Protein 1B65 (pdb70)

Solvent-accessible surface area: 66651 Å² total; per-residue (Å²): 159,59,57,0,75,98,19,15,7,60,36,39,51,43,2,0,18,60,13,0,0,5,18,0,31,16,1,0,10,2,28,30,51,14,86,57,79,124,31,84,137,81,100,164,66,1,3,0,0,0,0,1,0,0,2,10,7,13,38,22,148,53,5,19,3,1,4,1,1,4,16,59,0,0,0,8,4,4,2,2,6,9,14,14,3,52,3,1,0,15,8,35,7,0,0,0,0,0,2,2,2,6,2,0,24,0,2,7,0,0,0,87,8,0,10,75,93,6,39,76,0,10,110,59,94,69,68,25,54,6,31,0,0,0,0,5,0,32,2,1,19,0,0,10,6,36,25,34,4,7,65,32,73,19,0,70,99,0,2,97,61,26,46,14,2,104,21,110,17,0,14,0,0,0,0,0,1,0,28,0,0,7,10,0,0,0,1,0,0,0,0,7,30,19,105,4,42,31,48,8,2,15,0,0,0,1,0,1,0,23,5,28,78,11,66,30,2,32,1,26,18,0,44,0,0,108,79,2,146,67,22,12,24,154,88,73,96,15,0,0,0,0,1,1,1,16,0,3,4,0,6,14,3,0,62,0,4,0,9,0,0,0,2,0,1,8,59,2,8,3,0,0,7,2,67,10,1,1,0,0,0,0,1,1,5,10,27,80,24,63,17,26,51,108,20,60,49,35,20,127,8,44,3,1,2,4,79,53,3,34,79,0,3,54,7,0,0,15,0,0,14,0,0,0,1,1,0,1,4,6,7,98,78,14,19,50,32,130,90,28,106,5,72,0,65,21,4,69,55,113,106,0,56,38,13,0,127,134,31,50,17,38,96,158,59,58,0,83,98,18,13,7,59,40,37,52,110,35,3,125,103,14,0,0,11,22,0,95,24,0,0,11,1,28,29,52,14,83,56,80,126,30,84,134,82,99,162,65,1,2,0,0,0,0,0,0,0,3,10,9,40,126,19,150,49,6,21,2,1,3,1,1,5,17,61,0,0,0,9,4,4,2,3,6,9,14,16,3,54,3,1,0,13,7,36,6,0,0,0,0,0,2,2,2,5,1,0,25,0,2,6,0,0,0,86,8,0,10,78,88,5,40,78,0,11,110,60,92,69,72,26,53,6,32,0,0,0,0,5,0,34,2,1,18,1,0,11,6,37,26,32,4,6,64,34,72,19,0,70,100,0,1,98,66,27,52,72,11,107,21,111,16,0,15,0,0,0,0,0,1,0,26,0,0,7,10,0,0,0,1,0,0,0,0,6,52,21,132,5,41,69,99,79,13,16,0,0,0,1,0,1,0,24,6,28,74,11,68,30,2,32,2,24,19,0,45,0,0,107,81,2,146,68,24,13,25,154,86,70,100,16,0,0,0,0,2,0,0,38,0,3,4,0,5,15,4,0,61,0,4,0,9,0,1,0,2,0,1,8,58,1,7,2,0,0,6,2,65,10,1,1,0,0,0,0,0,2,8,19,29,117,23,64,15,26,50,109,19,64,46,35,20,127,9,45,2,1,3,4,80,52,4,34,82,1,2,50,8,1,0,16,0,0,14,0,0,1,1,1,0,2,4,7,7,97,86,14,19,52,32,128,86,29,101,6,73,0,66,19,4,71,56,113,104,0,55,40,14,0,129,133,30,50,16,40,99,159,59,58,0,81,99,18,13,7,61,38,37,51,109,34,4,124,103,13,0,0,12,22,0,99,23,0,0,10,2,28,30,51,14,82,55,83,123,31,82,135,82,98,170,70,1,2,0,0,0,0,1,0,0,2,10,12,44,134,21,150,50,5,18,2,0,3,1,1,5,16,63,0,0,0,8,3,5,2,2,6,9,15,15,2,52,3,1,0,14,7,38,6,0,0,0,0,0,3,2,2,6,2,0,27,0,2,8,0,0,0,85,8,0,10,77,86,6,40,78,0,10,110,58,95,69,72,26,54,7,30,0,0,0,0,5,0,33,2,1,18,1,0,10,6,37,25,33,4,6,64,34,72,20,0,69,100,0,1,100,65,28,51,70,12,108,20,107,15,0,15,0,0,0,0,0,1,0,28,0,0,6,10,0,0,0,1,0,0,0,0,7,51,20,132,6,40,68,98,80,12,16,0,0,0,1,0,1,0,24,5,27,73,10,66,31,1,31,2,24,21,0,44,0,0,107,83,2,145,68,24,12,24,150,85,68,98,15,0,0,0,0,1,0,0,39,0,3,5,0,5,13,3,0,59,0,4,0,10,0,1,0,2,0,1,9,58,1,8,3,0,0,6,1,66,10,1,1,0,0,0,0,0,1,8,20,32,116,24,61,16,26,50,110,20,60,50,35,20,126,9,45,3,1,3,4,81,52,3,34,81,1,2,55,7,0,0,15,0,0,15,0,0,1,1,1,0,1,5,5,7,97,84,13,18,51,31,129,87,29,102,5,76,1,67,20,4,69,55,114,102,0,56,38,13,0,131,133,30,52,16,37,95,158,59,58,0,82,99,18,15,8,60,39,36,49,108,35,5,103,107,15,0,0,11,16,0,96,22,0,0,10,2,28,30,52,13,82,56,80,127,30,84,138,80,98,162,64,1,3,0,0,0,0,1,0,0,2,10,11,43,132,20,154,50,5,20,2,1,4,1,0,5,18,62,0,0,0,9,4,4,1,2,6,9,14,15,3,53,3,1,0,13,7,37,6,0,0,0,0,0,4,2,2,5,1,0,26,0,2,8,0,0,0,86,8,0,11,77,92,5,39,78,0,10,111,59,95,67,73,24,56,6,32,0,0,0,0,5,0,33,2,1,20,1,0,10,6,37,27,32,5,6,64,33,70,19,0,67,101,0,2,100,62,28,51,71,10,108,20,111,16,0,13,0,0,0,0,0,1,0,28,0,0,7,11,0,0,0,1,0,0,0,0,8,51,21,125,5,45,59,107,80,13,15,0,0,0,1,0,1,0,24,4,27,74,11,68,30,1,31,2,25,20,0,49,0,0,106,83,2,144,68,23,12,23,151,86,72,96,15,0,1,0,0,1,1,0,39,0,4,3,0,5,14,3,0,63,0,4,0,10,0,0,0,3,0,0,8,59,1,8,3,0,0,7,1,63,10,0,1,0,0,0,0,0,2,9,21,32,117,22,59,17,25,51,112,18,59,49,35,19,129,9,46,3,0,3,4,80,52,3,34,81,1,2,51,7,0,0,17,0,0,15,0,0,0,1,1,0,2,4,6,6,96,85,12,19,51,32,126,85,28,106,5,75,0,66,20,4,68,55,112,107,0,55,39,14,0,130,134,30,50,17,38,97,158,59,56,0,82,98,17,14,7,59,37,39,50,109,32,4,130,102,15,0,0,11,21,0,98,25,0,0,10,2,28,29,51,15,84,55,80,125,32,83,136,80,98,164,66,1,3,0,0,0,0,1,0,0,3,8,11,41,133,21,150,51,5,19,2,1,17,1,1,8,15,135,0,5,40,81,30,77,10,30,17,27,160,98,3,88,120,18,3,22,8,37,6,0,0,0,0,0,2,37,78,6,26,46,83,0,57,83,0,0,40,121,7,0,49,75,91,5,40,77,0,27,114,57,145,69,185,50,183,29,90,0,0,0,0,7,0,116,2,7,39,0,0,10,7,94,27,127,5,8,65,33,72,20,0,68,101,0,1,100,63,26,53,71,11,107,20,109,16,0,16,0,0,0,0,0,1,0,28,0,0,6,10,0,0,0,1,0,0,0,0,7,50,19,132,25,77,68,122,80,16,16,0,0,0,1,0,1,0,24,5,28,75,10,66,33,1,31,2,26,20,0,48,0,0,108,80,2,144,69,22,13,26,148,88,71,119,15,0,0,0,0,1,0,0,38,0,6,3,29,35,107,3,0,62,39,4,0,15,0,0,0,2,0,1,8,58,2,8,3,0,0,6,15,104,10,1,1,9,0,1,0,0,1,8,21,33,115,44,62,15,133,70,108,29,64,122,179,79,150,67,84,106,13,96,44,123,63,3,34,81,1,2,55,8,0,0,13,0,0,14,0,0,1,1,1,0,1,4,6,7,96,83,14,17,51,32,128,89,28,183,7,72,1,67,21,5,70,54,110,105,0,55,40,14,0,127,137,32,50,16,39,95,163,57,57,0,78,98,18,14,6,62,38,36,51,45,3,0,22,62,14,0,0,6,17,0,33,17,1,0,10,2,28,30,52,13,83,56,83,126,32,83,137,80,98,173,67,1,3,0,0,0,0,0,0,0,2,11,7,12,43,22,149,50,5,19,3,2,18,0,0,9,17,135,0,6,41,81,30,76,10,29,19,27,160,108,3,86,123,23,4,23,8,36,6,0,0,0,0,0,2,38,79,6,28,47,83,0,59,83,0,0,41,119,6,0,50,78,93,6,38,79,0,27,112,58,142,68,186,50,183,29,91,0,0,0,0,6,0,114,2,8,40,0,0,10,8,94,27,124,4,7,62,32,70,20,0,70,100,0,2,96,63,27,49,17,3,106,20,110,16,0,16,0,0,1,0,0,1,0,29,0,0,7,10,0,0,0,1,0,0,0,0,8,28,19,102,22,75,30,69,8,6,15,1,0,0,0,0,1,0,24,5,28,72,12,67,33,1,30,0,26,20,0,46,0,0,105,80,2,144,68,25,13,22,151,86,72,119,15,0,1,0,0,1,0,1,17,1,7,3,30,33,106,4,0,61,38,3,0,17,0,0,0,3,0,1,9,59,1,8,2,0,0,7,15,104,10,1,1,10,0,0,0,0,1,6,8,27,76,42,62,16,125,69,112,27,66,123,178,75,152,65,81,102,14,103,42,125,61,4,34,78,0,2,51,7,1,0,17,0,0,15,0,0,0,1,1,0,2,5,6,7,101,85,12,18,50,29,129,89,27,186,6,74,0,69,19,5,68,54,113,102,0,57,39,14,0,132,133,33,51,16,38,98

Sequence (2178 aa):
KPRARDLGLPFTGVTGPYNAITDVDGVGVGFQTIIENEPRPGRKRPARSGVTAILPHMQSETPVPVYAGVHRFNGNGEMTGTHWIEDGGYFLGPVVITNTHGIGMAHHATVRWMVDRYASTYQTDDFLWIMPVVAETYDGALNDINGFPVTEADVRKALDNVASGPVQEGNCGGGTGMITYGFKGGTGTASRVVEFGGRSFTIGALVQANHGQRDWLTIAGVPVGQHMRDGTPQSQLSIIVVLATDLPLMPHQLKRLARRASIGIGRNGTPGGNNSGDIFIAFSTANQRPMQHRSAPFLDVEMVNDEPLDTVYLAAVDSVEEAVVNAMIAAEDMGGTPFDRLLVQAIDHERLRAVLRQYGRLAKPRARDLGLPFTGVTGPYNAITDVDGVGVGFQTIIENEPRPGRKRPARSGVTAILPHMQSETPVPVYAGVHRFNGNGEMTGTHWIEDGGYFLGPVVITNTHGIGMAHHATVRWMVDRYASTYQTDDFLWIMPVVAETYDGALNDINGFPVTEADVRKALDNVASGPVQEGNCGGGTGMITYGFKGGTGTASRVVEFGGRSFTIGALVQANHGQRDWLTIAGVPVGQHMRDGTPQSQLSIIVVLATDLPLMPHQLKRLARRASIGIGRNGTPGGNNSGDIFIAFSTANQRPMQHRSAPFLDVEMVNDEPLDTVYLAAVDSVEEAVVNAMIAAEDMGGTPFDRLLVQAIDHERLRAVLRQYGRLAKPRARDLGLPFTGVTGPYNAITDVDGVGVGFQTIIENEPRPGRKRPARSGVTAILPHMQSETPVPVYAGVHRFNGNGEMTGTHWIEDGGYFLGPVVITNTHGIGMAHHATVRWMVDRYASTYQTDDFLWIMPVVAETYDGALNDINGFPVTEADVRKALDNVASGPVQEGNCGGGTGMITYGFKGGTGTASRVVEFGGRSFTIGALVQANHGQRDWLTIAGVPVGQHMRDGTPQSQLSIIVVLATDLPLMPHQLKRLARRASIGIGRNGTPGGNNSGDIFIAFSTANQRPMQHRSAPFLDVEMVNDEPLDTVYLAAVDSVEEAVVNAMIAAEDMGGTPFDRLLVQAIDHERLRAVLRQYGRLAKPRARDLGLPFTGVTGPYNAITDVDGVGVGFQTIIENEPRPGRKRPARSGVTAILPHMQSETPVPVYAGVHRFNGNGEMTGTHWIEDGGYFLGPVVITNTHGIGMAHHATVRWMVDRYASTYQTDDFLWIMPVVAETYDGALNDINGFPVTEADVRKALDNVASGPVQEGNCGGGTGMITYGFKGGTGTASRVVEFGGRSFTIGALVQANHGQRDWLTIAGVPVGQHMRDGTPQSQLSIIVVLATDLPLMPHQLKRLARRASIGIGRNGTPGGNNSGDIFIAFSTANQRPMQHRSAPFLDVEMVNDEPLDTVYLAAVDSVEEAVVNAMIAAEDMGGTPFDRLLVQAIDHERLRAVLRQYGRLAKPRARDLGLPFTGVTGPYNAITDVDGVGVGFQTIIENEPRPGRKRPARSGVTAILPHMQSETPVPVYAGVHRFNGNGEMTGTHWIEDGGYFLGPVVITNTHGIGMAHHATVRWMVDRYASTYQTDDFLWIMPVVAETYDGALNDINGFPVTEADVRKALDNVASGPVQEGNCGGGTGMITYGFKGGTGTASRVVEFGGRSFTIGALVQANHGQRDWLTIAGVPVGQHMRDGTPQSQLSIIVVLATDLPLMPHQLKRLARRASIGIGRNGTPGGNNSGDIFIAFSTANQRPMQHRSAPFLDVEMVNDEPLDTVYLAAVDSVEEAVVNAMIAAEDMGGTPFDRLLVQAIDHERLRAVLRQYGRLAKPRARDLGLPFTGVTGPYNAITDVDGVGVGFQTIIENEPRPGRKRPARSGVTAILPHMQSETPVPVYAGVHRFNGNGEMTGTHWIEDGGYFLGPVVITNTHGIGMAHHATVRWMVDRYASTYQTDDFLWIMPVVAETYDGALNDINGFPVTEADVRKALDNVASGPVQEGNCGGGTGMITYGFKGGTGTASRVVEFGGRSFTIGALVQANHGQRDWLTIAGVPVGQHMRDGTPQSQLSIIVVLATDLPLMPHQLKRLARRASIGIGRNGTPGGNNSGDIFIAFSTANQRPMQHRSAPFLDVEMVNDEPLDTVYLAAVDSVEEAVVNAMIAAEDMGGTPFDRLLVQAIDHERLRAVLRQYGRLA

Nearest PDB structures (foldseek):
  1b65-assembly1_D  TM=1.003E+00  e=3.009E-80  Brucella anthropi
  3n5i-assembly1_B  TM=8.944E-01  e=1.158E-40  Sphingosinicella xenopeptidilytica
  3nfb-assembly1_D  TM=8.978E-01  e=1.472E-40  Sphingosinicella xenopeptidilytica
  3nfb-assembly1_C  TM=9.010E-01  e=3.612E-40  Sphingosinicella xenopeptidilytica
  3n2w-assembly1_D  TM=8.950E-01  e=3.835E-40  Sphingosinicella xenopeptidilytica

CATH classification: 3.60.70.12

Secondary structure (DSSP, 8-state):
---GGGGT----S-B-TTSSGGGSTT-EEEEEEEE-SSPPTT-SS--EEEEEEEETTTT-SS---EEEEEEEEEESS-B-SHHHHHHH-EE-S-EEEEEGGGHHHHHHHHHHHHHHHTHHHHSSSS------EEEEE--TTTS-GGG----HHHHHHHHHT-BSS----BS-GGGTT-EETTEE-EEEEEEEEEEETTEEEEEEEEEEE----GGG--BTTB-HHHH--TT-HHHH--EEEEEEE-S---HHHHHHHHHTHHHHHHTTT----TT-EEEEEEEE--S----GGGS-SEEEEEEE-SGGGHHHHHHHHHHHHHHHHHHHHH---EE-STT-S-EEPPPPHHHHHHHHHHTT---/---GGGGT----S---TTSSGGGSTT-EEEEEEEE-SSPPTT-SS--EEEEEEEETTTT-SS---EEEEEEEEEESS-BTTHHHHHHH-EE-S-EEEEEGGGHHHHHHHHHHHHHHHTHHHHSSSS------EEEEE--TTTS-GGG----HHHHHHHHHT-BSS----BS-GGGTT-EETTEE-EEEEEEEEEEETTEEEEEEEEEEE----GGG--BTTB-HHHH--TT-HHHH--EEEEEEE-S---HHHHHHHHHTHHHHHHTTT----TT-EEEEEEEE--S----GGGS-SEEEEEEE-SGGGHHHHHHHHHHHHHHHHHHHHH---EE-STT-S-EEPPPPHHHHHHHHHHTT---/---TGGGT----S---TTSSGGGSTT-EEEEEEEE-SSPPTT-SS--EEEEEEEESSTT-SS---EEEEEEEEEESS-BTTHHHHHHT-EE-S-EEEEEGGGHHHHHHHHHHHHHHHTHHHHSSSS------EEEEE--TTTS-GGG----HHHHHHHHHT-BSS----BS-GGGTT-EETTEE-EEEEEEEEEEETTEEEEEEEEEEE----GGG--BTTB-HHHH--TT-HHHH--EEEEEEE-S---HHHHHHHHHHHHHHHHTTT----TT-EEEEEEEE--S----GGGS-SEEEEEEE-SGGGHHHHHHHHHHHHHHHHHHHHH---EE-STT-S-EEPPPPHHHHHHHHHHTT---/---GGGGT----S---TTSSGGGSTT-EEEEEEEE-SSPPTT-SS--EEEEEEEESSTT-SS---EEEEEEEEEESS-B-SHHHHHHHSEE-S-EEEEEGGGHHHHHHHHHHHHHHHTHHHHSSSS------EEEEE--TTTS-GGG----HHHHHHHHHT-BSS----BS-GGGTT-EETTEE-EEEEEEEEEEETTEEEEEEEEEEE----GGG--BTTB-HHHH--TT-HHHH--EEEEEEE-S---HHHHHHHHHTHHHHHHTTT----TT-EEEEEEEE--S----GGGS-SEEEEEEE-SGGGHHHHHHHHHHHHHHHHHHHHH---EE-STT-S-EEPPPPHHHHHHHHHHTT---/---GGGGT----S---TTSSGGGSTT-EEEEEEEE-SSPPTT-SS--EEEEEEEESSTT-SS---EEEEEEEEEESS-B-SHHHHHHH-EE-S-EEEEEGGGHHHHHHHHHHHHHHHTHHHHSSSS------EEEEE--TTTS-GGG----HHHHHHHHHT-BSS----BS-GGGTT-EETTEE-EEEEEEEEEEETTEEEEEEEEEEE----GGG--BTTB-HHHH--TT-HHHH--EEEEEEE-S---HHHHHHHHHTHHHHHHTTT----TT-EEEEEEEE--S----GGGS-SS-------SGGGHHHHHHHHHHHHHHHHHHHHH---EE-STT-S-EEPPPPHHHHHHHHHHTT---/---GGGGT----S-B-TTSSGGGSTT-EEEEEEEE-SSPPTT-SS--EEEEEEEETTTT-SS---EEEEEEEEEESS-B-SHHHHHHH-EE-S-EEEEEGGGHHHHHHHHHHHHHHHTHHHHSSSS------EEEEE--TTTS-GGG----HHHHHHHHHT-BSS----BSSGGGTT-EETTEE-EEEEEEEEEEETTEEEEEEEEEEE----GGG--BTTB-HHHH--TT-HHHH--EEEEEEE-S---HHHHHHHHHTHHHHHHTTT----TT-EEEEEEEE--S----GGGS-SS-------SGGGHHHHHHHHHHHHHHHHHHHHH---EE-STT-S-EEPPPPHHHHHHHHHHTT---

Radius of gyration: 41.07 Å; Cα contacts (8 Å, |Δi|>4): 6316; chains: 6; bounding box: 104×109×111 Å

Organism: Brucella anthropi (NCBI:txid529)

B-factor: mean 21.22, std 9.49, range [2.12, 80.29]

InterPro domains:
  IPR005321 Peptidase S58, DmpA [PF03576] (27-349)
  IPR005321 Peptidase S58, DmpA [PTHR36512] (11-366)
  IPR016117 ArgJ-like domain superfamily [SSF56266] (9-374)

Structure (mmCIF, N/CA/C/O backbone):
data_1B65
#
_entry.id   1B65
#
_cell.length_a   156.970
_cell.length_b   96.220
_cell.length_c   154.410
_cell.angle_alpha   90.00
_cell.angle_beta   90.00
_cell.angle_gamma   90.00
#
_symmetry.space_group_name_H-M   'P 21 21 2'
#
loop_
_entity.id
_entity.type
_entity.pdbx_description
1 polymer 'PROTEIN (AMINOPEPTIDASE)'
2 water water
#
loop_
_atom_site.group_PDB
_atom_site.id
_atom_site.type_symbol
_atom_site.label_atom_id
_atom_site.label_alt_id
_atom_site.label_comp_id
_atom_site.label_asym_id
_atom_site.label_entity_id
_atom_site.label_seq_id
_atom_site.pdbx_PDB_ins_code
_atom_site.Cartn_x
_atom_site.Cartn_y
_atom_site.Cartn_z
_atom_site.occupancy
_atom_site.B_iso_or_equiv
_atom_site.auth_seq_id
_atom_site.auth_comp_id
_atom_site.auth_asym_id
_atom_site.auth_atom_id
_atom_site.pdbx_PDB_model_num
ATOM 1 N N . LYS A 1 9 ? 76.050 48.136 37.978 1.00 40.09 9 LYS A N 1
ATOM 2 C CA . LYS A 1 9 ? 74.979 48.103 36.949 1.00 37.97 9 LYS A CA 1
ATOM 3 C C . LYS A 1 9 ? 73.759 48.863 37.473 1.00 32.83 9 LYS A C 1
ATOM 4 O O . LYS A 1 9 ? 72.999 48.387 38.304 1.00 32.60 9 LYS A O 1
ATOM 10 N N . PRO A 1 10 ? 73.578 50.066 36.959 1.00 30.06 10 PRO A N 1
ATOM 11 C CA . PRO A 1 10 ? 72.349 50.810 37.209 1.00 26.05 10 PRO A CA 1
ATOM 12 C C . PRO A 1 10 ? 71.202 49.983 36.600 1.00 21.98 10 PRO A C 1
ATOM 13 O O . PRO A 1 10 ? 71.405 49.312 35.588 1.00 19.90 10 PRO A O 1
ATOM 17 N N . ARG A 1 11 ? 70.024 50.111 37.182 1.00 18.82 11 ARG A N 1
ATOM 18 C CA . ARG A 1 11 ? 68.814 49.509 36.582 1.00 17.56 11 ARG A CA 1
ATOM 19 C C . ARG A 1 11 ? 68.021 50.672 36.030 1.00 16.63 11 ARG A C 1
ATOM 20 O O . ARG A 1 11 ? 68.479 51.836 36.162 1.00 16.72 11 ARG A O 1
ATOM 28 N N . ALA A 1 12 ? 66.827 50.486 35.447 1.00 15.87 12 ALA A N 1
ATOM 29 C CA . ALA A 1 12 ? 66.134 51.597 34.824 1.00 17.74 12 ALA A CA 1
ATOM 30 C C . ALA A 1 12 ? 65.875 52.735 35.801 1.00 17.87 12 ALA A C 1
ATOM 31 O O . ALA A 1 12 ? 66.045 53.884 35.411 1.00 18.43 12 ALA A O 1
ATOM 33 N N . ARG A 1 13 ? 65.437 52.457 37.039 1.00 16.85 13 ARG A N 1
ATOM 34 C CA . ARG A 1 13 ? 65.152 53.550 37.965 1.00 18.60 13 ARG A CA 1
ATOM 35 C C . ARG A 1 13 ? 66.410 54.378 38.221 1.00 19.99 13 ARG A C 1
ATOM 36 O O . ARG A 1 13 ? 66.303 55.581 38.452 1.00 19.64 13 ARG A O 1
ATOM 44 N N . ASP A 1 14 ? 67.569 53.754 38.254 1.00 20.92 14 ASP A N 1
ATOM 45 C CA . ASP A 1 14 ? 68.831 54.449 38.472 1.00 22.14 14 ASP A CA 1
ATOM 46 C C . ASP A 1 14 ? 69.155 55.479 37.411 1.00 24.04 14 ASP A C 1
ATOM 47 O O . ASP A 1 14 ? 69.919 56.418 37.688 1.00 24.26 14 ASP A O 1
ATOM 52 N N . LEU A 1 15 ? 68.648 55.337 36.192 1.00 22.89 15 LEU A N 1
ATOM 53 C CA . LEU A 1 15 ? 68.897 56.263 35.098 1.00 24.49 15 LEU A CA 1
ATOM 54 C C . LEU A 1 15 ? 67.924 57.425 35.064 1.00 24.44 15 LEU A C 1
ATOM 55 O O . LEU A 1 15 ? 67.971 58.269 34.145 1.00 24.11 15 LEU A O 1
ATOM 60 N N . GLY A 1 16 ? 67.000 57.460 36.023 1.00 22.36 16 GLY A N 1
ATOM 61 C CA . GLY A 1 16 ? 66.016 58.532 36.053 1.00 24.11 16 GLY A CA 1
ATOM 62 C C . GLY A 1 16 ? 64.738 58.227 35.285 1.00 24.42 16 GLY A C 1
ATOM 63 O O . GLY A 1 16 ? 63.952 59.159 35.088 1.00 24.33 16 GLY A O 1
ATOM 64 N N . LEU A 1 17 ? 64.559 56.985 34.796 1.00 23.64 17 LEU A N 1
ATOM 65 C CA . LEU A 1 17 ? 63.290 56.719 34.081 1.00 23.86 17 LEU A CA 1
ATOM 66 C C . LEU A 1 17 ? 62.183 56.832 35.118 1.00 23.94 17 LEU A C 1
ATOM 67 O O . LEU A 1 17 ? 62.391 56.441 36.283 1.00 23.48 17 LEU A O 1
ATOM 72 N N . PRO A 1 18 ? 61.053 57.413 34.755 1.00 23.27 18 PRO A N 1
ATOM 73 C CA . PRO A 1 18 ? 59.982 57.730 35.666 1.00 24.01 18 PRO A CA 1
ATOM 74 C C . PRO A 1 18 ? 59.075 56.589 36.077 1.00 24.54 18 PRO A C 1
ATOM 75 O O . PRO A 1 18 ? 57.869 56.673 35.884 1.00 25.75 18 PRO A O 1
ATOM 79 N N . PHE A 1 19 ? 59.634 55.552 36.685 1.00 23.74 19 PHE A N 1
ATOM 80 C CA . PHE A 1 19 ? 58.797 54.473 37.142 1.00 25.19 19 PHE A CA 1
ATOM 81 C C . PHE A 1 19 ? 58.055 54.758 38.437 1.00 29.96 19 PHE A C 1
ATOM 82 O O . PHE A 1 19 ? 58.332 55.327 39.449 1.00 31.02 19 PHE A O 1
ATOM 90 N N . THR A 1 20 ? 56.874 54.258 38.474 1.00 32.62 20 THR A N 1
ATOM 91 C CA . THR A 1 20 ? 55.733 53.649 38.957 1.00 36.23 20 THR A CA 1
ATOM 92 C C . THR A 1 20 ? 55.981 53.043 40.339 1.00 34.29 20 THR A C 1
ATOM 93 O O . THR A 1 20 ? 56.842 52.193 40.532 1.00 38.35 20 THR A O 1
ATOM 97 N N . GLY A 1 21 ? 55.378 53.506 41.403 1.00 31.88 21 GLY A N 1
ATOM 98 C CA . GLY A 1 21 ? 55.280 52.970 42.706 1.00 25.33 21 GLY A CA 1
ATOM 99 C C . GLY A 1 21 ? 56.373 52.324 43.525 1.00 21.85 21 GLY A C 1
ATOM 100 O O . GLY A 1 21 ? 57.522 52.044 43.138 1.00 22.14 21 GLY A O 1
ATOM 101 N N . VAL A 1 22 ? 55.927 51.841 44.691 1.00 15.84 22 VAL A N 1
ATOM 102 C CA . VAL A 1 22 ? 56.818 51.213 45.673 1.00 15.61 22 VAL A CA 1
ATOM 103 C C . VAL A 1 22 ? 57.111 49.770 45.305 1.00 14.48 22 VAL A C 1
ATOM 104 O O . VAL A 1 22 ? 56.199 48.999 45.012 1.00 14.64 22 VAL A O 1
ATOM 108 N N . THR A 1 23 ? 58.389 49.405 45.362 1.00 13.00 23 THR A N 1
ATOM 109 C CA . THR A 1 23 ? 58.789 48.054 45.020 1.00 13.29 23 THR A CA 1
ATOM 110 C C . THR A 1 23 ? 59.075 47.230 46.285 1.00 13.56 23 THR A C 1
ATOM 111 O O . THR A 1 23 ? 59.149 47.833 47.361 1.00 14.30 23 THR A O 1
ATOM 115 N N . GLY A 1 24 ? 59.187 45.912 46.117 1.00 10.58 24 GLY A N 1
ATOM 116 C CA . GLY A 1 24 ? 59.677 45.084 47.234 1.00 11.37 24 GLY A CA 1
ATOM 117 C C . GLY A 1 24 ? 61.178 45.452 47.418 1.00 12.27 24 GLY A C 1
ATOM 118 O O . GLY A 1 24 ? 61.804 46.215 46.673 1.00 13.02 24 GLY A O 1
ATOM 119 N N . PRO A 1 25 ? 61.835 44.754 48.338 1.00 12.67 25 PRO A N 1
ATOM 120 C CA . PRO A 1 25 ? 63.209 45.051 48.703 1.00 12.75 25 PRO A CA 1
ATOM 121 C C . PRO A 1 25 ? 64.209 45.004 47.590 1.00 13.10 25 PRO A C 1
ATOM 122 O O . PRO A 1 25 ? 65.081 45.883 47.479 1.00 15.50 25 PRO A O 1
ATOM 126 N N . TYR A 1 26 ? 64.111 44.000 46.694 1.00 10.47 26 TYR A N 1
ATOM 127 C CA . TYR A 1 26 ? 65.067 43.855 45.616 1.00 12.74 26 TYR A CA 1
ATOM 128 C C . TYR A 1 26 ? 64.496 44.303 44.278 1.00 12.66 26 TYR A C 1
ATOM 129 O O . TYR A 1 26 ? 65.202 44.168 43.286 1.00 13.97 26 TYR A O 1
ATOM 138 N N . ASN A 1 27 ? 63.233 44.719 44.242 1.00 12.23 27 ASN A N 1
ATOM 139 C CA . ASN A 1 27 ? 62.575 45.111 43.000 1.00 12.17 27 ASN A CA 1
ATOM 140 C C . ASN A 1 27 ? 62.724 43.952 41.990 1.00 11.99 27 ASN A C 1
ATOM 141 O O . ASN A 1 27 ? 63.220 44.081 40.868 1.00 12.77 27 ASN A O 1
ATOM 146 N N . ALA A 1 28 ? 62.310 42.778 42.485 1.00 11.72 28 ALA A N 1
ATOM 147 C CA . ALA A 1 28 ? 62.442 41.559 41.688 1.00 12.36 28 ALA A CA 1
ATOM 148 C C . ALA A 1 28 ? 61.421 40.518 42.078 1.00 11.33 28 ALA A C 1
ATOM 149 O O . ALA A 1 28 ? 60.854 40.595 43.162 1.00 11.30 28 ALA A O 1
ATOM 151 N N . ILE A 1 29 ? 61.309 39.467 41.227 1.00 11.61 29 ILE A N 1
ATOM 152 C CA . ILE A 1 29 ? 60.316 38.428 41.549 1.00 11.96 29 ILE A CA 1
ATOM 153 C C . ILE A 1 29 ? 60.588 37.663 42.824 1.00 11.05 29 ILE A C 1
ATOM 154 O O . ILE A 1 29 ? 59.683 37.138 43.500 1.00 12.10 29 ILE A O 1
ATOM 159 N N . THR A 1 30 ? 61.833 37.652 43.322 1.00 11.24 30 THR A N 1
ATOM 160 C CA . THR A 1 30 ? 62.168 37.048 44.614 1.00 11.38 30 THR A CA 1
ATOM 161 C C . THR A 1 30 ? 61.644 37.862 45.791 1.00 9.38 30 THR A C 1
ATOM 162 O O . THR A 1 30 ? 61.712 37.361 46.912 1.00 12.50 30 THR A O 1
ATOM 166 N N . ASP A 1 31 ? 61.021 39.037 45.569 1.00 9.15 31 ASP A N 1
ATOM 167 C CA . ASP A 1 31 ? 60.367 39.754 46.651 1.00 9.57 31 ASP A CA 1
ATOM 168 C C . ASP A 1 31 ? 59.090 39.045 47.107 1.00 11.31 31 ASP A C 1
ATOM 169 O O . ASP A 1 31 ? 58.552 39.284 48.195 1.00 10.03 31 ASP A O 1
ATOM 174 N N . VAL A 1 32 ? 58.612 38.133 46.258 1.00 11.93 32 VAL A N 1
ATOM 175 C CA . VAL A 1 32 ? 57.507 37.258 46.655 1.00 12.22 32 VAL A CA 1
ATOM 176 C C . VAL A 1 32 ? 58.118 36.142 47.506 1.00 14.24 32 VAL A C 1
ATOM 177 O O . VAL A 1 32 ? 58.942 35.324 47.088 1.00 12.66 32 VAL A O 1
ATOM 181 N N . ASP A 1 33 ? 57.710 36.058 48.768 1.00 16.70 33 ASP A N 1
ATOM 182 C CA . ASP A 1 33 ? 58.290 35.122 49.727 1.00 20.74 33 ASP A CA 1
ATOM 183 C C . ASP A 1 33 ? 58.352 33.671 49.254 1.00 17.79 33 ASP A C 1
ATOM 184 O O . ASP A 1 33 ? 57.376 33.133 48.709 1.00 17.08 33 ASP A O 1
ATOM 189 N N . GLY A 1 34 ? 59.528 33.096 49.370 1.00 15.76 34 GLY A N 1
ATOM 190 C CA . GLY A 1 34 ? 59.731 31.689 49.049 1.00 14.18 34 GLY A CA 1
ATOM 191 C C . GLY A 1 34 ? 60.080 31.437 47.589 1.00 12.88 34 GLY A C 1
ATOM 192 O O . GLY A 1 34 ? 60.380 30.297 47.314 1.00 12.03 34 GLY A O 1
ATOM 193 N N . VAL A 1 35 ? 59.952 32.451 46.725 1.00 12.74 35 VAL A N 1
ATOM 194 C CA . VAL A 1 35 ? 60.224 32.203 45.304 1.00 12.43 35 VAL A CA 1
ATOM 195 C C . VAL A 1 35 ? 61.707 32.397 45.028 1.00 12.68 35 VAL A C 1
ATOM 196 O O . VAL A 1 35 ? 62.224 33.473 45.352 1.00 13.78 35 VAL A O 1
ATOM 200 N N . GLY A 1 36 ? 62.337 31.428 44.412 1.00 12.64 36 GLY A N 1
ATOM 201 C CA . GLY A 1 36 ? 63.803 31.610 44.134 1.00 12.44 36 GLY A CA 1
ATOM 202 C C . GLY A 1 36 ? 64.007 31.591 42.620 1.00 12.85 36 GLY A C 1
ATOM 203 O O . GLY A 1 36 ? 63.194 31.037 41.855 1.00 13.47 36 GLY A O 1
ATOM 204 N N . VAL A 1 37 ? 65.097 32.189 42.139 1.00 10.49 37 VAL A N 1
ATOM 205 C CA . VAL A 1 37 ? 65.406 32.210 40.708 1.00 11.92 37 VAL A CA 1
ATOM 206 C C . VAL A 1 37 ? 66.834 31.691 40.536 1.00 11.50 37 VAL A C 1
ATOM 207 O O . VAL A 1 37 ? 67.692 32.086 41.342 1.00 12.40 37 VAL A O 1
ATOM 211 N N . GLY A 1 38 ? 67.035 30.809 39.566 1.00 10.63 38 GLY A N 1
ATOM 212 C CA . GLY A 1 38 ? 68.392 30.335 39.301 1.00 13.02 38 GLY A CA 1
ATOM 213 C C . GLY A 1 38 ? 68.658 30.398 37.794 1.00 14.63 38 GLY A C 1
ATOM 214 O O . GLY A 1 38 ? 67.714 30.319 36.992 1.00 13.96 38 GLY A O 1
ATOM 215 N N . PHE A 1 39 ? 69.938 30.591 37.445 1.00 12.75 39 PHE A N 1
ATOM 216 C CA . PHE A 1 39 ? 70.270 30.704 36.032 1.00 12.88 39 PHE A CA 1
ATOM 217 C C . PHE A 1 39 ? 71.473 29.831 35.647 1.00 14.89 39 PHE A C 1
ATOM 218 O O . PHE A 1 39 ? 72.358 29.586 36.489 1.00 14.54 39 PHE A O 1
ATOM 226 N N . GLN A 1 40 ? 71.465 29.419 34.384 1.00 13.46 40 GLN A N 1
ATOM 227 C CA . GLN A 1 40 ? 72.642 28.793 33.782 1.00 14.96 40 GLN A CA 1
ATOM 228 C C . GLN A 1 40 ? 72.881 29.606 32.509 1.00 13.85 40 GLN A C 1
ATOM 229 O O . GLN A 1 40 ? 71.931 29.739 31.713 1.00 13.59 40 GLN A O 1
ATOM 235 N N . THR A 1 41 ? 74.063 30.187 32.330 1.00 12.54 41 THR A N 1
ATOM 236 C CA . THR A 1 41 ? 74.274 31.060 31.159 1.00 13.91 41 THR A CA 1
ATOM 237 C C . THR A 1 41 ? 75.406 30.531 30.306 1.00 14.73 41 THR A C 1
ATOM 238 O O . THR A 1 41 ? 76.512 30.323 30.840 1.00 14.53 41 THR A O 1
ATOM 242 N N . ILE A 1 42 ? 75.164 30.370 29.015 1.00 14.25 42 ILE A N 1
ATOM 243 C CA . ILE A 1 42 ? 76.185 29.840 28.107 1.00 16.89 42 ILE A CA 1
ATOM 244 C C . ILE A 1 42 ? 76.565 30.921 27.123 1.00 15.62 42 ILE A C 1
ATOM 245 O O . ILE A 1 42 ? 75.700 31.355 26.346 1.00 15.41 42 ILE A O 1
ATOM 250 N N . ILE A 1 43 ? 77.773 31.507 27.225 1.00 14.78 43 ILE A N 1
ATOM 251 C CA . ILE A 1 43 ? 78.136 32.542 26.262 1.00 15.63 43 ILE A CA 1
ATOM 252 C C . ILE A 1 43 ? 79.448 32.103 25.604 1.00 18.89 43 ILE A C 1
ATOM 253 O O . ILE A 1 43 ? 80.468 32.142 26.306 1.00 17.70 43 ILE A O 1
ATOM 258 N N . GLU A 1 44 ? 79.418 31.659 24.362 1.00 17.62 44 GLU A N 1
ATOM 259 C CA . GLU A 1 44 ? 80.615 31.219 23.659 1.00 20.14 44 GLU A CA 1
ATOM 260 C C . GLU A 1 44 ? 80.728 32.087 22.421 1.00 19.93 44 GLU A C 1
ATOM 261 O O . GLU A 1 44 ? 79.711 32.648 22.001 1.00 18.18 44 GLU A O 1
ATOM 267 N N . ASN A 1 45 ? 81.945 32.321 21.915 1.00 19.75 45 ASN A N 1
ATOM 268 C CA . ASN A 1 45 ? 82.058 33.225 20.782 1.00 21.09 45 ASN A CA 1
ATOM 269 C C . ASN A 1 45 ? 82.823 32.550 19.633 1.00 22.13 45 ASN A C 1
ATOM 270 O O . ASN A 1 45 ? 83.212 33.238 18.708 1.00 23.10 45 ASN A O 1
ATOM 275 N N . GLU A 1 46 ? 82.987 31.256 19.712 1.00 23.11 46 GLU A N 1
ATOM 276 C CA . GLU A 1 46 ? 83.529 30.433 18.637 1.00 26.89 46 GLU A CA 1
ATOM 277 C C . GLU A 1 46 ? 82.659 29.178 18.598 1.00 25.60 46 GLU A C 1
ATOM 278 O O . GLU A 1 46 ? 82.119 28.742 19.609 1.00 25.04 46 GLU A O 1
ATOM 284 N N . PRO A 1 47 ? 82.506 28.611 17.406 1.00 25.23 47 PRO A N 1
ATOM 285 C CA . PRO A 1 47 ? 81.645 27.457 17.246 1.00 25.35 47 PRO A CA 1
ATOM 286 C C . PRO A 1 47 ? 82.181 26.216 17.920 1.00 26.68 47 PRO A C 1
ATOM 287 O O . PRO A 1 47 ? 83.401 26.053 18.040 1.00 27.90 47 PRO A O 1
ATOM 291 N N . ARG A 1 48 ? 81.296 25.353 18.382 1.00 25.97 48 ARG A N 1
ATOM 292 C CA . ARG A 1 48 ? 81.715 24.059 18.908 1.00 28.49 48 ARG A CA 1
ATOM 293 C C . ARG A 1 48 ? 82.073 23.202 17.683 1.00 29.74 48 ARG A C 1
ATOM 294 O O . ARG A 1 48 ? 81.750 23.535 16.547 1.00 29.19 48 ARG A O 1
ATOM 302 N N . PRO A 1 49 ? 82.864 22.162 17.897 1.00 32.53 49 PRO A N 1
ATOM 303 C CA . PRO A 1 49 ? 83.330 21.318 16.797 1.00 34.03 49 PRO A CA 1
ATOM 304 C C . PRO A 1 49 ? 82.173 20.780 15.968 1.00 34.68 49 PRO A C 1
ATOM 305 O O . PRO A 1 49 ? 81.212 20.228 16.511 1.00 35.36 49 PRO A O 1
ATOM 309 N N . GLY A 1 50 ? 82.213 21.022 14.660 1.00 34.57 50 GLY A N 1
ATOM 310 C CA . GLY A 1 50 ? 81.163 20.529 13.773 1.00 34.33 50 GLY A CA 1
ATOM 311 C C . GLY A 1 50 ? 80.032 21.522 13.565 1.00 33.41 50 GLY A C 1
ATOM 312 O O . GLY A 1 50 ? 79.129 21.236 12.784 1.00 34.26 50 GLY A O 1
ATOM 313 N N . ARG A 1 51 ? 80.053 22.647 14.272 1.00 30.97 51 ARG A N 1
ATOM 314 C CA . ARG A 1 51 ? 79.049 23.686 14.128 1.00 29.82 51 ARG A CA 1
ATOM 315 C C . ARG A 1 51 ? 79.697 24.871 13.434 1.00 30.09 51 ARG A C 1
ATOM 316 O O . ARG A 1 51 ? 80.931 24.954 13.420 1.00 30.94 51 ARG A O 1
ATOM 324 N N . LYS A 1 52 ? 78.896 25.742 12.853 1.00 28.99 52 LYS A N 1
ATOM 325 C CA . LYS A 1 52 ? 79.378 26.932 12.196 1.00 30.26 52 LYS A CA 1
ATOM 326 C C . LYS A 1 52 ? 79.064 28.207 12.975 1.00 29.61 52 LYS A C 1
ATOM 327 O O . LYS A 1 52 ? 79.443 29.289 12.529 1.00 30.19 52 LYS A O 1
ATOM 333 N N . ARG A 1 53 ? 78.240 28.122 14.011 1.00 27.25 53 ARG A N 1
ATOM 334 C CA . ARG A 1 53 ? 77.778 29.312 14.739 1.00 26.97 53 ARG A CA 1
ATOM 335 C C . ARG A 1 53 ? 77.965 29.074 16.225 1.00 23.21 53 ARG A C 1
ATOM 336 O O . ARG A 1 53 ? 77.862 27.954 16.704 1.00 22.08 53 ARG A O 1
ATOM 344 N N . PRO A 1 54 ? 78.240 30.117 16.993 1.00 21.66 54 PRO A N 1
ATOM 345 C CA . PRO A 1 54 ? 78.471 29.988 18.409 1.00 20.69 54 PRO A CA 1
ATOM 346 C C . PRO A 1 54 ? 77.156 29.800 19.187 1.00 18.31 54 PRO A C 1
ATOM 347 O O . PRO A 1 54 ? 76.097 30.205 18.725 1.00 18.41 54 PRO A O 1
ATOM 351 N N . ALA A 1 55 ? 77.321 29.280 20.372 1.00 17.16 55 ALA A N 1
ATOM 352 C CA . ALA A 1 55 ? 76.199 29.037 21.276 1.00 17.79 55 ALA A CA 1
ATOM 353 C C . ALA A 1 55 ? 76.159 30.169 22.299 1.00 15.40 55 ALA A C 1
ATOM 354 O O . ALA A 1 55 ? 77.123 30.460 22.989 1.00 15.27 55 ALA A O 1
ATOM 356 N N . ARG A 1 56 ? 75.021 30.876 22.322 1.00 15.85 56 ARG A N 1
ATOM 357 C CA . ARG A 1 56 ? 74.734 31.882 23.315 1.00 14.05 56 ARG A CA 1
ATOM 358 C C . ARG A 1 56 ? 73.284 31.567 23.794 1.00 13.90 56 ARG A C 1
ATOM 359 O O . ARG A 1 56 ? 72.410 31.915 23.025 1.00 16.56 56 ARG A O 1
ATOM 367 N N . SER A 1 57 ? 73.145 30.877 24.906 1.00 13.68 57 SER A N 1
ATOM 368 C CA . SER A 1 57 ? 71.795 30.513 25.366 1.00 12.84 57 SER A CA 1
ATOM 369 C C . SER A 1 57 ? 71.854 30.205 26.847 1.00 14.46 57 SER A C 1
ATOM 370 O O . SER A 1 57 ? 72.811 30.529 27.560 1.00 13.69 57 SER A O 1
ATOM 373 N N . GLY A 1 58 ? 70.798 29.560 27.371 1.00 13.73 58 GLY A N 1
ATOM 374 C CA . GLY A 1 58 ? 70.872 29.270 28.810 1.00 13.23 58 GLY A CA 1
ATOM 375 C C . GLY A 1 58 ? 69.463 28.836 29.219 1.00 13.18 58 GLY A C 1
ATOM 376 O O . GLY A 1 58 ? 68.585 28.644 28.402 1.00 13.09 58 GLY A O 1
ATOM 377 N N . VAL A 1 59 ? 69.369 28.821 30.538 1.00 12.29 59 VAL A N 1
ATOM 378 C CA . VAL A 1 59 ? 68.149 28.362 31.203 1.00 13.96 59 VAL A CA 1
ATOM 379 C C . VAL A 1 59 ? 67.868 29.231 32.431 1.00 12.59 59 VAL A C 1
ATOM 380 O O . VAL A 1 59 ? 68.778 29.609 33.168 1.00 11.27 59 VAL A O 1
ATOM 384 N N . THR A 1 60 ? 66.580 29.525 32.595 1.00 12.46 60 THR A N 1
ATOM 385 C CA . THR A 1 60 ? 66.135 30.282 33.768 1.00 13.03 60 THR A CA 1
ATOM 386 C C . THR A 1 60 ? 65.232 29.363 34.578 1.00 12.80 60 THR A C 1
ATOM 387 O O . THR A 1 60 ? 64.410 28.670 33.957 1.00 13.03 60 THR A O 1
ATOM 391 N N . ALA A 1 61 ? 65.354 29.292 35.891 1.00 11.41 61 ALA A N 1
ATOM 392 C CA . ALA A 1 61 ? 64.428 28.456 36.672 1.00 12.77 61 ALA A CA 1
ATOM 393 C C . ALA A 1 61 ? 63.826 29.296 37.789 1.00 13.51 61 ALA A C 1
ATOM 394 O O . ALA A 1 61 ? 64.521 30.079 38.423 1.00 13.14 61 ALA A O 1
ATOM 396 N N . ILE A 1 62 ? 62.514 29.263 37.933 1.00 11.34 62 ILE A N 1
ATOM 397 C CA . ILE A 1 62 ? 61.850 30.010 39.012 1.00 12.00 62 ILE A CA 1
ATOM 398 C C . ILE A 1 62 ? 61.168 28.954 39.883 1.00 13.28 62 ILE A C 1
ATOM 399 O O . ILE A 1 62 ? 60.262 28.259 39.397 1.00 14.37 62 ILE A O 1
ATOM 404 N N . LEU A 1 63 ? 61.489 28.860 41.152 1.00 12.61 63 LEU A N 1
ATOM 405 C CA . LEU A 1 63 ? 60.869 27.813 41.984 1.00 12.91 63 LEU A CA 1
ATOM 406 C C . LEU A 1 63 ? 60.126 28.410 43.160 1.00 14.13 63 LEU A C 1
ATOM 407 O O . LEU A 1 63 ? 60.749 29.041 44.015 1.00 13.63 63 LEU A O 1
ATOM 412 N N . PRO A 1 64 ? 58.827 28.224 43.216 1.00 15.25 64 PRO A N 1
ATOM 413 C CA . PRO A 1 64 ? 58.014 28.699 44.344 1.00 15.27 64 PRO A CA 1
ATOM 414 C C . PRO A 1 64 ? 58.225 27.802 45.560 1.00 13.63 64 PRO A C 1
ATOM 415 O O . PRO A 1 64 ? 58.595 26.633 45.398 1.00 13.58 64 PRO A O 1
ATOM 419 N N . HIS A 1 65 ? 58.053 28.287 46.783 1.00 13.19 65 HIS A N 1
ATOM 420 C CA . HIS A 1 65 ? 58.193 27.521 48.015 1.00 13.48 65 HIS A CA 1
ATOM 421 C C . HIS A 1 65 ? 59.476 26.716 48.002 1.00 12.80 65 HIS A C 1
ATOM 422 O O . HIS A 1 65 ? 59.514 25.515 48.279 1.00 11.60 65 HIS A O 1
ATOM 429 N N . MET A 1 66 ? 60.612 27.391 47.741 1.00 13.38 66 MET A N 1
ATOM 430 C CA . MET A 1 66 ? 61.849 26.643 47.527 1.00 16.44 66 MET A CA 1
ATOM 431 C C . MET A 1 66 ? 62.353 25.912 48.749 1.00 20.01 66 MET A C 1
ATOM 432 O O . MET A 1 66 ? 63.105 24.940 48.626 1.00 23.11 66 MET A O 1
ATOM 437 N N . GLN A 1 67 ? 61.881 26.275 49.924 1.00 21.22 67 GLN A N 1
ATOM 438 C CA . GLN A 1 67 ? 62.268 25.603 51.150 1.00 27.01 67 GLN A CA 1
ATOM 439 C C . GLN A 1 67 ? 61.541 24.287 51.421 1.00 26.21 67 GLN A C 1
ATOM 440 O O . GLN A 1 67 ? 62.064 23.511 52.245 1.00 27.19 67 GLN A O 1
ATOM 446 N N . SER A 1 68 ? 60.367 24.079 50.844 1.00 21.63 68 SER A N 1
ATOM 447 C CA . SER A 1 68 ? 59.582 22.894 51.169 1.00 19.10 68 SER A CA 1
ATOM 448 C C . SER A 1 68 ? 60.270 21.602 50.762 1.00 18.74 68 SER A C 1
ATOM 449 O O . SER A 1 68 ? 60.836 21.493 49.676 1.00 18.14 68 SER A O 1
ATOM 452 N N . GLU A 1 69 ? 60.186 20.556 51.582 1.00 18.05 69 GLU A N 1
ATOM 453 C CA . GLU A 1 69 ? 60.720 19.244 51.289 1.00 21.79 69 GLU A CA 1
ATOM 454 C C . GLU A 1 69 ? 59.807 18.492 50.308 1.00 19.78 69 GLU A C 1
ATOM 455 O O . GLU A 1 69 ? 60.256 17.511 49.727 1.00 19.38 69 GLU A O 1
ATOM 461 N N . THR A 1 70 ? 58.563 18.928 50.138 1.00 18.99 70 THR A N 1
ATOM 462 C CA . THR A 1 70 ? 57.601 18.293 49.215 1.00 19.49 70 THR A CA 1
ATOM 463 C C . THR A 1 70 ? 57.105 19.341 48.223 1.00 18.20 70 THR A C 1
ATOM 464 O O . THR A 1 70 ? 57.057 20.510 48.590 1.00 17.30 70 THR A O 1
ATOM 468 N N . PRO A 1 71 ? 56.786 18.991 47.000 1.00 16.76 71 PRO A N 1
ATOM 469 C CA . PRO A 1 71 ? 56.237 19.967 46.034 1.00 18.14 71 PRO A CA 1
ATOM 470 C C . PRO A 1 71 ? 54.964 20.573 46.587 1.00 17.32 71 PRO A C 1
ATOM 471 O O . PRO A 1 71 ? 54.161 19.857 47.198 1.00 19.57 71 PRO A O 1
ATOM 475 N N . VAL A 1 72 ? 54.764 21.881 46.467 1.00 17.11 72 VAL A N 1
ATOM 476 C CA . VAL A 1 72 ? 53.562 22.524 46.985 1.00 16.40 72 VAL A CA 1
ATOM 477 C C . VAL A 1 72 ? 52.786 23.100 45.801 1.00 17.13 72 VAL A C 1
ATOM 478 O O . VAL A 1 72 ? 53.333 23.907 45.046 1.00 16.42 72 VAL A O 1
ATOM 482 N N . PRO A 1 73 ? 51.559 22.662 45.604 1.00 17.14 73 PRO A N 1
ATOM 483 C CA . PRO A 1 73 ? 50.735 23.196 44.533 1.00 17.04 73 PRO A CA 1
ATOM 484 C C . PRO A 1 73 ? 50.606 24.705 44.685 1.00 17.02 73 PRO A C 1
ATOM 485 O O . PRO A 1 73 ? 50.384 25.189 45.792 1.00 15.83 73 PRO A O 1
ATOM 489 N N . VAL A 1 74 ? 50.698 25.410 43.567 1.00 13.69 74 VAL A N 1
ATOM 490 C CA . VAL A 1 74 ? 50.500 26.875 43.556 1.00 13.26 74 VAL A CA 1
ATOM 491 C C . VAL A 1 74 ? 49.371 27.064 42.557 1.00 13.01 74 VAL A C 1
ATOM 492 O O . VAL A 1 74 ? 49.508 26.600 41.427 1.00 11.56 74 VAL A O 1
ATOM 496 N N . TYR A 1 75 ? 48.283 27.726 42.951 1.00 12.06 75 TYR A N 1
ATOM 497 C CA . TYR A 1 75 ? 47.175 28.008 42.035 1.00 10.65 75 TYR A CA 1
ATOM 498 C C . TYR A 1 75 ? 47.749 28.930 40.950 1.00 11.68 75 TYR A C 1
ATOM 499 O O . TYR A 1 75 ? 48.596 29.781 41.243 1.00 12.21 75 TYR A O 1
ATOM 508 N N . ALA A 1 76 ? 47.229 28.814 39.733 1.00 10.80 76 ALA A N 1
ATOM 509 C CA . ALA A 1 76 ? 47.852 29.553 38.614 1.00 9.63 76 ALA A CA 1
ATOM 510 C C . ALA A 1 76 ? 46.860 29.757 37.480 1.00 10.75 76 ALA A C 1
ATOM 511 O O . ALA A 1 76 ? 45.776 29.167 37.493 1.00 10.47 76 ALA A O 1
ATOM 513 N N . GLY A 1 77 ? 47.196 30.684 36.593 1.00 10.98 77 GLY A N 1
ATOM 514 C CA . GLY A 1 77 ? 46.288 30.992 35.455 1.00 11.18 77 GLY A CA 1
ATOM 515 C C . GLY A 1 77 ? 47.194 31.338 34.276 1.00 13.18 77 GLY A C 1
ATOM 516 O O . GLY A 1 77 ? 48.294 31.893 34.462 1.00 11.83 77 GLY A O 1
ATOM 517 N N . VAL A 1 78 ? 46.811 30.937 33.038 1.00 9.66 78 VAL A N 1
ATOM 518 C CA . VAL A 1 78 ? 47.655 31.288 31.903 1.00 11.91 78 VAL A CA 1
ATOM 519 C C . VAL A 1 78 ? 46.834 32.146 30.920 1.00 12.28 78 VAL A C 1
ATOM 520 O O . VAL A 1 78 ? 45.611 32.040 30.851 1.00 13.15 78 VAL A O 1
ATOM 524 N N . HIS A 1 79 ? 47.534 32.986 30.177 1.00 9.44 79 HIS A N 1
ATOM 525 C CA . HIS A 1 79 ? 46.922 33.713 29.079 1.00 10.11 79 HIS A CA 1
ATOM 526 C C . HIS A 1 79 ? 47.835 33.551 27.861 1.00 9.79 79 HIS A C 1
ATOM 527 O O . HIS A 1 79 ? 49.003 33.929 27.862 1.00 10.63 79 HIS A O 1
ATOM 534 N N . ARG A 1 80 ? 47.285 32.968 26.809 1.00 10.68 80 ARG A N 1
ATOM 535 C CA . ARG A 1 80 ? 47.956 32.804 25.526 1.00 9.91 80 ARG A CA 1
ATOM 536 C C . ARG A 1 80 ? 47.560 34.016 24.686 1.00 12.17 80 ARG A C 1
ATOM 537 O O . ARG A 1 80 ? 46.504 33.998 24.049 1.00 11.21 80 ARG A O 1
ATOM 545 N N . PHE A 1 81 ? 48.374 35.074 24.696 1.00 11.02 81 PHE A N 1
ATOM 546 C CA . PHE A 1 81 ? 48.016 36.233 23.872 1.00 10.50 81 PHE A CA 1
ATOM 547 C C . PHE A 1 81 ? 48.220 35.903 22.393 1.00 11.60 81 PHE A C 1
ATOM 548 O O . PHE A 1 81 ? 47.362 36.258 21.584 1.00 12.47 81 PHE A O 1
ATOM 556 N N . ASN A 1 82 ? 49.354 35.337 22.042 1.00 9.40 82 ASN A N 1
ATOM 557 C CA . ASN A 1 82 ? 49.617 34.932 20.640 1.00 10.03 82 ASN A CA 1
ATOM 558 C C . ASN A 1 82 ? 50.448 33.665 20.752 1.00 10.80 82 ASN A C 1
ATOM 559 O O . ASN A 1 82 ? 51.595 33.665 21.223 1.00 11.42 82 ASN A O 1
ATOM 564 N N . GLY A 1 83 ? 49.873 32.521 20.397 1.00 10.53 83 GLY A N 1
ATOM 565 C CA . GLY A 1 83 ? 50.470 31.242 20.684 1.00 10.96 83 GLY A CA 1
ATOM 566 C C . GLY A 1 83 ? 51.591 30.767 19.812 1.00 10.48 83 GLY A C 1
ATOM 567 O O . GLY A 1 83 ? 51.759 29.540 19.676 1.00 12.67 83 GLY A O 1
ATOM 568 N N . ASN A 1 84 ? 52.417 31.642 19.210 1.00 10.21 84 ASN A N 1
ATOM 569 C CA . ASN A 1 84 ? 53.481 31.151 18.344 1.00 9.67 84 ASN A CA 1
ATOM 570 C C . ASN A 1 84 ? 54.705 30.828 19.178 1.00 12.70 84 ASN A C 1
ATOM 571 O O . ASN A 1 84 ? 55.772 31.385 19.002 1.00 11.22 84 ASN A O 1
ATOM 576 N N . GLY A 1 85 ? 54.567 29.906 20.130 1.00 11.98 85 GLY A N 1
ATOM 577 C CA . GLY A 1 85 ? 55.651 29.543 21.030 1.00 11.54 85 GLY A CA 1
ATOM 578 C C . GLY A 1 85 ? 55.128 28.406 21.924 1.00 9.57 85 GLY A C 1
ATOM 579 O O . GLY A 1 85 ? 53.949 28.032 21.853 1.00 12.39 85 GLY A O 1
ATOM 580 N N . GLU A 1 86 ? 56.021 27.939 22.776 1.00 10.60 86 GLU A N 1
ATOM 581 C CA . GLU A 1 86 ? 55.660 26.814 23.634 1.00 11.58 86 GLU A CA 1
ATOM 582 C C . GLU A 1 86 ? 55.736 27.162 25.108 1.00 10.95 86 GLU A C 1
ATOM 583 O O . GLU A 1 86 ? 56.637 27.881 25.549 1.00 11.15 86 GLU A O 1
ATOM 589 N N . MET A 1 87 ? 54.780 26.615 25.845 1.00 11.00 87 MET A N 1
ATOM 590 C CA . MET A 1 87 ? 54.785 26.649 27.303 1.00 10.81 87 MET A CA 1
ATOM 591 C C . MET A 1 87 ? 54.091 25.333 27.694 1.00 11.53 87 MET A C 1
ATOM 592 O O . MET A 1 87 ? 52.867 25.262 27.519 1.00 10.70 87 MET A O 1
ATOM 597 N N . THR A 1 88 ? 54.853 24.370 28.181 1.00 11.08 88 THR A N 1
ATOM 598 C CA . THR A 1 88 ? 54.228 23.113 28.607 1.00 11.64 88 THR A CA 1
ATOM 599 C C . THR A 1 88 ? 53.572 23.201 29.968 1.00 13.64 88 THR A C 1
ATOM 600 O O . THR A 1 88 ? 53.674 24.196 30.694 1.00 12.68 88 THR A O 1
ATOM 604 N N . GLY A 1 89 ? 52.831 22.136 30.328 1.00 10.20 89 GLY A N 1
ATOM 605 C CA . GLY A 1 89 ? 52.167 22.004 31.602 1.00 12.45 89 GLY A CA 1
ATOM 606 C C . GLY A 1 89 ? 50.878 22.800 31.776 1.00 10.64 89 GLY A C 1
ATOM 607 O O . GLY A 1 89 ? 50.310 22.824 32.876 1.00 13.27 89 GLY A O 1
ATOM 608 N N . THR A 1 90 ? 50.332 23.374 30.694 1.00 9.90 90 THR A N 1
ATOM 609 C CA . THR A 1 90 ? 49.180 24.247 30.931 1.00 11.25 90 THR A CA 1
ATOM 610 C C . THR A 1 90 ? 47.839 23.555 30.920 1.00 11.61 90 THR A C 1
ATOM 611 O O . THR A 1 90 ? 46.899 24.185 31.437 1.00 10.72 90 THR A O 1
ATOM 615 N N . HIS A 1 91 ? 47.740 22.311 30.416 1.00 12.18 91 HIS A N 1
ATOM 616 C CA . HIS A 1 91 ? 46.439 21.649 30.409 1.00 12.59 91 HIS A CA 1
ATOM 617 C C . HIS A 1 91 ? 45.917 21.451 31.836 1.00 11.55 91 HIS A C 1
ATOM 618 O O . HIS A 1 91 ? 44.746 21.691 32.053 1.00 11.68 91 HIS A O 1
ATOM 625 N N . TRP A 1 92 ? 46.786 21.025 32.767 1.00 10.30 92 TRP A N 1
ATOM 626 C CA . TRP A 1 92 ? 46.248 20.839 34.130 1.00 10.61 92 TRP A CA 1
ATOM 627 C C . TRP A 1 92 ? 46.203 22.165 34.896 1.00 10.64 92 TRP A C 1
ATOM 628 O O . TRP A 1 92 ? 45.421 22.287 35.857 1.00 11.79 92 TRP A O 1
ATOM 639 N N . ILE A 1 93 ? 46.990 23.140 34.450 1.00 9.62 93 ILE A N 1
ATOM 640 C CA . ILE A 1 93 ? 46.786 24.486 35.047 1.00 10.78 93 ILE A CA 1
ATOM 641 C C . ILE A 1 93 ? 45.360 24.925 34.724 1.00 11.65 93 ILE A C 1
ATOM 642 O O . ILE A 1 93 ? 44.651 25.449 35.544 1.00 10.29 93 ILE A O 1
ATOM 647 N N . GLU A 1 94 ? 44.936 24.749 33.469 1.00 13.21 94 GLU A N 1
ATOM 648 C CA . GLU A 1 94 ? 43.593 25.156 33.065 1.00 15.72 94 GLU A CA 1
ATOM 649 C C . GLU A 1 94 ? 42.493 24.371 33.785 1.00 13.57 94 GLU A C 1
ATOM 650 O O . GLU A 1 94 ? 41.545 25.000 34.264 1.00 14.27 94 GLU A O 1
ATOM 656 N N . ASP A 1 95 ? 42.611 23.054 33.891 1.00 13.62 95 ASP A N 1
ATOM 657 C CA . ASP A 1 95 ? 41.538 22.252 34.482 1.00 12.90 95 ASP A CA 1
ATOM 658 C C . ASP A 1 95 ? 41.696 22.004 35.966 1.00 13.32 95 ASP A C 1
ATOM 659 O O . ASP A 1 95 ? 40.714 22.071 36.710 1.00 16.47 95 ASP A O 1
ATOM 664 N N . GLY A 1 96 ? 42.919 21.725 36.407 1.00 11.38 96 GLY A N 1
ATOM 665 C CA . GLY A 1 96 ? 43.116 21.462 37.842 1.00 11.27 96 GLY A CA 1
ATOM 666 C C . GLY A 1 96 ? 43.374 22.753 38.606 1.00 11.77 96 GLY A C 1
ATOM 667 O O . GLY A 1 96 ? 43.129 22.787 39.822 1.00 11.84 96 GLY A O 1
ATOM 668 N N . GLY A 1 97 ? 43.895 23.773 37.926 1.00 12.34 97 GLY A N 1
ATOM 669 C CA . GLY A 1 97 ? 44.069 25.071 38.563 1.00 10.03 97 GLY A CA 1
ATOM 670 C C . GLY A 1 97 ? 45.440 25.327 39.151 1.00 12.17 97 GLY A C 1
ATOM 671 O O . GLY A 1 97 ? 45.572 26.432 39.685 1.00 13.03 97 GLY A O 1
ATOM 672 N N . TYR A 1 98 ? 46.385 24.402 39.079 1.00 10.07 98 TYR A N 1
ATOM 673 C CA . TYR A 1 98 ? 47.663 24.695 39.753 1.00 11.41 98 TYR A CA 1
ATOM 674 C C . TYR A 1 98 ? 48.776 23.991 39.008 1.00 11.54 98 TYR A C 1
ATOM 675 O O . TYR A 1 98 ? 48.432 23.159 38.164 1.00 13.11 98 TYR A O 1
ATOM 684 N N . PHE A 1 99 ? 50.040 24.208 39.382 1.00 10.45 99 PHE A N 1
ATOM 685 C CA . PHE A 1 99 ? 51.130 23.418 38.887 1.00 11.01 99 PHE A CA 1
ATOM 686 C C . PHE A 1 99 ? 52.074 23.157 40.088 1.00 11.85 99 PHE A C 1
ATOM 687 O O . PHE A 1 99 ? 51.858 23.791 41.106 1.00 12.97 99 PHE A O 1
ATOM 695 N N . LEU A 1 100 ? 53.013 22.256 39.903 1.00 12.88 100 LEU A N 1
ATOM 696 C CA . LEU A 1 100 ? 53.958 21.930 40.957 1.00 14.43 100 LEU A CA 1
ATOM 697 C C . LEU A 1 100 ? 55.357 22.119 40.387 1.00 12.86 100 LEU A C 1
ATOM 698 O O . LEU A 1 100 ? 55.513 21.932 39.192 1.00 12.11 100 LEU A O 1
ATOM 703 N N . GLY A 1 101 ? 56.361 22.429 41.220 1.00 13.35 101 GLY A N 1
ATOM 704 C CA . GLY A 1 101 ? 57.700 22.484 40.607 1.00 12.32 101 GLY A CA 1
ATOM 705 C C . GLY A 1 101 ? 57.969 23.846 40.008 1.00 11.71 101 GLY A C 1
ATOM 706 O O . GLY A 1 101 ? 57.224 24.797 40.200 1.00 14.22 101 GLY A O 1
ATOM 707 N N . PRO A 1 102 ? 59.095 23.957 39.300 1.00 12.37 102 PRO A N 1
ATOM 708 C CA . PRO A 1 102 ? 59.537 25.238 38.816 1.00 12.82 102 PRO A CA 1
ATOM 709 C C . PRO A 1 102 ? 58.962 25.646 37.465 1.00 14.21 102 PRO A C 1
ATOM 710 O O . PRO A 1 102 ? 58.490 24.792 36.689 1.00 15.16 102 PRO A O 1
ATOM 714 N N . VAL A 1 103 ? 59.061 26.928 37.173 1.00 11.56 103 VAL A N 1
ATOM 715 C CA . VAL A 1 103 ? 58.836 27.397 35.814 1.00 12.27 103 VAL A CA 1
ATOM 716 C C . VAL A 1 103 ? 60.241 27.459 35.202 1.00 13.08 103 VAL A C 1
ATOM 717 O O . VAL A 1 103 ? 61.162 28.004 35.856 1.00 13.69 103 VAL A O 1
ATOM 721 N N . VAL A 1 104 ? 60.427 26.837 34.052 1.00 11.07 104 VAL A N 1
ATOM 722 C CA . VAL A 1 104 ? 61.765 26.782 33.426 1.00 12.28 104 VAL A CA 1
ATOM 723 C C . VAL A 1 104 ? 61.676 27.436 32.073 1.00 13.81 104 VAL A C 1
ATOM 724 O O . VAL A 1 104 ? 60.710 27.202 31.330 1.00 14.47 104 VAL A O 1
ATOM 728 N N . ILE A 1 105 ? 62.586 28.380 31.766 1.00 10.85 105 ILE A N 1
ATOM 729 C CA . ILE A 1 105 ? 62.496 29.083 30.497 1.00 11.00 105 ILE A CA 1
ATOM 730 C C . ILE A 1 105 ? 63.816 28.864 29.739 1.00 11.87 105 ILE A C 1
ATOM 731 O O . ILE A 1 105 ? 64.872 29.070 30.362 1.00 12.95 105 ILE A O 1
ATOM 736 N N . THR A 1 106 ? 63.727 28.586 28.452 1.00 11.51 106 THR A N 1
ATOM 737 C CA . THR A 1 106 ? 64.994 28.364 27.710 1.00 11.93 106 THR A CA 1
ATOM 738 C C . THR A 1 106 ? 64.775 28.805 26.276 1.00 13.19 106 THR A C 1
ATOM 739 O O . THR A 1 106 ? 63.909 29.663 26.077 1.00 10.57 106 THR A O 1
ATOM 743 N N . ASN A 1 107 ? 65.490 28.226 25.309 1.00 10.64 107 ASN A N 1
ATOM 744 C CA . ASN A 1 107 ? 65.289 28.564 23.916 1.00 11.42 107 ASN A CA 1
ATOM 745 C C . ASN A 1 107 ? 64.309 27.550 23.311 1.00 11.21 107 ASN A C 1
ATOM 746 O O . ASN A 1 107 ? 64.099 26.463 23.854 1.00 11.17 107 ASN A O 1
ATOM 751 N N . THR A 1 108 ? 63.788 27.873 22.132 1.00 10.22 108 THR A N 1
ATOM 752 C CA . THR A 1 108 ? 62.728 27.055 21.541 1.00 10.63 108 THR A CA 1
ATOM 753 C C . THR A 1 108 ? 63.067 25.584 21.357 1.00 12.24 108 THR A C 1
ATOM 754 O O . THR A 1 108 ? 62.219 24.743 21.661 1.00 12.30 108 THR A O 1
ATOM 758 N N . HIS A 1 109 ? 64.265 25.280 20.869 1.00 11.65 109 HIS A N 1
ATOM 759 C CA . HIS A 1 109 ? 64.607 23.866 20.655 1.00 13.43 109 HIS A CA 1
ATOM 760 C C . HIS A 1 109 ? 65.248 23.203 21.862 1.00 13.75 109 HIS A C 1
ATOM 761 O O . HIS A 1 109 ? 65.472 21.981 21.788 1.00 15.38 109 HIS A O 1
ATOM 768 N N . GLY A 1 110 ? 65.280 23.855 23.029 1.00 11.92 110 GLY A N 1
ATOM 769 C CA . GLY A 1 110 ? 65.746 23.265 24.258 1.00 11.74 110 GLY A CA 1
ATOM 770 C C . GLY A 1 110 ? 64.615 22.851 25.184 1.00 12.06 110 GLY A C 1
ATOM 771 O O . GLY A 1 110 ? 64.836 22.325 26.266 1.00 14.07 110 GLY A O 1
ATOM 772 N N . ILE A 1 111 ? 63.367 23.050 24.707 1.00 11.67 111 ILE A N 1
ATOM 773 C CA . ILE A 1 111 ? 62.204 22.606 25.510 1.00 12.28 111 ILE A CA 1
ATOM 774 C C . ILE A 1 111 ? 62.315 21.157 25.930 1.00 11.28 111 ILE A C 1
ATOM 775 O O . ILE A 1 111 ? 62.020 20.837 27.069 1.00 12.18 111 ILE A O 1
ATOM 780 N N . GLY A 1 112 ? 62.612 20.276 24.962 1.00 12.21 112 GLY A N 1
ATOM 781 C CA . GLY A 1 112 ? 62.643 18.855 25.248 1.00 12.42 112 GLY A CA 1
ATOM 782 C C . GLY A 1 112 ? 63.636 18.494 26.351 1.00 13.35 112 GLY A C 1
ATOM 783 O O . GLY A 1 112 ? 63.336 17.719 27.256 1.00 12.26 112 GLY A O 1
ATOM 784 N N . MET A 1 113 ? 64.885 18.909 26.175 1.00 13.15 113 MET A N 1
ATOM 785 C CA . MET A 1 113 ? 65.935 18.553 27.141 1.00 15.05 113 MET A CA 1
ATOM 786 C C . MET A 1 113 ? 65.622 19.218 28.478 1.00 13.31 113 MET A C 1
ATOM 787 O O . MET A 1 113 ? 65.823 18.609 29.551 1.00 14.92 113 MET A O 1
ATOM 792 N N . ALA A 1 114 ? 65.092 20.429 28.471 1.00 12.14 114 ALA A N 1
ATOM 793 C CA . ALA A 1 114 ? 64.694 21.095 29.714 1.00 12.43 114 ALA A CA 1
ATOM 794 C C . ALA A 1 114 ? 63.552 20.374 30.417 1.00 12.29 114 ALA A C 1
ATOM 795 O O . ALA A 1 114 ? 63.547 20.206 31.652 1.00 11.61 114 ALA A O 1
ATOM 797 N N . HIS A 1 115 ? 62.575 19.869 29.663 1.00 11.17 115 HIS A N 1
ATOM 798 C CA . HIS A 1 115 ? 61.463 19.098 30.256 1.00 12.07 115 HIS A CA 1
ATOM 799 C C . HIS A 1 115 ? 61.985 17.788 30.837 1.00 12.09 115 HIS A C 1
ATOM 800 O O . HIS A 1 115 ? 61.691 17.442 31.985 1.00 12.59 115 HIS A O 1
ATOM 807 N N . HIS A 1 116 ? 62.787 17.070 30.038 1.00 11.52 116 HIS A N 1
ATOM 808 C CA . HIS A 1 116 ? 63.374 15.815 30.535 1.00 13.86 116 HIS A CA 1
ATOM 809 C C . HIS A 1 116 ? 64.188 16.046 31.815 1.00 12.99 116 HIS A C 1
ATOM 810 O O . HIS A 1 116 ? 64.090 15.326 32.816 1.00 13.05 116 HIS A O 1
ATOM 817 N N . ALA A 1 117 ? 65.051 17.044 31.769 1.00 13.02 117 ALA A N 1
ATOM 818 C CA . ALA A 1 117 ? 65.936 17.326 32.915 1.00 15.09 117 ALA A CA 1
ATOM 819 C C . ALA A 1 117 ? 65.127 17.741 34.134 1.00 13.49 117 ALA A C 1
ATOM 820 O O . ALA A 1 117 ? 65.500 17.424 35.265 1.00 14.05 117 ALA A O 1
ATOM 822 N N . THR A 1 118 ? 64.059 18.515 33.940 1.00 12.34 118 THR A N 1
ATOM 823 C CA . THR A 1 118 ? 63.260 18.950 35.092 1.00 12.15 118 THR A CA 1
ATOM 824 C C . THR A 1 118 ? 62.535 17.786 35.742 1.00 13.13 118 THR A C 1
ATOM 825 O O . THR A 1 118 ? 62.426 17.750 36.965 1.00 13.18 118 THR A O 1
ATOM 829 N N . VAL A 1 119 ? 61.982 16.840 34.958 1.00 12.06 119 VAL A N 1
ATOM 830 C CA . VAL A 1 119 ? 61.312 15.696 35.566 1.00 13.65 119 VAL A CA 1
ATOM 831 C C . VAL A 1 119 ? 62.321 14.891 36.393 1.00 15.18 119 VAL A C 1
ATOM 832 O O . VAL A 1 119 ? 62.053 14.446 37.523 1.00 13.37 119 VAL A O 1
ATOM 836 N N . ARG A 1 120 ? 63.483 14.657 35.788 1.00 16.48 120 ARG A N 1
ATOM 837 C CA . ARG A 1 120 ? 64.534 13.880 36.449 1.00 19.24 120 ARG A CA 1
ATOM 838 C C . ARG A 1 120 ? 64.948 14.590 37.737 1.00 18.74 120 ARG A C 1
ATOM 839 O O . ARG A 1 120 ? 65.056 13.940 38.780 1.00 18.38 120 ARG A O 1
ATOM 847 N N . TRP A 1 121 ? 65.073 15.920 37.688 1.00 16.90 121 TRP A N 1
ATOM 848 C CA . TRP A 1 121 ? 65.494 16.654 38.888 1.00 17.27 121 TRP A CA 1
ATOM 849 C C . TRP A 1 121 ? 64.450 16.588 39.974 1.00 16.99 121 TRP A C 1
ATOM 850 O O . TRP A 1 121 ? 64.762 16.481 41.183 1.00 17.50 121 TRP A O 1
ATOM 861 N N . MET A 1 122 ? 63.167 16.642 39.577 1.00 14.77 122 MET A N 1
ATOM 862 C CA . MET A 1 122 ? 62.109 16.590 40.601 1.00 15.17 122 MET A CA 1
ATOM 863 C C . MET A 1 122 ? 62.102 15.227 41.253 1.00 15.13 122 MET A C 1
ATOM 864 O O . MET A 1 122 ? 61.831 15.097 42.446 1.00 17.73 122 MET A O 1
ATOM 869 N N . VAL A 1 123 ? 62.307 14.150 40.468 1.00 16.61 123 VAL A N 1
ATOM 870 C CA . VAL A 1 123 ? 62.299 12.795 41.046 1.00 18.00 123 VAL A CA 1
ATOM 871 C C . VAL A 1 123 ? 63.418 12.633 42.077 1.00 20.45 123 VAL A C 1
ATOM 872 O O . VAL A 1 123 ? 63.212 12.035 43.151 1.00 20.40 123 VAL A O 1
ATOM 876 N N . ASP A 1 124 ? 64.577 13.217 41.797 1.00 20.22 124 ASP A N 1
ATOM 877 C CA . ASP A 1 124 ? 65.694 13.199 42.754 1.00 21.86 124 ASP A CA 1
ATOM 878 C C . ASP A 1 124 ? 65.481 14.105 43.946 1.00 22.52 124 ASP A C 1
ATOM 879 O O . ASP A 1 124 ? 65.655 13.691 45.105 1.00 23.28 124 ASP A O 1
ATOM 884 N N . ARG A 1 125 ? 65.143 15.378 43.732 1.00 20.12 125 ARG A N 1
ATOM 885 C CA . ARG A 1 125 ? 64.981 16.364 44.792 1.00 22.47 125 ARG A CA 1
ATOM 886 C C . ARG A 1 125 ? 63.842 16.046 45.760 1.00 21.35 125 ARG A C 1
ATOM 887 O O . ARG A 1 125 ? 63.964 16.297 46.953 1.00 19.45 125 ARG A O 1
ATOM 895 N N . TYR A 1 126 ? 62.708 15.588 45.237 1.00 18.35 126 TYR A N 1
ATOM 896 C CA . TYR A 1 126 ? 61.552 15.241 46.064 1.00 18.41 126 TYR A CA 1
ATOM 897 C C . TYR A 1 126 ? 61.420 13.717 46.090 1.00 18.90 126 TYR A C 1
ATOM 898 O O . TYR A 1 126 ? 60.365 13.116 45.889 1.00 18.05 126 TYR A O 1
ATOM 907 N N . ALA A 1 127 ? 62.513 13.010 46.371 1.00 19.00 127 ALA A N 1
ATOM 908 C CA . ALA A 1 127 ? 62.524 11.549 46.426 1.00 19.32 127 ALA A CA 1
ATOM 909 C C . ALA A 1 127 ? 61.498 10.966 47.368 1.00 19.83 127 ALA A C 1
ATOM 910 O O . ALA A 1 127 ? 60.889 9.917 47.070 1.00 19.84 127 ALA A O 1
ATOM 912 N N . SER A 1 128 ? 61.228 11.563 48.524 1.00 19.81 128 SER A N 1
ATOM 913 C CA . SER A 1 128 ? 60.238 11.092 49.467 1.00 21.31 128 SER A CA 1
ATOM 914 C C . SER A 1 128 ? 58.804 11.228 48.937 1.00 22.57 128 SER A C 1
ATOM 915 O O . SER A 1 128 ? 57.890 10.691 49.556 1.00 21.70 128 SER A O 1
ATOM 918 N N . THR A 1 129 ? 58.613 11.972 47.856 1.00 18.24 129 THR A N 1
ATOM 919 C CA . THR A 1 129 ? 57.296 12.048 47.219 1.00 19.09 129 THR A CA 1
ATOM 920 C C . THR A 1 129 ? 57.245 11.045 46.071 1.00 17.54 129 THR A C 1
ATOM 921 O O . THR A 1 129 ? 56.306 10.265 45.932 1.00 19.33 129 THR A O 1
ATOM 925 N N . TYR A 1 130 ? 58.192 11.135 45.140 1.00 16.42 130 TYR A N 1
ATOM 926 C CA . TYR A 1 130 ? 58.152 10.375 43.895 1.00 18.40 130 TYR A CA 1
ATOM 927 C C . TYR A 1 130 ? 58.819 9.015 43.868 1.00 21.42 130 TYR A C 1
ATOM 928 O O . TYR A 1 130 ? 58.428 8.209 43.017 1.00 21.59 130 TYR A O 1
ATOM 937 N N . GLN A 1 131 ? 59.753 8.714 44.761 1.00 23.56 131 GLN A N 1
ATOM 938 C CA . GLN A 1 131 ? 60.398 7.387 44.727 1.00 27.42 131 GLN A CA 1
ATOM 939 C C . GLN A 1 131 ? 59.727 6.505 45.769 1.00 28.72 131 GLN A C 1
ATOM 940 O O . GLN A 1 131 ? 60.246 6.103 46.807 1.00 29.08 131 GLN A O 1
ATOM 946 N N . THR A 1 132 ? 58.445 6.267 45.536 1.00 30.19 132 THR A N 1
ATOM 947 C CA . THR A 1 132 ? 57.536 5.562 46.405 1.00 31.03 132 THR A CA 1
ATOM 948 C C . THR A 1 132 ? 56.621 4.663 45.579 1.00 31.82 132 THR A C 1
ATOM 949 O O . THR A 1 132 ? 56.715 4.653 44.355 1.00 30.91 132 THR A O 1
ATOM 953 N N . ASP A 1 133 ? 55.676 4.029 46.266 1.00 32.54 133 ASP A N 1
ATOM 954 C CA . ASP A 1 133 ? 54.732 3.156 45.574 1.00 35.36 133 ASP A CA 1
ATOM 955 C C . ASP A 1 133 ? 53.502 3.868 45.045 1.00 33.67 133 ASP A C 1
ATOM 956 O O . ASP A 1 133 ? 52.679 3.281 44.338 1.00 34.74 133 ASP A O 1
ATOM 961 N N . ASP A 1 134 ? 53.406 5.165 45.325 1.00 31.31 134 ASP A N 1
ATOM 962 C CA . ASP A 1 134 ? 52.300 5.971 44.828 1.00 28.98 134 ASP A CA 1
ATOM 963 C C . ASP A 1 134 ? 52.411 6.137 43.314 1.00 26.68 134 ASP A C 1
ATOM 964 O O . ASP A 1 134 ? 53.504 6.217 42.776 1.00 27.58 134 ASP A O 1
ATOM 969 N N . PHE A 1 135 ? 51.269 6.172 42.650 1.00 25.12 135 PHE A N 1
ATOM 970 C CA . PHE A 1 135 ? 51.257 6.386 41.199 1.00 24.56 135 PHE A CA 1
ATOM 971 C C . PHE A 1 135 ? 51.144 7.885 40.968 1.00 20.92 135 PHE A C 1
ATOM 972 O O . PHE A 1 135 ? 50.071 8.444 41.103 1.00 22.78 135 PHE A O 1
ATOM 980 N N . LEU A 1 136 ? 52.254 8.545 40.724 1.00 19.75 136 LEU A N 1
ATOM 981 C CA . LEU A 1 136 ? 52.285 9.997 40.530 1.00 18.38 136 LEU A CA 1
ATOM 982 C C . LEU A 1 136 ? 52.943 10.323 39.196 1.00 19.25 136 LEU A C 1
ATOM 983 O O . LEU A 1 136 ? 53.813 9.585 38.729 1.00 18.48 136 LEU A O 1
ATOM 988 N N . TRP A 1 137 ? 52.519 11.414 38.571 1.00 17.93 137 TRP A N 1
ATOM 989 C CA . TRP A 1 137 ? 53.179 11.824 37.331 1.00 17.23 137 TRP A CA 1
ATOM 990 C C . TRP A 1 137 ? 53.465 13.316 37.465 1.00 15.49 137 TRP A C 1
ATOM 991 O O . TRP A 1 137 ? 52.834 14.012 38.261 1.00 15.07 137 TRP A O 1
ATOM 1002 N N . ILE A 1 138 ? 54.480 13.748 36.741 1.00 13.89 138 ILE A N 1
ATOM 1003 C CA . ILE A 1 138 ? 54.964 15.125 36.817 1.00 13.78 138 ILE A CA 1
ATOM 1004 C C . ILE A 1 138 ? 54.796 15.789 35.455 1.00 14.66 138 ILE A C 1
ATOM 1005 O O . ILE A 1 138 ? 55.206 15.211 34.450 1.00 13.24 138 ILE A O 1
ATOM 1010 N N . MET A 1 139 ? 54.210 16.985 35.466 1.00 13.66 139 MET A N 1
ATOM 1011 C CA . MET A 1 139 ? 54.006 17.709 34.188 1.00 11.89 139 MET A CA 1
ATOM 1012 C C . MET A 1 139 ? 54.531 19.138 34.371 1.00 10.64 139 MET A C 1
ATOM 1013 O O . MET A 1 139 ? 53.784 20.049 34.744 1.00 12.22 139 MET A O 1
ATOM 1018 N N . PRO A 1 140 ? 55.821 19.323 34.169 1.00 11.45 140 PRO A N 1
ATOM 1019 C CA . PRO A 1 140 ? 56.448 20.618 34.401 1.00 11.68 140 PRO A CA 1
ATOM 1020 C C . PRO A 1 140 ? 56.062 21.702 33.419 1.00 10.86 140 PRO A C 1
ATOM 1021 O O . PRO A 1 140 ? 55.624 21.440 32.310 1.00 10.46 140 PRO A O 1
ATOM 1025 N N . VAL A 1 141 ? 56.283 22.929 33.860 1.00 10.56 141 VAL A N 1
ATOM 1026 C CA . VAL A 1 141 ? 55.983 24.115 33.046 1.00 9.63 141 VAL A CA 1
ATOM 1027 C C . VAL A 1 141 ? 57.326 24.592 32.477 1.00 11.02 141 VAL A C 1
ATOM 1028 O O . VAL A 1 141 ? 58.167 25.097 33.225 1.00 12.79 141 VAL A O 1
ATOM 1032 N N . VAL A 1 142 ? 57.505 24.358 31.185 1.00 9.96 142 VAL A N 1
ATOM 1033 C CA . VAL A 1 142 ? 58.737 24.715 30.471 1.00 10.70 142 VAL A CA 1
ATOM 1034 C C . VAL A 1 142 ? 58.347 25.595 29.286 1.00 10.57 142 VAL A C 1
ATOM 1035 O O . VAL A 1 142 ? 57.484 25.196 28.492 1.00 11.31 142 VAL A O 1
ATOM 1039 N N . ALA A 1 143 ? 59.002 26.739 29.162 1.00 9.61 143 ALA A N 1
ATOM 1040 C CA . ALA A 1 143 ? 58.620 27.698 28.125 1.00 9.75 143 ALA A CA 1
ATOM 1041 C C . ALA A 1 143 ? 59.853 28.229 27.398 1.00 9.22 143 ALA A C 1
ATOM 1042 O O . ALA A 1 143 ? 60.967 27.873 27.794 1.00 11.17 143 ALA A O 1
ATOM 1044 N N . GLU A 1 144 ? 59.633 29.010 26.349 1.00 9.70 144 GLU A N 1
ATOM 1045 C CA . GLU A 1 144 ? 60.809 29.384 25.541 1.00 9.99 144 GLU A CA 1
ATOM 1046 C C . GLU A 1 144 ? 60.542 30.674 24.793 1.00 11.20 144 GLU A C 1
ATOM 1047 O O . GLU A 1 144 ? 59.405 31.124 24.622 1.00 11.75 144 GLU A O 1
ATOM 1053 N N . THR A 1 145 ? 61.642 31.237 24.306 1.00 11.48 145 THR A N 1
ATOM 1054 C CA . THR A 1 145 ? 61.640 32.272 23.292 1.00 10.60 145 THR A CA 1
ATOM 1055 C C . THR A 1 145 ? 62.772 31.879 22.317 1.00 11.25 145 THR A C 1
ATOM 1056 O O . THR A 1 145 ? 63.577 30.992 22.628 1.00 10.71 145 THR A O 1
ATOM 1060 N N . TYR A 1 146 ? 62.779 32.422 21.106 1.00 11.74 146 TYR A N 1
ATOM 1061 C CA . TYR A 1 146 ? 63.693 31.963 20.054 1.00 11.60 146 TYR A CA 1
ATOM 1062 C C . TYR A 1 146 ? 64.948 32.832 19.898 1.00 11.59 146 TYR A C 1
ATOM 1063 O O . TYR A 1 146 ? 64.823 33.980 19.511 1.00 13.38 146 TYR A O 1
ATOM 1072 N N . ASP A 1 147 ? 66.096 32.217 20.175 1.00 12.16 147 ASP A N 1
ATOM 1073 C CA . ASP A 1 147 ? 67.342 32.996 20.045 1.00 12.77 147 ASP A CA 1
ATOM 1074 C C . ASP A 1 147 ? 68.124 32.573 18.817 1.00 13.15 147 ASP A C 1
ATOM 1075 O O . ASP A 1 147 ? 69.357 32.723 18.823 1.00 14.77 147 ASP A O 1
ATOM 1080 N N . GLY A 1 148 ? 67.493 32.146 17.730 1.00 12.96 148 GLY A N 1
ATOM 1081 C CA . GLY A 1 148 ? 68.291 31.700 16.568 1.00 14.24 148 GLY A CA 1
ATOM 1082 C C . GLY A 1 148 ? 69.094 32.754 15.840 1.00 14.62 148 GLY A C 1
ATOM 1083 O O . GLY A 1 148 ? 70.015 32.350 15.099 1.00 14.74 148 GLY A O 1
ATOM 1084 N N . ALA A 1 149 ? 68.860 34.038 16.013 1.00 15.89 149 ALA A N 1
ATOM 1085 C CA . ALA A 1 149 ? 69.670 35.057 15.331 1.00 19.02 149 ALA A CA 1
ATOM 1086 C C . ALA A 1 149 ? 71.051 35.114 15.949 1.00 20.19 149 ALA A C 1
ATOM 1087 O O . ALA A 1 149 ? 72.066 35.256 15.244 1.00 21.10 149 ALA A O 1
ATOM 1089 N N . LEU A 1 150 ? 71.150 34.942 17.281 1.00 18.85 150 LEU A N 1
ATOM 1090 C CA . LEU A 1 150 ? 72.457 35.006 17.934 1.00 16.88 150 LEU A CA 1
ATOM 1091 C C . LEU A 1 150 ? 72.975 33.669 18.434 1.00 18.20 150 LEU A C 1
ATOM 1092 O O . LEU A 1 150 ? 74.148 33.544 18.798 1.00 18.54 150 LEU A O 1
ATOM 1097 N N . ASN A 1 151 ? 72.146 32.613 18.454 1.00 15.86 151 ASN A N 1
ATOM 1098 C CA . ASN A 1 151 ? 72.557 31.331 18.997 1.00 14.50 151 ASN A CA 1
ATOM 1099 C C . ASN A 1 151 ? 72.485 30.232 17.948 1.00 14.93 151 ASN A C 1
ATOM 1100 O O . ASN A 1 151 ? 71.568 30.246 17.121 1.00 16.08 151 ASN A O 1
ATOM 1105 N N . ASP A 1 152 ? 73.344 29.220 18.064 1.00 15.42 152 ASP A N 1
ATOM 1106 C CA . ASP A 1 152 ? 73.293 28.034 17.182 1.00 15.02 152 ASP A CA 1
ATOM 1107 C C . ASP A 1 152 ? 72.173 27.124 17.693 1.00 14.58 152 ASP A C 1
ATOM 1108 O O . ASP A 1 152 ? 72.382 26.056 18.286 1.00 14.53 152 ASP A O 1
ATOM 1113 N N . ILE A 1 153 ? 70.924 27.553 17.489 1.00 14.21 153 ILE A N 1
ATOM 1114 C CA . ILE A 1 153 ? 69.760 26.868 18.068 1.00 13.18 153 ILE A CA 1
ATOM 1115 C C . ILE A 1 153 ? 69.556 25.446 17.564 1.00 15.04 153 ILE A C 1
ATOM 1116 O O . ILE A 1 153 ? 69.131 24.569 18.338 1.00 15.74 153 ILE A O 1
ATOM 1121 N N . ASN A 1 154 ? 69.925 25.167 16.314 1.00 15.13 154 ASN A N 1
ATOM 1122 C CA . ASN A 1 154 ? 69.872 23.798 15.802 1.00 17.59 154 ASN A CA 1
ATOM 1123 C C . ASN A 1 154 ? 71.093 22.982 16.185 1.00 18.83 154 ASN A C 1
ATOM 1124 O O . ASN A 1 154 ? 71.182 21.795 15.792 1.00 19.47 154 ASN A O 1
ATOM 1129 N N . GLY A 1 155 ? 72.021 23.529 16.988 1.00 18.71 155 GLY A N 1
ATOM 1130 C CA . GLY A 1 155 ? 73.100 22.752 17.559 1.00 18.39 155 GLY A CA 1
ATOM 1131 C C . GLY A 1 155 ? 72.710 22.174 18.914 1.00 20.44 155 GLY A C 1
ATOM 1132 O O . GLY A 1 155 ? 73.510 21.491 19.562 1.00 20.27 155 GLY A O 1
ATOM 1133 N N . PHE A 1 156 ? 71.511 22.469 19.453 1.00 17.49 156 PHE A N 1
ATOM 1134 C CA . PHE A 1 156 ? 71.081 21.996 20.745 1.00 17.05 156 PHE A CA 1
ATOM 1135 C C . PHE A 1 156 ? 72.130 22.126 21.844 1.00 17.79 156 PHE A C 1
ATOM 1136 O O . PHE A 1 156 ? 72.507 21.149 22.485 1.00 15.39 156 PHE A O 1
ATOM 1144 N N . PRO A 1 157 ? 72.619 23.341 22.124 1.00 16.92 157 PRO A N 1
ATOM 1145 C CA . PRO A 1 157 ? 73.674 23.555 23.104 1.00 16.99 157 PRO A CA 1
ATOM 1146 C C . PRO A 1 157 ? 73.298 23.301 24.552 1.00 18.00 157 PRO A C 1
ATOM 1147 O O . PRO A 1 157 ? 74.176 22.945 25.358 1.00 19.18 157 PRO A O 1
ATOM 1151 N N . VAL A 1 158 ? 72.028 23.423 24.919 1.00 16.43 158 VAL A N 1
ATOM 1152 C CA . VAL A 1 158 ? 71.631 23.240 26.312 1.00 17.54 158 VAL A CA 1
ATOM 1153 C C . VAL A 1 158 ? 71.516 21.751 26.657 1.00 17.64 158 VAL A C 1
ATOM 1154 O O . VAL A 1 158 ? 70.771 21.020 26.006 1.00 18.32 158 VAL A O 1
ATOM 1158 N N . THR A 1 159 ? 72.286 21.305 27.649 1.00 17.15 159 THR A N 1
ATOM 1159 C CA . THR A 1 159 ? 72.277 19.890 27.993 1.00 17.48 159 THR A CA 1
ATOM 1160 C C . THR A 1 159 ? 71.485 19.654 29.271 1.00 18.41 159 THR A C 1
ATOM 1161 O O . THR A 1 159 ? 71.126 20.580 29.977 1.00 17.63 159 THR A O 1
ATOM 1165 N N . GLU A 1 160 ? 71.335 18.364 29.645 1.00 17.61 160 GLU A N 1
ATOM 1166 C CA . GLU A 1 160 ? 70.687 18.083 30.928 1.00 18.41 160 GLU A CA 1
ATOM 1167 C C . GLU A 1 160 ? 71.409 18.744 32.095 1.00 19.21 160 GLU A C 1
ATOM 1168 O O . GLU A 1 160 ? 70.800 19.271 33.030 1.00 17.89 160 GLU A O 1
ATOM 1174 N N . ALA A 1 161 ? 72.750 18.691 32.066 1.00 18.47 161 ALA A N 1
ATOM 1175 C CA . ALA A 1 161 ? 73.541 19.275 33.129 1.00 18.69 161 ALA A CA 1
ATOM 1176 C C . ALA A 1 161 ? 73.323 20.786 33.185 1.00 17.54 161 ALA A C 1
ATOM 1177 O O . ALA A 1 161 ? 73.274 21.297 34.300 1.00 19.19 161 ALA A O 1
ATOM 1179 N N . ASP A 1 162 ? 73.152 21.449 32.051 1.00 14.76 162 ASP A N 1
ATOM 1180 C CA . ASP A 1 162 ? 72.917 22.912 32.089 1.00 16.10 162 ASP A CA 1
ATOM 1181 C C . ASP A 1 162 ? 71.589 23.209 32.789 1.00 16.62 162 ASP A C 1
ATOM 1182 O O . ASP A 1 162 ? 71.462 24.195 33.538 1.00 14.58 162 ASP A O 1
ATOM 1187 N N . VAL A 1 163 ? 70.559 22.384 32.484 1.00 15.28 163 VAL A N 1
ATOM 1188 C CA . VAL A 1 163 ? 69.306 22.696 33.180 1.00 16.45 163 VAL A CA 1
ATOM 1189 C C . VAL A 1 163 ? 69.344 22.356 34.648 1.00 16.64 163 VAL A C 1
ATOM 1190 O O . VAL A 1 163 ? 68.864 23.177 35.452 1.00 15.98 163 VAL A O 1
ATOM 1194 N N . ARG A 1 164 ? 70.008 21.274 35.075 1.00 15.54 164 ARG A N 1
ATOM 1195 C CA . ARG A 1 164 ? 70.124 20.943 36.468 1.00 19.90 164 ARG A CA 1
ATOM 1196 C C . ARG A 1 164 ? 70.901 22.034 37.224 1.00 18.01 164 ARG A C 1
ATOM 1197 O O . ARG A 1 164 ? 70.590 22.297 38.374 1.00 18.48 164 ARG A O 1
ATOM 1205 N N . LYS A 1 165 ? 71.922 22.592 36.596 1.00 18.16 165 LYS A N 1
ATOM 1206 C CA . LYS A 1 165 ? 72.668 23.683 37.203 1.00 20.39 165 LYS A CA 1
ATOM 1207 C C . LYS A 1 165 ? 71.773 24.883 37.502 1.00 18.67 165 LYS A C 1
ATOM 1208 O O . LYS A 1 165 ? 71.852 25.449 38.601 1.00 20.23 165 LYS A O 1
ATOM 1214 N N . ALA A 1 166 ? 70.880 25.242 36.577 1.00 15.90 166 ALA A N 1
ATOM 1215 C CA . ALA A 1 166 ? 69.958 26.356 36.835 1.00 15.57 166 ALA A CA 1
ATOM 1216 C C . ALA A 1 166 ? 69.055 26.036 38.018 1.00 16.43 166 ALA A C 1
ATOM 1217 O O . ALA A 1 166 ? 68.845 26.887 38.887 1.00 14.60 166 ALA A O 1
ATOM 1219 N N . LEU A 1 167 ? 68.480 24.828 38.053 1.00 15.54 167 LEU A N 1
ATOM 1220 C CA . LEU A 1 167 ? 67.605 24.411 39.131 1.00 15.70 167 LEU A CA 1
ATOM 1221 C C . LEU A 1 167 ? 68.322 24.376 40.474 1.00 17.66 167 LEU A C 1
ATOM 1222 O O . LEU A 1 167 ? 67.793 24.792 41.518 1.00 17.56 167 LEU A O 1
ATOM 1227 N N . ASP A 1 168 ? 69.542 23.848 40.487 1.00 17.26 168 ASP A N 1
ATOM 1228 C CA . ASP A 1 168 ? 70.351 23.780 41.713 1.00 20.93 168 ASP A CA 1
ATOM 1229 C C . ASP A 1 168 ? 70.825 25.154 42.165 1.00 20.62 168 ASP A C 1
ATOM 1230 O O . ASP A 1 168 ? 71.174 25.368 43.341 1.00 22.06 168 ASP A O 1
ATOM 1235 N N . ASN A 1 169 ? 70.864 26.161 41.309 1.00 19.55 169 ASN A N 1
ATOM 1236 C CA . ASN A 1 169 ? 71.296 27.500 41.654 1.00 21.92 169 ASN A CA 1
ATOM 1237 C C . ASN A 1 169 ? 70.160 28.392 42.148 1.00 19.71 169 ASN A C 1
ATOM 1238 O O . ASN A 1 169 ? 70.419 29.581 42.365 1.00 19.43 169 ASN A O 1
ATOM 1243 N N . VAL A 1 170 ? 68.919 27.916 42.206 1.00 18.58 170 VAL A N 1
ATOM 1244 C CA . VAL A 1 170 ? 67.840 28.817 42.612 1.00 15.93 170 VAL A CA 1
ATOM 1245 C C . VAL A 1 170 ? 68.124 29.444 43.972 1.00 17.43 170 VAL A C 1
ATOM 1246 O O . VAL A 1 170 ? 68.603 28.727 44.851 1.00 16.46 170 VAL A O 1
ATOM 1250 N N . ALA A 1 171 ? 67.819 30.731 44.135 1.00 15.75 171 ALA A N 1
ATOM 1251 C CA . ALA A 1 171 ? 68.115 31.404 45.384 1.00 15.98 171 ALA A CA 1
ATOM 1252 C C . ALA A 1 171 ? 67.227 32.643 45.564 1.00 15.08 171 ALA A C 1
ATOM 1253 O O . ALA A 1 171 ? 66.592 33.109 44.612 1.00 14.93 171 ALA A O 1
ATOM 1255 N N . SER A 1 172 ? 67.173 33.117 46.796 1.00 14.78 172 SER A N 1
ATOM 1256 C CA . SER A 1 172 ? 66.410 34.338 47.087 1.00 14.56 172 SER A CA 1
ATOM 1257 C C . SER A 1 172 ? 67.317 35.549 46.825 1.00 15.66 172 SER A C 1
ATOM 1258 O O . SER A 1 172 ? 68.431 35.390 46.298 1.00 18.11 172 SER A O 1
ATOM 1261 N N . GLY A 1 173 ? 66.902 36.761 47.180 1.00 17.03 173 GLY A N 1
ATOM 1262 C CA . GLY A 1 173 ? 67.791 37.907 46.985 1.00 18.15 173 GLY A CA 1
ATOM 1263 C C . GLY A 1 173 ? 67.758 38.481 45.564 1.00 18.45 173 GLY A C 1
ATOM 1264 O O . GLY A 1 173 ? 66.874 38.271 44.740 1.00 15.58 173 GLY A O 1
ATOM 1265 N N . PRO A 1 174 ? 68.756 39.317 45.269 1.00 18.18 174 PRO A N 1
ATOM 1266 C CA . PRO A 1 174 ? 68.829 40.049 44.031 1.00 17.65 174 PRO A CA 1
ATOM 1267 C C . PRO A 1 174 ? 68.907 39.100 42.840 1.00 17.25 174 PRO A C 1
ATOM 1268 O O . PRO A 1 174 ? 69.518 38.038 42.929 1.00 14.50 174 PRO A O 1
ATOM 1272 N N . VAL A 1 175 ? 68.272 39.552 41.763 1.00 15.98 175 VAL A N 1
ATOM 1273 C CA . VAL A 1 175 ? 68.245 38.705 40.556 1.00 14.74 175 VAL A CA 1
ATOM 1274 C C . VAL A 1 175 ? 69.046 39.373 39.454 1.00 15.07 175 VAL A C 1
ATOM 1275 O O . VAL A 1 175 ? 68.803 40.538 39.145 1.00 15.27 175 VAL A O 1
ATOM 1279 N N . GLN A 1 176 ? 69.906 38.599 38.829 1.00 15.59 176 GLN A N 1
ATOM 1280 C CA . GLN A 1 176 ? 70.681 39.051 37.682 1.00 17.05 176 GLN A CA 1
ATOM 1281 C C . GLN A 1 176 ? 69.772 39.343 36.506 1.00 15.48 176 GLN A C 1
ATOM 1282 O O . GLN A 1 176 ? 68.757 38.677 36.349 1.00 13.61 176 GLN A O 1
ATOM 1288 N N . GLU A 1 177 ? 70.088 40.368 35.706 1.00 14.23 177 GLU A N 1
ATOM 1289 C CA . GLU A 1 177 ? 69.273 40.713 34.552 1.00 13.89 177 GLU A CA 1
ATOM 1290 C C . GLU A 1 177 ? 70.116 40.843 33.288 1.00 14.11 177 GLU A C 1
ATOM 1291 O O . GLU A 1 177 ? 71.362 40.940 33.320 1.00 13.53 177 GLU A O 1
ATOM 1297 N N . GLY A 1 178 ? 69.424 40.860 32.151 1.00 12.20 178 GLY A N 1
ATOM 1298 C CA . GLY A 1 178 ? 70.177 41.142 30.901 1.00 12.61 178 GLY A CA 1
ATOM 1299 C C . GLY A 1 178 ? 70.495 39.840 30.174 1.00 14.05 178 GLY A C 1
ATOM 1300 O O . GLY A 1 178 ? 69.633 38.972 29.991 1.00 12.44 178 GLY A O 1
ATOM 1301 N N . ASN A 1 179 ? 71.798 39.682 29.848 1.00 12.18 179 ASN A N 1
ATOM 1302 C CA . ASN A 1 179 ? 72.214 38.499 29.107 1.00 13.16 179 ASN A CA 1
ATOM 1303 C C . ASN A 1 179 ? 72.440 37.333 30.042 1.00 14.12 179 ASN A C 1
ATOM 1304 O O . ASN A 1 179 ? 73.605 36.952 30.259 1.00 14.49 179 ASN A O 1
ATOM 1309 N N . CYS A 1 180 ? 71.364 36.740 30.588 1.00 13.25 180 CYS A N 1
ATOM 1310 C CA . CYS A 1 180 ? 71.571 35.629 31.503 1.00 13.67 180 CYS A CA 1
ATOM 1311 C C . CYS A 1 180 ? 70.419 34.630 31.418 1.00 13.71 180 CYS A C 1
ATOM 1312 O O . CYS A 1 180 ? 69.307 35.032 31.077 1.00 13.99 180 CYS A O 1
ATOM 1315 N N . GLY A 1 181 ? 70.760 33.388 31.705 1.00 13.54 181 GLY A N 1
ATOM 1316 C CA . GLY A 1 181 ? 69.714 32.345 31.706 1.00 13.02 181 GLY A CA 1
ATOM 1317 C C . GLY A 1 181 ? 69.145 32.221 30.308 1.00 14.19 181 GLY A C 1
ATOM 1318 O O . GLY A 1 181 ? 69.827 32.282 29.270 1.00 14.04 181 GLY A O 1
ATOM 1319 N N . GLY A 1 182 ? 67.825 31.908 30.270 1.00 13.29 182 GLY A N 1
ATOM 1320 C CA . GLY A 1 182 ? 67.126 31.792 28.989 1.00 13.43 182 GLY A CA 1
ATOM 1321 C C . GLY A 1 182 ? 67.220 33.058 28.157 1.00 11.75 182 GLY A C 1
ATOM 1322 O O . GLY A 1 182 ? 67.015 33.065 26.944 1.00 11.62 182 GLY A O 1
ATOM 1323 N N . GLY A 1 183 ? 67.412 34.237 28.741 1.00 12.89 183 GLY A N 1
ATOM 1324 C CA . GLY A 1 183 ? 67.467 35.518 28.098 1.00 12.58 183 GLY A CA 1
ATOM 1325 C C . GLY A 1 183 ? 68.773 35.834 27.370 1.00 12.18 183 GLY A C 1
ATOM 1326 O O . GLY A 1 183 ? 68.873 36.820 26.661 1.00 12.51 183 GLY A O 1
ATOM 1327 N N . THR A 1 184 ? 69.781 35.005 27.574 1.00 12.93 184 THR A N 1
ATOM 1328 C CA . THR A 1 184 ? 71.145 35.277 27.087 1.00 12.11 184 THR A CA 1
ATOM 1329 C C . THR A 1 184 ? 71.226 35.775 25.660 1.00 12.68 184 THR A C 1
ATOM 1330 O O . THR A 1 184 ? 71.861 36.822 25.389 1.00 13.43 184 THR A O 1
ATOM 1334 N N . GLY A 1 185 ? 70.685 35.003 24.717 1.00 11.07 185 GLY A N 1
ATOM 1335 C CA . GLY A 1 185 ? 70.730 35.388 23.314 1.00 11.04 185 GLY A CA 1
ATOM 1336 C C . GLY A 1 185 ? 69.545 36.154 22.776 1.00 11.83 185 GLY A C 1
ATOM 1337 O O . GLY A 1 185 ? 69.383 36.254 21.540 1.00 12.76 185 GLY A O 1
ATOM 1338 N N . MET A 1 186 ? 68.727 36.797 23.610 1.00 11.64 186 MET A N 1
ATOM 1339 C CA . MET A 1 186 ? 67.504 37.429 23.091 1.00 11.78 186 MET A CA 1
ATOM 1340 C C . MET A 1 186 ? 67.684 38.886 22.685 1.00 13.70 186 MET A C 1
ATOM 1341 O O . MET A 1 186 ? 68.613 39.614 23.050 1.00 15.09 186 MET A O 1
ATOM 1346 N N . ILE A 1 187 ? 66.750 39.312 21.823 1.00 11.68 187 ILE A N 1
ATOM 1347 C CA . ILE A 1 187 ? 66.690 40.593 21.161 1.00 11.52 187 ILE A CA 1
ATOM 1348 C C . ILE A 1 187 ? 65.317 41.230 21.329 1.00 13.42 187 ILE A C 1
ATOM 1349 O O . ILE A 1 187 ? 64.350 40.550 20.971 1.00 12.95 187 ILE A O 1
ATOM 1354 N N . THR A 1 188 ? 65.244 42.487 21.805 1.00 13.41 188 THR A N 1
ATOM 1355 C CA . THR A 1 188 ? 63.899 43.068 21.960 1.00 12.79 188 THR A CA 1
ATOM 1356 C C . THR A 1 188 ? 63.909 44.452 21.357 1.00 13.86 188 THR A C 1
ATOM 1357 O O . THR A 1 188 ? 64.860 45.242 21.519 1.00 13.47 188 THR A O 1
ATOM 1361 N N . TYR A 1 189 ? 62.902 44.802 20.575 1.00 13.47 189 TYR A N 1
ATOM 1362 C CA . TYR A 1 189 ? 62.773 46.039 19.852 1.00 14.02 189 TYR A CA 1
ATOM 1363 C C . TYR A 1 189 ? 64.048 46.397 19.083 1.00 15.35 189 TYR A C 1
ATOM 1364 O O . TYR A 1 189 ? 64.443 47.573 19.012 1.00 15.10 189 TYR A O 1
ATOM 1373 N N . GLY A 1 190 ? 64.703 45.417 18.468 1.00 13.60 190 GLY A N 1
ATOM 1374 C CA . GLY A 1 190 ? 65.882 45.734 17.644 1.00 14.24 190 GLY A CA 1
ATOM 1375 C C . GLY A 1 190 ? 67.118 45.982 18.479 1.00 14.60 190 GLY A C 1
ATOM 1376 O O . GLY A 1 190 ? 68.202 46.214 17.908 1.00 15.17 190 GLY A O 1
ATOM 1377 N N . PHE A 1 191 ? 67.034 46.002 19.799 1.00 13.07 191 PHE A N 1
ATOM 1378 C CA . PHE A 1 191 ? 68.178 46.145 20.697 1.00 13.96 191 PHE A CA 1
ATOM 1379 C C . PHE A 1 191 ? 68.416 44.822 21.417 1.00 14.81 191 PHE A C 1
ATOM 1380 O O . PHE A 1 191 ? 67.579 43.920 21.345 1.00 14.59 191 PHE A O 1
ATOM 1388 N N . LYS A 1 192 ? 69.520 44.689 22.154 1.00 13.42 192 LYS A N 1
ATOM 1389 C CA . LYS A 1 192 ? 69.768 43.474 22.891 1.00 13.34 192 LYS A CA 1
ATOM 1390 C C . LYS A 1 192 ? 68.670 43.377 23.969 1.00 14.28 192 LYS A C 1
ATOM 1391 O O . LYS A 1 192 ? 68.398 44.344 24.695 1.00 14.56 192 LYS A O 1
ATOM 1397 N N . GLY A 1 193 ? 68.118 42.162 24.071 1.00 13.99 193 GLY A N 1
ATOM 1398 C CA . GLY A 1 193 ? 67.106 41.931 25.109 1.00 12.73 193 GLY A CA 1
ATOM 1399 C C . GLY A 1 193 ? 67.597 40.896 26.109 1.00 14.28 193 GLY A C 1
ATOM 1400 O O . GLY A 1 193 ? 68.815 40.732 26.325 1.00 14.53 193 GLY A O 1
ATOM 1401 N N . GLY A 1 194 ? 66.644 40.213 26.778 1.00 12.57 194 GLY A N 1
ATOM 1402 C CA . GLY A 1 194 ? 67.057 39.218 27.763 1.00 13.28 194 GLY A CA 1
ATOM 1403 C C . GLY A 1 194 ? 66.122 39.156 28.969 1.00 12.78 194 GLY A C 1
ATOM 1404 O O . GLY A 1 194 ? 64.914 39.395 28.863 1.00 13.64 194 GLY A O 1
ATOM 1405 N N . THR A 1 195 ? 66.725 38.926 30.107 1.00 10.90 195 THR A N 1
ATOM 1406 C CA . THR A 1 195 ? 65.955 38.720 31.359 1.00 11.54 195 THR A CA 1
ATOM 1407 C C . THR A 1 195 ? 65.708 40.017 32.095 1.00 12.10 195 THR A C 1
ATOM 1408 O O . THR A 1 195 ? 66.668 40.778 32.309 1.00 12.68 195 THR A O 1
ATOM 1412 N N . GLY A 1 196 ? 64.470 40.222 32.561 1.00 12.46 196 GLY A N 1
ATOM 1413 C CA . GLY A 1 196 ? 64.201 41.435 33.350 1.00 12.11 196 GLY A CA 1
ATOM 1414 C C . GLY A 1 196 ? 63.233 41.097 34.493 1.00 10.11 196 GLY A C 1
ATOM 1415 O O . GLY A 1 196 ? 62.436 40.169 34.363 1.00 9.88 196 GLY A O 1
ATOM 1416 N N . THR A 1 197 ? 63.319 41.905 35.567 1.00 9.21 197 THR A N 1
ATOM 1417 C CA . THR A 1 197 ? 62.398 41.586 36.685 1.00 9.65 197 THR A CA 1
ATOM 1418 C C . THR A 1 197 ? 62.032 42.862 37.419 1.00 9.84 197 THR A C 1
ATOM 1419 O O . THR A 1 197 ? 62.742 43.880 37.303 1.00 10.77 197 THR A O 1
ATOM 1423 N N . ALA A 1 198 ? 60.933 42.860 38.149 1.00 10.61 198 ALA A N 1
ATOM 1424 C CA . ALA A 1 198 ? 60.497 44.031 38.929 1.00 11.28 198 ALA A CA 1
ATOM 1425 C C . ALA A 1 198 ? 59.441 43.537 39.913 1.00 10.01 198 ALA A C 1
ATOM 1426 O O . ALA A 1 198 ? 58.883 42.432 39.705 1.00 11.64 198 ALA A O 1
ATOM 1428 N N . SER A 1 199 ? 59.128 44.381 40.888 1.00 9.41 199 SER A N 1
ATOM 1429 C CA . SER A 1 199 ? 58.051 44.039 41.819 1.00 11.02 199 SER A CA 1
ATOM 1430 C C . SER A 1 199 ? 57.322 45.302 42.279 1.00 12.43 199 SER A C 1
ATOM 1431 O O . SER A 1 199 ? 57.784 46.442 42.147 1.00 11.96 199 SER A O 1
ATOM 1434 N N . ARG A 1 200 ? 56.140 45.056 42.868 1.00 11.62 200 ARG A N 1
ATOM 1435 C CA . ARG A 1 200 ? 55.345 46.145 43.405 1.00 11.66 200 ARG A CA 1
ATOM 1436 C C . ARG A 1 200 ? 54.717 45.645 44.705 1.00 13.52 200 ARG A C 1
ATOM 1437 O O . ARG A 1 200 ? 54.356 44.464 44.779 1.00 13.45 200 ARG A O 1
ATOM 1445 N N . VAL A 1 201 ? 54.505 46.550 45.662 1.00 12.46 201 VAL A N 1
ATOM 1446 C CA . VAL A 1 201 ? 53.801 46.100 46.882 1.00 12.76 201 VAL A CA 1
ATOM 1447 C C . VAL A 1 201 ? 52.496 46.866 46.922 1.00 14.91 201 VAL A C 1
ATOM 1448 O O . VAL A 1 201 ? 52.483 48.089 46.602 1.00 16.99 201 VAL A O 1
ATOM 1452 N N . VAL A 1 202 ? 51.393 46.186 47.242 1.00 13.33 202 VAL A N 1
ATOM 1453 C CA . VAL A 1 202 ? 50.110 46.896 47.304 1.00 16.03 202 VAL A CA 1
ATOM 1454 C C . VAL A 1 202 ? 49.457 46.565 48.663 1.00 17.10 202 VAL A C 1
ATOM 1455 O O . VAL A 1 202 ? 49.652 45.466 49.152 1.00 16.81 202 VAL A O 1
ATOM 1459 N N . GLU A 1 203 ? 48.616 47.457 49.135 1.00 16.87 203 GLU A N 1
ATOM 1460 C CA . GLU A 1 203 ? 47.865 47.204 50.366 1.00 18.67 203 GLU A CA 1
ATOM 1461 C C . GLU A 1 203 ? 46.477 46.695 49.943 1.00 18.96 203 GLU A C 1
ATOM 1462 O O . GLU A 1 203 ? 45.867 47.210 49.005 1.00 18.52 203 GLU A O 1
ATOM 1468 N N . PHE A 1 204 ? 45.999 45.670 50.619 1.00 16.26 204 PHE A N 1
ATOM 1469 C CA . PHE A 1 204 ? 44.711 45.086 50.257 1.00 18.62 204 PHE A CA 1
ATOM 1470 C C . PHE A 1 204 ? 44.071 44.637 51.578 1.00 16.93 204 PHE A C 1
ATOM 1471 O O . PHE A 1 204 ? 44.611 43.781 52.254 1.00 17.00 204 PHE A O 1
ATOM 1479 N N . GLY A 1 205 ? 42.984 45.292 51.955 1.00 16.83 205 GLY A N 1
ATOM 1480 C CA . GLY A 1 205 ? 42.285 44.883 53.173 1.00 17.95 205 GLY A CA 1
ATOM 1481 C C . GLY A 1 205 ? 43.122 44.937 54.425 1.00 18.12 205 GLY A C 1
ATOM 1482 O O . GLY A 1 205 ? 42.881 44.154 55.344 1.00 20.38 205 GLY A O 1
ATOM 1483 N N . GLY A 1 206 ? 44.033 45.881 54.591 1.00 18.40 206 GLY A N 1
ATOM 1484 C CA . GLY A 1 206 ? 44.809 46.022 55.806 1.00 16.84 206 GLY A CA 1
ATOM 1485 C C . GLY A 1 206 ? 46.069 45.174 55.856 1.00 16.26 206 GLY A C 1
ATOM 1486 O O . GLY A 1 206 ? 46.817 45.193 56.836 1.00 15.59 206 GLY A O 1
ATOM 1487 N N . ARG A 1 207 ? 46.371 44.473 54.757 1.00 14.80 207 ARG A N 1
ATOM 1488 C CA . ARG A 1 207 ? 47.563 43.635 54.688 1.00 15.34 207 ARG A CA 1
ATOM 1489 C C . ARG A 1 207 ? 48.366 44.020 53.459 1.00 16.00 207 ARG A C 1
ATOM 1490 O O . ARG A 1 207 ? 47.753 44.553 52.527 1.00 16.99 207 ARG A O 1
ATOM 1498 N N . SER A 1 208 ? 49.646 43.685 53.434 1.00 13.21 208 SER A N 1
ATOM 1499 C CA . SER A 1 208 ? 50.487 44.115 52.320 1.00 12.99 208 SER A CA 1
ATOM 1500 C C . SER A 1 208 ? 50.940 42.923 51.480 1.00 13.65 208 SER A C 1
ATOM 1501 O O . SER A 1 208 ? 51.332 41.931 52.104 1.00 14.37 208 SER A O 1
ATOM 1504 N N . PHE A 1 209 ? 50.718 42.996 50.167 1.00 11.38 209 PHE A N 1
ATOM 1505 C CA . PHE A 1 209 ? 51.064 41.835 49.337 1.00 11.09 209 PHE A CA 1
ATOM 1506 C C . PHE A 1 209 ? 52.035 42.280 48.237 1.00 10.33 209 PHE A C 1
ATOM 1507 O O . PHE A 1 209 ? 52.120 43.475 47.946 1.00 12.08 209 PHE A O 1
ATOM 1515 N N . THR A 1 210 ? 52.734 41.322 47.646 1.00 11.29 210 THR A N 1
ATOM 1516 C CA . THR A 1 210 ? 53.707 41.674 46.587 1.00 10.66 210 THR A CA 1
ATOM 1517 C C . THR A 1 210 ? 53.285 41.031 45.270 1.00 11.92 210 THR A C 1
ATOM 1518 O O . THR A 1 210 ? 52.720 39.937 45.288 1.00 11.58 210 THR A O 1
ATOM 1522 N N . ILE A 1 211 ? 53.576 41.753 44.212 1.00 10.22 211 ILE A N 1
ATOM 1523 C CA . ILE A 1 211 ? 53.371 41.265 42.860 1.00 13.22 211 ILE A CA 1
ATOM 1524 C C . ILE A 1 211 ? 54.760 41.339 42.219 1.00 13.22 211 ILE A C 1
ATOM 1525 O O . ILE A 1 211 ? 55.326 42.433 42.235 1.00 14.10 211 ILE A O 1
ATOM 1530 N N . GLY A 1 212 ? 55.297 40.203 41.796 1.00 10.55 212 GLY A N 1
ATOM 1531 C CA . GLY A 1 212 ? 56.633 40.244 41.163 1.00 12.22 212 GLY A CA 1
ATOM 1532 C C . GLY A 1 212 ? 56.546 39.756 39.716 1.00 13.14 212 GLY A C 1
ATOM 1533 O O . GLY A 1 212 ? 55.661 38.925 39.421 1.00 13.75 212 GLY A O 1
ATOM 1534 N N . ALA A 1 213 ? 57.322 40.336 38.823 1.00 11.13 213 ALA A N 1
ATOM 1535 C CA . ALA A 1 213 ? 57.319 39.900 37.429 1.00 12.10 213 ALA A CA 1
ATOM 1536 C C . ALA A 1 213 ? 58.721 39.522 36.975 1.00 11.70 213 ALA A C 1
ATOM 1537 O O . ALA A 1 213 ? 59.721 40.164 37.353 1.00 12.15 213 ALA A O 1
ATOM 1539 N N . LEU A 1 214 ? 58.790 38.484 36.135 1.00 11.00 214 LEU A N 1
ATOM 1540 C CA . LEU A 1 214 ? 60.058 38.125 35.497 1.00 10.33 214 LEU A CA 1
ATOM 1541 C C . LEU A 1 214 ? 59.663 37.915 34.014 1.00 11.29 214 LEU A C 1
ATOM 1542 O O . LEU A 1 214 ? 58.691 37.192 33.776 1.00 12.32 214 LEU A O 1
ATOM 1547 N N . VAL A 1 215 ? 60.411 38.497 33.104 1.00 8.28 215 VAL A N 1
ATOM 1548 C CA . VAL A 1 215 ? 60.148 38.418 31.666 1.00 10.81 215 VAL A CA 1
ATOM 1549 C C . VAL A 1 215 ? 61.370 37.910 30.952 1.00 12.99 215 VAL A C 1
ATOM 1550 O O . VAL A 1 215 ? 62.502 38.201 31.368 1.00 12.04 215 VAL A O 1
ATOM 1554 N N . GLN A 1 216 ? 61.178 37.240 29.839 1.00 10.64 216 GLN A N 1
ATOM 1555 C CA . GLN A 1 216 ? 62.282 36.858 28.936 1.00 11.36 216 GLN A CA 1
ATOM 1556 C C . GLN A 1 216 ? 61.872 37.642 27.683 1.00 12.11 216 GLN A C 1
ATOM 1557 O O . GLN A 1 216 ? 60.924 37.186 27.015 1.00 13.02 216 GLN A O 1
ATOM 1563 N N . ALA A 1 217 ? 62.503 38.773 27.441 1.00 11.66 217 ALA A N 1
ATOM 1564 C CA . ALA A 1 217 ? 62.038 39.694 26.396 1.00 12.70 217 ALA A CA 1
ATOM 1565 C C . ALA A 1 217 ? 62.771 39.494 25.087 1.00 11.12 217 ALA A C 1
ATOM 1566 O O . ALA A 1 217 ? 63.990 39.647 25.043 1.00 12.49 217 ALA A O 1
ATOM 1568 N N . ASN A 1 218 ? 62.021 39.073 24.063 1.00 10.01 218 ASN A N 1
ATOM 1569 C CA . ASN A 1 218 ? 62.597 38.771 22.759 1.00 12.00 218 ASN A CA 1
ATOM 1570 C C . ASN A 1 218 ? 61.649 39.235 21.642 1.00 11.46 218 ASN A C 1
ATOM 1571 O O . ASN A 1 218 ? 61.670 38.716 20.523 1.00 13.22 218 ASN A O 1
ATOM 1576 N N . HIS A 1 219 ? 60.873 40.267 21.942 1.00 12.21 219 HIS A N 1
ATOM 1577 C CA . HIS A 1 219 ? 59.840 40.754 21.045 1.00 11.98 219 HIS A CA 1
ATOM 1578 C C . HIS A 1 219 ? 59.995 42.177 20.572 1.00 13.94 219 HIS A C 1
ATOM 1579 O O . HIS A 1 219 ? 60.808 42.976 21.073 1.00 14.36 219 HIS A O 1
ATOM 1586 N N . GLY A 1 220 ? 59.117 42.510 19.614 1.00 13.76 220 GLY A N 1
ATOM 1587 C CA . GLY A 1 220 ? 59.016 43.871 19.118 1.00 15.29 220 GLY A CA 1
ATOM 1588 C C . GLY A 1 220 ? 60.024 44.199 18.022 1.00 16.36 220 GLY A C 1
ATOM 1589 O O . GLY A 1 220 ? 60.989 43.500 17.765 1.00 18.08 220 GLY A O 1
ATOM 1590 N N . GLN A 1 221 ? 59.740 45.307 17.365 1.00 18.24 221 GLN A N 1
ATOM 1591 C CA . GLN A 1 221 ? 60.574 45.876 16.317 1.00 18.94 221 GLN A CA 1
ATOM 1592 C C . GLN A 1 221 ? 60.959 47.298 16.745 1.00 16.56 221 GLN A C 1
ATOM 1593 O O . GLN A 1 221 ? 60.171 48.015 17.348 1.00 14.58 221 GLN A O 1
ATOM 1599 N N . ARG A 1 222 ? 62.114 47.748 16.246 1.00 16.55 222 ARG A N 1
ATOM 1600 C CA . ARG A 1 222 ? 62.593 49.060 16.657 1.00 16.25 222 ARG A CA 1
ATOM 1601 C C . ARG A 1 222 ? 61.596 50.178 16.511 1.00 16.00 222 ARG A C 1
ATOM 1602 O O . ARG A 1 222 ? 61.521 51.019 17.412 1.00 15.35 222 ARG A O 1
ATOM 1610 N N . ASP A 1 223 ? 60.895 50.272 15.373 1.00 15.93 223 ASP A N 1
ATOM 1611 C CA . ASP A 1 223 ? 60.025 51.405 15.107 1.00 20.04 223 ASP A CA 1
ATOM 1612 C C . ASP A 1 223 ? 58.935 51.563 16.164 1.00 18.68 223 ASP A C 1
ATOM 1613 O O . ASP A 1 223 ? 58.463 52.683 16.373 1.00 19.96 223 ASP A O 1
ATOM 1618 N N . TRP A 1 224 ? 58.540 50.458 16.804 1.00 16.38 224 TRP A N 1
ATOM 1619 C CA . TRP A 1 224 ? 57.442 50.513 17.749 1.00 16.40 224 TRP A CA 1
ATOM 1620 C C . TRP A 1 224 ? 57.835 51.015 19.131 1.00 15.90 224 TRP A C 1
ATOM 1621 O O . TRP A 1 224 ? 56.970 51.331 19.920 1.00 15.22 224 TRP A O 1
ATOM 1632 N N . LEU A 1 225 ? 59.126 50.954 19.446 1.00 14.77 225 LEU A N 1
ATOM 1633 C CA . LEU A 1 225 ? 59.549 51.188 20.823 1.00 14.98 225 LEU A CA 1
ATOM 1634 C C . LEU A 1 225 ? 59.133 52.500 21.449 1.00 16.04 225 LEU A C 1
ATOM 1635 O O . LEU A 1 225 ? 59.387 53.577 20.910 1.00 15.50 225 LEU A O 1
ATOM 1640 N N . THR A 1 226 ? 58.472 52.374 22.594 1.00 14.31 226 THR A N 1
ATOM 1641 C CA . THR A 1 226 ? 57.962 53.518 23.358 1.00 14.71 226 THR A CA 1
ATOM 1642 C C . THR A 1 226 ? 58.469 53.344 24.777 1.00 16.50 226 THR A C 1
ATOM 1643 O O . THR A 1 226 ? 58.338 52.218 25.294 1.00 16.09 226 THR A O 1
ATOM 1647 N N . ILE A 1 227 ? 59.149 54.340 25.331 1.00 15.48 227 ILE A N 1
ATOM 1648 C CA . ILE A 1 227 ? 59.638 54.213 26.712 1.00 14.97 227 ILE A CA 1
ATOM 1649 C C . ILE A 1 227 ? 59.083 55.426 27.447 1.00 16.55 227 ILE A C 1
ATOM 1650 O O . ILE A 1 227 ? 59.163 56.552 26.941 1.00 16.03 227 ILE A O 1
ATOM 1655 N N . ALA A 1 228 ? 58.369 55.243 28.543 1.00 18.15 228 ALA A N 1
ATOM 1656 C CA . ALA A 1 228 ? 57.745 56.290 29.317 1.00 20.69 228 ALA A CA 1
ATOM 1657 C C . ALA A 1 228 ? 56.793 57.137 28.483 1.00 21.88 228 ALA A C 1
ATOM 1658 O O . ALA A 1 228 ? 56.692 58.355 28.644 1.00 21.05 228 ALA A O 1
ATOM 1660 N N . GLY A 1 229 ? 56.166 56.491 27.478 1.00 20.38 229 GLY A N 1
ATOM 1661 C CA . GLY A 1 229 ? 55.218 57.163 26.619 1.00 19.53 229 GLY A CA 1
ATOM 1662 C C . GLY A 1 229 ? 55.883 57.900 25.479 1.00 18.45 229 GLY A C 1
ATOM 1663 O O . GLY A 1 229 ? 55.163 58.483 24.681 1.00 19.03 229 GLY A O 1
ATOM 1664 N N . VAL A 1 230 ? 57.195 57.908 25.385 1.00 18.40 230 VAL A N 1
ATOM 1665 C CA . VAL A 1 230 ? 57.924 58.621 24.346 1.00 18.60 230 VAL A CA 1
ATOM 1666 C C . VAL A 1 230 ? 58.306 57.655 23.248 1.00 18.64 230 VAL A C 1
ATOM 1667 O O . VAL A 1 230 ? 58.761 56.533 23.532 1.00 18.57 230 VAL A O 1
ATOM 1671 N N . PRO A 1 231 ? 58.116 58.035 21.996 1.00 20.70 231 PRO A N 1
ATOM 1672 C CA . PRO A 1 231 ? 58.393 57.159 20.867 1.00 19.94 231 PRO A CA 1
ATOM 1673 C C . PRO A 1 231 ? 59.883 57.129 20.592 1.00 20.32 231 PRO A C 1
ATOM 1674 O O . PRO A 1 231 ? 60.340 57.579 19.540 1.00 20.22 231 PRO A O 1
ATOM 1678 N N . VAL A 1 232 ? 60.627 56.514 21.492 1.00 17.77 232 VAL A N 1
ATOM 1679 C CA . VAL A 1 232 ? 62.073 56.393 21.386 1.00 19.65 232 VAL A CA 1
ATOM 1680 C C . VAL A 1 232 ? 62.494 55.734 20.094 1.00 20.32 232 VAL A C 1
ATOM 1681 O O . VAL A 1 232 ? 63.508 56.100 19.501 1.00 21.10 232 VAL A O 1
ATOM 1685 N N . GLY A 1 233 ? 61.739 54.727 19.631 1.00 20.17 233 GLY A N 1
ATOM 1686 C CA . GLY A 1 233 ? 62.073 53.982 18.443 1.00 22.86 233 GLY A CA 1
ATOM 1687 C C . GLY A 1 233 ? 62.095 54.866 17.193 1.00 25.52 233 GLY A C 1
ATOM 1688 O O . GLY A 1 233 ? 62.856 54.553 16.274 1.00 26.67 233 GLY A O 1
ATOM 1689 N N . GLN A 1 234 ? 61.339 55.946 17.141 1.00 26.46 234 GLN A N 1
ATOM 1690 C CA . GLN A 1 234 ? 61.393 56.887 16.040 1.00 31.54 234 GLN A CA 1
ATOM 1691 C C . GLN A 1 234 ? 62.667 57.735 16.068 1.00 31.63 234 GLN A C 1
ATOM 1692 O O . GLN A 1 234 ? 63.041 58.263 15.003 1.00 31.83 234 GLN A O 1
ATOM 1698 N N . HIS A 1 235 ? 63.336 57.886 17.195 1.00 30.21 235 HIS A N 1
ATOM 1699 C CA . HIS A 1 235 ? 64.554 58.652 17.314 1.00 31.28 235 HIS A CA 1
ATOM 1700 C C . HIS A 1 235 ? 65.852 57.853 17.323 1.00 31.34 235 HIS A C 1
ATOM 1701 O O . HIS A 1 235 ? 66.924 58.473 17.269 1.00 31.00 235 HIS A O 1
ATOM 1708 N N . MET A 1 236 ? 65.815 56.570 17.626 1.00 29.31 236 MET A N 1
ATOM 1709 C CA . MET A 1 236 ? 67.015 55.744 17.719 1.00 30.73 236 MET A CA 1
ATOM 1710 C C . MET A 1 236 ? 66.833 54.614 16.700 1.00 32.45 236 MET A C 1
ATOM 1711 O O . MET A 1 236 ? 66.291 53.547 16.976 1.00 30.94 236 MET A O 1
ATOM 1716 N N . ARG A 1 237 ? 67.155 54.946 15.449 1.00 33.28 237 ARG A N 1
ATOM 1717 C CA . ARG A 1 237 ? 66.923 54.048 14.341 1.00 36.66 237 ARG A CA 1
ATOM 1718 C C . ARG A 1 237 ? 68.104 53.232 13.861 1.00 36.15 237 ARG A C 1
ATOM 1719 O O . ARG A 1 237 ? 67.889 52.455 12.933 1.00 36.62 237 ARG A O 1
ATOM 1727 N N . ASP A 1 238 ? 69.304 53.412 14.367 1.00 35.93 238 ASP A N 1
ATOM 1728 C CA . ASP A 1 238 ? 70.468 52.718 13.849 1.00 35.39 238 ASP A CA 1
ATOM 1729 C C . ASP A 1 238 ? 70.683 51.336 14.440 1.00 33.29 238 ASP A C 1
ATOM 1730 O O . ASP A 1 238 ? 70.197 50.991 15.515 1.00 32.27 238 ASP A O 1
ATOM 1735 N N . GLY A 1 239 ? 71.454 50.516 13.731 1.00 29.80 239 GLY A N 1
ATOM 1736 C CA . GLY A 1 239 ? 71.878 49.221 14.179 1.00 28.59 239 GLY A CA 1
ATOM 1737 C C . GLY A 1 239 ? 70.793 48.160 14.272 1.00 27.47 239 GLY A C 1
ATOM 1738 O O . GLY A 1 239 ? 71.079 47.113 14.854 1.00 26.07 239 GLY A O 1
ATOM 1739 N N . THR A 1 240 ? 69.643 48.329 13.631 1.00 27.79 240 THR A N 1
ATOM 1740 C CA . THR A 1 240 ? 68.619 47.291 13.710 1.00 28.65 240 THR A CA 1
ATOM 1741 C C . THR A 1 240 ? 69.063 46.022 13.004 1.00 29.89 240 THR A C 1
ATOM 1742 O O . THR A 1 240 ? 69.737 46.036 11.970 1.00 29.48 240 THR A O 1
ATOM 1746 N N . PRO A 1 241 ? 68.614 44.885 13.514 1.00 30.50 241 PRO A N 1
ATOM 1747 C CA . PRO A 1 241 ? 68.929 43.586 12.934 1.00 32.52 241 PRO A CA 1
ATOM 1748 C C . PRO A 1 241 ? 68.554 43.532 11.454 1.00 34.87 241 PRO A C 1
ATOM 1749 O O . PRO A 1 241 ? 69.336 43.037 10.631 1.00 33.31 241 PRO A O 1
ATOM 1753 N N . GLN A 1 242 ? 67.398 44.075 11.111 1.00 38.03 242 GLN A N 1
ATOM 1754 C CA . GLN A 1 242 ? 66.895 44.126 9.746 1.00 42.79 242 GLN A CA 1
ATOM 1755 C C . GLN A 1 242 ? 67.868 44.794 8.788 1.00 43.40 242 GLN A C 1
ATOM 1756 O O . GLN A 1 242 ? 68.174 44.250 7.721 1.00 43.59 242 GLN A O 1
ATOM 1762 N N . SER A 1 243 ? 68.384 45.967 9.156 1.00 43.08 243 SER A N 1
ATOM 1763 C CA . SER A 1 243 ? 69.326 46.686 8.309 1.00 43.48 243 SER A CA 1
ATOM 1764 C C . SER A 1 243 ? 70.613 45.912 8.058 1.00 43.73 243 SER A C 1
ATOM 1765 O O . SER A 1 243 ? 71.263 46.127 7.024 1.00 44.14 243 SER A O 1
ATOM 1768 N N . GLN A 1 244 ? 71.024 45.014 8.945 1.00 42.91 244 GLN A N 1
ATOM 1769 C CA . GLN A 1 244 ? 72.221 44.211 8.740 1.00 43.52 244 GLN A CA 1
ATOM 1770 C C . GLN A 1 244 ? 71.945 42.988 7.870 1.00 46.02 244 GLN A C 1
ATOM 1771 O O . GLN A 1 244 ? 72.860 42.518 7.180 1.00 47.03 244 GLN A O 1
ATOM 1777 N N . LEU A 1 245 ? 70.726 42.468 7.855 1.00 48.49 245 LEU A N 1
ATOM 1778 C CA . LEU A 1 245 ? 70.442 41.274 7.035 1.00 50.86 245 LEU A CA 1
ATOM 1779 C C . LEU A 1 245 ? 69.801 41.628 5.694 1.00 51.89 245 LEU A C 1
ATOM 1780 O O . LEU A 1 245 ? 69.599 42.795 5.330 1.00 53.51 245 LEU A O 1
ATOM 1785 N N . SER A 1 250 ? 58.996 37.175 20.563 1.00 12.17 250 SER A N 1
ATOM 1786 C CA . SER A 1 250 ? 58.317 36.442 21.650 1.00 11.77 250 SER A CA 1
ATOM 1787 C C . SER A 1 250 ? 58.586 36.991 23.027 1.00 10.60 250 SER A C 1
ATOM 1788 O O . SER A 1 250 ? 59.695 37.504 23.250 1.00 12.53 250 SER A O 1
ATOM 1791 N N . ILE A 1 251 ? 57.647 36.881 23.962 1.00 10.95 251 ILE A N 1
ATOM 1792 C CA . ILE A 1 251 ? 57.936 37.277 25.339 1.00 10.71 251 ILE A CA 1
ATOM 1793 C C . ILE A 1 251 ? 57.208 36.302 26.271 1.00 11.22 251 ILE A C 1
ATOM 1794 O O . ILE A 1 251 ? 56.027 36.090 26.081 1.00 12.33 251 ILE A O 1
ATOM 1799 N N . ILE A 1 252 ? 57.948 35.729 27.195 1.00 9.81 252 ILE A N 1
ATOM 1800 C CA . ILE A 1 252 ? 57.341 34.948 28.282 1.00 9.66 252 ILE A CA 1
ATOM 1801 C C . ILE A 1 252 ? 57.272 35.889 29.495 1.00 10.67 252 ILE A C 1
ATOM 1802 O O . ILE A 1 252 ? 58.282 36.492 29.832 1.00 11.14 252 ILE A O 1
ATOM 1807 N N . VAL A 1 253 ? 56.095 35.956 30.113 1.00 9.25 253 VAL A N 1
ATOM 1808 C CA . VAL A 1 253 ? 55.941 36.830 31.286 1.00 10.80 253 VAL A CA 1
ATOM 1809 C C . VAL A 1 253 ? 55.492 35.919 32.430 1.00 12.26 253 VAL A C 1
ATOM 1810 O O . VAL A 1 253 ? 54.549 35.145 32.239 1.00 10.92 253 VAL A O 1
ATOM 1814 N N . VAL A 1 254 ? 56.170 35.953 33.564 1.00 10.90 254 VAL A N 1
ATOM 1815 C CA . VAL A 1 254 ? 55.802 35.173 34.711 1.00 10.15 254 VAL A CA 1
ATOM 1816 C C . VAL A 1 254 ? 55.465 36.185 35.826 1.00 12.01 254 VAL A C 1
ATOM 1817 O O . VAL A 1 254 ? 56.283 37.052 36.122 1.00 11.34 254 VAL A O 1
ATOM 1821 N N . LEU A 1 255 ? 54.227 36.131 36.301 1.00 11.38 255 LEU A N 1
ATOM 1822 C CA . LEU A 1 255 ? 53.803 36.992 37.403 1.00 11.73 255 LEU A CA 1
ATOM 1823 C C . LEU A 1 255 ? 53.639 36.143 38.642 1.00 12.99 255 LEU A C 1
ATOM 1824 O O . LEU A 1 255 ? 52.997 35.068 38.583 1.00 14.47 255 LEU A O 1
ATOM 1829 N N . ALA A 1 256 ? 54.200 36.517 39.780 1.00 10.52 256 ALA A N 1
ATOM 1830 C CA . ALA A 1 256 ? 54.028 35.774 41.011 1.00 10.13 256 ALA A CA 1
ATOM 1831 C C . ALA A 1 256 ? 53.418 36.726 42.061 1.00 10.47 256 ALA A C 1
ATOM 1832 O O . ALA A 1 256 ? 53.752 37.922 42.077 1.00 11.29 256 ALA A O 1
ATOM 1834 N N . THR A 1 257 ? 52.572 36.208 42.926 1.00 9.34 257 THR A N 1
ATOM 1835 C CA . THR A 1 257 ? 52.050 37.058 44.014 1.00 11.14 257 THR A CA 1
ATOM 1836 C C . THR A 1 257 ? 51.748 36.222 45.252 1.00 13.95 257 THR A C 1
ATOM 1837 O O . THR A 1 257 ? 51.534 35.023 45.095 1.00 13.59 257 THR A O 1
ATOM 1841 N N . ASP A 1 258 ? 51.668 36.870 46.419 1.00 10.53 258 ASP A N 1
ATOM 1842 C CA . ASP A 1 258 ? 51.246 36.126 47.610 1.00 10.49 258 ASP A CA 1
ATOM 1843 C C . ASP A 1 258 ? 49.790 36.479 47.920 1.00 11.42 258 ASP A C 1
ATOM 1844 O O . ASP A 1 258 ? 49.252 36.082 48.966 1.00 11.68 258 ASP A O 1
ATOM 1849 N N . LEU A 1 259 ? 49.119 37.274 47.079 1.00 10.69 259 LEU A N 1
ATOM 1850 C CA . LEU A 1 259 ? 47.698 37.547 47.282 1.00 12.51 259 LEU A CA 1
ATOM 1851 C C . LEU A 1 259 ? 46.888 36.273 47.091 1.00 13.58 259 LEU A C 1
ATOM 1852 O O . LEU A 1 259 ? 47.122 35.467 46.174 1.00 12.74 259 LEU A O 1
ATOM 1857 N N . PRO A 1 260 ? 45.929 36.005 47.985 1.00 14.05 260 PRO A N 1
ATOM 1858 C CA . PRO A 1 260 ? 45.161 34.771 47.908 1.00 14.11 260 PRO A CA 1
ATOM 1859 C C . PRO A 1 260 ? 44.159 34.853 46.765 1.00 13.20 260 PRO A C 1
ATOM 1860 O O . PRO A 1 260 ? 43.079 35.407 46.893 1.00 12.92 260 PRO A O 1
ATOM 1864 N N . LEU A 1 261 ? 44.495 34.251 45.642 1.00 14.29 261 LEU A N 1
ATOM 1865 C CA . LEU A 1 261 ? 43.654 34.235 44.448 1.00 12.97 261 LEU A CA 1
ATOM 1866 C C . LEU A 1 261 ? 43.333 32.808 44.035 1.00 13.10 261 LEU A C 1
ATOM 1867 O O . LEU A 1 261 ? 44.165 31.913 44.177 1.00 13.22 261 LEU A O 1
ATOM 1872 N N . MET A 1 262 ? 42.160 32.617 43.434 1.00 12.86 262 MET A N 1
ATOM 1873 C CA . MET A 1 262 ? 41.808 31.312 42.871 1.00 13.75 262 MET A CA 1
ATOM 1874 C C . MET A 1 262 ? 42.101 31.329 41.374 1.00 12.02 262 MET A C 1
ATOM 1875 O O . MET A 1 262 ? 42.324 32.356 40.750 1.00 13.18 262 MET A O 1
ATOM 1880 N N . PRO A 1 263 ? 42.091 30.146 40.734 1.00 12.42 263 PRO A N 1
ATOM 1881 C CA . PRO A 1 263 ? 42.475 30.018 39.340 1.00 12.63 263 PRO A CA 1
ATOM 1882 C C . PRO A 1 263 ? 41.766 30.985 38.433 1.00 12.98 263 PRO A C 1
ATOM 1883 O O . PRO A 1 263 ? 42.381 31.601 37.547 1.00 12.48 263 PRO A O 1
ATOM 1887 N N . HIS A 1 264 ? 40.424 31.106 38.575 1.00 13.04 264 HIS A N 1
ATOM 1888 C CA . HIS A 1 264 ? 39.679 31.994 37.688 1.00 12.00 264 HIS A CA 1
ATOM 1889 C C . HIS A 1 264 ? 40.091 33.450 37.836 1.00 13.69 264 HIS A C 1
ATOM 1890 O O . HIS A 1 264 ? 40.088 34.196 36.854 1.00 13.80 264 HIS A O 1
ATOM 1897 N N . GLN A 1 265 ? 40.542 33.878 39.026 1.00 9.31 265 GLN A N 1
ATOM 1898 C CA . GLN A 1 265 ? 41.063 35.202 39.230 1.00 10.09 265 GLN A CA 1
ATOM 1899 C C . GLN A 1 265 ? 42.477 35.309 38.665 1.00 11.28 265 GLN A C 1
ATOM 1900 O O . GLN A 1 265 ? 42.857 36.352 38.118 1.00 11.66 265 GLN A O 1
ATOM 1906 N N . LEU A 1 266 ? 43.261 34.221 38.764 1.00 9.84 266 LEU A N 1
ATOM 1907 C CA . LEU A 1 266 ? 44.631 34.301 38.241 1.00 9.89 266 LEU A CA 1
ATOM 1908 C C . LEU A 1 266 ? 44.672 34.317 36.728 1.00 11.26 266 LEU A C 1
ATOM 1909 O O . LEU A 1 266 ? 45.574 34.932 36.142 1.00 11.84 266 LEU A O 1
ATOM 1914 N N . LYS A 1 267 ? 43.700 33.697 36.036 1.00 9.62 267 LYS A N 1
ATOM 1915 C CA . LYS A 1 267 ? 43.672 33.819 34.582 1.00 11.30 267 LYS A CA 1
ATOM 1916 C C . LYS A 1 267 ? 43.439 35.281 34.186 1.00 11.61 267 LYS A C 1
ATOM 1917 O O . LYS A 1 267 ? 44.010 35.762 33.215 1.00 13.18 267 LYS A O 1
ATOM 1923 N N . ARG A 1 268 ? 42.644 36.012 34.960 1.00 10.42 268 ARG A N 1
ATOM 1924 C CA . ARG A 1 268 ? 42.408 37.425 34.697 1.00 10.16 268 ARG A CA 1
ATOM 1925 C C . ARG A 1 268 ? 43.690 38.233 34.938 1.00 10.37 268 ARG A C 1
ATOM 1926 O O . ARG A 1 268 ? 43.986 39.134 34.149 1.00 11.67 268 ARG A O 1
ATOM 1934 N N . LEU A 1 269 ? 44.373 37.909 36.045 1.00 9.17 269 LEU A N 1
ATOM 1935 C CA . LEU A 1 269 ? 45.646 38.615 36.310 1.00 9.73 269 LEU A CA 1
ATOM 1936 C C . LEU A 1 269 ? 46.669 38.384 35.221 1.00 11.33 269 LEU A C 1
ATOM 1937 O O . LEU A 1 269 ? 47.330 39.331 34.735 1.00 11.52 269 LEU A O 1
ATOM 1942 N N . ALA A 1 270 ? 46.800 37.143 34.736 1.00 11.56 270 ALA A N 1
ATOM 1943 C CA . ALA A 1 270 ? 47.710 36.877 33.623 1.00 10.01 270 ALA A CA 1
ATOM 1944 C C . ALA A 1 270 ? 47.316 37.640 32.359 1.00 9.97 270 ALA A C 1
ATOM 1945 O O . ALA A 1 270 ? 48.215 38.111 31.666 1.00 10.86 270 ALA A O 1
ATOM 1947 N N . ARG A 1 271 ? 46.054 37.838 32.089 1.00 9.45 271 ARG A N 1
ATOM 1948 C CA . ARG A 1 271 ? 45.591 38.575 30.911 1.00 10.66 271 ARG A CA 1
ATOM 1949 C C . ARG A 1 271 ? 46.008 40.020 30.957 1.00 12.50 271 ARG A C 1
ATOM 1950 O O . ARG A 1 271 ? 46.208 40.630 29.914 1.00 12.36 271 ARG A O 1
ATOM 1958 N N . ARG A 1 272 ? 46.227 40.576 32.160 1.00 11.89 272 ARG A N 1
ATOM 1959 C CA . ARG A 1 272 ? 46.684 41.953 32.272 1.00 12.12 272 ARG A CA 1
ATOM 1960 C C . ARG A 1 272 ? 48.080 42.111 31.697 1.00 11.12 272 ARG A C 1
ATOM 1961 O O . ARG A 1 272 ? 48.436 43.234 31.352 1.00 12.20 272 ARG A O 1
ATOM 1969 N N . ALA A 1 273 ? 48.897 41.044 31.566 1.00 10.32 273 ALA A N 1
ATOM 1970 C CA . ALA A 1 273 ? 50.212 41.258 30.957 1.00 9.45 273 ALA A CA 1
ATOM 1971 C C . ALA A 1 273 ? 50.072 41.641 29.483 1.00 10.57 273 ALA A C 1
ATOM 1972 O O . ALA A 1 273 ? 51.086 42.155 28.974 1.00 12.68 273 ALA A O 1
ATOM 1974 N N . SER A 1 274 ? 48.943 41.471 28.836 1.00 10.86 274 SER A N 1
ATOM 1975 C CA . SER A 1 274 ? 48.747 41.965 27.456 1.00 11.70 274 SER A CA 1
ATOM 1976 C C . SER A 1 274 ? 48.931 43.487 27.450 1.00 12.32 274 SER A C 1
ATOM 1977 O O . SER A 1 274 ? 49.642 44.047 26.620 1.00 12.30 274 SER A O 1
ATOM 1980 N N . ILE A 1 275 ? 48.302 44.156 28.419 1.00 10.67 275 ILE A N 1
ATOM 1981 C CA . ILE A 1 275 ? 48.484 45.618 28.486 1.00 12.18 275 ILE A CA 1
ATOM 1982 C C . ILE A 1 275 ? 49.915 45.951 28.871 1.00 13.82 275 ILE A C 1
ATOM 1983 O O . ILE A 1 275 ? 50.528 46.910 28.377 1.00 13.61 275 ILE A O 1
ATOM 1988 N N . GLY A 1 276 ? 50.446 45.157 29.771 1.00 10.18 276 GLY A N 1
ATOM 1989 C CA . GLY A 1 276 ? 51.830 45.302 30.233 1.00 10.94 276 GLY A CA 1
ATOM 1990 C C . GLY A 1 276 ? 52.807 45.288 29.061 1.00 11.59 276 GLY A C 1
ATOM 1991 O O . GLY A 1 276 ? 53.730 46.126 29.005 1.00 12.67 276 GLY A O 1
ATOM 1992 N N . ILE A 1 277 ? 52.688 44.336 28.139 1.00 10.57 277 ILE A N 1
ATOM 1993 C CA . ILE A 1 277 ? 53.655 44.374 27.013 1.00 10.99 277 ILE A CA 1
ATOM 1994 C C . ILE A 1 277 ? 53.331 45.488 26.033 1.00 10.47 277 ILE A C 1
ATOM 1995 O O . ILE A 1 277 ? 54.190 45.988 25.289 1.00 12.80 277 ILE A O 1
ATOM 2000 N N . GLY A 1 278 ? 52.077 45.881 25.970 1.00 10.77 278 GLY A N 1
ATOM 2001 C CA . GLY A 1 278 ? 51.630 46.944 25.065 1.00 11.19 278 GLY A CA 1
ATOM 2002 C C . GLY A 1 278 ? 52.287 48.270 25.451 1.00 12.94 278 GLY A C 1
ATOM 2003 O O . GLY A 1 278 ? 52.432 49.187 24.624 1.00 12.80 278 GLY A O 1
ATOM 2004 N N . ARG A 1 279 ? 52.605 48.471 26.740 1.00 12.11 279 ARG A N 1
ATOM 2005 C CA . ARG A 1 279 ? 53.177 49.698 27.254 1.00 12.08 279 ARG A CA 1
ATOM 2006 C C . ARG A 1 279 ? 54.447 50.120 26.508 1.00 13.92 279 ARG A C 1
ATOM 2007 O O . ARG A 1 279 ? 54.653 51.353 26.377 1.00 13.76 279 ARG A O 1
ATOM 2015 N N . ASN A 1 280 ? 55.263 49.160 26.054 1.00 11.33 280 ASN A N 1
ATOM 2016 C CA . ASN A 1 280 ? 56.483 49.593 25.361 1.00 13.58 280 ASN A CA 1
ATOM 2017 C C . ASN A 1 280 ? 56.335 49.597 23.850 1.00 14.30 280 ASN A C 1
ATOM 2018 O O . ASN A 1 280 ? 57.331 49.759 23.145 1.00 13.67 280 ASN A O 1
ATOM 2023 N N . GLY A 1 281 ? 55.112 49.462 23.335 1.00 13.10 281 GLY A N 1
ATOM 2024 C CA . GLY A 1 281 ? 54.848 49.734 21.941 1.00 13.96 281 GLY A CA 1
ATOM 2025 C C . GLY A 1 281 ? 54.370 48.658 21.004 1.00 14.28 281 GLY A C 1
ATOM 2026 O O . GLY A 1 281 ? 53.816 48.941 19.937 1.00 14.22 281 GLY A O 1
ATOM 2027 N N . THR A 1 282 ? 54.641 47.400 21.324 1.00 14.50 282 THR A N 1
ATOM 2028 C CA . THR A 1 282 ? 54.254 46.348 20.383 1.00 13.92 282 THR A CA 1
ATOM 2029 C C . THR A 1 282 ? 52.749 46.286 20.240 1.00 13.75 282 THR A C 1
ATOM 2030 O O . THR A 1 282 ? 52.017 46.440 21.214 1.00 14.44 282 THR A O 1
ATOM 2034 N N . PRO A 1 283 ? 52.263 45.988 19.033 1.00 12.50 283 PRO A N 1
ATOM 2035 C CA . PRO A 1 283 ? 50.869 45.699 18.812 1.00 13.17 283 PRO A CA 1
ATOM 2036 C C . PRO A 1 283 ? 50.629 44.185 18.912 1.00 13.45 283 PRO A C 1
ATOM 2037 O O . PRO A 1 283 ? 49.506 43.706 18.661 1.00 15.63 283 PRO A O 1
ATOM 2041 N N . GLY A 1 284 ? 51.666 43.405 19.189 1.00 11.95 284 GLY A N 1
ATOM 2042 C CA . GLY A 1 284 ? 51.609 41.941 19.305 1.00 11.23 284 GLY A CA 1
ATOM 2043 C C . GLY A 1 284 ? 51.902 41.326 17.916 1.00 12.82 284 GLY A C 1
ATOM 2044 O O . GLY A 1 284 ? 50.974 41.055 17.145 1.00 14.28 284 GLY A O 1
ATOM 2045 N N . GLY A 1 285 ? 53.174 41.095 17.646 1.00 12.38 285 GLY A N 1
ATOM 2046 C CA . GLY A 1 285 ? 53.521 40.614 16.296 1.00 11.60 285 GLY A CA 1
ATOM 2047 C C . GLY A 1 285 ? 53.040 39.184 16.051 1.00 12.97 285 GLY A C 1
ATOM 2048 O O . GLY A 1 285 ? 52.971 38.358 16.957 1.00 13.16 285 GLY A O 1
ATOM 2049 N N . ASN A 1 286 ? 52.770 38.841 14.774 1.00 12.45 286 ASN A N 1
ATOM 2050 C CA . ASN A 1 286 ? 52.312 37.482 14.479 1.00 13.63 286 ASN A CA 1
ATOM 2051 C C . ASN A 1 286 ? 53.329 36.422 14.869 1.00 12.19 286 ASN A C 1
ATOM 2052 O O . ASN A 1 286 ? 52.976 35.318 15.306 1.00 12.85 286 ASN A O 1
ATOM 2057 N N . ASN A 1 287 ? 54.624 36.695 14.652 1.00 11.62 287 ASN A N 1
ATOM 2058 C CA . ASN A 1 287 ? 55.646 35.684 14.935 1.00 13.18 287 ASN A CA 1
ATOM 2059 C C . ASN A 1 287 ? 56.054 35.658 16.399 1.00 15.08 287 ASN A C 1
ATOM 2060 O O . ASN A 1 287 ? 56.901 34.834 16.800 1.00 17.28 287 ASN A O 1
ATOM 2065 N N . SER A 1 288 ? 55.438 36.487 17.240 1.00 14.49 288 SER A N 1
ATOM 2066 C CA . SER A 1 288 ? 55.823 36.582 18.649 1.00 14.41 288 SER A CA 1
ATOM 2067 C C . SER A 1 288 ? 55.022 35.606 19.520 1.00 14.70 288 SER A C 1
ATOM 2068 O O . SER A 1 288 ? 53.802 35.766 19.606 1.00 15.34 288 SER A O 1
ATOM 2071 N N . GLY A 1 289 ? 55.676 34.676 20.178 1.00 13.04 289 GLY A N 1
ATOM 2072 C CA . GLY A 1 289 ? 55.008 33.737 21.097 1.00 12.81 289 GLY A CA 1
ATOM 2073 C C . GLY A 1 289 ? 54.877 34.484 22.430 1.00 13.40 289 GLY A C 1
ATOM 2074 O O . GLY A 1 289 ? 55.843 34.597 23.185 1.00 13.33 289 GLY A O 1
ATOM 2075 N N . ASP A 1 290 ? 53.701 35.013 22.677 1.00 11.45 290 ASP A N 1
ATOM 2076 C CA . ASP A 1 290 ? 53.486 35.887 23.849 1.00 12.23 290 ASP A CA 1
ATOM 2077 C C . ASP A 1 290 ? 52.539 35.147 24.782 1.00 11.62 290 ASP A C 1
ATOM 2078 O O . ASP A 1 290 ? 51.355 35.019 24.472 1.00 10.90 290 ASP A O 1
ATOM 2083 N N . ILE A 1 291 ? 53.109 34.486 25.768 1.00 9.81 291 ILE A N 1
ATOM 2084 C CA . ILE A 1 291 ? 52.371 33.590 26.681 1.00 10.29 291 ILE A CA 1
ATOM 2085 C C . ILE A 1 291 ? 52.728 33.922 28.126 1.00 11.31 291 ILE A C 1
ATOM 2086 O O . ILE A 1 291 ? 53.900 34.192 28.432 1.00 10.50 291 ILE A O 1
ATOM 2091 N N . PHE A 1 292 ? 51.701 34.179 28.942 1.00 10.34 292 PHE A N 1
ATOM 2092 C CA . PHE A 1 292 ? 51.877 34.738 30.284 1.00 10.17 292 PHE A CA 1
ATOM 2093 C C . PHE A 1 292 ? 51.319 33.784 31.332 1.00 11.34 292 PHE A C 1
ATOM 2094 O O . PHE A 1 292 ? 50.289 33.156 31.091 1.00 11.45 292 PHE A O 1
ATOM 2102 N N . ILE A 1 293 ? 52.030 33.661 32.455 1.00 10.73 293 ILE A N 1
ATOM 2103 C CA . ILE A 1 293 ? 51.530 32.742 33.488 1.00 11.10 293 ILE A CA 1
ATOM 2104 C C . ILE A 1 293 ? 51.550 33.517 34.797 1.00 11.86 293 ILE A C 1
ATOM 2105 O O . ILE A 1 293 ? 52.501 34.277 34.995 1.00 11.69 293 ILE A O 1
ATOM 2110 N N . ALA A 1 294 ? 50.527 33.367 35.605 1.00 10.45 294 ALA A N 1
ATOM 2111 C CA . ALA A 1 294 ? 50.512 34.091 36.897 1.00 10.74 294 ALA A CA 1
ATOM 2112 C C . ALA A 1 294 ? 50.258 33.031 37.980 1.00 11.48 294 ALA A C 1
ATOM 2113 O O . ALA A 1 294 ? 49.443 32.146 37.730 1.00 12.04 294 ALA A O 1
ATOM 2115 N N . PHE A 1 295 ? 50.930 33.052 39.116 1.00 9.68 295 PHE A N 1
ATOM 2116 C CA . PHE A 1 295 ? 50.651 32.074 40.173 1.00 9.60 295 PHE A CA 1
ATOM 2117 C C . PHE A 1 295 ? 50.656 32.782 41.526 1.00 10.45 295 PHE A C 1
ATOM 2118 O O . PHE A 1 295 ? 51.218 33.884 41.679 1.00 10.49 295 PHE A O 1
ATOM 2126 N N . SER A 1 296 ? 49.989 32.160 42.488 1.00 11.07 296 SER A N 1
ATOM 2127 C CA . SER A 1 296 ? 49.980 32.720 43.848 1.00 12.33 296 SER A CA 1
ATOM 2128 C C . SER A 1 296 ? 50.663 31.712 44.776 1.00 12.85 296 SER A C 1
ATOM 2129 O O . SER A 1 296 ? 50.566 30.497 44.593 1.00 11.60 296 SER A O 1
ATOM 2132 N N . THR A 1 297 ? 51.339 32.231 45.785 1.00 10.08 297 THR A N 1
ATOM 2133 C CA . THR A 1 297 ? 52.064 31.382 46.761 1.00 12.55 297 THR A CA 1
ATOM 2134 C C . THR A 1 297 ? 51.205 31.303 48.013 1.00 12.52 297 THR A C 1
ATOM 2135 O O . THR A 1 297 ? 51.645 30.699 48.981 1.00 12.74 297 THR A O 1
ATOM 2139 N N . ALA A 1 298 ? 50.001 31.894 48.010 1.00 11.23 298 ALA A N 1
ATOM 2140 C CA . ALA A 1 298 ? 49.082 31.747 49.152 1.00 11.57 298 ALA A CA 1
ATOM 2141 C C . ALA A 1 298 ? 48.459 30.359 49.197 1.00 13.57 298 ALA A C 1
ATOM 2142 O O . ALA A 1 298 ? 48.628 29.542 48.282 1.00 12.61 298 ALA A O 1
ATOM 2144 N N . ASN A 1 299 ? 47.662 30.101 50.248 1.00 12.13 299 ASN A N 1
ATOM 2145 C CA . ASN A 1 299 ? 46.878 28.877 50.323 1.00 14.42 299 ASN A CA 1
ATOM 2146 C C . ASN A 1 299 ? 47.697 27.614 50.186 1.00 13.86 299 ASN A C 1
ATOM 2147 O O . ASN A 1 299 ? 47.388 26.717 49.389 1.00 13.20 299 ASN A O 1
ATOM 2152 N N . GLN A 1 300 ? 48.773 27.489 50.981 1.00 14.12 300 GLN A N 1
ATOM 2153 C CA . GLN A 1 300 ? 49.591 26.280 50.884 1.00 14.34 300 GLN A CA 1
ATOM 2154 C C . GLN A 1 300 ? 48.736 25.054 51.229 1.00 17.08 300 GLN A C 1
ATOM 2155 O O . GLN A 1 300 ? 47.893 25.177 52.123 1.00 17.34 300 GLN A O 1
ATOM 2161 N N . ARG A 1 301 ? 48.969 23.956 50.542 1.00 15.70 301 ARG A N 1
ATOM 2162 C CA . ARG A 1 301 ? 48.180 22.730 50.740 1.00 17.76 301 ARG A CA 1
ATOM 2163 C C . ARG A 1 301 ? 49.022 21.533 50.337 1.00 17.81 301 ARG A C 1
ATOM 2164 O O . ARG A 1 301 ? 50.016 21.703 49.631 1.00 17.06 301 ARG A O 1
ATOM 2172 N N . PRO A 1 302 ? 48.644 20.315 50.707 1.00 18.47 302 PRO A N 1
ATOM 2173 C CA . PRO A 1 302 ? 49.360 19.136 50.269 1.00 17.62 302 PRO A CA 1
ATOM 2174 C C . PRO A 1 302 ? 49.041 18.852 48.812 1.00 17.73 302 PRO A C 1
ATOM 2175 O O . PRO A 1 302 ? 48.051 19.369 48.296 1.00 15.63 302 PRO A O 1
ATOM 2179 N N . MET A 1 303 ? 49.750 17.944 48.175 1.00 16.54 303 MET A N 1
ATOM 2180 C CA . MET A 1 303 ? 49.411 17.452 46.857 1.00 14.80 303 MET A CA 1
ATOM 2181 C C . MET A 1 303 ? 48.085 16.668 46.977 1.00 16.25 303 MET A C 1
ATOM 2182 O O . MET A 1 303 ? 47.653 16.310 48.078 1.00 17.21 303 MET A O 1
ATOM 2187 N N . GLN A 1 304 ? 47.446 16.456 45.837 1.00 15.60 304 GLN A N 1
ATOM 2188 C CA . GLN A 1 304 ? 46.137 15.821 45.750 1.00 17.89 304 GLN A CA 1
ATOM 2189 C C . GLN A 1 304 ? 46.073 14.502 46.506 1.00 17.61 304 GLN A C 1
ATOM 2190 O O . GLN A 1 304 ? 45.104 14.224 47.226 1.00 17.78 304 GLN A O 1
ATOM 2196 N N . HIS A 1 305 ? 47.077 13.649 46.349 1.00 16.48 305 HIS A N 1
ATOM 2197 C CA . HIS A 1 305 ? 47.054 12.328 46.947 1.00 17.27 305 HIS A CA 1
ATOM 2198 C C . HIS A 1 305 ? 47.248 12.362 48.454 1.00 20.10 305 HIS A C 1
ATOM 2199 O O . HIS A 1 305 ? 47.021 11.318 49.102 1.00 20.25 305 HIS A O 1
ATOM 2206 N N . ARG A 1 306 ? 47.617 13.484 49.068 1.00 17.34 306 ARG A N 1
ATOM 2207 C CA . ARG A 1 306 ? 47.792 13.546 50.499 1.00 18.98 306 ARG A CA 1
ATOM 2208 C C . ARG A 1 306 ? 46.841 14.560 51.115 1.00 20.16 306 ARG A C 1
ATOM 2209 O O . ARG A 1 306 ? 46.995 14.919 52.274 1.00 20.18 306 ARG A O 1
ATOM 2217 N N . SER A 1 307 ? 45.889 15.087 50.363 1.00 18.93 307 SER A N 1
ATOM 2218 C CA . SER A 1 307 ? 45.026 16.119 50.899 1.00 19.20 307 SER A CA 1
ATOM 2219 C C . SER A 1 307 ? 43.794 15.494 51.550 1.00 18.77 307 SER A C 1
ATOM 2220 O O . SER A 1 307 ? 43.363 14.452 51.085 1.00 17.60 307 SER A O 1
ATOM 2223 N N . ALA A 1 308 ? 43.204 16.217 52.476 1.00 18.09 308 ALA A N 1
ATOM 2224 C CA . ALA A 1 308 ? 41.908 15.829 53.035 1.00 17.73 308 ALA A CA 1
ATOM 2225 C C . ALA A 1 308 ? 40.881 16.096 51.933 1.00 17.41 308 ALA A C 1
ATOM 2226 O O . ALA A 1 308 ? 41.106 16.886 51.012 1.00 17.08 308 ALA A O 1
ATOM 2228 N N . PRO A 1 309 ? 39.669 15.535 52.067 1.00 16.23 309 PRO A N 1
ATOM 2229 C CA . PRO A 1 309 ? 38.638 15.698 51.062 1.00 16.09 309 PRO A CA 1
ATOM 2230 C C . PRO A 1 309 ? 38.119 17.127 50.912 1.00 14.61 309 PRO A C 1
ATOM 2231 O O . PRO A 1 309 ? 37.610 17.501 49.844 1.00 16.47 309 PRO A O 1
ATOM 2235 N N . PHE A 1 310 ? 38.151 17.912 51.982 1.00 14.65 310 PHE A N 1
ATOM 2236 C CA . PHE A 1 310 ? 37.725 19.297 51.943 1.00 16.16 310 PHE A CA 1
ATOM 2237 C C . PHE A 1 310 ? 38.902 20.204 52.320 1.00 18.06 310 PHE A C 1
ATOM 2238 O O . PHE A 1 310 ? 39.575 19.924 53.328 1.00 19.45 310 PHE A O 1
ATOM 2246 N N . LEU A 1 311 ? 39.065 21.313 51.612 1.00 17.35 311 LEU A N 1
ATOM 2247 C CA . LEU A 1 311 ? 40.162 22.241 51.946 1.00 18.81 311 LEU A CA 1
ATOM 2248 C C . LEU A 1 311 ? 39.590 23.615 52.276 1.00 18.64 311 LEU A C 1
ATOM 2249 O O . LEU A 1 311 ? 38.630 23.958 51.589 1.00 17.04 311 LEU A O 1
ATOM 2254 N N . ASP A 1 312 ? 40.169 24.359 53.215 1.00 16.44 312 ASP A N 1
ATOM 2255 C CA . ASP A 1 312 ? 39.669 25.694 53.503 1.00 17.71 312 ASP A CA 1
ATOM 2256 C C . ASP A 1 312 ? 40.636 26.667 52.820 1.00 16.82 312 ASP A C 1
ATOM 2257 O O . ASP A 1 312 ? 41.844 26.518 53.006 1.00 18.91 312 ASP A O 1
ATOM 2262 N N . VAL A 1 313 ? 40.113 27.550 52.011 1.00 15.51 313 VAL A N 1
ATOM 2263 C CA . VAL A 1 313 ? 40.949 28.467 51.226 1.00 17.55 313 VAL A CA 1
ATOM 2264 C C . VAL A 1 313 ? 40.546 29.899 51.462 1.00 16.61 313 VAL A C 1
ATOM 2265 O O . VAL A 1 313 ? 39.389 30.202 51.793 1.00 17.32 313 VAL A O 1
ATOM 2269 N N . GLU A 1 314 ? 41.522 30.807 51.393 1.00 14.39 314 GLU A N 1
ATOM 2270 C CA . GLU A 1 314 ? 41.188 32.235 51.505 1.00 15.62 314 GLU A CA 1
ATOM 2271 C C . GLU A 1 314 ? 41.130 32.775 50.073 1.00 15.02 314 GLU A C 1
ATOM 2272 O O . GLU A 1 314 ? 41.978 32.389 49.250 1.00 13.99 314 GLU A O 1
ATOM 2278 N N . MET A 1 315 ? 40.205 33.678 49.785 1.00 13.34 315 MET A N 1
ATOM 2279 C CA . MET A 1 315 ? 40.143 34.227 48.422 1.00 15.12 315 MET A CA 1
ATOM 2280 C C . MET A 1 315 ? 39.795 35.707 48.556 1.00 16.17 315 MET A C 1
ATOM 2281 O O . MET A 1 315 ? 38.990 36.087 49.404 1.00 16.20 315 MET A O 1
ATOM 2286 N N . VAL A 1 316 ? 40.339 36.516 47.660 1.00 14.78 316 VAL A N 1
ATOM 2287 C CA . VAL A 1 316 ? 40.068 37.965 47.729 1.00 15.33 316 VAL A CA 1
ATOM 2288 C C . VAL A 1 316 ? 38.723 38.253 47.122 1.00 15.18 316 VAL A C 1
ATOM 2289 O O . VAL A 1 316 ? 38.277 37.588 46.177 1.00 13.68 316 VAL A O 1
ATOM 2293 N N . ASN A 1 317 ? 38.047 39.297 47.616 1.00 12.46 317 ASN A N 1
ATOM 2294 C CA . ASN A 1 317 ? 36.877 39.852 46.926 1.00 13.02 317 ASN A CA 1
ATOM 2295 C C . ASN A 1 317 ? 37.383 40.559 45.664 1.00 13.10 317 ASN A C 1
ATOM 2296 O O . ASN A 1 317 ? 38.495 41.092 45.640 1.00 14.44 317 ASN A O 1
ATOM 2301 N N . ASP A 1 318 ? 36.608 40.690 44.610 1.00 12.35 318 ASP A N 1
ATOM 2302 C CA . ASP A 1 318 ? 37.131 41.290 43.367 1.00 14.34 318 ASP A CA 1
ATOM 2303 C C . ASP A 1 318 ? 37.114 42.798 43.300 1.00 15.37 318 ASP A C 1
ATOM 2304 O O . ASP A 1 318 ? 37.892 43.360 42.520 1.00 15.30 318 ASP A O 1
ATOM 2309 N N . GLU A 1 319 ? 36.286 43.431 44.119 1.00 16.52 319 GLU A N 1
ATOM 2310 C CA . GLU A 1 319 ? 36.089 44.873 44.054 1.00 20.11 319 GLU A CA 1
ATOM 2311 C C . GLU A 1 319 ? 37.345 45.708 44.098 1.00 19.26 319 GLU A C 1
ATOM 2312 O O . GLU A 1 319 ? 37.531 46.609 43.274 1.00 20.99 319 GLU A O 1
ATOM 2318 N N . PRO A 1 320 ? 38.248 45.452 45.030 1.00 18.67 320 PRO A N 1
ATOM 2319 C CA . PRO A 1 320 ? 39.463 46.225 45.191 1.00 18.82 320 PRO A CA 1
ATOM 2320 C C . PRO A 1 320 ? 40.602 45.858 44.254 1.00 17.93 320 PRO A C 1
ATOM 2321 O O . PRO A 1 320 ? 41.714 46.367 44.468 1.00 17.61 320 PRO A O 1
ATOM 2325 N N . LEU A 1 321 ? 40.392 44.982 43.254 1.00 15.92 321 LEU A N 1
ATOM 2326 C CA . LEU A 1 321 ? 41.518 44.509 42.466 1.00 15.43 321 LEU A CA 1
ATOM 2327 C C . LEU A 1 321 ? 42.115 45.500 41.488 1.00 15.28 321 LEU A C 1
ATOM 2328 O O . LEU A 1 321 ? 43.223 45.187 40.999 1.00 14.44 321 LEU A O 1
ATOM 2333 N N . ASP A 1 322 ? 41.535 46.653 41.226 1.00 14.30 322 ASP A N 1
ATOM 2334 C CA . ASP A 1 322 ? 42.124 47.543 40.223 1.00 16.05 322 ASP A CA 1
ATOM 2335 C C . ASP A 1 322 ? 43.566 47.916 40.562 1.00 16.74 322 ASP A C 1
ATOM 2336 O O . ASP A 1 322 ? 44.373 48.036 39.649 1.00 14.91 322 ASP A O 1
ATOM 2341 N N . THR A 1 323 ? 43.864 48.101 41.853 1.00 17.11 323 THR A N 1
ATOM 2342 C CA . THR A 1 323 ? 45.249 48.468 42.190 1.00 19.11 323 THR A CA 1
ATOM 2343 C C . THR A 1 323 ? 46.246 47.339 41.965 1.00 17.48 323 THR A C 1
ATOM 2344 O O . THR A 1 323 ? 47.424 47.598 41.688 1.00 15.15 323 THR A O 1
ATOM 2348 N N . VAL A 1 324 ? 45.838 46.096 42.146 1.00 13.04 324 VAL A N 1
ATOM 2349 C CA . VAL A 1 324 ? 46.609 44.910 41.871 1.00 14.38 324 VAL A CA 1
ATOM 2350 C C . VAL A 1 324 ? 46.849 44.786 40.365 1.00 13.14 324 VAL A C 1
ATOM 2351 O O . VAL A 1 324 ? 47.960 44.507 39.883 1.00 12.87 324 VAL A O 1
ATOM 2355 N N . TYR A 1 325 ? 45.771 45.023 39.589 1.00 11.59 325 TYR A N 1
ATOM 2356 C CA . TYR A 1 325 ? 45.936 44.989 38.117 1.00 11.18 325 TYR A CA 1
ATOM 2357 C C . TYR A 1 325 ? 46.896 46.068 37.652 1.00 13.53 325 TYR A C 1
ATOM 2358 O O . TYR A 1 325 ? 47.743 45.828 36.779 1.00 12.97 325 TYR A O 1
ATOM 2367 N N . LEU A 1 326 ? 46.770 47.276 38.205 1.00 13.98 326 LEU A N 1
ATOM 2368 C CA . LEU A 1 326 ? 47.701 48.346 37.831 1.00 15.60 326 LEU A CA 1
ATOM 2369 C C . LEU A 1 326 ? 49.126 47.925 38.195 1.00 15.08 326 LEU A C 1
ATOM 2370 O O . LEU A 1 326 ? 50.070 48.106 37.403 1.00 14.46 326 LEU A O 1
ATOM 2375 N N . ALA A 1 327 ? 49.304 47.358 39.401 1.00 12.46 327 ALA A N 1
ATOM 2376 C CA . ALA A 1 327 ? 50.650 46.953 39.794 1.00 12.93 327 ALA A CA 1
ATOM 2377 C C . ALA A 1 327 ? 51.255 45.916 38.850 1.00 13.04 327 ALA A C 1
ATOM 2378 O O . ALA A 1 327 ? 52.449 45.930 38.540 1.00 12.78 327 ALA A O 1
ATOM 2380 N N . ALA A 1 328 ? 50.473 44.938 38.416 1.00 12.59 328 ALA A N 1
ATOM 2381 C CA . ALA A 1 328 ? 50.900 43.893 37.500 1.00 13.09 328 ALA A CA 1
ATOM 2382 C C . ALA A 1 328 ? 51.317 44.499 36.174 1.00 12.53 328 ALA A C 1
ATOM 2383 O O . ALA A 1 328 ? 52.371 44.112 35.668 1.00 12.63 328 ALA A O 1
ATOM 2385 N N . VAL A 1 329 ? 50.495 45.396 35.622 1.00 10.73 329 VAL A N 1
ATOM 2386 C CA . VAL A 1 329 ? 50.868 46.026 34.345 1.00 11.63 329 VAL A CA 1
ATOM 2387 C C . VAL A 1 329 ? 52.171 46.797 34.502 1.00 11.72 329 VAL A C 1
ATOM 2388 O O . VAL A 1 329 ? 53.062 46.655 33.654 1.00 10.24 329 VAL A O 1
ATOM 2392 N N . ASP A 1 330 ? 52.270 47.554 35.599 1.00 10.64 330 ASP A N 1
ATOM 2393 C CA . ASP A 1 330 ? 53.474 48.376 35.794 1.00 11.70 330 ASP A CA 1
ATOM 2394 C C . ASP A 1 330 ? 54.726 47.542 36.020 1.00 12.16 330 ASP A C 1
ATOM 2395 O O . ASP A 1 330 ? 55.797 47.919 35.522 1.00 13.26 330 ASP A O 1
ATOM 2400 N N . SER A 1 331 ? 54.587 46.427 36.708 1.00 12.40 331 SER A N 1
ATOM 2401 C CA . SER A 1 331 ? 55.747 45.558 36.932 1.00 12.96 331 SER A CA 1
ATOM 2402 C C . SER A 1 331 ? 56.192 44.916 35.638 1.00 12.60 331 SER A C 1
ATOM 2403 O O . SER A 1 331 ? 57.384 44.722 35.459 1.00 11.31 331 SER A O 1
ATOM 2406 N N . VAL A 1 332 ? 55.254 44.566 34.738 1.00 10.36 332 VAL A N 1
ATOM 2407 C CA . VAL A 1 332 ? 55.688 43.980 33.464 1.00 10.27 332 VAL A CA 1
ATOM 2408 C C . VAL A 1 332 ? 56.429 45.027 32.641 1.00 10.61 332 VAL A C 1
ATOM 2409 O O . VAL A 1 332 ? 57.476 44.700 32.098 1.00 12.71 332 VAL A O 1
ATOM 2413 N N . GLU A 1 333 ? 55.908 46.255 32.552 1.00 10.21 333 GLU A N 1
ATOM 2414 C CA . GLU A 1 333 ? 56.598 47.286 31.804 1.00 11.57 333 GLU A CA 1
ATOM 2415 C C . GLU A 1 333 ? 57.997 47.550 32.374 1.00 12.84 333 GLU A C 1
ATOM 2416 O O . GLU A 1 333 ? 58.953 47.604 31.592 1.00 12.95 333 GLU A O 1
ATOM 2422 N N . GLU A 1 334 ? 58.112 47.670 33.715 1.00 10.84 334 GLU A N 1
ATOM 2423 C CA . GLU A 1 334 ? 59.465 47.878 34.247 1.00 10.93 334 GLU A CA 1
ATOM 2424 C C . GLU A 1 334 ? 60.388 46.691 34.064 1.00 12.29 334 GLU A C 1
ATOM 2425 O O . GLU A 1 334 ? 61.601 46.870 33.781 1.00 12.23 334 GLU A O 1
ATOM 2431 N N . ALA A 1 335 ? 59.949 45.448 34.095 1.00 11.08 335 ALA A N 1
ATOM 2432 C CA . ALA A 1 335 ? 60.752 44.262 33.878 1.00 10.46 335 ALA A CA 1
ATOM 2433 C C . ALA A 1 335 ? 61.294 44.256 32.442 1.00 12.34 335 ALA A C 1
ATOM 2434 O O . ALA A 1 335 ? 62.474 43.990 32.236 1.00 11.55 335 ALA A O 1
ATOM 2436 N N . VAL A 1 336 ? 60.455 44.629 31.459 1.00 10.22 336 VAL A N 1
ATOM 2437 C CA . VAL A 1 336 ? 60.930 44.722 30.082 1.00 11.25 336 VAL A CA 1
ATOM 2438 C C . VAL A 1 336 ? 62.021 45.798 29.936 1.00 10.84 336 VAL A C 1
ATOM 2439 O O . VAL A 1 336 ? 63.084 45.542 29.344 1.00 10.79 336 VAL A O 1
ATOM 2443 N N . VAL A 1 337 ? 61.775 46.986 30.488 1.00 10.98 337 VAL A N 1
ATOM 2444 C CA . VAL A 1 337 ? 62.773 48.058 30.378 1.00 11.18 337 VAL A CA 1
ATOM 2445 C C . VAL A 1 337 ? 64.045 47.677 31.124 1.00 11.92 337 VAL A C 1
ATOM 2446 O O . VAL A 1 337 ? 65.175 47.820 30.625 1.00 11.70 337 VAL A O 1
ATOM 2450 N N . ASN A 1 338 ? 63.924 47.054 32.314 1.00 10.53 338 ASN A N 1
ATOM 2451 C CA . ASN A 1 338 ? 65.105 46.605 33.041 1.00 11.56 338 ASN A CA 1
ATOM 2452 C C . ASN A 1 338 ? 65.927 45.650 32.201 1.00 12.86 338 ASN A C 1
ATOM 2453 O O . ASN A 1 338 ? 67.183 45.721 32.244 1.00 13.12 338 ASN A O 1
ATOM 2458 N N . ALA A 1 339 ? 65.289 44.772 31.427 1.00 11.41 339 ALA A N 1
ATOM 2459 C CA . ALA A 1 339 ? 66.054 43.829 30.596 1.00 11.50 339 ALA A CA 1
ATOM 2460 C C . ALA A 1 339 ? 66.897 44.574 29.556 1.00 11.75 339 ALA A C 1
ATOM 2461 O O . ALA A 1 339 ? 68.050 44.160 29.291 1.00 14.29 339 ALA A O 1
ATOM 2463 N N . MET A 1 340 ? 66.327 45.602 28.941 1.00 12.84 340 MET A N 1
ATOM 2464 C CA . MET A 1 340 ? 67.056 46.361 27.927 1.00 13.80 340 MET A CA 1
ATOM 2465 C C . MET A 1 340 ? 68.209 47.143 28.560 1.00 14.08 340 MET A C 1
ATOM 2466 O O . MET A 1 340 ? 69.273 47.234 27.935 1.00 14.67 340 MET A O 1
ATOM 2471 N N . ILE A 1 341 ? 67.959 47.678 29.750 1.00 13.69 341 ILE A N 1
ATOM 2472 C CA . ILE A 1 341 ? 69.038 48.451 30.427 1.00 12.88 341 ILE A CA 1
ATOM 2473 C C . ILE A 1 341 ? 70.176 47.551 30.872 1.00 14.93 341 ILE A C 1
ATOM 2474 O O . ILE A 1 341 ? 71.343 48.005 30.871 1.00 15.14 341 ILE A O 1
ATOM 2479 N N . ALA A 1 342 ? 69.856 46.341 31.359 1.00 12.08 342 ALA A N 1
ATOM 2480 C CA . ALA A 1 342 ? 70.838 45.421 31.865 1.00 12.95 342 ALA A CA 1
ATOM 2481 C C . ALA A 1 342 ? 71.608 44.714 30.747 1.00 14.59 342 ALA A C 1
ATOM 2482 O O . ALA A 1 342 ? 72.686 44.170 31.055 1.00 14.73 342 ALA A O 1
ATOM 2484 N N . ALA A 1 343 ? 71.043 44.619 29.548 1.00 14.20 343 ALA A N 1
ATOM 2485 C CA . ALA A 1 343 ? 71.680 43.885 28.454 1.00 15.09 343 ALA A CA 1
ATOM 2486 C C . ALA A 1 343 ? 72.978 44.531 27.968 1.00 16.78 343 ALA A C 1
ATOM 2487 O O . ALA A 1 343 ? 73.212 45.725 28.138 1.00 17.14 343 ALA A O 1
ATOM 2489 N N . GLU A 1 344 ? 73.845 43.713 27.386 1.00 17.38 344 GLU A N 1
ATOM 2490 C CA . GLU A 1 344 ? 75.095 44.155 26.779 1.00 19.05 344 GLU A CA 1
ATOM 2491 C C . GLU A 1 344 ? 75.159 43.717 25.317 1.00 19.06 344 GLU A C 1
ATOM 2492 O O . GLU A 1 344 ? 74.604 42.669 24.951 1.00 16.16 344 GLU A O 1
ATOM 2498 N N . ASP A 1 345 ? 75.956 44.449 24.521 1.00 17.70 345 ASP A N 1
ATOM 2499 C CA . ASP A 1 345 ? 76.106 44.096 23.115 1.00 18.12 345 ASP A CA 1
ATOM 2500 C C . ASP A 1 345 ? 76.497 42.645 22.969 1.00 16.99 345 ASP A C 1
ATOM 2501 O O . ASP A 1 345 ? 77.267 42.125 23.784 1.00 17.75 345 ASP A O 1
ATOM 2506 N N . MET A 1 346 ? 76.090 42.048 21.846 1.00 17.27 346 MET A N 1
ATOM 2507 C CA . MET A 1 346 ? 76.438 40.640 21.633 1.00 17.85 346 MET A CA 1
ATOM 2508 C C . MET A 1 346 ? 76.541 40.389 20.141 1.00 17.11 346 MET A C 1
ATOM 2509 O O . MET A 1 346 ? 75.787 40.997 19.386 1.00 16.84 346 MET A O 1
ATOM 2514 N N . GLY A 1 347 ? 77.489 39.577 19.707 1.00 17.98 347 GLY A N 1
ATOM 2515 C CA . GLY A 1 347 ? 77.578 39.313 18.265 1.00 17.84 347 GLY A CA 1
ATOM 2516 C C . GLY A 1 347 ? 78.730 40.109 17.648 1.00 20.73 347 GLY A C 1
ATOM 2517 O O . GLY A 1 347 ? 79.669 40.535 18.354 1.00 19.56 347 GLY A O 1
ATOM 2518 N N . GLY A 1 348 ? 78.682 40.230 16.321 1.00 20.29 348 GLY A N 1
ATOM 2519 C CA . GLY A 1 348 ? 79.739 40.980 15.631 1.00 23.84 348 GLY A CA 1
ATOM 2520 C C . GLY A 1 348 ? 81.010 40.209 15.404 1.00 24.81 348 GLY A C 1
ATOM 2521 O O . GLY A 1 348 ? 82.005 40.843 14.986 1.00 28.00 348 GLY A O 1
ATOM 2522 N N . THR A 1 349 ? 81.055 38.909 15.647 1.00 23.84 349 THR A N 1
ATOM 2523 C CA . THR A 1 349 ? 82.282 38.154 15.424 1.00 23.51 349 THR A CA 1
ATOM 2524 C C . THR A 1 349 ? 82.265 37.689 13.965 1.00 25.56 349 THR A C 1
ATOM 2525 O O . THR A 1 349 ? 81.257 37.768 13.281 1.00 23.02 349 THR A O 1
ATOM 2529 N N . PRO A 1 350 ? 83.338 37.046 13.511 1.00 27.99 350 PRO A N 1
ATOM 2530 C CA . PRO A 1 350 ? 83.396 36.505 12.166 1.00 28.92 350 PRO A CA 1
ATOM 2531 C C . PRO A 1 350 ? 82.374 35.403 11.911 1.00 28.81 350 PRO A C 1
ATOM 2532 O O . PRO A 1 350 ? 82.040 35.115 10.760 1.00 28.67 350 PRO A O 1
ATOM 2536 N N . PHE A 1 351 ? 81.828 34.769 12.955 1.00 26.37 351 PHE A N 1
ATOM 2537 C CA . PHE A 1 351 ? 80.801 33.755 12.830 1.00 26.16 351 PHE A CA 1
ATOM 2538 C C . PHE A 1 351 ? 79.384 34.290 12.950 1.00 25.37 351 PHE A C 1
ATOM 2539 O O . PHE A 1 351 ? 78.442 33.502 12.885 1.00 25.23 351 PHE A O 1
ATOM 2547 N N . ASP A 1 352 ? 79.171 35.580 13.126 1.00 22.50 352 ASP A N 1
ATOM 2548 C CA . ASP A 1 352 ? 77.840 36.143 13.276 1.00 24.55 352 ASP A CA 1
ATOM 2549 C C . ASP A 1 352 ? 77.325 36.752 11.986 1.00 24.95 352 ASP A C 1
ATOM 2550 O O . ASP A 1 352 ? 78.089 37.282 11.181 1.00 27.11 352 ASP A O 1
ATOM 2555 N N . ARG A 1 353 ? 76.022 36.879 11.845 1.00 25.54 353 ARG A N 1
ATOM 2556 C CA . ARG A 1 353 ? 75.388 37.622 10.769 1.00 28.33 353 ARG A CA 1
ATOM 2557 C C . ARG A 1 353 ? 75.055 39.035 11.249 1.00 28.56 353 ARG A C 1
ATOM 2558 O O . ARG A 1 353 ? 74.787 39.925 10.449 1.00 29.84 353 ARG A O 1
ATOM 2566 N N . LEU A 1 354 ? 75.042 39.227 12.577 1.00 26.50 354 LEU A N 1
ATOM 2567 C CA . LEU A 1 354 ? 74.655 40.506 13.129 1.00 25.76 354 LEU A CA 1
ATOM 2568 C C . LEU A 1 354 ? 75.521 40.885 14.345 1.00 22.61 354 LEU A C 1
ATOM 2569 O O . LEU A 1 354 ? 76.047 40.004 15.001 1.00 19.75 354 LEU A O 1
ATOM 2574 N N . LEU A 1 355 ? 75.389 42.155 14.687 1.00 20.96 355 LEU A N 1
ATOM 2575 C CA . LEU A 1 355 ? 75.900 42.706 15.922 1.00 21.27 355 LEU A CA 1
ATOM 2576 C C . LEU A 1 355 ? 74.634 43.317 16.566 1.00 19.12 355 LEU A C 1
ATOM 2577 O O . LEU A 1 355 ? 74.029 44.224 15.988 1.00 18.20 355 LEU A O 1
ATOM 2582 N N . VAL A 1 356 ? 74.300 42.790 17.741 1.00 18.60 356 VAL A N 1
ATOM 2583 C CA . VAL A 1 356 ? 73.112 43.382 18.385 1.00 17.18 356 VAL A CA 1
ATOM 2584 C C . VAL A 1 356 ? 73.602 44.300 19.508 1.00 18.00 356 VAL A C 1
ATOM 2585 O O . VAL A 1 356 ? 74.265 43.785 20.406 1.00 17.48 356 VAL A O 1
ATOM 2589 N N . GLN A 1 357 ? 73.237 45.573 19.393 1.00 18.60 357 GLN A N 1
ATOM 2590 C CA . GLN A 1 357 ? 73.652 46.513 20.429 1.00 18.95 357 GLN A CA 1
ATOM 2591 C C . GLN A 1 357 ? 72.619 46.656 21.552 1.00 17.52 357 GLN A C 1
ATOM 2592 O O . GLN A 1 357 ? 71.417 46.698 21.301 1.00 16.42 357 GLN A O 1
ATOM 2598 N N . ALA A 1 358 ? 73.102 46.884 22.769 1.00 15.97 358 ALA A N 1
ATOM 2599 C CA . ALA A 1 358 ? 72.254 47.251 23.896 1.00 16.09 358 ALA A CA 1
ATOM 2600 C C . ALA A 1 358 ? 71.903 48.724 23.764 1.00 17.29 358 ALA A C 1
ATOM 2601 O O . ALA A 1 358 ? 72.678 49.516 23.166 1.00 17.61 358 ALA A O 1
ATOM 2603 N N . ILE A 1 359 ? 70.717 49.163 24.161 1.00 12.66 359 ILE A N 1
ATOM 2604 C CA . ILE A 1 359 ? 70.318 50.550 24.050 1.00 13.15 359 ILE A CA 1
ATOM 2605 C C . ILE A 1 359 ? 71.306 51.402 24.869 1.00 16.20 359 ILE A C 1
ATOM 2606 O O . ILE A 1 359 ? 71.747 51.033 25.967 1.00 15.72 359 ILE A O 1
ATOM 2611 N N . ASP A 1 360 ? 71.711 52.499 24.217 1.00 15.72 360 ASP A N 1
ATOM 2612 C CA . ASP A 1 360 ? 72.686 53.395 24.835 1.00 17.03 360 ASP A CA 1
ATOM 2613 C C . ASP A 1 360 ? 72.042 54.250 25.912 1.00 17.30 360 ASP A C 1
ATOM 2614 O O . ASP A 1 360 ? 71.051 54.925 25.620 1.00 17.14 360 ASP A O 1
ATOM 2619 N N . HIS A 1 361 ? 72.562 54.219 27.135 1.00 18.36 361 HIS A N 1
ATOM 2620 C CA . HIS A 1 361 ? 71.909 54.932 28.226 1.00 18.38 361 HIS A CA 1
ATOM 2621 C C . HIS A 1 361 ? 71.872 56.443 28.058 1.00 19.66 361 HIS A C 1
ATOM 2622 O O . HIS A 1 361 ? 70.875 57.076 28.408 1.00 17.61 361 HIS A O 1
ATOM 2629 N N . GLU A 1 362 ? 72.987 57.023 27.581 1.00 20.20 362 GLU A N 1
ATOM 2630 C CA . GLU A 1 362 ? 72.995 58.492 27.466 1.00 22.60 362 GLU A CA 1
ATOM 2631 C C . GLU A 1 362 ? 72.092 58.971 26.352 1.00 20.48 362 GLU A C 1
ATOM 2632 O O . GLU A 1 362 ? 71.369 59.946 26.535 1.00 20.83 362 GLU A O 1
ATOM 2638 N N . ARG A 1 363 ? 72.052 58.248 25.225 1.00 19.76 363 ARG A N 1
ATOM 2639 C CA . ARG A 1 363 ? 71.146 58.663 24.154 1.00 20.79 363 ARG A CA 1
ATOM 2640 C C . ARG A 1 363 ? 69.699 58.493 24.633 1.00 20.75 363 ARG A C 1
ATOM 2641 O O . ARG A 1 363 ? 68.888 59.350 24.316 1.00 19.11 363 ARG A O 1
ATOM 2649 N N . LEU A 1 364 ? 69.426 57.398 25.365 1.00 20.49 364 LEU A N 1
ATOM 2650 C CA . LEU A 1 364 ? 68.042 57.240 25.888 1.00 20.92 364 LEU A CA 1
ATOM 2651 C C . LEU A 1 364 ? 67.631 58.395 26.780 1.00 19.79 364 LEU A C 1
ATOM 2652 O O . LEU A 1 364 ? 66.545 58.985 26.667 1.00 18.64 364 LEU A O 1
ATOM 2657 N N . ARG A 1 365 ? 68.467 58.703 27.774 1.00 19.63 365 ARG A N 1
ATOM 2658 C CA . ARG A 1 365 ? 68.222 59.803 28.697 1.00 20.41 365 ARG A CA 1
ATOM 2659 C C . ARG A 1 365 ? 67.973 61.117 27.951 1.00 20.28 365 ARG A C 1
ATOM 2660 O O . ARG A 1 365 ? 67.062 61.879 28.311 1.00 17.81 365 ARG A O 1
ATOM 2668 N N . ALA A 1 366 ? 68.770 61.413 26.928 1.00 19.96 366 ALA A N 1
ATOM 2669 C CA . ALA A 1 366 ? 68.597 62.622 26.146 1.00 21.82 366 ALA A CA 1
ATOM 2670 C C . ALA A 1 366 ? 67.235 62.692 25.458 1.00 22.70 366 ALA A C 1
ATOM 2671 O O . ALA A 1 366 ? 66.608 63.766 25.438 1.00 22.93 366 ALA A O 1
ATOM 2673 N N . VAL A 1 367 ? 66.775 61.595 24.858 1.00 21.20 367 VAL A N 1
ATOM 2674 C CA . VAL A 1 367 ? 65.476 61.632 24.168 1.00 20.35 367 VAL A CA 1
ATOM 2675 C C . VAL A 1 367 ? 64.371 61.838 25.188 1.00 20.65 367 VAL A C 1
ATOM 2676 O O . VAL A 1 367 ? 63.488 62.698 25.069 1.00 21.73 367 VAL A O 1
ATOM 2680 N N . LEU A 1 368 ? 64.443 61.128 26.330 1.00 20.08 368 LEU A N 1
ATOM 2681 C CA . LEU A 1 368 ? 63.430 61.353 27.360 1.00 20.34 368 LEU A CA 1
ATOM 2682 C C . LEU A 1 368 ? 63.428 62.780 27.915 1.00 23.45 368 LEU A C 1
ATOM 2683 O O . LEU A 1 368 ? 62.367 63.345 28.207 1.00 21.08 368 LEU A O 1
ATOM 2688 N N . ARG A 1 369 ? 64.617 63.366 28.012 1.00 25.32 369 ARG A N 1
ATOM 2689 C CA . ARG A 1 369 ? 64.728 64.755 28.477 1.00 28.16 369 ARG A CA 1
ATOM 2690 C C . ARG A 1 369 ? 64.012 65.718 27.550 1.00 26.73 369 ARG A C 1
ATOM 2691 O O . ARG A 1 369 ? 63.229 66.559 27.998 1.00 28.13 369 ARG A O 1
ATOM 2699 N N . GLN A 1 370 ? 64.139 65.580 26.244 1.00 27.61 370 GLN A N 1
ATOM 2700 C CA . GLN A 1 370 ? 63.495 66.427 25.268 1.00 29.50 370 GLN A CA 1
ATOM 2701 C C . GLN A 1 370 ? 61.977 66.407 25.346 1.00 29.22 370 GLN A C 1
ATOM 2702 O O . GLN A 1 370 ? 61.319 67.353 24.887 1.00 29.05 370 GLN A O 1
ATOM 2708 N N . TYR A 1 371 ? 61.402 65.330 25.862 1.00 27.33 371 TYR A N 1
ATOM 2709 C CA . TYR A 1 371 ? 59.958 65.201 25.969 1.00 27.06 371 TYR A CA 1
ATOM 2710 C C . TYR A 1 371 ? 59.471 65.344 27.400 1.00 27.90 371 TYR A C 1
ATOM 2711 O O . TYR A 1 371 ? 58.330 64.971 27.703 1.00 28.43 371 TYR A O 1
ATOM 2720 N N . GLY A 1 372 ? 60.338 65.846 28.262 1.00 27.95 372 GLY A N 1
ATOM 2721 C CA . GLY A 1 372 ? 60.019 66.132 29.648 1.00 29.15 372 GLY A CA 1
ATOM 2722 C C . GLY A 1 372 ? 59.684 64.923 30.490 1.00 30.45 372 GLY A C 1
ATOM 2723 O O . GLY A 1 372 ? 58.788 65.030 31.339 1.00 30.65 372 GLY A O 1
ATOM 2724 N N . ARG A 1 373 ? 60.370 63.807 30.284 1.00 29.48 373 ARG A N 1
ATOM 2725 C CA . ARG A 1 373 ? 60.062 62.592 31.013 1.00 33.48 373 ARG A CA 1
ATOM 2726 C C . ARG A 1 373 ? 61.294 61.995 31.678 1.00 35.58 373 ARG A C 1
ATOM 2727 O O . ARG A 1 373 ? 61.329 60.798 31.948 1.00 36.51 373 ARG A O 1
ATOM 2735 N N . LEU A 1 374 ? 62.309 62.842 31.785 1.00 37.24 374 LEU A N 1
ATOM 2736 C CA . LEU A 1 374 ? 63.546 62.382 32.414 1.00 40.63 374 LEU A CA 1
ATOM 2737 C C . LEU A 1 374 ? 63.444 62.891 33.848 1.00 43.19 374 LEU A C 1
ATOM 2738 O O . LEU A 1 374 ? 63.357 64.101 34.100 1.00 44.30 374 LEU A O 1
ATOM 2743 N N . ALA A 1 375 ? 63.300 61.946 34.770 1.00 45.15 375 ALA A N 1
ATOM 2744 C CA . ALA A 1 375 ? 63.127 62.340 36.171 1.00 47.61 375 ALA A CA 1
ATOM 2745 C C . ALA A 1 375 ? 64.468 62.693 36.804 1.00 48.72 375 ALA A C 1
ATOM 2746 O O . ALA A 1 375 ? 65.477 61.978 36.645 1.00 49.20 375 ALA A O 1
ATOM 2748 N N . LYS B 1 9 ? 1.262 9.753 36.827 1.00 41.65 9 LYS B N 1
ATOM 2749 C CA . LYS B 1 9 ? 2.236 9.652 35.703 1.00 39.99 9 LYS B CA 1
ATOM 2750 C C . LYS B 1 9 ? 3.469 8.885 36.187 1.00 35.74 9 LYS B C 1
ATOM 2751 O O . LYS B 1 9 ? 4.187 9.355 37.070 1.00 35.07 9 LYS B O 1
ATOM 2757 N N . PRO B 1 10 ? 3.677 7.691 35.662 1.00 31.92 10 PRO B N 1
ATOM 2758 C CA . PRO B 1 10 ? 4.872 6.931 35.939 1.00 29.20 10 PRO B CA 1
ATOM 2759 C C . PRO B 1 10 ? 6.050 7.714 35.307 1.00 25.53 10 PRO B C 1
ATOM 2760 O O . PRO B 1 10 ? 5.867 8.341 34.264 1.00 23.68 10 PRO B O 1
ATOM 2764 N N . ARG B 1 11 ? 7.187 7.644 35.946 1.00 23.17 11 ARG B N 1
ATOM 2765 C CA . ARG B 1 11 ? 8.409 8.252 35.391 1.00 19.06 11 ARG B CA 1
ATOM 2766 C C . ARG B 1 11 ? 9.217 7.094 34.840 1.00 20.06 11 ARG B C 1
ATOM 2767 O O . ARG B 1 11 ? 8.746 5.927 34.905 1.00 18.87 11 ARG B O 1
ATOM 2775 N N . ALA B 1 12 ? 10.438 7.288 34.326 1.00 17.74 12 ALA B N 1
ATOM 2776 C CA . ALA B 1 12 ? 11.161 6.169 33.734 1.00 18.73 12 ALA B CA 1
ATOM 2777 C C . ALA B 1 12 ? 11.392 4.999 34.680 1.00 18.46 12 ALA B C 1
ATOM 2778 O O . ALA B 1 12 ? 11.266 3.851 34.237 1.00 20.62 12 ALA B O 1
ATOM 2780 N N . ARG B 1 13 ? 11.760 5.228 35.937 1.00 18.98 13 ARG B N 1
ATOM 2781 C CA . ARG B 1 13 ? 12.003 4.139 36.867 1.00 20.83 13 ARG B CA 1
ATOM 2782 C C . ARG B 1 13 ? 10.734 3.311 37.082 1.00 23.59 13 ARG B C 1
ATOM 2783 O O . ARG B 1 13 ? 10.827 2.097 37.258 1.00 26.92 13 ARG B O 1
ATOM 2791 N N . ASP B 1 14 ? 9.586 3.967 37.060 1.00 25.27 14 ASP B N 1
ATOM 2792 C CA . ASP B 1 14 ? 8.323 3.268 37.275 1.00 26.80 14 ASP B CA 1
ATOM 2793 C C . ASP B 1 14 ? 8.005 2.260 36.187 1.00 26.81 14 ASP B C 1
ATOM 2794 O O . ASP B 1 14 ? 7.190 1.355 36.435 1.00 26.97 14 ASP B O 1
ATOM 2799 N N . LEU B 1 15 ? 8.558 2.387 34.985 1.00 25.38 15 LEU B N 1
ATOM 2800 C CA . LEU B 1 15 ? 8.336 1.488 33.886 1.00 25.38 15 LEU B CA 1
ATOM 2801 C C . LEU B 1 15 ? 9.335 0.341 33.858 1.00 26.23 15 LEU B C 1
ATOM 2802 O O . LEU B 1 15 ? 9.231 -0.433 32.904 1.00 26.78 15 LEU B O 1
ATOM 2807 N N . GLY B 1 16 ? 10.255 0.272 34.823 1.00 24.48 16 GLY B N 1
ATOM 2808 C CA . GLY B 1 16 ? 11.209 -0.804 34.846 1.00 25.74 16 GLY B CA 1
ATOM 2809 C C . GLY B 1 16 ? 12.509 -0.490 34.124 1.00 25.60 16 GLY B C 1
ATOM 2810 O O . GLY B 1 16 ? 13.325 -1.410 34.007 1.00 26.66 16 GLY B O 1
ATOM 2811 N N . LEU B 1 17 ? 12.701 0.765 33.704 1.00 23.86 17 LEU B N 1
ATOM 2812 C CA . LEU B 1 17 ? 13.999 1.038 33.040 1.00 24.94 17 LEU B CA 1
ATOM 2813 C C . LEU B 1 17 ? 15.074 0.913 34.108 1.00 24.35 17 LEU B C 1
ATOM 2814 O O . LEU B 1 17 ? 14.861 1.355 35.239 1.00 24.32 17 LEU B O 1
ATOM 2819 N N . PRO B 1 18 ? 16.186 0.294 33.775 1.00 24.81 18 PRO B N 1
ATOM 2820 C CA . PRO B 1 18 ? 17.251 -0.002 34.708 1.00 25.88 18 PRO B CA 1
ATOM 2821 C C . PRO B 1 18 ? 18.169 1.157 35.075 1.00 26.84 18 PRO B C 1
ATOM 2822 O O . PRO B 1 18 ? 19.374 1.097 34.830 1.00 28.73 18 PRO B O 1
ATOM 2826 N N . PHE B 1 19 ? 17.585 2.135 35.766 1.00 26.52 19 PHE B N 1
ATOM 2827 C CA . PHE B 1 19 ? 18.403 3.222 36.254 1.00 27.81 19 PHE B CA 1
ATOM 2828 C C . PHE B 1 19 ? 19.149 2.899 37.538 1.00 32.38 19 PHE B C 1
ATOM 2829 O O . PHE B 1 19 ? 18.955 2.251 38.540 1.00 34.08 19 PHE B O 1
ATOM 2837 N N . THR B 1 20 ? 20.300 3.485 37.538 1.00 34.55 20 THR B N 1
ATOM 2838 C CA . THR B 1 20 ? 21.439 3.996 38.165 1.00 36.69 20 THR B CA 1
ATOM 2839 C C . THR B 1 20 ? 21.194 4.593 39.541 1.00 34.27 20 THR B C 1
ATOM 2840 O O . THR B 1 20 ? 20.396 5.512 39.671 1.00 37.34 20 THR B O 1
ATOM 2844 N N . GLY B 1 21 ? 21.860 4.186 40.595 1.00 32.61 21 GLY B N 1
ATOM 2845 C CA . GLY B 1 21 ? 21.934 4.771 41.887 1.00 28.30 21 GLY B CA 1
ATOM 2846 C C . GLY B 1 21 ? 20.781 5.425 42.620 1.00 25.90 21 GLY B C 1
ATOM 2847 O O . GLY B 1 21 ? 19.638 5.595 42.175 1.00 26.85 21 GLY B O 1
ATOM 2848 N N . VAL B 1 22 ? 21.141 5.884 43.818 1.00 20.81 22 VAL B N 1
ATOM 2849 C CA . VAL B 1 22 ? 20.185 6.434 44.772 1.00 18.45 22 VAL B CA 1
ATOM 2850 C C . VAL B 1 22 ? 19.807 7.878 44.473 1.00 17.42 22 VAL B C 1
ATOM 2851 O O . VAL B 1 22 ? 20.718 8.662 44.243 1.00 16.41 22 VAL B O 1
ATOM 2855 N N . THR B 1 23 ? 18.516 8.190 44.340 1.00 15.41 23 THR B N 1
ATOM 2856 C CA . THR B 1 23 ? 18.078 9.533 44.033 1.00 16.09 23 THR B CA 1
ATOM 2857 C C . THR B 1 23 ? 17.734 10.305 45.304 1.00 14.97 23 THR B C 1
ATOM 2858 O O . THR B 1 23 ? 17.679 9.652 46.351 1.00 17.32 23 THR B O 1
ATOM 2862 N N . GLY B 1 24 ? 17.555 11.611 45.148 1.00 14.76 24 GLY B N 1
ATOM 2863 C CA . GLY B 1 24 ? 17.123 12.374 46.331 1.00 15.20 24 GLY B CA 1
ATOM 2864 C C . GLY B 1 24 ? 15.615 12.042 46.443 1.00 15.94 24 GLY B C 1
ATOM 2865 O O . GLY B 1 24 ? 15.034 11.368 45.569 1.00 15.43 24 GLY B O 1
ATOM 2866 N N . PRO B 1 25 ? 14.967 12.613 47.441 1.00 19.16 25 PRO B N 1
ATOM 2867 C CA . PRO B 1 25 ? 13.556 12.343 47.692 1.00 18.46 25 PRO B CA 1
ATOM 2868 C C . PRO B 1 25 ? 12.631 12.538 46.520 1.00 19.77 25 PRO B C 1
ATOM 2869 O O . PRO B 1 25 ? 11.748 11.709 46.203 1.00 17.99 25 PRO B O 1
ATOM 2873 N N . TYR B 1 26 ? 12.728 13.620 45.729 1.00 16.27 26 TYR B N 1
ATOM 2874 C CA . TYR B 1 26 ? 11.864 13.846 44.595 1.00 18.18 26 TYR B CA 1
ATOM 2875 C C . TYR B 1 26 ? 12.438 13.370 43.266 1.00 16.46 26 TYR B C 1
ATOM 2876 O O . TYR B 1 26 ? 11.723 13.469 42.263 1.00 17.91 26 TYR B O 1
ATOM 2885 N N . ASN B 1 27 ? 13.662 12.895 43.238 1.00 15.26 27 ASN B N 1
ATOM 2886 C CA . ASN B 1 27 ? 14.363 12.552 42.008 1.00 14.42 27 ASN B CA 1
ATOM 2887 C C . ASN B 1 27 ? 14.240 13.753 41.063 1.00 14.10 27 ASN B C 1
ATOM 2888 O O . ASN B 1 27 ? 13.822 13.638 39.903 1.00 14.82 27 ASN B O 1
ATOM 2893 N N . ALA B 1 28 ? 14.718 14.904 41.526 1.00 13.75 28 ALA B N 1
ATOM 2894 C CA . ALA B 1 28 ? 14.576 16.151 40.760 1.00 14.34 28 ALA B CA 1
ATOM 2895 C C . ALA B 1 28 ? 15.623 17.162 41.201 1.00 14.06 28 ALA B C 1
ATOM 2896 O O . ALA B 1 28 ? 16.211 17.008 42.263 1.00 13.83 28 ALA B O 1
ATOM 2898 N N . ILE B 1 29 ? 15.777 18.245 40.409 1.00 13.12 29 ILE B N 1
ATOM 2899 C CA . ILE B 1 29 ? 16.752 19.278 40.773 1.00 11.73 29 ILE B CA 1
ATOM 2900 C C . ILE B 1 29 ? 16.412 20.011 42.065 1.00 13.97 29 ILE B C 1
ATOM 2901 O O . ILE B 1 29 ? 17.277 20.469 42.820 1.00 13.36 29 ILE B O 1
ATOM 2906 N N . THR B 1 30 ? 15.116 19.969 42.450 1.00 13.64 30 THR B N 1
ATOM 2907 C CA . THR B 1 30 ? 14.728 20.554 43.752 1.00 14.72 30 THR B CA 1
ATOM 2908 C C . THR B 1 30 ? 15.170 19.705 44.923 1.00 13.12 30 THR B C 1
ATOM 2909 O O . THR B 1 30 ? 14.992 20.149 46.071 1.00 12.93 30 THR B O 1
ATOM 2913 N N . ASP B 1 31 ? 15.819 18.553 44.754 1.00 12.97 31 ASP B N 1
ATOM 2914 C CA . ASP B 1 31 ? 16.418 17.825 45.843 1.00 12.44 31 ASP B CA 1
ATOM 2915 C C . ASP B 1 31 ? 17.641 18.608 46.377 1.00 14.49 31 ASP B C 1
ATOM 2916 O O . ASP B 1 31 ? 18.146 18.300 47.481 1.00 14.05 31 ASP B O 1
ATOM 2921 N N . VAL B 1 32 ? 18.165 19.532 45.562 1.00 13.63 32 VAL B N 1
ATOM 2922 C CA . VAL B 1 32 ? 19.279 20.369 46.074 1.00 11.93 32 VAL B CA 1
ATOM 2923 C C . VAL B 1 32 ? 18.598 21.486 46.863 1.00 14.19 32 VAL B C 1
ATOM 2924 O O . VAL B 1 32 ? 17.863 22.313 46.299 1.00 13.87 32 VAL B O 1
ATOM 2928 N N . ASP B 1 33 ? 18.763 21.497 48.194 1.00 15.05 33 ASP B N 1
ATOM 2929 C CA . ASP B 1 33 ? 18.125 22.459 49.067 1.00 20.12 33 ASP B CA 1
ATOM 2930 C C . ASP B 1 33 ? 18.204 23.909 48.569 1.00 18.40 33 ASP B C 1
ATOM 2931 O O . ASP B 1 33 ? 19.166 24.511 48.148 1.00 18.26 33 ASP B O 1
ATOM 2936 N N . GLY B 1 34 ? 16.996 24.485 48.669 1.00 16.22 34 GLY B N 1
ATOM 2937 C CA . GLY B 1 34 ? 16.748 25.896 48.356 1.00 16.41 34 GLY B CA 1
ATOM 2938 C C . GLY B 1 34 ? 16.590 26.195 46.870 1.00 15.21 34 GLY B C 1
ATOM 2939 O O . GLY B 1 34 ? 16.361 27.328 46.485 1.00 15.65 34 GLY B O 1
ATOM 2940 N N . VAL B 1 35 ? 16.733 25.202 46.000 1.00 14.13 35 VAL B N 1
ATOM 2941 C CA . VAL B 1 35 ? 16.574 25.438 44.574 1.00 16.44 35 VAL B CA 1
ATOM 2942 C C . VAL B 1 35 ? 15.087 25.272 44.230 1.00 16.77 35 VAL B C 1
ATOM 2943 O O . VAL B 1 35 ? 14.500 24.220 44.448 1.00 15.60 35 VAL B O 1
ATOM 2947 N N . GLY B 1 36 ? 14.503 26.300 43.648 1.00 17.55 36 GLY B N 1
ATOM 2948 C CA . GLY B 1 36 ? 13.085 26.215 43.265 1.00 17.90 36 GLY B CA 1
ATOM 2949 C C . GLY B 1 36 ? 12.912 26.229 41.765 1.00 17.28 36 GLY B C 1
ATOM 2950 O O . GLY B 1 36 ? 13.728 26.740 41.006 1.00 16.42 36 GLY B O 1
ATOM 2951 N N . VAL B 1 37 ? 11.857 25.562 41.276 1.00 15.16 37 VAL B N 1
ATOM 2952 C CA . VAL B 1 37 ? 11.581 25.524 39.828 1.00 13.79 37 VAL B CA 1
ATOM 2953 C C . VAL B 1 37 ? 10.182 26.039 39.537 1.00 14.75 37 VAL B C 1
ATOM 2954 O O . VAL B 1 37 ? 9.219 25.671 40.244 1.00 13.10 37 VAL B O 1
ATOM 2958 N N . GLY B 1 38 ? 10.037 26.943 38.578 1.00 12.57 38 GLY B N 1
ATOM 2959 C CA . GLY B 1 38 ? 8.694 27.468 38.256 1.00 16.38 38 GLY B CA 1
ATOM 2960 C C . GLY B 1 38 ? 8.462 27.403 36.755 1.00 17.09 38 GLY B C 1
ATOM 2961 O O . GLY B 1 38 ? 9.379 27.496 35.927 1.00 16.89 38 GLY B O 1
ATOM 2962 N N . PHE B 1 39 ? 7.193 27.186 36.360 1.00 17.34 39 PHE B N 1
ATOM 2963 C CA . PHE B 1 39 ? 6.897 27.070 34.941 1.00 15.90 39 PHE B CA 1
ATOM 2964 C C . PHE B 1 39 ? 5.732 27.951 34.509 1.00 17.85 39 PHE B C 1
ATOM 2965 O O . PHE B 1 39 ? 4.767 28.185 35.241 1.00 17.06 39 PHE B O 1
ATOM 2973 N N . GLN B 1 40 ? 5.755 28.347 33.236 1.00 16.41 40 GLN B N 1
ATOM 2974 C CA . GLN B 1 40 ? 4.585 28.984 32.608 1.00 18.43 40 GLN B CA 1
ATOM 2975 C C . GLN B 1 40 ? 4.436 28.196 31.293 1.00 20.06 40 GLN B C 1
ATOM 2976 O O . GLN B 1 40 ? 5.394 28.061 30.525 1.00 18.74 40 GLN B O 1
ATOM 2982 N N . THR B 1 41 ? 3.279 27.573 31.107 1.00 19.14 41 THR B N 1
ATOM 2983 C CA . THR B 1 41 ? 3.069 26.703 29.950 1.00 20.32 41 THR B CA 1
ATOM 2984 C C . THR B 1 41 ? 1.914 27.229 29.106 1.00 22.31 41 THR B C 1
ATOM 2985 O O . THR B 1 41 ? 0.838 27.506 29.662 1.00 20.40 41 THR B O 1
ATOM 2989 N N . ILE B 1 42 ? 2.177 27.485 27.835 1.00 21.02 42 ILE B N 1
ATOM 2990 C CA . ILE B 1 42 ? 1.205 28.006 26.894 1.00 22.03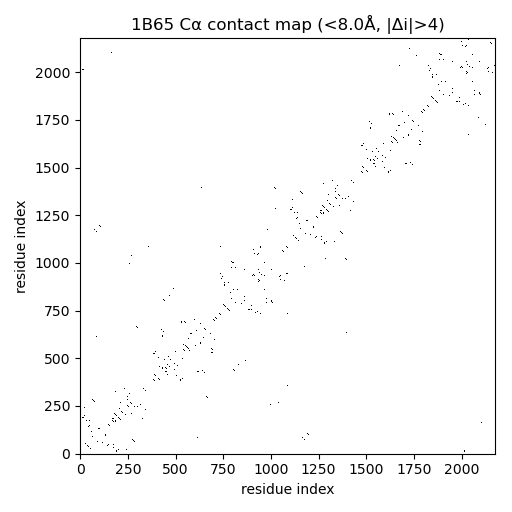 42 ILE B CA 1
ATOM 2991 C C . ILE B 1 42 ? 0.926 26.956 25.822 1.00 20.58 42 ILE B C 1
ATOM 2992 O O . ILE B 1 42 ? 1.805 26.656 25.008 1.00 19.96 42 ILE B O 1
ATOM 2997 N N . ILE B 1 43 ? -0.287 26.373 25.860 1.00 21.86 43 ILE B N 1
ATOM 2998 C CA . ILE B 1 43 ? -0.607 25.323 24.899 1.00 21.33 43 ILE B CA 1
ATOM 2999 C C . ILE B 1 43 ? -1.945 25.737 24.270 1.00 24.22 43 ILE B C 1
ATOM 3000 O O . ILE B 1 43 ? -2.988 25.727 24.928 1.00 22.79 43 ILE B O 1
ATOM 3005 N N . GLU B 1 44 ? -1.876 26.209 23.049 1.00 23.90 44 GLU B N 1
ATOM 3006 C CA . GLU B 1 44 ? -3.056 26.618 22.287 1.00 26.56 44 GLU B CA 1
ATOM 3007 C C . GLU B 1 44 ? -3.131 25.753 21.043 1.00 27.44 44 GLU B C 1
ATOM 3008 O O . GLU B 1 44 ? -2.098 25.301 20.545 1.00 27.18 44 GLU B O 1
ATOM 3014 N N . ASN B 1 45 ? -4.360 25.512 20.549 1.00 28.96 45 ASN B N 1
ATOM 3015 C CA . ASN B 1 45 ? -4.470 24.645 19.377 1.00 29.64 45 ASN B CA 1
ATOM 3016 C C . ASN B 1 45 ? -5.140 25.304 18.184 1.00 31.05 45 ASN B C 1
ATOM 3017 O O . ASN B 1 45 ? -5.380 24.663 17.160 1.00 31.69 45 ASN B O 1
ATOM 3022 N N . GLU B 1 46 ? -5.348 26.601 18.270 1.00 31.41 46 GLU B N 1
ATOM 3023 C CA . GLU B 1 46 ? -5.801 27.432 17.171 1.00 34.46 46 GLU B CA 1
ATOM 3024 C C . GLU B 1 46 ? -4.952 28.709 17.170 1.00 33.27 46 GLU B C 1
ATOM 3025 O O . GLU B 1 46 ? -4.501 29.180 18.210 1.00 33.49 46 GLU B O 1
ATOM 3031 N N . PRO B 1 47 ? -4.728 29.268 15.997 1.00 32.35 47 PRO B N 1
ATOM 3032 C CA . PRO B 1 47 ? -3.892 30.443 15.847 1.00 32.92 47 PRO B CA 1
ATOM 3033 C C . PRO B 1 47 ? -4.448 31.705 16.470 1.00 34.22 47 PRO B C 1
ATOM 3034 O O . PRO B 1 47 ? -5.664 31.941 16.537 1.00 33.80 47 PRO B O 1
ATOM 3038 N N . ARG B 1 48 ? -3.560 32.546 16.998 1.00 34.55 48 ARG B N 1
ATOM 3039 C CA . ARG B 1 48 ? -3.950 33.834 17.555 1.00 33.81 48 ARG B CA 1
ATOM 3040 C C . ARG B 1 48 ? -4.257 34.691 16.327 1.00 35.71 48 ARG B C 1
ATOM 3041 O O . ARG B 1 48 ? -3.905 34.411 15.188 1.00 34.05 48 ARG B O 1
ATOM 3049 N N . PRO B 1 49 ? -5.042 35.741 16.536 1.00 38.31 49 PRO B N 1
ATOM 3050 C CA . PRO B 1 49 ? -5.440 36.626 15.449 1.00 38.71 49 PRO B CA 1
ATOM 3051 C C . PRO B 1 49 ? -4.255 37.113 14.637 1.00 38.12 49 PRO B C 1
ATOM 3052 O O . PRO B 1 49 ? -3.275 37.611 15.210 1.00 38.45 49 PRO B O 1
ATOM 3056 N N . GLY B 1 50 ? -4.284 36.970 13.313 1.00 37.76 50 GLY B N 1
ATOM 3057 C CA . GLY B 1 50 ? -3.209 37.418 12.453 1.00 36.88 50 GLY B CA 1
ATOM 3058 C C . GLY B 1 50 ? -2.081 36.414 12.262 1.00 37.00 50 GLY B C 1
ATOM 3059 O O . GLY B 1 50 ? -1.181 36.673 11.460 1.00 36.79 50 GLY B O 1
ATOM 3060 N N . ARG B 1 51 ? -2.156 35.284 12.951 1.00 35.49 51 ARG B N 1
ATOM 3061 C CA . ARG B 1 51 ? -1.134 34.253 12.854 1.00 35.00 51 ARG B CA 1
ATOM 3062 C C . ARG B 1 51 ? -1.727 33.099 12.060 1.00 35.43 51 ARG B C 1
ATOM 3063 O O . ARG B 1 51 ? -2.954 33.086 11.886 1.00 34.95 51 ARG B O 1
ATOM 3071 N N . LYS B 1 52 ? -0.905 32.172 11.607 1.00 35.52 52 LYS B N 1
ATOM 3072 C CA . LYS B 1 52 ? -1.403 31.017 10.890 1.00 36.13 52 LYS B CA 1
ATOM 3073 C C . LYS B 1 52 ? -1.179 29.724 11.673 1.00 34.69 52 LYS B C 1
ATOM 3074 O O . LYS B 1 52 ? -1.763 28.716 11.301 1.00 34.13 52 LYS B O 1
ATOM 3080 N N . ARG B 1 53 ? -0.314 29.762 12.670 1.00 32.09 53 ARG B N 1
ATOM 3081 C CA . ARG B 1 53 ? 0.077 28.584 13.436 1.00 30.54 53 ARG B CA 1
ATOM 3082 C C . ARG B 1 53 ? -0.195 28.830 14.911 1.00 27.07 53 ARG B C 1
ATOM 3083 O O . ARG B 1 53 ? -0.092 29.983 15.339 1.00 26.10 53 ARG B O 1
ATOM 3091 N N . PRO B 1 54 ? -0.525 27.803 15.676 1.00 24.83 54 PRO B N 1
ATOM 3092 C CA . PRO B 1 54 ? -0.769 27.950 17.096 1.00 23.90 54 PRO B CA 1
ATOM 3093 C C . PRO B 1 54 ? 0.535 28.150 17.884 1.00 21.98 54 PRO B C 1
ATOM 3094 O O . PRO B 1 54 ? 1.636 27.826 17.444 1.00 20.69 54 PRO B O 1
ATOM 3098 N N . ALA B 1 55 ? 0.331 28.662 19.078 1.00 21.37 55 ALA B N 1
ATOM 3099 C CA . ALA B 1 55 ? 1.436 28.868 20.033 1.00 21.06 55 ALA B CA 1
ATOM 3100 C C . ALA B 1 55 ? 1.487 27.731 21.040 1.00 20.21 55 ALA B C 1
ATOM 3101 O O . ALA B 1 55 ? 0.459 27.512 21.713 1.00 19.84 55 ALA B O 1
ATOM 3103 N N . ARG B 1 56 ? 2.611 27.018 21.149 1.00 17.86 56 ARG B N 1
ATOM 3104 C CA . ARG B 1 56 ? 2.834 25.970 22.109 1.00 17.23 56 ARG B CA 1
ATOM 3105 C C . ARG B 1 56 ? 4.279 26.298 22.635 1.00 16.82 56 ARG B C 1
ATOM 3106 O O . ARG B 1 56 ? 5.219 25.999 21.913 1.00 17.77 56 ARG B O 1
ATOM 3114 N N . SER B 1 57 ? 4.351 26.963 23.771 1.00 16.48 57 SER B N 1
ATOM 3115 C CA . SER B 1 57 ? 5.711 27.338 24.245 1.00 15.88 57 SER B CA 1
ATOM 3116 C C . SER B 1 57 ? 5.607 27.661 25.711 1.00 16.61 57 SER B C 1
ATOM 3117 O O . SER B 1 57 ? 4.572 27.332 26.312 1.00 16.93 57 SER B O 1
ATOM 3120 N N . GLY B 1 58 ? 6.661 28.297 26.276 1.00 17.04 58 GLY B N 1
ATOM 3121 C CA . GLY B 1 58 ? 6.525 28.559 27.718 1.00 15.35 58 GLY B CA 1
ATOM 3122 C C . GLY B 1 58 ? 7.892 29.039 28.232 1.00 15.49 58 GLY B C 1
ATOM 3123 O O . GLY B 1 58 ? 8.813 29.258 27.465 1.00 15.45 58 GLY B O 1
ATOM 3124 N N . VAL B 1 59 ? 7.934 29.048 29.554 1.00 14.23 59 VAL B N 1
ATOM 3125 C CA . VAL B 1 59 ? 9.163 29.474 30.243 1.00 14.83 59 VAL B CA 1
ATOM 3126 C C . VAL B 1 59 ? 9.438 28.587 31.439 1.00 15.68 59 VAL B C 1
ATOM 3127 O O . VAL B 1 59 ? 8.469 28.232 32.127 1.00 13.54 59 VAL B O 1
ATOM 3131 N N . THR B 1 60 ? 10.713 28.258 31.660 1.00 13.47 60 THR B N 1
ATOM 3132 C CA . THR B 1 60 ? 11.099 27.488 32.853 1.00 14.99 60 THR B CA 1
ATOM 3133 C C . THR B 1 60 ? 12.012 28.386 33.669 1.00 14.62 60 THR B C 1
ATOM 3134 O O . THR B 1 60 ? 12.855 29.062 33.062 1.00 13.41 60 THR B O 1
ATOM 3138 N N . ALA B 1 61 ? 11.829 28.496 34.979 1.00 14.30 61 ALA B N 1
ATOM 3139 C CA . ALA B 1 61 ? 12.716 29.319 35.798 1.00 14.63 61 ALA B CA 1
ATOM 3140 C C . ALA B 1 61 ? 13.259 28.495 36.948 1.00 14.79 61 ALA B C 1
ATOM 3141 O O . ALA B 1 61 ? 12.522 27.735 37.556 1.00 15.17 61 ALA B O 1
ATOM 3143 N N . ILE B 1 62 ? 14.581 28.524 37.147 1.00 13.33 62 ILE B N 1
ATOM 3144 C CA . ILE B 1 62 ? 15.259 27.768 38.191 1.00 14.31 62 ILE B CA 1
ATOM 3145 C C . ILE B 1 62 ? 15.920 28.807 39.098 1.00 14.79 62 ILE B C 1
ATOM 3146 O O . ILE B 1 62 ? 16.771 29.539 38.592 1.00 15.50 62 ILE B O 1
ATOM 3151 N N . LEU B 1 63 ? 15.495 28.910 40.345 1.00 13.98 63 LEU B N 1
ATOM 3152 C CA . LEU B 1 63 ? 16.057 29.908 41.229 1.00 14.77 63 LEU B CA 1
ATOM 3153 C C . LEU B 1 63 ? 16.790 29.307 42.406 1.00 15.19 63 LEU B C 1
ATOM 3154 O O . LEU B 1 63 ? 16.106 28.733 43.270 1.00 15.05 63 LEU B O 1
ATOM 3159 N N . PRO B 1 64 ? 18.103 29.451 42.503 1.00 15.36 64 PRO B N 1
ATOM 3160 C CA . PRO B 1 64 ? 18.832 28.963 43.660 1.00 15.43 64 PRO B CA 1
ATOM 3161 C C . PRO B 1 64 ? 18.529 29.849 44.865 1.00 14.64 64 PRO B C 1
ATOM 3162 O O . PRO B 1 64 ? 18.193 31.030 44.651 1.00 15.92 64 PRO B O 1
ATOM 3166 N N . HIS B 1 65 ? 18.666 29.402 46.107 1.00 14.68 65 HIS B N 1
ATOM 3167 C CA . HIS B 1 65 ? 18.547 30.227 47.306 1.00 15.63 65 HIS B CA 1
ATOM 3168 C C . HIS B 1 65 ? 17.254 31.045 47.223 1.00 17.34 65 HIS B C 1
ATOM 3169 O O . HIS B 1 65 ? 17.167 32.242 47.493 1.00 15.68 65 HIS B O 1
ATOM 3176 N N . MET B 1 66 ? 16.153 30.321 46.950 1.00 16.43 66 MET B N 1
ATOM 3177 C CA . MET B 1 66 ? 14.899 30.977 46.658 1.00 20.18 66 MET B CA 1
ATOM 3178 C C . MET B 1 66 ? 14.288 31.670 47.878 1.00 23.73 66 MET B C 1
ATOM 3179 O O . MET B 1 66 ? 13.465 32.556 47.581 1.00 26.02 66 MET B O 1
ATOM 3184 N N . GLN B 1 67 ? 14.718 31.397 49.077 1.00 25.25 67 GLN B N 1
ATOM 3185 C CA . GLN B 1 67 ? 14.295 32.044 50.306 1.00 28.60 67 GLN B CA 1
ATOM 3186 C C . GLN B 1 67 ? 14.977 33.397 50.531 1.00 27.20 67 GLN B C 1
ATOM 3187 O O . GLN B 1 67 ? 14.424 34.194 51.294 1.00 25.27 67 GLN B O 1
ATOM 3193 N N . SER B 1 68 ? 16.162 33.612 49.968 1.00 24.25 68 SER B N 1
ATOM 3194 C CA . SER B 1 68 ? 16.972 34.744 50.336 1.00 22.41 68 SER B CA 1
ATOM 3195 C C . SER B 1 68 ? 16.333 36.067 50.006 1.00 21.95 68 SER B C 1
ATOM 3196 O O . SER B 1 68 ? 15.739 36.280 48.942 1.00 21.34 68 SER B O 1
ATOM 3199 N N . GLU B 1 69 ? 16.470 37.041 50.904 1.00 22.75 69 GLU B N 1
ATOM 3200 C CA . GLU B 1 69 ? 15.960 38.373 50.622 1.00 24.81 69 GLU B CA 1
ATOM 3201 C C . GLU B 1 69 ? 16.876 39.136 49.671 1.00 22.26 69 GLU B C 1
ATOM 3202 O O . GLU B 1 69 ? 16.405 40.144 49.122 1.00 20.18 69 GLU B O 1
ATOM 3208 N N . THR B 1 70 ? 18.134 38.737 49.526 1.00 21.36 70 THR B N 1
ATOM 3209 C CA . THR B 1 70 ? 19.089 39.375 48.614 1.00 21.40 70 THR B CA 1
ATOM 3210 C C . THR B 1 70 ? 19.612 38.315 47.653 1.00 19.72 70 THR B C 1
ATOM 3211 O O . THR B 1 70 ? 19.602 37.129 47.991 1.00 17.36 70 THR B O 1
ATOM 3215 N N . PRO B 1 71 ? 20.028 38.697 46.458 1.00 19.88 71 PRO B N 1
ATOM 3216 C CA . PRO B 1 71 ? 20.548 37.733 45.495 1.00 19.36 71 PRO B CA 1
ATOM 3217 C C . PRO B 1 71 ? 21.828 37.154 46.084 1.00 19.29 71 PRO B C 1
ATOM 3218 O O . PRO B 1 71 ? 22.529 37.948 46.700 1.00 19.86 71 PRO B O 1
ATOM 3222 N N . VAL B 1 72 ? 22.052 35.866 45.953 1.00 18.91 72 VAL B N 1
ATOM 3223 C CA . VAL B 1 72 ? 23.266 35.245 46.497 1.00 19.28 72 VAL B CA 1
ATOM 3224 C C . VAL B 1 72 ? 24.063 34.676 45.315 1.00 18.71 72 VAL B C 1
ATOM 3225 O O . VAL B 1 72 ? 23.463 33.908 44.570 1.00 19.36 72 VAL B O 1
ATOM 3229 N N . PRO B 1 73 ? 25.303 35.079 45.170 1.00 18.06 73 PRO B N 1
ATOM 3230 C CA . PRO B 1 73 ? 26.147 34.532 44.113 1.00 17.49 73 PRO B CA 1
ATOM 3231 C C . PRO B 1 73 ? 26.226 33.025 44.265 1.00 16.78 73 PRO B C 1
ATOM 3232 O O . PRO B 1 73 ? 26.364 32.490 45.384 1.00 17.31 73 PRO B O 1
ATOM 3236 N N . VAL B 1 74 ? 26.143 32.337 43.118 1.00 12.64 74 VAL B N 1
ATOM 3237 C CA . VAL B 1 74 ? 26.392 30.884 43.123 1.00 13.34 74 VAL B CA 1
ATOM 3238 C C . VAL B 1 74 ? 27.543 30.649 42.153 1.00 11.89 74 VAL B C 1
ATOM 3239 O O . VAL B 1 74 ? 27.437 31.158 41.013 1.00 11.21 74 VAL B O 1
ATOM 3243 N N . TYR B 1 75 ? 28.629 30.037 42.557 1.00 12.73 75 TYR B N 1
ATOM 3244 C CA . TYR B 1 75 ? 29.764 29.763 41.662 1.00 11.84 75 TYR B CA 1
ATOM 3245 C C . TYR B 1 75 ? 29.232 28.850 40.589 1.00 12.08 75 TYR B C 1
ATOM 3246 O O . TYR B 1 75 ? 28.386 27.992 40.886 1.00 11.09 75 TYR B O 1
ATOM 3255 N N . ALA B 1 76 ? 29.767 28.965 39.365 1.00 9.37 76 ALA B N 1
ATOM 3256 C CA . ALA B 1 76 ? 29.172 28.167 38.279 1.00 10.41 76 ALA B CA 1
ATOM 3257 C C . ALA B 1 76 ? 30.220 27.981 37.186 1.00 11.29 76 ALA B C 1
ATOM 3258 O O . ALA B 1 76 ? 31.242 28.664 37.247 1.00 11.66 76 ALA B O 1
ATOM 3260 N N . GLY B 1 77 ? 29.886 27.072 36.268 1.00 12.73 77 GLY B N 1
ATOM 3261 C CA . GLY B 1 77 ? 30.828 26.844 35.152 1.00 12.21 77 GLY B CA 1
ATOM 3262 C C . GLY B 1 77 ? 29.960 26.488 33.954 1.00 12.05 77 GLY B C 1
ATOM 3263 O O . GLY B 1 77 ? 28.877 25.861 34.090 1.00 11.38 77 GLY B O 1
ATOM 3264 N N . VAL B 1 78 ? 30.412 26.840 32.748 1.00 10.36 78 VAL B N 1
ATOM 3265 C CA . VAL B 1 78 ? 29.618 26.472 31.564 1.00 9.95 78 VAL B CA 1
ATOM 3266 C C . VAL B 1 78 ? 30.491 25.660 30.612 1.00 10.49 78 VAL B C 1
ATOM 3267 O O . VAL B 1 78 ? 31.701 25.801 30.589 1.00 11.46 78 VAL B O 1
ATOM 3271 N N . HIS B 1 79 ? 29.820 24.814 29.854 1.00 10.05 79 HIS B N 1
ATOM 3272 C CA . HIS B 1 79 ? 30.482 24.111 28.750 1.00 10.15 79 HIS B CA 1
ATOM 3273 C C . HIS B 1 79 ? 29.632 24.297 27.494 1.00 11.58 79 HIS B C 1
ATOM 3274 O O . HIS B 1 79 ? 28.478 23.856 27.455 1.00 11.00 79 HIS B O 1
ATOM 3281 N N . ARG B 1 80 ? 30.237 24.870 26.453 1.00 10.07 80 ARG B N 1
ATOM 3282 C CA . ARG B 1 80 ? 29.537 25.073 25.166 1.00 10.52 80 ARG B CA 1
ATOM 3283 C C . ARG B 1 80 ? 29.908 23.878 24.303 1.00 12.72 80 ARG B C 1
ATOM 3284 O O . ARG B 1 80 ? 31.032 23.863 23.801 1.00 12.90 80 ARG B O 1
ATOM 3292 N N . PHE B 1 81 ? 29.070 22.839 24.296 1.00 12.29 81 PHE B N 1
ATOM 3293 C CA . PHE B 1 81 ? 29.486 21.648 23.527 1.00 12.14 81 PHE B CA 1
ATOM 3294 C C . PHE B 1 81 ? 29.348 21.946 22.048 1.00 12.41 81 PHE B C 1
ATOM 3295 O O . PHE B 1 81 ? 30.224 21.711 21.237 1.00 12.49 81 PHE B O 1
ATOM 3303 N N . ASN B 1 82 ? 28.193 22.509 21.675 1.00 10.96 82 ASN B N 1
ATOM 3304 C CA . ASN B 1 82 ? 28.036 22.950 20.270 1.00 12.30 82 ASN B CA 1
ATOM 3305 C C . ASN B 1 82 ? 27.224 24.227 20.375 1.00 12.76 82 ASN B C 1
ATOM 3306 O O . ASN B 1 82 ? 26.056 24.178 20.769 1.00 13.18 82 ASN B O 1
ATOM 3311 N N . GLY B 1 83 ? 27.809 25.370 20.009 1.00 11.58 83 GLY B N 1
ATOM 3312 C CA . GLY B 1 83 ? 27.163 26.638 20.310 1.00 11.13 83 GLY B CA 1
ATOM 3313 C C . GLY B 1 83 ? 26.134 27.119 19.336 1.00 12.37 83 GLY B C 1
ATOM 3314 O O . GLY B 1 83 ? 25.956 28.351 19.225 1.00 12.85 83 GLY B O 1
ATOM 3315 N N . ASN B 1 84 ? 25.297 26.267 18.768 1.00 12.81 84 ASN B N 1
ATOM 3316 C CA . ASN B 1 84 ? 24.250 26.715 17.830 1.00 12.77 84 ASN B CA 1
ATOM 3317 C C . ASN B 1 84 ? 22.999 27.041 18.632 1.00 13.82 84 ASN B C 1
ATOM 3318 O O . ASN B 1 84 ? 21.924 26.499 18.433 1.00 13.42 84 ASN B O 1
ATOM 3323 N N . GLY B 1 85 ? 23.133 27.930 19.615 1.00 13.28 85 GLY B N 1
ATOM 3324 C CA . GLY B 1 85 ? 22.073 28.313 20.506 1.00 13.16 85 GLY B CA 1
ATOM 3325 C C . GLY B 1 85 ? 22.541 29.480 21.376 1.00 13.41 85 GLY B C 1
ATOM 3326 O O . GLY B 1 85 ? 23.661 29.977 21.288 1.00 13.89 85 GLY B O 1
ATOM 3327 N N . GLU B 1 86 ? 21.616 29.966 22.183 1.00 11.88 86 GLU B N 1
ATOM 3328 C CA . GLU B 1 86 ? 21.898 31.083 23.068 1.00 13.09 86 GLU B CA 1
ATOM 3329 C C . GLU B 1 86 ? 21.745 30.746 24.549 1.00 14.84 86 GLU B C 1
ATOM 3330 O O . GLU B 1 86 ? 20.859 30.000 24.957 1.00 12.90 86 GLU B O 1
ATOM 3336 N N . MET B 1 87 ? 22.699 31.238 25.326 1.00 12.77 87 MET B N 1
ATOM 3337 C CA . MET B 1 87 ? 22.683 31.187 26.788 1.00 11.51 87 MET B CA 1
ATOM 3338 C C . MET B 1 87 ? 23.335 32.498 27.221 1.00 12.89 87 MET B C 1
ATOM 3339 O O . MET B 1 87 ? 24.541 32.675 27.067 1.00 12.55 87 MET B O 1
ATOM 3344 N N . THR B 1 88 ? 22.512 33.437 27.723 1.00 11.83 88 THR B N 1
ATOM 3345 C CA . THR B 1 88 ? 23.133 34.709 28.110 1.00 12.84 88 THR B CA 1
ATOM 3346 C C . THR B 1 88 ? 23.794 34.639 29.491 1.00 13.71 88 THR B C 1
ATOM 3347 O O . THR B 1 88 ? 23.635 33.656 30.202 1.00 14.46 88 THR B O 1
ATOM 3351 N N . GLY B 1 89 ? 24.503 35.710 29.866 1.00 12.44 89 GLY B N 1
ATOM 3352 C CA . GLY B 1 89 ? 25.128 35.825 31.169 1.00 12.15 89 GLY B CA 1
ATOM 3353 C C . GLY B 1 89 ? 26.411 35.036 31.381 1.00 13.77 89 GLY B C 1
ATOM 3354 O O . GLY B 1 89 ? 26.879 35.029 32.528 1.00 13.36 89 GLY B O 1
ATOM 3355 N N . THR B 1 90 ? 26.971 34.413 30.348 1.00 10.95 90 THR B N 1
ATOM 3356 C CA . THR B 1 90 ? 28.132 33.557 30.566 1.00 11.99 90 THR B CA 1
ATOM 3357 C C . THR B 1 90 ? 29.457 34.306 30.637 1.00 10.25 90 THR B C 1
ATOM 3358 O O . THR B 1 90 ? 30.402 33.680 31.174 1.00 10.59 90 THR B O 1
ATOM 3362 N N . HIS B 1 91 ? 29.566 35.553 30.151 1.00 11.57 91 HIS B N 1
ATOM 3363 C CA . HIS B 1 91 ? 30.872 36.215 30.206 1.00 12.40 91 HIS B CA 1
ATOM 3364 C C . HIS B 1 91 ? 31.364 36.374 31.648 1.00 11.71 91 HIS B C 1
ATOM 3365 O O . HIS B 1 91 ? 32.524 36.173 31.932 1.00 9.84 91 HIS B O 1
ATOM 3372 N N . TRP B 1 92 ? 30.464 36.831 32.550 1.00 8.72 92 TRP B N 1
ATOM 3373 C CA . TRP B 1 92 ? 30.940 36.959 33.948 1.00 10.60 92 TRP B CA 1
ATOM 3374 C C . TRP B 1 92 ? 30.957 35.640 34.698 1.00 11.48 92 TRP B C 1
ATOM 3375 O O . TRP B 1 92 ? 31.669 35.510 35.702 1.00 12.51 92 TRP B O 1
ATOM 3386 N N . ILE B 1 93 ? 30.197 34.635 34.208 1.00 11.60 93 ILE B N 1
ATOM 3387 C CA . ILE B 1 93 ? 30.388 33.297 34.790 1.00 11.23 93 ILE B CA 1
ATOM 3388 C C . ILE B 1 93 ? 31.832 32.852 34.473 1.00 13.24 93 ILE B C 1
ATOM 3389 O O . ILE B 1 93 ? 32.476 32.334 35.371 1.00 11.90 93 ILE B O 1
ATOM 3394 N N . GLU B 1 94 ? 32.278 33.031 33.226 1.00 13.55 94 GLU B N 1
ATOM 3395 C CA . GLU B 1 94 ? 33.670 32.617 32.942 1.00 14.81 94 GLU B CA 1
ATOM 3396 C C . GLU B 1 94 ? 34.701 33.413 33.727 1.00 14.26 94 GLU B C 1
ATOM 3397 O O . GLU B 1 94 ? 35.641 32.781 34.247 1.00 13.34 94 GLU B O 1
ATOM 3403 N N . ASP B 1 95 ? 34.626 34.745 33.760 1.00 12.28 95 ASP B N 1
ATOM 3404 C CA . ASP B 1 95 ? 35.676 35.511 34.438 1.00 14.46 95 ASP B CA 1
ATOM 3405 C C . ASP B 1 95 ? 35.473 35.718 35.931 1.00 14.24 95 ASP B C 1
ATOM 3406 O O . ASP B 1 95 ? 36.426 35.705 36.727 1.00 15.06 95 ASP B O 1
ATOM 3411 N N . GLY B 1 96 ? 34.223 36.019 36.293 1.00 13.37 96 GLY B N 1
ATOM 3412 C CA . GLY B 1 96 ? 33.879 36.299 37.687 1.00 13.76 96 GLY B CA 1
ATOM 3413 C C . GLY B 1 96 ? 33.664 35.008 38.482 1.00 13.70 96 GLY B C 1
ATOM 3414 O O . GLY B 1 96 ? 33.921 35.024 39.681 1.00 13.08 96 GLY B O 1
ATOM 3415 N N . GLY B 1 97 ? 33.188 33.947 37.815 1.00 12.36 97 GLY B N 1
ATOM 3416 C CA . GLY B 1 97 ? 33.045 32.675 38.506 1.00 11.62 97 GLY B CA 1
ATOM 3417 C C . GLY B 1 97 ? 31.620 32.376 38.958 1.00 12.26 97 GLY B C 1
ATOM 3418 O O . GLY B 1 97 ? 31.376 31.252 39.428 1.00 12.50 97 GLY B O 1
ATOM 3419 N N . TYR B 1 98 ? 30.694 33.336 38.829 1.00 11.11 98 TYR B N 1
ATOM 3420 C CA . TYR B 1 98 ? 29.368 33.039 39.428 1.00 11.46 98 TYR B CA 1
ATOM 3421 C C . TYR B 1 98 ? 28.292 33.773 38.665 1.00 11.87 98 TYR B C 1
ATOM 3422 O O . TYR B 1 98 ? 28.570 34.627 37.841 1.00 11.84 98 TYR B O 1
ATOM 3431 N N . PHE B 1 99 ? 27.036 33.553 39.032 1.00 11.54 99 PHE B N 1
ATOM 3432 C CA . PHE B 1 99 ? 25.917 34.326 38.512 1.00 13.19 99 PHE B CA 1
ATOM 3433 C C . PHE B 1 99 ? 24.942 34.575 39.684 1.00 12.63 99 PHE B C 1
ATOM 3434 O O . PHE B 1 99 ? 25.073 33.948 40.717 1.00 15.19 99 PHE B O 1
ATOM 3442 N N . LEU B 1 100 ? 24.026 35.502 39.485 1.00 14.17 100 LEU B N 1
ATOM 3443 C CA . LEU B 1 100 ? 23.025 35.850 40.469 1.00 16.03 100 LEU B CA 1
ATOM 3444 C C . LEU B 1 100 ? 21.633 35.703 39.804 1.00 14.91 100 LEU B C 1
ATOM 3445 O O . LEU B 1 100 ? 21.489 35.912 38.602 1.00 15.56 100 LEU B O 1
ATOM 3450 N N . GLY B 1 101 ? 20.648 35.373 40.601 1.00 14.29 101 GLY B N 1
ATOM 3451 C CA . GLY B 1 101 ? 19.289 35.242 40.056 1.00 13.39 101 GLY B CA 1
ATOM 3452 C C . GLY B 1 101 ? 19.055 33.873 39.449 1.00 13.24 101 GLY B C 1
ATOM 3453 O O . GLY B 1 101 ? 19.763 32.886 39.616 1.00 14.46 101 GLY B O 1
ATOM 3454 N N . PRO B 1 102 ? 17.984 33.766 38.658 1.00 13.31 102 PRO B N 1
ATOM 3455 C CA . PRO B 1 102 ? 17.558 32.497 38.135 1.00 14.20 102 PRO B CA 1
ATOM 3456 C C . PRO B 1 102 ? 18.119 32.101 36.774 1.00 16.46 102 PRO B C 1
ATOM 3457 O O . PRO B 1 102 ? 18.605 32.975 36.056 1.00 18.58 102 PRO B O 1
ATOM 3461 N N . VAL B 1 103 ? 18.064 30.816 36.488 1.00 13.26 103 VAL B N 1
ATOM 3462 C CA . VAL B 1 103 ? 18.369 30.351 35.138 1.00 14.04 103 VAL B CA 1
ATOM 3463 C C . VAL B 1 103 ? 16.982 30.319 34.473 1.00 14.72 103 VAL B C 1
ATOM 3464 O O . VAL B 1 103 ? 16.081 29.715 35.065 1.00 15.96 103 VAL B O 1
ATOM 3468 N N . VAL B 1 104 ? 16.824 31.003 33.354 1.00 13.24 104 VAL B N 1
ATOM 3469 C CA . VAL B 1 104 ? 15.498 31.028 32.682 1.00 12.99 104 VAL B CA 1
ATOM 3470 C C . VAL B 1 104 ? 15.636 30.368 31.315 1.00 14.62 104 VAL B C 1
ATOM 3471 O O . VAL B 1 104 ? 16.572 30.672 30.580 1.00 14.61 104 VAL B O 1
ATOM 3475 N N . ILE B 1 105 ? 14.752 29.424 30.974 1.00 13.25 105 ILE B N 1
ATOM 3476 C CA . ILE B 1 105 ? 14.886 28.706 29.716 1.00 13.80 105 ILE B CA 1
ATOM 3477 C C . ILE B 1 105 ? 13.581 28.906 28.929 1.00 14.26 105 ILE B C 1
ATOM 3478 O O . ILE B 1 105 ? 12.499 28.771 29.508 1.00 13.39 105 ILE B O 1
ATOM 3483 N N . THR B 1 106 ? 13.708 29.269 27.655 1.00 14.53 106 THR B N 1
ATOM 3484 C CA . THR B 1 106 ? 12.481 29.460 26.864 1.00 14.46 106 THR B CA 1
ATOM 3485 C C . THR B 1 106 ? 12.741 29.049 25.423 1.00 13.68 106 THR B C 1
ATOM 3486 O O . THR B 1 106 ? 13.597 28.189 25.217 1.00 12.83 106 THR B O 1
ATOM 3490 N N . ASN B 1 107 ? 11.973 29.608 24.467 1.00 12.91 107 ASN B N 1
ATOM 3491 C CA . ASN B 1 107 ? 12.263 29.300 23.054 1.00 12.04 107 ASN B CA 1
ATOM 3492 C C . ASN B 1 107 ? 13.257 30.291 22.461 1.00 13.13 107 ASN B C 1
ATOM 3493 O O . ASN B 1 107 ? 13.472 31.389 23.017 1.00 12.39 107 ASN B O 1
ATOM 3498 N N . THR B 1 108 ? 13.845 29.987 21.291 1.00 10.46 108 THR B N 1
ATOM 3499 C CA . THR B 1 108 ? 14.913 30.829 20.742 1.00 12.39 108 THR B CA 1
ATOM 3500 C C . THR B 1 108 ? 14.622 32.290 20.575 1.00 13.78 108 THR B C 1
ATOM 3501 O O . THR B 1 108 ? 15.455 33.151 20.873 1.00 13.63 108 THR B O 1
ATOM 3505 N N . HIS B 1 109 ? 13.418 32.612 20.066 1.00 13.90 109 HIS B N 1
ATOM 3506 C CA . HIS B 1 109 ? 13.112 34.034 19.837 1.00 15.14 109 HIS B CA 1
ATOM 3507 C C . HIS B 1 109 ? 12.471 34.686 21.030 1.00 15.65 109 HIS B C 1
ATOM 3508 O O . HIS B 1 109 ? 12.211 35.891 20.983 1.00 17.94 109 HIS B O 1
ATOM 3515 N N . GLY B 1 110 ? 12.307 33.976 22.151 1.00 14.92 110 GLY B N 1
ATOM 3516 C CA . GLY B 1 110 ? 11.820 34.581 23.367 1.00 15.62 110 GLY B CA 1
ATOM 3517 C C . GLY B 1 110 ? 12.938 35.012 24.302 1.00 15.02 110 GLY B C 1
ATOM 3518 O O . GLY B 1 110 ? 12.623 35.565 25.338 1.00 17.08 110 GLY B O 1
ATOM 3519 N N . ILE B 1 111 ? 14.197 34.789 23.875 1.00 12.89 111 ILE B N 1
ATOM 3520 C CA . ILE B 1 111 ? 15.300 35.228 24.751 1.00 14.81 111 ILE B CA 1
ATOM 3521 C C . ILE B 1 111 ? 15.142 36.664 25.218 1.00 13.64 111 ILE B C 1
ATOM 3522 O O . ILE B 1 111 ? 15.403 37.001 26.356 1.00 13.12 111 ILE B O 1
ATOM 3527 N N . GLY B 1 112 ? 14.956 37.590 24.268 1.00 13.64 112 GLY B N 1
ATOM 3528 C CA . GLY B 1 112 ? 14.896 39.014 24.554 1.00 12.98 112 GLY B CA 1
ATOM 3529 C C . GLY B 1 112 ? 13.837 39.385 25.575 1.00 14.04 112 GLY B C 1
ATOM 3530 O O . GLY B 1 112 ? 14.076 40.136 26.524 1.00 14.16 112 GLY B O 1
ATOM 3531 N N . MET B 1 113 ? 12.576 38.937 25.340 1.00 13.74 113 MET B N 1
ATOM 3532 C CA . MET B 1 113 ? 11.537 39.281 26.325 1.00 15.83 113 MET B CA 1
ATOM 3533 C C . MET B 1 113 ? 11.822 38.589 27.642 1.00 15.90 113 MET B C 1
ATOM 3534 O O . MET B 1 113 ? 11.616 39.224 28.700 1.00 15.59 113 MET B O 1
ATOM 3539 N N . ALA B 1 114 ? 12.346 37.366 27.654 1.00 14.65 114 ALA B N 1
ATOM 3540 C CA . ALA B 1 114 ? 12.650 36.730 28.936 1.00 14.39 114 ALA B CA 1
ATOM 3541 C C . ALA B 1 114 ? 13.758 37.488 29.659 1.00 15.26 114 ALA B C 1
ATOM 3542 O O . ALA B 1 114 ? 13.725 37.589 30.903 1.00 14.07 114 ALA B O 1
ATOM 3544 N N . HIS B 1 115 ? 14.748 37.981 28.931 1.00 14.45 115 HIS B N 1
ATOM 3545 C CA . HIS B 1 115 ? 15.840 38.721 29.552 1.00 14.84 115 HIS B CA 1
ATOM 3546 C C . HIS B 1 115 ? 15.346 40.021 30.174 1.00 15.21 115 HIS B C 1
ATOM 3547 O O . HIS B 1 115 ? 15.539 40.371 31.332 1.00 12.84 115 HIS B O 1
ATOM 3554 N N . HIS B 1 116 ? 14.550 40.742 29.390 1.00 14.85 116 HIS B N 1
ATOM 3555 C CA . HIS B 1 116 ? 13.976 42.004 29.812 1.00 17.06 116 HIS B CA 1
ATOM 3556 C C . HIS B 1 116 ? 13.083 41.774 31.043 1.00 15.77 116 HIS B C 1
ATOM 3557 O O . HIS B 1 116 ? 13.226 42.482 32.015 1.00 16.36 116 HIS B O 1
ATOM 3564 N N . ALA B 1 117 ? 12.219 40.764 30.957 1.00 14.28 117 ALA B N 1
ATOM 3565 C CA . ALA B 1 117 ? 11.340 40.464 32.069 1.00 15.48 117 ALA B CA 1
ATOM 3566 C C . ALA B 1 117 ? 12.098 40.058 33.325 1.00 16.02 117 ALA B C 1
ATOM 3567 O O . ALA B 1 117 ? 11.628 40.411 34.400 1.00 16.51 117 ALA B O 1
ATOM 3569 N N . THR B 1 118 ? 13.185 39.302 33.211 1.00 14.73 118 THR B N 1
ATOM 3570 C CA . THR B 1 118 ? 13.966 38.842 34.345 1.00 15.58 118 THR B CA 1
ATOM 3571 C C . THR B 1 118 ? 14.659 39.992 35.023 1.00 15.40 118 THR B C 1
ATOM 3572 O O . THR B 1 118 ? 14.639 40.000 36.258 1.00 14.58 118 THR B O 1
ATOM 3576 N N . VAL B 1 119 ? 15.252 40.921 34.268 1.00 14.87 119 VAL B N 1
ATOM 3577 C CA . VAL B 1 119 ? 15.876 42.087 34.893 1.00 14.20 119 VAL B CA 1
ATOM 3578 C C . VAL B 1 119 ? 14.833 42.868 35.697 1.00 16.14 119 VAL B C 1
ATOM 3579 O O . VAL B 1 119 ? 14.988 43.189 36.869 1.00 16.10 119 VAL B O 1
ATOM 3583 N N . ARG B 1 120 ? 13.701 43.146 35.052 1.00 17.05 120 ARG B N 1
ATOM 3584 C CA . ARG B 1 120 ? 12.630 43.896 35.701 1.00 19.16 120 ARG B CA 1
ATOM 3585 C C . ARG B 1 120 ? 12.147 43.172 36.951 1.00 17.43 120 ARG B C 1
ATOM 3586 O O . ARG B 1 120 ? 11.943 43.807 37.979 1.00 18.16 120 ARG B O 1
ATOM 3594 N N . TRP B 1 121 ? 11.986 41.858 36.916 1.00 17.17 121 TRP B N 1
ATOM 3595 C CA . TRP B 1 121 ? 11.562 41.065 38.061 1.00 18.54 121 TRP B CA 1
ATOM 3596 C C . TRP B 1 121 ? 12.590 41.132 39.182 1.00 19.77 121 TRP B C 1
ATOM 3597 O O . TRP B 1 121 ? 12.193 41.325 40.363 1.00 20.16 121 TRP B O 1
ATOM 3608 N N . MET B 1 122 ? 13.875 41.086 38.853 1.00 17.30 122 MET B N 1
ATOM 3609 C CA . MET B 1 122 ? 14.898 41.177 39.893 1.00 18.96 122 MET B CA 1
ATOM 3610 C C . MET B 1 122 ? 14.893 42.544 40.558 1.00 18.95 122 MET B C 1
ATOM 3611 O O . MET B 1 122 ? 15.076 42.632 41.777 1.00 19.13 122 MET B O 1
ATOM 3616 N N . VAL B 1 123 ? 14.686 43.601 39.785 1.00 17.80 123 VAL B N 1
ATOM 3617 C CA . VAL B 1 123 ? 14.692 44.950 40.358 1.00 20.79 123 VAL B CA 1
ATOM 3618 C C . VAL B 1 123 ? 13.546 45.088 41.363 1.00 23.50 123 VAL B C 1
ATOM 3619 O O . VAL B 1 123 ? 13.650 45.736 42.406 1.00 23.17 123 VAL B O 1
ATOM 3623 N N . ASP B 1 124 ? 12.423 44.442 41.081 1.00 23.55 124 ASP B N 1
ATOM 3624 C CA . ASP B 1 124 ? 11.260 44.482 41.967 1.00 25.40 124 ASP B CA 1
ATOM 3625 C C . ASP B 1 124 ? 11.366 43.521 43.131 1.00 25.33 124 ASP B C 1
ATOM 3626 O O . ASP B 1 124 ? 11.096 43.915 44.273 1.00 28.87 124 ASP B O 1
ATOM 3631 N N . ARG B 1 125 ? 11.772 42.292 42.906 1.00 24.74 125 ARG B N 1
ATOM 3632 C CA . ARG B 1 125 ? 11.925 41.306 43.972 1.00 25.48 125 ARG B CA 1
ATOM 3633 C C . ARG B 1 125 ? 13.046 41.665 44.937 1.00 24.32 125 ARG B C 1
ATOM 3634 O O . ARG B 1 125 ? 12.892 41.397 46.126 1.00 23.57 125 ARG B O 1
ATOM 3642 N N . TYR B 1 126 ? 14.161 42.214 44.458 1.00 22.35 126 TYR B N 1
ATOM 3643 C CA . TYR B 1 126 ? 15.295 42.482 45.355 1.00 22.02 126 TYR B CA 1
ATOM 3644 C C . TYR B 1 126 ? 15.448 43.986 45.449 1.00 21.86 126 TYR B C 1
ATOM 3645 O O . TYR B 1 126 ? 16.508 44.578 45.266 1.00 19.62 126 TYR B O 1
ATOM 3654 N N . ALA B 1 127 ? 14.316 44.651 45.765 1.00 22.27 127 ALA B N 1
ATOM 3655 C CA . ALA B 1 127 ? 14.296 46.108 45.821 1.00 24.32 127 ALA B CA 1
ATOM 3656 C C . ALA B 1 127 ? 15.268 46.722 46.808 1.00 23.25 127 ALA B C 1
ATOM 3657 O O . ALA B 1 127 ? 15.901 47.735 46.511 1.00 23.46 127 ALA B O 1
ATOM 3659 N N . SER B 1 128 ? 15.501 46.061 47.940 1.00 23.63 128 SER B N 1
ATOM 3660 C CA . SER B 1 128 ? 16.467 46.526 48.918 1.00 23.75 128 SER B CA 1
ATOM 3661 C C . SER B 1 128 ? 17.907 46.429 48.406 1.00 24.42 128 SER B C 1
ATOM 3662 O O . SER B 1 128 ? 18.774 47.027 49.047 1.00 23.31 128 SER B O 1
ATOM 3665 N N . THR B 1 129 ? 18.128 45.730 47.298 1.00 21.62 129 THR B N 1
ATOM 3666 C CA . THR B 1 129 ? 19.463 45.633 46.738 1.00 20.61 129 THR B CA 1
ATOM 3667 C C . THR B 1 129 ? 19.557 46.636 45.583 1.00 19.40 129 THR B C 1
ATOM 3668 O O . THR B 1 129 ? 20.472 47.408 45.532 1.00 20.42 129 THR B O 1
ATOM 3672 N N . TYR B 1 130 ? 18.605 46.575 44.650 1.00 21.27 130 TYR B N 1
ATOM 3673 C CA . TYR B 1 130 ? 18.712 47.323 43.398 1.00 22.20 130 TYR B CA 1
ATOM 3674 C C . TYR B 1 130 ? 18.086 48.693 43.310 1.00 24.25 130 TYR B C 1
ATOM 3675 O O . TYR B 1 130 ? 18.436 49.527 42.462 1.00 24.10 130 TYR B O 1
ATOM 3684 N N . GLN B 1 131 ? 17.098 48.966 44.157 1.00 26.56 131 GLN B N 1
ATOM 3685 C CA . GLN B 1 131 ? 16.498 50.318 44.123 1.00 29.46 131 GLN B CA 1
ATOM 3686 C C . GLN B 1 131 ? 17.154 51.177 45.194 1.00 30.92 131 GLN B C 1
ATOM 3687 O O . GLN B 1 131 ? 16.544 51.549 46.196 1.00 30.91 131 GLN B O 1
ATOM 3693 N N . THR B 1 132 ? 18.452 51.405 45.073 1.00 30.73 132 THR B N 1
ATOM 3694 C CA . THR B 1 132 ? 19.294 52.132 45.997 1.00 32.22 132 THR B CA 1
ATOM 3695 C C . THR B 1 132 ? 20.194 53.071 45.195 1.00 33.21 132 THR B C 1
ATOM 3696 O O . THR B 1 132 ? 20.088 53.079 43.965 1.00 35.48 132 THR B O 1
ATOM 3700 N N . ASP B 1 133 ? 21.176 53.674 45.830 1.00 35.37 133 ASP B N 1
ATOM 3701 C CA . ASP B 1 133 ? 22.136 54.532 45.160 1.00 37.29 133 ASP B CA 1
ATOM 3702 C C . ASP B 1 133 ? 23.382 53.802 44.667 1.00 35.93 133 ASP B C 1
ATOM 3703 O O . ASP B 1 133 ? 24.201 54.431 44.004 1.00 34.72 133 ASP B O 1
ATOM 3708 N N . ASP B 1 134 ? 23.475 52.513 44.975 1.00 34.08 134 ASP B N 1
ATOM 3709 C CA . ASP B 1 134 ? 24.619 51.731 44.521 1.00 31.67 134 ASP B CA 1
ATOM 3710 C C . ASP B 1 134 ? 24.530 51.589 42.999 1.00 29.24 134 ASP B C 1
ATOM 3711 O O . ASP B 1 134 ? 23.456 51.448 42.421 1.00 28.37 134 ASP B O 1
ATOM 3716 N N . PHE B 1 135 ? 25.669 51.603 42.340 1.00 27.77 135 PHE B N 1
ATOM 3717 C CA . PHE B 1 135 ? 25.745 51.371 40.902 1.00 27.41 135 PHE B CA 1
ATOM 3718 C C . PHE B 1 135 ? 25.871 49.866 40.700 1.00 23.86 135 PHE B C 1
ATOM 3719 O O . PHE B 1 135 ? 26.931 49.312 40.964 1.00 23.14 135 PHE B O 1
ATOM 3727 N N . LEU B 1 136 ? 24.761 49.226 40.348 1.00 21.03 136 LEU B N 1
ATOM 3728 C CA . LEU B 1 136 ? 24.759 47.768 40.195 1.00 21.13 136 LEU B CA 1
ATOM 3729 C C . LEU B 1 136 ? 24.106 47.401 38.857 1.00 20.37 136 LEU B C 1
ATOM 3730 O O . LEU B 1 136 ? 23.169 48.103 38.472 1.00 20.45 136 LEU B O 1
ATOM 3735 N N . TRP B 1 137 ? 24.573 46.349 38.216 1.00 18.34 137 TRP B N 1
ATOM 3736 C CA . TRP B 1 137 ? 23.917 45.962 36.945 1.00 19.00 137 TRP B CA 1
ATOM 3737 C C . TRP B 1 137 ? 23.591 44.477 37.057 1.00 17.81 137 TRP B C 1
ATOM 3738 O O . TRP B 1 137 ? 24.185 43.740 37.846 1.00 17.82 137 TRP B O 1
ATOM 3749 N N . ILE B 1 138 ? 22.605 44.041 36.282 1.00 15.86 138 ILE B N 1
ATOM 3750 C CA . ILE B 1 138 ? 22.121 42.667 36.334 1.00 14.92 138 ILE B CA 1
ATOM 3751 C C . ILE B 1 138 ? 22.319 41.982 34.992 1.00 14.07 138 ILE B C 1
ATOM 3752 O O . ILE B 1 138 ? 21.980 42.588 33.966 1.00 15.37 138 ILE B O 1
ATOM 3757 N N . MET B 1 139 ? 22.913 40.808 34.982 1.00 12.92 139 MET B N 1
ATOM 3758 C CA . MET B 1 139 ? 23.174 40.087 33.713 1.00 12.39 139 MET B CA 1
ATOM 3759 C C . MET B 1 139 ? 22.685 38.650 33.935 1.00 13.46 139 MET B C 1
ATOM 3760 O O . MET B 1 139 ? 23.393 37.742 34.347 1.00 13.27 139 MET B O 1
ATOM 3765 N N . PRO B 1 140 ? 21.402 38.449 33.693 1.00 13.87 140 PRO B N 1
ATOM 3766 C CA . PRO B 1 140 ? 20.757 37.157 33.894 1.00 13.30 140 PRO B CA 1
ATOM 3767 C C . PRO B 1 140 ? 21.163 36.105 32.882 1.00 12.49 140 PRO B C 1
ATOM 3768 O O . PRO B 1 140 ? 21.621 36.408 31.756 1.00 12.40 140 PRO B O 1
ATOM 3772 N N . VAL B 1 141 ? 20.955 34.888 33.319 1.00 11.32 141 VAL B N 1
ATOM 3773 C CA . VAL B 1 141 ? 21.254 33.703 32.495 1.00 10.40 141 VAL B CA 1
ATOM 3774 C C . VAL B 1 141 ? 19.936 33.262 31.866 1.00 12.54 141 VAL B C 1
ATOM 3775 O O . VAL B 1 141 ? 19.078 32.711 32.543 1.00 13.27 141 VAL B O 1
ATOM 3779 N N . VAL B 1 142 ? 19.823 33.459 30.552 1.00 11.64 142 VAL B N 1
ATOM 3780 C CA . VAL B 1 142 ? 18.589 33.094 29.842 1.00 11.80 142 VAL B CA 1
ATOM 3781 C C . VAL B 1 142 ? 18.981 32.222 28.653 1.00 11.85 142 VAL B C 1
ATOM 3782 O O . VAL B 1 142 ? 19.880 32.641 27.920 1.00 12.33 142 VAL B O 1
ATOM 3786 N N . ALA B 1 143 ? 18.375 31.067 28.515 1.00 10.68 143 ALA B N 1
ATOM 3787 C CA . ALA B 1 143 ? 18.788 30.115 27.474 1.00 10.51 143 ALA B CA 1
ATOM 3788 C C . ALA B 1 143 ? 17.564 29.643 26.691 1.00 12.03 143 ALA B C 1
ATOM 3789 O O . ALA B 1 143 ? 16.431 29.962 27.092 1.00 12.43 143 ALA B O 1
ATOM 3791 N N . GLU B 1 144 ? 17.805 28.881 25.628 1.00 12.48 144 GLU B N 1
ATOM 3792 C CA . GLU B 1 144 ? 16.694 28.464 24.778 1.00 14.75 144 GLU B CA 1
ATOM 3793 C C . GLU B 1 144 ? 16.962 27.174 24.019 1.00 14.29 144 GLU B C 1
ATOM 3794 O O . GLU B 1 144 ? 18.088 26.740 23.832 1.00 13.19 144 GLU B O 1
ATOM 3800 N N . THR B 1 145 ? 15.880 26.585 23.514 1.00 12.64 145 THR B N 1
ATOM 3801 C CA . THR B 1 145 ? 15.928 25.550 22.483 1.00 12.31 145 THR B CA 1
ATOM 3802 C C . THR B 1 145 ? 14.848 26.014 21.463 1.00 13.71 145 THR B C 1
ATOM 3803 O O . THR B 1 145 ? 14.045 26.888 21.808 1.00 13.83 145 THR B O 1
ATOM 3807 N N . TYR B 1 146 ? 14.849 25.483 20.261 1.00 13.16 146 TYR B N 1
ATOM 3808 C CA . TYR B 1 146 ? 14.007 25.933 19.160 1.00 13.91 146 TYR B CA 1
ATOM 3809 C C . TYR B 1 146 ? 12.762 25.089 18.920 1.00 13.68 146 TYR B C 1
ATOM 3810 O O . TYR B 1 146 ? 12.829 23.930 18.552 1.00 12.56 146 TYR B O 1
ATOM 3819 N N . ASP B 1 147 ? 11.616 25.729 19.178 1.00 15.49 147 ASP B N 1
ATOM 3820 C CA . ASP B 1 147 ? 10.335 25.009 19.056 1.00 15.95 147 ASP B CA 1
ATOM 3821 C C . ASP B 1 147 ? 9.568 25.431 17.814 1.00 16.46 147 ASP B C 1
ATOM 3822 O O . ASP B 1 147 ? 8.331 25.324 17.724 1.00 18.15 147 ASP B O 1
ATOM 3827 N N . GLY B 1 148 ? 10.283 25.757 16.742 1.00 16.93 148 GLY B N 1
ATOM 3828 C CA . GLY B 1 148 ? 9.624 26.198 15.509 1.00 18.59 148 GLY B CA 1
ATOM 3829 C C . GLY B 1 148 ? 8.771 25.159 14.798 1.00 18.95 148 GLY B C 1
ATOM 3830 O O . GLY B 1 148 ? 7.907 25.593 14.035 1.00 20.29 148 GLY B O 1
ATOM 3831 N N . ALA B 1 149 ? 8.994 23.865 14.969 1.00 20.42 149 ALA B N 1
ATOM 3832 C CA . ALA B 1 149 ? 8.195 22.864 14.269 1.00 21.92 149 ALA B CA 1
ATOM 3833 C C . ALA B 1 149 ? 6.774 22.856 14.835 1.00 23.27 149 ALA B C 1
ATOM 3834 O O . ALA B 1 149 ? 5.813 22.717 14.063 1.00 23.15 149 ALA B O 1
ATOM 3836 N N . LEU B 1 150 ? 6.622 22.998 16.149 1.00 20.40 150 LEU B N 1
ATOM 3837 C CA . LEU B 1 150 ? 5.295 22.904 16.778 1.00 20.16 150 LEU B CA 1
ATOM 3838 C C . LEU B 1 150 ? 4.756 24.240 17.264 1.00 21.30 150 LEU B C 1
ATOM 3839 O O . LEU B 1 150 ? 3.573 24.396 17.604 1.00 21.00 150 LEU B O 1
ATOM 3844 N N . ASN B 1 151 ? 5.593 25.288 17.323 1.00 17.41 151 ASN B N 1
ATOM 3845 C CA . ASN B 1 151 ? 5.198 26.580 17.853 1.00 17.04 151 ASN B CA 1
ATOM 3846 C C . ASN B 1 151 ? 5.317 27.698 16.822 1.00 16.76 151 ASN B C 1
ATOM 3847 O O . ASN B 1 151 ? 6.181 27.701 15.936 1.00 17.68 151 ASN B O 1
ATOM 3852 N N . ASP B 1 152 ? 4.463 28.700 16.944 1.00 18.28 152 ASP B N 1
ATOM 3853 C CA . ASP B 1 152 ? 4.541 29.886 16.085 1.00 19.82 152 ASP B CA 1
ATOM 3854 C C . ASP B 1 152 ? 5.607 30.807 16.653 1.00 19.48 152 ASP B C 1
ATOM 3855 O O . ASP B 1 152 ? 5.373 31.950 17.089 1.00 20.07 152 ASP B O 1
ATOM 3860 N N . ILE B 1 153 ? 6.874 30.401 16.520 1.00 19.15 153 ILE B N 1
ATOM 3861 C CA . ILE B 1 153 ? 8.014 31.081 17.124 1.00 18.12 153 ILE B CA 1
ATOM 3862 C C . ILE B 1 153 ? 8.195 32.479 16.578 1.00 20.05 153 ILE B C 1
ATOM 3863 O O . ILE B 1 153 ? 8.520 33.375 17.375 1.00 19.57 153 ILE B O 1
ATOM 3868 N N . ASN B 1 154 ? 7.851 32.747 15.301 1.00 19.26 154 ASN B N 1
ATOM 3869 C CA . ASN B 1 154 ? 7.945 34.122 14.812 1.00 21.01 154 ASN B CA 1
ATOM 3870 C C . ASN B 1 154 ? 6.733 34.972 15.145 1.00 22.62 154 ASN B C 1
ATOM 3871 O O . ASN B 1 154 ? 6.635 36.146 14.726 1.00 22.05 154 ASN B O 1
ATOM 3876 N N . GLY B 1 155 ? 5.821 34.453 15.952 1.00 22.27 155 GLY B N 1
ATOM 3877 C CA . GLY B 1 155 ? 4.684 35.191 16.481 1.00 22.02 155 GLY B CA 1
ATOM 3878 C C . GLY B 1 155 ? 5.022 35.753 17.848 1.00 22.14 155 GLY B C 1
ATOM 3879 O O . GLY B 1 155 ? 4.207 36.459 18.467 1.00 21.59 155 GLY B O 1
ATOM 3880 N N . PHE B 1 156 ? 6.191 35.434 18.414 1.00 19.79 156 PHE B N 1
ATOM 3881 C CA . PHE B 1 156 ? 6.615 35.890 19.735 1.00 19.05 156 PHE B CA 1
ATOM 3882 C C . PHE B 1 156 ? 5.514 35.749 20.783 1.00 18.72 156 PHE B C 1
ATOM 3883 O O . PHE B 1 156 ? 5.102 36.736 21.415 1.00 18.38 156 PHE B O 1
ATOM 3891 N N . PRO B 1 157 ? 5.065 34.535 21.038 1.00 19.10 157 PRO B N 1
ATOM 3892 C CA . PRO B 1 157 ? 3.951 34.312 21.941 1.00 20.06 157 PRO B CA 1
ATOM 3893 C C . PRO B 1 157 ? 4.274 34.598 23.403 1.00 21.68 157 PRO B C 1
ATOM 3894 O O . PRO B 1 157 ? 3.328 34.951 24.120 1.00 21.19 157 PRO B O 1
ATOM 3898 N N . VAL B 1 158 ? 5.525 34.447 23.824 1.00 19.91 158 VAL B N 1
ATOM 3899 C CA . VAL B 1 158 ? 5.856 34.626 25.241 1.00 20.62 158 VAL B CA 1
ATOM 3900 C C . VAL B 1 158 ? 5.972 36.100 25.566 1.00 20.28 158 VAL B C 1
ATOM 3901 O O . VAL B 1 158 ? 6.736 36.868 24.968 1.00 19.53 158 VAL B O 1
ATOM 3905 N N . THR B 1 159 ? 5.193 36.544 26.554 1.00 20.30 159 THR B N 1
ATOM 3906 C CA . THR B 1 159 ? 5.185 37.953 26.935 1.00 20.09 159 THR B CA 1
ATOM 3907 C C . THR B 1 159 ? 5.911 38.142 28.255 1.00 20.71 159 THR B C 1
ATOM 3908 O O . THR B 1 159 ? 6.219 37.164 28.924 1.00 20.62 159 THR B O 1
ATOM 3912 N N . GLU B 1 160 ? 6.091 39.386 28.685 1.00 21.16 160 GLU B N 1
ATOM 3913 C CA . GLU B 1 160 ? 6.719 39.682 29.967 1.00 21.85 160 GLU B CA 1
ATOM 3914 C C . GLU B 1 160 ? 5.943 39.061 31.124 1.00 21.23 160 GLU B C 1
ATOM 3915 O O . GLU B 1 160 ? 6.455 38.492 32.094 1.00 20.68 160 GLU B O 1
ATOM 3921 N N . ALA B 1 161 ? 4.592 39.082 30.992 1.00 20.58 161 ALA B N 1
ATOM 3922 C CA . ALA B 1 161 ? 3.745 38.504 32.030 1.00 19.67 161 ALA B CA 1
ATOM 3923 C C . ALA B 1 161 ? 3.934 36.994 32.136 1.00 19.64 161 ALA B C 1
ATOM 3924 O O . ALA B 1 161 ? 3.813 36.454 33.238 1.00 20.49 161 ALA B O 1
ATOM 3926 N N . ASP B 1 162 ? 4.211 36.341 31.016 1.00 17.91 162 ASP B N 1
ATOM 3927 C CA . ASP B 1 162 ? 4.427 34.906 31.029 1.00 18.90 162 ASP B CA 1
ATOM 3928 C C . ASP B 1 162 ? 5.729 34.616 31.812 1.00 19.25 162 ASP B C 1
ATOM 3929 O O . ASP B 1 162 ? 5.746 33.670 32.604 1.00 17.74 162 ASP B O 1
ATOM 3934 N N . VAL B 1 163 ? 6.762 35.420 31.491 1.00 18.32 163 VAL B N 1
ATOM 3935 C CA . VAL B 1 163 ? 8.015 35.096 32.230 1.00 19.96 163 VAL B CA 1
ATOM 3936 C C . VAL B 1 163 ? 7.888 35.449 33.689 1.00 19.19 163 VAL B C 1
ATOM 3937 O O . VAL B 1 163 ? 8.330 34.668 34.524 1.00 18.14 163 VAL B O 1
ATOM 3941 N N . ARG B 1 164 ? 7.185 36.545 34.041 1.00 18.49 164 ARG B N 1
ATOM 3942 C CA . ARG B 1 164 ? 7.027 36.826 35.476 1.00 20.86 164 ARG B CA 1
ATOM 3943 C C . ARG B 1 164 ? 6.272 35.746 36.222 1.00 21.50 164 ARG B C 1
ATOM 3944 O O . ARG B 1 164 ? 6.450 35.440 37.411 1.00 20.46 164 ARG B O 1
ATOM 3952 N N . LYS B 1 165 ? 5.255 35.187 35.562 1.00 22.29 165 LYS B N 1
ATOM 3953 C CA . LYS B 1 165 ? 4.492 34.078 36.138 1.00 22.65 165 LYS B CA 1
ATOM 3954 C C . LYS B 1 165 ? 5.399 32.886 36.428 1.00 20.93 165 LYS B C 1
ATOM 3955 O O . LYS B 1 165 ? 5.240 32.309 37.503 1.00 19.57 165 LYS B O 1
ATOM 3961 N N . ALA B 1 166 ? 6.291 32.511 35.491 1.00 17.30 166 ALA B N 1
ATOM 3962 C CA . ALA B 1 166 ? 7.197 31.389 35.814 1.00 17.78 166 ALA B CA 1
ATOM 3963 C C . ALA B 1 166 ? 8.036 31.723 37.053 1.00 18.08 166 ALA B C 1
ATOM 3964 O O . ALA B 1 166 ? 8.181 30.856 37.915 1.00 17.80 166 ALA B O 1
ATOM 3966 N N . LEU B 1 167 ? 8.598 32.933 37.083 1.00 18.02 167 LEU B N 1
ATOM 3967 C CA . LEU B 1 167 ? 9.458 33.336 38.190 1.00 19.45 167 LEU B CA 1
ATOM 3968 C C . LEU B 1 167 ? 8.715 33.368 39.524 1.00 20.46 167 LEU B C 1
ATOM 3969 O O . LEU B 1 167 ? 9.203 32.977 40.571 1.00 20.46 167 LEU B O 1
ATOM 3974 N N . ASP B 1 168 ? 7.470 33.860 39.459 1.00 20.39 168 ASP B N 1
ATOM 3975 C CA . ASP B 1 168 ? 6.684 33.937 40.692 1.00 23.42 168 ASP B CA 1
ATOM 3976 C C . ASP B 1 168 ? 6.189 32.572 41.141 1.00 23.02 168 ASP B C 1
ATOM 3977 O O . ASP B 1 168 ? 5.827 32.440 42.316 1.00 25.40 168 ASP B O 1
ATOM 3982 N N . ASN B 1 169 ? 6.166 31.584 40.274 1.00 23.05 169 ASN B N 1
ATOM 3983 C CA . ASN B 1 169 ? 5.726 30.245 40.594 1.00 24.75 169 ASN B CA 1
ATOM 3984 C C . ASN B 1 169 ? 6.823 29.318 41.107 1.00 23.24 169 ASN B C 1
ATOM 3985 O O . ASN B 1 169 ? 6.474 28.144 41.297 1.00 22.54 169 ASN B O 1
ATOM 3990 N N . VAL B 1 170 ? 8.070 29.771 41.230 1.00 22.05 170 VAL B N 1
ATOM 3991 C CA . VAL B 1 170 ? 9.096 28.829 41.650 1.00 21.19 170 VAL B CA 1
ATOM 3992 C C . VAL B 1 170 ? 8.718 28.186 42.973 1.00 20.68 170 VAL B C 1
ATOM 3993 O O . VAL B 1 170 ? 8.240 28.856 43.903 1.00 19.73 170 VAL B O 1
ATOM 3997 N N . ALA B 1 171 ? 8.989 26.892 43.110 1.00 20.99 171 ALA B N 1
ATOM 3998 C CA . ALA B 1 171 ? 8.703 26.183 44.348 1.00 21.09 171 ALA B CA 1
ATOM 3999 C C . ALA B 1 171 ? 9.619 24.971 44.492 1.00 21.05 171 ALA B C 1
ATOM 4000 O O . ALA B 1 171 ? 10.188 24.557 43.474 1.00 19.50 171 ALA B O 1
ATOM 4002 N N . SER B 1 172 ? 9.744 24.464 45.710 1.00 21.03 172 SER B N 1
ATOM 4003 C CA . SER B 1 172 ? 10.508 23.255 45.975 1.00 23.94 172 SER B CA 1
ATOM 4004 C C . SER B 1 172 ? 9.579 22.080 45.669 1.00 23.11 172 SER B C 1
ATOM 4005 O O . SER B 1 172 ? 8.505 22.228 45.047 1.00 23.21 172 SER B O 1
ATOM 4008 N N . GLY B 1 173 ? 9.928 20.876 46.065 1.00 22.06 173 GLY B N 1
ATOM 4009 C CA . GLY B 1 173 ? 9.061 19.731 45.867 1.00 22.93 173 GLY B CA 1
ATOM 4010 C C . GLY B 1 173 ? 9.146 19.147 44.470 1.00 22.25 173 GLY B C 1
ATOM 4011 O O . GLY B 1 173 ? 10.041 19.376 43.648 1.00 20.59 173 GLY B O 1
ATOM 4012 N N . PRO B 1 174 ? 8.192 18.281 44.171 1.00 21.29 174 PRO B N 1
ATOM 4013 C CA . PRO B 1 174 ? 8.129 17.569 42.915 1.00 20.96 174 PRO B CA 1
ATOM 4014 C C . PRO B 1 174 ? 7.999 18.516 41.738 1.00 19.69 174 PRO B C 1
ATOM 4015 O O . PRO B 1 174 ? 7.440 19.599 41.809 1.00 19.40 174 PRO B O 1
ATOM 4019 N N . VAL B 1 175 ? 8.680 18.120 40.658 1.00 18.05 175 VAL B N 1
ATOM 4020 C CA . VAL B 1 175 ? 8.779 18.981 39.484 1.00 16.79 175 VAL B CA 1
ATOM 4021 C C . VAL B 1 175 ? 8.018 18.363 38.322 1.00 17.03 175 VAL B C 1
ATOM 4022 O O . VAL B 1 175 ? 8.190 17.201 37.999 1.00 18.27 175 VAL B O 1
ATOM 4026 N N . GLN B 1 176 ? 7.195 19.177 37.687 1.00 18.18 176 GLN B N 1
ATOM 4027 C CA . GLN B 1 176 ? 6.439 18.694 36.524 1.00 18.97 176 GLN B CA 1
ATOM 4028 C C . GLN B 1 176 ? 7.375 18.404 35.349 1.00 18.56 176 GLN B C 1
ATOM 4029 O O . GLN B 1 176 ? 8.363 19.129 35.218 1.00 17.57 176 GLN B O 1
ATOM 4035 N N . GLU B 1 177 ? 7.109 17.387 34.541 1.00 16.29 177 GLU B N 1
ATOM 4036 C CA . GLU B 1 177 ? 7.977 17.065 33.411 1.00 14.89 177 GLU B CA 1
ATOM 4037 C C . GLU B 1 177 ? 7.159 16.987 32.131 1.00 17.54 177 GLU B C 1
ATOM 4038 O O . GLU B 1 177 ? 5.898 16.970 32.147 1.00 16.40 177 GLU B O 1
ATOM 4044 N N . GLY B 1 178 ? 7.846 16.895 31.006 1.00 15.99 178 GLY B N 1
ATOM 4045 C CA . GLY B 1 178 ? 7.178 16.687 29.717 1.00 16.02 178 GLY B CA 1
ATOM 4046 C C . GLY B 1 178 ? 6.864 18.002 29.049 1.00 16.75 178 GLY B C 1
ATOM 4047 O O . GLY B 1 178 ? 7.665 18.932 28.898 1.00 15.15 178 GLY B O 1
ATOM 4048 N N . ASN B 1 179 ? 5.581 18.158 28.660 1.00 15.33 179 ASN B N 1
ATOM 4049 C CA . ASN B 1 179 ? 5.187 19.342 27.906 1.00 17.87 179 ASN B CA 1
ATOM 4050 C C . ASN B 1 179 ? 4.909 20.521 28.809 1.00 18.85 179 ASN B C 1
ATOM 4051 O O . ASN B 1 179 ? 3.749 20.922 28.940 1.00 18.29 179 ASN B O 1
ATOM 4056 N N . CYS B 1 180 ? 5.940 21.116 29.417 1.00 17.18 180 CYS B N 1
ATOM 4057 C CA . CYS B 1 180 ? 5.719 22.202 30.346 1.00 16.87 180 CYS B CA 1
ATOM 4058 C C . CYS B 1 180 ? 6.885 23.183 30.297 1.00 17.07 180 CYS B C 1
ATOM 4059 O O . CYS B 1 180 ? 7.998 22.798 29.957 1.00 15.11 180 CYS B O 1
ATOM 4062 N N . GLY B 1 181 ? 6.599 24.417 30.620 1.00 15.10 181 GLY B N 1
ATOM 4063 C CA . GLY B 1 181 ? 7.610 25.476 30.642 1.00 16.48 181 GLY B CA 1
ATOM 4064 C C . GLY B 1 181 ? 8.239 25.660 29.276 1.00 16.62 181 GLY B C 1
ATOM 4065 O O . GLY B 1 181 ? 7.624 25.637 28.197 1.00 15.00 181 GLY B O 1
ATOM 4066 N N . GLY B 1 182 ? 9.559 25.899 29.282 1.00 16.01 182 GLY B N 1
ATOM 4067 C CA . GLY B 1 182 ? 10.257 26.034 27.995 1.00 15.08 182 GLY B CA 1
ATOM 4068 C C . GLY B 1 182 ? 10.217 24.766 27.171 1.00 14.53 182 GLY B C 1
ATOM 4069 O O . GLY B 1 182 ? 10.484 24.835 25.954 1.00 14.89 182 GLY B O 1
ATOM 4070 N N . GLY B 1 183 ? 9.979 23.587 27.730 1.00 13.00 183 GLY B N 1
ATOM 4071 C CA . GLY B 1 183 ? 9.988 22.325 27.021 1.00 15.41 183 GLY B CA 1
ATOM 4072 C C . GLY B 1 183 ? 8.693 21.999 26.263 1.00 15.60 183 GLY B C 1
ATOM 4073 O O . GLY B 1 183 ? 8.597 21.004 25.555 1.00 14.63 183 GLY B O 1
ATOM 4074 N N . THR B 1 184 ? 7.692 22.855 26.433 1.00 15.33 184 THR B N 1
ATOM 4075 C CA . THR B 1 184 ? 6.328 22.620 25.960 1.00 15.37 184 THR B CA 1
ATOM 4076 C C . THR B 1 184 ? 6.243 22.126 24.514 1.00 15.15 184 THR B C 1
ATOM 4077 O O . THR B 1 184 ? 5.673 21.070 24.279 1.00 17.39 184 THR B O 1
ATOM 4081 N N . GLY B 1 185 ? 6.827 22.881 23.586 1.00 15.11 185 GLY B N 1
ATOM 4082 C CA . GLY B 1 185 ? 6.827 22.414 22.196 1.00 14.98 185 GLY B CA 1
ATOM 4083 C C . GLY B 1 185 ? 8.038 21.694 21.681 1.00 15.64 185 GLY B C 1
ATOM 4084 O O . GLY B 1 185 ? 8.203 21.680 20.437 1.00 15.55 185 GLY B O 1
ATOM 4085 N N . MET B 1 186 ? 8.881 21.084 22.508 1.00 15.75 186 MET B N 1
ATOM 4086 C CA . MET B 1 186 ? 10.101 20.447 22.027 1.00 15.61 186 MET B CA 1
ATOM 4087 C C . MET B 1 186 ? 9.965 18.993 21.616 1.00 15.96 186 MET B C 1
ATOM 4088 O O . MET B 1 186 ? 9.023 18.273 21.956 1.00 16.32 186 MET B O 1
ATOM 4093 N N . ILE B 1 187 ? 10.876 18.551 20.764 1.00 14.64 187 ILE B N 1
ATOM 4094 C CA . ILE B 1 187 ? 10.960 17.264 20.135 1.00 15.62 187 ILE B CA 1
ATOM 4095 C C . ILE B 1 187 ? 12.315 16.627 20.366 1.00 16.72 187 ILE B C 1
ATOM 4096 O O . ILE B 1 187 ? 13.288 17.371 20.103 1.00 16.53 187 ILE B O 1
ATOM 4101 N N . THR B 1 188 ? 12.400 15.377 20.794 1.00 16.09 188 THR B N 1
ATOM 4102 C CA . THR B 1 188 ? 13.736 14.775 20.982 1.00 15.37 188 THR B CA 1
ATOM 4103 C C . THR B 1 188 ? 13.796 13.406 20.375 1.00 15.98 188 THR B C 1
ATOM 4104 O O . THR B 1 188 ? 12.875 12.598 20.555 1.00 15.92 188 THR B O 1
ATOM 4108 N N . TYR B 1 189 ? 14.786 13.103 19.528 1.00 14.72 189 TYR B N 1
ATOM 4109 C CA . TYR B 1 189 ? 14.952 11.820 18.872 1.00 14.69 189 TYR B CA 1
ATOM 4110 C C . TYR B 1 189 ? 13.696 11.458 18.065 1.00 17.34 189 TYR B C 1
ATOM 4111 O O . TYR B 1 189 ? 13.278 10.301 18.008 1.00 16.24 189 TYR B O 1
ATOM 4120 N N . GLY B 1 190 ? 13.099 12.478 17.458 1.00 17.65 190 GLY B N 1
ATOM 4121 C CA . GLY B 1 190 ? 11.903 12.286 16.641 1.00 18.79 190 GLY B CA 1
ATOM 4122 C C . GLY B 1 190 ? 10.656 11.959 17.441 1.00 19.35 190 GLY B C 1
ATOM 4123 O O . GLY B 1 190 ? 9.613 11.689 16.816 1.00 19.69 190 GLY B O 1
ATOM 4124 N N . PHE B 1 191 ? 10.666 11.986 18.762 1.00 18.82 191 PHE B N 1
ATOM 4125 C CA . PHE B 1 191 ? 9.493 11.744 19.598 1.00 17.37 191 PHE B CA 1
ATOM 4126 C C . PHE B 1 191 ? 9.207 13.052 20.308 1.00 18.78 191 PHE B C 1
ATOM 4127 O O . PHE B 1 191 ? 9.992 14.009 20.205 1.00 17.80 191 PHE B O 1
ATOM 4135 N N . LYS B 1 192 ? 8.080 13.143 21.030 1.00 17.43 192 LYS B N 1
ATOM 4136 C CA . LYS B 1 192 ? 7.826 14.372 21.787 1.00 16.10 192 LYS B CA 1
ATOM 4137 C C . LYS B 1 192 ? 8.880 14.484 22.912 1.00 16.32 192 LYS B C 1
ATOM 4138 O O . LYS B 1 192 ? 9.184 13.541 23.625 1.00 18.00 192 LYS B O 1
ATOM 4144 N N . GLY B 1 193 ? 9.428 15.707 22.998 1.00 17.86 193 GLY B N 1
ATOM 4145 C CA . GLY B 1 193 ? 10.437 15.939 24.060 1.00 15.71 193 GLY B CA 1
ATOM 4146 C C . GLY B 1 193 ? 9.912 16.963 25.050 1.00 16.18 193 GLY B C 1
ATOM 4147 O O . GLY B 1 193 ? 8.696 17.123 25.269 1.00 15.87 193 GLY B O 1
ATOM 4148 N N . GLY B 1 194 ? 10.829 17.683 25.739 1.00 13.73 194 GLY B N 1
ATOM 4149 C CA . GLY B 1 194 ? 10.393 18.655 26.722 1.00 14.26 194 GLY B CA 1
ATOM 4150 C C . GLY B 1 194 ? 11.316 18.681 27.948 1.00 13.39 194 GLY B C 1
ATOM 4151 O O . GLY B 1 194 ? 12.485 18.382 27.823 1.00 13.35 194 GLY B O 1
ATOM 4152 N N . THR B 1 195 ? 10.701 18.932 29.092 1.00 12.51 195 THR B N 1
ATOM 4153 C CA . THR B 1 195 ? 11.412 19.091 30.363 1.00 11.30 195 THR B CA 1
ATOM 4154 C C . THR B 1 195 ? 11.613 17.780 31.100 1.00 13.16 195 THR B C 1
ATOM 4155 O O . THR B 1 195 ? 10.630 17.019 31.248 1.00 13.81 195 THR B O 1
ATOM 4159 N N . GLY B 1 196 ? 12.813 17.551 31.654 1.00 11.63 196 GLY B N 1
ATOM 4160 C CA . GLY B 1 196 ? 13.018 16.341 32.442 1.00 12.00 196 GLY B CA 1
ATOM 4161 C C . GLY B 1 196 ? 13.976 16.670 33.595 1.00 13.46 196 GLY B C 1
ATOM 4162 O O . GLY B 1 196 ? 14.800 17.572 33.439 1.00 13.28 196 GLY B O 1
ATOM 4163 N N . THR B 1 197 ? 13.890 15.867 34.654 1.00 11.76 197 THR B N 1
ATOM 4164 C CA . THR B 1 197 ? 14.804 16.141 35.788 1.00 12.48 197 THR B CA 1
ATOM 4165 C C . THR B 1 197 ? 15.148 14.859 36.512 1.00 14.32 197 THR B C 1
ATOM 4166 O O . THR B 1 197 ? 14.417 13.878 36.334 1.00 13.01 197 THR B O 1
ATOM 4170 N N . ALA B 1 198 ? 16.208 14.848 37.310 1.00 13.78 198 ALA B N 1
ATOM 4171 C CA . ALA B 1 198 ? 16.577 13.634 38.049 1.00 11.96 198 ALA B CA 1
ATOM 4172 C C . ALA B 1 198 ? 17.613 14.090 39.085 1.00 13.88 198 ALA B C 1
ATOM 4173 O O . ALA B 1 198 ? 18.151 15.192 38.918 1.00 14.46 198 ALA B O 1
ATOM 4175 N N . SER B 1 199 ? 17.912 13.249 40.068 1.00 12.70 199 SER B N 1
ATOM 4176 C CA . SER B 1 199 ? 18.948 13.646 41.023 1.00 11.50 199 SER B CA 1
ATOM 4177 C C . SER B 1 199 ? 19.644 12.404 41.538 1.00 12.18 199 SER B C 1
ATOM 4178 O O . SER B 1 199 ? 19.150 11.291 41.299 1.00 11.63 199 SER B O 1
ATOM 4181 N N . ARG B 1 200 ? 20.812 12.594 42.188 1.00 12.51 200 ARG B N 1
ATOM 4182 C CA . ARG B 1 200 ? 21.571 11.494 42.772 1.00 13.83 200 ARG B CA 1
ATOM 4183 C C . ARG B 1 200 ? 22.127 12.015 44.107 1.00 15.71 200 ARG B C 1
ATOM 4184 O O . ARG B 1 200 ? 22.522 13.200 44.203 1.00 15.61 200 ARG B O 1
ATOM 4192 N N . VAL B 1 201 ? 22.112 11.171 45.127 1.00 14.24 201 VAL B N 1
ATOM 4193 C CA . VAL B 1 201 ? 22.796 11.477 46.394 1.00 15.21 201 VAL B CA 1
ATOM 4194 C C . VAL B 1 201 ? 24.134 10.772 46.430 1.00 17.09 201 VAL B C 1
ATOM 4195 O O . VAL B 1 201 ? 24.092 9.562 46.091 1.00 17.15 201 VAL B O 1
ATOM 4199 N N . VAL B 1 202 ? 25.250 11.377 46.850 1.00 17.34 202 VAL B N 1
ATOM 4200 C CA . VAL B 1 202 ? 26.538 10.685 46.872 1.00 19.25 202 VAL B CA 1
ATOM 4201 C C . VAL B 1 202 ? 27.164 10.990 48.247 1.00 20.67 202 VAL B C 1
ATOM 4202 O O . VAL B 1 202 ? 26.815 12.052 48.769 1.00 19.07 202 VAL B O 1
ATOM 4206 N N . GLU B 1 203 ? 28.039 10.173 48.738 1.00 20.67 203 GLU B N 1
ATOM 4207 C CA . GLU B 1 203 ? 28.761 10.461 49.980 1.00 24.53 203 GLU B CA 1
ATOM 4208 C C . GLU B 1 203 ? 30.149 10.953 49.533 1.00 23.64 203 GLU B C 1
ATOM 4209 O O . GLU B 1 203 ? 30.624 10.358 48.578 1.00 23.29 203 GLU B O 1
ATOM 4215 N N . PHE B 1 204 ? 30.644 12.012 50.115 1.00 22.64 204 PHE B N 1
ATOM 4216 C CA . PHE B 1 204 ? 31.972 12.534 49.779 1.00 23.61 204 PHE B CA 1
ATOM 4217 C C . PHE B 1 204 ? 32.640 12.961 51.078 1.00 21.62 204 PHE B C 1
ATOM 4218 O O . PHE B 1 204 ? 32.026 13.824 51.680 1.00 21.83 204 PHE B O 1
ATOM 4226 N N . GLY B 1 205 ? 33.760 12.368 51.481 1.00 24.88 205 GLY B N 1
ATOM 4227 C CA . GLY B 1 205 ? 34.408 12.741 52.739 1.00 25.14 205 GLY B CA 1
ATOM 4228 C C . GLY B 1 205 ? 33.590 12.707 54.007 1.00 25.62 205 GLY B C 1
ATOM 4229 O O . GLY B 1 205 ? 33.777 13.617 54.826 1.00 25.17 205 GLY B O 1
ATOM 4230 N N . GLY B 1 206 ? 32.717 11.713 54.200 1.00 25.52 206 GLY B N 1
ATOM 4231 C CA . GLY B 1 206 ? 31.928 11.625 55.426 1.00 25.26 206 GLY B CA 1
ATOM 4232 C C . GLY B 1 206 ? 30.731 12.549 55.410 1.00 23.17 206 GLY B C 1
ATOM 4233 O O . GLY B 1 206 ? 30.058 12.740 56.435 1.00 23.30 206 GLY B O 1
ATOM 4234 N N . ARG B 1 207 ? 30.443 13.146 54.235 1.00 20.79 207 ARG B N 1
ATOM 4235 C CA . ARG B 1 207 ? 29.289 14.030 54.137 1.00 20.39 207 ARG B CA 1
ATOM 4236 C C . ARG B 1 207 ? 28.390 13.659 52.944 1.00 19.05 207 ARG B C 1
ATOM 4237 O O . ARG B 1 207 ? 28.904 12.992 52.051 1.00 19.11 207 ARG B O 1
ATOM 4245 N N . SER B 1 208 ? 27.137 14.013 52.983 1.00 19.47 208 SER B N 1
ATOM 4246 C CA . SER B 1 208 ? 26.181 13.649 51.948 1.00 18.51 208 SER B CA 1
ATOM 4247 C C . SER B 1 208 ? 25.884 14.871 51.083 1.00 16.76 208 SER B C 1
ATOM 4248 O O . SER B 1 208 ? 25.657 15.959 51.622 1.00 15.40 208 SER B O 1
ATOM 4251 N N . PHE B 1 209 ? 25.833 14.662 49.766 1.00 13.54 209 PHE B N 1
ATOM 4252 C CA . PHE B 1 209 ? 25.581 15.786 48.851 1.00 13.24 209 PHE B CA 1
ATOM 4253 C C . PHE B 1 209 ? 24.553 15.332 47.831 1.00 13.00 209 PHE B C 1
ATOM 4254 O O . PHE B 1 209 ? 24.382 14.117 47.625 1.00 13.60 209 PHE B O 1
ATOM 4262 N N . THR B 1 210 ? 23.993 16.293 47.085 1.00 12.73 210 THR B N 1
ATOM 4263 C CA . THR B 1 210 ? 23.076 15.911 46.023 1.00 12.19 210 THR B CA 1
ATOM 4264 C C . THR B 1 210 ? 23.514 16.585 44.720 1.00 14.07 210 THR B C 1
ATOM 4265 O O . THR B 1 210 ? 24.028 17.693 44.794 1.00 13.33 210 THR B O 1
ATOM 4269 N N . ILE B 1 211 ? 23.379 15.820 43.655 1.00 12.55 211 ILE B N 1
ATOM 4270 C CA . ILE B 1 211 ? 23.603 16.388 42.319 1.00 14.85 211 ILE B CA 1
ATOM 4271 C C . ILE B 1 211 ? 22.235 16.319 41.635 1.00 15.33 211 ILE B C 1
ATOM 4272 O O . ILE B 1 211 ? 21.657 15.223 41.610 1.00 16.37 211 ILE B O 1
ATOM 4277 N N . GLY B 1 212 ? 21.736 17.445 41.159 1.00 13.23 212 GLY B N 1
ATOM 4278 C CA . GLY B 1 212 ? 20.421 17.450 40.487 1.00 13.68 212 GLY B CA 1
ATOM 4279 C C . GLY B 1 212 ? 20.566 17.974 39.059 1.00 15.97 212 GLY B C 1
ATOM 4280 O O . GLY B 1 212 ? 21.406 18.840 38.815 1.00 14.59 212 GLY B O 1
ATOM 4281 N N . ALA B 1 213 ? 19.769 17.413 38.114 1.00 14.43 213 ALA B N 1
ATOM 4282 C CA . ALA B 1 213 ? 19.830 17.879 36.742 1.00 15.77 213 ALA B CA 1
ATOM 4283 C C . ALA B 1 213 ? 18.430 18.267 36.265 1.00 16.53 213 ALA B C 1
ATOM 4284 O O . ALA B 1 213 ? 17.468 17.575 36.594 1.00 14.84 213 ALA B O 1
ATOM 4286 N N . LEU B 1 214 ? 18.347 19.294 35.427 1.00 14.77 214 LEU B N 1
ATOM 4287 C CA . LEU B 1 214 ? 17.110 19.637 34.744 1.00 14.23 214 LEU B CA 1
ATOM 4288 C C . LEU B 1 214 ? 17.517 19.841 33.270 1.00 16.07 214 LEU B C 1
ATOM 4289 O O . LEU B 1 214 ? 18.562 20.452 33.039 1.00 14.38 214 LEU B O 1
ATOM 4294 N N . VAL B 1 215 ? 16.772 19.277 32.345 1.00 12.55 215 VAL B N 1
ATOM 4295 C CA . VAL B 1 215 ? 17.141 19.358 30.915 1.00 13.21 215 VAL B CA 1
ATOM 4296 C C . VAL B 1 215 ? 15.971 19.883 30.134 1.00 15.44 215 VAL B C 1
ATOM 4297 O O . VAL B 1 215 ? 14.810 19.609 30.465 1.00 13.45 215 VAL B O 1
ATOM 4301 N N . GLN B 1 216 ? 16.235 20.650 29.081 1.00 12.29 216 GLN B N 1
ATOM 4302 C CA . GLN B 1 216 ? 15.159 21.002 28.133 1.00 13.30 216 GLN B CA 1
ATOM 4303 C C . GLN B 1 216 ? 15.559 20.252 26.869 1.00 13.87 216 GLN B C 1
ATOM 4304 O O . GLN B 1 216 ? 16.527 20.663 26.211 1.00 13.11 216 GLN B O 1
ATOM 4310 N N . ALA B 1 217 ? 14.977 19.080 26.618 1.00 14.54 217 ALA B N 1
ATOM 4311 C CA . ALA B 1 217 ? 15.445 18.205 25.550 1.00 13.56 217 ALA B CA 1
ATOM 4312 C C . ALA B 1 217 ? 14.761 18.410 24.206 1.00 13.88 217 ALA B C 1
ATOM 4313 O O . ALA B 1 217 ? 13.553 18.197 24.055 1.00 16.33 217 ALA B O 1
ATOM 4315 N N . ASN B 1 218 ? 15.532 18.862 23.221 1.00 13.51 218 ASN B N 1
ATOM 4316 C CA . ASN B 1 218 ? 15.027 19.120 21.883 1.00 13.08 218 ASN B CA 1
ATOM 4317 C C . ASN B 1 218 ? 16.005 18.647 20.817 1.00 13.76 218 ASN B C 1
ATOM 4318 O O . ASN B 1 218 ? 16.021 19.187 19.712 1.00 13.51 218 ASN B O 1
ATOM 4323 N N . HIS B 1 219 ? 16.740 17.589 21.096 1.00 12.41 219 HIS B N 1
ATOM 4324 C CA . HIS B 1 219 ? 17.816 17.153 20.228 1.00 13.74 219 HIS B CA 1
ATOM 4325 C C . HIS B 1 219 ? 17.676 15.722 19.727 1.00 15.46 219 HIS B C 1
ATOM 4326 O O . HIS B 1 219 ? 16.848 14.993 20.274 1.00 15.19 219 HIS B O 1
ATOM 4333 N N . GLY B 1 220 ? 18.552 15.363 18.789 1.00 15.32 220 GLY B N 1
ATOM 4334 C CA . GLY B 1 220 ? 18.651 13.970 18.400 1.00 16.55 220 GLY B CA 1
ATOM 4335 C C . GLY B 1 220 ? 17.751 13.641 17.225 1.00 18.73 220 GLY B C 1
ATOM 4336 O O . GLY B 1 220 ? 16.835 14.411 16.956 1.00 20.21 220 GLY B O 1
ATOM 4337 N N . GLN B 1 221 ? 18.041 12.536 16.569 1.00 18.87 221 GLN B N 1
ATOM 4338 C CA . GLN B 1 221 ? 17.248 12.027 15.465 1.00 22.27 221 GLN B CA 1
ATOM 4339 C C . GLN B 1 221 ? 16.828 10.603 15.861 1.00 20.49 221 GLN B C 1
ATOM 4340 O O . GLN B 1 221 ? 17.632 9.914 16.487 1.00 17.49 221 GLN B O 1
ATOM 4346 N N . ARG B 1 222 ? 15.655 10.167 15.397 1.00 19.53 222 ARG B N 1
ATOM 4347 C CA . ARG B 1 222 ? 15.193 8.825 15.728 1.00 17.85 222 ARG B CA 1
ATOM 4348 C C . ARG B 1 222 ? 16.197 7.711 15.529 1.00 16.86 222 ARG B C 1
ATOM 4349 O O . ARG B 1 222 ? 16.330 6.846 16.416 1.00 16.86 222 ARG B O 1
ATOM 4357 N N . ASP B 1 223 ? 16.904 7.631 14.395 1.00 18.57 223 ASP B N 1
ATOM 4358 C CA . ASP B 1 223 ? 17.858 6.547 14.179 1.00 21.76 223 ASP B CA 1
ATOM 4359 C C . ASP B 1 223 ? 18.899 6.390 15.282 1.00 20.99 223 ASP B C 1
ATOM 4360 O O . ASP B 1 223 ? 19.411 5.284 15.456 1.00 22.19 223 ASP B O 1
ATOM 4365 N N . TRP B 1 224 ? 19.283 7.477 15.963 1.00 19.53 224 TRP B N 1
ATOM 4366 C CA . TRP B 1 224 ? 20.354 7.368 16.956 1.00 18.78 224 TRP B CA 1
ATOM 4367 C C . TRP B 1 224 ? 19.897 6.913 18.335 1.00 17.86 224 TRP B C 1
ATOM 4368 O O . TRP B 1 224 ? 20.746 6.667 19.192 1.00 17.37 224 TRP B O 1
ATOM 4379 N N . LEU B 1 225 ? 18.588 6.939 18.569 1.00 17.04 225 LEU B N 1
ATOM 4380 C CA . LEU B 1 225 ? 18.089 6.709 19.929 1.00 16.53 225 LEU B CA 1
ATOM 4381 C C . LEU B 1 225 ? 18.510 5.392 20.554 1.00 17.53 225 LEU B C 1
ATOM 4382 O O . LEU B 1 225 ? 18.265 4.314 19.994 1.00 16.16 225 LEU B O 1
ATOM 4387 N N . THR B 1 226 ? 19.107 5.480 21.733 1.00 16.63 226 THR B N 1
ATOM 4388 C CA . THR B 1 226 ? 19.607 4.359 22.522 1.00 17.40 226 THR B CA 1
ATOM 4389 C C . THR B 1 226 ? 19.061 4.552 23.934 1.00 18.02 226 THR B C 1
ATOM 4390 O O . THR B 1 226 ? 19.153 5.657 24.467 1.00 17.40 226 THR B O 1
ATOM 4394 N N . ILE B 1 227 ? 18.408 3.541 24.508 1.00 16.05 227 ILE B N 1
ATOM 4395 C CA . ILE B 1 227 ? 17.887 3.647 25.870 1.00 17.86 227 ILE B CA 1
ATOM 4396 C C . ILE B 1 227 ? 18.350 2.396 26.597 1.00 18.40 227 ILE B C 1
ATOM 4397 O O . ILE B 1 227 ? 18.289 1.320 25.992 1.00 17.06 227 ILE B O 1
ATOM 4402 N N . ALA B 1 228 ? 18.996 2.585 27.730 1.00 18.04 228 ALA B N 1
ATOM 4403 C CA . ALA B 1 228 ? 19.622 1.521 28.492 1.00 20.41 228 ALA B CA 1
ATOM 4404 C C . ALA B 1 228 ? 20.584 0.732 27.615 1.00 20.37 228 ALA B C 1
ATOM 4405 O O . ALA B 1 228 ? 20.655 -0.499 27.744 1.00 20.57 228 ALA B O 1
ATOM 4407 N N . GLY B 1 229 ? 21.321 1.384 26.706 1.00 17.53 229 GLY B N 1
ATOM 4408 C CA . GLY B 1 229 ? 22.257 0.680 25.846 1.00 17.61 229 GLY B CA 1
ATOM 4409 C C . GLY B 1 229 ? 21.629 -0.082 24.697 1.00 19.75 229 GLY B C 1
ATOM 4410 O O . GLY B 1 229 ? 22.326 -0.655 23.847 1.00 21.61 229 GLY B O 1
ATOM 4411 N N . VAL B 1 230 ? 20.306 -0.041 24.554 1.00 18.88 230 VAL B N 1
ATOM 4412 C CA . VAL B 1 230 ? 19.618 -0.755 23.480 1.00 20.34 230 VAL B CA 1
ATOM 4413 C C . VAL B 1 230 ? 19.342 0.223 22.353 1.00 20.64 230 VAL B C 1
ATOM 4414 O O . VAL B 1 230 ? 18.792 1.301 22.573 1.00 18.78 230 VAL B O 1
ATOM 4418 N N . PRO B 1 231 ? 19.585 -0.162 21.106 1.00 22.48 231 PRO B N 1
ATOM 4419 C CA . PRO B 1 231 ? 19.309 0.683 19.954 1.00 22.31 231 PRO B CA 1
ATOM 4420 C C . PRO B 1 231 ? 17.835 0.731 19.621 1.00 22.07 231 PRO B C 1
ATOM 4421 O O . PRO B 1 231 ? 17.348 0.241 18.591 1.00 21.69 231 PRO B O 1
ATOM 4425 N N . VAL B 1 232 ? 17.038 1.354 20.476 1.00 21.83 232 VAL B N 1
ATOM 4426 C CA . VAL B 1 232 ? 15.605 1.446 20.355 1.00 24.12 232 VAL B CA 1
ATOM 4427 C C . VAL B 1 232 ? 15.157 2.100 19.071 1.00 24.62 232 VAL B C 1
ATOM 4428 O O . VAL B 1 232 ? 14.147 1.737 18.428 1.00 24.10 232 VAL B O 1
ATOM 4432 N N . GLY B 1 233 ? 15.852 3.139 18.657 1.00 22.08 233 GLY B N 1
ATOM 4433 C CA . GLY B 1 233 ? 15.568 3.871 17.440 1.00 25.22 233 GLY B CA 1
ATOM 4434 C C . GLY B 1 233 ? 15.627 2.966 16.220 1.00 27.03 233 GLY B C 1
ATOM 4435 O O . GLY B 1 233 ? 14.853 3.261 15.299 1.00 28.89 233 GLY B O 1
ATOM 4436 N N . GLN B 1 234 ? 16.410 1.904 16.160 1.00 30.02 234 GLN B N 1
ATOM 4437 C CA . GLN B 1 234 ? 16.391 0.992 15.019 1.00 32.74 234 GLN B CA 1
ATOM 4438 C C . GLN B 1 234 ? 15.109 0.166 15.030 1.00 34.97 234 GLN B C 1
ATOM 4439 O O . GLN B 1 234 ? 14.645 -0.346 13.989 1.00 34.56 234 GLN B O 1
ATOM 4445 N N . HIS B 1 235 ? 14.434 0.013 16.168 1.00 34.65 235 HIS B N 1
ATOM 4446 C CA . HIS B 1 235 ? 13.216 -0.778 16.245 1.00 36.38 235 HIS B CA 1
ATOM 4447 C C . HIS B 1 235 ? 11.942 0.044 16.194 1.00 37.03 235 HIS B C 1
ATOM 4448 O O . HIS B 1 235 ? 10.852 -0.467 15.891 1.00 36.86 235 HIS B O 1
ATOM 4455 N N . MET B 1 236 ? 11.973 1.310 16.593 1.00 36.64 236 MET B N 1
ATOM 4456 C CA . MET B 1 236 ? 10.783 2.167 16.620 1.00 37.11 236 MET B CA 1
ATOM 4457 C C . MET B 1 236 ? 10.977 3.294 15.613 1.00 38.32 236 MET B C 1
ATOM 4458 O O . MET B 1 236 ? 11.422 4.408 15.883 1.00 36.90 236 MET B O 1
ATOM 4463 N N . ARG B 1 237 ? 10.663 2.974 14.363 1.00 39.76 237 ARG B N 1
ATOM 4464 C CA . ARG B 1 237 ? 10.940 3.816 13.213 1.00 42.36 237 ARG B CA 1
ATOM 4465 C C . ARG B 1 237 ? 9.809 4.670 12.676 1.00 41.98 237 ARG B C 1
ATOM 4466 O O . ARG B 1 237 ? 10.029 5.484 11.768 1.00 41.84 237 ARG B O 1
ATOM 4474 N N . ASP B 1 238 ? 8.609 4.524 13.211 1.00 41.18 238 ASP B N 1
ATOM 4475 C CA . ASP B 1 238 ? 7.451 5.210 12.682 1.00 41.36 238 ASP B CA 1
ATOM 4476 C C . ASP B 1 238 ? 7.145 6.570 13.279 1.00 38.74 238 ASP B C 1
ATOM 4477 O O . ASP B 1 238 ? 7.439 6.915 14.410 1.00 37.11 238 ASP B O 1
ATOM 4482 N N . GLY B 1 239 ? 6.488 7.391 12.461 1.00 37.02 239 GLY B N 1
ATOM 4483 C CA . GLY B 1 239 ? 6.001 8.712 12.763 1.00 34.34 239 GLY B CA 1
ATOM 4484 C C . GLY B 1 239 ? 7.067 9.781 12.969 1.00 34.03 239 GLY B C 1
ATOM 4485 O O . GLY B 1 239 ? 6.818 10.770 13.661 1.00 32.86 239 GLY B O 1
ATOM 4486 N N . THR B 1 240 ? 8.251 9.608 12.386 1.00 33.39 240 THR B N 1
ATOM 4487 C CA . THR B 1 240 ? 9.280 10.626 12.590 1.00 33.34 240 THR B CA 1
ATOM 4488 C C . THR B 1 240 ? 8.836 11.908 11.907 1.00 34.32 240 THR B C 1
ATOM 4489 O O . THR B 1 240 ? 8.176 11.931 10.851 1.00 33.18 240 THR B O 1
ATOM 4493 N N . PRO B 1 241 ? 9.280 13.033 12.453 1.00 35.84 241 PRO B N 1
ATOM 4494 C CA . PRO B 1 241 ? 9.054 14.342 11.862 1.00 37.73 241 PRO B CA 1
ATOM 4495 C C . PRO B 1 241 ? 9.496 14.404 10.406 1.00 39.50 241 PRO B C 1
ATOM 4496 O O . PRO B 1 241 ? 8.790 14.948 9.546 1.00 39.71 241 PRO B O 1
ATOM 4500 N N . GLN B 1 242 ? 10.647 13.834 10.087 1.00 41.88 242 GLN B N 1
ATOM 4501 C CA . GLN B 1 242 ? 11.184 13.795 8.741 1.00 44.92 242 GLN B CA 1
ATOM 4502 C C . GLN B 1 242 ? 10.204 13.161 7.757 1.00 45.17 242 GLN B C 1
ATOM 4503 O O . GLN B 1 242 ? 9.884 13.748 6.721 1.00 44.40 242 GLN B O 1
ATOM 4509 N N . SER B 1 243 ? 9.677 11.982 8.080 1.00 45.46 243 SER B N 1
ATOM 4510 C CA . SER B 1 243 ? 8.764 11.263 7.201 1.00 45.88 243 SER B CA 1
ATOM 4511 C C . SER B 1 243 ? 7.481 12.025 6.919 1.00 46.34 243 SER B C 1
ATOM 4512 O O . SER B 1 243 ? 6.825 11.798 5.885 1.00 46.48 243 SER B O 1
ATOM 4515 N N . GLN B 1 244 ? 7.060 12.927 7.798 1.00 45.51 244 GLN B N 1
ATOM 4516 C CA . GLN B 1 244 ? 5.869 13.723 7.569 1.00 45.92 244 GLN B CA 1
ATOM 4517 C C . GLN B 1 244 ? 6.150 14.980 6.753 1.00 48.51 244 GLN B C 1
ATOM 4518 O O . GLN B 1 244 ? 5.198 15.508 6.144 1.00 49.09 244 GLN B O 1
ATOM 4524 N N . LEU B 1 245 ? 7.381 15.470 6.709 1.00 50.24 245 LEU B N 1
ATOM 4525 C CA . LEU B 1 245 ? 7.656 16.690 5.929 1.00 51.90 245 LEU B CA 1
ATOM 4526 C C . LEU B 1 245 ? 8.205 16.338 4.546 1.00 52.35 245 LEU B C 1
ATOM 4527 O O . LEU B 1 245 ? 7.964 15.224 4.046 1.00 52.93 245 LEU B O 1
ATOM 4532 N N . SER B 1 250 ? 18.692 20.753 19.812 1.00 14.06 250 SER B N 1
ATOM 4533 C CA . SER B 1 250 ? 19.352 21.435 20.942 1.00 14.49 250 SER B CA 1
ATOM 4534 C C . SER B 1 250 ? 18.995 20.874 22.305 1.00 15.01 250 SER B C 1
ATOM 4535 O O . SER B 1 250 ? 17.879 20.414 22.497 1.00 14.60 250 SER B O 1
ATOM 4538 N N . ILE B 1 251 ? 19.884 21.009 23.286 1.00 13.77 251 ILE B N 1
ATOM 4539 C CA . ILE B 1 251 ? 19.526 20.561 24.638 1.00 13.17 251 ILE B CA 1
ATOM 4540 C C . ILE B 1 251 ? 20.251 21.541 25.571 1.00 14.01 251 ILE B C 1
ATOM 4541 O O . ILE B 1 251 ? 21.467 21.685 25.481 1.00 13.04 251 ILE B O 1
ATOM 4546 N N . ILE B 1 252 ? 19.483 22.087 26.501 1.00 14.06 252 ILE B N 1
ATOM 4547 C CA . ILE B 1 252 ? 20.087 22.843 27.604 1.00 12.55 252 ILE B CA 1
ATOM 4548 C C . ILE B 1 252 ? 20.132 21.908 28.808 1.00 10.83 252 ILE B C 1
ATOM 4549 O O . ILE B 1 252 ? 19.105 21.291 29.140 1.00 10.95 252 ILE B O 1
ATOM 4554 N N . VAL B 1 253 ? 21.266 21.811 29.494 1.00 10.73 253 VAL B N 1
ATOM 4555 C CA . VAL B 1 253 ? 21.403 20.964 30.678 1.00 11.73 253 VAL B CA 1
ATOM 4556 C C . VAL B 1 253 ? 21.805 21.873 31.839 1.00 14.32 253 VAL B C 1
ATOM 4557 O O . VAL B 1 253 ? 22.723 22.671 31.660 1.00 11.33 253 VAL B O 1
ATOM 4561 N N . VAL B 1 254 ? 21.023 21.814 32.943 1.00 11.01 254 VAL B N 1
ATOM 4562 C CA . VAL B 1 254 ? 21.378 22.580 34.112 1.00 11.66 254 VAL B CA 1
ATOM 4563 C C . VAL B 1 254 ? 21.738 21.576 35.225 1.00 13.20 254 VAL B C 1
ATOM 4564 O O . VAL B 1 254 ? 20.915 20.705 35.485 1.00 13.25 254 VAL B O 1
ATOM 4568 N N . LEU B 1 255 ? 22.942 21.614 35.772 1.00 13.36 255 LEU B N 1
ATOM 4569 C CA . LEU B 1 255 ? 23.314 20.745 36.893 1.00 12.61 255 LEU B CA 1
ATOM 4570 C C . LEU B 1 255 ? 23.441 21.647 38.126 1.00 13.19 255 LEU B C 1
ATOM 4571 O O . LEU B 1 255 ? 24.052 22.723 38.079 1.00 12.86 255 LEU B O 1
ATOM 4576 N N . ALA B 1 256 ? 22.881 21.254 39.276 1.00 12.45 256 ALA B N 1
ATOM 4577 C CA . ALA B 1 256 ? 22.997 21.959 40.529 1.00 12.24 256 ALA B CA 1
ATOM 4578 C C . ALA B 1 256 ? 23.503 20.975 41.597 1.00 12.73 256 ALA B C 1
ATOM 4579 O O . ALA B 1 256 ? 23.221 19.791 41.559 1.00 12.05 256 ALA B O 1
ATOM 4581 N N . THR B 1 257 ? 24.354 21.482 42.503 1.00 11.70 257 THR B N 1
ATOM 4582 C CA . THR B 1 257 ? 24.848 20.599 43.546 1.00 11.58 257 THR B CA 1
ATOM 4583 C C . THR B 1 257 ? 25.112 21.471 44.769 1.00 13.74 257 THR B C 1
ATOM 4584 O O . THR B 1 257 ? 25.351 22.665 44.674 1.00 12.70 257 THR B O 1
ATOM 4588 N N . ASP B 1 258 ? 25.086 20.827 45.928 1.00 11.72 258 ASP B N 1
ATOM 4589 C CA . ASP B 1 258 ? 25.507 21.492 47.153 1.00 13.37 258 ASP B CA 1
ATOM 4590 C C . ASP B 1 258 ? 26.969 21.125 47.472 1.00 13.63 258 ASP B C 1
ATOM 4591 O O . ASP B 1 258 ? 27.429 21.613 48.510 1.00 11.82 258 ASP B O 1
ATOM 4596 N N . LEU B 1 259 ? 27.676 20.396 46.637 1.00 13.77 259 LEU B N 1
ATOM 4597 C CA . LEU B 1 259 ? 29.108 20.125 46.908 1.00 13.93 259 LEU B CA 1
ATOM 4598 C C . LEU B 1 259 ? 29.880 21.418 46.774 1.00 14.35 259 LEU B C 1
ATOM 4599 O O . LEU B 1 259 ? 29.579 22.165 45.827 1.00 14.73 259 LEU B O 1
ATOM 4604 N N . PRO B 1 260 ? 30.802 21.728 47.665 1.00 15.00 260 PRO B N 1
ATOM 4605 C CA . PRO B 1 260 ? 31.595 22.955 47.591 1.00 13.78 260 PRO B CA 1
ATOM 4606 C C . PRO B 1 260 ? 32.644 22.876 46.498 1.00 14.16 260 PRO B C 1
ATOM 4607 O O . PRO B 1 260 ? 33.740 22.310 46.645 1.00 14.93 260 PRO B O 1
ATOM 4611 N N . LEU B 1 261 ? 32.300 23.481 45.375 1.00 13.23 261 LEU B N 1
ATOM 4612 C CA . LEU B 1 261 ? 33.180 23.490 44.189 1.00 14.39 261 LEU B CA 1
ATOM 4613 C C . LEU B 1 261 ? 33.532 24.904 43.779 1.00 15.79 261 LEU B C 1
ATOM 4614 O O . LEU B 1 261 ? 32.680 25.807 43.895 1.00 15.34 261 LEU B O 1
ATOM 4619 N N . MET B 1 262 ? 34.728 25.130 43.228 1.00 14.42 262 MET B N 1
ATOM 4620 C CA . MET B 1 262 ? 35.090 26.457 42.736 1.00 15.49 262 MET B CA 1
ATOM 4621 C C . MET B 1 262 ? 34.859 26.423 41.217 1.00 13.47 262 MET B C 1
ATOM 4622 O O . MET B 1 262 ? 34.675 25.371 40.588 1.00 14.29 262 MET B O 1
ATOM 4627 N N . PRO B 1 263 ? 34.842 27.595 40.596 1.00 12.92 263 PRO B N 1
ATOM 4628 C CA . PRO B 1 263 ? 34.560 27.719 39.168 1.00 12.57 263 PRO B CA 1
ATOM 4629 C C . PRO B 1 263 ? 35.339 26.795 38.265 1.00 12.44 263 PRO B C 1
ATOM 4630 O O . PRO B 1 263 ? 34.734 26.244 37.332 1.00 12.10 263 PRO B O 1
ATOM 4634 N N . HIS B 1 264 ? 36.651 26.636 38.415 1.00 12.33 264 HIS B N 1
ATOM 4635 C CA . HIS B 1 264 ? 37.434 25.756 37.563 1.00 13.66 264 HIS B CA 1
ATOM 4636 C C . HIS B 1 264 ? 36.969 24.310 37.670 1.00 13.78 264 HIS B C 1
ATOM 4637 O O . HIS B 1 264 ? 36.985 23.565 36.692 1.00 13.83 264 HIS B O 1
ATOM 4644 N N . GLN B 1 265 ? 36.458 23.933 38.854 1.00 11.66 265 GLN B N 1
ATOM 4645 C CA . GLN B 1 265 ? 35.956 22.579 39.055 1.00 12.22 265 GLN B CA 1
ATOM 4646 C C . GLN B 1 265 ? 34.560 22.437 38.446 1.00 11.68 265 GLN B C 1
ATOM 4647 O O . GLN B 1 265 ? 34.226 21.464 37.809 1.00 11.68 265 GLN B O 1
ATOM 4653 N N . LEU B 1 266 ? 33.768 23.523 38.529 1.00 10.27 266 LEU B N 1
ATOM 4654 C CA . LEU B 1 266 ? 32.425 23.447 37.962 1.00 10.95 266 LEU B CA 1
ATOM 4655 C C . LEU B 1 266 ? 32.425 23.421 36.446 1.00 10.52 266 LEU B C 1
ATOM 4656 O O . LEU B 1 266 ? 31.468 22.837 35.864 1.00 10.60 266 LEU B O 1
ATOM 4661 N N . LYS B 1 267 ? 33.413 24.045 35.808 1.00 9.20 267 LYS B N 1
ATOM 4662 C CA . LYS B 1 267 ? 33.483 23.919 34.341 1.00 12.00 267 LYS B CA 1
ATOM 4663 C C . LYS B 1 267 ? 33.737 22.443 33.987 1.00 12.83 267 LYS B C 1
ATOM 4664 O O . LYS B 1 267 ? 33.216 21.994 32.953 1.00 11.44 267 LYS B O 1
ATOM 4670 N N . ARG B 1 268 ? 34.526 21.735 34.807 1.00 10.26 268 ARG B N 1
ATOM 4671 C CA . ARG B 1 268 ? 34.769 20.331 34.504 1.00 10.23 268 ARG B CA 1
ATOM 4672 C C . ARG B 1 268 ? 33.471 19.523 34.648 1.00 11.88 268 ARG B C 1
ATOM 4673 O O . ARG B 1 268 ? 33.191 18.646 33.845 1.00 12.66 268 ARG B O 1
ATOM 4681 N N . LEU B 1 269 ? 32.749 19.868 35.687 1.00 11.45 269 LEU B N 1
ATOM 4682 C CA . LEU B 1 269 ? 31.475 19.151 35.950 1.00 12.49 269 LEU B CA 1
ATOM 4683 C C . LEU B 1 269 ? 30.476 19.344 34.823 1.00 12.08 269 LEU B C 1
ATOM 4684 O O . LEU B 1 269 ? 29.789 18.428 34.335 1.00 11.03 269 LEU B O 1
ATOM 4689 N N . ALA B 1 270 ? 30.353 20.604 34.371 1.00 11.40 270 ALA B N 1
ATOM 4690 C CA . ALA B 1 270 ? 29.458 20.885 33.224 1.00 10.98 270 ALA B CA 1
ATOM 4691 C C . ALA B 1 270 ? 29.941 20.147 31.971 1.00 11.61 270 ALA B C 1
ATOM 4692 O O . ALA B 1 270 ? 29.045 19.663 31.237 1.00 12.61 270 ALA B O 1
ATOM 4694 N N . ARG B 1 271 ? 31.220 19.981 31.749 1.00 9.73 271 ARG B N 1
ATOM 4695 C CA . ARG B 1 271 ? 31.725 19.234 30.591 1.00 10.83 271 ARG B CA 1
ATOM 4696 C C . ARG B 1 271 ? 31.263 17.791 30.625 1.00 13.07 271 ARG B C 1
ATOM 4697 O O . ARG B 1 271 ? 31.121 17.113 29.578 1.00 13.86 271 ARG B O 1
ATOM 4705 N N . ARG B 1 272 ? 31.017 17.212 31.803 1.00 12.10 272 ARG B N 1
ATOM 4706 C CA . ARG B 1 272 ? 30.579 15.826 31.885 1.00 13.62 272 ARG B CA 1
ATOM 4707 C C . ARG B 1 272 ? 29.196 15.639 31.286 1.00 12.91 272 ARG B C 1
ATOM 4708 O O . ARG B 1 272 ? 28.796 14.518 30.947 1.00 14.16 272 ARG B O 1
ATOM 4716 N N . ALA B 1 273 ? 28.418 16.712 31.076 1.00 12.32 273 ALA B N 1
ATOM 4717 C CA . ALA B 1 273 ? 27.117 16.584 30.449 1.00 13.06 273 ALA B CA 1
ATOM 4718 C C . ALA B 1 273 ? 27.302 16.189 28.989 1.00 14.51 273 ALA B C 1
ATOM 4719 O O . ALA B 1 273 ? 26.348 15.682 28.387 1.00 14.58 273 ALA B O 1
ATOM 4721 N N . SER B 1 274 ? 28.494 16.345 28.390 1.00 13.21 274 SER B N 1
ATOM 4722 C CA . SER B 1 274 ? 28.701 15.879 27.016 1.00 12.42 274 SER B CA 1
ATOM 4723 C C . SER B 1 274 ? 28.520 14.364 26.948 1.00 12.37 274 SER B C 1
ATOM 4724 O O . SER B 1 274 ? 27.833 13.900 26.041 1.00 13.29 274 SER B O 1
ATOM 4727 N N . ILE B 1 275 ? 29.105 13.665 27.921 1.00 11.90 275 ILE B N 1
ATOM 4728 C CA . ILE B 1 275 ? 28.924 12.200 27.947 1.00 12.63 275 ILE B CA 1
ATOM 4729 C C . ILE B 1 275 ? 27.484 11.875 28.298 1.00 14.70 275 ILE B C 1
ATOM 4730 O O . ILE B 1 275 ? 26.897 10.890 27.861 1.00 12.62 275 ILE B O 1
ATOM 4735 N N . GLY B 1 276 ? 26.897 12.650 29.193 1.00 12.56 276 GLY B N 1
ATOM 4736 C CA . GLY B 1 276 ? 25.515 12.496 29.635 1.00 13.72 276 GLY B CA 1
ATOM 4737 C C . GLY B 1 276 ? 24.540 12.527 28.463 1.00 14.03 276 GLY B C 1
ATOM 4738 O O . GLY B 1 276 ? 23.683 11.641 28.333 1.00 14.47 276 GLY B O 1
ATOM 4739 N N . ILE B 1 277 ? 24.707 13.449 27.516 1.00 12.51 277 ILE B N 1
ATOM 4740 C CA . ILE B 1 277 ? 23.836 13.472 26.342 1.00 12.38 277 ILE B CA 1
ATOM 4741 C C . ILE B 1 277 ? 24.229 12.394 25.348 1.00 14.00 277 ILE B C 1
ATOM 4742 O O . ILE B 1 277 ? 23.311 11.843 24.700 1.00 14.79 277 ILE B O 1
ATOM 4747 N N . GLY B 1 278 ? 25.482 11.977 25.334 1.00 11.93 278 GLY B N 1
ATOM 4748 C CA . GLY B 1 278 ? 25.881 10.901 24.418 1.00 14.84 278 GLY B CA 1
ATOM 4749 C C . GLY B 1 278 ? 25.225 9.572 24.821 1.00 14.81 278 GLY B C 1
ATOM 4750 O O . GLY B 1 278 ? 25.071 8.694 23.965 1.00 15.72 278 GLY B O 1
ATOM 4751 N N . ARG B 1 279 ? 24.822 9.411 26.076 1.00 13.54 279 ARG B N 1
ATOM 4752 C CA . ARG B 1 279 ? 24.269 8.162 26.582 1.00 14.16 279 ARG B CA 1
ATOM 4753 C C . ARG B 1 279 ? 23.023 7.734 25.808 1.00 15.39 279 ARG B C 1
ATOM 4754 O O . ARG B 1 279 ? 22.810 6.517 25.674 1.00 16.38 279 ARG B O 1
ATOM 4762 N N . ASN B 1 280 ? 22.250 8.693 25.301 1.00 14.34 280 ASN B N 1
ATOM 4763 C CA . ASN B 1 280 ? 21.033 8.255 24.562 1.00 15.98 280 ASN B CA 1
ATOM 4764 C C . ASN B 1 280 ? 21.237 8.258 23.058 1.00 16.41 280 ASN B C 1
ATOM 4765 O O . ASN B 1 280 ? 20.251 8.136 22.299 1.00 16.30 280 ASN B O 1
ATOM 4770 N N . GLY B 1 281 ? 22.481 8.391 22.587 1.00 15.10 281 GLY B N 1
ATOM 4771 C CA . GLY B 1 281 ? 22.776 8.086 21.184 1.00 15.62 281 GLY B CA 1
ATOM 4772 C C . GLY B 1 281 ? 23.257 9.212 20.300 1.00 14.47 281 GLY B C 1
ATOM 4773 O O . GLY B 1 281 ? 23.842 8.948 19.243 1.00 13.91 281 GLY B O 1
ATOM 4774 N N . THR B 1 282 ? 22.943 10.455 20.663 1.00 14.65 282 THR B N 1
ATOM 4775 C CA . THR B 1 282 ? 23.410 11.516 19.744 1.00 15.69 282 THR B CA 1
ATOM 4776 C C . THR B 1 282 ? 24.932 11.583 19.667 1.00 14.97 282 THR B C 1
ATOM 4777 O O . THR B 1 282 ? 25.605 11.468 20.684 1.00 14.61 282 THR B O 1
ATOM 4781 N N . PRO B 1 283 ? 25.487 11.948 18.508 1.00 15.16 283 PRO B N 1
ATOM 4782 C CA . PRO B 1 283 ? 26.899 12.226 18.331 1.00 15.16 283 PRO B CA 1
ATOM 4783 C C . PRO B 1 283 ? 27.110 13.746 18.436 1.00 16.88 283 PRO B C 1
ATOM 4784 O O . PRO B 1 283 ? 28.230 14.261 18.329 1.00 15.53 283 PRO B O 1
ATOM 4788 N N . GLY B 1 284 ? 26.014 14.469 18.648 1.00 13.96 284 GLY B N 1
ATOM 4789 C CA . GLY B 1 284 ? 26.028 15.946 18.800 1.00 14.55 284 GLY B CA 1
ATOM 4790 C C . GLY B 1 284 ? 25.868 16.559 17.398 1.00 14.51 284 GLY B C 1
ATOM 4791 O O . GLY B 1 284 ? 26.797 16.819 16.630 1.00 15.05 284 GLY B O 1
ATOM 4792 N N . GLY B 1 285 ? 24.598 16.818 17.087 1.00 14.23 285 GLY B N 1
ATOM 4793 C CA . GLY B 1 285 ? 24.265 17.319 15.741 1.00 12.56 285 GLY B CA 1
ATOM 4794 C C . GLY B 1 285 ? 24.780 18.735 15.506 1.00 12.32 285 GLY B C 1
ATOM 4795 O O . GLY B 1 285 ? 24.876 19.565 16.394 1.00 13.70 285 GLY B O 1
ATOM 4796 N N . ASN B 1 286 ? 25.016 19.067 14.244 1.00 12.41 286 ASN B N 1
ATOM 4797 C CA . ASN B 1 286 ? 25.535 20.421 13.919 1.00 13.19 286 ASN B CA 1
ATOM 4798 C C . ASN B 1 286 ? 24.559 21.499 14.317 1.00 13.36 286 ASN B C 1
ATOM 4799 O O . ASN B 1 286 ? 24.864 22.626 14.801 1.00 13.47 286 ASN B O 1
ATOM 4804 N N . ASN B 1 287 ? 23.246 21.252 14.059 1.00 14.71 287 ASN B N 1
ATOM 4805 C CA . ASN B 1 287 ? 22.257 22.270 14.343 1.00 15.52 287 ASN B CA 1
ATOM 4806 C C . ASN B 1 287 ? 21.809 22.283 15.794 1.00 17.04 287 ASN B C 1
ATOM 4807 O O . ASN B 1 287 ? 20.917 23.058 16.141 1.00 20.21 287 ASN B O 1
ATOM 4812 N N . SER B 1 288 ? 22.348 21.447 16.650 1.00 15.24 288 SER B N 1
ATOM 4813 C CA . SER B 1 288 ? 21.945 21.322 18.029 1.00 15.67 288 SER B CA 1
ATOM 4814 C C . SER B 1 288 ? 22.741 22.250 18.949 1.00 16.16 288 SER B C 1
ATOM 4815 O O . SER B 1 288 ? 23.949 22.104 19.090 1.00 15.18 288 SER B O 1
ATOM 4818 N N . GLY B 1 289 ? 22.037 23.198 19.570 1.00 15.07 289 GLY B N 1
ATOM 4819 C CA . GLY B 1 289 ? 22.675 24.140 20.509 1.00 13.52 289 GLY B CA 1
ATOM 4820 C C . GLY B 1 289 ? 22.735 23.420 21.869 1.00 13.38 289 GLY B C 1
ATOM 4821 O O . GLY B 1 289 ? 21.757 23.449 22.612 1.00 13.54 289 GLY B O 1
ATOM 4822 N N . ASP B 1 290 ? 23.865 22.833 22.160 1.00 12.46 290 ASP B N 1
ATOM 4823 C CA . ASP B 1 290 ? 24.076 21.945 23.303 1.00 11.89 290 ASP B CA 1
ATOM 4824 C C . ASP B 1 290 ? 24.987 22.681 24.273 1.00 13.35 290 ASP B C 1
ATOM 4825 O O . ASP B 1 290 ? 26.190 22.810 24.021 1.00 13.09 290 ASP B O 1
ATOM 4830 N N . ILE B 1 291 ? 24.340 23.354 25.239 1.00 13.09 291 ILE B N 1
ATOM 4831 C CA . ILE B 1 291 ? 25.074 24.240 26.154 1.00 12.67 291 ILE B CA 1
ATOM 4832 C C . ILE B 1 291 ? 24.700 23.879 27.575 1.00 12.12 291 ILE B C 1
ATOM 4833 O O . ILE B 1 291 ? 23.508 23.674 27.826 1.00 13.03 291 ILE B O 1
ATOM 4838 N N . PHE B 1 292 ? 25.709 23.637 28.416 1.00 10.91 292 PHE B N 1
ATOM 4839 C CA . PHE B 1 292 ? 25.499 23.108 29.766 1.00 11.53 292 PHE B CA 1
ATOM 4840 C C . PHE B 1 292 ? 25.994 24.054 30.845 1.00 13.28 292 PHE B C 1
ATOM 4841 O O . PHE B 1 292 ? 27.086 24.621 30.691 1.00 12.96 292 PHE B O 1
ATOM 4849 N N . ILE B 1 293 ? 25.227 24.161 31.953 1.00 11.49 293 ILE B N 1
ATOM 4850 C CA . ILE B 1 293 ? 25.703 25.023 33.041 1.00 12.40 293 ILE B CA 1
ATOM 4851 C C . ILE B 1 293 ? 25.618 24.238 34.334 1.00 13.11 293 ILE B C 1
ATOM 4852 O O . ILE B 1 293 ? 24.617 23.526 34.474 1.00 13.29 293 ILE B O 1
ATOM 4857 N N . ALA B 1 294 ? 26.645 24.321 35.173 1.00 10.89 294 ALA B N 1
ATOM 4858 C CA . ALA B 1 294 ? 26.662 23.631 36.448 1.00 13.10 294 ALA B CA 1
ATOM 4859 C C . ALA B 1 294 ? 26.846 24.697 37.536 1.00 11.94 294 ALA B C 1
ATOM 4860 O O . ALA B 1 294 ? 27.678 25.594 37.366 1.00 15.23 294 ALA B O 1
ATOM 4862 N N . PHE B 1 295 ? 26.087 24.631 38.624 1.00 11.97 295 PHE B N 1
ATOM 4863 C CA . PHE B 1 295 ? 26.364 25.590 39.692 1.00 11.67 295 PHE B CA 1
ATOM 4864 C C . PHE B 1 295 ? 26.325 24.888 41.053 1.00 11.35 295 PHE B C 1
ATOM 4865 O O . PHE B 1 295 ? 25.641 23.875 41.156 1.00 11.60 295 PHE B O 1
ATOM 4873 N N . SER B 1 296 ? 26.951 25.499 42.023 1.00 12.78 296 SER B N 1
ATOM 4874 C CA . SER B 1 296 ? 26.914 24.975 43.399 1.00 13.89 296 SER B CA 1
ATOM 4875 C C . SER B 1 296 ? 26.198 26.005 44.253 1.00 14.78 296 SER B C 1
ATOM 4876 O O . SER B 1 296 ? 26.260 27.239 44.157 1.00 13.36 296 SER B O 1
ATOM 4879 N N . THR B 1 297 ? 25.488 25.462 45.252 1.00 9.73 297 THR B N 1
ATOM 4880 C CA . THR B 1 297 ? 24.776 26.286 46.226 1.00 12.47 297 THR B CA 1
ATOM 4881 C C . THR B 1 297 ? 25.581 26.419 47.497 1.00 13.60 297 THR B C 1
ATOM 4882 O O . THR B 1 297 ? 25.099 27.023 48.481 1.00 14.31 297 THR B O 1
ATOM 4886 N N . ALA B 1 298 ? 26.815 25.933 47.559 1.00 13.59 298 ALA B N 1
ATOM 4887 C CA . ALA B 1 298 ? 27.671 26.029 48.732 1.00 14.86 298 ALA B CA 1
ATOM 4888 C C . ALA B 1 298 ? 28.375 27.384 48.769 1.00 15.16 298 ALA B C 1
ATOM 4889 O O . ALA B 1 298 ? 28.191 28.215 47.886 1.00 16.18 298 ALA B O 1
ATOM 4891 N N . ASN B 1 299 ? 29.114 27.671 49.841 1.00 13.24 299 ASN B N 1
ATOM 4892 C CA . ASN B 1 299 ? 29.902 28.902 49.919 1.00 16.04 299 ASN B CA 1
ATOM 4893 C C . ASN B 1 299 ? 29.083 30.163 49.737 1.00 16.20 299 ASN B C 1
ATOM 4894 O O . ASN B 1 299 ? 29.451 31.067 48.947 1.00 15.74 299 ASN B O 1
ATOM 4899 N N . GLN B 1 300 ? 27.943 30.229 50.431 1.00 15.19 300 GLN B N 1
ATOM 4900 C CA . GLN B 1 300 ? 27.139 31.445 50.338 1.00 18.14 300 GLN B CA 1
ATOM 4901 C C . GLN B 1 300 ? 28.001 32.624 50.781 1.00 18.57 300 GLN B C 1
ATOM 4902 O O . GLN B 1 300 ? 28.802 32.559 51.697 1.00 17.83 300 GLN B O 1
ATOM 4908 N N . ARG B 1 301 ? 27.796 33.744 50.105 1.00 18.09 301 ARG B N 1
ATOM 4909 C CA . ARG B 1 301 ? 28.535 34.965 50.403 1.00 19.56 301 ARG B CA 1
ATOM 4910 C C . ARG B 1 301 ? 27.709 36.167 49.989 1.00 19.60 301 ARG B C 1
ATOM 4911 O O . ARG B 1 301 ? 26.743 36.079 49.224 1.00 18.91 301 ARG B O 1
ATOM 4919 N N . PRO B 1 302 ? 28.123 37.357 50.384 1.00 18.89 302 PRO B N 1
ATOM 4920 C CA . PRO B 1 302 ? 27.448 38.562 49.929 1.00 18.88 302 PRO B CA 1
ATOM 4921 C C . PRO B 1 302 ? 27.839 38.883 48.495 1.00 18.28 302 PRO B C 1
ATOM 4922 O O . PRO B 1 302 ? 28.766 38.330 47.890 1.00 17.26 302 PRO B O 1
ATOM 4926 N N . MET B 1 303 ? 27.099 39.816 47.880 1.00 15.52 303 MET B N 1
ATOM 4927 C CA . MET B 1 303 ? 27.443 40.314 46.557 1.00 14.18 303 MET B CA 1
ATOM 4928 C C . MET B 1 303 ? 28.765 41.068 46.692 1.00 14.47 303 MET B C 1
ATOM 4929 O O . MET B 1 303 ? 29.086 41.553 47.790 1.00 16.32 303 MET B O 1
ATOM 4934 N N . GLN B 1 304 ? 29.412 41.317 45.581 1.00 15.88 304 GLN B N 1
ATOM 4935 C CA . GLN B 1 304 ? 30.723 41.965 45.542 1.00 17.13 304 GLN B CA 1
ATOM 4936 C C . GLN B 1 304 ? 30.792 43.272 46.310 1.00 16.86 304 GLN B C 1
ATOM 4937 O O . GLN B 1 304 ? 31.706 43.515 47.101 1.00 17.95 304 GLN B O 1
ATOM 4943 N N . HIS B 1 305 ? 29.778 44.109 46.108 1.00 15.11 305 HIS B N 1
ATOM 4944 C CA . HIS B 1 305 ? 29.802 45.431 46.766 1.00 17.80 305 HIS B CA 1
ATOM 4945 C C . HIS B 1 305 ? 29.536 45.356 48.251 1.00 17.75 305 HIS B C 1
ATOM 4946 O O . HIS B 1 305 ? 29.679 46.415 48.910 1.00 21.56 305 HIS B O 1
ATOM 4953 N N . ARG B 1 306 ? 29.122 44.247 48.827 1.00 18.61 306 ARG B N 1
ATOM 4954 C CA . ARG B 1 306 ? 28.906 44.163 50.263 1.00 21.16 306 ARG B CA 1
ATOM 4955 C C . ARG B 1 306 ? 29.843 43.149 50.908 1.00 20.20 306 ARG B C 1
ATOM 4956 O O . ARG B 1 306 ? 29.587 42.780 52.061 1.00 20.91 306 ARG B O 1
ATOM 4964 N N . SER B 1 307 ? 30.818 42.653 50.176 1.00 17.32 307 SER B N 1
ATOM 4965 C CA . SER B 1 307 ? 31.711 41.654 50.749 1.00 17.47 307 SER B CA 1
ATOM 4966 C C . SER B 1 307 ? 32.933 42.269 51.424 1.00 16.26 307 SER B C 1
ATOM 4967 O O . SER B 1 307 ? 33.408 43.335 51.012 1.00 17.51 307 SER B O 1
ATOM 4970 N N . ALA B 1 308 ? 33.434 41.595 52.435 1.00 16.12 308 ALA B N 1
ATOM 4971 C CA . ALA B 1 308 ? 34.726 41.970 53.037 1.00 17.39 308 ALA B CA 1
ATOM 4972 C C . ALA B 1 308 ? 35.766 41.699 51.942 1.00 16.82 308 ALA B C 1
ATOM 4973 O O . ALA B 1 308 ? 35.574 40.954 50.969 1.00 15.68 308 ALA B O 1
ATOM 4975 N N . PRO B 1 309 ? 36.976 42.201 52.126 1.00 17.21 309 PRO B N 1
ATOM 4976 C CA . PRO B 1 309 ? 38.042 42.027 51.147 1.00 16.42 309 PRO B CA 1
ATOM 4977 C C . PRO B 1 309 ? 38.536 40.593 51.052 1.00 13.86 309 PRO B C 1
ATOM 4978 O O . PRO B 1 309 ? 39.061 40.235 50.007 1.00 14.86 309 PRO B O 1
ATOM 4982 N N . PHE B 1 310 ? 38.398 39.801 52.117 1.00 14.44 310 PHE B N 1
ATOM 4983 C CA . PHE B 1 310 ? 38.857 38.431 52.096 1.00 14.87 310 PHE B CA 1
ATOM 4984 C C . PHE B 1 310 ? 37.696 37.495 52.418 1.00 16.13 310 PHE B C 1
ATOM 4985 O O . PHE B 1 310 ? 36.908 37.825 53.342 1.00 15.75 310 PHE B O 1
ATOM 4993 N N . LEU B 1 311 ? 37.569 36.396 51.685 1.00 15.69 311 LEU B N 1
ATOM 4994 C CA . LEU B 1 311 ? 36.497 35.443 51.980 1.00 16.88 311 LEU B CA 1
ATOM 4995 C C . LEU B 1 311 ? 37.091 34.098 52.326 1.00 17.72 311 LEU B C 1
ATOM 4996 O O . LEU B 1 311 ? 38.120 33.798 51.702 1.00 17.77 311 LEU B O 1
ATOM 5001 N N . ASP B 1 312 ? 36.447 33.339 53.214 1.00 16.23 312 ASP B N 1
ATOM 5002 C CA . ASP B 1 312 ? 36.936 31.992 53.491 1.00 18.22 312 ASP B CA 1
ATOM 5003 C C . ASP B 1 312 ? 36.013 31.027 52.750 1.00 17.30 312 ASP B C 1
ATOM 5004 O O . ASP B 1 312 ? 34.805 31.189 52.881 1.00 18.28 312 ASP B O 1
ATOM 5009 N N . VAL B 1 313 ? 36.539 30.129 51.961 1.00 15.38 313 VAL B N 1
ATOM 5010 C CA . VAL B 1 313 ? 35.703 29.248 51.132 1.00 17.48 313 VAL B CA 1
ATOM 5011 C C . VAL B 1 313 ? 36.098 27.812 51.374 1.00 16.51 313 VAL B C 1
ATOM 5012 O O . VAL B 1 313 ? 37.265 27.594 51.701 1.00 16.73 313 VAL B O 1
ATOM 5016 N N . GLU B 1 314 ? 35.184 26.862 51.168 1.00 15.41 314 GLU B N 1
ATOM 5017 C CA . GLU B 1 314 ? 35.551 25.451 51.312 1.00 15.48 314 GLU B CA 1
ATOM 5018 C C . GLU B 1 314 ? 35.611 24.913 49.892 1.00 15.86 314 GLU B C 1
ATOM 5019 O O . GLU B 1 314 ? 34.781 25.339 49.085 1.00 14.93 314 GLU B O 1
ATOM 5025 N N . MET B 1 315 ? 36.523 24.027 49.584 1.00 15.96 315 MET B N 1
ATOM 5026 C CA . MET B 1 315 ? 36.644 23.480 48.236 1.00 16.96 315 MET B CA 1
ATOM 5027 C C . MET B 1 315 ? 37.022 22.018 48.369 1.00 18.05 315 MET B C 1
ATOM 5028 O O . MET B 1 315 ? 37.830 21.689 49.238 1.00 18.75 315 MET B O 1
ATOM 5033 N N . VAL B 1 316 ? 36.458 21.171 47.524 1.00 15.85 316 VAL B N 1
ATOM 5034 C CA . VAL B 1 316 ? 36.753 19.739 47.587 1.00 16.77 316 VAL B CA 1
ATOM 5035 C C . VAL B 1 316 ? 38.115 19.467 47.007 1.00 14.58 316 VAL B C 1
ATOM 5036 O O . VAL B 1 316 ? 38.565 20.214 46.109 1.00 14.60 316 VAL B O 1
ATOM 5040 N N . ASN B 1 317 ? 38.736 18.392 47.451 1.00 14.39 317 ASN B N 1
ATOM 5041 C CA . ASN B 1 317 ? 39.964 17.887 46.839 1.00 14.34 317 ASN B CA 1
ATOM 5042 C C . ASN B 1 317 ? 39.518 17.201 45.562 1.00 14.68 317 ASN B C 1
ATOM 5043 O O . ASN B 1 317 ? 38.367 16.746 45.536 1.00 14.78 317 ASN B O 1
ATOM 5048 N N . ASP B 1 318 ? 40.304 17.129 44.499 1.00 13.97 318 ASP B N 1
ATOM 5049 C CA . ASP B 1 318 ? 39.791 16.501 43.263 1.00 15.69 318 ASP B CA 1
ATOM 5050 C C . ASP B 1 318 ? 39.881 14.990 43.223 1.00 16.70 318 ASP B C 1
ATOM 5051 O O . ASP B 1 318 ? 39.127 14.376 42.445 1.00 17.70 318 ASP B O 1
ATOM 5056 N N . GLU B 1 319 ? 40.686 14.332 44.033 1.00 18.82 319 GLU B N 1
ATOM 5057 C CA . GLU B 1 319 ? 40.843 12.881 44.016 1.00 22.67 319 GLU B CA 1
ATOM 5058 C C . GLU B 1 319 ? 39.572 12.067 43.991 1.00 21.22 319 GLU B C 1
ATOM 5059 O O . GLU B 1 319 ? 39.426 11.147 43.174 1.00 23.34 319 GLU B O 1
ATOM 5065 N N . PRO B 1 320 ? 38.638 12.296 44.906 1.00 20.56 320 PRO B N 1
ATOM 5066 C CA . PRO B 1 320 ? 37.436 11.511 45.016 1.00 20.19 320 PRO B CA 1
ATOM 5067 C C . PRO B 1 320 ? 36.308 11.911 44.084 1.00 18.45 320 PRO B C 1
ATOM 5068 O O . PRO B 1 320 ? 35.185 11.462 44.301 1.00 17.01 320 PRO B O 1
ATOM 5072 N N . LEU B 1 321 ? 36.515 12.790 43.103 1.00 15.45 321 LEU B N 1
ATOM 5073 C CA . LEU B 1 321 ? 35.415 13.227 42.259 1.00 16.58 321 LEU B CA 1
ATOM 5074 C C . LEU B 1 321 ? 34.861 12.209 41.289 1.00 14.99 321 LEU B C 1
ATOM 5075 O O . LEU B 1 321 ? 33.794 12.531 40.705 1.00 13.82 321 LEU B O 1
ATOM 5080 N N . ASP B 1 322 ? 35.469 11.048 41.052 1.00 14.84 322 ASP B N 1
ATOM 5081 C CA . ASP B 1 322 ? 34.900 10.174 40.004 1.00 16.22 322 ASP B CA 1
ATOM 5082 C C . ASP B 1 322 ? 33.468 9.792 40.307 1.00 17.91 322 ASP B C 1
ATOM 5083 O O . ASP B 1 322 ? 32.634 9.692 39.408 1.00 16.77 322 ASP B O 1
ATOM 5088 N N . THR B 1 323 ? 33.145 9.623 41.603 1.00 18.14 323 THR B N 1
ATOM 5089 C CA . THR B 1 323 ? 31.749 9.229 41.873 1.00 19.84 323 THR B CA 1
ATOM 5090 C C . THR B 1 323 ? 30.786 10.363 41.643 1.00 17.40 323 THR B C 1
ATOM 5091 O O . THR B 1 323 ? 29.603 10.139 41.351 1.00 15.84 323 THR B O 1
ATOM 5095 N N . VAL B 1 324 ? 31.256 11.604 41.735 1.00 14.52 324 VAL B N 1
ATOM 5096 C CA . VAL B 1 324 ? 30.466 12.788 41.461 1.00 13.95 324 VAL B CA 1
ATOM 5097 C C . VAL B 1 324 ? 30.242 12.939 39.958 1.00 13.08 324 VAL B C 1
ATOM 5098 O O . VAL B 1 324 ? 29.151 13.242 39.472 1.00 13.04 324 VAL B O 1
ATOM 5102 N N . TYR B 1 325 ? 31.329 12.710 39.214 1.00 14.08 325 TYR B N 1
ATOM 5103 C CA . TYR B 1 325 ? 31.194 12.761 37.741 1.00 13.71 325 TYR B CA 1
ATOM 5104 C C . TYR B 1 325 ? 30.222 11.678 37.257 1.00 15.19 325 TYR B C 1
ATOM 5105 O O . TYR B 1 325 ? 29.450 11.968 36.342 1.00 14.39 325 TYR B O 1
ATOM 5114 N N . LEU B 1 326 ? 30.309 10.466 37.798 1.00 14.26 326 LEU B N 1
ATOM 5115 C CA . LEU B 1 326 ? 29.411 9.393 37.401 1.00 16.03 326 LEU B CA 1
ATOM 5116 C C . LEU B 1 326 ? 27.972 9.751 37.756 1.00 14.77 326 LEU B C 1
ATOM 5117 O O . LEU B 1 326 ? 27.086 9.585 36.894 1.00 13.79 326 LEU B O 1
ATOM 5122 N N . ALA B 1 327 ? 27.769 10.371 38.933 1.00 13.15 327 ALA B N 1
ATOM 5123 C CA . ALA B 1 327 ? 26.388 10.740 39.263 1.00 14.33 327 ALA B CA 1
ATOM 5124 C C . ALA B 1 327 ? 25.836 11.791 38.334 1.00 14.17 327 ALA B C 1
ATOM 5125 O O . ALA B 1 327 ? 24.631 11.853 38.011 1.00 13.87 327 ALA B O 1
ATOM 5127 N N . ALA B 1 328 ? 26.637 12.777 37.914 1.00 13.38 328 ALA B N 1
ATOM 5128 C CA . ALA B 1 328 ? 26.247 13.837 37.027 1.00 13.13 328 ALA B CA 1
ATOM 5129 C C . ALA B 1 328 ? 25.874 13.247 35.668 1.00 12.97 328 ALA B C 1
ATOM 5130 O O . ALA B 1 328 ? 24.832 13.616 35.115 1.00 14.48 328 ALA B O 1
ATOM 5132 N N . VAL B 1 329 ? 26.678 12.351 35.145 1.00 11.89 329 VAL B N 1
ATOM 5133 C CA . VAL B 1 329 ? 26.372 11.704 33.840 1.00 12.07 329 VAL B CA 1
ATOM 5134 C C . VAL B 1 329 ? 25.049 10.946 33.927 1.00 12.44 329 VAL B C 1
ATOM 5135 O O . VAL B 1 329 ? 24.184 11.123 33.065 1.00 13.23 329 VAL B O 1
ATOM 5139 N N . ASP B 1 330 ? 24.897 10.160 34.997 1.00 12.61 330 ASP B N 1
ATOM 5140 C CA . ASP B 1 330 ? 23.713 9.322 35.139 1.00 14.28 330 ASP B CA 1
ATOM 5141 C C . ASP B 1 330 ? 22.479 10.193 35.295 1.00 13.06 330 ASP B C 1
ATOM 5142 O O . ASP B 1 330 ? 21.426 9.825 34.763 1.00 14.33 330 ASP B O 1
ATOM 5147 N N . SER B 1 331 ? 22.578 11.310 36.002 1.00 12.56 331 SER B N 1
ATOM 5148 C CA . SER B 1 331 ? 21.443 12.181 36.223 1.00 13.98 331 SER B CA 1
ATOM 5149 C C . SER B 1 331 ? 21.031 12.854 34.918 1.00 14.68 331 SER B C 1
ATOM 5150 O O . SER B 1 331 ? 19.844 13.072 34.674 1.00 12.95 331 SER B O 1
ATOM 5153 N N . VAL B 1 332 ? 22.003 13.207 34.054 1.00 12.35 332 VAL B N 1
ATOM 5154 C CA . VAL B 1 332 ? 21.597 13.783 32.766 1.00 11.77 332 VAL B CA 1
ATOM 5155 C C . VAL B 1 332 ? 20.856 12.767 31.914 1.00 11.92 332 VAL B C 1
ATOM 5156 O O . VAL B 1 332 ? 19.794 13.120 31.320 1.00 11.90 332 VAL B O 1
ATOM 5160 N N . GLU B 1 333 ? 21.358 11.548 31.839 1.00 12.85 333 GLU B N 1
ATOM 5161 C CA . GLU B 1 333 ? 20.721 10.511 31.022 1.00 12.99 333 GLU B CA 1
ATOM 5162 C C . GLU B 1 333 ? 19.293 10.266 31.546 1.00 12.58 333 GLU B C 1
ATOM 5163 O O . GLU B 1 333 ? 18.341 10.247 30.763 1.00 13.37 333 GLU B O 1
ATOM 5169 N N . GLU B 1 334 ? 19.146 10.105 32.857 1.00 12.60 334 GLU B N 1
ATOM 5170 C CA . GLU B 1 334 ? 17.797 9.901 33.414 1.00 12.37 334 GLU B CA 1
ATOM 5171 C C . GLU B 1 334 ? 16.859 11.056 33.184 1.00 13.98 334 GLU B C 1
ATOM 5172 O O . GLU B 1 334 ? 15.664 10.803 32.881 1.00 12.48 334 GLU B O 1
ATOM 5178 N N . ALA B 1 335 ? 17.314 12.318 33.267 1.00 12.51 335 ALA B N 1
ATOM 5179 C CA . ALA B 1 335 ? 16.477 13.474 33.019 1.00 12.55 335 ALA B CA 1
ATOM 5180 C C . ALA B 1 335 ? 16.013 13.486 31.561 1.00 13.39 335 ALA B C 1
ATOM 5181 O O . ALA B 1 335 ? 14.831 13.780 31.309 1.00 13.65 335 ALA B O 1
ATOM 5183 N N . VAL B 1 336 ? 16.877 13.150 30.617 1.00 12.92 336 VAL B N 1
ATOM 5184 C CA . VAL B 1 336 ? 16.443 13.090 29.217 1.00 11.78 336 VAL B CA 1
ATOM 5185 C C . VAL B 1 336 ? 15.345 12.031 29.060 1.00 14.12 336 VAL B C 1
ATOM 5186 O O . VAL B 1 336 ? 14.333 12.289 28.404 1.00 15.57 336 VAL B O 1
ATOM 5190 N N . VAL B 1 337 ? 15.587 10.820 29.495 1.00 13.53 337 VAL B N 1
ATOM 5191 C CA . VAL B 1 337 ? 14.573 9.739 29.334 1.00 14.42 337 VAL B CA 1
ATOM 5192 C C . VAL B 1 337 ? 13.333 10.115 30.102 1.00 14.35 337 VAL B C 1
ATOM 5193 O O . VAL B 1 337 ? 12.218 9.908 29.556 1.00 14.06 337 VAL B O 1
ATOM 5197 N N . ASN B 1 338 ? 13.413 10.725 31.287 1.00 14.18 338 ASN B N 1
ATOM 5198 C CA . ASN B 1 338 ? 12.211 11.165 31.999 1.00 14.79 338 ASN B CA 1
ATOM 5199 C C . ASN B 1 338 ? 11.378 12.125 31.167 1.00 16.89 338 ASN B C 1
ATOM 5200 O O . ASN B 1 338 ? 10.126 12.105 31.206 1.00 15.91 338 ASN B O 1
ATOM 5205 N N . ALA B 1 339 ? 12.033 13.035 30.453 1.00 16.07 339 ALA B N 1
ATOM 5206 C CA . ALA B 1 339 ? 11.350 13.982 29.599 1.00 14.81 339 ALA B CA 1
ATOM 5207 C C . ALA B 1 339 ? 10.544 13.235 28.521 1.00 14.90 339 ALA B C 1
ATOM 5208 O O . ALA B 1 339 ? 9.420 13.646 28.261 1.00 17.06 339 ALA B O 1
ATOM 5210 N N . MET B 1 340 ? 11.084 12.238 27.864 1.00 15.25 340 MET B N 1
ATOM 5211 C CA . MET B 1 340 ? 10.378 11.472 26.850 1.00 16.01 34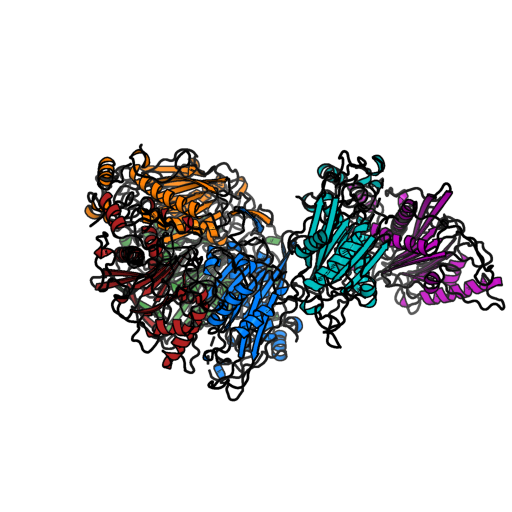0 MET B CA 1
ATOM 5212 C C . MET B 1 340 ? 9.220 10.658 27.471 1.00 16.95 340 MET B C 1
ATOM 5213 O O . MET B 1 340 ? 8.165 10.629 26.823 1.00 16.76 340 MET B O 1
ATOM 5218 N N . ILE B 1 341 ? 9.448 10.116 28.667 1.00 15.50 341 ILE B N 1
ATOM 5219 C CA . ILE B 1 341 ? 8.349 9.346 29.306 1.00 17.19 341 ILE B CA 1
ATOM 5220 C C . ILE B 1 341 ? 7.203 10.236 29.722 1.00 17.34 341 ILE B C 1
ATOM 5221 O O . ILE B 1 341 ? 6.034 9.832 29.627 1.00 16.98 341 ILE B O 1
ATOM 5226 N N . ALA B 1 342 ? 7.407 11.461 30.170 1.00 15.09 342 ALA B N 1
ATOM 5227 C CA . ALA B 1 342 ? 6.412 12.379 30.632 1.00 16.97 342 ALA B CA 1
ATOM 5228 C C . ALA B 1 342 ? 5.673 13.144 29.531 1.00 16.88 342 ALA B C 1
ATOM 5229 O O . ALA B 1 342 ? 4.616 13.749 29.745 1.00 17.75 342 ALA B O 1
ATOM 5231 N N . ALA B 1 343 ? 6.252 13.157 28.343 1.00 17.83 343 ALA B N 1
ATOM 5232 C CA . ALA B 1 343 ? 5.734 13.949 27.245 1.00 18.51 343 ALA B CA 1
ATOM 5233 C C . ALA B 1 343 ? 4.429 13.317 26.703 1.00 20.72 343 ALA B C 1
ATOM 5234 O O . ALA B 1 343 ? 4.146 12.139 26.864 1.00 19.92 343 ALA B O 1
ATOM 5236 N N . GLU B 1 344 ? 3.665 14.213 26.104 1.00 21.08 344 GLU B N 1
ATOM 5237 C CA . GLU B 1 344 ? 2.397 13.769 25.497 1.00 24.33 344 GLU B CA 1
ATOM 5238 C C . GLU B 1 344 ? 2.347 14.199 24.036 1.00 24.02 344 GLU B C 1
ATOM 5239 O O . GLU B 1 344 ? 2.909 15.212 23.633 1.00 23.05 344 GLU B O 1
ATOM 5245 N N . ASP B 1 345 ? 1.608 13.431 23.214 1.00 22.52 345 ASP B N 1
ATOM 5246 C CA . ASP B 1 345 ? 1.456 13.768 21.811 1.00 22.25 345 ASP B CA 1
ATOM 5247 C C . ASP B 1 345 ? 1.051 15.218 21.626 1.00 20.54 345 ASP B C 1
ATOM 5248 O O . ASP B 1 345 ? 0.264 15.783 22.394 1.00 20.86 345 ASP B O 1
ATOM 5253 N N . MET B 1 346 ? 1.580 15.852 20.577 1.00 19.52 346 MET B N 1
ATOM 5254 C CA . MET B 1 346 ? 1.275 17.227 20.276 1.00 21.56 346 MET B CA 1
ATOM 5255 C C . MET B 1 346 ? 1.219 17.520 18.773 1.00 22.01 346 MET B C 1
ATOM 5256 O O . MET B 1 346 ? 2.001 16.988 17.991 1.00 21.48 346 MET B O 1
ATOM 5261 N N . GLY B 1 347 ? 0.280 18.388 18.382 1.00 22.04 347 GLY B N 1
ATOM 5262 C CA . GLY B 1 347 ? 0.204 18.757 16.947 1.00 23.93 347 GLY B CA 1
ATOM 5263 C C . GLY B 1 347 ? -0.948 17.981 16.286 1.00 26.81 347 GLY B C 1
ATOM 5264 O O . GLY B 1 347 ? -1.887 17.629 17.003 1.00 25.20 347 GLY B O 1
ATOM 5265 N N . GLY B 1 348 ? -0.859 17.753 14.977 1.00 26.52 348 GLY B N 1
ATOM 5266 C CA . GLY B 1 348 ? -1.882 16.976 14.282 1.00 29.65 348 GLY B CA 1
ATOM 5267 C C . GLY B 1 348 ? -3.168 17.728 14.010 1.00 30.77 348 GLY B C 1
ATOM 5268 O O . GLY B 1 348 ? -4.177 17.117 13.599 1.00 31.59 348 GLY B O 1
ATOM 5269 N N . THR B 1 349 ? -3.200 19.045 14.247 1.00 29.40 349 THR B N 1
ATOM 5270 C CA . THR B 1 349 ? -4.382 19.854 13.994 1.00 30.80 349 THR B CA 1
ATOM 5271 C C . THR B 1 349 ? -4.325 20.295 12.528 1.00 31.69 349 THR B C 1
ATOM 5272 O O . THR B 1 349 ? -3.310 20.231 11.837 1.00 31.64 349 THR B O 1
ATOM 5276 N N . PRO B 1 350 ? -5.404 20.909 12.039 1.00 34.26 350 PRO B N 1
ATOM 5277 C CA . PRO B 1 350 ? -5.450 21.421 10.679 1.00 34.75 350 PRO B CA 1
ATOM 5278 C C . PRO B 1 350 ? -4.429 22.526 10.460 1.00 35.78 350 PRO B C 1
ATOM 5279 O O . PRO B 1 350 ? -4.137 22.849 9.304 1.00 36.56 350 PRO B O 1
ATOM 5283 N N . PHE B 1 351 ? -3.917 23.155 11.526 1.00 35.03 351 PHE B N 1
ATOM 5284 C CA . PHE B 1 351 ? -2.886 24.169 11.405 1.00 34.48 351 PHE B CA 1
ATOM 5285 C C . PHE B 1 351 ? -1.463 23.649 11.569 1.00 32.90 351 PHE B C 1
ATOM 5286 O O . PHE B 1 351 ? -0.566 24.509 11.614 1.00 32.75 351 PHE B O 1
ATOM 5294 N N . ASP B 1 352 ? -1.260 22.348 11.714 1.00 31.16 352 ASP B N 1
ATOM 5295 C CA . ASP B 1 352 ? 0.087 21.822 11.919 1.00 31.38 352 ASP B CA 1
ATOM 5296 C C . ASP B 1 352 ? 0.670 21.208 10.660 1.00 32.78 352 ASP B C 1
ATOM 5297 O O . ASP B 1 352 ? -0.105 20.723 9.821 1.00 33.85 352 ASP B O 1
ATOM 5302 N N . ARG B 1 353 ? 1.988 21.093 10.557 1.00 34.12 353 ARG B N 1
ATOM 5303 C CA . ARG B 1 353 ? 2.617 20.315 9.512 1.00 35.89 353 ARG B CA 1
ATOM 5304 C C . ARG B 1 353 ? 2.896 18.895 10.026 1.00 35.06 353 ARG B C 1
ATOM 5305 O O . ARG B 1 353 ? 3.171 18.015 9.216 1.00 36.06 353 ARG B O 1
ATOM 5313 N N . LEU B 1 354 ? 2.964 18.744 11.350 1.00 32.34 354 LEU B N 1
ATOM 5314 C CA . LEU B 1 354 ? 3.313 17.450 11.915 1.00 30.34 354 LEU B CA 1
ATOM 5315 C C . LEU B 1 354 ? 2.349 17.081 13.044 1.00 26.85 354 LEU B C 1
ATOM 5316 O O . LEU B 1 354 ? 1.688 17.927 13.626 1.00 24.24 354 LEU B O 1
ATOM 5321 N N . LEU B 1 355 ? 2.445 15.849 13.455 1.00 25.43 355 LEU B N 1
ATOM 5322 C CA . LEU B 1 355 ? 1.868 15.305 14.661 1.00 25.46 355 LEU B CA 1
ATOM 5323 C C . LEU B 1 355 ? 3.111 14.635 15.301 1.00 23.22 355 LEU B C 1
ATOM 5324 O O . LEU B 1 355 ? 3.653 13.748 14.652 1.00 23.45 355 LEU B O 1
ATOM 5329 N N . VAL B 1 356 ? 3.526 15.142 16.451 1.00 22.79 356 VAL B N 1
ATOM 5330 C CA . VAL B 1 356 ? 4.681 14.518 17.110 1.00 20.44 356 VAL B CA 1
ATOM 5331 C C . VAL B 1 356 ? 4.174 13.604 18.223 1.00 19.55 356 VAL B C 1
ATOM 5332 O O . VAL B 1 356 ? 3.501 14.147 19.093 1.00 20.27 356 VAL B O 1
ATOM 5336 N N . GLN B 1 357 ? 4.481 12.316 18.181 1.00 20.47 357 GLN B N 1
ATOM 5337 C CA . GLN B 1 357 ? 4.001 11.400 19.189 1.00 22.37 357 GLN B CA 1
ATOM 5338 C C . GLN B 1 357 ? 4.999 11.232 20.346 1.00 22.19 357 GLN B C 1
ATOM 5339 O O . GLN B 1 357 ? 6.202 11.253 20.063 1.00 22.07 357 GLN B O 1
ATOM 5345 N N . ALA B 1 358 ? 4.474 11.019 21.553 1.00 21.05 358 ALA B N 1
ATOM 5346 C CA . ALA B 1 358 ? 5.349 10.634 22.671 1.00 20.13 358 ALA B CA 1
ATOM 5347 C C . ALA B 1 358 ? 5.729 9.172 22.454 1.00 21.94 358 ALA B C 1
ATOM 5348 O O . ALA B 1 358 ? 4.936 8.445 21.810 1.00 23.03 358 ALA B O 1
ATOM 5350 N N . ILE B 1 359 ? 6.862 8.716 22.946 1.00 19.82 359 ILE B N 1
ATOM 5351 C CA . ILE B 1 359 ? 7.275 7.329 22.796 1.00 18.97 359 ILE B CA 1
ATOM 5352 C C . ILE B 1 359 ? 6.256 6.473 23.568 1.00 20.52 359 ILE B C 1
ATOM 5353 O O . ILE B 1 359 ? 5.819 6.841 24.659 1.00 19.90 359 ILE B O 1
ATOM 5358 N N . ASP B 1 360 ? 5.888 5.372 22.961 1.00 18.43 360 ASP B N 1
ATOM 5359 C CA . ASP B 1 360 ? 4.885 4.474 23.571 1.00 21.05 360 ASP B CA 1
ATOM 5360 C C . ASP B 1 360 ? 5.566 3.600 24.602 1.00 20.33 360 ASP B C 1
ATOM 5361 O O . ASP B 1 360 ? 6.531 2.907 24.268 1.00 21.22 360 ASP B O 1
ATOM 5366 N N . HIS B 1 361 ? 5.041 3.611 25.820 1.00 20.47 361 HIS B N 1
ATOM 5367 C CA . HIS B 1 361 ? 5.602 2.900 26.947 1.00 21.49 361 HIS B CA 1
ATOM 5368 C C . HIS B 1 361 ? 5.642 1.396 26.807 1.00 21.84 361 HIS B C 1
ATOM 5369 O O . HIS B 1 361 ? 6.672 0.825 27.137 1.00 21.07 361 HIS B O 1
ATOM 5376 N N . GLU B 1 362 ? 4.543 0.824 26.276 1.00 22.29 362 GLU B N 1
ATOM 5377 C CA . GLU B 1 362 ? 4.535 -0.631 26.151 1.00 25.13 362 GLU B CA 1
ATOM 5378 C C . GLU B 1 362 ? 5.499 -1.108 25.082 1.00 23.87 362 GLU B C 1
ATOM 5379 O O . GLU B 1 362 ? 6.199 -2.087 25.255 1.00 24.63 362 GLU B O 1
ATOM 5385 N N . ARG B 1 363 ? 5.540 -0.415 23.939 1.00 25.25 363 ARG B N 1
ATOM 5386 C CA . ARG B 1 363 ? 6.467 -0.800 22.876 1.00 25.56 363 ARG B CA 1
ATOM 5387 C C . ARG B 1 363 ? 7.910 -0.686 23.368 1.00 24.43 363 ARG B C 1
ATOM 5388 O O . ARG B 1 363 ? 8.718 -1.565 23.101 1.00 21.80 363 ARG B O 1
ATOM 5396 N N . LEU B 1 364 ? 8.160 0.395 24.117 1.00 23.83 364 LEU B N 1
ATOM 5397 C CA . LEU B 1 364 ? 9.515 0.572 24.688 1.00 23.44 364 LEU B CA 1
ATOM 5398 C C . LEU B 1 364 ? 9.879 -0.615 25.563 1.00 22.61 364 LEU B C 1
ATOM 5399 O O . LEU B 1 364 ? 10.954 -1.199 25.455 1.00 21.68 364 LEU B O 1
ATOM 5404 N N . ARG B 1 365 ? 8.996 -0.949 26.516 1.00 22.89 365 ARG B N 1
ATOM 5405 C CA . ARG B 1 365 ? 9.235 -2.042 27.454 1.00 24.43 365 ARG B CA 1
ATOM 5406 C C . ARG B 1 365 ? 9.479 -3.352 26.723 1.00 24.39 365 ARG B C 1
ATOM 5407 O O . ARG B 1 365 ? 10.388 -4.118 27.032 1.00 25.65 365 ARG B O 1
ATOM 5415 N N . ALA B 1 366 ? 8.728 -3.594 25.653 1.00 24.42 366 ALA B N 1
ATOM 5416 C CA . ALA B 1 366 ? 8.879 -4.802 24.857 1.00 26.54 366 ALA B CA 1
ATOM 5417 C C . ALA B 1 366 ? 10.257 -4.884 24.204 1.00 26.78 366 ALA B C 1
ATOM 5418 O O . ALA B 1 366 ? 10.851 -5.953 24.205 1.00 25.88 366 ALA B O 1
ATOM 5420 N N . VAL B 1 367 ? 10.723 -3.770 23.626 1.00 27.33 367 VAL B N 1
ATOM 5421 C CA . VAL B 1 367 ? 12.062 -3.807 23.011 1.00 26.11 367 VAL B CA 1
ATOM 5422 C C . VAL B 1 367 ? 13.137 -4.039 24.067 1.00 25.63 367 VAL B C 1
ATOM 5423 O O . VAL B 1 367 ? 14.004 -4.881 23.822 1.00 25.91 367 VAL B O 1
ATOM 5427 N N . LEU B 1 368 ? 13.089 -3.315 25.185 1.00 25.00 368 LEU B N 1
ATOM 5428 C CA . LEU B 1 368 ? 14.044 -3.541 26.270 1.00 26.22 368 LEU B CA 1
ATOM 5429 C C . LEU B 1 368 ? 14.046 -4.993 26.748 1.00 29.11 368 LEU B C 1
ATOM 5430 O O . LEU B 1 368 ? 15.111 -5.618 26.905 1.00 28.19 368 LEU B O 1
ATOM 5435 N N . ARG B 1 369 ? 12.857 -5.572 26.898 1.00 30.05 369 ARG B N 1
ATOM 5436 C CA . ARG B 1 369 ? 12.739 -6.970 27.329 1.00 33.12 369 ARG B CA 1
ATOM 5437 C C . ARG B 1 369 ? 13.462 -7.933 26.411 1.00 33.48 369 ARG B C 1
ATOM 5438 O O . ARG B 1 369 ? 14.217 -8.815 26.851 1.00 32.77 369 ARG B O 1
ATOM 5446 N N . GLN B 1 370 ? 13.385 -7.751 25.086 1.00 33.59 370 GLN B N 1
ATOM 5447 C CA . GLN B 1 370 ? 14.073 -8.616 24.146 1.00 35.53 370 GLN B CA 1
ATOM 5448 C C . GLN B 1 370 ? 15.596 -8.589 24.227 1.00 34.54 370 GLN B C 1
ATOM 5449 O O . GLN B 1 370 ? 16.223 -9.474 23.641 1.00 32.54 370 GLN B O 1
ATOM 5455 N N . TYR B 1 371 ? 16.142 -7.527 24.811 1.00 31.34 371 TYR B N 1
ATOM 5456 C CA . TYR B 1 371 ? 17.574 -7.418 24.942 1.00 30.94 371 TYR B CA 1
ATOM 5457 C C . TYR B 1 371 ? 18.001 -7.631 26.392 1.00 30.61 371 TYR B C 1
ATOM 5458 O O . TYR B 1 371 ? 19.166 -7.352 26.653 1.00 30.93 371 TYR B O 1
ATOM 5467 N N . GLY B 1 372 ? 17.093 -8.076 27.244 1.00 31.23 372 GLY B N 1
ATOM 5468 C CA . GLY B 1 372 ? 17.427 -8.363 28.636 1.00 33.46 372 GLY B CA 1
ATOM 5469 C C . GLY B 1 372 ? 17.677 -7.144 29.503 1.00 34.71 372 GLY B C 1
ATOM 5470 O O . GLY B 1 372 ? 18.492 -7.247 30.421 1.00 35.91 372 GLY B O 1
ATOM 5471 N N . ARG B 1 373 ? 17.000 -6.028 29.222 1.00 35.08 373 ARG B N 1
ATOM 5472 C CA . ARG B 1 373 ? 17.282 -4.810 29.967 1.00 37.36 373 ARG B CA 1
ATOM 5473 C C . ARG B 1 373 ? 16.074 -4.210 30.659 1.00 39.16 373 ARG B C 1
ATOM 5474 O O . ARG B 1 373 ? 16.074 -3.054 31.087 1.00 38.70 373 ARG B O 1
ATOM 5482 N N . LEU B 1 374 ? 15.027 -5.023 30.681 1.00 40.26 374 LEU B N 1
ATOM 5483 C CA . LEU B 1 374 ? 13.808 -4.561 31.342 1.00 43.15 374 LEU B CA 1
ATOM 5484 C C . LEU B 1 374 ? 13.883 -5.132 32.757 1.00 45.45 374 LEU B C 1
ATOM 5485 O O . LEU B 1 374 ? 13.890 -6.351 32.930 1.00 46.81 374 LEU B O 1
ATOM 5490 N N . ALA B 1 375 ? 14.021 -4.242 33.726 1.00 47.13 375 ALA B N 1
ATOM 5491 C CA . ALA B 1 375 ? 14.136 -4.685 35.118 1.00 48.55 375 ALA B CA 1
ATOM 5492 C C . ALA B 1 375 ? 12.765 -5.029 35.688 1.00 49.03 375 ALA B C 1
ATOM 5493 O O . ALA B 1 375 ? 11.879 -4.160 35.790 1.00 49.39 375 ALA B O 1
ATOM 5495 N N . LYS C 1 9 ? 32.329 70.244 14.067 1.00 41.03 9 LYS C N 1
ATOM 5496 C CA . LYS C 1 9 ? 33.000 69.671 15.282 1.00 40.06 9 LYS C CA 1
ATOM 5497 C C . LYS C 1 9 ? 34.361 69.118 14.889 1.00 36.01 9 LYS C C 1
ATOM 5498 O O . LYS C 1 9 ? 34.432 68.183 14.092 1.00 37.17 9 LYS C O 1
ATOM 5504 N N . PRO C 1 10 ? 35.433 69.684 15.409 1.00 32.71 10 PRO C N 1
ATOM 5505 C CA . PRO C 1 10 ? 36.762 69.155 15.157 1.00 29.48 10 PRO C CA 1
ATOM 5506 C C . PRO C 1 10 ? 36.808 67.747 15.784 1.00 25.20 10 PRO C C 1
ATOM 5507 O O . PRO C 1 10 ? 36.130 67.512 16.764 1.00 22.47 10 PRO C O 1
ATOM 5511 N N . ARG C 1 11 ? 37.598 66.876 15.184 1.00 22.62 11 ARG C N 1
ATOM 5512 C CA . ARG C 1 11 ? 37.788 65.538 15.767 1.00 19.92 11 ARG C CA 1
ATOM 5513 C C . ARG C 1 11 ? 39.173 65.559 16.382 1.00 20.22 11 ARG C C 1
ATOM 5514 O O . ARG C 1 11 ? 39.858 66.598 16.326 1.00 19.49 11 ARG C O 1
ATOM 5522 N N . ALA C 1 12 ? 39.677 64.420 16.897 1.00 19.17 12 ALA C N 1
ATOM 5523 C CA . ALA C 1 12 ? 41.011 64.487 17.505 1.00 19.93 12 ALA C CA 1
ATOM 5524 C C . ALA C 1 12 ? 42.124 64.985 16.604 1.00 22.38 12 ALA C C 1
ATOM 5525 O O . ALA C 1 12 ? 42.948 65.784 17.094 1.00 22.13 12 ALA C O 1
ATOM 5527 N N . ARG C 1 13 ? 42.226 64.532 15.336 1.00 21.82 13 ARG C N 1
ATOM 5528 C CA . ARG C 1 13 ? 43.277 65.023 14.467 1.00 23.52 13 ARG C CA 1
ATOM 5529 C C . ARG C 1 13 ? 43.211 66.542 14.248 1.00 25.08 13 ARG C C 1
ATOM 5530 O O . ARG C 1 13 ? 44.271 67.169 14.138 1.00 24.63 13 ARG C O 1
ATOM 5538 N N . ASP C 1 14 ? 42.029 67.107 14.180 1.00 26.52 14 ASP C N 1
ATOM 5539 C CA . ASP C 1 14 ? 41.830 68.537 13.971 1.00 28.67 14 ASP C CA 1
ATOM 5540 C C . ASP C 1 14 ? 42.410 69.394 15.083 1.00 29.37 14 ASP C C 1
ATOM 5541 O O . ASP C 1 14 ? 42.794 70.551 14.848 1.00 30.30 14 ASP C O 1
ATOM 5546 N N . LEU C 1 15 ? 42.524 68.866 16.300 1.00 28.11 15 LEU C N 1
ATOM 5547 C CA . LEU C 1 15 ? 43.128 69.576 17.402 1.00 26.68 15 LEU C CA 1
ATOM 5548 C C . LEU C 1 15 ? 44.646 69.442 17.466 1.00 26.89 15 LEU C C 1
ATOM 5549 O O . LEU C 1 15 ? 45.220 70.056 18.390 1.00 27.65 15 LEU C O 1
ATOM 5554 N N . GLY C 1 16 ? 45.262 68.707 16.560 1.00 24.75 16 GLY C N 1
ATOM 5555 C CA . GLY C 1 16 ? 46.719 68.633 16.575 1.00 25.30 16 GLY C CA 1
ATOM 5556 C C . GLY C 1 16 ? 47.224 67.395 17.297 1.00 25.76 16 GLY C C 1
ATOM 5557 O O . GLY C 1 16 ? 48.431 67.299 17.510 1.00 26.37 16 GLY C O 1
ATOM 5558 N N . LEU C 1 17 ? 46.334 66.498 17.733 1.00 24.37 17 LEU C N 1
ATOM 5559 C CA . LEU C 1 17 ? 46.881 65.286 18.382 1.00 25.87 17 LEU C CA 1
ATOM 5560 C C . LEU C 1 17 ? 47.639 64.498 17.327 1.00 25.55 17 LEU C C 1
ATOM 5561 O O . LEU C 1 17 ? 47.246 64.419 16.169 1.00 26.73 17 LEU C O 1
ATOM 5566 N N . PRO C 1 18 ? 48.738 63.875 17.724 1.00 25.52 18 PRO C N 1
ATOM 5567 C CA . PRO C 1 18 ? 49.650 63.213 16.824 1.00 23.96 18 PRO C CA 1
ATOM 5568 C C . PRO C 1 18 ? 49.244 61.807 16.434 1.00 24.24 18 PRO C C 1
ATOM 5569 O O . PRO C 1 18 ? 50.047 60.882 16.627 1.00 24.48 18 PRO C O 1
ATOM 5573 N N . PHE C 1 19 ? 48.108 61.711 15.769 1.00 23.47 19 PHE C N 1
ATOM 5574 C CA . PHE C 1 19 ? 47.729 60.409 15.257 1.00 27.40 19 PHE C CA 1
ATOM 5575 C C . PHE C 1 19 ? 48.461 59.983 13.994 1.00 32.30 19 PHE C C 1
ATOM 5576 O O . PHE C 1 19 ? 48.798 60.542 12.990 1.00 34.77 19 PHE C O 1
ATOM 5584 N N . THR C 1 20 ? 48.706 58.715 14.020 1.00 34.63 20 THR C N 1
ATOM 5585 C CA . THR C 1 20 ? 48.934 57.475 13.431 1.00 37.10 20 THR C CA 1
ATOM 5586 C C . THR C 1 20 ? 48.359 57.338 12.017 1.00 33.64 20 THR C C 1
ATOM 5587 O O . THR C 1 20 ? 47.171 57.565 11.865 1.00 37.42 20 THR C O 1
ATOM 5591 N N . GLY C 1 21 ? 49.129 57.012 11.005 1.00 30.92 21 GLY C N 1
ATOM 5592 C CA . GLY C 1 21 ? 48.687 56.610 9.716 1.00 26.23 21 GLY C CA 1
ATOM 5593 C C . GLY C 1 21 ? 47.557 57.176 8.906 1.00 23.19 21 GLY C C 1
ATOM 5594 O O . GLY C 1 21 ? 46.745 58.033 9.305 1.00 27.12 21 GLY C O 1
ATOM 5595 N N . VAL C 1 22 ? 47.408 56.563 7.740 1.00 18.25 22 VAL C N 1
ATOM 5596 C CA . VAL C 1 22 ? 46.420 56.987 6.754 1.00 16.66 22 VAL C CA 1
ATOM 5597 C C . VAL C 1 22 ? 45.060 56.417 7.077 1.00 16.11 22 VAL C C 1
ATOM 5598 O O . VAL C 1 22 ? 44.926 55.200 7.246 1.00 16.14 22 VAL C O 1
ATOM 5602 N N . THR C 1 23 ? 44.059 57.267 7.185 1.00 14.91 23 THR C N 1
ATOM 5603 C CA . THR C 1 23 ? 42.686 56.850 7.403 1.00 15.60 23 THR C CA 1
ATOM 5604 C C . THR C 1 23 ? 41.923 56.677 6.086 1.00 14.41 23 THR C C 1
ATOM 5605 O O . THR C 1 23 ? 42.401 57.153 5.044 1.00 15.55 23 THR C O 1
ATOM 5609 N N . GLY C 1 24 ? 40.751 56.089 6.213 1.00 12.04 24 GLY C N 1
ATOM 5610 C CA . GLY C 1 24 ? 39.876 55.955 5.011 1.00 14.58 24 GLY C CA 1
ATOM 5611 C C . GLY C 1 24 ? 39.215 57.347 4.915 1.00 16.56 24 GLY C C 1
ATOM 5612 O O . GLY C 1 24 ? 39.482 58.236 5.759 1.00 15.08 24 GLY C O 1
ATOM 5613 N N . PRO C 1 25 ? 38.380 57.508 3.913 1.00 15.81 25 PRO C N 1
ATOM 5614 C CA . PRO C 1 25 ? 37.778 58.813 3.630 1.00 17.67 25 PRO C CA 1
ATOM 5615 C C . PRO C 1 25 ? 37.034 59.439 4.762 1.00 18.49 25 PRO C C 1
ATOM 5616 O O . PRO C 1 25 ? 37.170 60.646 5.075 1.00 17.89 25 PRO C O 1
ATOM 5620 N N . TYR C 1 26 ? 36.232 58.700 5.548 1.00 15.58 26 TYR C N 1
ATOM 5621 C CA . TYR C 1 26 ? 35.508 59.306 6.646 1.00 19.14 26 TYR C CA 1
ATOM 5622 C C . TYR C 1 26 ? 36.211 59.148 7.987 1.00 18.09 26 TYR C C 1
ATOM 5623 O O . TYR C 1 26 ? 35.657 59.605 8.998 1.00 19.41 26 TYR C O 1
ATOM 5632 N N . ASN C 1 27 ? 37.297 58.427 8.049 1.00 15.33 27 ASN C N 1
ATOM 5633 C CA . ASN C 1 27 ? 37.999 58.056 9.258 1.00 14.70 27 ASN C CA 1
ATOM 5634 C C . ASN C 1 27 ? 36.990 57.449 10.237 1.00 13.28 27 ASN C C 1
ATOM 5635 O O . ASN C 1 27 ? 36.798 57.900 11.371 1.00 15.52 27 ASN C O 1
ATOM 5640 N N . ALA C 1 28 ? 36.271 56.430 9.774 1.00 12.93 28 ALA C N 1
ATOM 5641 C CA . ALA C 1 28 ? 35.224 55.784 10.527 1.00 12.77 28 ALA C CA 1
ATOM 5642 C C . ALA C 1 28 ? 35.023 54.344 10.060 1.00 11.93 28 ALA C C 1
ATOM 5643 O O . ALA C 1 28 ? 35.440 54.000 8.969 1.00 12.57 28 ALA C O 1
ATOM 5645 N N . ILE C 1 29 ? 34.208 53.612 10.829 1.00 12.24 29 ILE C N 1
ATOM 5646 C CA . ILE C 1 29 ? 33.978 52.200 10.477 1.00 11.30 29 ILE C CA 1
ATOM 5647 C C . ILE C 1 29 ? 33.208 52.068 9.174 1.00 13.19 29 ILE C C 1
ATOM 5648 O O . ILE C 1 29 ? 33.356 51.044 8.485 1.00 13.37 29 ILE C O 1
ATOM 5653 N N . THR C 1 30 ? 32.467 53.100 8.730 1.00 12.54 30 THR C N 1
ATOM 5654 C CA . THR C 1 30 ? 31.788 53.060 7.435 1.00 13.10 30 THR C CA 1
ATOM 5655 C C . THR C 1 30 ? 32.765 53.177 6.273 1.00 12.47 30 THR C C 1
ATOM 5656 O O . THR C 1 30 ? 32.325 53.053 5.125 1.00 14.99 30 THR C O 1
ATOM 5660 N N . ASP C 1 31 ? 34.063 53.336 6.513 1.00 12.74 31 ASP C N 1
ATOM 5661 C CA . ASP C 1 31 ? 35.056 53.252 5.444 1.00 13.08 31 ASP C CA 1
ATOM 5662 C C . ASP C 1 31 ? 35.170 51.809 4.943 1.00 14.63 31 ASP C C 1
ATOM 5663 O O . ASP C 1 31 ? 35.652 51.579 3.832 1.00 14.66 31 ASP C O 1
ATOM 5668 N N . VAL C 1 32 ? 34.656 50.830 5.727 1.00 14.76 32 VAL C N 1
ATOM 5669 C CA . VAL C 1 32 ? 34.631 49.452 5.213 1.00 13.29 32 VAL C CA 1
ATOM 5670 C C . VAL C 1 32 ? 33.378 49.362 4.356 1.00 14.60 32 VAL C C 1
ATOM 5671 O O . VAL C 1 32 ? 32.272 49.571 4.882 1.00 12.89 32 VAL C O 1
ATOM 5675 N N . ASP C 1 33 ? 33.527 49.122 3.051 1.00 12.94 33 ASP C N 1
ATOM 5676 C CA . ASP C 1 33 ? 32.381 49.140 2.146 1.00 17.64 33 ASP C CA 1
ATOM 5677 C C . ASP C 1 33 ? 31.252 48.218 2.651 1.00 17.03 33 ASP C C 1
ATOM 5678 O O . ASP C 1 33 ? 31.341 47.079 3.049 1.00 16.59 33 ASP C O 1
ATOM 5683 N N . GLY C 1 34 ? 30.067 48.806 2.571 1.00 15.54 34 GLY C N 1
ATOM 5684 C CA . GLY C 1 34 ? 28.790 48.214 2.852 1.00 15.80 34 GLY C CA 1
ATOM 5685 C C . GLY C 1 34 ? 28.387 48.141 4.313 1.00 15.86 34 GLY C C 1
ATOM 5686 O O . GLY C 1 34 ? 27.306 47.656 4.656 1.00 16.24 34 GLY C O 1
ATOM 5687 N N . VAL C 1 35 ? 29.214 48.654 5.209 1.00 15.03 35 VAL C N 1
ATOM 5688 C CA . VAL C 1 35 ? 28.937 48.636 6.641 1.00 14.93 35 VAL C CA 1
ATOM 5689 C C . VAL C 1 35 ? 28.207 49.948 6.940 1.00 16.24 35 VAL C C 1
ATOM 5690 O O . VAL C 1 35 ? 28.733 51.010 6.612 1.00 15.75 35 VAL C O 1
ATOM 5694 N N . GLY C 1 36 ? 27.026 49.819 7.512 1.00 14.41 36 GLY C N 1
ATOM 5695 C CA . GLY C 1 36 ? 26.241 51.022 7.854 1.00 15.31 36 GLY C CA 1
ATOM 5696 C C . GLY C 1 36 ? 26.146 51.174 9.356 1.00 16.18 36 GLY C C 1
ATOM 5697 O O . GLY C 1 36 ? 26.226 50.179 10.109 1.00 16.02 36 GLY C O 1
ATOM 5698 N N . VAL C 1 37 ? 25.970 52.398 9.840 1.00 16.10 37 VAL C N 1
ATOM 5699 C CA . VAL C 1 37 ? 25.807 52.667 11.279 1.00 15.29 37 VAL C CA 1
ATOM 5700 C C . VAL C 1 37 ? 24.536 53.510 11.436 1.00 17.08 37 VAL C C 1
ATOM 5701 O O . VAL C 1 37 ? 24.332 54.468 10.675 1.00 15.94 37 VAL C O 1
ATOM 5705 N N . GLY C 1 38 ? 23.769 53.173 12.467 1.00 14.79 38 GLY C N 1
ATOM 5706 C CA . GLY C 1 38 ? 22.518 53.930 12.691 1.00 15.63 38 GLY C CA 1
ATOM 5707 C C . GLY C 1 38 ? 22.357 54.156 14.191 1.00 16.21 38 GLY C C 1
ATOM 5708 O O . GLY C 1 38 ? 22.849 53.386 15.014 1.00 15.97 38 GLY C O 1
ATOM 5709 N N . PHE C 1 39 ? 21.796 55.298 14.576 1.00 16.05 39 PHE C N 1
ATOM 5710 C CA . PHE C 1 39 ? 21.696 55.656 15.974 1.00 16.73 39 PHE C CA 1
ATOM 5711 C C . PHE C 1 39 ? 20.303 56.113 16.375 1.00 17.81 39 PHE C C 1
ATOM 5712 O O . PHE C 1 39 ? 19.536 56.693 15.602 1.00 17.13 39 PHE C O 1
ATOM 5720 N N . GLN C 1 40 ? 19.973 55.797 17.629 1.00 16.32 40 GLN C N 1
ATOM 5721 C CA . GLN C 1 40 ? 18.749 56.339 18.216 1.00 18.30 40 GLN C CA 1
ATOM 5722 C C . GLN C 1 40 ? 19.204 56.973 19.533 1.00 18.61 40 GLN C C 1
ATOM 5723 O O . GLN C 1 40 ? 19.806 56.309 20.399 1.00 17.60 40 GLN C O 1
ATOM 5729 N N . THR C 1 41 ? 19.029 58.290 19.637 1.00 17.11 41 THR C N 1
ATOM 5730 C CA . THR C 1 41 ? 19.587 58.994 20.821 1.00 18.49 41 THR C CA 1
ATOM 5731 C C . THR C 1 41 ? 18.470 59.586 21.657 1.00 21.37 41 THR C C 1
ATOM 5732 O O . THR C 1 41 ? 17.646 60.337 21.117 1.00 21.44 41 THR C O 1
ATOM 5736 N N . ILE C 1 42 ? 18.453 59.310 22.948 1.00 19.61 42 ILE C N 1
ATOM 5737 C CA . ILE C 1 42 ? 17.429 59.755 23.870 1.00 22.34 42 ILE C CA 1
ATOM 5738 C C . ILE C 1 42 ? 18.068 60.661 24.915 1.00 22.31 42 ILE C C 1
ATOM 5739 O O . ILE C 1 42 ? 18.849 60.188 25.765 1.00 20.54 42 ILE C O 1
ATOM 5744 N N . ILE C 1 43 ? 17.783 61.979 24.820 1.00 21.66 43 ILE C N 1
ATOM 5745 C CA . ILE C 1 43 ? 18.397 62.858 25.831 1.00 22.20 43 ILE C CA 1
ATOM 5746 C C . ILE C 1 43 ? 17.261 63.684 26.443 1.00 24.57 43 ILE C C 1
ATOM 5747 O O . ILE C 1 43 ? 16.652 64.515 25.774 1.00 23.76 43 ILE C O 1
ATOM 5752 N N . GLU C 1 44 ? 16.884 63.344 27.660 1.00 24.55 44 GLU C N 1
ATOM 5753 C CA . GLU C 1 44 ? 15.840 64.053 28.395 1.00 26.35 44 GLU C CA 1
ATOM 5754 C C . GLU C 1 44 ? 16.469 64.629 29.652 1.00 27.75 44 GLU C C 1
ATOM 5755 O O . GLU C 1 44 ? 17.401 64.082 30.240 1.00 26.11 44 GLU C O 1
ATOM 5761 N N . ASN C 1 45 ? 15.950 65.790 30.087 1.00 30.60 45 ASN C N 1
ATOM 5762 C CA . ASN C 1 45 ? 16.560 66.424 31.264 1.00 32.69 45 ASN C CA 1
ATOM 5763 C C . ASN C 1 45 ? 15.572 66.576 32.410 1.00 34.30 45 ASN C C 1
ATOM 5764 O O . ASN C 1 45 ? 15.852 67.188 33.436 1.00 34.65 45 ASN C O 1
ATOM 5769 N N . GLU C 1 46 ? 14.421 65.932 32.266 1.00 34.57 46 GLU C N 1
ATOM 5770 C CA . GLU C 1 46 ? 13.449 65.842 33.347 1.00 37.15 46 GLU C CA 1
ATOM 5771 C C . GLU C 1 46 ? 12.892 64.412 33.372 1.00 35.39 46 GLU C C 1
ATOM 5772 O O . GLU C 1 46 ? 12.751 63.780 32.332 1.00 33.65 46 GLU C O 1
ATOM 5778 N N . PRO C 1 47 ? 12.614 63.898 34.563 1.00 34.81 47 PRO C N 1
ATOM 5779 C CA . PRO C 1 47 ? 12.151 62.541 34.725 1.00 34.50 47 PRO C CA 1
ATOM 5780 C C . PRO C 1 47 ? 10.815 62.251 34.071 1.00 35.25 47 PRO C C 1
ATOM 5781 O O . PRO C 1 47 ? 9.945 63.129 34.005 1.00 36.01 47 PRO C O 1
ATOM 5785 N N . ARG C 1 48 ? 10.668 61.026 33.570 1.00 33.48 48 ARG C N 1
ATOM 5786 C CA . ARG C 1 48 ? 9.401 60.600 32.984 1.00 33.95 48 ARG C CA 1
ATOM 5787 C C . ARG C 1 48 ? 8.491 60.343 34.182 1.00 35.40 48 ARG C C 1
ATOM 5788 O O . ARG C 1 48 ? 8.911 60.184 35.333 1.00 34.32 48 ARG C O 1
ATOM 5796 N N . PRO C 1 49 ? 7.189 60.383 33.945 1.00 37.86 49 PRO C N 1
ATOM 5797 C CA . PRO C 1 49 ? 6.206 60.203 35.009 1.00 38.02 49 PRO C CA 1
ATOM 5798 C C . PRO C 1 49 ? 6.455 58.970 35.853 1.00 38.29 49 PRO C C 1
ATOM 5799 O O . PRO C 1 49 ? 6.622 57.869 35.312 1.00 39.52 49 PRO C O 1
ATOM 5803 N N . GLY C 1 50 ? 6.538 59.129 37.172 1.00 37.43 50 GLY C N 1
ATOM 5804 C CA . GLY C 1 50 ? 6.772 58.008 38.063 1.00 37.72 50 GLY C CA 1
ATOM 5805 C C . GLY C 1 50 ? 8.242 57.679 38.275 1.00 37.75 50 GLY C C 1
ATOM 5806 O O . GLY C 1 50 ? 8.516 56.751 39.033 1.00 38.05 50 GLY C O 1
ATOM 5807 N N . ARG C 1 51 ? 9.135 58.400 37.601 1.00 36.73 51 ARG C N 1
ATOM 5808 C CA . ARG C 1 51 ? 10.572 58.173 37.748 1.00 36.45 51 ARG C CA 1
ATOM 5809 C C . ARG C 1 51 ? 11.156 59.347 38.509 1.00 36.19 51 ARG C C 1
ATOM 5810 O O . ARG C 1 51 ? 10.459 60.369 38.593 1.00 37.21 51 ARG C O 1
ATOM 5818 N N . LYS C 1 52 ? 12.350 59.253 39.050 1.00 36.45 52 LYS C N 1
ATOM 5819 C CA . LYS C 1 52 ? 13.008 60.324 39.749 1.00 36.70 52 LYS C CA 1
ATOM 5820 C C . LYS C 1 52 ? 14.221 60.839 38.977 1.00 35.81 52 LYS C C 1
ATOM 5821 O O . LYS C 1 52 ? 14.722 61.902 39.346 1.00 36.21 52 LYS C O 1
ATOM 5827 N N . ARG C 1 53 ? 14.727 60.082 38.017 1.00 33.65 53 ARG C N 1
ATOM 5828 C CA . ARG C 1 53 ? 15.917 60.487 37.265 1.00 32.65 53 ARG C CA 1
ATOM 5829 C C . ARG C 1 53 ? 15.582 60.536 35.777 1.00 28.59 53 ARG C C 1
ATOM 5830 O O . ARG C 1 53 ? 14.721 59.796 35.323 1.00 27.21 53 ARG C O 1
ATOM 5838 N N . PRO C 1 54 ? 16.257 61.402 35.039 1.00 26.73 54 PRO C N 1
ATOM 5839 C CA . PRO C 1 54 ? 16.001 61.530 33.610 1.00 26.00 54 PRO C CA 1
ATOM 5840 C C . PRO C 1 54 ? 16.603 60.352 32.831 1.00 25.17 54 PRO C C 1
ATOM 5841 O O . PRO C 1 54 ? 17.537 59.727 33.313 1.00 23.53 54 PRO C O 1
ATOM 5845 N N . ALA C 1 55 ? 16.078 60.174 31.626 1.00 23.34 55 ALA C N 1
ATOM 5846 C CA . ALA C 1 55 ? 16.634 59.177 30.697 1.00 21.88 55 ALA C CA 1
ATOM 5847 C C . ALA C 1 55 ? 17.589 59.802 29.696 1.00 21.44 55 ALA C C 1
ATOM 5848 O O . ALA C 1 55 ? 17.274 60.743 28.949 1.00 20.14 55 ALA C O 1
ATOM 5850 N N . ARG C 1 56 ? 18.827 59.283 29.618 1.00 19.71 56 ARG C N 1
ATOM 5851 C CA . ARG C 1 56 ? 19.827 59.670 28.681 1.00 18.23 56 ARG C CA 1
ATOM 5852 C C . ARG C 1 56 ? 20.457 58.322 28.211 1.00 18.55 56 ARG C C 1
ATOM 5853 O O . ARG C 1 56 ? 21.322 57.831 28.932 1.00 19.16 56 ARG C O 1
ATOM 5861 N N . SER C 1 57 ? 19.979 57.841 27.079 1.00 17.82 57 SER C N 1
ATOM 5862 C CA . SER C 1 57 ? 20.518 56.554 26.619 1.00 17.82 57 SER C CA 1
ATOM 5863 C C . SER C 1 57 ? 20.218 56.431 25.139 1.00 18.42 57 SER C C 1
ATOM 5864 O O . SER C 1 57 ? 19.943 57.458 24.503 1.00 18.94 57 SER C O 1
ATOM 5867 N N . GLY C 1 58 ? 20.335 55.215 24.599 1.00 17.51 58 GLY C N 1
ATOM 5868 C CA . GLY C 1 58 ? 20.056 55.115 23.157 1.00 13.88 58 GLY C CA 1
ATOM 5869 C C . GLY C 1 58 ? 20.550 53.750 22.691 1.00 15.94 58 GLY C C 1
ATOM 5870 O O . GLY C 1 58 ? 20.894 52.905 23.498 1.00 16.13 58 GLY C O 1
ATOM 5871 N N . VAL C 1 59 ? 20.658 53.655 21.370 1.00 14.12 59 VAL C N 1
ATOM 5872 C CA . VAL C 1 59 ? 20.978 52.418 20.696 1.00 14.94 59 VAL C CA 1
ATOM 5873 C C . VAL C 1 59 ? 21.882 52.738 19.517 1.00 14.31 59 VAL C C 1
ATOM 5874 O O . VAL C 1 59 ? 21.643 53.705 18.790 1.00 14.95 59 VAL C O 1
ATOM 5878 N N . THR C 1 60 ? 22.894 51.903 19.294 1.00 13.52 60 THR C N 1
ATOM 5879 C CA . THR C 1 60 ? 23.773 52.024 18.134 1.00 14.26 60 THR C CA 1
ATOM 5880 C C . THR C 1 60 ? 23.595 50.742 17.333 1.00 15.22 60 THR C C 1
ATOM 5881 O O . THR C 1 60 ? 23.556 49.692 17.987 1.00 15.36 60 THR C O 1
ATOM 5885 N N . ALA C 1 61 ? 23.504 50.827 16.002 1.00 14.03 61 ALA C N 1
ATOM 5886 C CA . ALA C 1 61 ? 23.379 49.597 15.235 1.00 13.49 61 ALA C CA 1
ATOM 5887 C C . ALA C 1 61 ? 24.437 49.655 14.135 1.00 14.40 61 ALA C C 1
ATOM 5888 O O . ALA C 1 61 ? 24.724 50.724 13.589 1.00 14.61 61 ALA C O 1
ATOM 5890 N N . ILE C 1 62 ? 25.127 48.546 13.941 1.00 13.21 62 ILE C N 1
ATOM 5891 C CA . ILE C 1 62 ? 26.172 48.461 12.920 1.00 12.71 62 ILE C CA 1
ATOM 5892 C C . ILE C 1 62 ? 25.767 47.321 11.997 1.00 13.82 62 ILE C C 1
ATOM 5893 O O . ILE C 1 62 ? 25.687 46.192 12.493 1.00 13.68 62 ILE C O 1
ATOM 5898 N N . LEU C 1 63 ? 25.466 47.573 10.719 1.00 12.43 63 LEU C N 1
ATOM 5899 C CA . LEU C 1 63 ? 25.013 46.473 9.876 1.00 14.80 63 LEU C CA 1
ATOM 5900 C C . LEU C 1 63 ? 25.943 46.249 8.707 1.00 14.48 63 LEU C C 1
ATOM 5901 O O . LEU C 1 63 ? 26.018 47.128 7.866 1.00 15.06 63 LEU C O 1
ATOM 5906 N N . PRO C 1 64 ? 26.604 45.106 8.608 1.00 15.29 64 PRO C N 1
ATOM 5907 C CA . PRO C 1 64 ? 27.435 44.782 7.471 1.00 15.89 64 PRO C CA 1
ATOM 5908 C C . PRO C 1 64 ? 26.534 44.442 6.282 1.00 15.23 64 PRO C C 1
ATOM 5909 O O . PRO C 1 64 ? 25.370 44.088 6.513 1.00 14.53 64 PRO C O 1
ATOM 5913 N N . HIS C 1 65 ? 27.038 44.625 5.069 1.00 14.03 65 HIS C N 1
ATOM 5914 C CA . HIS C 1 65 ? 26.356 44.254 3.841 1.00 15.55 65 HIS C CA 1
ATOM 5915 C C . HIS C 1 65 ? 24.943 44.839 3.871 1.00 15.65 65 HIS C C 1
ATOM 5916 O O . HIS C 1 65 ? 23.937 44.182 3.638 1.00 14.48 65 HIS C O 1
ATOM 5923 N N . MET C 1 66 ? 24.881 46.142 4.163 1.00 17.10 66 MET C N 1
ATOM 5924 C CA . MET C 1 66 ? 23.569 46.748 4.361 1.00 20.41 66 MET C CA 1
ATOM 5925 C C . MET C 1 66 ? 22.669 46.777 3.142 1.00 21.57 66 MET C C 1
ATOM 5926 O O . MET C 1 66 ? 21.468 46.868 3.436 1.00 23.28 66 MET C O 1
ATOM 5931 N N . GLN C 1 67 ? 23.144 46.605 1.943 1.00 24.20 67 GLN C N 1
ATOM 5932 C CA . GLN C 1 67 ? 22.389 46.563 0.709 1.00 28.09 67 GLN C CA 1
ATOM 5933 C C . GLN C 1 67 ? 21.721 45.211 0.457 1.00 26.89 67 GLN C C 1
ATOM 5934 O O . GLN C 1 67 ? 20.780 45.189 -0.353 1.00 26.09 67 GLN C O 1
ATOM 5940 N N . SER C 1 68 ? 22.227 44.130 1.031 1.00 24.10 68 SER C N 1
ATOM 5941 C CA . SER C 1 68 ? 21.803 42.794 0.675 1.00 21.63 68 SER C CA 1
ATOM 5942 C C . SER C 1 68 ? 20.326 42.568 0.978 1.00 22.10 68 SER C C 1
ATOM 5943 O O . SER C 1 68 ? 19.802 42.962 2.025 1.00 20.91 68 SER C O 1
ATOM 5946 N N . GLU C 1 69 ? 19.641 41.835 0.102 1.00 22.02 69 GLU C N 1
ATOM 5947 C CA . GLU C 1 69 ? 18.250 41.496 0.368 1.00 24.54 69 GLU C CA 1
ATOM 5948 C C . GLU C 1 69 ? 18.168 40.320 1.341 1.00 21.39 69 GLU C C 1
ATOM 5949 O O . GLU C 1 69 ? 17.077 40.125 1.876 1.00 20.83 69 GLU C O 1
ATOM 5955 N N . THR C 1 70 ? 19.227 39.553 1.493 1.00 19.48 70 THR C N 1
ATOM 5956 C CA . THR C 1 70 ? 19.249 38.409 2.397 1.00 20.95 70 THR C CA 1
ATOM 5957 C C . THR C 1 70 ? 20.397 38.641 3.399 1.00 19.19 70 THR C C 1
ATOM 5958 O O . THR C 1 70 ? 21.360 39.349 3.106 1.00 19.16 70 THR C O 1
ATOM 5962 N N . PRO C 1 71 ? 20.329 38.019 4.556 1.00 19.18 71 PRO C N 1
ATOM 5963 C CA . PRO C 1 71 ? 21.399 38.126 5.560 1.00 18.81 71 PRO C CA 1
ATOM 5964 C C . PRO C 1 71 ? 22.659 37.465 5.032 1.00 19.36 71 PRO C C 1
ATOM 5965 O O . PRO C 1 71 ? 22.498 36.420 4.393 1.00 21.35 71 PRO C O 1
ATOM 5969 N N . VAL C 1 72 ? 23.815 38.066 5.222 1.00 19.55 72 VAL C N 1
ATOM 5970 C CA . VAL C 1 72 ? 25.052 37.481 4.679 1.00 19.00 72 VAL C CA 1
ATOM 5971 C C . VAL C 1 72 ? 25.934 37.174 5.895 1.00 18.01 72 VAL C C 1
ATOM 5972 O O . VAL C 1 72 ? 26.235 38.125 6.620 1.00 19.25 72 VAL C O 1
ATOM 5976 N N . PRO C 1 73 ? 26.326 35.943 6.081 1.00 18.28 73 PRO C N 1
ATOM 5977 C CA . PRO C 1 73 ? 27.242 35.579 7.146 1.00 18.46 73 PRO C CA 1
ATOM 5978 C C . PRO C 1 73 ? 28.538 36.370 7.002 1.00 17.61 73 PRO C C 1
ATOM 5979 O O . PRO C 1 73 ? 29.132 36.509 5.913 1.00 16.75 73 PRO C O 1
ATOM 5983 N N . VAL C 1 74 ? 28.963 36.847 8.168 1.00 14.71 74 VAL C N 1
ATOM 5984 C CA . VAL C 1 74 ? 30.299 37.534 8.186 1.00 15.07 74 VAL C CA 1
ATOM 5985 C C . VAL C 1 74 ? 31.148 36.766 9.184 1.00 13.82 74 VAL C C 1
ATOM 5986 O O . VAL C 1 74 ? 30.680 36.565 10.325 1.00 13.18 74 VAL C O 1
ATOM 5990 N N . TYR C 1 75 ? 32.311 36.253 8.796 1.00 12.65 75 TYR C N 1
ATOM 5991 C CA . TYR C 1 75 ? 33.167 35.537 9.734 1.00 12.55 75 TYR C CA 1
ATOM 5992 C C . TYR C 1 75 ? 33.578 36.557 10.804 1.00 12.91 75 TYR C C 1
ATOM 5993 O O . TYR C 1 75 ? 33.801 37.734 10.530 1.00 11.34 75 TYR C O 1
ATOM 6002 N N . ALA C 1 76 ? 33.683 36.048 12.047 1.00 11.63 76 ALA C N 1
ATOM 6003 C CA . ALA C 1 76 ? 34.020 36.969 13.136 1.00 10.94 76 ALA C CA 1
ATOM 6004 C C . ALA C 1 76 ? 34.745 36.235 14.258 1.00 11.87 76 ALA C C 1
ATOM 6005 O O . ALA C 1 76 ? 34.829 35.004 14.222 1.00 10.63 76 ALA C O 1
ATOM 6007 N N . GLY C 1 77 ? 35.226 37.036 15.208 1.00 12.35 77 GLY C N 1
ATOM 6008 C CA . GLY C 1 77 ? 35.943 36.407 16.345 1.00 10.89 77 GLY C CA 1
ATOM 6009 C C . GLY C 1 77 ? 35.749 37.375 17.523 1.00 13.32 77 GLY C C 1
ATOM 6010 O O . GLY C 1 77 ? 35.648 38.594 17.350 1.00 12.56 77 GLY C O 1
ATOM 6011 N N . VAL C 1 78 ? 35.711 36.832 18.755 1.00 10.77 78 VAL C N 1
ATOM 6012 C CA . VAL C 1 78 ? 35.477 37.657 19.919 1.00 11.22 78 VAL C CA 1
ATOM 6013 C C . VAL C 1 78 ? 36.642 37.498 20.899 1.00 11.35 78 VAL C C 1
ATOM 6014 O O . VAL C 1 78 ? 37.259 36.432 20.967 1.00 12.53 78 VAL C O 1
ATOM 6018 N N . HIS C 1 79 ? 36.897 38.568 21.636 1.00 9.58 79 HIS C N 1
ATOM 6019 C CA . HIS C 1 79 ? 37.840 38.438 22.752 1.00 10.38 79 HIS C CA 1
ATOM 6020 C C . HIS C 1 79 ? 37.176 39.002 23.997 1.00 12.36 79 HIS C C 1
ATOM 6021 O O . HIS C 1 79 ? 36.818 40.179 23.997 1.00 11.90 79 HIS C O 1
ATOM 6028 N N . ARG C 1 80 ? 37.007 38.135 25.012 1.00 11.02 80 ARG C N 1
ATOM 6029 C CA . ARG C 1 80 ? 36.439 38.636 26.284 1.00 11.81 80 ARG C CA 1
ATOM 6030 C C . ARG C 1 80 ? 37.614 39.038 27.152 1.00 12.05 80 ARG C C 1
ATOM 6031 O O . ARG C 1 80 ? 38.248 38.186 27.770 1.00 12.96 80 ARG C O 1
ATOM 6039 N N . PHE C 1 81 ? 37.976 40.309 27.206 1.00 12.27 81 PHE C N 1
ATOM 6040 C CA . PHE C 1 81 ? 39.158 40.693 28.012 1.00 11.91 81 PHE C CA 1
ATOM 6041 C C . PHE C 1 81 ? 38.775 40.637 29.482 1.00 12.56 81 PHE C C 1
ATOM 6042 O O . PHE C 1 81 ? 39.480 40.067 30.312 1.00 12.04 81 PHE C O 1
ATOM 6050 N N . ASN C 1 82 ? 37.648 41.238 29.808 1.00 10.81 82 ASN C N 1
ATOM 6051 C CA . ASN C 1 82 ? 37.136 41.152 31.203 1.00 11.21 82 ASN C CA 1
ATOM 6052 C C . ASN C 1 82 ? 35.623 41.067 31.070 1.00 11.80 82 ASN C C 1
ATOM 6053 O O . ASN C 1 82 ? 34.962 42.031 30.658 1.00 11.63 82 ASN C O 1
ATOM 6058 N N . GLY C 1 83 ? 35.058 39.914 31.392 1.00 11.37 83 GLY C N 1
ATOM 6059 C CA . GLY C 1 83 ? 33.657 39.662 31.130 1.00 11.68 83 GLY C CA 1
ATOM 6060 C C . GLY C 1 83 ? 32.598 40.296 31.990 1.00 11.90 83 GLY C C 1
ATOM 6061 O O . GLY C 1 83 ? 31.521 39.707 32.105 1.00 11.94 83 GLY C O 1
ATOM 6062 N N . ASN C 1 84 ? 32.792 41.468 32.588 1.00 11.45 84 ASN C N 1
ATOM 6063 C CA . ASN C 1 84 ? 31.754 42.016 33.470 1.00 13.41 84 ASN C CA 1
ATOM 6064 C C . ASN C 1 84 ? 30.768 42.837 32.633 1.00 13.20 84 ASN C C 1
ATOM 6065 O O . ASN C 1 84 ? 30.613 44.033 32.862 1.00 14.27 84 ASN C O 1
ATOM 6070 N N . GLY C 1 85 ? 30.144 42.181 31.670 1.00 12.54 85 GLY C N 1
ATOM 6071 C CA . GLY C 1 85 ? 29.208 42.876 30.777 1.00 13.93 85 GLY C CA 1
ATOM 6072 C C . GLY C 1 85 ? 28.633 41.777 29.854 1.00 13.00 85 GLY C C 1
ATOM 6073 O O . GLY C 1 85 ? 28.981 40.604 29.940 1.00 14.47 85 GLY C O 1
ATOM 6074 N N . GLU C 1 86 ? 27.729 42.217 28.997 1.00 11.91 86 GLU C N 1
ATOM 6075 C CA . GLU C 1 86 ? 27.069 41.264 28.135 1.00 11.77 86 GLU C CA 1
ATOM 6076 C C . GLU C 1 86 ? 27.311 41.558 26.646 1.00 11.40 86 GLU C C 1
ATOM 6077 O O . GLU C 1 86 ? 27.348 42.729 26.277 1.00 13.45 86 GLU C O 1
ATOM 6083 N N . MET C 1 87 ? 27.431 40.469 25.898 1.00 11.36 87 MET C N 1
ATOM 6084 C CA . MET C 1 87 ? 27.439 40.569 24.432 1.00 11.74 87 MET C CA 1
ATOM 6085 C C . MET C 1 87 ? 26.806 39.221 24.002 1.00 12.70 87 MET C C 1
ATOM 6086 O O . MET C 1 87 ? 27.434 38.169 24.190 1.00 11.05 87 MET C O 1
ATOM 6091 N N . THR C 1 88 ? 25.590 39.253 23.493 1.00 12.00 88 THR C N 1
ATOM 6092 C CA . THR C 1 88 ? 24.916 38.048 23.069 1.00 12.97 88 THR C CA 1
ATOM 6093 C C . THR C 1 88 ? 25.400 37.580 21.692 1.00 12.21 88 THR C C 1
ATOM 6094 O O . THR C 1 88 ? 26.183 38.223 21.004 1.00 12.78 88 THR C O 1
ATOM 6098 N N . GLY C 1 89 ? 24.976 36.354 21.329 1.00 12.44 89 GLY C N 1
ATOM 6099 C CA . GLY C 1 89 ? 25.312 35.851 19.989 1.00 12.79 89 GLY C CA 1
ATOM 6100 C C . GLY C 1 89 ? 26.707 35.262 19.828 1.00 14.95 89 GLY C C 1
ATOM 6101 O O . GLY C 1 89 ? 27.049 34.778 18.728 1.00 13.62 89 GLY C O 1
ATOM 6102 N N . THR C 1 90 ? 27.485 35.149 20.911 1.00 12.85 90 THR C N 1
ATOM 6103 C CA . THR C 1 90 ? 28.879 34.711 20.733 1.00 13.32 90 THR C CA 1
ATOM 6104 C C . THR C 1 90 ? 29.072 33.202 20.696 1.00 11.42 90 THR C C 1
ATOM 6105 O O . THR C 1 90 ? 30.152 32.773 20.258 1.00 12.35 90 THR C O 1
ATOM 6109 N N . HIS C 1 91 ? 28.075 32.393 21.097 1.00 11.71 91 HIS C N 1
ATOM 6110 C CA . HIS C 1 91 ? 28.336 30.942 21.101 1.00 12.10 91 HIS C CA 1
ATOM 6111 C C . HIS C 1 91 ? 28.496 30.393 19.689 1.00 12.64 91 HIS C C 1
ATOM 6112 O O . HIS C 1 91 ? 29.394 29.572 19.480 1.00 12.06 91 HIS C O 1
ATOM 6119 N N . TRP C 1 92 ? 27.669 30.889 18.743 1.00 11.76 92 TRP C N 1
ATOM 6120 C CA . TRP C 1 92 ? 27.845 30.367 17.369 1.00 11.70 92 TRP C CA 1
ATOM 6121 C C . TRP C 1 92 ? 28.946 31.135 16.636 1.00 12.27 92 TRP C C 1
ATOM 6122 O O . TRP C 1 92 ? 29.536 30.629 15.680 1.00 11.85 92 TRP C O 1
ATOM 6133 N N . ILE C 1 93 ? 29.282 32.340 17.126 1.00 11.10 93 ILE C N 1
ATOM 6134 C CA . ILE C 1 93 ? 30.496 32.985 16.548 1.00 8.76 93 ILE C CA 1
ATOM 6135 C C . ILE C 1 93 ? 31.693 32.093 16.902 1.00 12.29 93 ILE C C 1
ATOM 6136 O O . ILE C 1 93 ? 32.605 31.866 16.091 1.00 12.34 93 ILE C O 1
ATOM 6141 N N . GLU C 1 94 ? 31.773 31.593 18.147 1.00 11.52 94 GLU C N 1
ATOM 6142 C CA . GLU C 1 94 ? 32.924 30.763 18.515 1.00 13.93 94 GLU C CA 1
ATOM 6143 C C . GLU C 1 94 ? 32.933 29.450 17.724 1.00 11.85 94 GLU C C 1
ATOM 6144 O O . GLU C 1 94 ? 34.002 29.048 17.234 1.00 12.08 94 GLU C O 1
ATOM 6150 N N . ASP C 1 95 ? 31.799 28.756 17.616 1.00 10.92 95 ASP C N 1
ATOM 6151 C CA . ASP C 1 95 ? 31.813 27.420 17.011 1.00 11.74 95 ASP C CA 1
ATOM 6152 C C . ASP C 1 95 ? 31.491 27.411 15.529 1.00 12.50 95 ASP C C 1
ATOM 6153 O O . ASP C 1 95 ? 32.120 26.644 14.772 1.00 15.12 95 ASP C O 1
ATOM 6158 N N . GLY C 1 96 ? 30.564 28.271 15.123 1.00 11.15 96 GLY C N 1
ATOM 6159 C CA . GLY C 1 96 ? 30.229 28.337 13.690 1.00 11.53 96 GLY C CA 1
ATOM 6160 C C . GLY C 1 96 ? 31.143 29.325 12.954 1.00 12.79 96 GLY C C 1
ATOM 6161 O O . GLY C 1 96 ? 31.350 29.174 11.750 1.00 12.22 96 GLY C O 1
ATOM 6162 N N . GLY C 1 97 ? 31.686 30.323 13.653 1.00 13.35 97 GLY C N 1
ATOM 6163 C CA . GLY C 1 97 ? 32.631 31.236 13.053 1.00 12.28 97 GLY C CA 1
ATOM 6164 C C . GLY C 1 97 ? 32.079 32.515 12.491 1.00 11.26 97 GLY C C 1
ATOM 6165 O O . GLY C 1 97 ? 32.869 33.296 11.944 1.00 13.19 97 GLY C O 1
ATOM 6166 N N . TYR C 1 98 ? 30.767 32.722 12.572 1.00 11.12 98 TYR C N 1
ATOM 6167 C CA . TYR C 1 98 ? 30.211 33.922 11.931 1.00 12.34 98 TYR C CA 1
ATOM 6168 C C . TYR C 1 98 ? 28.957 34.357 12.673 1.00 13.15 98 TYR C C 1
ATOM 6169 O O . TYR C 1 98 ? 28.410 33.635 13.512 1.00 12.64 98 TYR C O 1
ATOM 6178 N N . PHE C 1 99 ? 28.444 35.534 12.255 1.00 12.72 99 PHE C N 1
ATOM 6179 C CA . PHE C 1 99 ? 27.152 35.945 12.752 1.00 11.43 99 PHE C CA 1
ATOM 6180 C C . PHE C 1 99 ? 26.387 36.578 11.579 1.00 12.52 99 PHE C C 1
ATOM 6181 O O . PHE C 1 99 ? 26.994 36.851 10.550 1.00 14.28 99 PHE C O 1
ATOM 6189 N N . LEU C 1 100 ? 25.104 36.788 11.800 1.00 12.78 100 LEU C N 1
ATOM 6190 C CA . LEU C 1 100 ? 24.255 37.381 10.752 1.00 16.37 100 LEU C CA 1
ATOM 6191 C C . LEU C 1 100 ? 23.568 38.622 11.335 1.00 15.36 100 LEU C C 1
ATOM 6192 O O . LEU C 1 100 ? 23.346 38.624 12.537 1.00 15.73 100 LEU C O 1
ATOM 6197 N N . GLY C 1 101 ? 23.227 39.608 10.520 1.00 16.49 101 GLY C N 1
ATOM 6198 C CA . GLY C 1 101 ? 22.489 40.739 11.082 1.00 15.28 101 GLY C CA 1
ATOM 6199 C C . GLY C 1 101 ? 23.461 41.731 11.706 1.00 15.94 101 GLY C C 1
ATOM 6200 O O . GLY C 1 101 ? 24.674 41.700 11.521 1.00 15.99 101 GLY C O 1
ATOM 6201 N N . PRO C 1 102 ? 22.900 42.672 12.451 1.00 14.79 102 PRO C N 1
ATOM 6202 C CA . PRO C 1 102 ? 23.615 43.782 12.982 1.00 14.97 102 PRO C CA 1
ATOM 6203 C C . PRO C 1 102 ? 24.272 43.578 14.345 1.00 16.30 102 PRO C C 1
ATOM 6204 O O . PRO C 1 102 ? 23.834 42.706 15.067 1.00 15.80 102 PRO C O 1
ATOM 6208 N N . VAL C 1 103 ? 25.263 44.403 14.631 1.00 15.12 103 VAL C N 1
ATOM 6209 C CA . VAL C 1 103 ? 25.786 44.448 16.000 1.00 14.93 103 VAL C CA 1
ATOM 6210 C C . VAL C 1 103 ? 24.986 45.601 16.619 1.00 14.65 103 VAL C C 1
ATOM 6211 O O . VAL C 1 103 ? 25.004 46.714 16.058 1.00 16.84 103 VAL C O 1
ATOM 6215 N N . VAL C 1 104 ? 24.308 45.330 17.747 1.00 13.32 104 VAL C N 1
ATOM 6216 C CA . VAL C 1 104 ? 23.471 46.383 18.355 1.00 14.41 104 VAL C CA 1
ATOM 6217 C C . VAL C 1 104 ? 24.028 46.680 19.749 1.00 15.49 104 VAL C C 1
ATOM 6218 O O . VAL C 1 104 ? 24.391 45.771 20.504 1.00 15.94 104 VAL C O 1
ATOM 6222 N N . ILE C 1 105 ? 24.279 47.941 20.074 1.00 13.16 105 ILE C N 1
ATOM 6223 C CA . ILE C 1 105 ? 24.886 48.290 21.358 1.00 13.62 105 ILE C CA 1
ATOM 6224 C C . ILE C 1 105 ? 23.964 49.229 22.137 1.00 14.76 105 ILE C C 1
ATOM 6225 O O . ILE C 1 105 ? 23.522 50.206 21.547 1.00 13.50 105 ILE C O 1
ATOM 6230 N N . THR C 1 106 ? 23.763 48.957 23.439 1.00 13.47 106 THR C N 1
ATOM 6231 C CA . THR C 1 106 ? 22.834 49.859 24.162 1.00 13.75 106 THR C CA 1
ATOM 6232 C C . THR C 1 106 ? 23.254 49.911 25.617 1.00 14.91 106 THR C C 1
ATOM 6233 O O . THR C 1 106 ? 24.444 49.663 25.869 1.00 14.01 106 THR C O 1
ATOM 6237 N N . ASN C 1 107 ? 22.320 50.130 26.566 1.00 12.89 107 ASN C N 1
ATOM 6238 C CA . ASN C 1 107 ? 22.753 50.130 27.970 1.00 12.51 107 ASN C CA 1
ATOM 6239 C C . ASN C 1 107 ? 22.526 48.753 28.577 1.00 12.05 107 ASN C C 1
ATOM 6240 O O . ASN C 1 107 ? 21.772 47.984 27.982 1.00 13.72 107 ASN C O 1
ATOM 6245 N N . THR C 1 108 ? 23.127 48.443 29.711 1.00 12.36 108 THR C N 1
ATOM 6246 C CA . THR C 1 108 ? 23.052 47.108 30.304 1.00 12.38 108 THR C CA 1
ATOM 6247 C C . THR C 1 108 ? 21.679 46.494 30.437 1.00 12.61 108 THR C C 1
ATOM 6248 O O . THR C 1 108 ? 21.434 45.328 30.146 1.00 12.84 108 THR C O 1
ATOM 6252 N N . HIS C 1 109 ? 20.712 47.325 30.910 1.00 13.30 109 HIS C N 1
ATOM 6253 C CA . HIS C 1 109 ? 19.360 46.757 31.110 1.00 13.95 109 HIS C CA 1
ATOM 6254 C C . HIS C 1 109 ? 18.472 46.856 29.879 1.00 16.05 109 HIS C C 1
ATOM 6255 O O . HIS C 1 109 ? 17.371 46.276 29.925 1.00 18.11 109 HIS C O 1
ATOM 6262 N N . GLY C 1 110 ? 18.969 47.361 28.762 1.00 14.82 110 GLY C N 1
ATOM 6263 C CA . GLY C 1 110 ? 18.258 47.419 27.490 1.00 14.79 110 GLY C CA 1
ATOM 6264 C C . GLY C 1 110 ? 18.583 46.212 26.611 1.00 15.57 110 GLY C C 1
ATOM 6265 O O . GLY C 1 110 ? 18.044 46.089 25.523 1.00 16.10 110 GLY C O 1
ATOM 6266 N N . ILE C 1 111 ? 19.439 45.304 27.096 1.00 14.47 111 ILE C N 1
ATOM 6267 C CA . ILE C 1 111 ? 19.781 44.131 26.289 1.00 13.46 111 ILE C CA 1
ATOM 6268 C C . ILE C 1 111 ? 18.543 43.407 25.757 1.00 14.27 111 ILE C C 1
ATOM 6269 O O . ILE C 1 111 ? 18.443 43.043 24.577 1.00 14.67 111 ILE C O 1
ATOM 6274 N N . GLY C 1 112 ? 17.671 43.036 26.699 1.00 13.52 112 GLY C N 1
ATOM 6275 C CA . GLY C 1 112 ? 16.509 42.224 26.404 1.00 14.43 112 GLY C CA 1
ATOM 6276 C C . GLY C 1 112 ? 15.596 42.851 25.367 1.00 14.32 112 GLY C C 1
ATOM 6277 O O . GLY C 1 112 ? 15.195 42.182 24.431 1.00 13.31 112 GLY C O 1
ATOM 6278 N N . MET C 1 113 ? 15.222 44.139 25.523 1.00 13.63 113 MET C N 1
ATOM 6279 C CA . MET C 1 113 ? 14.343 44.765 24.535 1.00 15.23 113 MET C CA 1
ATOM 6280 C C . MET C 1 113 ? 15.082 44.928 23.202 1.00 15.82 113 MET C C 1
ATOM 6281 O O . MET C 1 113 ? 14.481 44.754 22.143 1.00 16.50 113 MET C O 1
ATOM 6286 N N . ALA C 1 114 ? 16.365 45.256 23.244 1.00 14.37 114 ALA C N 1
ATOM 6287 C CA . ALA C 1 114 ? 17.143 45.355 22.004 1.00 14.93 114 ALA C CA 1
ATOM 6288 C C . ALA C 1 114 ? 17.226 44.017 21.285 1.00 15.79 114 ALA C C 1
ATOM 6289 O O . ALA C 1 114 ? 17.154 43.993 20.037 1.00 15.47 114 ALA C O 1
ATOM 6291 N N . HIS C 1 115 ? 17.360 42.919 22.019 1.00 15.46 115 HIS C N 1
ATOM 6292 C CA . HIS C 1 115 ? 17.425 41.585 21.418 1.00 13.94 115 HIS C CA 1
ATOM 6293 C C . HIS C 1 115 ? 16.101 41.256 20.763 1.00 16.29 115 HIS C C 1
ATOM 6294 O O . HIS C 1 115 ? 16.037 40.909 19.581 1.00 15.27 115 HIS C O 1
ATOM 6301 N N . HIS C 1 116 ? 15.033 41.388 21.567 1.00 13.59 116 HIS C N 1
ATOM 6302 C CA . HIS C 1 116 ? 13.685 41.156 21.058 1.00 15.26 116 HIS C CA 1
ATOM 6303 C C . HIS C 1 116 ? 13.376 42.019 19.817 1.00 13.44 116 HIS C C 1
ATOM 6304 O O . HIS C 1 116 ? 12.894 41.524 18.816 1.00 15.00 116 HIS C O 1
ATOM 6311 N N . ALA C 1 117 ? 13.682 43.310 19.869 1.00 13.60 117 ALA C N 1
ATOM 6312 C CA . ALA C 1 117 ? 13.412 44.202 18.737 1.00 14.69 117 ALA C CA 1
ATOM 6313 C C . ALA C 1 117 ? 14.244 43.810 17.522 1.00 16.05 117 ALA C C 1
ATOM 6314 O O . ALA C 1 117 ? 13.733 43.963 16.398 1.00 16.07 117 ALA C O 1
ATOM 6316 N N . THR C 1 118 ? 15.501 43.378 17.682 1.00 14.66 118 THR C N 1
ATOM 6317 C CA . THR C 1 118 ? 16.329 43.008 16.523 1.00 14.80 118 THR C CA 1
ATOM 6318 C C . THR C 1 118 ? 15.813 41.760 15.866 1.00 13.67 118 THR C C 1
ATOM 6319 O O . THR C 1 118 ? 15.794 41.639 14.619 1.00 15.05 118 THR C O 1
ATOM 6323 N N . VAL C 1 119 ? 15.402 40.753 16.661 1.00 13.76 119 VAL C N 1
ATOM 6324 C CA . VAL C 1 119 ? 14.860 39.528 16.036 1.00 14.82 119 VAL C CA 1
ATOM 6325 C C . VAL C 1 119 ? 13.609 39.905 15.227 1.00 16.27 119 VAL C C 1
ATOM 6326 O O . VAL C 1 119 ? 13.452 39.508 14.055 1.00 15.68 119 VAL C O 1
ATOM 6330 N N . ARG C 1 120 ? 12.731 40.653 15.903 1.00 17.02 120 ARG C N 1
ATOM 6331 C CA . ARG C 1 120 ? 11.521 41.078 15.153 1.00 20.19 120 ARG C CA 1
ATOM 6332 C C . ARG C 1 120 ? 11.847 41.883 13.901 1.00 18.32 120 ARG C C 1
ATOM 6333 O O . ARG C 1 120 ? 11.208 41.669 12.840 1.00 19.99 120 ARG C O 1
ATOM 6341 N N . TRP C 1 121 ? 12.778 42.792 13.926 1.00 18.37 121 TRP C N 1
ATOM 6342 C CA . TRP C 1 121 ? 13.210 43.577 12.764 1.00 18.59 121 TRP C CA 1
ATOM 6343 C C . TRP C 1 121 ? 13.811 42.709 11.668 1.00 18.92 121 TRP C C 1
ATOM 6344 O O . TRP C 1 121 ? 13.527 42.913 10.465 1.00 19.11 121 TRP C O 1
ATOM 6355 N N . MET C 1 122 ? 14.597 41.694 12.016 1.00 18.35 122 MET C N 1
ATOM 6356 C CA . MET C 1 122 ? 15.162 40.791 11.002 1.00 18.11 122 MET C CA 1
ATOM 6357 C C . MET C 1 122 ? 14.091 39.955 10.323 1.00 17.26 122 MET C C 1
ATOM 6358 O O . MET C 1 122 ? 14.144 39.779 9.107 1.00 18.30 122 MET C O 1
ATOM 6363 N N . VAL C 1 123 ? 13.095 39.513 11.095 1.00 16.88 123 VAL C N 1
ATOM 6364 C CA . VAL C 1 123 ? 11.995 38.741 10.481 1.00 18.78 123 VAL C CA 1
ATOM 6365 C C . VAL C 1 123 ? 11.235 39.573 9.448 1.00 21.02 123 VAL C C 1
ATOM 6366 O O . VAL C 1 123 ? 10.825 39.104 8.359 1.00 19.49 123 VAL C O 1
ATOM 6370 N N . ASP C 1 124 ? 11.044 40.853 9.743 1.00 22.49 124 ASP C N 1
ATOM 6371 C CA . ASP C 1 124 ? 10.362 41.755 8.812 1.00 25.34 124 ASP C CA 1
ATOM 6372 C C . ASP C 1 124 ? 11.240 42.185 7.646 1.00 25.44 124 ASP C C 1
ATOM 6373 O O . ASP C 1 124 ? 10.830 42.144 6.476 1.00 24.22 124 ASP C O 1
ATOM 6378 N N . ARG C 1 125 ? 12.468 42.615 7.941 1.00 23.77 125 ARG C N 1
ATOM 6379 C CA . ARG C 1 125 ? 13.377 43.082 6.908 1.00 25.22 125 ARG C CA 1
ATOM 6380 C C . ARG C 1 125 ? 13.805 41.987 5.937 1.00 23.91 125 ARG C C 1
ATOM 6381 O O . ARG C 1 125 ? 14.008 42.341 4.777 1.00 24.32 125 ARG C O 1
ATOM 6389 N N . TYR C 1 126 ? 14.051 40.778 6.426 1.00 21.32 126 TYR C N 1
ATOM 6390 C CA . TYR C 1 126 ? 14.488 39.681 5.559 1.00 20.53 126 TYR C CA 1
ATOM 6391 C C . TYR C 1 126 ? 13.357 38.679 5.438 1.00 20.44 126 TYR C C 1
ATOM 6392 O O . TYR C 1 126 ? 13.479 37.485 5.698 1.00 19.66 126 TYR C O 1
ATOM 6401 N N . ALA C 1 127 ? 12.158 39.186 5.079 1.00 21.98 127 ALA C N 1
ATOM 6402 C CA . ALA C 1 127 ? 10.986 38.303 5.036 1.00 21.90 127 ALA C CA 1
ATOM 6403 C C . ALA C 1 127 ? 11.109 37.135 4.082 1.00 21.18 127 ALA C C 1
ATOM 6404 O O . ALA C 1 127 ? 10.646 36.031 4.427 1.00 20.88 127 ALA C O 1
ATOM 6406 N N . SER C 1 128 ? 11.730 37.296 2.928 1.00 21.64 128 SER C N 1
ATOM 6407 C CA . SER C 1 128 ? 11.939 36.205 1.986 1.00 24.16 128 SER C CA 1
ATOM 6408 C C . SER C 1 128 ? 12.842 35.112 2.546 1.00 24.16 128 SER C C 1
ATOM 6409 O O . SER C 1 128 ? 12.924 34.010 1.977 1.00 25.26 128 SER C O 1
ATOM 6412 N N . THR C 1 129 ? 13.583 35.394 3.624 1.00 21.21 129 THR C N 1
ATOM 6413 C CA . THR C 1 129 ? 14.411 34.350 4.239 1.00 18.97 129 T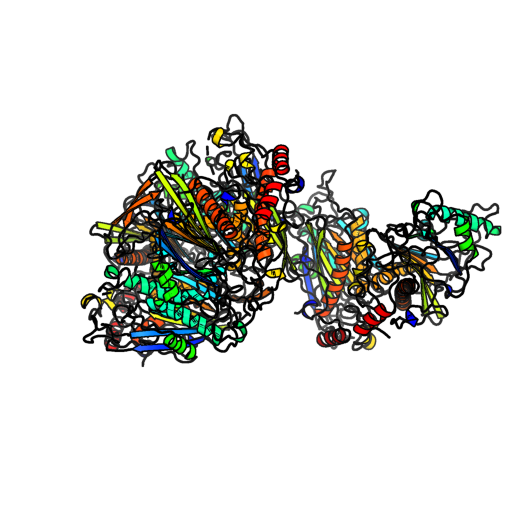HR C CA 1
ATOM 6414 C C . THR C 1 129 ? 13.630 33.698 5.365 1.00 19.26 129 THR C C 1
ATOM 6415 O O . THR C 1 129 ? 13.499 32.471 5.424 1.00 19.29 129 THR C O 1
ATOM 6419 N N . TYR C 1 130 ? 13.115 34.479 6.306 1.00 18.83 130 TYR C N 1
ATOM 6420 C CA . TYR C 1 130 ? 12.529 34.016 7.551 1.00 20.47 130 TYR C CA 1
ATOM 6421 C C . TYR C 1 130 ? 11.036 33.753 7.607 1.00 24.13 130 TYR C C 1
ATOM 6422 O O . TYR C 1 130 ? 10.574 33.005 8.480 1.00 24.81 130 TYR C O 1
ATOM 6431 N N . GLN C 1 131 ? 10.235 34.348 6.740 1.00 25.29 131 GLN C N 1
ATOM 6432 C CA . GLN C 1 131 ? 8.790 34.055 6.783 1.00 28.83 131 GLN C CA 1
ATOM 6433 C C . GLN C 1 131 ? 8.460 32.998 5.728 1.00 29.92 131 GLN C C 1
ATOM 6434 O O . GLN C 1 131 ? 7.728 33.286 4.779 1.00 31.13 131 GLN C O 1
ATOM 6440 N N . THR C 1 132 ? 9.074 31.840 5.852 1.00 30.59 132 THR C N 1
ATOM 6441 C CA . THR C 1 132 ? 9.016 30.760 4.880 1.00 31.52 132 THR C CA 1
ATOM 6442 C C . THR C 1 132 ? 8.758 29.461 5.638 1.00 32.00 132 THR C C 1
ATOM 6443 O O . THR C 1 132 ? 8.634 29.537 6.868 1.00 31.66 132 THR C O 1
ATOM 6447 N N . ASP C 1 133 ? 8.859 28.319 4.961 1.00 31.94 133 ASP C N 1
ATOM 6448 C CA . ASP C 1 133 ? 8.702 27.068 5.705 1.00 34.48 133 ASP C CA 1
ATOM 6449 C C . ASP C 1 133 ? 10.000 26.518 6.267 1.00 32.18 133 ASP C C 1
ATOM 6450 O O . ASP C 1 133 ? 9.958 25.443 6.875 1.00 31.71 133 ASP C O 1
ATOM 6455 N N . ASP C 1 134 ? 11.098 27.229 6.060 1.00 30.74 134 ASP C N 1
ATOM 6456 C CA . ASP C 1 134 ? 12.407 26.731 6.506 1.00 28.47 134 ASP C CA 1
ATOM 6457 C C . ASP C 1 134 ? 12.500 26.840 8.018 1.00 27.58 134 ASP C C 1
ATOM 6458 O O . ASP C 1 134 ? 11.966 27.782 8.605 1.00 26.75 134 ASP C O 1
ATOM 6463 N N . PHE C 1 135 ? 13.159 25.907 8.679 1.00 24.89 135 PHE C N 1
ATOM 6464 C CA . PHE C 1 135 ? 13.347 25.989 10.128 1.00 25.81 135 PHE C CA 1
ATOM 6465 C C . PHE C 1 135 ? 14.619 26.792 10.411 1.00 23.56 135 PHE C C 1
ATOM 6466 O O . PHE C 1 135 ? 15.687 26.251 10.179 1.00 24.58 135 PHE C O 1
ATOM 6474 N N . LEU C 1 136 ? 14.455 28.078 10.656 1.00 20.63 136 LEU C N 1
ATOM 6475 C CA . LEU C 1 136 ? 15.599 28.972 10.849 1.00 20.77 136 LEU C CA 1
ATOM 6476 C C . LEU C 1 136 ? 15.475 29.708 12.189 1.00 20.48 136 LEU C C 1
ATOM 6477 O O . LEU C 1 136 ? 14.372 30.032 12.661 1.00 18.51 136 LEU C O 1
ATOM 6482 N N . TRP C 1 137 ? 16.606 29.973 12.832 1.00 17.22 137 TRP C N 1
ATOM 6483 C CA . TRP C 1 137 ? 16.573 30.715 14.094 1.00 17.08 137 TRP C CA 1
ATOM 6484 C C . TRP C 1 137 ? 17.585 31.852 14.011 1.00 15.37 137 TRP C C 1
ATOM 6485 O O . TRP C 1 137 ? 18.506 31.804 13.216 1.00 16.20 137 TRP C O 1
ATOM 6496 N N . ILE C 1 138 ? 17.293 32.911 14.770 1.00 14.40 138 ILE C N 1
ATOM 6497 C CA . ILE C 1 138 ? 18.132 34.119 14.721 1.00 14.38 138 ILE C CA 1
ATOM 6498 C C . ILE C 1 138 ? 18.769 34.353 16.068 1.00 14.13 138 ILE C C 1
ATOM 6499 O O . ILE C 1 138 ? 18.046 34.290 17.068 1.00 13.58 138 ILE C O 1
ATOM 6504 N N . MET C 1 139 ? 20.069 34.590 16.152 1.00 12.99 139 MET C N 1
ATOM 6505 C CA . MET C 1 139 ? 20.770 34.792 17.422 1.00 13.19 139 MET C CA 1
ATOM 6506 C C . MET C 1 139 ? 21.645 36.029 17.236 1.00 12.64 139 MET C C 1
ATOM 6507 O O . MET C 1 139 ? 22.815 35.992 16.870 1.00 13.94 139 MET C O 1
ATOM 6512 N N . PRO C 1 140 ? 21.030 37.193 17.476 1.00 13.61 140 PRO C N 1
ATOM 6513 C CA . PRO C 1 140 ? 21.688 38.463 17.256 1.00 12.69 140 PRO C CA 1
ATOM 6514 C C . PRO C 1 140 ? 22.776 38.773 18.271 1.00 13.10 140 PRO C C 1
ATOM 6515 O O . PRO C 1 140 ? 22.749 38.253 19.394 1.00 12.52 140 PRO C O 1
ATOM 6519 N N . VAL C 1 141 ? 23.635 39.687 17.892 1.00 12.68 141 VAL C N 1
ATOM 6520 C CA . VAL C 1 141 ? 24.775 40.173 18.664 1.00 10.49 141 VAL C CA 1
ATOM 6521 C C . VAL C 1 141 ? 24.352 41.513 19.272 1.00 13.02 141 VAL C C 1
ATOM 6522 O O . VAL C 1 141 ? 24.243 42.530 18.589 1.00 11.76 141 VAL C O 1
ATOM 6526 N N . VAL C 1 142 ? 24.052 41.469 20.570 1.00 11.22 142 VAL C N 1
ATOM 6527 C CA . VAL C 1 142 ? 23.582 42.666 21.271 1.00 11.96 142 VAL C CA 1
ATOM 6528 C C . VAL C 1 142 ? 24.505 42.893 22.479 1.00 11.90 142 VAL C C 1
ATOM 6529 O O . VAL C 1 142 ? 24.714 41.969 23.243 1.00 12.43 142 VAL C O 1
ATOM 6533 N N . ALA C 1 143 ? 25.067 44.081 22.584 1.00 11.50 143 ALA C N 1
ATOM 6534 C CA . ALA C 1 143 ? 26.039 44.332 23.648 1.00 11.98 143 ALA C CA 1
ATOM 6535 C C . ALA C 1 143 ? 25.682 45.588 24.434 1.00 12.47 143 ALA C C 1
ATOM 6536 O O . ALA C 1 143 ? 24.730 46.294 24.071 1.00 12.70 143 ALA C O 1
ATOM 6538 N N . GLU C 1 144 ? 26.483 45.837 25.472 1.00 12.12 144 GLU C N 1
ATOM 6539 C CA . GLU C 1 144 ? 26.113 46.968 26.332 1.00 12.85 144 GLU C CA 1
ATOM 6540 C C . GLU C 1 144 ? 27.291 47.530 27.094 1.00 11.67 144 GLU C C 1
ATOM 6541 O O . GLU C 1 144 ? 28.312 46.898 27.290 1.00 12.48 144 GLU C O 1
ATOM 6547 N N . THR C 1 145 ? 27.094 48.790 27.549 1.00 12.66 145 THR C N 1
ATOM 6548 C CA . THR C 1 145 ? 27.896 49.372 28.621 1.00 12.74 145 THR C CA 1
ATOM 6549 C C . THR C 1 145 ? 26.876 49.983 29.614 1.00 14.33 145 THR C C 1
ATOM 6550 O O . THR C 1 145 ? 25.690 50.100 29.285 1.00 14.25 145 THR C O 1
ATOM 6554 N N . TYR C 1 146 ? 27.290 50.295 30.832 1.00 13.10 146 TYR C N 1
ATOM 6555 C CA . TYR C 1 146 ? 26.345 50.732 31.876 1.00 14.07 146 TYR C CA 1
ATOM 6556 C C . TYR C 1 146 ? 26.325 52.252 32.057 1.00 14.34 146 TYR C C 1
ATOM 6557 O O . TYR C 1 146 ? 27.314 52.858 32.442 1.00 14.27 146 TYR C O 1
ATOM 6566 N N . ASP C 1 147 ? 25.147 52.847 31.819 1.00 14.11 147 ASP C N 1
ATOM 6567 C CA . ASP C 1 147 ? 24.993 54.300 31.948 1.00 15.11 147 ASP C CA 1
ATOM 6568 C C . ASP C 1 147 ? 24.205 54.681 33.194 1.00 17.47 147 ASP C C 1
ATOM 6569 O O . ASP C 1 147 ? 23.532 55.727 33.239 1.00 18.44 147 ASP C O 1
ATOM 6574 N N . GLY C 1 148 ? 24.292 53.891 34.257 1.00 14.80 148 GLY C N 1
ATOM 6575 C CA . GLY C 1 148 ? 23.511 54.142 35.470 1.00 17.92 148 GLY C CA 1
ATOM 6576 C C . GLY C 1 148 ? 23.813 55.450 36.182 1.00 16.73 148 GLY C C 1
ATOM 6577 O O . GLY C 1 148 ? 22.938 55.881 36.980 1.00 18.02 148 GLY C O 1
ATOM 6578 N N . ALA C 1 149 ? 24.983 56.036 36.053 1.00 18.58 149 ALA C N 1
ATOM 6579 C CA . ALA C 1 149 ? 25.324 57.297 36.697 1.00 20.50 149 ALA C CA 1
ATOM 6580 C C . ALA C 1 149 ? 24.537 58.460 36.078 1.00 22.04 149 ALA C C 1
ATOM 6581 O O . ALA C 1 149 ? 24.101 59.361 36.794 1.00 23.31 149 ALA C O 1
ATOM 6583 N N . LEU C 1 150 ? 24.308 58.487 34.773 1.00 19.50 150 LEU C N 1
ATOM 6584 C CA . LEU C 1 150 ? 23.624 59.562 34.090 1.00 19.05 150 LEU C CA 1
ATOM 6585 C C . LEU C 1 150 ? 22.214 59.265 33.614 1.00 20.33 150 LEU C C 1
ATOM 6586 O O . LEU C 1 150 ? 21.460 60.164 33.201 1.00 19.84 150 LEU C O 1
ATOM 6591 N N . ASN C 1 151 ? 21.831 57.999 33.569 1.00 17.33 151 ASN C N 1
ATOM 6592 C CA . ASN C 1 151 ? 20.584 57.537 32.992 1.00 18.37 151 ASN C CA 1
ATOM 6593 C C . ASN C 1 151 ? 19.777 56.783 34.029 1.00 18.76 151 ASN C C 1
ATOM 6594 O O . ASN C 1 151 ? 20.289 56.071 34.894 1.00 17.99 151 ASN C O 1
ATOM 6599 N N . ASP C 1 152 ? 18.464 56.865 33.902 1.00 17.34 152 ASP C N 1
ATOM 6600 C CA . ASP C 1 152 ? 17.512 56.132 34.712 1.00 19.21 152 ASP C CA 1
ATOM 6601 C C . ASP C 1 152 ? 17.456 54.696 34.204 1.00 17.98 152 ASP C C 1
ATOM 6602 O O . ASP C 1 152 ? 16.475 54.244 33.665 1.00 15.96 152 ASP C O 1
ATOM 6607 N N . ILE C 1 153 ? 18.559 53.942 34.390 1.00 17.05 153 ILE C N 1
ATOM 6608 C CA . ILE C 1 153 ? 18.665 52.601 33.784 1.00 17.41 153 ILE C CA 1
ATOM 6609 C C . ILE C 1 153 ? 17.619 51.636 34.258 1.00 17.61 153 ILE C C 1
ATOM 6610 O O . ILE C 1 153 ? 17.170 50.796 33.484 1.00 19.59 153 ILE C O 1
ATOM 6615 N N . ASN C 1 154 ? 17.149 51.755 35.523 1.00 18.53 154 ASN C N 1
ATOM 6616 C CA . ASN C 1 154 ? 16.093 50.870 35.994 1.00 19.94 154 ASN C CA 1
ATOM 6617 C C . ASN C 1 154 ? 14.699 51.385 35.665 1.00 21.70 154 ASN C C 1
ATOM 6618 O O . ASN C 1 154 ? 13.698 50.852 36.155 1.00 22.99 154 ASN C O 1
ATOM 6623 N N . GLY C 1 155 ? 14.576 52.383 34.816 1.00 20.73 155 GLY C N 1
ATOM 6624 C CA . GLY C 1 155 ? 13.347 52.864 34.255 1.00 20.61 155 GLY C CA 1
ATOM 6625 C C . GLY C 1 155 ? 13.123 52.229 32.881 1.00 22.95 155 GLY C C 1
ATOM 6626 O O . GLY C 1 155 ? 12.094 52.458 32.234 1.00 22.72 155 GLY C O 1
ATOM 6627 N N . PHE C 1 156 ? 14.084 51.492 32.337 1.00 20.88 156 PHE C N 1
ATOM 6628 C CA . PHE C 1 156 ? 14.002 50.854 31.032 1.00 20.83 156 PHE C CA 1
ATOM 6629 C C . PHE C 1 156 ? 13.502 51.800 29.953 1.00 20.19 156 PHE C C 1
ATOM 6630 O O . PHE C 1 156 ? 12.489 51.509 29.305 1.00 20.69 156 PHE C O 1
ATOM 6638 N N . PRO C 1 157 ? 14.207 52.897 29.716 1.00 20.25 157 PRO C N 1
ATOM 6639 C CA . PRO C 1 157 ? 13.762 53.886 28.754 1.00 20.35 157 PRO C CA 1
ATOM 6640 C C . PRO C 1 157 ? 13.811 53.456 27.313 1.00 21.02 157 PRO C C 1
ATOM 6641 O O . PRO C 1 157 ? 13.026 53.977 26.527 1.00 19.57 157 PRO C O 1
ATOM 6645 N N . VAL C 1 158 ? 14.686 52.524 26.921 1.00 19.57 158 VAL C N 1
ATOM 6646 C CA . VAL C 1 158 ? 14.738 52.140 25.509 1.00 17.68 158 VAL C CA 1
ATOM 6647 C C . VAL C 1 158 ? 13.631 51.184 25.160 1.00 17.00 158 VAL C C 1
ATOM 6648 O O . VAL C 1 158 ? 13.401 50.176 25.829 1.00 18.07 158 VAL C O 1
ATOM 6652 N N . THR C 1 159 ? 12.798 51.541 24.161 1.00 18.84 159 THR C N 1
ATOM 6653 C CA . THR C 1 159 ? 11.690 50.700 23.748 1.00 18.61 159 THR C CA 1
ATOM 6654 C C . THR C 1 159 ? 12.003 49.983 22.443 1.00 19.69 159 THR C C 1
ATOM 6655 O O . THR C 1 159 ? 12.974 50.296 21.782 1.00 19.33 159 THR C O 1
ATOM 6659 N N . GLU C 1 160 ? 11.100 49.085 22.036 1.00 20.68 160 GLU C N 1
ATOM 6660 C CA . GLU C 1 160 ? 11.237 48.398 20.757 1.00 22.43 160 GLU C CA 1
ATOM 6661 C C . GLU C 1 160 ? 11.331 49.384 19.610 1.00 21.49 160 GLU C C 1
ATOM 6662 O O . GLU C 1 160 ? 12.153 49.274 18.703 1.00 21.15 160 GLU C O 1
ATOM 6668 N N . ALA C 1 161 ? 10.490 50.437 19.687 1.00 20.66 161 ALA C N 1
ATOM 6669 C CA . ALA C 1 161 ? 10.520 51.486 18.656 1.00 20.47 161 ALA C CA 1
ATOM 6670 C C . ALA C 1 161 ? 11.853 52.209 18.560 1.00 19.14 161 ALA C C 1
ATOM 6671 O O . ALA C 1 161 ? 12.300 52.545 17.468 1.00 19.66 161 ALA C O 1
ATOM 6673 N N . ASP C 1 162 ? 12.516 52.409 19.702 1.00 17.19 162 ASP C N 1
ATOM 6674 C CA . ASP C 1 162 ? 13.818 53.087 19.700 1.00 18.33 162 ASP C CA 1
ATOM 6675 C C . ASP C 1 162 ? 14.851 52.214 18.975 1.00 17.39 162 ASP C C 1
ATOM 6676 O O . ASP C 1 162 ? 15.645 52.729 18.187 1.00 17.15 162 ASP C O 1
ATOM 6681 N N . VAL C 1 163 ? 14.787 50.901 19.270 1.00 18.01 163 VAL C N 1
ATOM 6682 C CA . VAL C 1 163 ? 15.780 50.064 18.597 1.00 18.48 163 VAL C CA 1
ATOM 6683 C C . VAL C 1 163 ? 15.468 49.926 17.124 1.00 18.79 163 VAL C C 1
ATOM 6684 O O . VAL C 1 163 ? 16.382 50.078 16.321 1.00 18.33 163 VAL C O 1
ATOM 6688 N N . ARG C 1 164 ? 14.211 49.811 16.734 1.00 18.64 164 ARG C N 1
ATOM 6689 C CA . ARG C 1 164 ? 13.883 49.795 15.302 1.00 19.90 164 ARG C CA 1
ATOM 6690 C C . ARG C 1 164 ? 14.315 51.060 14.583 1.00 18.38 164 ARG C C 1
ATOM 6691 O O . ARG C 1 164 ? 14.772 51.023 13.436 1.00 18.99 164 ARG C O 1
ATOM 6699 N N . LYS C 1 165 ? 14.210 52.203 15.242 1.00 19.43 165 LYS C N 1
ATOM 6700 C CA . LYS C 1 165 ? 14.637 53.459 14.630 1.00 20.45 165 LYS C CA 1
ATOM 6701 C C . LYS C 1 165 ? 16.127 53.450 14.326 1.00 19.41 165 LYS C C 1
ATOM 6702 O O . LYS C 1 165 ? 16.611 53.926 13.290 1.00 18.08 165 LYS C O 1
ATOM 6708 N N . ALA C 1 166 ? 16.911 52.942 15.293 1.00 18.90 166 ALA C N 1
ATOM 6709 C CA . ALA C 1 166 ? 18.370 52.873 15.015 1.00 17.83 166 ALA C CA 1
ATOM 6710 C C . ALA C 1 166 ? 18.629 51.943 13.818 1.00 17.85 166 ALA C C 1
ATOM 6711 O O . ALA C 1 166 ? 19.499 52.258 12.984 1.00 18.02 166 ALA C O 1
ATOM 6713 N N . LEU C 1 167 ? 17.938 50.821 13.737 1.00 17.17 167 LEU C N 1
ATOM 6714 C CA . LEU C 1 167 ? 18.178 49.848 12.658 1.00 19.85 167 LEU C CA 1
ATOM 6715 C C . LEU C 1 167 ? 17.792 50.396 11.304 1.00 20.48 167 LEU C C 1
ATOM 6716 O O . LEU C 1 167 ? 18.466 50.268 10.303 1.00 18.73 167 LEU C O 1
ATOM 6721 N N . ASP C 1 168 ? 16.601 51.032 11.286 1.00 21.54 168 ASP C N 1
ATOM 6722 C CA . ASP C 1 168 ? 16.142 51.693 10.073 1.00 24.36 168 ASP C CA 1
ATOM 6723 C C . ASP C 1 168 ? 16.991 52.891 9.676 1.00 24.02 168 ASP C C 1
ATOM 6724 O O . ASP C 1 168 ? 16.898 53.323 8.519 1.00 26.79 168 ASP C O 1
ATOM 6729 N N . ASN C 1 169 ? 17.751 53.494 10.573 1.00 23.24 169 ASN C N 1
ATOM 6730 C CA . ASN C 1 169 ? 18.584 54.627 10.244 1.00 24.85 169 ASN C CA 1
ATOM 6731 C C . ASN C 1 169 ? 19.997 54.249 9.795 1.00 21.99 169 ASN C C 1
ATOM 6732 O O . ASN C 1 169 ? 20.749 55.213 9.617 1.00 22.76 169 ASN C O 1
ATOM 6737 N N . VAL C 1 170 ? 20.363 52.973 9.674 1.00 20.38 170 VAL C N 1
ATOM 6738 C CA . VAL C 1 170 ? 21.745 52.699 9.268 1.00 18.18 170 VAL C CA 1
ATOM 6739 C C . VAL C 1 170 ? 22.094 53.370 7.958 1.00 18.95 170 VAL C C 1
ATOM 6740 O O . VAL C 1 170 ? 21.321 53.429 6.986 1.00 19.36 170 VAL C O 1
ATOM 6744 N N . ALA C 1 171 ? 23.299 53.909 7.851 1.00 16.77 171 ALA C N 1
ATOM 6745 C CA . ALA C 1 171 ? 23.729 54.602 6.651 1.00 17.54 171 ALA C CA 1
ATOM 6746 C C . ALA C 1 171 ? 25.229 54.589 6.487 1.00 18.20 171 ALA C C 1
ATOM 6747 O O . ALA C 1 171 ? 25.862 54.435 7.538 1.00 17.56 171 ALA C O 1
ATOM 6749 N N . SER C 1 172 ? 25.720 54.752 5.270 1.00 19.08 172 SER C N 1
ATOM 6750 C CA . SER C 1 172 ? 27.167 54.852 5.085 1.00 22.17 172 SER C CA 1
ATOM 6751 C C . SER C 1 172 ? 27.523 56.299 5.409 1.00 23.04 172 SER C C 1
ATOM 6752 O O . SER C 1 172 ? 26.749 57.092 5.990 1.00 21.83 172 SER C O 1
ATOM 6755 N N . GLY C 1 173 ? 28.712 56.738 5.067 1.00 21.76 173 GLY C N 1
ATOM 6756 C CA . GLY C 1 173 ? 29.143 58.092 5.228 1.00 21.37 173 GLY C CA 1
ATOM 6757 C C . GLY C 1 173 ? 29.651 58.403 6.614 1.00 21.30 173 GLY C C 1
ATOM 6758 O O . GLY C 1 173 ? 29.894 57.562 7.487 1.00 20.75 173 GLY C O 1
ATOM 6759 N N . PRO C 1 174 ? 29.809 59.700 6.868 1.00 21.40 174 PRO C N 1
ATOM 6760 C CA . PRO C 1 174 ? 30.279 60.187 8.150 1.00 19.69 174 PRO C CA 1
ATOM 6761 C C . PRO C 1 174 ? 29.426 59.673 9.292 1.00 19.02 174 PRO C C 1
ATOM 6762 O O . PRO C 1 174 ? 28.226 59.461 9.258 1.00 18.53 174 PRO C O 1
ATOM 6766 N N . VAL C 1 175 ? 30.147 59.384 10.397 1.00 17.66 175 VAL C N 1
ATOM 6767 C CA . VAL C 1 175 ? 29.515 58.801 11.575 1.00 17.71 175 VAL C CA 1
ATOM 6768 C C . VAL C 1 175 ? 29.525 59.793 12.737 1.00 18.42 175 VAL C C 1
ATOM 6769 O O . VAL C 1 175 ? 30.556 60.341 13.127 1.00 18.40 175 VAL C O 1
ATOM 6773 N N . GLN C 1 176 ? 28.353 59.994 13.330 1.00 18.65 176 GLN C N 1
ATOM 6774 C CA . GLN C 1 176 ? 28.240 60.876 14.485 1.00 20.19 176 GLN C CA 1
ATOM 6775 C C . GLN C 1 176 ? 29.004 60.288 15.685 1.00 18.83 176 GLN C C 1
ATOM 6776 O O . GLN C 1 176 ? 28.946 59.075 15.866 1.00 17.94 176 GLN C O 1
ATOM 6782 N N . GLU C 1 177 ? 29.645 61.156 16.477 1.00 15.18 177 GLU C N 1
ATOM 6783 C CA . GLU C 1 177 ? 30.369 60.669 17.647 1.00 16.50 177 GLU C CA 1
ATOM 6784 C C . GLU C 1 177 ? 29.959 61.399 18.918 1.00 17.63 177 GLU C C 1
ATOM 6785 O O . GLU C 1 177 ? 29.244 62.414 18.876 1.00 17.42 177 GLU C O 1
ATOM 6791 N N . GLY C 1 178 ? 30.427 60.877 20.052 1.00 17.18 178 GLY C N 1
ATOM 6792 C CA . GLY C 1 178 ? 30.149 61.548 21.327 1.00 14.82 178 GLY C CA 1
ATOM 6793 C C . GLY C 1 178 ? 28.893 61.053 21.998 1.00 16.80 178 GLY C C 1
ATOM 6794 O O . GLY C 1 178 ? 28.668 59.858 22.179 1.00 16.15 178 GLY C O 1
ATOM 6795 N N . ASN C 1 179 ? 27.979 61.966 22.406 1.00 16.01 179 ASN C N 1
ATOM 6796 C CA . ASN C 1 179 ? 26.761 61.606 23.103 1.00 16.96 179 ASN C CA 1
ATOM 6797 C C . ASN C 1 179 ? 25.661 61.081 22.206 1.00 17.84 179 ASN C C 1
ATOM 6798 O O . ASN C 1 179 ? 24.648 61.768 21.973 1.00 18.18 179 ASN C O 1
ATOM 6803 N N . CYS C 1 180 ? 25.837 59.933 21.566 1.00 16.52 180 CYS C N 1
ATOM 6804 C CA . CYS C 1 180 ? 24.850 59.457 20.612 1.00 16.00 180 CYS C CA 1
ATOM 6805 C C . CYS C 1 180 ? 24.756 57.927 20.672 1.00 16.66 180 CYS C C 1
ATOM 6806 O O . CYS C 1 180 ? 25.722 57.233 21.017 1.00 15.62 180 CYS C O 1
ATOM 6809 N N . GLY C 1 181 ? 23.565 57.461 20.354 1.00 15.63 181 GLY C N 1
ATOM 6810 C CA . GLY C 1 181 ? 23.255 56.038 20.324 1.00 15.07 181 GLY C CA 1
ATOM 6811 C C . GLY C 1 181 ? 23.523 55.483 21.714 1.00 15.42 181 GLY C C 1
ATOM 6812 O O . GLY C 1 181 ? 23.160 56.032 22.763 1.00 14.94 181 GLY C O 1
ATOM 6813 N N . GLY C 1 182 ? 24.025 54.243 21.742 1.00 15.17 182 GLY C N 1
ATOM 6814 C CA . GLY C 1 182 ? 24.341 53.620 23.038 1.00 14.14 182 GLY C CA 1
ATOM 6815 C C . GLY C 1 182 ? 25.304 54.413 23.878 1.00 14.20 182 GLY C C 1
ATOM 6816 O O . GLY C 1 182 ? 25.408 54.172 25.103 1.00 15.52 182 GLY C O 1
ATOM 6817 N N . GLY C 1 183 ? 26.153 55.267 23.329 1.00 14.25 183 GLY C N 1
ATOM 6818 C CA . GLY C 1 183 ? 27.178 55.990 24.046 1.00 14.03 183 GLY C CA 1
ATOM 6819 C C . GLY C 1 183 ? 26.629 57.255 24.730 1.00 14.71 183 GLY C C 1
ATOM 6820 O O . GLY C 1 183 ? 27.334 57.886 25.519 1.00 14.76 183 GLY C O 1
ATOM 6821 N N . THR C 1 184 ? 25.362 57.580 24.493 1.00 15.32 184 THR C N 1
ATOM 6822 C CA . THR C 1 184 ? 24.757 58.815 24.971 1.00 15.89 184 THR C CA 1
ATOM 6823 C C . THR C 1 184 ? 25.065 59.149 26.424 1.00 16.38 184 THR C C 1
ATOM 6824 O O . THR C 1 184 ? 25.535 60.242 26.707 1.00 17.92 184 THR C O 1
ATOM 6828 N N . GLY C 1 185 ? 24.800 58.237 27.353 1.00 16.03 185 GLY C N 1
ATOM 6829 C CA . GLY C 1 185 ? 25.062 58.495 28.767 1.00 15.85 185 GLY C CA 1
ATOM 6830 C C . GLY C 1 185 ? 26.346 57.948 29.361 1.00 16.78 185 GLY C C 1
ATOM 6831 O O . GLY C 1 185 ? 26.429 57.824 30.609 1.00 16.49 185 GLY C O 1
ATOM 6832 N N . MET C 1 186 ? 27.367 57.686 28.556 1.00 15.08 186 MET C N 1
ATOM 6833 C CA . MET C 1 186 ? 28.591 57.081 29.063 1.00 14.84 186 MET C CA 1
ATOM 6834 C C . MET C 1 186 ? 29.658 58.065 29.500 1.00 15.08 186 MET C C 1
ATOM 6835 O O . MET C 1 186 ? 29.670 59.248 29.145 1.00 16.88 186 MET C O 1
ATOM 6840 N N . ILE C 1 187 ? 30.529 57.544 30.373 1.00 13.68 187 ILE C N 1
ATOM 6841 C CA . ILE C 1 187 ? 31.610 58.298 31.004 1.00 14.55 187 ILE C CA 1
ATOM 6842 C C . ILE C 1 187 ? 32.945 57.590 30.829 1.00 15.01 187 ILE C C 1
ATOM 6843 O O . ILE C 1 187 ? 32.905 56.398 31.194 1.00 14.26 187 ILE C O 1
ATOM 6848 N N . THR C 1 188 ? 34.017 58.233 30.421 1.00 14.66 188 THR C N 1
ATOM 6849 C CA . THR C 1 188 ? 35.283 57.503 30.227 1.00 14.77 188 THR C CA 1
ATOM 6850 C C . THR C 1 188 ? 36.401 58.305 30.853 1.00 15.88 188 THR C C 1
ATOM 6851 O O . THR C 1 188 ? 36.464 59.542 30.762 1.00 15.94 188 THR C O 1
ATOM 6855 N N . TYR C 1 189 ? 37.230 57.683 31.702 1.00 13.71 189 TYR C N 1
ATOM 6856 C CA . TYR C 1 189 ? 38.340 58.327 32.394 1.00 14.50 189 TYR C CA 1
ATOM 6857 C C . TYR C 1 189 ? 37.862 59.535 33.204 1.00 16.08 189 TYR C C 1
ATOM 6858 O O . TYR C 1 189 ? 38.548 60.543 33.381 1.00 16.26 189 TYR C O 1
ATOM 6867 N N . GLY C 1 190 ? 36.663 59.424 33.754 1.00 16.33 190 GLY C N 1
ATOM 6868 C CA . GLY C 1 190 ? 36.094 60.493 34.595 1.00 18.98 190 GLY C CA 1
ATOM 6869 C C . GLY C 1 190 ? 35.647 61.706 33.801 1.00 20.54 190 GLY C C 1
ATOM 6870 O O . GLY C 1 190 ? 35.195 62.695 34.421 1.00 21.31 190 GLY C O 1
ATOM 6871 N N . PHE C 1 191 ? 35.703 61.679 32.478 1.00 18.94 191 PHE C N 1
ATOM 6872 C CA . PHE C 1 191 ? 35.213 62.741 31.603 1.00 17.98 191 PHE C CA 1
ATOM 6873 C C . PHE C 1 191 ? 34.016 62.170 30.851 1.00 18.58 191 PHE C C 1
ATOM 6874 O O . PHE C 1 191 ? 33.773 60.929 30.909 1.00 17.21 191 PHE C O 1
ATOM 6882 N N . LYS C 1 192 ? 33.273 63.029 30.150 1.00 15.73 192 LYS C N 1
ATOM 6883 C CA . LYS C 1 192 ? 32.167 62.449 29.351 1.00 16.97 192 LYS C CA 1
ATOM 6884 C C . LYS C 1 192 ? 32.752 61.533 28.256 1.00 16.49 192 LYS C C 1
ATOM 6885 O O . LYS C 1 192 ? 33.706 61.834 27.543 1.00 17.09 192 LYS C O 1
ATOM 6891 N N . GLY C 1 193 ? 32.085 60.394 28.103 1.00 17.47 193 GLY C N 1
ATOM 6892 C CA . GLY C 1 193 ? 32.508 59.425 27.070 1.00 15.98 193 GLY C CA 1
ATOM 6893 C C . GLY C 1 193 ? 31.399 59.258 26.038 1.00 17.19 193 GLY C C 1
ATOM 6894 O O . GLY C 1 193 ? 30.547 60.145 25.859 1.00 15.85 193 GLY C O 1
ATOM 6895 N N . GLY C 1 194 ? 31.380 58.080 25.375 1.00 15.36 194 GLY C N 1
ATOM 6896 C CA . GLY C 1 194 ? 30.376 57.918 24.330 1.00 16.56 194 GLY C CA 1
ATOM 6897 C C . GLY C 1 194 ? 30.912 57.083 23.162 1.00 14.91 194 GLY C C 1
ATOM 6898 O O . GLY C 1 194 ? 31.814 56.274 23.350 1.00 14.77 194 GLY C O 1
ATOM 6899 N N . THR C 1 195 ? 30.381 57.441 21.997 1.00 13.29 195 THR C N 1
ATOM 6900 C CA . THR C 1 195 ? 30.709 56.723 20.760 1.00 13.18 195 THR C CA 1
ATOM 6901 C C . THR C 1 195 ? 31.896 57.306 20.023 1.00 14.22 195 THR C C 1
ATOM 6902 O O . THR C 1 195 ? 31.927 58.539 19.889 1.00 14.88 195 THR C O 1
ATOM 6906 N N . GLY C 1 196 ? 32.813 56.483 19.545 1.00 10.76 196 GLY C N 1
ATOM 6907 C CA . GLY C 1 196 ? 33.936 57.030 18.784 1.00 14.37 196 GLY C CA 1
ATOM 6908 C C . GLY C 1 196 ? 34.281 56.080 17.630 1.00 14.20 196 GLY C C 1
ATOM 6909 O O . GLY C 1 196 ? 33.967 54.907 17.762 1.00 14.43 196 GLY C O 1
ATOM 6910 N N . THR C 1 197 ? 34.899 56.607 16.577 1.00 12.55 197 THR C N 1
ATOM 6911 C CA . THR C 1 197 ? 35.212 55.677 15.471 1.00 11.58 197 THR C CA 1
ATOM 6912 C C . THR C 1 197 ? 36.457 56.185 14.804 1.00 12.41 197 THR C C 1
ATOM 6913 O O . THR C 1 197 ? 36.740 57.405 14.944 1.00 11.66 197 THR C O 1
ATOM 6917 N N . ALA C 1 198 ? 37.135 55.408 14.001 1.00 11.66 198 ALA C N 1
ATOM 6918 C CA . ALA C 1 198 ? 38.347 55.690 13.271 1.00 11.97 198 ALA C CA 1
ATOM 6919 C C . ALA C 1 198 ? 38.596 54.551 12.257 1.00 12.94 198 ALA C C 1
ATOM 6920 O O . ALA C 1 198 ? 37.988 53.487 12.402 1.00 13.82 198 ALA C O 1
ATOM 6922 N N . SER C 1 199 ? 39.490 54.814 11.293 1.00 13.07 199 SER C N 1
ATOM 6923 C CA . SER C 1 199 ? 39.796 53.755 10.331 1.00 12.57 199 SER C CA 1
ATOM 6924 C C . SER C 1 199 ? 41.241 53.953 9.919 1.00 12.28 199 SER C C 1
ATOM 6925 O O . SER C 1 199 ? 41.883 55.013 10.170 1.00 10.99 199 SER C O 1
ATOM 6928 N N . ARG C 1 200 ? 41.769 52.925 9.268 1.00 12.45 200 ARG C N 1
ATOM 6929 C CA . ARG C 1 200 ? 43.100 52.945 8.688 1.00 12.17 200 ARG C CA 1
ATOM 6930 C C . ARG C 1 200 ? 43.004 52.182 7.358 1.00 14.35 200 ARG C C 1
ATOM 6931 O O . ARG C 1 200 ? 42.295 51.181 7.242 1.00 15.04 200 ARG C O 1
ATOM 6939 N N . VAL C 1 201 ? 43.736 52.627 6.346 1.00 14.66 201 VAL C N 1
ATOM 6940 C CA . VAL C 1 201 ? 43.906 51.902 5.082 1.00 14.69 201 VAL C CA 1
ATOM 6941 C C . VAL C 1 201 ? 45.282 51.278 5.022 1.00 14.98 201 VAL C C 1
ATOM 6942 O O . VAL C 1 201 ? 46.250 52.013 5.377 1.00 15.65 201 VAL C O 1
ATOM 6946 N N . VAL C 1 202 ? 45.425 49.979 4.729 1.00 16.36 202 VAL C N 1
ATOM 6947 C CA . VAL C 1 202 ? 46.733 49.344 4.709 1.00 19.89 202 VAL C CA 1
ATOM 6948 C C . VAL C 1 202 ? 46.909 48.660 3.351 1.00 19.50 202 VAL C C 1
ATOM 6949 O O . VAL C 1 202 ? 45.878 48.420 2.707 1.00 20.49 202 VAL C O 1
ATOM 6953 N N . GLU C 1 203 ? 48.102 48.435 2.905 1.00 20.14 203 GLU C N 1
ATOM 6954 C CA . GLU C 1 203 ? 48.328 47.657 1.686 1.00 24.01 203 GLU C CA 1
ATOM 6955 C C . GLU C 1 203 ? 48.746 46.257 2.174 1.00 23.31 203 GLU C C 1
ATOM 6956 O O . GLU C 1 203 ? 49.503 46.222 3.158 1.00 23.10 203 GLU C O 1
ATOM 6962 N N . PHE C 1 204 ? 48.224 45.205 1.584 1.00 22.08 204 PHE C N 1
ATOM 6963 C CA . PHE C 1 204 ? 48.579 43.820 1.933 1.00 21.50 204 PHE C CA 1
ATOM 6964 C C . PHE C 1 204 ? 48.659 43.006 0.638 1.00 20.01 204 PHE C C 1
ATOM 6965 O O . PHE C 1 204 ? 47.633 42.981 -0.019 1.00 19.50 204 PHE C O 1
ATOM 6973 N N . GLY C 1 205 ? 49.831 42.470 0.265 1.00 22.47 205 GLY C N 1
ATOM 6974 C CA . GLY C 1 205 ? 49.931 41.744 -0.998 1.00 22.54 205 GLY C CA 1
ATOM 6975 C C . GLY C 1 205 ? 49.489 42.422 -2.274 1.00 23.72 205 GLY C C 1
ATOM 6976 O O . GLY C 1 205 ? 48.818 41.772 -3.096 1.00 23.67 205 GLY C O 1
ATOM 6977 N N . GLY C 1 206 ? 49.762 43.718 -2.452 1.00 22.83 206 GLY C N 1
ATOM 6978 C CA . GLY C 1 206 ? 49.405 44.412 -3.682 1.00 22.24 206 GLY C CA 1
ATOM 6979 C C . GLY C 1 206 ? 47.952 44.816 -3.752 1.00 21.77 206 GLY C C 1
ATOM 6980 O O . GLY C 1 206 ? 47.413 45.221 -4.782 1.00 21.40 206 GLY C O 1
ATOM 6981 N N . ARG C 1 207 ? 47.273 44.690 -2.580 1.00 19.70 207 ARG C N 1
ATOM 6982 C CA . ARG C 1 207 ? 45.873 45.074 -2.527 1.00 19.44 207 ARG C CA 1
ATOM 6983 C C . ARG C 1 207 ? 45.637 46.065 -1.367 1.00 17.69 207 ARG C C 1
ATOM 6984 O O . ARG C 1 207 ? 46.493 46.119 -0.513 1.00 20.02 207 ARG C O 1
ATOM 6992 N N . SER C 1 208 ? 44.588 46.836 -1.415 1.00 18.65 208 SER C N 1
ATOM 6993 C CA . SER C 1 208 ? 44.345 47.876 -0.405 1.00 18.79 208 SER C CA 1
ATOM 6994 C C . SER C 1 208 ? 43.173 47.413 0.440 1.00 17.20 208 SER C C 1
ATOM 6995 O O . SER C 1 208 ? 42.186 46.959 -0.140 1.00 17.54 208 SER C O 1
ATOM 6998 N N . PHE C 1 209 ? 43.245 47.515 1.749 1.00 15.00 209 PHE C N 1
ATOM 6999 C CA . PHE C 1 209 ? 42.160 47.049 2.598 1.00 13.59 209 PHE C CA 1
ATOM 7000 C C . PHE C 1 209 ? 41.916 48.145 3.648 1.00 13.30 209 PHE C C 1
ATOM 7001 O O . PHE C 1 209 ? 42.781 48.994 3.796 1.00 13.24 209 PHE C O 1
ATOM 7009 N N . THR C 1 210 ? 40.778 48.095 4.315 1.00 11.49 210 THR C N 1
ATOM 7010 C CA . THR C 1 210 ? 40.510 49.041 5.395 1.00 11.54 210 THR C CA 1
ATOM 7011 C C . THR C 1 210 ? 40.183 48.314 6.692 1.00 11.77 210 THR C C 1
ATOM 7012 O O . THR C 1 210 ? 39.577 47.250 6.665 1.00 13.09 210 THR C O 1
ATOM 7016 N N . ILE C 1 211 ? 40.668 48.876 7.797 1.00 12.48 211 ILE C N 1
ATOM 7017 C CA . ILE C 1 211 ? 40.319 48.390 9.132 1.00 13.65 211 ILE C CA 1
ATOM 7018 C C . ILE C 1 211 ? 39.578 49.543 9.835 1.00 14.49 211 ILE C C 1
ATOM 7019 O O . ILE C 1 211 ? 40.093 50.660 9.860 1.00 15.11 211 ILE C O 1
ATOM 7024 N N . GLY C 1 212 ? 38.366 49.304 10.318 1.00 12.15 212 GLY C N 1
ATOM 7025 C CA . GLY C 1 212 ? 37.643 50.409 10.968 1.00 12.58 212 GLY C CA 1
ATOM 7026 C C . GLY C 1 212 ? 37.263 49.940 12.365 1.00 14.37 212 GLY C C 1
ATOM 7027 O O . GLY C 1 212 ? 37.009 48.753 12.570 1.00 13.87 212 GLY C O 1
ATOM 7028 N N . ALA C 1 213 ? 37.148 50.922 13.253 1.00 13.77 213 ALA C N 1
ATOM 7029 C CA . ALA C 1 213 ? 36.753 50.556 14.627 1.00 14.62 213 ALA C CA 1
ATOM 7030 C C . ALA C 1 213 ? 35.664 51.518 15.071 1.00 14.48 213 ALA C C 1
ATOM 7031 O O . ALA C 1 213 ? 35.603 52.691 14.672 1.00 13.44 213 ALA C O 1
ATOM 7033 N N . LEU C 1 214 ? 34.784 50.983 15.905 1.00 13.72 214 LEU C N 1
ATOM 7034 C CA . LEU C 1 214 ? 33.762 51.770 16.563 1.00 11.63 214 LEU C CA 1
ATOM 7035 C C . LEU C 1 214 ? 33.775 51.290 18.012 1.00 13.14 214 LEU C C 1
ATOM 7036 O O . LEU C 1 214 ? 33.827 50.074 18.273 1.00 13.94 214 LEU C O 1
ATOM 7041 N N . VAL C 1 215 ? 33.797 52.266 18.912 1.00 11.95 215 VAL C N 1
ATOM 7042 C CA . VAL C 1 215 ? 33.872 51.975 20.356 1.00 11.76 215 VAL C CA 1
ATOM 7043 C C . VAL C 1 215 ? 32.718 52.635 21.101 1.00 13.47 215 VAL C C 1
ATOM 7044 O O . VAL C 1 215 ? 32.212 53.684 20.705 1.00 13.20 215 VAL C O 1
ATOM 7048 N N . GLN C 1 216 ? 32.306 52.017 22.200 1.00 11.43 216 GLN C N 1
ATOM 7049 C CA . GLN C 1 216 ? 31.304 52.645 23.111 1.00 11.34 216 GLN C CA 1
ATOM 7050 C C . GLN C 1 216 ? 32.115 52.740 24.396 1.00 12.09 216 GLN C C 1
ATOM 7051 O O . GLN C 1 216 ? 32.358 51.713 25.043 1.00 12.13 216 GLN C O 1
ATOM 7057 N N . ALA C 1 217 ? 32.719 53.899 24.673 1.00 13.69 217 ALA C N 1
ATOM 7058 C CA . ALA C 1 217 ? 33.687 54.057 25.743 1.00 13.19 217 ALA C CA 1
ATOM 7059 C C . ALA C 1 217 ? 33.086 54.542 27.048 1.00 14.00 217 ALA C C 1
ATOM 7060 O O . ALA C 1 217 ? 32.491 55.623 27.152 1.00 14.14 217 ALA C O 1
ATOM 7062 N N . ASN C 1 218 ? 33.159 53.667 28.044 1.00 12.49 218 ASN C N 1
ATOM 7063 C CA . ASN C 1 218 ? 32.580 53.960 29.359 1.00 13.60 218 ASN C CA 1
ATOM 7064 C C . ASN C 1 218 ? 33.535 53.453 30.452 1.00 13.74 218 ASN C C 1
ATOM 7065 O O . ASN C 1 218 ? 33.053 53.026 31.514 1.00 14.01 218 ASN C O 1
ATOM 7070 N N . HIS C 1 219 ? 34.818 53.454 30.136 1.00 13.02 219 HIS C N 1
ATOM 7071 C CA . HIS C 1 219 ? 35.802 52.837 31.014 1.00 14.91 219 HIS C CA 1
ATOM 7072 C C . HIS C 1 219 ? 36.884 53.787 31.508 1.00 14.95 219 HIS C C 1
ATOM 7073 O O . HIS C 1 219 ? 36.949 54.947 31.069 1.00 16.82 219 HIS C O 1
ATOM 7080 N N . GLY C 1 220 ? 37.609 53.290 32.521 1.00 14.10 220 GLY C N 1
ATOM 7081 C CA . GLY C 1 220 ? 38.770 54.026 32.983 1.00 13.88 220 GLY C CA 1
ATOM 7082 C C . GLY C 1 220 ? 38.504 54.963 34.138 1.00 16.82 220 GLY C C 1
ATOM 7083 O O . GLY C 1 220 ? 37.353 55.292 34.429 1.00 17.99 220 GLY C O 1
ATOM 7084 N N . GLN C 1 221 ? 39.589 55.379 34.780 1.00 17.14 221 GLN C N 1
ATOM 7085 C CA . GLN C 1 221 ? 39.475 56.353 35.882 1.00 19.87 221 GLN C CA 1
ATOM 7086 C C . GLN C 1 221 ? 40.387 57.516 35.503 1.00 18.66 221 GLN C C 1
ATOM 7087 O O . GLN C 1 221 ? 41.403 57.251 34.860 1.00 17.11 221 GLN C O 1
ATOM 7093 N N . ARG C 1 222 ? 40.055 58.708 35.989 1.00 16.80 222 ARG C N 1
ATOM 7094 C CA . ARG C 1 222 ? 40.824 59.891 35.595 1.00 17.22 222 ARG C CA 1
ATOM 7095 C C . ARG C 1 222 ? 42.305 59.779 35.776 1.00 18.49 222 ARG C C 1
ATOM 7096 O O . ARG C 1 222 ? 43.079 60.187 34.898 1.00 18.08 222 ARG C O 1
ATOM 7104 N N . ASP C 1 223 ? 42.762 59.273 36.920 1.00 19.58 223 ASP C N 1
ATOM 7105 C CA . ASP C 1 223 ? 44.204 59.209 37.183 1.00 22.68 223 ASP C CA 1
ATOM 7106 C C . ASP C 1 223 ? 45.001 58.377 36.168 1.00 21.16 223 ASP C C 1
ATOM 7107 O O . ASP C 1 223 ? 46.215 58.607 36.059 1.00 19.57 223 ASP C O 1
ATOM 7112 N N . TRP C 1 224 ? 44.326 57.415 35.526 1.00 17.82 224 TRP C N 1
ATOM 7113 C CA . TRP C 1 224 ? 45.075 56.614 34.548 1.00 16.76 224 TRP C CA 1
ATOM 7114 C C . TRP C 1 224 ? 45.218 57.237 33.178 1.00 17.16 224 TRP C C 1
ATOM 7115 O O . TRP C 1 224 ? 45.973 56.718 32.381 1.00 17.04 224 TRP C O 1
ATOM 7126 N N . LEU C 1 225 ? 44.364 58.202 32.856 1.00 16.42 225 LEU C N 1
ATOM 7127 C CA . LEU C 1 225 ? 44.327 58.725 31.488 1.00 16.02 225 LEU C CA 1
ATOM 7128 C C . LEU C 1 225 ? 45.669 59.146 30.916 1.00 17.12 225 LEU C C 1
ATOM 7129 O O . LEU C 1 225 ? 46.349 59.956 31.544 1.00 15.68 225 LEU C O 1
ATOM 7134 N N . THR C 1 226 ? 45.994 58.636 29.735 1.00 15.47 226 THR C N 1
ATOM 7135 C CA . THR C 1 226 ? 47.223 58.939 29.004 1.00 15.96 226 THR C CA 1
ATOM 7136 C C . THR C 1 226 ? 46.761 59.263 27.583 1.00 18.04 226 THR C C 1
ATOM 7137 O O . THR C 1 226 ? 45.927 58.508 27.046 1.00 17.41 226 THR C O 1
ATOM 7141 N N . ILE C 1 227 ? 47.259 60.340 26.996 1.00 15.43 227 ILE C N 1
ATOM 7142 C CA . ILE C 1 227 ? 46.861 60.688 25.623 1.00 14.43 227 ILE C CA 1
ATOM 7143 C C . ILE C 1 227 ? 48.161 61.024 24.924 1.00 16.97 227 ILE C C 1
ATOM 7144 O O . ILE C 1 227 ? 48.985 61.768 25.499 1.00 16.80 227 ILE C O 1
ATOM 7149 N N . ALA C 1 228 ? 48.470 60.348 23.829 1.00 17.92 228 ALA C N 1
ATOM 7150 C CA . ALA C 1 228 ? 49.700 60.511 23.082 1.00 18.87 228 ALA C CA 1
ATOM 7151 C C . ALA C 1 228 ? 50.893 60.207 23.962 1.00 19.53 228 ALA C C 1
ATOM 7152 O O . ALA C 1 228 ? 51.942 60.831 23.876 1.00 20.80 228 ALA C O 1
ATOM 7154 N N . GLY C 1 229 ? 50.732 59.255 24.901 1.00 17.92 229 GLY C N 1
ATOM 7155 C CA . GLY C 1 229 ? 51.808 58.860 25.788 1.00 18.07 229 GLY C CA 1
ATOM 7156 C C . GLY C 1 229 ? 52.021 59.807 26.960 1.00 18.74 229 GLY C C 1
ATOM 7157 O O . GLY C 1 229 ? 52.912 59.601 27.788 1.00 18.94 229 GLY C O 1
ATOM 7158 N N . VAL C 1 230 ? 51.247 60.862 27.058 1.00 17.75 230 VAL C N 1
ATOM 7159 C CA . VAL C 1 230 ? 51.382 61.875 28.111 1.00 17.90 230 VAL C CA 1
ATOM 7160 C C . VAL C 1 230 ? 50.393 61.572 29.219 1.00 18.89 230 VAL C C 1
ATOM 7161 O O . VAL C 1 230 ? 49.207 61.333 29.011 1.00 17.51 230 VAL C O 1
ATOM 7165 N N . PRO C 1 231 ? 50.828 61.661 30.475 1.00 19.87 231 PRO C N 1
ATOM 7166 C CA . PRO C 1 231 ? 49.955 61.349 31.606 1.00 21.53 231 PRO C CA 1
ATOM 7167 C C . PRO C 1 231 ? 48.999 62.491 31.903 1.00 21.80 231 PRO C C 1
ATOM 7168 O O . PRO C 1 231 ? 49.070 63.127 32.962 1.00 21.80 231 PRO C O 1
ATOM 7172 N N . VAL C 1 232 ? 48.079 62.812 31.021 1.00 21.00 232 VAL C N 1
ATOM 7173 C CA . VAL C 1 232 ? 47.134 63.908 31.092 1.00 22.54 232 VAL C CA 1
ATOM 7174 C C . VAL C 1 232 ? 46.301 63.840 32.355 1.00 23.95 232 VAL C C 1
ATOM 7175 O O . VAL C 1 232 ? 46.014 64.850 33.018 1.00 21.62 232 VAL C O 1
ATOM 7179 N N . GLY C 1 233 ? 45.942 62.623 32.781 1.00 23.22 233 GLY C N 1
ATOM 7180 C CA . GLY C 1 233 ? 45.120 62.444 33.972 1.00 25.60 233 GLY C CA 1
ATOM 7181 C C . GLY C 1 233 ? 45.804 62.984 35.218 1.00 29.10 233 GLY C C 1
ATOM 7182 O O . GLY C 1 233 ? 45.084 63.410 36.134 1.00 29.59 233 GLY C O 1
ATOM 7183 N N . GLN C 1 234 ? 47.125 62.983 35.296 1.00 29.73 234 GLN C N 1
ATOM 7184 C CA . GLN C 1 234 ? 47.833 63.546 36.426 1.00 32.53 234 GLN C CA 1
ATOM 7185 C C . GLN C 1 234 ? 47.712 65.070 36.428 1.00 32.07 234 GLN C C 1
ATOM 7186 O O . GLN C 1 234 ? 47.813 65.646 37.513 1.00 31.40 234 GLN C O 1
ATOM 7192 N N . HIS C 1 235 ? 47.474 65.731 35.307 1.00 30.79 235 HIS C N 1
ATOM 7193 C CA . HIS C 1 235 ? 47.410 67.170 35.187 1.00 32.61 235 HIS C CA 1
ATOM 7194 C C . HIS C 1 235 ? 45.995 67.726 35.177 1.00 33.38 235 HIS C C 1
ATOM 7195 O O . HIS C 1 235 ? 45.789 68.921 35.399 1.00 33.76 235 HIS C O 1
ATOM 7202 N N . MET C 1 236 ? 45.004 66.930 34.796 1.00 31.79 236 MET C N 1
ATOM 7203 C CA . MET C 1 236 ? 43.626 67.416 34.687 1.00 34.13 236 MET C CA 1
ATOM 7204 C C . MET C 1 236 ? 42.789 66.616 35.676 1.00 35.02 236 MET C C 1
ATOM 7205 O O . MET C 1 236 ? 42.184 65.587 35.394 1.00 32.63 236 MET C O 1
ATOM 7210 N N . ARG C 1 237 ? 42.856 67.058 36.926 1.00 36.61 237 ARG C N 1
ATOM 7211 C CA . ARG C 1 237 ? 42.296 66.349 38.056 1.00 40.56 237 ARG C CA 1
ATOM 7212 C C . ARG C 1 237 ? 40.927 66.766 38.551 1.00 40.79 237 ARG C C 1
ATOM 7213 O O . ARG C 1 237 ? 40.385 66.117 39.456 1.00 41.13 237 ARG C O 1
ATOM 7221 N N . ASP C 1 238 ? 40.349 67.832 38.026 1.00 40.11 238 ASP C N 1
ATOM 7222 C CA . ASP C 1 238 ? 39.087 68.352 38.505 1.00 40.69 238 ASP C CA 1
ATOM 7223 C C . ASP C 1 238 ? 37.821 67.764 37.897 1.00 38.07 238 ASP C C 1
ATOM 7224 O O . ASP C 1 238 ? 37.697 67.323 36.763 1.00 37.97 238 ASP C O 1
ATOM 7229 N N . GLY C 1 239 ? 36.761 67.793 38.702 1.00 35.13 239 GLY C N 1
ATOM 7230 C CA . GLY C 1 239 ? 35.421 67.395 38.346 1.00 32.90 239 GLY C CA 1
ATOM 7231 C C . GLY C 1 239 ? 35.159 65.911 38.174 1.00 30.88 239 GLY C C 1
ATOM 7232 O O . GLY C 1 239 ? 34.151 65.519 37.569 1.00 30.25 239 GLY C O 1
ATOM 7233 N N . THR C 1 240 ? 35.996 65.067 38.771 1.00 30.60 240 THR C N 1
ATOM 7234 C CA . THR C 1 240 ? 35.812 63.626 38.598 1.00 30.57 240 THR C CA 1
ATOM 7235 C C . THR C 1 240 ? 34.501 63.224 39.234 1.00 31.23 240 THR C C 1
ATOM 7236 O O . THR C 1 240 ? 34.057 63.765 40.257 1.00 30.42 240 THR C O 1
ATOM 7240 N N . PRO C 1 241 ? 33.852 62.204 38.690 1.00 32.32 241 PRO C N 1
ATOM 7241 C CA . PRO C 1 241 ? 32.618 61.671 39.258 1.00 34.64 241 PRO C CA 1
ATOM 7242 C C . PRO C 1 241 ? 32.791 61.283 40.722 1.00 37.38 241 PRO C C 1
ATOM 7243 O O . PRO C 1 241 ? 31.935 61.529 41.590 1.00 35.65 241 PRO C O 1
ATOM 7247 N N . GLN C 1 242 ? 33.942 60.719 41.082 1.00 40.98 242 GLN C N 1
ATOM 7248 C CA . GLN C 1 242 ? 34.266 60.317 42.436 1.00 45.10 242 GLN C CA 1
ATOM 7249 C C . GLN C 1 242 ? 34.241 61.476 43.424 1.00 44.85 242 GLN C C 1
ATOM 7250 O O . GLN C 1 242 ? 33.672 61.386 44.511 1.00 43.50 242 GLN C O 1
ATOM 7256 N N . SER C 1 243 ? 34.839 62.610 43.058 1.00 44.20 243 SER C N 1
ATOM 7257 C CA . SER C 1 243 ? 34.877 63.776 43.928 1.00 44.71 243 SER C CA 1
ATOM 7258 C C . SER C 1 243 ? 33.483 64.354 44.150 1.00 45.42 243 SER C C 1
ATOM 7259 O O . SER C 1 243 ? 33.266 65.029 45.167 1.00 45.43 243 SER C O 1
ATOM 7262 N N . GLN C 1 244 ? 32.539 64.122 43.238 1.00 44.16 244 GLN C N 1
ATOM 7263 C CA . GLN C 1 244 ? 31.183 64.608 43.420 1.00 44.94 244 GLN C CA 1
ATOM 7264 C C . GLN C 1 244 ? 30.309 63.672 44.245 1.00 46.72 244 GLN C C 1
ATOM 7265 O O . GLN C 1 244 ? 29.317 64.160 44.795 1.00 47.11 244 GLN C O 1
ATOM 7271 N N . LEU C 1 245 ? 30.609 62.388 44.319 1.00 49.06 245 LEU C N 1
ATOM 7272 C CA . LEU C 1 245 ? 29.769 61.474 45.104 1.00 51.13 245 LEU C CA 1
ATOM 7273 C C . LEU C 1 245 ? 30.361 61.233 46.488 1.00 52.07 245 LEU C C 1
ATOM 7274 O O . LEU C 1 245 ? 31.450 61.708 46.816 1.00 53.24 245 LEU C O 1
ATOM 7279 N N . SER C 1 250 ? 33.441 50.011 31.459 1.00 12.74 250 SER C N 1
ATOM 7280 C CA . SER C 1 250 ? 33.228 49.059 30.364 1.00 14.25 250 SER C CA 1
ATOM 7281 C C . SER C 1 250 ? 33.518 49.658 28.995 1.00 14.13 250 SER C C 1
ATOM 7282 O O . SER C 1 250 ? 33.258 50.845 28.812 1.00 12.66 250 SER C O 1
ATOM 7285 N N . ILE C 1 251 ? 33.950 48.844 28.043 1.00 11.82 251 ILE C N 1
ATOM 7286 C CA . ILE C 1 251 ? 34.146 49.391 26.678 1.00 12.02 251 ILE C CA 1
ATOM 7287 C C . ILE C 1 251 ? 33.811 48.230 25.726 1.00 12.55 251 ILE C C 1
ATOM 7288 O O . ILE C 1 251 ? 34.373 47.155 25.904 1.00 14.28 251 ILE C O 1
ATOM 7293 N N . ILE C 1 252 ? 32.960 48.494 24.744 1.00 11.10 252 ILE C N 1
ATOM 7294 C CA . ILE C 1 252 ? 32.693 47.524 23.696 1.00 10.55 252 ILE C CA 1
ATOM 7295 C C . ILE C 1 252 ? 33.486 48.023 22.478 1.00 11.13 252 ILE C C 1
ATOM 7296 O O . ILE C 1 252 ? 33.364 49.200 22.140 1.00 11.81 252 ILE C O 1
ATOM 7301 N N . VAL C 1 253 ? 34.279 47.163 21.863 1.00 8.67 253 VAL C N 1
ATOM 7302 C CA . VAL C 1 253 ? 35.056 47.587 20.692 1.00 10.85 253 VAL C CA 1
ATOM 7303 C C . VAL C 1 253 ? 34.562 46.730 19.510 1.00 13.19 253 VAL C C 1
ATOM 7304 O O . VAL C 1 253 ? 34.481 45.521 19.704 1.00 12.01 253 VAL C O 1
ATOM 7308 N N . VAL C 1 254 ? 34.284 47.344 18.359 1.00 11.23 254 VAL C N 1
ATOM 7309 C CA . VAL C 1 254 ? 33.816 46.622 17.201 1.00 12.27 254 VAL C CA 1
ATOM 7310 C C . VAL C 1 254 ? 34.821 46.904 16.068 1.00 14.43 254 VAL C C 1
ATOM 7311 O O . VAL C 1 254 ? 35.054 48.086 15.814 1.00 13.87 254 VAL C O 1
ATOM 7315 N N . LEU C 1 255 ? 35.509 45.873 15.597 1.00 12.83 255 LEU C N 1
ATOM 7316 C CA . LEU C 1 255 ? 36.485 46.073 14.532 1.00 12.86 255 LEU C CA 1
ATOM 7317 C C . LEU C 1 255 ? 35.936 45.426 13.265 1.00 13.82 255 LEU C C 1
ATOM 7318 O O . LEU C 1 255 ? 35.438 44.302 13.378 1.00 14.84 255 LEU C O 1
ATOM 7323 N N . ALA C 1 256 ? 35.983 46.137 12.142 1.00 11.40 256 ALA C N 1
ATOM 7324 C CA . ALA C 1 256 ? 35.475 45.629 10.879 1.00 12.78 256 ALA C CA 1
ATOM 7325 C C . ALA C 1 256 ? 36.585 45.734 9.832 1.00 13.35 256 ALA C C 1
ATOM 7326 O O . ALA C 1 256 ? 37.395 46.654 9.907 1.00 13.45 256 ALA C O 1
ATOM 7328 N N . THR C 1 257 ? 36.649 44.800 8.896 1.00 13.25 257 THR C N 1
ATOM 7329 C CA . THR C 1 257 ? 37.699 44.914 7.880 1.00 12.45 257 THR C CA 1
ATOM 7330 C C . THR C 1 257 ? 37.198 44.197 6.644 1.00 13.60 257 THR C C 1
ATOM 7331 O O . THR C 1 257 ? 36.402 43.275 6.773 1.00 12.76 257 THR C O 1
ATOM 7335 N N . ASP C 1 258 ? 37.782 44.521 5.502 1.00 12.87 258 ASP C N 1
ATOM 7336 C CA . ASP C 1 258 ? 37.497 43.769 4.282 1.00 13.69 258 ASP C CA 1
ATOM 7337 C C . ASP C 1 258 ? 38.648 42.826 3.953 1.00 13.42 258 ASP C C 1
ATOM 7338 O O . ASP C 1 258 ? 38.568 42.145 2.926 1.00 12.61 258 ASP C O 1
ATOM 7343 N N . LEU C 1 259 ? 39.645 42.662 4.837 1.00 12.14 259 LEU C N 1
ATOM 7344 C CA . LEU C 1 259 ? 40.711 41.668 4.618 1.00 12.27 259 LEU C CA 1
ATOM 7345 C C . LEU C 1 259 ? 40.085 40.280 4.747 1.00 11.94 259 LEU C C 1
ATOM 7346 O O . LEU C 1 259 ? 39.243 40.101 5.655 1.00 12.31 259 LEU C O 1
ATOM 7351 N N . PRO C 1 260 ? 40.427 39.340 3.879 1.00 13.04 260 PRO C N 1
ATOM 7352 C CA . PRO C 1 260 ? 39.874 37.988 3.946 1.00 12.30 260 PRO C CA 1
ATOM 7353 C C . PRO C 1 260 ? 40.570 37.205 5.067 1.00 14.30 260 PRO C C 1
ATOM 7354 O O . PRO C 1 260 ? 41.687 36.710 4.996 1.00 13.51 260 PRO C O 1
ATOM 7358 N N . LEU C 1 261 ? 39.849 37.087 6.161 1.00 13.07 261 LEU C N 1
ATOM 7359 C CA . LEU C 1 261 ? 40.345 36.411 7.376 1.00 14.57 261 LEU C CA 1
ATOM 7360 C C . LEU C 1 261 ? 39.377 35.311 7.809 1.00 14.43 261 LEU C C 1
ATOM 7361 O O . LEU C 1 261 ? 38.150 35.563 7.734 1.00 15.20 261 LEU C O 1
ATOM 7366 N N . MET C 1 262 ? 39.879 34.234 8.374 1.00 12.99 262 MET C N 1
ATOM 7367 C CA . MET C 1 262 ? 39.012 33.177 8.886 1.00 14.06 262 MET C CA 1
ATOM 7368 C C . MET C 1 262 ? 38.822 33.390 10.382 1.00 11.13 262 MET C C 1
ATOM 7369 O O . MET C 1 262 ? 39.534 34.128 11.090 1.00 10.97 262 MET C O 1
ATOM 7374 N N . PRO C 1 263 ? 37.874 32.672 10.972 1.00 11.51 263 PRO C N 1
ATOM 7375 C CA . PRO C 1 263 ? 37.558 32.851 12.387 1.00 13.28 263 PRO C CA 1
ATOM 7376 C C . PRO C 1 263 ? 38.725 32.769 13.335 1.00 12.17 263 PRO C C 1
ATOM 7377 O O . PRO C 1 263 ? 38.842 33.593 14.267 1.00 12.96 263 PRO C O 1
ATOM 7381 N N . HIS C 1 264 ? 39.647 31.816 13.145 1.00 12.05 264 HIS C N 1
ATOM 7382 C CA . HIS C 1 264 ? 40.776 31.698 14.085 1.00 12.61 264 HIS C CA 1
ATOM 7383 C C . HIS C 1 264 ? 41.650 32.938 13.988 1.00 13.16 264 HIS C C 1
ATOM 7384 O O . HIS C 1 264 ? 42.264 33.342 14.995 1.00 14.18 264 HIS C O 1
ATOM 7391 N N . GLN C 1 265 ? 41.769 33.555 12.798 1.00 11.28 265 GLN C N 1
ATOM 7392 C CA . GLN C 1 265 ? 42.542 34.774 12.617 1.00 11.39 265 GLN C CA 1
ATOM 7393 C C . GLN C 1 265 ? 41.841 35.999 13.167 1.00 10.92 265 GLN C C 1
ATOM 7394 O O . GLN C 1 265 ? 42.451 36.882 13.770 1.00 11.48 265 GLN C O 1
ATOM 7400 N N . LEU C 1 266 ? 40.514 36.042 13.060 1.00 10.00 266 LEU C N 1
ATOM 7401 C CA . LEU C 1 266 ? 39.740 37.160 13.612 1.00 10.46 266 LEU C CA 1
ATOM 7402 C C . LEU C 1 266 ? 39.735 37.147 15.132 1.00 10.31 266 LEU C C 1
ATOM 7403 O O . LEU C 1 266 ? 39.643 38.197 15.761 1.00 9.97 266 LEU C O 1
ATOM 7408 N N . LYS C 1 267 ? 39.775 35.954 15.761 1.00 11.74 267 LYS C N 1
ATOM 7409 C CA . LYS C 1 267 ? 39.908 35.941 17.227 1.00 12.26 267 LYS C CA 1
ATOM 7410 C C . LYS C 1 267 ? 41.216 36.654 17.615 1.00 13.39 267 LYS C C 1
ATOM 7411 O O . LYS C 1 267 ? 41.225 37.393 18.603 1.00 11.87 267 LYS C O 1
ATOM 7417 N N . ARG C 1 268 ? 42.298 36.416 16.851 1.00 11.05 268 ARG C N 1
ATOM 7418 C CA . ARG C 1 268 ? 43.545 37.107 17.227 1.00 11.32 268 ARG C CA 1
ATOM 7419 C C . ARG C 1 268 ? 43.433 38.614 17.019 1.00 12.98 268 ARG C C 1
ATOM 7420 O O . ARG C 1 268 ? 44.023 39.422 17.746 1.00 12.54 268 ARG C O 1
ATOM 7428 N N . LEU C 1 269 ? 42.839 39.004 15.887 1.00 12.56 269 LEU C N 1
ATOM 7429 C CA . LEU C 1 269 ? 42.647 40.441 15.640 1.00 12.90 269 LEU C CA 1
ATOM 7430 C C . LEU C 1 269 ? 41.867 41.083 16.764 1.00 13.55 269 LEU C C 1
ATOM 7431 O O . LEU C 1 269 ? 42.227 42.164 17.248 1.00 11.16 269 LEU C O 1
ATOM 7436 N N . ALA C 1 270 ? 40.744 40.479 17.207 1.00 11.29 270 ALA C N 1
ATOM 7437 C CA . ALA C 1 270 ? 39.956 41.064 18.297 1.00 10.14 270 ALA C CA 1
ATOM 7438 C C . ALA C 1 270 ? 40.770 41.123 19.596 1.00 11.10 270 ALA C C 1
ATOM 7439 O O . ALA C 1 270 ? 40.636 42.100 20.321 1.00 11.76 270 ALA C O 1
ATOM 7441 N N . ARG C 1 271 ? 41.691 40.196 19.830 1.00 11.21 271 ARG C N 1
ATOM 7442 C CA . ARG C 1 271 ? 42.563 40.249 20.990 1.00 12.32 271 ARG C CA 1
ATOM 7443 C C . ARG C 1 271 ? 43.461 41.463 20.972 1.00 12.57 271 ARG C C 1
ATOM 7444 O O . ARG C 1 271 ? 43.888 41.941 22.048 1.00 13.08 271 ARG C O 1
ATOM 7452 N N . ARG C 1 272 ? 43.784 42.024 19.800 1.00 10.06 272 ARG C N 1
ATOM 7453 C CA . ARG C 1 272 ? 44.663 43.176 19.734 1.00 11.88 272 ARG C CA 1
ATOM 7454 C C . ARG C 1 272 ? 43.997 44.407 20.319 1.00 11.66 272 ARG C C 1
ATOM 7455 O O . ARG C 1 272 ? 44.680 45.355 20.740 1.00 11.14 272 ARG C O 1
ATOM 7463 N N . ALA C 1 273 ? 42.667 44.435 20.440 1.00 12.02 273 ALA C N 1
ATOM 7464 C CA . ALA C 1 273 ? 41.989 45.569 21.075 1.00 12.30 273 ALA C CA 1
ATOM 7465 C C . ALA C 1 273 ? 42.372 45.678 22.544 1.00 12.98 273 ALA C C 1
ATOM 7466 O O . ALA C 1 273 ? 42.188 46.759 23.125 1.00 13.54 273 ALA C O 1
ATOM 7468 N N . SER C 1 274 ? 42.897 44.643 23.192 1.00 10.53 274 SER C N 1
ATOM 7469 C CA . SER C 1 274 ? 43.380 44.762 24.563 1.00 12.22 274 SER C CA 1
ATOM 7470 C C . SER C 1 274 ? 44.508 45.794 24.609 1.00 10.72 274 SER C C 1
ATOM 7471 O O . SER C 1 274 ? 44.519 46.603 25.539 1.00 12.99 274 SER C O 1
ATOM 7474 N N . ILE C 1 275 ? 45.463 45.696 23.696 1.00 12.29 275 ILE C N 1
ATOM 7475 C CA . ILE C 1 275 ? 46.539 46.692 23.633 1.00 12.12 275 ILE C CA 1
ATOM 7476 C C . ILE C 1 275 ? 45.947 48.046 23.240 1.00 13.10 275 ILE C C 1
ATOM 7477 O O . ILE C 1 275 ? 46.344 49.079 23.812 1.00 12.40 275 ILE C O 1
ATOM 7482 N N . GLY C 1 276 ? 44.966 48.069 22.342 1.00 11.74 276 GLY C N 1
ATOM 7483 C CA . GLY C 1 276 ? 44.345 49.317 21.885 1.00 13.34 276 GLY C CA 1
ATOM 7484 C C . GLY C 1 276 ? 43.716 50.033 23.081 1.00 12.72 276 GLY C C 1
ATOM 7485 O O . GLY C 1 276 ? 43.867 51.261 23.181 1.00 15.43 276 GLY C O 1
ATOM 7486 N N . ILE C 1 277 ? 43.005 49.342 23.978 1.00 11.87 277 ILE C N 1
ATOM 7487 C CA . ILE C 1 277 ? 42.447 50.071 25.131 1.00 12.60 277 ILE C CA 1
ATOM 7488 C C . ILE C 1 277 ? 43.503 50.386 26.185 1.00 12.79 277 ILE C C 1
ATOM 7489 O O . ILE C 1 277 ? 43.363 51.380 26.906 1.00 12.65 277 ILE C O 1
ATOM 7494 N N . GLY C 1 278 ? 44.618 49.659 26.223 1.00 12.83 278 GLY C N 1
ATOM 7495 C CA . GLY C 1 278 ? 45.665 49.992 27.182 1.00 13.19 278 GLY C CA 1
ATOM 7496 C C . GLY C 1 278 ? 46.405 51.251 26.733 1.00 13.28 278 GLY C C 1
ATOM 7497 O O . GLY C 1 278 ? 46.977 51.897 27.616 1.00 13.52 278 GLY C O 1
ATOM 7498 N N . ARG C 1 279 ? 46.279 51.695 25.483 1.00 13.44 279 ARG C N 1
ATOM 7499 C CA . ARG C 1 279 ? 47.040 52.873 25.014 1.00 13.44 279 ARG C CA 1
ATOM 7500 C C . ARG C 1 279 ? 46.632 54.120 25.781 1.00 13.79 279 ARG C C 1
ATOM 7501 O O . ARG C 1 279 ? 47.474 55.010 25.988 1.00 14.82 279 ARG C O 1
ATOM 7509 N N . ASN C 1 280 ? 45.373 54.189 26.237 1.00 12.43 280 ASN C N 1
ATOM 7510 C CA . ASN C 1 280 ? 44.942 55.402 26.922 1.00 13.79 280 ASN C CA 1
ATOM 7511 C C . ASN C 1 280 ? 45.032 55.285 28.434 1.00 15.69 280 ASN C C 1
ATOM 7512 O O . ASN C 1 280 ? 44.553 56.175 29.163 1.00 14.92 280 ASN C O 1
ATOM 7517 N N . GLY C 1 281 ? 45.665 54.216 28.947 1.00 12.80 281 GLY C N 1
ATOM 7518 C CA . GLY C 1 281 ? 46.001 54.193 30.358 1.00 14.59 281 GLY C CA 1
ATOM 7519 C C . GLY C 1 281 ? 45.384 53.140 31.247 1.00 15.36 281 GLY C C 1
ATOM 7520 O O . GLY C 1 281 ? 45.979 52.790 32.261 1.00 13.97 281 GLY C O 1
ATOM 7521 N N . THR C 1 282 ? 44.203 52.631 30.911 1.00 13.31 282 THR C N 1
ATOM 7522 C CA . THR C 1 282 ? 43.635 51.622 31.798 1.00 14.91 282 THR C CA 1
ATOM 7523 C C . THR C 1 282 ? 44.478 50.359 31.889 1.00 14.40 282 THR C C 1
ATOM 7524 O O . THR C 1 282 ? 45.056 49.872 30.911 1.00 13.75 282 THR C O 1
ATOM 7528 N N . PRO C 1 283 ? 44.456 49.721 33.058 1.00 15.45 283 PRO C N 1
ATOM 7529 C CA . PRO C 1 283 ? 45.025 48.406 33.255 1.00 15.42 283 PRO C CA 1
ATOM 7530 C C . PRO C 1 283 ? 43.934 47.340 33.097 1.00 16.12 283 PRO C C 1
ATOM 7531 O O . PRO C 1 283 ? 44.229 46.170 33.303 1.00 16.38 283 PRO C O 1
ATOM 7535 N N . GLY C 1 284 ? 42.697 47.758 32.810 1.00 14.06 284 GLY C N 1
ATOM 7536 C CA . GLY C 1 284 ? 41.559 46.846 32.702 1.00 13.25 284 GLY C CA 1
ATOM 7537 C C . GLY C 1 284 ? 40.906 46.722 34.101 1.00 13.66 284 GLY C C 1
ATOM 7538 O O . GLY C 1 284 ? 41.213 45.802 34.858 1.00 13.06 284 GLY C O 1
ATOM 7539 N N . GLY C 1 285 ? 39.914 47.558 34.362 1.00 12.47 285 GLY C N 1
ATOM 7540 C CA . GLY C 1 285 ? 39.304 47.572 35.704 1.00 12.20 285 GLY C CA 1
ATOM 7541 C C . GLY C 1 285 ? 38.446 46.358 35.978 1.00 13.55 285 GLY C C 1
ATOM 7542 O O . GLY C 1 285 ? 37.887 45.778 35.049 1.00 13.31 285 GLY C O 1
ATOM 7543 N N . ASN C 1 286 ? 38.309 45.934 37.238 1.00 10.16 286 ASN C N 1
ATOM 7544 C CA . ASN C 1 286 ? 37.512 44.709 37.489 1.00 12.38 286 ASN C CA 1
ATOM 7545 C C . ASN C 1 286 ? 36.049 44.886 37.088 1.00 11.88 286 ASN C C 1
ATOM 7546 O O . ASN C 1 286 ? 35.348 43.990 36.645 1.00 12.02 286 ASN C O 1
ATOM 7551 N N . ASN C 1 287 ? 35.499 46.069 37.335 1.00 11.43 287 ASN C N 1
ATOM 7552 C CA . ASN C 1 287 ? 34.090 46.323 36.988 1.00 14.38 287 ASN C CA 1
ATOM 7553 C C . ASN C 1 287 ? 33.878 46.664 35.528 1.00 15.38 287 ASN C C 1
ATOM 7554 O O . ASN C 1 287 ? 32.755 46.982 35.119 1.00 17.77 287 ASN C O 1
ATOM 7559 N N . SER C 1 288 ? 34.914 46.672 34.686 1.00 13.50 288 SER C N 1
ATOM 7560 C CA . SER C 1 288 ? 34.782 47.094 33.303 1.00 15.12 288 SER C CA 1
ATOM 7561 C C . SER C 1 288 ? 34.474 45.893 32.412 1.00 14.34 288 SER C C 1
ATOM 7562 O O . SER C 1 288 ? 35.325 45.014 32.301 1.00 15.18 288 SER C O 1
ATOM 7565 N N . GLY C 1 289 ? 33.319 45.879 31.746 1.00 12.46 289 GLY C N 1
ATOM 7566 C CA . GLY C 1 289 ? 33.023 44.791 30.810 1.00 11.61 289 GLY C CA 1
ATOM 7567 C C . GLY C 1 289 ? 33.657 45.087 29.460 1.00 12.26 289 GLY C C 1
ATOM 7568 O O . GLY C 1 289 ? 33.106 45.904 28.715 1.00 12.92 289 GLY C O 1
ATOM 7569 N N . ASP C 1 290 ? 34.851 44.560 29.254 1.00 11.88 290 ASP C N 1
ATOM 7570 C CA . ASP C 1 290 ? 35.640 44.925 28.069 1.00 10.42 290 ASP C CA 1
ATOM 7571 C C . ASP C 1 290 ? 35.592 43.746 27.123 1.00 11.38 290 ASP C C 1
ATOM 7572 O O . ASP C 1 290 ? 36.191 42.720 27.437 1.00 11.68 290 ASP C O 1
ATOM 7577 N N . ILE C 1 291 ? 34.727 43.820 26.122 1.00 10.37 291 ILE C N 1
ATOM 7578 C CA . ILE C 1 291 ? 34.497 42.688 25.213 1.00 10.03 291 ILE C CA 1
ATOM 7579 C C . ILE C 1 291 ? 34.609 43.231 23.795 1.00 11.89 291 ILE C C 1
ATOM 7580 O O . ILE C 1 291 ? 34.075 44.299 23.472 1.00 9.77 291 ILE C O 1
ATOM 7585 N N . PHE C 1 292 ? 35.368 42.537 22.961 1.00 10.24 292 PHE C N 1
ATOM 7586 C CA . PHE C 1 292 ? 35.730 43.023 21.631 1.00 9.30 292 PHE C CA 1
ATOM 7587 C C . PHE C 1 292 ? 35.326 42.014 20.539 1.00 11.35 292 PHE C C 1
ATOM 7588 O O . PHE C 1 292 ? 35.458 40.798 20.757 1.00 10.40 292 PHE C O 1
ATOM 7596 N N . ILE C 1 293 ? 34.813 42.546 19.438 1.00 10.23 293 ILE C N 1
ATOM 7597 C CA . ILE C 1 293 ? 34.401 41.637 18.346 1.00 10.84 293 ILE C CA 1
ATOM 7598 C C . ILE C 1 293 ? 35.038 42.151 17.073 1.00 13.00 293 ILE C C 1
ATOM 7599 O O . ILE C 1 293 ? 35.027 43.388 16.935 1.00 12.94 293 ILE C O 1
ATOM 7604 N N . ALA C 1 294 ? 35.606 41.288 16.234 1.00 10.86 294 ALA C N 1
ATOM 7605 C CA . ALA C 1 294 ? 36.186 41.691 14.954 1.00 12.59 294 ALA C CA 1
ATOM 7606 C C . ALA C 1 294 ? 35.465 40.914 13.853 1.00 12.80 294 ALA C C 1
ATOM 7607 O O . ALA C 1 294 ? 35.244 39.691 14.049 1.00 14.42 294 ALA C O 1
ATOM 7609 N N . PHE C 1 295 ? 35.099 41.547 12.733 1.00 10.43 295 PHE C N 1
ATOM 7610 C CA . PHE C 1 295 ? 34.475 40.764 11.675 1.00 10.55 295 PHE C CA 1
ATOM 7611 C C . PHE C 1 295 ? 35.031 41.184 10.322 1.00 11.96 295 PHE C C 1
ATOM 7612 O O . PHE C 1 295 ? 35.609 42.273 10.230 1.00 11.59 295 PHE C O 1
ATOM 7620 N N . SER C 1 296 ? 34.972 40.285 9.365 1.00 10.85 296 SER C N 1
ATOM 7621 C CA . SER C 1 296 ? 35.426 40.599 8.005 1.00 12.59 296 SER C CA 1
ATOM 7622 C C . SER C 1 296 ? 34.201 40.589 7.109 1.00 12.93 296 SER C C 1
ATOM 7623 O O . SER C 1 296 ? 33.293 39.768 7.208 1.00 11.41 296 SER C O 1
ATOM 7626 N N . THR C 1 297 ? 34.214 41.477 6.123 1.00 10.83 297 THR C N 1
ATOM 7627 C CA . THR C 1 297 ? 33.137 41.569 5.116 1.00 12.90 297 THR C CA 1
ATOM 7628 C C . THR C 1 297 ? 33.537 40.763 3.895 1.00 13.10 297 THR C C 1
ATOM 7629 O O . THR C 1 297 ? 32.766 40.733 2.918 1.00 13.32 297 THR C O 1
ATOM 7633 N N . ALA C 1 298 ? 34.703 40.118 3.853 1.00 12.32 298 ALA C N 1
ATOM 7634 C CA . ALA C 1 298 ? 35.120 39.338 2.692 1.00 12.71 298 ALA C CA 1
ATOM 7635 C C . ALA C 1 298 ? 34.401 38.002 2.642 1.00 12.61 298 ALA C C 1
ATOM 7636 O O . ALA C 1 298 ? 33.648 37.604 3.547 1.00 12.88 298 ALA C O 1
ATOM 7638 N N . ASN C 1 299 ? 34.646 37.238 1.601 1.00 12.70 299 ASN C N 1
ATOM 7639 C CA . ASN C 1 299 ? 34.157 35.876 1.473 1.00 14.50 299 ASN C CA 1
ATOM 7640 C C . ASN C 1 299 ? 32.648 35.790 1.621 1.00 15.67 299 ASN C C 1
ATOM 7641 O O . ASN C 1 299 ? 32.156 34.945 2.400 1.00 14.30 299 ASN C O 1
ATOM 7646 N N . GLN C 1 300 ? 31.898 36.604 0.891 1.00 15.45 300 GLN C N 1
ATOM 7647 C CA . GLN C 1 300 ? 30.444 36.540 0.990 1.00 17.31 300 GLN C CA 1
ATOM 7648 C C . GLN C 1 300 ? 30.000 35.136 0.562 1.00 17.62 300 GLN C C 1
ATOM 7649 O O . GLN C 1 300 ? 30.545 34.540 -0.364 1.00 17.43 300 GLN C O 1
ATOM 7655 N N . ARG C 1 301 ? 28.998 34.610 1.256 1.00 17.02 301 ARG C N 1
ATOM 7656 C CA . ARG C 1 301 ? 28.447 33.295 0.934 1.00 17.60 301 ARG C CA 1
ATOM 7657 C C . ARG C 1 301 ? 26.981 33.254 1.327 1.00 17.53 301 ARG C C 1
ATOM 7658 O O . ARG C 1 301 ? 26.512 34.082 2.096 1.00 16.66 301 ARG C O 1
ATOM 7666 N N . PRO C 1 302 ? 26.231 32.254 0.880 1.00 17.00 302 PRO C N 1
ATOM 7667 C CA . PRO C 1 302 ? 24.860 32.097 1.320 1.00 16.89 302 PRO C CA 1
ATOM 7668 C C . PRO C 1 302 ? 24.812 31.621 2.775 1.00 17.02 302 PRO C C 1
ATOM 7669 O O . PRO C 1 302 ? 25.798 31.201 3.398 1.00 15.53 302 PRO C O 1
ATOM 7673 N N . MET C 1 303 ? 23.625 31.702 3.368 1.00 15.96 303 MET C N 1
ATOM 7674 C CA . MET C 1 303 ? 23.352 31.118 4.675 1.00 18.80 303 MET C CA 1
ATOM 7675 C C . MET C 1 303 ? 23.518 29.605 4.573 1.00 18.27 303 MET C C 1
ATOM 7676 O O . MET C 1 303 ? 23.489 29.039 3.464 1.00 18.70 303 MET C O 1
ATOM 7681 N N . GLN C 1 304 ? 23.713 28.955 5.719 1.00 17.17 304 GLN C N 1
ATOM 7682 C CA . GLN C 1 304 ? 23.984 27.516 5.775 1.00 18.50 304 GLN C CA 1
ATOM 7683 C C . GLN C 1 304 ? 23.006 26.645 4.989 1.00 17.90 304 GLN C C 1
ATOM 7684 O O . GLN C 1 304 ? 23.387 25.727 4.272 1.00 16.25 304 GLN C O 1
ATOM 7690 N N . HIS C 1 305 ? 21.727 26.977 5.079 1.00 17.60 305 HIS C N 1
ATOM 7691 C CA . HIS C 1 305 ? 20.678 26.191 4.429 1.00 18.18 305 HIS C CA 1
ATOM 7692 C C . HIS C 1 305 ? 20.581 26.434 2.929 1.00 20.61 305 HIS C C 1
ATOM 7693 O O . HIS C 1 305 ? 19.862 25.643 2.287 1.00 22.15 305 HIS C O 1
ATOM 7700 N N . ARG C 1 306 ? 21.208 27.434 2.356 1.00 18.57 306 ARG C N 1
ATOM 7701 C CA . ARG C 1 306 ? 21.234 27.648 0.923 1.00 19.64 306 ARG C CA 1
ATOM 7702 C C . ARG C 1 306 ? 22.625 27.454 0.332 1.00 19.29 306 ARG C C 1
ATOM 7703 O O . ARG C 1 306 ? 22.770 27.754 -0.858 1.00 21.29 306 ARG C O 1
ATOM 7711 N N . SER C 1 307 ? 23.602 27.011 1.100 1.00 17.83 307 SER C N 1
ATOM 7712 C CA . SER C 1 307 ? 24.965 26.881 0.576 1.00 16.75 307 SER C CA 1
ATOM 7713 C C . SER C 1 307 ? 25.209 25.529 -0.098 1.00 18.26 307 SER C C 1
ATOM 7714 O O . SER C 1 307 ? 24.595 24.555 0.346 1.00 16.74 307 SER C O 1
ATOM 7717 N N . ALA C 1 308 ? 26.121 25.481 -1.052 1.00 18.14 308 ALA C N 1
ATOM 7718 C CA . ALA C 1 308 ? 26.550 24.199 -1.620 1.00 18.47 308 ALA C CA 1
ATOM 7719 C C . ALA C 1 308 ? 27.372 23.534 -0.512 1.00 19.11 308 ALA C C 1
ATOM 7720 O O . ALA C 1 308 ? 27.779 24.184 0.470 1.00 19.36 308 ALA C O 1
ATOM 7722 N N . PRO C 1 309 ? 27.643 22.248 -0.648 1.00 18.11 309 PRO C N 1
ATOM 7723 C CA . PRO C 1 309 ? 28.410 21.492 0.324 1.00 18.40 309 PRO C CA 1
ATOM 7724 C C . PRO C 1 309 ? 29.856 21.906 0.451 1.00 16.88 309 PRO C C 1
ATOM 7725 O O . PRO C 1 309 ? 30.405 21.662 1.546 1.00 17.11 309 PRO C O 1
ATOM 7729 N N . PHE C 1 310 ? 30.467 22.442 -0.620 1.00 15.55 310 PHE C N 1
ATOM 7730 C CA . PHE C 1 310 ? 31.862 22.866 -0.526 1.00 16.05 310 PHE C CA 1
ATOM 7731 C C . PHE C 1 310 ? 31.911 24.358 -0.888 1.00 17.39 310 PHE C C 1
ATOM 7732 O O . PHE C 1 310 ? 31.152 24.767 -1.784 1.00 18.49 310 PHE C O 1
ATOM 7740 N N . LEU C 1 311 ? 32.668 25.153 -0.157 1.00 16.96 311 LEU C N 1
ATOM 7741 C CA . LEU C 1 311 ? 32.778 26.576 -0.450 1.00 18.40 311 LEU C CA 1
ATOM 7742 C C . LEU C 1 311 ? 34.219 26.921 -0.779 1.00 18.02 311 LEU C C 1
ATOM 7743 O O . LEU C 1 311 ? 35.052 26.276 -0.171 1.00 15.57 311 LEU C O 1
ATOM 7748 N N . ASP C 1 312 ? 34.485 27.918 -1.611 1.00 14.82 312 ASP C N 1
ATOM 7749 C CA . ASP C 1 312 ? 35.869 28.278 -1.885 1.00 17.27 312 ASP C CA 1
ATOM 7750 C C . ASP C 1 312 ? 36.095 29.598 -1.148 1.00 16.50 312 ASP C C 1
ATOM 7751 O O . ASP C 1 312 ? 35.234 30.476 -1.312 1.00 17.68 312 ASP C O 1
ATOM 7756 N N . VAL C 1 313 ? 37.119 29.685 -0.332 1.00 16.32 313 VAL C N 1
ATOM 7757 C CA . VAL C 1 313 ? 37.332 30.913 0.457 1.00 17.94 313 VAL C CA 1
ATOM 7758 C C . VAL C 1 313 ? 38.746 31.424 0.247 1.00 16.35 313 VAL C C 1
ATOM 7759 O O . VAL C 1 313 ? 39.609 30.626 -0.128 1.00 16.63 313 VAL C O 1
ATOM 7763 N N . GLU C 1 314 ? 38.941 32.724 0.450 1.00 15.75 314 GLU C N 1
ATOM 7764 C CA . GLU C 1 314 ? 40.276 33.315 0.327 1.00 14.51 314 GLU C CA 1
ATOM 7765 C C . GLU C 1 314 ? 40.696 33.622 1.757 1.00 13.82 314 GLU C C 1
ATOM 7766 O O . GLU C 1 314 ? 39.883 34.068 2.576 1.00 12.63 314 GLU C O 1
ATOM 7772 N N . MET C 1 315 ? 41.933 33.312 2.092 1.00 13.86 315 MET C N 1
ATOM 7773 C CA . MET C 1 315 ? 42.440 33.574 3.441 1.00 16.28 315 MET C CA 1
ATOM 7774 C C . MET C 1 315 ? 43.852 34.133 3.337 1.00 15.37 315 MET C C 1
ATOM 7775 O O . MET C 1 315 ? 44.621 33.758 2.472 1.00 17.59 315 MET C O 1
ATOM 7780 N N . VAL C 1 316 ? 44.131 35.082 4.223 1.00 14.80 316 VAL C N 1
ATOM 7781 C CA . VAL C 1 316 ? 45.493 35.719 4.141 1.00 13.95 316 VAL C CA 1
ATOM 7782 C C . VAL C 1 316 ? 46.528 34.815 4.730 1.00 14.67 316 VAL C C 1
ATOM 7783 O O . VAL C 1 316 ? 46.225 34.051 5.657 1.00 14.00 316 VAL C O 1
ATOM 7787 N N . ASN C 1 317 ? 47.785 34.914 4.282 1.00 11.24 317 ASN C N 1
ATOM 7788 C CA . ASN C 1 317 ? 48.886 34.235 4.965 1.00 13.81 317 ASN C CA 1
ATOM 7789 C C . ASN C 1 317 ? 49.118 35.039 6.255 1.00 14.44 317 ASN C C 1
ATOM 7790 O O . ASN C 1 317 ? 48.809 36.241 6.310 1.00 14.50 317 ASN C O 1
ATOM 7795 N N . ASP C 1 318 ? 49.705 34.470 7.288 1.00 12.47 318 ASP C N 1
ATOM 7796 C CA . ASP C 1 318 ? 49.878 35.221 8.532 1.00 13.87 318 ASP C CA 1
ATOM 7797 C C . ASP C 1 318 ? 51.117 36.084 8.616 1.00 16.13 318 ASP C C 1
ATOM 7798 O O . ASP C 1 318 ? 51.170 37.014 9.418 1.00 17.96 318 ASP C O 1
ATOM 7803 N N . GLU C 1 319 ? 52.103 35.812 7.770 1.00 16.79 319 GLU C N 1
ATOM 7804 C CA . GLU C 1 319 ? 53.394 36.507 7.868 1.00 19.81 319 GLU C CA 1
ATOM 7805 C C . GLU C 1 319 ? 53.315 38.015 7.853 1.00 19.52 319 GLU C C 1
ATOM 7806 O O . GLU C 1 319 ? 53.946 38.670 8.689 1.00 19.69 319 GLU C O 1
ATOM 7812 N N . PRO C 1 320 ? 52.633 38.646 6.899 1.00 18.64 320 PRO C N 1
ATOM 7813 C CA . PRO C 1 320 ? 52.536 40.079 6.794 1.00 17.94 320 PRO C CA 1
ATOM 7814 C C . PRO C 1 320 ? 51.528 40.748 7.699 1.00 17.86 320 PRO C C 1
ATOM 7815 O O . PRO C 1 320 ? 51.252 41.959 7.521 1.00 18.32 320 PRO C O 1
ATOM 7819 N N . LEU C 1 321 ? 50.965 40.087 8.716 1.00 14.38 321 LEU C N 1
ATOM 7820 C CA . LEU C 1 321 ? 49.887 40.708 9.486 1.00 13.33 321 LEU C CA 1
ATOM 7821 C C . LEU C 1 321 ? 50.293 41.765 10.494 1.00 14.21 321 LEU C C 1
ATOM 7822 O O . LEU C 1 321 ? 49.391 42.430 11.035 1.00 13.98 321 LEU C O 1
ATOM 7827 N N . ASP C 1 322 ? 51.575 41.952 10.771 1.00 14.24 322 ASP C N 1
ATOM 7828 C CA . ASP C 1 322 ? 51.937 42.932 11.797 1.00 15.05 322 ASP C CA 1
ATOM 7829 C C . ASP C 1 322 ? 51.439 44.323 11.460 1.00 15.14 322 ASP C C 1
ATOM 7830 O O . ASP C 1 322 ? 51.040 45.064 12.361 1.00 14.41 322 ASP C O 1
ATOM 7835 N N . THR C 1 323 ? 51.448 44.674 10.173 1.00 15.88 323 THR C N 1
ATOM 7836 C CA . THR C 1 323 ? 50.951 46.029 9.840 1.00 19.50 323 THR C CA 1
ATOM 7837 C C . THR C 1 323 ? 49.462 46.146 10.061 1.00 16.62 323 THR C C 1
ATOM 7838 O O . THR C 1 323 ? 48.960 47.223 10.377 1.00 17.99 323 THR C O 1
ATOM 7842 N N . VAL C 1 324 ? 48.697 45.066 9.935 1.00 15.05 324 VAL C N 1
ATOM 7843 C CA . VAL C 1 324 ? 47.263 45.038 10.203 1.00 14.95 324 VAL C CA 1
ATOM 7844 C C . VAL C 1 324 ? 47.016 45.135 11.695 1.00 13.77 324 VAL C C 1
ATOM 7845 O O . VAL C 1 324 ? 46.100 45.807 12.183 1.00 14.01 324 VAL C O 1
ATOM 7849 N N . TYR C 1 325 ? 47.802 44.372 12.475 1.00 12.97 325 TYR C N 1
ATOM 7850 C CA . TYR C 1 325 ? 47.664 44.437 13.931 1.00 11.73 325 TYR C CA 1
ATOM 7851 C C . TYR C 1 325 ? 47.965 45.858 14.421 1.00 13.71 325 TYR C C 1
ATOM 7852 O O . TYR C 1 325 ? 47.204 46.370 15.245 1.00 12.12 325 TYR C O 1
ATOM 7861 N N . LEU C 1 326 ? 49.002 46.499 13.895 1.00 13.02 326 LEU C N 1
ATOM 7862 C CA . LEU C 1 326 ? 49.291 47.867 14.311 1.00 14.66 326 LEU C CA 1
ATOM 7863 C C . LEU C 1 326 ? 48.134 48.812 13.937 1.00 13.97 326 LEU C C 1
ATOM 7864 O O . LEU C 1 326 ? 47.725 49.639 14.762 1.00 12.81 326 LEU C O 1
ATOM 7869 N N . ALA C 1 327 ? 47.609 48.700 12.732 1.00 13.42 327 ALA C N 1
ATOM 7870 C CA . ALA C 1 327 ? 46.474 49.520 12.311 1.00 15.16 327 ALA C CA 1
ATOM 7871 C C . ALA C 1 327 ? 45.267 49.329 13.212 1.00 14.89 327 ALA C C 1
ATOM 7872 O O . ALA C 1 327 ? 44.545 50.289 13.580 1.00 13.53 327 ALA C O 1
ATOM 7874 N N . ALA C 1 328 ? 45.047 48.060 13.651 1.00 11.51 328 ALA C N 1
ATOM 7875 C CA . ALA C 1 328 ? 43.923 47.810 14.526 1.00 14.12 328 ALA C CA 1
ATOM 7876 C C . ALA C 1 328 ? 44.084 48.490 15.867 1.00 13.26 328 ALA C C 1
ATOM 7877 O O . ALA C 1 328 ? 43.122 49.060 16.380 1.00 12.93 328 ALA C O 1
ATOM 7879 N N . VAL C 1 329 ? 45.269 48.366 16.477 1.00 11.99 329 VAL C N 1
ATOM 7880 C CA . VAL C 1 329 ? 45.542 48.977 17.763 1.00 11.78 329 VAL C CA 1
ATOM 7881 C C . VAL C 1 329 ? 45.422 50.504 17.663 1.00 12.87 329 VAL C C 1
ATOM 7882 O O . VAL C 1 329 ? 44.767 51.131 18.494 1.00 12.81 329 VAL C O 1
ATOM 7886 N N . ASP C 1 330 ? 45.976 51.061 16.601 1.00 12.54 330 ASP C N 1
ATOM 7887 C CA . ASP C 1 330 ? 45.935 52.521 16.456 1.00 13.24 330 ASP C CA 1
ATOM 7888 C C . ASP C 1 330 ? 44.511 53.006 16.232 1.00 12.98 330 ASP C C 1
ATOM 7889 O O . ASP C 1 330 ? 44.205 54.111 16.746 1.00 13.72 330 ASP C O 1
ATOM 7894 N N . SER C 1 331 ? 43.687 52.260 15.488 1.00 12.24 331 SER C N 1
ATOM 7895 C CA . SER C 1 331 ? 42.314 52.716 15.247 1.00 14.07 331 SER C CA 1
ATOM 7896 C C . SER C 1 331 ? 41.500 52.654 16.506 1.00 13.35 331 SER C C 1
ATOM 7897 O O . SER C 1 331 ? 40.614 53.484 16.766 1.00 13.57 331 SER C O 1
ATOM 7900 N N . VAL C 1 332 ? 41.779 51.688 17.418 1.00 10.36 332 VAL C N 1
ATOM 7901 C CA . VAL C 1 332 ? 41.003 51.648 18.667 1.00 11.60 332 VAL C CA 1
ATOM 7902 C C . VAL C 1 332 ? 41.388 52.842 19.536 1.00 12.40 332 VAL C C 1
ATOM 7903 O O . VAL C 1 332 ? 40.505 53.505 20.064 1.00 12.81 332 VAL C O 1
ATOM 7907 N N . GLU C 1 333 ? 42.670 53.130 19.646 1.00 11.11 333 GLU C N 1
ATOM 7908 C CA . GLU C 1 333 ? 43.121 54.284 20.408 1.00 11.91 333 GLU C CA 1
ATOM 7909 C C . GLU C 1 333 ? 42.467 55.571 19.846 1.00 12.70 333 GLU C C 1
ATOM 7910 O O . GLU C 1 333 ? 41.943 56.375 20.627 1.00 12.94 333 GLU C O 1
ATOM 7916 N N . GLU C 1 334 ? 42.535 55.748 18.533 1.00 11.97 334 GLU C N 1
ATOM 7917 C CA . GLU C 1 334 ? 41.957 56.994 17.954 1.00 12.62 334 GLU C CA 1
ATOM 7918 C C . GLU C 1 334 ? 40.463 57.080 18.167 1.00 15.06 334 GLU C C 1
ATOM 7919 O O . GLU C 1 334 ? 39.913 58.158 18.500 1.00 14.04 334 GLU C O 1
ATOM 7925 N N . ALA C 1 335 ? 39.722 55.951 18.073 1.00 13.78 335 ALA C N 1
ATOM 7926 C CA . ALA C 1 335 ? 38.295 55.933 18.312 1.00 12.70 335 ALA C CA 1
ATOM 7927 C C . ALA C 1 335 ? 37.986 56.353 19.746 1.00 14.43 335 ALA C C 1
ATOM 7928 O O . ALA C 1 335 ? 37.053 57.139 20.001 1.00 15.14 335 ALA C O 1
ATOM 7930 N N . VAL C 1 336 ? 38.763 55.868 20.732 1.00 12.88 336 VAL C N 1
ATOM 7931 C CA . VAL C 1 336 ? 38.487 56.261 22.129 1.00 11.71 336 VAL C CA 1
ATOM 7932 C C . VAL C 1 336 ? 38.730 57.765 22.300 1.00 12.20 336 VAL C C 1
ATOM 7933 O O . VAL C 1 336 ? 37.878 58.445 22.915 1.00 14.90 336 VAL C O 1
ATOM 7937 N N . VAL C 1 337 ? 39.828 58.285 21.780 1.00 11.98 337 VAL C N 1
ATOM 7938 C CA . VAL C 1 337 ? 40.114 59.716 21.947 1.00 13.57 337 VAL C CA 1
ATOM 7939 C C . VAL C 1 337 ? 39.086 60.535 21.176 1.00 13.49 337 VAL C C 1
ATOM 7940 O O . VAL C 1 337 ? 38.639 61.564 21.720 1.00 13.69 337 VAL C O 1
ATOM 7944 N N . ASN C 1 338 ? 38.668 60.088 20.006 1.00 13.00 338 ASN C N 1
ATOM 7945 C CA . ASN C 1 338 ? 37.609 60.770 19.233 1.00 13.83 338 ASN C CA 1
ATOM 7946 C C . ASN C 1 338 ? 36.307 60.848 20.014 1.00 14.79 338 ASN C C 1
ATOM 7947 O O . ASN C 1 338 ? 35.603 61.885 20.032 1.00 14.60 338 ASN C O 1
ATOM 7952 N N . ALA C 1 339 ? 35.939 59.789 20.756 1.00 13.35 339 ALA C N 1
ATOM 7953 C CA . ALA C 1 339 ? 34.743 59.836 21.585 1.00 14.45 339 ALA C CA 1
ATOM 7954 C C . ALA C 1 339 ? 34.827 60.926 22.670 1.00 14.63 339 ALA C C 1
ATOM 7955 O O . ALA C 1 339 ? 33.808 61.594 22.892 1.00 16.63 339 ALA C O 1
ATOM 7957 N N . MET C 1 340 ? 35.974 61.080 23.306 1.00 15.22 340 MET C N 1
ATOM 7958 C CA . MET C 1 340 ? 36.166 62.120 24.330 1.00 15.76 340 MET C CA 1
ATOM 7959 C C . MET C 1 340 ? 36.149 63.523 23.740 1.00 16.50 340 MET C C 1
ATOM 7960 O O . MET C 1 340 ? 35.490 64.399 24.333 1.00 16.46 340 MET C O 1
ATOM 7965 N N . ILE C 1 341 ? 36.731 63.717 22.580 1.00 16.35 341 ILE C N 1
ATOM 7966 C CA . ILE C 1 341 ? 36.695 65.018 21.898 1.00 17.65 341 ILE C CA 1
ATOM 7967 C C . ILE C 1 341 ? 35.298 65.371 21.420 1.00 18.29 341 ILE C C 1
ATOM 7968 O O . ILE C 1 341 ? 34.877 66.554 21.466 1.00 17.94 341 ILE C O 1
ATOM 7973 N N . ALA C 1 342 ? 34.501 64.416 20.950 1.00 16.26 342 ALA C N 1
ATOM 7974 C CA . ALA C 1 342 ? 33.172 64.718 20.438 1.00 18.27 342 ALA C CA 1
ATOM 7975 C C . ALA C 1 342 ? 32.128 64.883 21.530 1.00 18.62 342 ALA C C 1
ATOM 7976 O O . ALA C 1 342 ? 31.028 65.436 21.339 1.00 18.87 342 ALA C O 1
ATOM 7978 N N . ALA C 1 343 ? 32.412 64.386 22.731 1.00 18.42 343 ALA C N 1
ATOM 7979 C CA . ALA C 1 343 ? 31.440 64.401 23.816 1.00 19.25 343 ALA C CA 1
ATOM 7980 C C . ALA C 1 343 ? 31.154 65.835 24.305 1.00 20.50 343 ALA C C 1
ATOM 7981 O O . ALA C 1 343 ? 31.946 66.757 24.118 1.00 21.23 343 ALA C O 1
ATOM 7983 N N . GLU C 1 344 ? 29.998 65.958 24.938 1.00 20.76 344 GLU C N 1
ATOM 7984 C CA . GLU C 1 344 ? 29.567 67.238 25.502 1.00 23.57 344 GLU C CA 1
ATOM 7985 C C . GLU C 1 344 ? 29.123 67.021 26.945 1.00 23.60 344 GLU C C 1
ATOM 7986 O O . GLU C 1 344 ? 28.602 65.984 27.363 1.00 21.73 344 GLU C O 1
ATOM 7992 N N . ASP C 1 345 ? 29.261 68.080 27.750 1.00 23.89 345 ASP C N 1
ATOM 7993 C CA . ASP C 1 345 ? 28.857 68.023 29.139 1.00 23.11 345 ASP C CA 1
ATOM 7994 C C . ASP C 1 345 ? 27.443 67.473 29.284 1.00 22.07 345 ASP C C 1
ATOM 7995 O O . ASP C 1 345 ? 26.547 67.729 28.481 1.00 21.32 345 ASP C O 1
ATOM 8000 N N . MET C 1 346 ? 27.217 66.753 30.374 1.00 21.43 346 MET C N 1
ATOM 8001 C CA . MET C 1 346 ? 25.897 66.175 30.607 1.00 21.85 346 MET C CA 1
ATOM 8002 C C . MET C 1 346 ? 25.623 66.073 32.099 1.00 23.01 346 MET C C 1
ATOM 8003 O O . MET C 1 346 ? 26.511 65.749 32.892 1.00 21.77 346 MET C O 1
ATOM 8008 N N . GLY C 1 347 ? 24.388 66.337 32.491 1.00 23.41 347 GLY C N 1
ATOM 8009 C CA . GLY C 1 347 ? 23.986 66.215 33.887 1.00 24.79 347 GLY C CA 1
ATOM 8010 C C . GLY C 1 347 ? 23.926 67.572 34.583 1.00 27.53 347 GLY C C 1
ATOM 8011 O O . GLY C 1 347 ? 23.776 68.610 33.933 1.00 27.84 347 GLY C O 1
ATOM 8012 N N . GLY C 1 348 ? 24.058 67.546 35.911 1.00 27.66 348 GLY C N 1
ATOM 8013 C CA . GLY C 1 348 ? 24.124 68.803 36.673 1.00 29.58 348 GLY C CA 1
ATOM 8014 C C . GLY C 1 348 ? 22.766 69.464 36.856 1.00 30.36 348 GLY C C 1
ATOM 8015 O O . GLY C 1 348 ? 22.633 70.623 37.260 1.00 31.70 348 GLY C O 1
ATOM 8016 N N . THR C 1 349 ? 21.700 68.756 36.536 1.00 30.58 349 THR C N 1
ATOM 8017 C CA . THR C 1 349 ? 20.343 69.220 36.739 1.00 31.30 349 THR C CA 1
ATOM 8018 C C . THR C 1 349 ? 19.960 68.899 38.187 1.00 31.38 349 THR C C 1
ATOM 8019 O O . THR C 1 349 ? 20.570 68.108 38.909 1.00 30.12 349 THR C O 1
ATOM 8023 N N . PRO C 1 350 ? 18.821 69.434 38.628 1.00 33.22 350 PRO C N 1
ATOM 8024 C CA . PRO C 1 350 ? 18.279 69.192 39.951 1.00 33.07 350 PRO C CA 1
ATOM 8025 C C . PRO C 1 350 ? 18.007 67.718 40.221 1.00 33.82 350 PRO C C 1
ATOM 8026 O O . PRO C 1 350 ? 17.916 67.265 41.364 1.00 34.42 350 PRO C O 1
ATOM 8030 N N . PHE C 1 351 ? 17.851 66.922 39.163 1.00 33.69 351 PHE C N 1
ATOM 8031 C CA . PHE C 1 351 ? 17.644 65.502 39.266 1.00 33.26 351 PHE C CA 1
ATOM 8032 C C . PHE C 1 351 ? 18.925 64.680 39.189 1.00 33.39 351 PHE C C 1
ATOM 8033 O O . PHE C 1 351 ? 18.740 63.459 39.311 1.00 34.64 351 PHE C O 1
ATOM 8041 N N . ASP C 1 352 ? 20.088 65.264 39.001 1.00 32.31 352 ASP C N 1
ATOM 8042 C CA . ASP C 1 352 ? 21.310 64.480 38.853 1.00 31.40 352 ASP C CA 1
ATOM 8043 C C . ASP C 1 352 ? 22.089 64.397 40.158 1.00 33.46 352 ASP C C 1
ATOM 8044 O O . ASP C 1 352 ? 21.950 65.278 41.002 1.00 31.51 352 ASP C O 1
ATOM 8049 N N . ARG C 1 353 ? 22.998 63.436 40.215 1.00 34.00 353 ARG C N 1
ATOM 8050 C CA . ARG C 1 353 ? 23.962 63.324 41.299 1.00 34.75 353 ARG C CA 1
ATOM 8051 C C . ARG C 1 353 ? 25.297 63.951 40.899 1.00 33.57 353 ARG C C 1
ATOM 8052 O O . ARG C 1 353 ? 26.116 64.317 41.750 1.00 33.58 353 ARG C O 1
ATOM 8060 N N . LEU C 1 354 ? 25.517 64.030 39.582 1.00 31.29 354 LEU C N 1
ATOM 8061 C CA . LEU C 1 354 ? 26.781 64.514 39.070 1.00 30.00 354 LEU C CA 1
ATOM 8062 C C . LEU C 1 354 ? 26.538 65.435 37.873 1.00 27.05 354 LEU C C 1
ATOM 8063 O O . LEU C 1 354 ? 25.483 65.476 37.252 1.00 26.74 354 LEU C O 1
ATOM 8068 N N . LEU C 1 355 ? 27.590 66.097 37.492 1.00 25.74 355 LEU C N 1
ATOM 8069 C CA . LEU C 1 355 ? 27.773 66.872 36.293 1.00 25.94 355 LEU C CA 1
ATOM 8070 C C . LEU C 1 355 ? 29.036 66.246 35.666 1.00 24.26 355 LEU C C 1
ATOM 8071 O O . LEU C 1 355 ? 30.058 66.237 36.346 1.00 23.74 355 LEU C O 1
ATOM 8076 N N . VAL C 1 356 ? 28.886 65.607 34.520 1.00 23.84 356 VAL C N 1
ATOM 8077 C CA . VAL C 1 356 ? 30.086 65.032 33.878 1.00 22.87 356 VAL C CA 1
ATOM 8078 C C . VAL C 1 356 ? 30.544 65.974 32.780 1.00 22.27 356 VAL C C 1
ATOM 8079 O O . VAL C 1 356 ? 29.783 66.256 31.845 1.00 22.84 356 VAL C O 1
ATOM 8083 N N . GLN C 1 357 ? 31.772 66.476 32.874 1.00 22.47 357 GLN C N 1
ATOM 8084 C CA . GLN C 1 357 ? 32.236 67.405 31.851 1.00 24.03 357 GLN C CA 1
ATOM 8085 C C . GLN C 1 357 ? 32.998 66.683 30.728 1.00 22.88 357 GLN C C 1
ATOM 8086 O O . GLN C 1 357 ? 33.703 65.736 31.029 1.00 21.59 357 GLN C O 1
ATOM 8092 N N . ALA C 1 358 ? 32.940 67.247 29.532 1.00 21.07 358 ALA C N 1
ATOM 8093 C CA . ALA C 1 358 ? 33.746 66.757 28.417 1.00 21.26 358 ALA C CA 1
ATOM 8094 C C . ALA C 1 358 ? 35.143 67.317 28.641 1.00 20.85 358 ALA C C 1
ATOM 8095 O O . ALA C 1 358 ? 35.249 68.394 29.264 1.00 21.14 358 ALA C O 1
ATOM 8097 N N . ILE C 1 359 ? 36.168 66.638 28.175 1.00 18.07 359 ILE C N 1
ATOM 8098 C CA . ILE C 1 359 ? 37.533 67.110 28.336 1.00 19.37 359 ILE C CA 1
ATOM 8099 C C . ILE C 1 359 ? 37.658 68.424 27.576 1.00 20.64 359 ILE C C 1
ATOM 8100 O O . ILE C 1 359 ? 37.103 68.594 26.495 1.00 21.07 359 ILE C O 1
ATOM 8105 N N . ASP C 1 360 ? 38.326 69.392 28.210 1.00 20.19 360 ASP C N 1
ATOM 8106 C CA . ASP C 1 360 ? 38.470 70.715 27.601 1.00 22.40 360 ASP C CA 1
ATOM 8107 C C . ASP C 1 360 ? 39.559 70.701 26.542 1.00 22.02 360 ASP C C 1
ATOM 8108 O O . ASP C 1 360 ? 40.654 70.244 26.871 1.00 20.87 360 ASP C O 1
ATOM 8113 N N . HIS C 1 361 ? 39.232 71.148 25.328 1.00 22.35 361 HIS C N 1
ATOM 8114 C CA . HIS C 1 361 ? 40.198 71.042 24.247 1.00 23.01 361 HIS C CA 1
ATOM 8115 C C . HIS C 1 361 ? 41.449 71.868 24.466 1.00 23.34 361 HIS C C 1
ATOM 8116 O O . HIS C 1 361 ? 42.510 71.358 24.143 1.00 21.04 361 HIS C O 1
ATOM 8123 N N . GLU C 1 362 ? 41.274 73.109 24.915 1.00 24.80 362 GLU C N 1
ATOM 8124 C CA . GLU C 1 362 ? 42.443 73.982 25.071 1.00 27.24 362 GLU C CA 1
ATOM 8125 C C . GLU C 1 362 ? 43.372 73.522 26.165 1.00 24.99 362 GLU C C 1
ATOM 8126 O O . GLU C 1 362 ? 44.592 73.592 26.056 1.00 24.83 362 GLU C O 1
ATOM 8132 N N . ARG C 1 363 ? 42.810 73.052 27.267 1.00 25.33 363 ARG C N 1
ATOM 8133 C CA . ARG C 1 363 ? 43.631 72.554 28.373 1.00 26.70 363 ARG C CA 1
ATOM 8134 C C . ARG C 1 363 ? 44.405 71.318 27.925 1.00 24.84 363 ARG C C 1
ATOM 8135 O O . ARG C 1 363 ? 45.587 71.196 28.231 1.00 25.22 363 ARG C O 1
ATOM 8143 N N . LEU C 1 364 ? 43.715 70.415 27.220 1.00 21.84 364 LEU C N 1
ATOM 8144 C CA . LEU C 1 364 ? 44.401 69.226 26.683 1.00 22.43 364 LEU C CA 1
ATOM 8145 C C . LEU C 1 364 ? 45.543 69.644 25.774 1.00 22.45 364 LEU C C 1
ATOM 8146 O O . LEU C 1 364 ? 46.636 69.130 25.926 1.00 23.86 364 LEU C O 1
ATOM 8151 N N . ARG C 1 365 ? 45.344 70.585 24.849 1.00 23.75 365 ARG C N 1
ATOM 8152 C CA . ARG C 1 365 ? 46.395 71.010 23.920 1.00 24.42 365 ARG C CA 1
ATOM 8153 C C . ARG C 1 365 ? 47.615 71.519 24.684 1.00 24.84 365 ARG C C 1
ATOM 8154 O O . ARG C 1 365 ? 48.787 71.216 24.428 1.00 25.82 365 ARG C O 1
ATOM 8162 N N . ALA C 1 366 ? 47.331 72.294 25.729 1.00 24.88 366 ALA C N 1
ATOM 8163 C CA . ALA C 1 366 ? 48.358 72.896 26.579 1.00 25.93 366 ALA C CA 1
ATOM 8164 C C . ALA C 1 366 ? 49.206 71.866 27.302 1.00 24.64 366 ALA C C 1
ATOM 8165 O O . ALA C 1 366 ? 50.421 71.991 27.455 1.00 23.67 366 ALA C O 1
ATOM 8167 N N . VAL C 1 367 ? 48.553 70.802 27.812 1.00 24.04 367 VAL C N 1
ATOM 8168 C CA . VAL C 1 367 ? 49.347 69.760 28.486 1.00 23.80 367 VAL C CA 1
ATOM 8169 C C . VAL C 1 367 ? 50.211 69.027 27.462 1.00 23.29 367 VAL C C 1
ATOM 8170 O O . VAL C 1 367 ? 51.380 68.744 27.769 1.00 24.45 367 VAL C O 1
ATOM 8174 N N . LEU C 1 368 ? 49.684 68.655 26.309 1.00 23.29 368 LEU C N 1
ATOM 8175 C CA . LEU C 1 368 ? 50.438 67.988 25.255 1.00 24.67 368 LEU C CA 1
ATOM 8176 C C . LEU C 1 368 ? 51.615 68.827 24.756 1.00 27.31 368 LEU C C 1
ATOM 8177 O O . LEU C 1 368 ? 52.704 68.286 24.548 1.00 27.12 368 LEU C O 1
ATOM 8182 N N . ARG C 1 369 ? 51.415 70.136 24.622 1.00 29.84 369 ARG C N 1
ATOM 8183 C CA . ARG C 1 369 ? 52.454 71.046 24.131 1.00 32.82 369 ARG C CA 1
ATOM 8184 C C . ARG C 1 369 ? 53.629 71.056 25.092 1.00 33.48 369 ARG C C 1
ATOM 8185 O O . ARG C 1 369 ? 54.799 71.000 24.712 1.00 33.60 369 ARG C O 1
ATOM 8193 N N . GLN C 1 370 ? 53.340 71.023 26.397 1.00 34.63 370 GLN C N 1
ATOM 8194 C CA . GLN C 1 370 ? 54.381 70.985 27.408 1.00 36.22 370 GLN C CA 1
ATOM 8195 C C . GLN C 1 370 ? 55.301 69.769 27.349 1.00 34.51 370 GLN C C 1
ATOM 8196 O O . GLN C 1 370 ? 56.431 69.871 27.812 1.00 33.48 370 GLN C O 1
ATOM 8202 N N . TYR C 1 371 ? 54.784 68.664 26.832 1.00 31.97 371 TYR C N 1
ATOM 8203 C CA . TYR C 1 371 ? 55.603 67.478 26.686 1.00 30.63 371 TYR C CA 1
ATOM 8204 C C . TYR C 1 371 ? 56.044 67.237 25.254 1.00 29.77 371 TYR C C 1
ATOM 8205 O O . TYR C 1 371 ? 56.426 66.082 25.022 1.00 29.39 371 TYR C O 1
ATOM 8214 N N . GLY C 1 372 ? 55.949 68.224 24.396 1.00 30.00 372 GLY C N 1
ATOM 8215 C CA . GLY C 1 372 ? 56.359 68.112 23.014 1.00 32.52 372 GLY C CA 1
ATOM 8216 C C . GLY C 1 372 ? 55.556 67.176 22.137 1.00 33.51 372 GLY C C 1
ATOM 8217 O O . GLY C 1 372 ? 56.166 66.606 21.231 1.00 33.57 372 GLY C O 1
ATOM 8218 N N . ARG C 1 373 ? 54.252 67.072 22.392 1.00 34.93 373 ARG C N 1
ATOM 8219 C CA . ARG C 1 373 ? 53.447 66.134 21.607 1.00 37.73 373 ARG C CA 1
ATOM 8220 C C . ARG C 1 373 ? 52.271 66.766 20.898 1.00 38.44 373 ARG C C 1
ATOM 8221 O O . ARG C 1 373 ? 51.330 66.087 20.500 1.00 38.78 373 ARG C O 1
ATOM 8229 N N . LEU C 1 374 ? 52.322 68.089 20.830 1.00 39.42 374 LEU C N 1
ATOM 8230 C CA . LEU C 1 374 ? 51.226 68.786 20.139 1.00 42.36 374 LEU C CA 1
ATOM 8231 C C . LEU C 1 374 ? 51.729 69.034 18.721 1.00 44.60 374 LEU C C 1
ATOM 8232 O O . LEU C 1 374 ? 52.722 69.735 18.544 1.00 46.01 374 LEU C O 1
ATOM 8237 N N . ALA C 1 375 ? 51.083 68.373 17.762 1.00 46.29 375 ALA C N 1
ATOM 8238 C CA . ALA C 1 375 ? 51.509 68.494 16.367 1.00 47.82 375 ALA C CA 1
ATOM 8239 C C . ALA C 1 375 ? 50.909 69.720 15.689 1.00 48.31 375 ALA C C 1
ATOM 8240 O O . ALA C 1 375 ? 49.852 70.204 16.134 1.00 48.58 375 ALA C O 1
ATOM 8242 N N . LYS D 1 9 ? 45.650 -12.375 14.147 1.00 41.11 9 LYS D N 1
ATOM 8243 C CA . LYS D 1 9 ? 44.875 -11.790 15.278 1.00 40.13 9 LYS D CA 1
ATOM 8244 C C . LYS D 1 9 ? 43.534 -11.271 14.783 1.00 35.12 9 LYS D C 1
ATOM 8245 O O . LYS D 1 9 ? 43.523 -10.360 13.963 1.00 33.80 9 LYS D O 1
ATOM 8251 N N . PRO D 1 10 ? 42.432 -11.790 15.297 1.00 32.35 10 PRO D N 1
ATOM 8252 C CA . PRO D 1 10 ? 41.125 -11.246 14.969 1.00 28.28 10 PRO D CA 1
ATOM 8253 C C . PRO D 1 10 ? 41.073 -9.854 15.621 1.00 24.03 10 PRO D C 1
ATOM 8254 O O . PRO D 1 10 ? 41.705 -9.600 16.638 1.00 21.78 10 PRO D O 1
ATOM 8258 N N . ARG D 1 11 ? 40.342 -8.945 15.032 1.00 20.29 11 ARG D N 1
ATOM 8259 C CA . ARG D 1 11 ? 40.059 -7.629 15.610 1.00 18.84 11 ARG D CA 1
ATOM 8260 C C . ARG D 1 11 ? 38.646 -7.662 16.142 1.00 18.71 11 ARG D C 1
ATOM 8261 O O . ARG D 1 11 ? 37.956 -8.705 16.013 1.00 18.90 11 ARG D O 1
ATOM 8269 N N . ALA D 1 12 ? 38.086 -6.560 16.680 1.00 17.01 12 ALA D N 1
ATOM 8270 C CA . ALA D 1 12 ? 36.750 -6.645 17.239 1.00 18.36 12 ALA D CA 1
ATOM 8271 C C . ALA D 1 12 ? 35.681 -7.141 16.279 1.00 19.42 12 ALA D C 1
ATOM 8272 O O . ALA D 1 12 ? 34.862 -7.952 16.708 1.00 19.48 12 ALA D O 1
ATOM 8274 N N . ARG D 1 13 ? 35.634 -6.668 15.029 1.00 19.71 13 ARG D N 1
ATOM 8275 C CA . ARG D 1 13 ? 34.624 -7.130 14.090 1.00 21.20 13 ARG D CA 1
ATOM 8276 C C . ARG D 1 13 ? 34.691 -8.634 13.837 1.00 22.31 13 ARG D C 1
ATOM 8277 O O . ARG D 1 13 ? 33.659 -9.297 13.672 1.00 23.61 13 ARG D O 1
ATOM 8285 N N . ASP D 1 14 ? 35.871 -9.200 13.851 1.00 22.65 14 ASP D N 1
ATOM 8286 C CA . ASP D 1 14 ? 36.099 -10.623 13.626 1.00 26.05 14 ASP D CA 1
ATOM 8287 C C . ASP D 1 14 ? 35.475 -11.506 14.703 1.00 26.61 14 ASP D C 1
ATOM 8288 O O . ASP D 1 14 ? 35.168 -12.660 14.417 1.00 27.63 14 ASP D O 1
ATOM 8293 N N . LEU D 1 15 ? 35.270 -10.973 15.919 1.00 25.34 15 LEU D N 1
ATOM 8294 C CA . LEU D 1 15 ? 34.633 -11.723 16.981 1.00 25.17 15 LEU D CA 1
ATOM 8295 C C . LEU D 1 15 ? 33.119 -11.597 16.954 1.00 25.42 15 LEU D C 1
ATOM 8296 O O . LEU D 1 15 ? 32.491 -12.121 17.878 1.00 26.44 15 LEU D O 1
ATOM 8301 N N . GLY D 1 16 ? 32.560 -10.821 16.029 1.00 23.91 16 GLY D N 1
ATOM 8302 C CA . GLY D 1 16 ? 31.104 -10.730 16.017 1.00 25.10 16 GLY D CA 1
ATOM 8303 C C . GLY D 1 16 ? 30.566 -9.521 16.755 1.00 25.81 16 GLY D C 1
ATOM 8304 O O . GLY D 1 16 ? 29.341 -9.417 16.895 1.00 27.00 16 GLY D O 1
ATOM 8305 N N . LEU D 1 17 ? 31.458 -8.621 17.221 1.00 23.54 17 LEU D N 1
ATOM 8306 C CA . LEU D 1 17 ? 30.934 -7.407 17.854 1.00 24.43 17 LEU D CA 1
ATOM 8307 C C . LEU D 1 17 ? 30.207 -6.576 16.811 1.00 23.11 17 LEU D C 1
ATOM 8308 O O . LEU D 1 17 ? 30.652 -6.445 15.669 1.00 23.24 17 LEU D O 1
ATOM 8313 N N . PRO D 1 18 ? 29.090 -5.984 17.184 1.00 23.20 18 PRO D N 1
ATOM 8314 C CA . PRO D 1 18 ? 28.195 -5.327 16.274 1.00 23.78 18 PRO D CA 1
ATOM 8315 C C . PRO D 1 18 ? 28.558 -3.914 15.850 1.00 25.08 18 PRO D C 1
ATOM 8316 O O . PRO D 1 18 ? 27.712 -2.998 15.883 1.00 26.69 18 PRO D O 1
ATOM 8320 N N . PHE D 1 19 ? 29.752 -3.788 15.303 1.00 24.11 19 PHE D N 1
ATOM 8321 C CA . PHE D 1 19 ? 30.115 -2.495 14.757 1.00 26.95 19 PHE D CA 1
ATOM 8322 C C . PHE D 1 19 ? 29.423 -2.124 13.457 1.00 30.79 19 PHE D C 1
ATOM 8323 O O . PHE D 1 19 ? 29.124 -2.649 12.424 1.00 33.07 19 PHE D O 1
ATOM 8331 N N . THR D 1 20 ? 29.096 -0.869 13.421 1.00 32.55 20 THR D N 1
ATOM 8332 C CA . THR D 1 20 ? 28.929 0.397 12.887 1.00 36.30 20 THR D CA 1
ATOM 8333 C C . THR D 1 20 ? 29.603 0.578 11.514 1.00 33.28 20 THR D C 1
ATOM 8334 O O . THR D 1 20 ? 30.814 0.405 11.440 1.00 37.28 20 THR D O 1
ATOM 8338 N N . GLY D 1 21 ? 28.876 0.849 10.462 1.00 30.96 21 GLY D N 1
ATOM 8339 C CA . GLY D 1 21 ? 29.322 1.236 9.171 1.00 26.04 21 GLY D CA 1
ATOM 8340 C C . GLY D 1 21 ? 30.543 0.731 8.449 1.00 22.93 21 GLY D C 1
ATOM 8341 O O . GLY D 1 21 ? 31.450 0.050 8.937 1.00 26.09 21 GLY D O 1
ATOM 8342 N N . VAL D 1 22 ? 30.728 1.309 7.271 1.00 17.52 22 VAL D N 1
ATOM 8343 C CA . VAL D 1 22 ? 31.729 0.927 6.301 1.00 16.44 22 VAL D CA 1
ATOM 8344 C C . VAL D 1 22 ? 33.093 1.457 6.671 1.00 16.11 22 VAL D C 1
ATOM 8345 O O . VAL D 1 22 ? 33.153 2.678 6.854 1.00 15.54 22 VAL D O 1
ATOM 8349 N N . THR D 1 23 ? 34.102 0.596 6.745 1.00 14.05 23 THR D N 1
ATOM 8350 C CA . THR D 1 23 ? 35.444 1.076 7.068 1.00 14.73 23 THR D CA 1
ATOM 8351 C C . THR D 1 23 ? 36.253 1.271 5.799 1.00 13.83 23 THR D C 1
ATOM 8352 O O . THR D 1 23 ? 35.818 0.765 4.750 1.00 15.12 23 THR D O 1
ATOM 8356 N N . GLY D 1 24 ? 37.379 1.946 5.964 1.00 13.50 24 GLY D N 1
ATOM 8357 C CA . GLY D 1 24 ? 38.206 2.061 4.760 1.00 14.77 24 GLY D CA 1
ATOM 8358 C C . GLY D 1 24 ? 38.880 0.673 4.773 1.00 16.78 24 GLY D C 1
ATOM 8359 O O . GLY D 1 24 ? 38.695 -0.257 5.575 1.00 14.97 24 GLY D O 1
ATOM 8360 N N . PRO D 1 25 ? 39.798 0.644 3.871 1.00 19.34 25 PRO D N 1
ATOM 8361 C CA . PRO D 1 25 ? 40.657 -0.459 3.964 1.00 21.78 25 PRO D CA 1
ATOM 8362 C C . PRO D 1 25 ? 41.122 -1.516 4.875 1.00 19.58 25 PRO D C 1
ATOM 8363 O O . PRO D 1 25 ? 40.995 -2.693 4.911 1.00 18.13 25 PRO D O 1
ATOM 8367 N N . TYR D 1 26 ? 42.005 -0.864 5.602 1.00 14.75 26 TYR D N 1
ATOM 8368 C CA . TYR D 1 26 ? 42.747 -1.432 6.692 1.00 17.24 26 TYR D CA 1
ATOM 8369 C C . TYR D 1 26 ? 41.938 -1.161 7.938 1.00 16.51 26 TYR D C 1
ATOM 8370 O O . TYR D 1 26 ? 42.459 -1.609 8.954 1.00 16.79 26 TYR D O 1
ATOM 8379 N N . ASN D 1 27 ? 40.794 -0.476 7.904 1.00 14.02 27 ASN D N 1
ATOM 8380 C CA . ASN D 1 27 ? 40.065 -0.114 9.103 1.00 13.37 27 ASN D CA 1
ATOM 8381 C C . ASN D 1 27 ? 41.063 0.492 10.111 1.00 13.34 27 ASN D C 1
ATOM 8382 O O . ASN D 1 27 ? 41.268 0.082 11.264 1.00 13.48 27 ASN D O 1
ATOM 8387 N N . ALA D 1 28 ? 41.741 1.539 9.650 1.00 11.74 28 ALA D N 1
ATOM 8388 C CA . ALA D 1 28 ? 42.804 2.126 10.486 1.00 12.02 28 ALA D CA 1
ATOM 8389 C C . ALA D 1 28 ? 43.030 3.573 10.031 1.00 12.86 28 ALA D C 1
ATOM 8390 O O . ALA D 1 28 ? 42.575 3.964 8.975 1.00 13.71 28 ALA D O 1
ATOM 8392 N N . ILE D 1 29 ? 43.778 4.305 10.873 1.00 12.39 29 ILE D N 1
ATOM 8393 C CA . ILE D 1 29 ? 44.066 5.702 10.503 1.00 12.30 29 ILE D CA 1
ATOM 8394 C C . ILE D 1 29 ? 44.880 5.866 9.230 1.00 12.38 29 ILE D C 1
ATOM 8395 O O . ILE D 1 29 ? 44.724 6.893 8.548 1.00 10.78 29 ILE D O 1
ATOM 8400 N N . THR D 1 30 ? 45.676 4.885 8.794 1.00 11.59 30 THR D N 1
ATOM 8401 C CA . THR D 1 30 ? 46.354 4.910 7.508 1.00 10.67 30 THR D CA 1
ATOM 8402 C C . THR D 1 30 ? 45.409 4.833 6.322 1.00 11.30 30 THR D C 1
ATOM 8403 O O . THR D 1 30 ? 45.856 4.994 5.184 1.00 12.58 30 THR D O 1
ATOM 8407 N N . ASP D 1 31 ? 44.104 4.670 6.476 1.00 12.77 31 ASP D N 1
ATOM 8408 C CA . ASP D 1 31 ? 43.116 4.733 5.415 1.00 12.42 31 ASP D CA 1
ATOM 8409 C C . ASP D 1 31 ? 42.990 6.178 4.901 1.00 14.01 31 ASP D C 1
ATOM 8410 O O . ASP D 1 31 ? 42.538 6.405 3.765 1.00 12.48 31 ASP D O 1
ATOM 8415 N N . VAL D 1 32 ? 43.436 7.128 5.723 1.00 13.87 32 VAL D N 1
ATOM 8416 C CA . VAL D 1 32 ? 43.526 8.523 5.247 1.00 13.53 32 VAL D CA 1
ATOM 8417 C C . VAL D 1 32 ? 44.842 8.654 4.476 1.00 13.44 32 VAL D C 1
ATOM 8418 O O . VAL D 1 32 ? 45.938 8.453 5.003 1.00 12.60 32 VAL D O 1
ATOM 8422 N N . ASP D 1 33 ? 44.771 8.887 3.162 1.00 14.60 33 ASP D N 1
ATOM 8423 C CA . ASP D 1 33 ? 45.926 8.830 2.286 1.00 18.57 33 ASP D CA 1
ATOM 8424 C C . ASP D 1 33 ? 47.045 9.768 2.802 1.00 16.27 33 ASP D C 1
ATOM 8425 O O . ASP D 1 33 ? 46.855 10.915 3.193 1.00 15.50 33 ASP D O 1
ATOM 8430 N N . GLY D 1 34 ? 48.211 9.155 2.720 1.00 14.48 34 GLY D N 1
ATOM 8431 C CA . GLY D 1 34 ? 49.465 9.872 3.046 1.00 16.31 34 GLY D CA 1
ATOM 8432 C C . GLY D 1 34 ? 49.778 9.834 4.531 1.00 15.45 34 GLY D C 1
ATOM 8433 O O . GLY D 1 34 ? 50.863 10.317 4.900 1.00 14.63 34 GLY D O 1
ATOM 8434 N N . VAL D 1 35 ? 48.898 9.300 5.370 1.00 15.23 35 VAL D N 1
ATOM 8435 C CA . VAL D 1 35 ? 49.164 9.279 6.808 1.00 15.38 35 VAL D CA 1
ATOM 8436 C C . VAL D 1 35 ? 49.899 7.996 7.152 1.00 17.06 35 VAL D C 1
ATOM 8437 O O . VAL D 1 35 ? 49.421 6.907 6.807 1.00 16.94 35 VAL D O 1
ATOM 8441 N N . GLY D 1 36 ? 51.043 8.110 7.791 1.00 15.51 36 GLY D N 1
ATOM 8442 C CA . GLY D 1 36 ? 51.815 6.894 8.129 1.00 15.12 36 GLY D CA 1
ATOM 8443 C C . GLY D 1 36 ? 51.936 6.751 9.639 1.00 16.02 36 GLY D C 1
ATOM 8444 O O . GLY D 1 36 ? 51.825 7.751 10.378 1.00 13.48 36 GLY D O 1
ATOM 8445 N N . VAL D 1 37 ? 52.055 5.530 10.131 1.00 12.50 37 VAL D N 1
ATOM 8446 C CA . VAL D 1 37 ? 52.156 5.256 11.560 1.00 14.59 37 VAL D CA 1
ATOM 8447 C C . VAL D 1 37 ? 53.395 4.379 11.816 1.00 15.43 37 VAL D C 1
ATOM 8448 O O . VAL D 1 37 ? 53.654 3.444 11.066 1.00 14.88 37 VAL D O 1
ATOM 8452 N N . GLY D 1 38 ? 54.172 4.780 12.824 1.00 13.87 38 GLY D N 1
ATOM 8453 C CA . GLY D 1 38 ? 55.402 4.000 13.098 1.00 15.97 38 GLY D CA 1
ATOM 8454 C C . GLY D 1 38 ? 55.421 3.718 14.594 1.00 15.79 38 GLY D C 1
ATOM 8455 O O . GLY D 1 38 ? 54.909 4.486 15.406 1.00 14.23 38 GLY D O 1
ATOM 8456 N N . PHE D 1 39 ? 56.052 2.610 15.002 1.00 15.17 39 PHE D N 1
ATOM 8457 C CA . PHE D 1 39 ? 56.108 2.250 16.396 1.00 16.51 39 PHE D CA 1
ATOM 8458 C C . PHE D 1 39 ? 57.527 1.824 16.804 1.00 17.58 39 PHE D C 1
ATOM 8459 O O . PHE D 1 39 ? 58.331 1.336 15.998 1.00 18.17 39 PHE D O 1
ATOM 8467 N N . GLN D 1 40 ? 57.808 2.078 18.079 1.00 16.21 40 GLN D N 1
ATOM 8468 C CA . GLN D 1 40 ? 59.011 1.498 18.705 1.00 16.21 40 GLN D CA 1
ATOM 8469 C C . GLN D 1 40 ? 58.455 0.898 19.992 1.00 17.79 40 GLN D C 1
ATOM 8470 O O . GLN D 1 40 ? 57.771 1.599 20.755 1.00 15.79 40 GLN D O 1
ATOM 8476 N N . THR D 1 41 ? 58.642 -0.394 20.231 1.00 16.36 41 THR D N 1
ATOM 8477 C CA . THR D 1 41 ? 58.036 -1.090 21.351 1.00 16.41 41 THR D CA 1
ATOM 8478 C C . THR D 1 41 ? 59.131 -1.705 22.208 1.00 19.05 41 THR D C 1
ATOM 8479 O O . THR D 1 41 ? 59.982 -2.428 21.657 1.00 19.64 41 THR D O 1
ATOM 8483 N N . ILE D 1 42 ? 59.108 -1.401 23.485 1.00 18.28 42 ILE D N 1
ATOM 8484 C CA . ILE D 1 42 ? 60.110 -1.899 24.422 1.00 20.15 42 ILE D CA 1
ATOM 8485 C C . ILE D 1 42 ? 59.461 -2.811 25.442 1.00 19.46 42 ILE D C 1
ATOM 8486 O O . ILE D 1 42 ? 58.664 -2.327 26.262 1.00 18.83 42 ILE D O 1
ATOM 8491 N N . ILE D 1 43 ? 59.692 -4.131 25.343 1.00 20.11 43 ILE D N 1
ATOM 8492 C CA . ILE D 1 43 ? 59.061 -5.025 26.317 1.00 21.42 43 ILE D CA 1
ATOM 8493 C C . ILE D 1 43 ? 60.192 -5.854 26.959 1.00 24.27 43 ILE D C 1
ATOM 8494 O O . ILE D 1 43 ? 60.822 -6.709 26.324 1.00 23.72 43 ILE D O 1
ATOM 8499 N N . GLU D 1 44 ? 60.505 -5.504 28.189 1.00 23.99 44 GLU D N 1
ATOM 8500 C CA . GLU D 1 44 ? 61.515 -6.256 28.949 1.00 24.31 44 GLU D CA 1
ATOM 8501 C C . GLU D 1 44 ? 60.822 -6.834 30.167 1.00 25.68 44 GLU D C 1
ATOM 8502 O O . GLU D 1 44 ? 59.827 -6.276 30.651 1.00 24.48 44 GLU D O 1
ATOM 8508 N N . ASN D 1 45 ? 61.338 -7.963 30.689 1.00 27.24 45 ASN D N 1
ATOM 8509 C CA . ASN D 1 45 ? 60.679 -8.579 31.844 1.00 28.37 45 ASN D CA 1
ATOM 8510 C C . ASN D 1 45 ? 61.638 -8.770 33.020 1.00 29.74 45 ASN D C 1
ATOM 8511 O O . ASN D 1 45 ? 61.322 -9.381 34.043 1.00 29.74 45 ASN D O 1
ATOM 8516 N N . GLU D 1 46 ? 62.796 -8.145 32.927 1.00 30.52 46 GLU D N 1
ATOM 8517 C CA . GLU D 1 46 ? 63.760 -8.084 34.015 1.00 33.38 46 GLU D CA 1
ATOM 8518 C C . GLU D 1 46 ? 64.305 -6.657 34.065 1.00 32.23 46 GLU D C 1
ATOM 8519 O O . GLU D 1 46 ? 64.513 -5.984 33.054 1.00 30.67 46 GLU D O 1
ATOM 8525 N N . PRO D 1 47 ? 64.538 -6.140 35.277 1.00 31.79 47 PRO D N 1
ATOM 8526 C CA . PRO D 1 47 ? 65.001 -4.779 35.443 1.00 31.66 47 PRO D CA 1
ATOM 8527 C C . PRO D 1 47 ? 66.344 -4.507 34.807 1.00 31.51 47 PRO D C 1
ATOM 8528 O O . PRO D 1 47 ? 67.183 -5.401 34.760 1.00 32.42 47 PRO D O 1
ATOM 8532 N N . ARG D 1 48 ? 66.531 -3.299 34.304 1.00 31.94 48 ARG D N 1
ATOM 8533 C CA . ARG D 1 48 ? 67.808 -2.837 33.787 1.00 32.38 48 ARG D CA 1
ATOM 8534 C C . ARG D 1 48 ? 68.686 -2.581 35.018 1.00 34.68 48 ARG D C 1
ATOM 8535 O O . ARG D 1 48 ? 68.211 -2.432 36.153 1.00 34.12 48 ARG D O 1
ATOM 8543 N N . PRO D 1 49 ? 69.996 -2.621 34.839 1.00 37.19 49 PRO D N 1
ATOM 8544 C CA . PRO D 1 49 ? 70.934 -2.488 35.935 1.00 38.10 49 PRO D CA 1
ATOM 8545 C C . PRO D 1 49 ? 70.715 -1.235 36.755 1.00 38.42 49 PRO D C 1
ATOM 8546 O O . PRO D 1 49 ? 70.663 -0.126 36.217 1.00 40.33 49 PRO D O 1
ATOM 8550 N N . GLY D 1 50 ? 70.491 -1.389 38.056 1.00 38.19 50 GLY D N 1
ATOM 8551 C CA . GLY D 1 50 ? 70.267 -0.263 38.950 1.00 37.13 50 GLY D CA 1
ATOM 8552 C C . GLY D 1 50 ? 68.789 0.051 39.151 1.00 36.73 50 GLY D C 1
ATOM 8553 O O . GLY D 1 50 ? 68.463 0.864 40.027 1.00 35.32 50 GLY D O 1
ATOM 8554 N N . ARG D 1 51 ? 67.929 -0.612 38.384 1.00 35.24 51 ARG D N 1
ATOM 8555 C CA . ARG D 1 51 ? 66.488 -0.402 38.514 1.00 34.58 51 ARG D CA 1
ATOM 8556 C C . ARG D 1 51 ? 65.889 -1.622 39.198 1.00 34.09 51 ARG D C 1
ATOM 8557 O O . ARG D 1 51 ? 66.555 -2.666 39.238 1.00 33.02 51 ARG D O 1
ATOM 8565 N N . LYS D 1 52 ? 64.665 -1.486 39.683 1.00 32.26 52 LYS D N 1
ATOM 8566 C CA . LYS D 1 52 ? 63.989 -2.561 40.373 1.00 33.65 52 LYS D CA 1
ATOM 8567 C C . LYS D 1 52 ? 62.803 -3.114 39.586 1.00 33.28 52 LYS D C 1
ATOM 8568 O O . LYS D 1 52 ? 62.269 -4.168 39.929 1.00 31.76 52 LYS D O 1
ATOM 8574 N N . ARG D 1 53 ? 62.328 -2.331 38.613 1.00 31.75 53 ARG D N 1
ATOM 8575 C CA . ARG D 1 53 ? 61.167 -2.729 37.809 1.00 30.49 53 ARG D CA 1
ATOM 8576 C C . ARG D 1 53 ? 61.545 -2.757 36.332 1.00 27.49 53 ARG D C 1
ATOM 8577 O O . ARG D 1 53 ? 62.405 -1.996 35.890 1.00 24.63 53 ARG D O 1
ATOM 8585 N N . PRO D 1 54 ? 60.939 -3.656 35.563 1.00 25.44 54 PRO D N 1
ATOM 8586 C CA . PRO D 1 54 ? 61.174 -3.758 34.148 1.00 23.97 54 PRO D CA 1
ATOM 8587 C C . PRO D 1 54 ? 60.600 -2.562 33.367 1.00 22.23 54 PRO D C 1
ATOM 8588 O O . PRO D 1 54 ? 59.688 -1.880 33.816 1.00 21.58 54 PRO D O 1
ATOM 8592 N N . ALA D 1 55 ? 61.109 -2.391 32.178 1.00 21.20 55 ALA D N 1
ATOM 8593 C CA . ALA D 1 55 ? 60.689 -1.354 31.243 1.00 21.36 55 ALA D CA 1
ATOM 8594 C C . ALA D 1 55 ? 59.762 -1.960 30.198 1.00 19.49 55 ALA D C 1
ATOM 8595 O O . ALA D 1 55 ? 60.119 -2.973 29.613 1.00 19.54 55 ALA D O 1
ATOM 8597 N N . ARG D 1 56 ? 58.552 -1.433 30.075 1.00 19.09 56 ARG D N 1
ATOM 8598 C CA . ARG D 1 56 ? 57.566 -1.871 29.111 1.00 17.33 56 ARG D CA 1
ATOM 8599 C C . ARG D 1 56 ? 56.953 -0.511 28.618 1.00 15.60 56 ARG D C 1
ATOM 8600 O O . ARG D 1 56 ? 56.098 -0.030 29.345 1.00 17.47 56 ARG D O 1
ATOM 8608 N N . SER D 1 57 ? 57.494 -0.008 27.537 1.00 16.81 57 SER D N 1
ATOM 8609 C CA . SER D 1 57 ? 56.969 1.305 27.078 1.00 16.26 57 SER D CA 1
ATOM 8610 C C . SER D 1 57 ? 57.283 1.416 25.611 1.00 16.96 57 SER D C 1
ATOM 8611 O O . SER D 1 57 ? 57.663 0.426 24.976 1.00 17.63 57 SER D O 1
ATOM 8614 N N . GLY D 1 58 ? 57.190 2.649 25.078 1.00 15.96 58 GLY D N 1
ATOM 8615 C CA . GLY D 1 58 ? 57.520 2.775 23.658 1.00 13.47 58 GLY D CA 1
ATOM 8616 C C . GLY D 1 58 ? 57.013 4.142 23.160 1.00 14.65 58 GLY D C 1
ATOM 8617 O O . GLY D 1 58 ? 56.626 5.023 23.929 1.00 12.57 58 GLY D O 1
ATOM 8618 N N . VAL D 1 59 ? 57.017 4.194 21.826 1.00 13.99 59 VAL D N 1
ATOM 8619 C CA . VAL D 1 59 ? 56.661 5.429 21.137 1.00 13.95 59 VAL D CA 1
ATOM 8620 C C . VAL D 1 59 ? 55.803 5.156 19.900 1.00 14.81 59 VAL D C 1
ATOM 8621 O O . VAL D 1 59 ? 56.120 4.217 19.172 1.00 13.65 59 VAL D O 1
ATOM 8625 N N . THR D 1 60 ? 54.796 6.004 19.682 1.00 12.76 60 THR D N 1
ATOM 8626 C CA . THR D 1 60 ? 53.960 5.879 18.495 1.00 14.37 60 THR D CA 1
ATOM 8627 C C . THR D 1 60 ? 54.143 7.175 17.707 1.00 13.93 60 THR D C 1
ATOM 8628 O O . THR D 1 60 ? 54.152 8.238 18.356 1.00 12.81 60 THR D O 1
ATOM 8632 N N . ALA D 1 61 ? 54.325 7.067 16.405 1.00 13.33 61 ALA D N 1
ATOM 8633 C CA . ALA D 1 61 ? 54.454 8.313 15.629 1.00 13.79 61 ALA D CA 1
ATOM 8634 C C . ALA D 1 61 ? 53.471 8.269 14.475 1.00 15.21 61 ALA D C 1
ATOM 8635 O O . ALA D 1 61 ? 53.270 7.194 13.894 1.00 15.16 61 ALA D O 1
ATOM 8637 N N . ILE D 1 62 ? 52.765 9.383 14.253 1.00 12.44 62 ILE D N 1
ATOM 8638 C CA . ILE D 1 62 ? 51.739 9.476 13.217 1.00 13.40 62 ILE D CA 1
ATOM 8639 C C . ILE D 1 62 ? 52.196 10.618 12.317 1.00 14.97 62 ILE D C 1
ATOM 8640 O O . ILE D 1 62 ? 52.270 11.736 12.841 1.00 14.13 62 ILE D O 1
ATOM 8645 N N . LEU D 1 63 ? 52.494 10.370 11.047 1.00 12.82 63 LEU D N 1
ATOM 8646 C CA . LEU D 1 63 ? 53.003 11.480 10.241 1.00 13.41 63 LEU D CA 1
ATOM 8647 C C . LEU D 1 63 ? 52.110 11.685 9.027 1.00 14.01 63 LEU D C 1
ATOM 8648 O O . LEU D 1 63 ? 52.078 10.811 8.160 1.00 14.25 63 LEU D O 1
ATOM 8653 N N . PRO D 1 64 ? 51.459 12.836 8.933 1.00 15.31 64 PRO D N 1
ATOM 8654 C CA . PRO D 1 64 ? 50.669 13.158 7.764 1.00 17.23 64 PRO D CA 1
ATOM 8655 C C . PRO D 1 64 ? 51.609 13.518 6.619 1.00 15.60 64 PRO D C 1
ATOM 8656 O O . PRO D 1 64 ? 52.754 13.914 6.855 1.00 13.44 64 PRO D O 1
ATOM 8660 N N . HIS D 1 65 ? 51.180 13.346 5.369 1.00 13.81 65 HIS D N 1
ATOM 8661 C CA . HIS D 1 65 ? 51.915 13.736 4.173 1.00 15.44 65 HIS D CA 1
ATOM 8662 C C . HIS D 1 65 ? 53.325 13.177 4.219 1.00 16.73 65 HIS D C 1
ATOM 8663 O O . HIS D 1 65 ? 54.360 13.832 4.071 1.00 15.50 65 HIS D O 1
ATOM 8670 N N . MET D 1 66 ? 53.385 11.888 4.542 1.00 16.80 66 MET D N 1
ATOM 8671 C CA . MET D 1 66 ? 54.656 11.238 4.793 1.00 20.20 66 MET D CA 1
ATOM 8672 C C . MET D 1 66 ? 55.578 11.188 3.585 1.00 20.21 66 MET D C 1
ATOM 8673 O O . MET D 1 66 ? 56.760 11.092 3.908 1.00 22.84 66 MET D O 1
ATOM 8678 N N . GLN D 1 67 ? 55.155 11.371 2.364 1.00 23.26 67 GLN D N 1
ATOM 8679 C CA . GLN D 1 67 ? 55.956 11.432 1.157 1.00 27.72 67 GLN D CA 1
ATOM 8680 C C . GLN D 1 67 ? 56.590 12.804 0.929 1.00 26.48 67 GLN D C 1
ATOM 8681 O O . GLN D 1 67 ? 57.571 12.884 0.173 1.00 26.44 67 GLN D O 1
ATOM 8687 N N . SER D 1 68 ? 56.038 13.869 1.497 1.00 23.07 68 SER D N 1
ATOM 8688 C CA . SER D 1 68 ? 56.503 15.224 1.192 1.00 21.71 68 SER D CA 1
ATOM 8689 C C . SER D 1 68 ? 57.949 15.457 1.525 1.00 21.28 68 SER D C 1
ATOM 8690 O O . SER D 1 68 ? 58.430 15.102 2.619 1.00 20.74 68 SER D O 1
ATOM 8693 N N . GLU D 1 69 ? 58.682 16.191 0.685 1.00 21.38 69 GLU D N 1
ATOM 8694 C CA . GLU D 1 69 ? 60.069 16.529 0.973 1.00 23.85 69 GLU D CA 1
ATOM 8695 C C . GLU D 1 69 ? 60.167 17.708 1.938 1.00 21.34 69 GLU D C 1
ATOM 8696 O O . GLU D 1 69 ? 61.223 17.964 2.540 1.00 19.71 69 GLU D O 1
ATOM 8702 N N . THR D 1 70 ? 59.088 18.472 2.067 1.00 20.14 70 THR D N 1
ATOM 8703 C CA . THR D 1 70 ? 58.990 19.598 2.998 1.00 19.36 70 THR D CA 1
ATOM 8704 C C . THR D 1 70 ? 57.815 19.362 3.946 1.00 18.91 70 THR D C 1
ATOM 8705 O O . THR D 1 70 ? 56.862 18.659 3.632 1.00 17.70 70 THR D O 1
ATOM 8709 N N . PRO D 1 71 ? 57.868 19.933 5.145 1.00 19.39 71 PRO D N 1
ATOM 8710 C CA . PRO D 1 71 ? 56.777 19.810 6.113 1.00 19.96 71 PRO D CA 1
ATOM 8711 C C . PRO D 1 71 ? 55.538 20.506 5.571 1.00 19.56 71 PRO D C 1
ATOM 8712 O O . PRO D 1 71 ? 55.698 21.594 5.007 1.00 19.14 71 PRO D O 1
ATOM 8716 N N . VAL D 1 72 ? 54.376 19.886 5.660 1.00 18.60 72 VAL D N 1
ATOM 8717 C CA . VAL D 1 72 ? 53.167 20.481 5.090 1.00 18.14 72 VAL D CA 1
ATOM 8718 C C . VAL D 1 72 ? 52.221 20.762 6.267 1.00 18.31 72 VAL D C 1
ATOM 8719 O O . VAL D 1 72 ? 51.962 19.867 7.059 1.00 17.72 72 VAL D O 1
ATOM 8723 N N . PRO D 1 73 ? 51.812 21.997 6.433 1.00 17.35 73 PRO D N 1
ATOM 8724 C CA . PRO D 1 73 ? 50.869 22.371 7.484 1.00 17.45 73 PRO D CA 1
ATOM 8725 C C . PRO D 1 73 ? 49.556 21.610 7.315 1.00 16.49 73 PRO D C 1
ATOM 8726 O O . PRO D 1 73 ? 49.080 21.394 6.212 1.00 17.34 73 PRO D O 1
ATOM 8730 N N . VAL D 1 74 ? 49.082 21.123 8.481 1.00 13.92 74 VAL D N 1
ATOM 8731 C CA . VAL D 1 74 ? 47.783 20.384 8.408 1.00 16.17 74 VAL D CA 1
ATOM 8732 C C . VAL D 1 74 ? 46.911 21.170 9.367 1.00 13.82 74 VAL D C 1
ATOM 8733 O O . VAL D 1 74 ? 47.333 21.349 10.525 1.00 11.93 74 VAL D O 1
ATOM 8737 N N . TYR D 1 75 ? 45.756 21.652 8.943 1.00 11.79 75 TYR D N 1
ATOM 8738 C CA . TYR D 1 75 ? 44.894 22.398 9.865 1.00 11.02 75 TYR D CA 1
ATOM 8739 C C . TYR D 1 75 ? 44.428 21.400 10.921 1.00 10.99 75 TYR D C 1
ATOM 8740 O O . TYR D 1 75 ? 44.182 20.208 10.701 1.00 10.46 75 TYR D O 1
ATOM 8749 N N . ALA D 1 76 ? 44.205 21.900 12.140 1.00 10.70 76 ALA D N 1
ATOM 8750 C CA . ALA D 1 76 ? 43.859 20.985 13.224 1.00 10.19 76 ALA D CA 1
ATOM 8751 C C . ALA D 1 76 ? 43.097 21.679 14.341 1.00 12.07 76 ALA D C 1
ATOM 8752 O O . ALA D 1 76 ? 43.038 22.898 14.290 1.00 11.29 76 ALA D O 1
ATOM 8754 N N . GLY D 1 77 ? 42.538 20.866 15.221 1.00 11.70 77 GLY D N 1
ATOM 8755 C CA . GLY D 1 77 ? 41.785 21.431 16.360 1.00 11.52 77 GLY D CA 1
ATOM 8756 C C . GLY D 1 77 ? 41.974 20.493 17.553 1.00 13.32 77 GLY D C 1
ATOM 8757 O O . GLY D 1 77 ? 42.112 19.301 17.382 1.00 11.70 77 GLY D O 1
ATOM 8758 N N . VAL D 1 78 ? 42.064 21.086 18.759 1.00 11.31 78 VAL D N 1
ATOM 8759 C CA . VAL D 1 78 ? 42.253 20.255 19.956 1.00 11.55 78 VAL D CA 1
ATOM 8760 C C . VAL D 1 78 ? 41.059 20.387 20.887 1.00 12.11 78 VAL D C 1
ATOM 8761 O O . VAL D 1 78 ? 40.408 21.442 20.956 1.00 13.04 78 VAL D O 1
ATOM 8765 N N . HIS D 1 79 ? 40.727 19.337 21.639 1.00 10.11 79 HIS D N 1
ATOM 8766 C CA . HIS D 1 79 ? 39.753 19.451 22.711 1.00 9.61 79 HIS D CA 1
ATOM 8767 C C . HIS D 1 79 ? 40.365 18.829 23.974 1.00 10.76 79 HIS D C 1
ATOM 8768 O O . HIS D 1 79 ? 40.772 17.661 23.945 1.00 12.10 79 HIS D O 1
ATOM 8775 N N . ARG D 1 80 ? 40.496 19.668 24.984 1.00 11.41 80 ARG D N 1
ATOM 8776 C CA . ARG D 1 80 ? 41.011 19.191 26.294 1.00 11.15 80 ARG D CA 1
ATOM 8777 C C . ARG D 1 80 ? 39.813 18.794 27.140 1.00 12.18 80 ARG D C 1
ATOM 8778 O O . ARG D 1 80 ? 39.133 19.715 27.674 1.00 12.28 80 ARG D O 1
ATOM 8786 N N . PHE D 1 81 ? 39.440 17.525 27.162 1.00 11.24 81 PHE D N 1
ATOM 8787 C CA . PHE D 1 81 ? 38.247 17.138 27.913 1.00 12.27 81 PHE D CA 1
ATOM 8788 C C . PHE D 1 81 ? 38.584 17.189 29.386 1.00 12.94 81 PHE D C 1
ATOM 8789 O O . PHE D 1 81 ? 37.834 17.728 30.192 1.00 12.63 81 PHE D O 1
ATOM 8797 N N . ASN D 1 82 ? 39.731 16.635 29.754 1.00 11.10 82 ASN D N 1
ATOM 8798 C CA . ASN D 1 82 ? 40.167 16.669 31.169 1.00 11.70 82 ASN D CA 1
ATOM 8799 C C . ASN D 1 82 ? 41.682 16.724 31.083 1.00 10.68 82 ASN D C 1
ATOM 8800 O O . ASN D 1 82 ? 42.373 15.780 30.671 1.00 12.35 82 ASN D O 1
ATOM 8805 N N . GLY D 1 83 ? 42.222 17.877 31.449 1.00 10.47 83 GLY D N 1
ATOM 8806 C CA . GLY D 1 83 ? 43.644 18.160 31.156 1.00 10.60 83 GLY D CA 1
ATOM 8807 C C . GLY D 1 83 ? 44.670 17.568 32.080 1.00 11.61 83 GLY D C 1
ATOM 8808 O O . GLY D 1 83 ? 45.730 18.201 32.272 1.00 11.80 83 GLY D O 1
ATOM 8809 N N . ASN D 1 84 ? 44.499 16.387 32.681 1.00 10.66 84 ASN D N 1
ATOM 8810 C CA . ASN D 1 84 ? 45.463 15.831 33.617 1.00 12.62 84 ASN D CA 1
ATOM 8811 C C . ASN D 1 84 ? 46.491 15.004 32.853 1.00 13.97 84 ASN D C 1
ATOM 8812 O O . ASN D 1 84 ? 46.644 13.796 33.026 1.00 15.11 84 ASN D O 1
ATOM 8817 N N . GLY D 1 85 ? 47.127 15.669 31.875 1.00 12.36 85 GLY D N 1
ATOM 8818 C CA . GLY D 1 85 ? 48.086 14.988 31.009 1.00 13.30 85 GLY D CA 1
ATOM 8819 C C . GLY D 1 85 ? 48.724 16.066 30.104 1.00 12.56 85 GLY D C 1
ATOM 8820 O O . GLY D 1 85 ? 48.375 17.232 30.219 1.00 13.86 85 GLY D O 1
ATOM 8821 N N . GLU D 1 86 ? 49.654 15.607 29.293 1.00 11.31 86 GLU D N 1
ATOM 8822 C CA . GLU D 1 86 ? 50.346 16.580 28.433 1.00 11.24 86 GLU D CA 1
ATOM 8823 C C . GLU D 1 86 ? 50.182 16.307 26.953 1.00 11.08 86 GLU D C 1
ATOM 8824 O O . GLU D 1 86 ? 50.128 15.162 26.515 1.00 10.04 86 GLU D O 1
ATOM 8830 N N . MET D 1 87 ? 50.005 17.427 26.221 1.00 11.08 87 MET D N 1
ATOM 8831 C CA . MET D 1 87 ? 50.042 17.337 24.762 1.00 11.57 87 MET D CA 1
ATOM 8832 C C . MET D 1 87 ? 50.757 18.637 24.362 1.00 12.03 87 MET D C 1
ATOM 8833 O O . MET D 1 87 ? 50.113 19.673 24.554 1.00 12.45 87 MET D O 1
ATOM 8838 N N . THR D 1 88 ? 51.963 18.596 23.861 1.00 10.90 88 THR D N 1
ATOM 8839 C CA . THR D 1 88 ? 52.652 19.840 23.485 1.00 11.63 88 THR D CA 1
ATOM 8840 C C . THR D 1 88 ? 52.214 20.319 22.096 1.00 11.93 88 THR D C 1
ATOM 8841 O O . THR D 1 88 ? 51.480 19.650 21.367 1.00 13.17 88 THR D O 1
ATOM 8845 N N . GLY D 1 89 ? 52.694 21.520 21.751 1.00 10.71 89 GLY D N 1
ATOM 8846 C CA . GLY D 1 89 ? 52.396 22.112 20.441 1.00 11.69 89 GLY D CA 1
ATOM 8847 C C . GLY D 1 89 ? 50.987 22.638 20.238 1.00 12.63 89 GLY D C 1
ATOM 8848 O O . GLY D 1 89 ? 50.629 23.047 19.123 1.00 14.13 89 GLY D O 1
ATOM 8849 N N . THR D 1 90 ? 50.189 22.744 21.326 1.00 10.60 90 THR D N 1
ATOM 8850 C CA . THR D 1 90 ? 48.812 23.191 21.046 1.00 12.38 90 THR D CA 1
ATOM 8851 C C . THR D 1 90 ? 48.602 24.681 20.998 1.00 11.72 90 THR D C 1
ATOM 8852 O O . THR D 1 90 ? 47.552 25.102 20.495 1.00 11.44 90 THR D O 1
ATOM 8856 N N . HIS D 1 91 ? 49.559 25.497 21.500 1.00 11.36 91 HIS D N 1
ATOM 8857 C CA . HIS D 1 91 ? 49.298 26.940 21.447 1.00 11.49 91 HIS D CA 1
ATOM 8858 C C . HIS D 1 91 ? 49.180 27.473 20.017 1.00 11.21 91 HIS D C 1
ATOM 8859 O O . HIS D 1 91 ? 48.324 28.336 19.783 1.00 9.50 91 HIS D O 1
ATOM 8866 N N . TRP D 1 92 ? 50.048 26.986 19.113 1.00 9.41 92 TRP D N 1
ATOM 8867 C CA . TRP D 1 92 ? 49.922 27.518 17.726 1.00 9.96 92 TRP D CA 1
ATOM 8868 C C . TRP D 1 92 ? 48.851 26.753 16.971 1.00 11.21 92 TRP D C 1
ATOM 8869 O O . TRP D 1 92 ? 48.312 27.306 16.007 1.00 11.30 92 TRP D O 1
ATOM 8880 N N . ILE D 1 93 ? 48.447 25.556 17.440 1.00 10.49 93 ILE D N 1
ATOM 8881 C CA . ILE D 1 93 ? 47.265 24.948 16.814 1.00 10.37 93 ILE D CA 1
ATOM 8882 C C . ILE D 1 93 ? 46.058 25.837 17.097 1.00 10.84 93 ILE D C 1
ATOM 8883 O O . ILE D 1 93 ? 45.244 26.146 16.252 1.00 11.65 93 ILE D O 1
ATOM 8888 N N . GLU D 1 94 ? 45.935 26.305 18.344 1.00 10.59 94 GLU D N 1
ATOM 8889 C CA . GLU D 1 94 ? 44.808 27.164 18.707 1.00 13.87 94 GLU D CA 1
ATOM 8890 C C . GLU D 1 94 ? 44.786 28.479 17.933 1.00 12.56 94 GLU D C 1
ATOM 8891 O O . GLU D 1 94 ? 43.758 28.915 17.382 1.00 14.36 94 GLU D O 1
ATOM 8897 N N . ASP D 1 95 ? 45.914 29.194 17.917 1.00 9.76 95 ASP D N 1
ATOM 8898 C CA . ASP D 1 95 ? 45.986 30.498 17.284 1.00 11.37 95 ASP D CA 1
ATOM 8899 C C . ASP D 1 95 ? 46.366 30.479 15.810 1.00 12.81 95 ASP D C 1
ATOM 8900 O O . ASP D 1 95 ? 45.729 31.212 15.040 1.00 14.32 95 ASP D O 1
ATOM 8905 N N . GLY D 1 96 ? 47.344 29.671 15.427 1.00 12.26 96 GLY D N 1
ATOM 8906 C CA . GLY D 1 96 ? 47.704 29.531 14.023 1.00 14.34 96 GLY D CA 1
ATOM 8907 C C . GLY D 1 96 ? 46.763 28.608 13.232 1.00 12.39 96 GLY D C 1
ATOM 8908 O O . GLY D 1 96 ? 46.636 28.866 12.037 1.00 10.57 96 GLY D O 1
ATOM 8909 N N . GLY D 1 97 ? 46.199 27.587 13.891 1.00 10.20 97 GLY D N 1
ATOM 8910 C CA . GLY D 1 97 ? 45.239 26.744 13.157 1.00 8.90 97 GLY D CA 1
ATOM 8911 C C . GLY D 1 97 ? 45.856 25.449 12.652 1.00 9.52 97 GLY D C 1
ATOM 8912 O O . GLY D 1 97 ? 45.097 24.625 12.132 1.00 12.14 97 GLY D O 1
ATOM 8913 N N . TYR D 1 98 ? 47.162 25.275 12.793 1.00 10.58 98 TYR D N 1
ATOM 8914 C CA . TYR D 1 98 ? 47.751 24.054 12.225 1.00 11.56 98 TYR D CA 1
ATOM 8915 C C . TYR D 1 98 ? 48.984 23.614 12.969 1.00 12.40 98 TYR D C 1
ATOM 8916 O O . TYR D 1 98 ? 49.481 24.315 13.844 1.00 12.21 98 TYR D O 1
ATOM 8925 N N . PHE D 1 99 ? 49.523 22.431 12.618 1.00 11.70 99 PHE D N 1
ATOM 8926 C CA . PHE D 1 99 ? 50.796 21.975 13.126 1.00 11.84 99 PHE D CA 1
ATOM 8927 C C . PHE D 1 99 ? 51.592 21.367 11.961 1.00 11.79 99 PHE D C 1
ATOM 8928 O O . PHE D 1 99 ? 51.007 21.134 10.912 1.00 13.48 99 PHE D O 1
ATOM 8936 N N . LEU D 1 100 ? 52.873 21.158 12.193 1.00 12.82 100 LEU D N 1
ATOM 8937 C CA . LEU D 1 100 ? 53.741 20.571 11.177 1.00 15.22 100 LEU D CA 1
ATOM 8938 C C . LEU D 1 100 ? 54.420 19.323 11.777 1.00 14.30 100 LEU D C 1
ATOM 8939 O O . LEU D 1 100 ? 54.568 19.269 13.002 1.00 14.79 100 LEU D O 1
ATOM 8944 N N . GLY D 1 101 ? 54.783 18.351 10.938 1.00 14.07 101 GLY D N 1
ATOM 8945 C CA . GLY D 1 101 ? 55.474 17.219 11.580 1.00 14.00 101 GLY D CA 1
ATOM 8946 C C . GLY D 1 101 ? 54.512 16.202 12.146 1.00 13.70 101 GLY D C 1
ATOM 8947 O O . GLY D 1 101 ? 53.318 16.177 11.938 1.00 13.88 101 GLY D O 1
ATOM 8948 N N . PRO D 1 102 ? 55.066 15.231 12.866 1.00 14.83 102 PRO D N 1
ATOM 8949 C CA . PRO D 1 102 ? 54.272 14.120 13.371 1.00 13.35 102 PRO D CA 1
ATOM 8950 C C . PRO D 1 102 ? 53.593 14.403 14.692 1.00 15.04 102 PRO D C 1
ATOM 8951 O O . PRO D 1 102 ? 54.004 15.262 15.490 1.00 16.53 102 PRO D O 1
ATOM 8955 N N . VAL D 1 103 ? 52.622 13.578 15.024 1.00 12.69 103 VAL D N 1
ATOM 8956 C CA . VAL D 1 103 ? 52.027 13.498 16.358 1.00 12.89 103 VAL D CA 1
ATOM 8957 C C . VAL D 1 103 ? 52.781 12.316 17.007 1.00 13.32 103 VAL D C 1
ATOM 8958 O O . VAL D 1 103 ? 52.830 11.198 16.476 1.00 15.82 103 VAL D O 1
ATOM 8962 N N . VAL D 1 104 ? 53.447 12.563 18.126 1.00 10.91 104 VAL D N 1
ATOM 8963 C CA . VAL D 1 104 ? 54.206 11.512 18.793 1.00 12.52 104 VAL D CA 1
ATOM 8964 C C . VAL D 1 104 ? 53.586 11.233 20.148 1.00 15.15 104 VAL D C 1
ATOM 8965 O O . VAL D 1 104 ? 53.156 12.156 20.847 1.00 15.14 104 VAL D O 1
ATOM 8969 N N . ILE D 1 105 ? 53.377 9.944 20.475 1.00 13.36 105 ILE D N 1
ATOM 8970 C CA . ILE D 1 105 ? 52.698 9.596 21.715 1.00 12.92 105 ILE D CA 1
ATOM 8971 C C . ILE D 1 105 ? 53.620 8.625 22.485 1.00 12.89 105 ILE D C 1
ATOM 8972 O O . ILE D 1 105 ? 54.131 7.670 21.879 1.00 14.17 105 ILE D O 1
ATOM 8977 N N . THR D 1 106 ? 53.803 8.904 23.765 1.00 12.42 106 THR D N 1
ATOM 8978 C CA . THR D 1 106 ? 54.674 8.009 24.557 1.00 12.90 106 THR D CA 1
ATOM 8979 C C . THR D 1 106 ? 54.166 7.974 25.981 1.00 12.80 106 THR D C 1
ATOM 8980 O O . THR D 1 106 ? 52.989 8.227 26.231 1.00 10.24 106 THR D O 1
ATOM 8984 N N . ASN D 1 107 ? 55.043 7.751 26.954 1.00 12.80 107 ASN D N 1
ATOM 8985 C CA . ASN D 1 107 ? 54.620 7.700 28.364 1.00 12.45 107 ASN D CA 1
ATOM 8986 C C . ASN D 1 107 ? 54.862 9.093 28.959 1.00 11.51 107 ASN D C 1
ATOM 8987 O O . ASN D 1 107 ? 55.603 9.895 28.386 1.00 11.63 107 ASN D O 1
ATOM 8992 N N . THR D 1 108 ? 54.285 9.381 30.113 1.00 12.34 108 THR D N 1
ATOM 8993 C CA . THR D 1 108 ? 54.282 10.712 30.716 1.00 11.10 108 THR D CA 1
ATOM 8994 C C . THR D 1 108 ? 55.627 11.356 30.909 1.00 12.78 108 THR D C 1
ATOM 8995 O O . THR D 1 108 ? 55.837 12.541 30.607 1.00 12.74 108 THR D O 1
ATOM 8999 N N . HIS D 1 109 ? 56.598 10.528 31.375 1.00 14.07 109 HIS D N 1
ATOM 9000 C CA . HIS D 1 109 ? 57.899 11.111 31.635 1.00 12.47 109 HIS D CA 1
ATOM 9001 C C . HIS D 1 109 ? 58.848 11.001 30.457 1.00 14.95 109 HIS D C 1
ATOM 9002 O O . HIS D 1 109 ? 59.956 11.503 30.612 1.00 17.24 109 HIS D O 1
ATOM 9009 N N . GLY D 1 110 ? 58.381 10.506 29.320 1.00 13.10 110 GLY D N 1
ATOM 9010 C CA . GLY D 1 110 ? 59.126 10.443 28.100 1.00 14.89 110 GLY D CA 1
ATOM 9011 C C . GLY D 1 110 ? 58.847 11.638 27.208 1.00 13.41 110 GLY D C 1
ATOM 9012 O O . GLY D 1 110 ? 59.461 11.786 26.169 1.00 14.42 110 GLY D O 1
ATOM 9013 N N . ILE D 1 111 ? 57.973 12.545 27.643 1.00 13.28 111 ILE D N 1
ATOM 9014 C CA . ILE D 1 111 ? 57.643 13.719 26.810 1.00 13.10 111 ILE D CA 1
ATOM 9015 C C . ILE D 1 111 ? 58.893 14.473 26.362 1.00 12.22 111 ILE D C 1
ATOM 9016 O O . ILE D 1 111 ? 59.034 14.881 25.212 1.00 13.73 111 ILE D O 1
ATOM 9021 N N . GLY D 1 112 ? 59.766 14.754 27.324 1.00 12.58 112 GLY D N 1
ATOM 9022 C CA . GLY D 1 112 ? 60.942 15.584 27.058 1.00 12.78 112 GLY D CA 1
ATOM 9023 C C . GLY D 1 112 ? 61.887 14.969 26.020 1.00 13.49 112 GLY D C 1
ATOM 9024 O O . GLY D 1 112 ? 62.275 15.639 25.063 1.00 12.73 112 GLY D O 1
ATOM 9025 N N . MET D 1 113 ? 62.285 13.718 26.214 1.00 13.09 113 MET D N 1
ATOM 9026 C CA . MET D 1 113 ? 63.167 13.070 25.235 1.00 15.32 113 MET D CA 1
ATOM 9027 C C . MET D 1 113 ? 62.434 12.926 23.901 1.00 12.82 113 MET D C 1
ATOM 9028 O O . MET D 1 113 ? 63.091 13.067 22.863 1.00 14.15 113 MET D O 1
ATOM 9033 N N . ALA D 1 114 ? 61.155 12.622 23.861 1.00 14.24 114 ALA D N 1
ATOM 9034 C CA . ALA D 1 114 ? 60.432 12.517 22.597 1.00 12.64 114 ALA D CA 1
ATOM 9035 C C . ALA D 1 114 ? 60.384 13.869 21.892 1.00 12.69 114 ALA D C 1
ATOM 9036 O O . ALA D 1 114 ? 60.543 13.975 20.673 1.00 12.20 114 ALA D O 1
ATOM 9038 N N . HIS D 1 115 ? 60.208 14.948 22.658 1.00 12.03 115 HIS D N 1
ATOM 9039 C CA . HIS D 1 115 ? 60.196 16.285 22.076 1.00 11.26 115 HIS D CA 1
ATOM 9040 C C . HIS D 1 115 ? 61.556 16.670 21.482 1.00 13.33 115 HIS D C 1
ATOM 9041 O O . HIS D 1 115 ? 61.661 17.013 20.293 1.00 12.06 115 HIS D O 1
ATOM 9048 N N . HIS D 1 116 ? 62.615 16.466 22.258 1.00 12.06 116 HIS D N 1
ATOM 9049 C CA . HIS D 1 116 ? 63.965 16.727 21.818 1.00 12.89 116 HIS D CA 1
ATOM 9050 C C . HIS D 1 116 ? 64.300 15.914 20.552 1.00 12.31 116 HIS D C 1
ATOM 9051 O O . HIS D 1 116 ? 64.774 16.457 19.570 1.00 12.80 116 HIS D O 1
ATOM 9058 N N . ALA D 1 117 ? 63.991 14.617 20.625 1.00 13.18 117 ALA D N 1
ATOM 9059 C CA . ALA D 1 117 ? 64.307 13.735 19.473 1.00 14.84 117 ALA D CA 1
ATOM 9060 C C . ALA D 1 117 ? 63.516 14.143 18.244 1.00 14.79 117 ALA D C 1
ATOM 9061 O O . ALA D 1 117 ? 64.056 14.056 17.117 1.00 15.57 117 ALA D O 1
ATOM 9063 N N . THR D 1 118 ? 62.247 14.537 18.437 1.00 12.40 118 THR D N 1
ATOM 9064 C CA . THR D 1 118 ? 61.430 14.925 17.262 1.00 13.17 118 THR D CA 1
ATOM 9065 C C . THR D 1 118 ? 61.955 16.158 16.572 1.00 12.43 118 THR D C 1
ATOM 9066 O O . THR D 1 118 ? 62.006 16.250 15.323 1.00 12.77 118 THR D O 1
ATOM 9070 N N . VAL D 1 119 ? 62.362 17.178 17.342 1.00 10.41 119 VAL D N 1
ATOM 9071 C CA . VAL D 1 119 ? 62.939 18.383 16.744 1.00 12.70 119 VAL D CA 1
ATOM 9072 C C . VAL D 1 119 ? 64.237 18.044 16.008 1.00 13.20 119 VAL D C 1
ATOM 9073 O O . VAL D 1 119 ? 64.455 18.438 14.873 1.00 13.55 119 VAL D O 1
ATOM 9077 N N . ARG D 1 120 ? 65.088 17.222 16.626 1.00 13.18 120 ARG D N 1
ATOM 9078 C CA . ARG D 1 120 ? 66.336 16.841 15.955 1.00 17.89 120 ARG D CA 1
ATOM 9079 C C . ARG D 1 120 ? 66.062 16.063 14.668 1.00 17.59 120 ARG D C 1
ATOM 9080 O O . ARG D 1 120 ? 66.755 16.295 13.668 1.00 17.10 120 ARG D O 1
ATOM 9088 N N . TRP D 1 121 ? 65.096 15.146 14.707 1.00 15.77 121 TRP D N 1
ATOM 9089 C CA . TRP D 1 121 ? 64.771 14.357 13.505 1.00 17.05 121 TRP D CA 1
ATOM 9090 C C . TRP D 1 121 ? 64.227 15.265 12.418 1.00 15.47 121 TRP D C 1
ATOM 9091 O O . TRP D 1 121 ? 64.546 15.104 11.226 1.00 17.24 121 TRP D O 1
ATOM 9102 N N . MET D 1 122 ? 63.376 16.238 12.785 1.00 13.48 122 MET D N 1
ATOM 9103 C CA . MET D 1 122 ? 62.801 17.129 11.756 1.00 14.21 122 MET D CA 1
ATOM 9104 C C . MET D 1 122 ? 63.889 17.977 11.083 1.00 15.88 122 MET D C 1
ATOM 9105 O O . MET D 1 122 ? 63.870 18.241 9.872 1.00 14.89 122 MET D O 1
ATOM 9110 N N . VAL D 1 123 ? 64.871 18.411 11.874 1.00 15.05 123 VAL D N 1
ATOM 9111 C CA . VAL D 1 123 ? 65.969 19.216 11.324 1.00 17.68 123 VAL D CA 1
ATOM 9112 C C . VAL D 1 123 ? 66.777 18.366 10.341 1.00 19.38 123 VAL D C 1
ATOM 9113 O O . VAL D 1 123 ? 67.270 18.895 9.314 1.00 20.70 123 VAL D O 1
ATOM 9117 N N . ASP D 1 124 ? 66.946 17.093 10.613 1.00 20.03 124 ASP D N 1
ATOM 9118 C CA . ASP D 1 124 ? 67.671 16.189 9.716 1.00 22.22 124 ASP D CA 1
ATOM 9119 C C . ASP D 1 124 ? 66.823 15.790 8.513 1.00 22.34 124 ASP D C 1
ATOM 9120 O O . ASP D 1 124 ? 67.337 15.871 7.396 1.00 22.27 124 ASP D O 1
ATOM 9125 N N . ARG D 1 125 ? 65.573 15.399 8.740 1.00 21.53 125 ARG D N 1
ATOM 9126 C CA . ARG D 1 125 ? 64.729 14.907 7.653 1.00 23.00 125 ARG D CA 1
ATOM 9127 C C . ARG D 1 125 ? 64.361 15.978 6.637 1.00 23.35 125 ARG D C 1
ATOM 9128 O O . ARG D 1 125 ? 64.323 15.769 5.418 1.00 23.05 125 ARG D O 1
ATOM 9136 N N . TYR D 1 126 ? 64.087 17.178 7.144 1.00 19.18 126 TYR D N 1
ATOM 9137 C CA . TYR D 1 126 ? 63.694 18.305 6.299 1.00 20.10 126 TYR D CA 1
ATOM 9138 C C . TYR D 1 126 ? 64.846 19.296 6.265 1.00 20.46 126 TYR D C 1
ATOM 9139 O O . TYR D 1 126 ? 64.736 20.486 6.502 1.00 18.58 126 TYR D O 1
ATOM 9148 N N . ALA D 1 127 ? 66.048 18.778 5.935 1.00 21.50 127 ALA D N 1
ATOM 9149 C CA . ALA D 1 127 ? 67.239 19.632 5.917 1.00 22.17 127 ALA D CA 1
ATOM 9150 C C . ALA D 1 127 ? 67.120 20.818 4.984 1.00 22.17 127 ALA D C 1
ATOM 9151 O O . ALA D 1 127 ? 67.575 21.916 5.313 1.00 22.05 127 ALA D O 1
ATOM 9153 N N . SER D 1 128 ? 66.492 20.672 3.817 1.00 22.16 128 SER D N 1
ATOM 9154 C CA . SER D 1 128 ? 66.342 21.744 2.845 1.00 23.46 128 SER D CA 1
ATOM 9155 C C . SER D 1 128 ? 65.443 22.860 3.362 1.00 22.77 128 SER D C 1
ATOM 9156 O O . SER D 1 128 ? 65.388 23.947 2.789 1.00 21.68 128 SER D O 1
ATOM 9159 N N . THR D 1 129 ? 64.649 22.587 4.396 1.00 19.57 129 THR D N 1
ATOM 9160 C CA . THR D 1 129 ? 63.797 23.610 5.007 1.00 19.33 129 THR D CA 1
ATOM 9161 C C . THR D 1 129 ? 64.525 24.239 6.187 1.00 18.39 129 THR D C 1
ATOM 9162 O O . THR D 1 129 ? 64.607 25.464 6.295 1.00 18.25 129 THR D O 1
ATOM 9166 N N . TYR D 1 130 ? 65.044 23.427 7.109 1.00 16.71 130 TYR D N 1
ATOM 9167 C CA . TYR D 1 130 ? 65.569 23.934 8.361 1.00 18.52 130 TYR D CA 1
ATOM 9168 C C . TYR D 1 130 ? 67.047 24.251 8.436 1.00 20.74 130 TYR D C 1
ATOM 9169 O O . TYR D 1 130 ? 67.444 25.075 9.285 1.00 20.86 130 TYR D O 1
ATOM 9178 N N . GLN D 1 131 ? 67.867 23.626 7.611 1.00 23.85 131 GLN D N 1
ATOM 9179 C CA . GLN D 1 131 ? 69.319 23.859 7.650 1.00 27.43 131 GLN D CA 1
ATOM 9180 C C . GLN D 1 131 ? 69.667 24.905 6.608 1.00 28.93 131 GLN D C 1
ATOM 9181 O O . GLN D 1 131 ? 70.308 24.619 5.599 1.00 29.78 131 GLN D O 1
ATOM 9187 N N . THR D 1 132 ? 69.097 26.086 6.750 1.00 28.77 132 THR D N 1
ATOM 9188 C CA . THR D 1 132 ? 69.134 27.204 5.854 1.00 30.02 132 THR D CA 1
ATOM 9189 C C . THR D 1 132 ? 69.333 28.485 6.667 1.00 30.79 132 THR D C 1
ATOM 9190 O O . THR D 1 132 ? 69.455 28.438 7.897 1.00 31.23 132 THR D O 1
ATOM 9194 N N . ASP D 1 133 ? 69.248 29.631 6.003 1.00 32.99 133 ASP D N 1
ATOM 9195 C CA . ASP D 1 133 ? 69.400 30.894 6.730 1.00 35.52 133 ASP D CA 1
ATOM 9196 C C . ASP D 1 133 ? 68.089 31.432 7.274 1.00 34.32 133 ASP D C 1
ATOM 9197 O O . ASP D 1 133 ? 68.090 32.426 8.011 1.00 33.78 133 ASP D O 1
ATOM 9202 N N . ASP D 1 134 ? 66.982 30.780 6.938 1.00 31.23 134 ASP D N 1
ATOM 9203 C CA . ASP D 1 134 ? 65.670 31.219 7.388 1.00 28.18 134 ASP D CA 1
ATOM 9204 C C . ASP D 1 134 ? 65.597 31.097 8.906 1.00 27.37 134 ASP D C 1
ATOM 9205 O O . ASP D 1 134 ? 66.146 30.175 9.493 1.00 26.17 134 ASP D O 1
ATOM 9210 N N . PHE D 1 135 ? 64.900 32.039 9.543 1.00 24.36 135 PHE D N 1
ATOM 9211 C CA . PHE D 1 135 ? 64.705 31.903 10.988 1.00 25.16 135 PHE D CA 1
ATOM 9212 C C . PHE D 1 135 ? 63.417 31.110 11.217 1.00 21.63 135 PHE D C 1
ATOM 9213 O O . PHE D 1 135 ? 62.357 31.684 10.992 1.00 22.51 135 PHE D O 1
ATOM 9221 N N . LEU D 1 136 ? 63.581 29.845 11.512 1.00 19.81 136 LEU D N 1
ATOM 9222 C CA . LEU D 1 136 ? 62.403 28.974 11.628 1.00 19.53 136 LEU D CA 1
ATOM 9223 C C . LEU D 1 136 ? 62.487 28.224 12.940 1.00 17.03 136 LEU D C 1
ATOM 9224 O O . LEU D 1 136 ? 63.598 27.965 13.406 1.00 17.24 136 LEU D O 1
ATOM 9229 N N . TRP D 1 137 ? 61.368 27.970 13.577 1.00 14.94 137 TRP D N 1
ATOM 9230 C CA . TRP D 1 137 ? 61.375 27.194 14.819 1.00 15.38 137 TRP D CA 1
ATOM 9231 C C . TRP D 1 137 ? 60.326 26.067 14.678 1.00 16.13 137 TRP D C 1
ATOM 9232 O O . TRP D 1 137 ? 59.381 26.190 13.903 1.00 16.17 137 TRP D O 1
ATOM 9243 N N . ILE D 1 138 ? 60.594 25.013 15.453 1.00 13.49 138 ILE D N 1
ATOM 9244 C CA . ILE D 1 138 ? 59.761 23.796 15.384 1.00 13.45 138 ILE D CA 1
ATOM 9245 C C . ILE D 1 138 ? 59.059 23.581 16.712 1.00 12.78 138 ILE D C 1
ATOM 9246 O O . ILE D 1 138 ? 59.731 23.688 17.739 1.00 13.74 138 ILE D O 1
ATOM 9251 N N . MET D 1 139 ? 57.757 23.316 16.713 1.00 12.65 139 MET D N 1
ATOM 9252 C CA . MET D 1 139 ? 57.006 23.110 17.948 1.00 13.42 139 MET D CA 1
ATOM 9253 C C . MET D 1 139 ? 56.142 21.850 17.710 1.00 12.89 139 MET D C 1
ATOM 9254 O O . MET D 1 139 ? 54.969 21.964 17.349 1.00 11.74 139 MET D O 1
ATOM 9259 N N . PRO D 1 140 ? 56.722 20.715 18.015 1.00 13.33 140 PRO D N 1
ATOM 9260 C CA . PRO D 1 140 ? 56.056 19.451 17.734 1.00 13.21 140 PRO D CA 1
ATOM 9261 C C . PRO D 1 140 ? 54.946 19.128 18.715 1.00 12.13 140 PRO D C 1
ATOM 9262 O O . PRO D 1 140 ? 54.915 19.655 19.836 1.00 11.17 140 PRO D O 1
ATOM 9266 N N . VAL D 1 141 ? 54.093 18.214 18.290 1.00 11.34 141 VAL D N 1
ATOM 9267 C CA . VAL D 1 141 ? 52.967 17.740 19.094 1.00 10.85 141 VAL D CA 1
ATOM 9268 C C . VAL D 1 141 ? 53.343 16.383 19.677 1.00 12.02 141 VAL D C 1
ATOM 9269 O O . VAL D 1 141 ? 53.403 15.392 18.960 1.00 12.04 141 VAL D O 1
ATOM 9273 N N . VAL D 1 142 ? 53.618 16.411 20.983 1.00 11.70 142 VAL D N 1
ATOM 9274 C CA . VAL D 1 142 ? 54.046 15.186 21.683 1.00 12.19 142 VAL D CA 1
ATOM 9275 C C . VAL D 1 142 ? 53.083 14.986 22.853 1.00 11.27 142 VAL D C 1
ATOM 9276 O O . VAL D 1 142 ? 52.849 15.933 23.625 1.00 11.53 142 VAL D O 1
ATOM 9280 N N . ALA D 1 143 ? 52.507 13.787 22.973 1.00 11.08 143 ALA D N 1
ATOM 9281 C CA . ALA D 1 143 ? 51.501 13.539 23.995 1.00 10.56 143 ALA D CA 1
ATOM 9282 C C . ALA D 1 143 ? 51.823 12.259 24.750 1.00 10.57 143 ALA D C 1
ATOM 9283 O O . ALA D 1 143 ? 52.789 11.559 24.404 1.00 11.88 143 ALA D O 1
ATOM 9285 N N . GLU D 1 144 ? 51.039 12.024 25.798 1.00 12.04 144 GLU D N 1
ATOM 9286 C CA . GLU D 1 144 ? 51.333 10.861 26.636 1.00 12.62 144 GLU D CA 1
ATOM 9287 C C . GLU D 1 144 ? 50.131 10.319 27.381 1.00 11.98 144 GLU D C 1
ATOM 9288 O O . GLU D 1 144 ? 49.104 10.997 27.540 1.00 12.06 144 GLU D O 1
ATOM 9294 N N . THR D 1 145 ? 50.294 9.075 27.847 1.00 11.43 145 THR D N 1
ATOM 9295 C CA . THR D 1 145 ? 49.440 8.482 28.875 1.00 11.92 145 THR D CA 1
ATOM 9296 C C . THR D 1 145 ? 50.433 7.900 29.906 1.00 13.83 145 THR D C 1
ATOM 9297 O O . THR D 1 145 ? 51.642 7.777 29.625 1.00 13.06 145 THR D O 1
ATOM 9301 N N . TYR D 1 146 ? 49.956 7.526 31.092 1.00 12.66 146 TYR D N 1
ATOM 9302 C CA . TYR D 1 146 ? 50.835 7.076 32.166 1.00 14.21 146 TYR D CA 1
ATOM 9303 C C . TYR D 1 146 ? 50.900 5.562 32.338 1.00 14.97 146 TYR D C 1
ATOM 9304 O O . TYR D 1 146 ? 49.907 4.960 32.758 1.00 15.95 146 TYR D O 1
ATOM 9313 N N . ASP D 1 147 ? 52.097 5.004 32.175 1.00 15.24 147 ASP D N 1
ATOM 9314 C CA . ASP D 1 147 ? 52.261 3.524 32.272 1.00 15.85 147 ASP D CA 1
ATOM 9315 C C . ASP D 1 147 ? 53.030 3.115 33.522 1.00 16.87 147 ASP D C 1
ATOM 9316 O O . ASP D 1 147 ? 53.632 2.029 33.588 1.00 16.97 147 ASP D O 1
ATOM 9321 N N . GLY D 1 148 ? 53.006 3.946 34.560 1.00 16.77 148 GLY D N 1
ATOM 9322 C CA . GLY D 1 148 ? 53.734 3.625 35.793 1.00 17.73 148 GLY D CA 1
ATOM 9323 C C . GLY D 1 148 ? 53.304 2.346 36.502 1.00 18.56 148 GLY D C 1
ATOM 9324 O O . GLY D 1 148 ? 54.169 1.859 37.274 1.00 19.93 148 GLY D O 1
ATOM 9325 N N . ALA D 1 149 ? 52.166 1.739 36.291 1.00 19.22 149 ALA D N 1
ATOM 9326 C CA . ALA D 1 149 ? 51.812 0.478 36.957 1.00 20.93 149 ALA D CA 1
ATOM 9327 C C . ALA D 1 149 ? 52.543 -0.706 36.351 1.00 22.76 149 ALA D C 1
ATOM 9328 O O . ALA D 1 149 ? 52.954 -1.599 37.119 1.00 24.39 149 ALA D O 1
ATOM 9330 N N . LEU D 1 150 ? 52.842 -0.686 35.068 1.00 20.64 150 LEU D N 1
ATOM 9331 C CA . LEU D 1 150 ? 53.542 -1.783 34.396 1.00 19.99 150 LEU D CA 1
ATOM 9332 C C . LEU D 1 150 ? 54.943 -1.424 33.970 1.00 19.34 150 LEU D C 1
ATOM 9333 O O . LEU D 1 150 ? 55.786 -2.264 33.623 1.00 18.31 150 LEU D O 1
ATOM 9338 N N . ASN D 1 151 ? 55.250 -0.115 33.917 1.00 18.50 151 ASN D N 1
ATOM 9339 C CA . ASN D 1 151 ? 56.570 0.310 33.451 1.00 17.03 151 ASN D CA 1
ATOM 9340 C C . ASN D 1 151 ? 57.375 1.005 34.514 1.00 17.57 151 ASN D C 1
ATOM 9341 O O . ASN D 1 151 ? 56.816 1.667 35.390 1.00 17.32 151 ASN D O 1
ATOM 9346 N N . ASP D 1 152 ? 58.699 0.960 34.464 1.00 16.13 152 ASP D N 1
ATOM 9347 C CA . ASP D 1 152 ? 59.621 1.688 35.329 1.00 17.27 152 ASP D CA 1
ATOM 9348 C C . ASP D 1 152 ? 59.704 3.119 34.791 1.00 16.87 152 ASP D C 1
ATOM 9349 O O . ASP D 1 152 ? 60.698 3.584 34.237 1.00 17.22 152 ASP D O 1
ATOM 9354 N N . ILE D 1 153 ? 58.626 3.900 34.984 1.00 17.25 153 ILE D N 1
ATOM 9355 C CA . ILE D 1 153 ? 58.506 5.198 34.335 1.00 17.63 153 ILE D CA 1
ATOM 9356 C C . ILE D 1 153 ? 59.532 6.206 34.858 1.00 18.06 153 ILE D C 1
ATOM 9357 O O . ILE D 1 153 ? 59.960 7.059 34.111 1.00 18.61 153 ILE D O 1
ATOM 9362 N N . ASN D 1 154 ? 59.991 6.060 36.101 1.00 19.23 154 ASN D N 1
ATOM 9363 C CA . ASN D 1 154 ? 61.028 6.953 36.615 1.00 20.29 154 ASN D CA 1
ATOM 9364 C C . ASN D 1 154 ? 62.429 6.466 36.317 1.00 21.26 154 ASN D C 1
ATOM 9365 O O . ASN D 1 154 ? 63.404 7.066 36.794 1.00 20.22 154 ASN D O 1
ATOM 9370 N N . GLY D 1 155 ? 62.593 5.466 35.471 1.00 20.47 155 GLY D N 1
ATOM 9371 C CA . GLY D 1 155 ? 63.885 5.031 34.986 1.00 20.59 155 GLY D CA 1
ATOM 9372 C C . GLY D 1 155 ? 64.140 5.614 33.603 1.00 21.17 155 GLY D C 1
ATOM 9373 O O . GLY D 1 155 ? 65.154 5.335 32.975 1.00 20.10 155 GLY D O 1
ATOM 9374 N N . PHE D 1 156 ? 63.169 6.343 33.044 1.00 18.49 156 PHE D N 1
ATOM 9375 C CA . PHE D 1 156 ? 63.270 6.937 31.716 1.00 17.95 156 PHE D CA 1
ATOM 9376 C C . PHE D 1 156 ? 63.821 5.985 30.669 1.00 17.47 156 PHE D C 1
ATOM 9377 O O . PHE D 1 156 ? 64.820 6.288 29.994 1.00 17.50 156 PHE D O 1
ATOM 9385 N N . PRO D 1 157 ? 63.170 4.875 30.400 1.00 17.28 157 PRO D N 1
ATOM 9386 C CA . PRO D 1 157 ? 63.629 3.917 29.415 1.00 19.47 157 PRO D CA 1
ATOM 9387 C C . PRO D 1 157 ? 63.645 4.388 27.976 1.00 20.16 157 PRO D C 1
ATOM 9388 O O . PRO D 1 157 ? 64.412 3.823 27.187 1.00 19.91 157 PRO D O 1
ATOM 9392 N N . VAL D 1 158 ? 62.784 5.342 27.579 1.00 18.12 158 VAL D N 1
ATOM 9393 C CA . VAL D 1 158 ? 62.737 5.739 26.181 1.00 18.12 158 VAL D CA 1
ATOM 9394 C C . VAL D 1 158 ? 63.868 6.707 25.879 1.00 18.90 158 VAL D C 1
ATOM 9395 O O . VAL D 1 158 ? 63.946 7.750 26.541 1.00 19.47 158 VAL D O 1
ATOM 9399 N N . THR D 1 159 ? 64.724 6.363 24.931 1.00 17.67 159 THR D N 1
ATOM 9400 C CA . THR D 1 159 ? 65.864 7.190 24.573 1.00 17.94 159 THR D CA 1
ATOM 9401 C C . THR D 1 159 ? 65.575 7.929 23.284 1.00 17.28 159 THR D C 1
ATOM 9402 O O . THR D 1 159 ? 64.618 7.614 22.567 1.00 17.60 159 THR D O 1
ATOM 9406 N N . GLU D 1 160 ? 66.522 8.769 22.885 1.00 16.49 160 GLU D N 1
ATOM 9407 C CA . GLU D 1 160 ? 66.385 9.458 21.600 1.00 17.91 160 GLU D CA 1
ATOM 9408 C C . GLU D 1 160 ? 66.330 8.484 20.441 1.00 16.77 160 GLU D C 1
ATOM 9409 O O . GLU D 1 160 ? 65.584 8.635 19.485 1.00 17.07 160 GLU D O 1
ATOM 9415 N N . ALA D 1 161 ? 67.193 7.438 20.530 1.00 18.88 161 ALA D N 1
ATOM 9416 C CA . ALA D 1 161 ? 67.210 6.426 19.468 1.00 18.43 161 ALA D CA 1
ATOM 9417 C C . ALA D 1 161 ? 65.874 5.693 19.337 1.00 17.90 161 ALA D C 1
ATOM 9418 O O . ALA D 1 161 ? 65.464 5.386 18.203 1.00 18.28 161 ALA D O 1
ATOM 9420 N N . ASP D 1 162 ? 65.204 5.448 20.440 1.00 15.33 162 ASP D N 1
ATOM 9421 C CA . ASP D 1 162 ? 63.896 4.798 20.394 1.00 17.11 162 ASP D CA 1
ATOM 9422 C C . ASP D 1 162 ? 62.888 5.670 19.651 1.00 18.05 162 ASP D C 1
ATOM 9423 O O . ASP D 1 162 ? 62.026 5.167 18.927 1.00 17.57 162 ASP D O 1
ATOM 9428 N N . VAL D 1 163 ? 62.940 6.996 19.969 1.00 17.86 163 VAL D N 1
ATOM 9429 C CA . VAL D 1 163 ? 61.951 7.829 19.271 1.00 17.27 163 VAL D CA 1
ATOM 9430 C C . VAL D 1 163 ? 62.308 7.985 17.805 1.00 16.76 163 VAL D C 1
ATOM 9431 O O . VAL D 1 163 ? 61.420 7.833 16.971 1.00 16.15 163 VAL D O 1
ATOM 9435 N N . ARG D 1 164 ? 63.576 8.058 17.436 1.00 17.42 164 ARG D N 1
ATOM 9436 C CA . ARG D 1 164 ? 63.924 8.110 16.014 1.00 19.72 164 ARG D CA 1
ATOM 9437 C C . ARG D 1 164 ? 63.511 6.856 15.256 1.00 18.61 164 ARG D C 1
ATOM 9438 O O . ARG D 1 164 ? 63.137 6.922 14.080 1.00 19.52 164 ARG D O 1
ATOM 9446 N N . LYS D 1 165 ? 63.608 5.693 15.912 1.00 19.71 165 LYS D N 1
ATOM 9447 C CA . LYS D 1 165 ? 63.182 4.439 15.299 1.00 21.20 165 LYS D CA 1
ATOM 9448 C C . LYS D 1 165 ? 61.695 4.465 14.934 1.00 20.63 165 LYS D C 1
ATOM 9449 O O . LYS D 1 165 ? 61.324 4.018 13.843 1.00 19.55 165 LYS D O 1
ATOM 9455 N N . ALA D 1 166 ? 60.859 4.997 15.852 1.00 17.83 166 ALA D N 1
ATOM 9456 C CA . ALA D 1 166 ? 59.428 5.073 15.549 1.00 18.10 166 ALA D CA 1
ATOM 9457 C C . ALA D 1 166 ? 59.174 5.987 14.360 1.00 17.71 166 ALA D C 1
ATOM 9458 O O . ALA D 1 166 ? 58.362 5.683 13.480 1.00 16.25 166 ALA D O 1
ATOM 9460 N N . LEU D 1 167 ? 59.875 7.119 14.299 1.00 16.20 167 LEU D N 1
ATOM 9461 C CA . LEU D 1 167 ? 59.747 8.088 13.222 1.00 17.15 167 LEU D CA 1
ATOM 9462 C C . LEU D 1 167 ? 60.233 7.561 11.883 1.00 19.40 167 LEU D C 1
ATOM 9463 O O . LEU D 1 167 ? 59.599 7.774 10.853 1.00 17.99 167 LEU D O 1
ATOM 9468 N N . ASP D 1 168 ? 61.340 6.810 11.934 1.00 19.25 168 ASP D N 1
ATOM 9469 C CA . ASP D 1 168 ? 61.859 6.231 10.698 1.00 21.10 168 ASP D CA 1
ATOM 9470 C C . ASP D 1 168 ? 61.042 5.020 10.255 1.00 21.03 168 ASP D C 1
ATOM 9471 O O . ASP D 1 168 ? 61.135 4.654 9.078 1.00 23.99 168 ASP D O 1
ATOM 9476 N N . ASN D 1 169 ? 60.223 4.434 11.116 1.00 20.37 169 ASN D N 1
ATOM 9477 C CA . ASN D 1 169 ? 59.406 3.286 10.776 1.00 23.04 169 ASN D CA 1
ATOM 9478 C C . ASN D 1 169 ? 58.024 3.638 10.241 1.00 21.25 169 ASN D C 1
ATOM 9479 O O . ASN D 1 169 ? 57.234 2.714 10.001 1.00 20.71 169 ASN D O 1
ATOM 9484 N N . VAL D 1 170 ? 57.695 4.939 10.099 1.00 18.56 170 VAL D N 1
ATOM 9485 C CA . VAL D 1 170 ? 56.332 5.233 9.672 1.00 18.56 170 VAL D CA 1
ATOM 9486 C C . VAL D 1 170 ? 56.022 4.571 8.327 1.00 18.52 170 VAL D C 1
ATOM 9487 O O . VAL D 1 170 ? 56.849 4.596 7.407 1.00 18.02 170 VAL D O 1
ATOM 9491 N N . ALA D 1 171 ? 54.797 4.060 8.241 1.00 19.26 171 ALA D N 1
ATOM 9492 C CA . ALA D 1 171 ? 54.375 3.379 7.024 1.00 19.21 171 ALA D CA 1
ATOM 9493 C C . ALA D 1 171 ? 52.878 3.454 6.800 1.00 19.48 171 ALA D C 1
ATOM 9494 O O . ALA D 1 171 ? 52.185 3.634 7.791 1.00 15.94 171 ALA D O 1
ATOM 9496 N N . SER D 1 172 ? 52.410 3.252 5.565 1.00 19.34 172 SER D N 1
ATOM 9497 C CA . SER D 1 172 ? 50.985 3.135 5.309 1.00 21.60 172 SER D CA 1
ATOM 9498 C C . SER D 1 172 ? 50.628 1.674 5.623 1.00 20.97 172 SER D C 1
ATOM 9499 O O . SER D 1 172 ? 51.479 0.918 6.122 1.00 22.11 172 SER D O 1
ATOM 9502 N N . GLY D 1 173 ? 49.458 1.213 5.254 1.00 20.58 173 GLY D N 1
ATOM 9503 C CA . GLY D 1 173 ? 49.109 -0.194 5.362 1.00 21.72 173 GLY D CA 1
ATOM 9504 C C . GLY D 1 173 ? 48.515 -0.483 6.738 1.00 21.35 173 GLY D C 1
ATOM 9505 O O . GLY D 1 173 ? 48.176 0.403 7.536 1.00 18.37 173 GLY D O 1
ATOM 9506 N N . PRO D 1 174 ? 48.398 -1.774 6.997 1.00 21.45 174 PRO D N 1
ATOM 9507 C CA . PRO D 1 174 ? 47.837 -2.238 8.248 1.00 21.00 174 PRO D CA 1
ATOM 9508 C C . PRO D 1 174 ? 48.645 -1.710 9.425 1.00 19.61 174 PRO D C 1
ATOM 9509 O O . PRO D 1 174 ? 49.872 -1.552 9.421 1.00 20.58 174 PRO D O 1
ATOM 9513 N N . VAL D 1 175 ? 47.885 -1.376 10.464 1.00 17.02 175 VAL D N 1
ATOM 9514 C CA . VAL D 1 175 ? 48.492 -0.851 11.700 1.00 16.97 175 VAL D CA 1
ATOM 9515 C C . VAL D 1 175 ? 48.426 -1.842 12.861 1.00 17.22 175 VAL D C 1
ATOM 9516 O O . VAL D 1 175 ? 47.391 -2.368 13.200 1.00 16.32 175 VAL D O 1
ATOM 9520 N N . GLN D 1 176 ? 49.551 -2.064 13.520 1.00 17.38 176 GLN D N 1
ATOM 9521 C CA . GLN D 1 176 ? 49.613 -2.985 14.649 1.00 18.99 176 GLN D CA 1
ATOM 9522 C C . GLN D 1 176 ? 48.854 -2.404 15.840 1.00 17.91 176 GLN D C 1
ATOM 9523 O O . GLN D 1 176 ? 48.860 -1.192 16.035 1.00 18.39 176 GLN D O 1
ATOM 9529 N N . GLU D 1 177 ? 48.129 -3.228 16.581 1.00 16.26 177 GLU D N 1
ATOM 9530 C CA . GLU D 1 177 ? 47.374 -2.772 17.733 1.00 14.98 177 GLU D CA 1
ATOM 9531 C C . GLU D 1 177 ? 47.793 -3.513 19.006 1.00 15.71 177 GLU D C 1
ATOM 9532 O O . GLU D 1 177 ? 48.553 -4.498 18.997 1.00 16.45 177 GLU D O 1
ATOM 9538 N N . GLY D 1 178 ? 47.257 -3.036 20.115 1.00 14.49 178 GLY D N 1
ATOM 9539 C CA . GLY D 1 178 ? 47.474 -3.691 21.406 1.00 13.36 178 GLY D CA 1
ATOM 9540 C C . GLY D 1 178 ? 48.727 -3.187 22.099 1.00 16.83 178 GLY D C 1
ATOM 9541 O O . GLY D 1 178 ? 48.970 -1.980 22.275 1.00 14.78 178 GLY D O 1
ATOM 9542 N N . ASN D 1 179 ? 49.631 -4.085 22.510 1.00 15.91 179 ASN D N 1
ATOM 9543 C CA . ASN D 1 179 ? 50.796 -3.712 23.295 1.00 17.01 179 ASN D CA 1
ATOM 9544 C C . ASN D 1 179 ? 51.913 -3.246 22.382 1.00 17.50 179 ASN D C 1
ATOM 9545 O O . ASN D 1 179 ? 52.922 -3.942 22.188 1.00 18.48 179 ASN D O 1
ATOM 9550 N N . CYS D 1 180 ? 51.764 -2.069 21.758 1.00 16.31 180 CYS D N 1
ATOM 9551 C CA . CYS D 1 180 ? 52.799 -1.609 20.845 1.00 16.46 180 CYS D CA 1
ATOM 9552 C C . CYS D 1 180 ? 52.923 -0.071 20.947 1.00 16.99 180 CYS D C 1
ATOM 9553 O O . CYS D 1 180 ? 51.946 0.572 21.322 1.00 16.19 180 CYS D O 1
ATOM 9556 N N . GLY D 1 181 ? 54.125 0.371 20.664 1.00 16.69 181 GLY D N 1
ATOM 9557 C CA . GLY D 1 181 ? 54.454 1.789 20.674 1.00 15.68 181 GLY D CA 1
ATOM 9558 C C . GLY D 1 181 ? 54.124 2.383 22.022 1.00 14.22 181 GLY D C 1
ATOM 9559 O O . GLY D 1 181 ? 54.401 1.836 23.104 1.00 13.89 181 GLY D O 1
ATOM 9560 N N . GLY D 1 182 ? 53.592 3.613 22.032 1.00 14.87 182 GLY D N 1
ATOM 9561 C CA . GLY D 1 182 ? 53.252 4.266 23.309 1.00 15.00 182 GLY D CA 1
ATOM 9562 C C . GLY D 1 182 ? 52.227 3.488 24.115 1.00 14.87 182 GLY D C 1
ATOM 9563 O O . GLY D 1 182 ? 52.070 3.696 25.333 1.00 14.60 182 GLY D O 1
ATOM 9564 N N . GLY D 1 183 ? 51.387 2.645 23.519 1.00 13.89 183 GLY D N 1
ATOM 9565 C CA . GLY D 1 183 ? 50.383 1.928 24.306 1.00 13.76 183 GLY D CA 1
ATOM 9566 C C . GLY D 1 183 ? 50.895 0.638 24.964 1.00 15.78 183 GLY D C 1
ATOM 9567 O O . GLY D 1 183 ? 50.136 -0.026 25.684 1.00 15.19 183 GLY D O 1
ATOM 9568 N N . THR D 1 184 ? 52.161 0.337 24.779 1.00 15.40 184 THR D N 1
ATOM 9569 C CA . THR D 1 184 ? 52.730 -0.939 25.234 1.00 15.65 184 THR D CA 1
ATOM 9570 C C . THR D 1 184 ? 52.352 -1.309 26.659 1.00 16.04 184 THR D C 1
ATOM 9571 O O . THR D 1 184 ? 51.901 -2.414 26.934 1.00 16.70 184 THR D O 1
ATOM 9575 N N . GLY D 1 185 ? 52.580 -0.383 27.591 1.00 16.68 185 GLY D N 1
ATOM 9576 C CA . GLY D 1 185 ? 52.324 -0.670 29.001 1.00 14.70 185 GLY D CA 1
ATOM 9577 C C . GLY D 1 185 ? 51.001 -0.189 29.555 1.00 15.97 185 GLY D C 1
ATOM 9578 O O . GLY D 1 185 ? 50.840 -0.151 30.785 1.00 17.34 185 GLY D O 1
ATOM 9579 N N . MET D 1 186 ? 50.026 0.182 28.750 1.00 14.19 186 MET D N 1
ATOM 9580 C CA . MET D 1 186 ? 48.782 0.757 29.194 1.00 14.09 186 MET D CA 1
ATOM 9581 C C . MET D 1 186 ? 47.685 -0.243 29.559 1.00 16.06 186 MET D C 1
ATOM 9582 O O . MET D 1 186 ? 47.669 -1.418 29.217 1.00 16.98 186 MET D O 1
ATOM 9587 N N . ILE D 1 187 ? 46.810 0.248 30.426 1.00 15.50 187 ILE D N 1
ATOM 9588 C CA . ILE D 1 187 ? 45.694 -0.477 31.016 1.00 14.14 187 ILE D CA 1
ATOM 9589 C C . ILE D 1 187 ? 44.396 0.260 30.778 1.00 14.85 187 ILE D C 1
ATOM 9590 O O . ILE D 1 187 ? 44.332 1.463 31.113 1.00 13.88 187 ILE D O 1
ATOM 9595 N N . THR D 1 188 ? 43.309 -0.400 30.373 1.00 14.05 188 THR D N 1
ATOM 9596 C CA . THR D 1 188 ? 42.046 0.322 30.136 1.00 13.86 188 THR D CA 1
ATOM 9597 C C . THR D 1 188 ? 40.918 -0.506 30.720 1.00 15.82 188 THR D C 1
ATOM 9598 O O . THR D 1 188 ? 40.833 -1.753 30.590 1.00 16.53 188 THR D O 1
ATOM 9602 N N . TYR D 1 189 ? 40.074 0.133 31.527 1.00 12.80 189 TYR D N 1
ATOM 9603 C CA . TYR D 1 189 ? 38.943 -0.483 32.203 1.00 14.93 189 TYR D CA 1
ATOM 9604 C C . TYR D 1 189 ? 39.370 -1.693 33.054 1.00 16.43 189 TYR D C 1
ATOM 9605 O O . TYR D 1 189 ? 38.677 -2.724 33.092 1.00 16.25 189 TYR D O 1
ATOM 9614 N N . GLY D 1 190 ? 40.568 -1.621 33.634 1.00 16.66 190 GLY D N 1
ATOM 9615 C CA . GLY D 1 190 ? 41.086 -2.700 34.455 1.00 17.92 190 GLY D CA 1
ATOM 9616 C C . GLY D 1 190 ? 41.598 -3.885 33.643 1.00 19.38 190 GLY D C 1
ATOM 9617 O O . GLY D 1 190 ? 42.057 -4.858 34.261 1.00 19.70 190 GLY D O 1
ATOM 9618 N N . PHE D 1 191 ? 41.553 -3.850 32.320 1.00 16.43 191 PHE D N 1
ATOM 9619 C CA . PHE D 1 191 ? 42.078 -4.913 31.485 1.00 17.70 191 PHE D CA 1
ATOM 9620 C C . PHE D 1 191 ? 43.319 -4.354 30.810 1.00 17.60 191 PHE D C 1
ATOM 9621 O O . PHE D 1 191 ? 43.548 -3.128 30.866 1.00 17.64 191 PHE D O 1
ATOM 9629 N N . LYS D 1 192 ? 44.054 -5.187 30.077 1.00 17.47 192 LYS D N 1
ATOM 9630 C CA . LYS D 1 192 ? 45.188 -4.654 29.329 1.00 15.36 192 LYS D CA 1
ATOM 9631 C C . LYS D 1 192 ? 44.635 -3.707 28.236 1.00 15.81 192 LYS D C 1
ATOM 9632 O O . LYS D 1 192 ? 43.690 -4.006 27.494 1.00 16.08 192 LYS D O 1
ATOM 9638 N N . GLY D 1 193 ? 45.327 -2.583 28.096 1.00 17.27 193 GLY D N 1
ATOM 9639 C CA . GLY D 1 193 ? 44.934 -1.579 27.075 1.00 15.80 193 GLY D CA 1
ATOM 9640 C C . GLY D 1 193 ? 46.093 -1.410 26.081 1.00 16.64 193 GLY D C 1
ATOM 9641 O O . GLY D 1 193 ? 46.901 -2.340 25.914 1.00 15.91 193 GLY D O 1
ATOM 9642 N N . GLY D 1 194 ? 46.139 -0.233 25.422 1.00 15.77 194 GLY D N 1
ATOM 9643 C CA . GLY D 1 194 ? 47.213 -0.010 24.456 1.00 15.64 194 GLY D CA 1
ATOM 9644 C C . GLY D 1 194 ? 46.703 0.774 23.233 1.00 14.62 194 GLY D C 1
ATOM 9645 O O . GLY D 1 194 ? 45.827 1.608 23.405 1.00 15.36 194 GLY D O 1
ATOM 9646 N N . THR D 1 195 ? 47.232 0.427 22.072 1.00 12.50 195 THR D N 1
ATOM 9647 C CA . THR D 1 195 ? 46.939 1.162 20.829 1.00 13.63 195 THR D CA 1
ATOM 9648 C C . THR D 1 195 ? 45.777 0.533 20.082 1.00 13.30 195 THR D C 1
ATOM 9649 O O . THR D 1 195 ? 45.747 -0.711 19.954 1.00 13.91 195 THR D O 1
ATOM 9653 N N . GLY D 1 196 ? 44.867 1.365 19.587 1.00 11.95 196 GLY D N 1
ATOM 9654 C CA . GLY D 1 196 ? 43.733 0.873 18.808 1.00 12.58 196 GLY D CA 1
ATOM 9655 C C . GLY D 1 196 ? 43.441 1.864 17.661 1.00 13.10 196 GLY D C 1
ATOM 9656 O O . GLY D 1 196 ? 43.812 3.035 17.749 1.00 11.85 196 GLY D O 1
ATOM 9657 N N . THR D 1 197 ? 42.891 1.375 16.552 1.00 11.95 197 THR D N 1
ATOM 9658 C CA . THR D 1 197 ? 42.646 2.272 15.407 1.00 10.26 197 THR D CA 1
ATOM 9659 C C . THR D 1 197 ? 41.445 1.740 14.650 1.00 12.72 197 THR D C 1
ATOM 9660 O O . THR D 1 197 ? 41.082 0.564 14.801 1.00 14.24 197 THR D O 1
ATOM 9664 N N . ALA D 1 198 ? 40.760 2.581 13.932 1.00 10.32 198 ALA D N 1
ATOM 9665 C CA . ALA D 1 198 ? 39.580 2.243 13.144 1.00 10.78 198 ALA D CA 1
ATOM 9666 C C . ALA D 1 198 ? 39.356 3.384 12.129 1.00 10.44 198 ALA D C 1
ATOM 9667 O O . ALA D 1 198 ? 39.975 4.444 12.279 1.00 12.57 198 ALA D O 1
ATOM 9669 N N . SER D 1 199 ? 38.507 3.149 11.160 1.00 11.49 199 SER D N 1
ATOM 9670 C CA . SER D 1 199 ? 38.199 4.202 10.174 1.00 11.58 199 SER D CA 1
ATOM 9671 C C . SER D 1 199 ? 36.789 3.987 9.663 1.00 12.35 199 SER D C 1
ATOM 9672 O O . SER D 1 199 ? 36.147 2.943 9.844 1.00 12.42 199 SER D O 1
ATOM 9675 N N . ARG D 1 200 ? 36.236 5.031 9.042 1.00 13.64 200 ARG D N 1
ATOM 9676 C CA . ARG D 1 200 ? 34.932 5.054 8.404 1.00 12.54 200 ARG D CA 1
ATOM 9677 C C . ARG D 1 200 ? 35.075 5.818 7.073 1.00 15.03 200 ARG D C 1
ATOM 9678 O O . ARG D 1 200 ? 35.820 6.791 6.986 1.00 14.76 200 ARG D O 1
ATOM 9686 N N . VAL D 1 201 ? 34.374 5.333 6.060 1.00 14.21 201 VAL D N 1
ATOM 9687 C CA . VAL D 1 201 ? 34.276 6.076 4.778 1.00 15.33 201 VAL D CA 1
ATOM 9688 C C . VAL D 1 201 ? 32.898 6.711 4.724 1.00 15.78 201 VAL D C 1
ATOM 9689 O O . VAL D 1 201 ? 31.917 5.994 5.029 1.00 16.81 201 VAL D O 1
ATOM 9693 N N . VAL D 1 202 ? 32.740 7.978 4.376 1.00 17.68 202 VAL D N 1
ATOM 9694 C CA . VAL D 1 202 ? 31.437 8.628 4.327 1.00 20.15 202 VAL D CA 1
ATOM 9695 C C . VAL D 1 202 ? 31.325 9.321 2.962 1.00 20.72 202 VAL D C 1
ATOM 9696 O O . VAL D 1 202 ? 32.375 9.650 2.409 1.00 20.58 202 VAL D O 1
ATOM 9700 N N . GLU D 1 203 ? 30.115 9.605 2.524 1.00 22.18 203 GLU D N 1
ATOM 9701 C CA . GLU D 1 203 ? 29.972 10.356 1.259 1.00 24.97 203 GLU D CA 1
ATOM 9702 C C . GLU D 1 203 ? 29.529 11.753 1.680 1.00 24.32 203 GLU D C 1
ATOM 9703 O O . GLU D 1 203 ? 28.751 11.855 2.631 1.00 24.03 203 GLU D O 1
ATOM 9709 N N . PHE D 1 204 ? 30.082 12.794 1.080 1.00 22.94 204 PHE D N 1
ATOM 9710 C CA . PHE D 1 204 ? 29.708 14.162 1.462 1.00 22.08 204 PHE D CA 1
ATOM 9711 C C . PHE D 1 204 ? 29.694 15.000 0.184 1.00 20.66 204 PHE D C 1
ATOM 9712 O O . PHE D 1 204 ? 30.766 15.067 -0.405 1.00 20.29 204 PHE D O 1
ATOM 9720 N N . GLY D 1 205 ? 28.563 15.601 -0.199 1.00 22.53 205 GLY D N 1
ATOM 9721 C CA . GLY D 1 205 ? 28.524 16.353 -1.454 1.00 23.87 205 GLY D CA 1
ATOM 9722 C C . GLY D 1 205 ? 28.931 15.535 -2.676 1.00 26.12 205 GLY D C 1
ATOM 9723 O O . GLY D 1 205 ? 29.592 16.102 -3.548 1.00 24.73 205 GLY D O 1
ATOM 9724 N N . GLY D 1 206 ? 28.575 14.271 -2.677 1.00 27.80 206 GLY D N 1
ATOM 9725 C CA . GLY D 1 206 ? 28.640 13.077 -3.397 1.00 32.31 206 GLY D CA 1
ATOM 9726 C C . GLY D 1 206 ? 29.807 12.070 -3.185 1.00 32.89 206 GLY D C 1
ATOM 9727 O O . GLY D 1 206 ? 30.100 11.122 -4.005 1.00 39.02 206 GLY D O 1
ATOM 9728 N N . ARG D 1 207 ? 30.868 12.915 -2.803 1.00 28.50 207 ARG D N 1
ATOM 9729 C CA . ARG D 1 207 ? 32.324 12.799 -2.833 1.00 22.55 207 ARG D CA 1
ATOM 9730 C C . ARG D 1 207 ? 32.785 11.859 -1.707 1.00 18.84 207 ARG D C 1
ATOM 9731 O O . ARG D 1 207 ? 31.975 11.958 -0.807 1.00 18.38 207 ARG D O 1
ATOM 9739 N N . SER D 1 208 ? 33.846 11.121 -1.744 1.00 18.60 208 SER D N 1
ATOM 9740 C CA . SER D 1 208 ? 34.072 10.115 -0.702 1.00 17.10 208 SER D CA 1
ATOM 9741 C C . SER D 1 208 ? 35.224 10.528 0.183 1.00 14.76 208 SER D C 1
ATOM 9742 O O . SER D 1 208 ? 36.232 10.994 -0.344 1.00 15.85 208 SER D O 1
ATOM 9745 N N . PHE D 1 209 ? 35.085 10.486 1.503 1.00 13.25 209 PHE D N 1
ATOM 9746 C CA . PHE D 1 209 ? 36.175 10.952 2.364 1.00 11.84 209 PHE D CA 1
ATOM 9747 C C . PHE D 1 209 ? 36.364 9.867 3.419 1.00 13.08 209 PHE D C 1
ATOM 9748 O O . PHE D 1 209 ? 35.478 9.009 3.516 1.00 13.62 209 PHE D O 1
ATOM 9756 N N . THR D 1 210 ? 37.477 9.920 4.115 1.00 12.07 210 THR D N 1
ATOM 9757 C CA . THR D 1 210 ? 37.683 8.933 5.196 1.00 12.00 210 THR D CA 1
ATOM 9758 C C . THR D 1 210 ? 37.927 9.675 6.503 1.00 13.22 210 THR D C 1
ATOM 9759 O O . THR D 1 210 ? 38.486 10.762 6.508 1.00 12.67 210 THR D O 1
ATOM 9763 N N . ILE D 1 211 ? 37.456 9.071 7.596 1.00 13.96 211 ILE D N 1
ATOM 9764 C CA . ILE D 1 211 ? 37.739 9.579 8.935 1.00 14.02 211 ILE D CA 1
ATOM 9765 C C . ILE D 1 211 ? 38.454 8.426 9.642 1.00 15.00 211 ILE D C 1
ATOM 9766 O O . ILE D 1 211 ? 37.906 7.317 9.646 1.00 14.53 211 ILE D O 1
ATOM 9771 N N . GLY D 1 212 ? 39.641 8.664 10.162 1.00 12.90 212 GLY D N 1
ATOM 9772 C CA . GLY D 1 212 ? 40.336 7.514 10.824 1.00 13.28 212 GLY D CA 1
ATOM 9773 C C . GLY D 1 212 ? 40.719 7.962 12.241 1.00 15.66 212 GLY D C 1
ATOM 9774 O O . GLY D 1 212 ? 40.897 9.163 12.487 1.00 14.68 212 GLY D O 1
ATOM 9775 N N . ALA D 1 213 ? 40.752 7.018 13.169 1.00 13.05 213 ALA D N 1
ATOM 9776 C CA . ALA D 1 213 ? 41.063 7.329 14.560 1.00 13.48 213 ALA D CA 1
ATOM 9777 C C . ALA D 1 213 ? 42.177 6.394 15.024 1.00 12.98 213 ALA D C 1
ATOM 9778 O O . ALA D 1 213 ? 42.218 5.225 14.629 1.00 13.80 213 ALA D O 1
ATOM 9780 N N . LEU D 1 214 ? 43.040 6.915 15.871 1.00 12.33 214 LEU D N 1
ATOM 9781 C CA . LEU D 1 214 ? 44.064 6.153 16.559 1.00 11.41 214 LEU D CA 1
ATOM 9782 C C . LEU D 1 214 ? 43.965 6.600 18.027 1.00 13.76 214 LEU D C 1
ATOM 9783 O O . LEU D 1 214 ? 43.922 7.796 18.327 1.00 13.39 214 LEU D O 1
ATOM 9788 N N . VAL D 1 215 ? 43.895 5.617 18.933 1.00 11.36 215 VAL D N 1
ATOM 9789 C CA . VAL D 1 215 ? 43.787 5.947 20.374 1.00 11.36 215 VAL D CA 1
ATOM 9790 C C . VAL D 1 215 ? 44.915 5.269 21.134 1.00 14.00 215 VAL D C 1
ATOM 9791 O O . VAL D 1 215 ? 45.418 4.207 20.746 1.00 11.90 215 VAL D O 1
ATOM 9795 N N . GLN D 1 216 ? 45.353 5.911 22.238 1.00 11.41 216 GLN D N 1
ATOM 9796 C CA . GLN D 1 216 ? 46.285 5.247 23.169 1.00 11.46 216 GLN D CA 1
ATOM 9797 C C . GLN D 1 216 ? 45.421 5.094 24.416 1.00 13.21 216 GLN D C 1
ATOM 9798 O O . GLN D 1 216 ? 45.209 6.141 25.067 1.00 13.97 216 GLN D O 1
ATOM 9804 N N . ALA D 1 217 ? 44.822 3.946 24.643 1.00 12.27 217 ALA D N 1
ATOM 9805 C CA . ALA D 1 217 ? 43.796 3.782 25.678 1.00 13.85 217 ALA D CA 1
ATOM 9806 C C . ALA D 1 217 ? 44.373 3.338 27.016 1.00 12.78 217 ALA D C 1
ATOM 9807 O O . ALA D 1 217 ? 44.914 2.253 27.124 1.00 14.40 217 ALA D O 1
ATOM 9809 N N . ASN D 1 218 ? 44.292 4.187 28.031 1.00 11.17 218 ASN D N 1
ATOM 9810 C CA . ASN D 1 218 ? 44.807 3.911 29.363 1.00 13.91 218 ASN D CA 1
ATOM 9811 C C . ASN D 1 218 ? 43.808 4.398 30.418 1.00 14.18 218 ASN D C 1
ATOM 9812 O O . ASN D 1 218 ? 44.203 4.758 31.536 1.00 13.42 218 ASN D O 1
ATOM 9817 N N . HIS D 1 219 ? 42.527 4.402 30.077 1.00 14.42 219 HIS D N 1
ATOM 9818 C CA . HIS D 1 219 ? 41.521 5.000 30.939 1.00 15.44 219 HIS D CA 1
ATOM 9819 C C . HIS D 1 219 ? 40.430 4.044 31.424 1.00 15.49 219 HIS D C 1
ATOM 9820 O O . HIS D 1 219 ? 40.369 2.922 30.922 1.00 17.37 219 HIS D O 1
ATOM 9827 N N . GLY D 1 220 ? 39.652 4.548 32.372 1.00 15.88 220 GLY D N 1
ATOM 9828 C CA . GLY D 1 220 ? 38.477 3.808 32.822 1.00 16.02 220 GLY D CA 1
ATOM 9829 C C . GLY D 1 220 ? 38.729 2.820 33.943 1.00 17.49 220 GLY D C 1
ATOM 9830 O O . GLY D 1 220 ? 39.844 2.412 34.207 1.00 19.55 220 GLY D O 1
ATOM 9831 N N . GLN D 1 221 ? 37.655 2.371 34.566 1.00 19.11 221 GLN D N 1
ATOM 9832 C CA . GLN D 1 221 ? 37.683 1.385 35.639 1.00 22.66 221 GLN D CA 1
ATOM 9833 C C . GLN D 1 221 ? 36.786 0.220 35.218 1.00 20.55 221 GLN D C 1
ATOM 9834 O O . GLN D 1 221 ? 35.781 0.488 34.552 1.00 19.43 221 GLN D O 1
ATOM 9840 N N . ARG D 1 222 ? 37.095 -0.977 35.681 1.00 19.62 222 ARG D N 1
ATOM 9841 C CA . ARG D 1 222 ? 36.314 -2.148 35.288 1.00 19.30 222 ARG D CA 1
ATOM 9842 C C . ARG D 1 222 ? 34.816 -1.990 35.430 1.00 19.81 222 ARG D C 1
ATOM 9843 O O . ARG D 1 222 ? 34.051 -2.340 34.507 1.00 19.08 222 ARG D O 1
ATOM 9851 N N . ASP D 1 223 ? 34.331 -1.481 36.560 1.00 20.21 223 ASP D N 1
ATOM 9852 C CA . ASP D 1 223 ? 32.909 -1.363 36.847 1.00 23.44 223 ASP D CA 1
ATOM 9853 C C . ASP D 1 223 ? 32.139 -0.594 35.787 1.00 20.79 223 ASP D C 1
ATOM 9854 O O . ASP D 1 223 ? 30.953 -0.869 35.595 1.00 20.32 223 ASP D O 1
ATOM 9859 N N . TRP D 1 224 ? 32.821 0.347 35.131 1.00 18.04 224 TRP D N 1
ATOM 9860 C CA . TRP D 1 224 ? 32.142 1.150 34.112 1.00 17.08 224 TRP D CA 1
ATOM 9861 C C . TRP D 1 224 ? 32.022 0.551 32.722 1.00 16.23 224 TRP D C 1
ATOM 9862 O O . TRP D 1 224 ? 31.256 1.085 31.925 1.00 15.67 224 TRP D O 1
ATOM 9873 N N . LEU D 1 225 ? 32.807 -0.462 32.414 1.00 17.77 225 LEU D N 1
ATOM 9874 C CA . LEU D 1 225 ? 32.950 -0.984 31.070 1.00 17.84 225 LEU D CA 1
ATOM 9875 C C . LEU D 1 225 ? 31.639 -1.436 30.440 1.00 18.42 225 LEU D C 1
ATOM 9876 O O . LEU D 1 225 ? 30.918 -2.269 30.960 1.00 16.79 225 LEU D O 1
ATOM 9881 N N . THR D 1 226 ? 31.324 -0.820 29.308 1.00 17.50 226 THR D N 1
ATOM 9882 C CA . THR D 1 226 ? 30.149 -1.068 28.491 1.00 17.45 226 THR D CA 1
ATOM 9883 C C . THR D 1 226 ? 30.636 -1.378 27.086 1.00 18.27 226 THR D C 1
ATOM 9884 O O . THR D 1 226 ? 31.507 -0.636 26.575 1.00 16.35 226 THR D O 1
ATOM 9888 N N . ILE D 1 227 ? 30.223 -2.473 26.469 1.00 17.08 227 ILE D N 1
ATOM 9889 C CA . ILE D 1 227 ? 30.663 -2.850 25.143 1.00 17.39 227 ILE D CA 1
ATOM 9890 C C . ILE D 1 227 ? 29.370 -3.180 24.384 1.00 18.20 227 ILE D C 1
ATOM 9891 O O . ILE D 1 227 ? 28.530 -3.896 24.948 1.00 16.82 227 ILE D O 1
ATOM 9896 N N . ALA D 1 228 ? 29.157 -2.509 23.274 1.00 18.93 228 ALA D N 1
ATOM 9897 C CA . ALA D 1 228 ? 27.911 -2.684 22.513 1.00 21.06 228 ALA D CA 1
ATOM 9898 C C . ALA D 1 228 ? 26.703 -2.376 23.373 1.00 21.17 228 ALA D C 1
ATOM 9899 O O . ALA D 1 228 ? 25.610 -2.955 23.249 1.00 20.46 228 ALA D O 1
ATOM 9901 N N . GLY D 1 229 ? 26.830 -1.401 24.276 1.00 19.49 229 GLY D N 1
ATOM 9902 C CA . GLY D 1 229 ? 25.754 -0.997 25.150 1.00 19.94 229 GLY D CA 1
ATOM 9903 C C . GLY D 1 229 ? 25.465 -2.000 26.265 1.00 19.60 229 GLY D C 1
ATOM 9904 O O . GLY D 1 229 ? 24.548 -1.721 27.046 1.00 20.69 229 GLY D O 1
ATOM 9905 N N . VAL D 1 230 ? 26.240 -3.036 26.428 1.00 19.06 230 VAL D N 1
ATOM 9906 C CA . VAL D 1 230 ? 26.030 -4.070 27.455 1.00 19.17 230 VAL D CA 1
ATOM 9907 C C . VAL D 1 230 ? 26.993 -3.797 28.589 1.00 20.22 230 VAL D C 1
ATOM 9908 O O . VAL D 1 230 ? 28.189 -3.578 28.397 1.00 18.58 230 VAL D O 1
ATOM 9912 N N . PRO D 1 231 ? 26.507 -3.793 29.817 1.00 22.17 231 PRO D N 1
ATOM 9913 C CA . PRO D 1 231 ? 27.357 -3.564 30.977 1.00 22.43 231 PRO D CA 1
ATOM 9914 C C . PRO D 1 231 ? 28.267 -4.732 31.284 1.00 22.30 231 PRO D C 1
ATOM 9915 O O . PRO D 1 231 ? 28.157 -5.346 32.358 1.00 23.14 231 PRO D O 1
ATOM 9919 N N . VAL D 1 232 ? 29.253 -4.996 30.454 1.00 21.25 232 VAL D N 1
ATOM 9920 C CA . VAL D 1 232 ? 30.193 -6.096 30.564 1.00 22.23 232 VAL D CA 1
ATOM 9921 C C . VAL D 1 232 ? 30.980 -6.071 31.853 1.00 22.81 232 VAL D C 1
ATOM 9922 O O . VAL D 1 232 ? 31.251 -7.089 32.506 1.00 22.13 232 VAL D O 1
ATOM 9926 N N . GLY D 1 233 ? 31.343 -4.868 32.306 1.00 22.58 233 GLY D N 1
ATOM 9927 C CA . GLY D 1 233 ? 32.116 -4.654 33.515 1.00 24.35 233 GLY D CA 1
ATOM 9928 C C . GLY D 1 233 ? 31.382 -5.183 34.746 1.00 28.19 233 GLY D C 1
ATOM 9929 O O . GLY D 1 233 ? 32.074 -5.554 35.697 1.00 28.15 233 GLY D O 1
ATOM 9930 N N . GLN D 1 234 ? 30.059 -5.249 34.754 1.00 28.75 234 GLN D N 1
ATOM 9931 C CA . GLN D 1 234 ? 29.322 -5.802 35.883 1.00 32.94 234 GLN D CA 1
ATOM 9932 C C . GLN D 1 234 ? 29.418 -7.330 35.872 1.00 33.17 234 GLN D C 1
ATOM 9933 O O . GLN D 1 234 ? 29.275 -7.932 36.951 1.00 34.62 234 GLN D O 1
ATOM 9939 N N . HIS D 1 235 ? 29.691 -7.969 34.743 1.00 33.20 235 HIS D N 1
ATOM 9940 C CA . HIS D 1 235 ? 29.772 -9.414 34.638 1.00 34.15 235 HIS D CA 1
ATOM 9941 C C . HIS D 1 235 ? 31.185 -9.957 34.681 1.00 35.45 235 HIS D C 1
ATOM 9942 O O . HIS D 1 235 ? 31.412 -11.133 35.002 1.00 36.23 235 HIS D O 1
ATOM 9949 N N . MET D 1 236 ? 32.183 -9.174 34.300 1.00 34.32 236 MET D N 1
ATOM 9950 C CA . MET D 1 236 ? 33.576 -9.616 34.250 1.00 36.37 236 MET D CA 1
ATOM 9951 C C . MET D 1 236 ? 34.357 -8.822 35.292 1.00 37.06 236 MET D C 1
ATOM 9952 O O . MET D 1 236 ? 35.000 -7.804 35.044 1.00 35.72 236 MET D O 1
ATOM 9957 N N . ARG D 1 237 ? 34.277 -9.307 36.530 1.00 38.32 237 ARG D N 1
ATOM 9958 C CA . ARG D 1 237 ? 34.795 -8.609 37.689 1.00 41.17 237 ARG D CA 1
ATOM 9959 C C . ARG D 1 237 ? 36.150 -9.025 38.221 1.00 40.66 237 ARG D C 1
ATOM 9960 O O . ARG D 1 237 ? 36.682 -8.354 39.114 1.00 40.09 237 ARG D O 1
ATOM 9968 N N . ASP D 1 238 ? 36.717 -10.111 37.730 1.00 40.53 238 ASP D N 1
ATOM 9969 C CA . ASP D 1 238 ? 37.964 -10.622 38.275 1.00 40.30 238 ASP D CA 1
ATOM 9970 C C . ASP D 1 238 ? 39.219 -9.998 37.698 1.00 37.95 238 ASP D C 1
ATOM 9971 O O . ASP D 1 238 ? 39.281 -9.439 36.608 1.00 36.16 238 ASP D O 1
ATOM 9976 N N . GLY D 1 239 ? 40.287 -10.110 38.490 1.00 35.42 239 GLY D N 1
ATOM 9977 C CA . GLY D 1 239 ? 41.623 -9.667 38.172 1.00 34.00 239 GLY D CA 1
ATOM 9978 C C . GLY D 1 239 ? 41.886 -8.177 38.073 1.00 32.53 239 GLY D C 1
ATOM 9979 O O . GLY D 1 239 ? 42.901 -7.779 37.497 1.00 31.69 239 GLY D O 1
ATOM 9980 N N . THR D 1 240 ? 41.009 -7.323 38.591 1.00 33.31 240 THR D N 1
ATOM 9981 C CA . THR D 1 240 ? 41.246 -5.889 38.446 1.00 34.09 240 THR D CA 1
ATOM 9982 C C . THR D 1 240 ? 42.531 -5.506 39.167 1.00 35.48 240 THR D C 1
ATOM 9983 O O . THR D 1 240 ? 42.886 -6.019 40.238 1.00 34.41 240 THR D O 1
ATOM 9987 N N . PRO D 1 241 ? 43.219 -4.510 38.632 1.00 35.55 241 PRO D N 1
ATOM 9988 C CA . PRO D 1 241 ? 44.419 -3.970 39.240 1.00 37.64 241 PRO D CA 1
ATOM 9989 C C . PRO D 1 241 ? 44.202 -3.583 40.695 1.00 39.83 241 PRO D C 1
ATOM 9990 O O . PRO D 1 241 ? 45.063 -3.832 41.548 1.00 39.33 241 PRO D O 1
ATOM 9994 N N . GLN D 1 242 ? 43.063 -3.007 41.041 1.00 42.84 242 GLN D N 1
ATOM 9995 C CA . GLN D 1 242 ? 42.671 -2.601 42.370 1.00 47.03 242 GLN D CA 1
ATOM 9996 C C . GLN D 1 242 ? 42.650 -3.750 43.371 1.00 47.13 242 GLN D C 1
ATOM 9997 O O . GLN D 1 242 ? 43.218 -3.637 44.453 1.00 47.36 242 GLN D O 1
ATOM 10003 N N . SER D 1 243 ? 42.043 -4.873 42.998 1.00 46.69 243 SER D N 1
ATOM 10004 C CA . SER D 1 243 ? 41.986 -6.055 43.835 1.00 46.70 243 SER D CA 1
ATOM 10005 C C . SER D 1 243 ? 43.377 -6.603 44.125 1.00 46.72 243 SER D C 1
ATOM 10006 O O . SER D 1 243 ? 43.537 -7.204 45.193 1.00 47.53 243 SER D O 1
ATOM 10009 N N . GLN D 1 244 ? 44.357 -6.422 43.243 1.00 46.64 244 GLN D N 1
ATOM 10010 C CA . GLN D 1 244 ? 45.702 -6.920 43.483 1.00 46.36 244 GLN D CA 1
ATOM 10011 C C . GLN D 1 244 ? 46.554 -5.976 44.325 1.00 48.48 244 GLN D C 1
ATOM 10012 O O . GLN D 1 244 ? 47.518 -6.426 44.966 1.00 48.61 244 GLN D O 1
ATOM 10018 N N . LEU D 1 245 ? 46.235 -4.689 44.370 1.00 49.83 245 LEU D N 1
ATOM 10019 C CA . LEU D 1 245 ? 47.019 -3.750 45.178 1.00 51.60 245 LEU D CA 1
ATOM 10020 C C . LEU D 1 245 ? 46.318 -3.477 46.508 1.00 52.98 245 LEU D C 1
ATOM 10021 O O . LEU D 1 245 ? 45.272 -4.058 46.822 1.00 53.96 245 LEU D O 1
ATOM 10026 N N . SER D 1 250 ? 43.861 7.821 31.450 1.00 14.09 250 SER D N 1
ATOM 10027 C CA . SER D 1 250 ? 44.115 8.736 30.341 1.00 13.59 250 SER D CA 1
ATOM 10028 C C . SER D 1 250 ? 43.849 8.131 28.979 1.00 13.02 250 SER D C 1
ATOM 10029 O O . SER D 1 250 ? 44.039 6.941 28.776 1.00 12.95 250 SER D O 1
ATOM 10032 N N . ILE D 1 251 ? 43.421 8.981 28.048 1.00 11.96 251 ILE D N 1
ATOM 10033 C CA . ILE D 1 251 ? 43.290 8.494 26.672 1.00 11.26 251 ILE D CA 1
ATOM 10034 C C . ILE D 1 251 ? 43.663 9.679 25.748 1.00 12.09 251 ILE D C 1
ATOM 10035 O O . ILE D 1 251 ? 43.102 10.766 25.886 1.00 12.37 251 ILE D O 1
ATOM 10040 N N . ILE D 1 252 ? 44.550 9.423 24.801 1.00 11.90 252 ILE D N 1
ATOM 10041 C CA . ILE D 1 252 ? 44.839 10.368 23.724 1.00 11.07 252 ILE D CA 1
ATOM 10042 C C . ILE D 1 252 ? 44.088 9.809 22.495 1.00 12.09 252 ILE D C 1
ATOM 10043 O O . ILE D 1 252 ? 44.171 8.618 22.179 1.00 11.02 252 ILE D O 1
ATOM 10048 N N . VAL D 1 253 ? 43.302 10.688 21.873 1.00 10.56 253 VAL D N 1
ATOM 10049 C CA . VAL D 1 253 ? 42.581 10.312 20.657 1.00 10.87 253 VAL D CA 1
ATOM 10050 C C . VAL D 1 253 ? 43.106 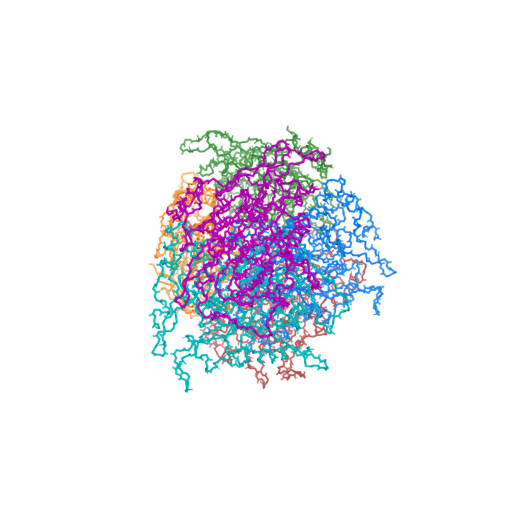11.183 19.517 1.00 13.23 253 VAL D C 1
ATOM 10051 O O . VAL D 1 253 ? 43.143 12.416 19.695 1.00 13.25 253 VAL D O 1
ATOM 10055 N N . VAL D 1 254 ? 43.437 10.584 18.388 1.00 11.59 254 VAL D N 1
ATOM 10056 C CA . VAL D 1 254 ? 43.910 11.339 17.238 1.00 10.65 254 VAL D CA 1
ATOM 10057 C C . VAL D 1 254 ? 42.927 11.009 16.102 1.00 12.98 254 VAL D C 1
ATOM 10058 O O . VAL D 1 254 ? 42.779 9.828 15.814 1.00 12.96 254 VAL D O 1
ATOM 10062 N N . LEU D 1 255 ? 42.249 12.027 15.593 1.00 10.55 255 LEU D N 1
ATOM 10063 C CA . LEU D 1 255 ? 41.340 11.822 14.479 1.00 12.99 255 LEU D CA 1
ATOM 10064 C C . LEU D 1 255 ? 41.934 12.462 13.230 1.00 12.82 255 LEU D C 1
ATOM 10065 O O . LEU D 1 255 ? 42.476 13.574 13.295 1.00 13.29 255 LEU D O 1
ATOM 10070 N N . ALA D 1 256 ? 41.908 11.755 12.096 1.00 11.08 256 ALA D N 1
ATOM 10071 C CA . ALA D 1 256 ? 42.486 12.320 10.869 1.00 12.36 256 ALA D CA 1
ATOM 10072 C C . ALA D 1 256 ? 41.425 12.192 9.769 1.00 13.02 256 ALA D C 1
ATOM 10073 O O . ALA D 1 256 ? 40.610 11.264 9.817 1.00 13.54 256 ALA D O 1
ATOM 10075 N N . THR D 1 257 ? 41.347 13.193 8.889 1.00 12.12 257 THR D N 1
ATOM 10076 C CA . THR D 1 257 ? 40.383 13.077 7.793 1.00 12.34 257 THR D CA 1
ATOM 10077 C C . THR D 1 257 ? 40.957 13.799 6.587 1.00 13.62 257 THR D C 1
ATOM 10078 O O . THR D 1 257 ? 41.769 14.708 6.748 1.00 13.01 257 THR D O 1
ATOM 10082 N N . ASP D 1 258 ? 40.431 13.458 5.401 1.00 11.89 258 ASP D N 1
ATOM 10083 C CA . ASP D 1 258 ? 40.777 14.232 4.203 1.00 12.44 258 ASP D CA 1
ATOM 10084 C C . ASP D 1 258 ? 39.635 15.185 3.877 1.00 13.04 258 ASP D C 1
ATOM 10085 O O . ASP D 1 258 ? 39.700 15.911 2.860 1.00 12.82 258 ASP D O 1
ATOM 10090 N N . LEU D 1 259 ? 38.592 15.293 4.714 1.00 11.45 259 LEU D N 1
ATOM 10091 C CA . LEU D 1 259 ? 37.539 16.286 4.477 1.00 12.22 259 LEU D CA 1
ATOM 10092 C C . LEU D 1 259 ? 38.144 17.698 4.645 1.00 13.97 259 LEU D C 1
ATOM 10093 O O . LEU D 1 259 ? 38.841 17.941 5.624 1.00 13.70 259 LEU D O 1
ATOM 10098 N N . PRO D 1 260 ? 37.785 18.638 3.784 1.00 12.76 260 PRO D N 1
ATOM 10099 C CA . PRO D 1 260 ? 38.327 20.006 3.850 1.00 12.92 260 PRO D CA 1
ATOM 10100 C C . PRO D 1 260 ? 37.628 20.797 4.936 1.00 12.74 260 PRO D C 1
ATOM 10101 O O . PRO D 1 260 ? 36.490 21.236 4.848 1.00 14.15 260 PRO D O 1
ATOM 10105 N N . LEU D 1 261 ? 38.312 20.889 6.082 1.00 13.61 261 LEU D N 1
ATOM 10106 C CA . LEU D 1 261 ? 37.801 21.546 7.280 1.00 14.82 261 LEU D CA 1
ATOM 10107 C C . LEU D 1 261 ? 38.753 22.627 7.780 1.00 14.71 261 LEU D C 1
ATOM 10108 O O . LEU D 1 261 ? 39.968 22.457 7.791 1.00 15.42 261 LEU D O 1
ATOM 10113 N N . MET D 1 262 ? 38.237 23.734 8.269 1.00 12.60 262 MET D N 1
ATOM 10114 C CA . MET D 1 262 ? 39.064 24.785 8.844 1.00 15.57 262 MET D CA 1
ATOM 10115 C C . MET D 1 262 ? 39.147 24.524 10.363 1.00 13.57 262 MET D C 1
ATOM 10116 O O . MET D 1 262 ? 38.373 23.807 11.014 1.00 13.00 262 MET D O 1
ATOM 10121 N N . PRO D 1 263 ? 40.069 25.242 10.999 1.00 13.13 263 PRO D N 1
ATOM 10122 C CA . PRO D 1 263 ? 40.361 25.078 12.430 1.00 12.29 263 PRO D CA 1
ATOM 10123 C C . PRO D 1 263 ? 39.165 25.132 13.333 1.00 12.06 263 PRO D C 1
ATOM 10124 O O . PRO D 1 263 ? 38.959 24.297 14.227 1.00 13.38 263 PRO D O 1
ATOM 10128 N N . HIS D 1 264 ? 38.249 26.090 13.124 1.00 13.63 264 HIS D N 1
ATOM 10129 C CA . HIS D 1 264 ? 37.092 26.202 14.006 1.00 12.63 264 HIS D CA 1
ATOM 10130 C C . HIS D 1 264 ? 36.172 24.994 13.830 1.00 13.26 264 HIS D C 1
ATOM 10131 O O . HIS D 1 264 ? 35.531 24.615 14.815 1.00 14.35 264 HIS D O 1
ATOM 10138 N N . GLN D 1 265 ? 36.157 24.354 12.671 1.00 11.70 265 GLN D N 1
ATOM 10139 C CA . GLN D 1 265 ? 35.335 23.144 12.476 1.00 12.00 265 GLN D CA 1
ATOM 10140 C C . GLN D 1 265 ? 36.059 21.928 13.057 1.00 12.11 265 GLN D C 1
ATOM 10141 O O . GLN D 1 265 ? 35.437 20.989 13.554 1.00 11.43 265 GLN D O 1
ATOM 10147 N N . LEU D 1 266 ? 37.377 21.933 12.965 1.00 10.19 266 LEU D N 1
ATOM 10148 C CA . LEU D 1 266 ? 38.157 20.804 13.499 1.00 11.33 266 LEU D CA 1
ATOM 10149 C C . LEU D 1 266 ? 38.089 20.791 15.021 1.00 11.16 266 LEU D C 1
ATOM 10150 O O . LEU D 1 266 ? 38.135 19.708 15.635 1.00 11.67 266 LEU D O 1
ATOM 10155 N N . LYS D 1 267 ? 38.020 21.964 15.641 1.00 10.31 267 LYS D N 1
ATOM 10156 C CA . LYS D 1 267 ? 37.847 21.942 17.111 1.00 12.64 267 LYS D CA 1
ATOM 10157 C C . LYS D 1 267 ? 36.536 21.235 17.458 1.00 13.39 267 LYS D C 1
ATOM 10158 O O . LYS D 1 267 ? 36.517 20.504 18.445 1.00 12.35 267 LYS D O 1
ATOM 10164 N N . ARG D 1 268 ? 35.455 21.463 16.683 1.00 11.29 268 ARG D N 1
ATOM 10165 C CA . ARG D 1 268 ? 34.199 20.788 16.998 1.00 9.96 268 ARG D CA 1
ATOM 10166 C C . ARG D 1 268 ? 34.332 19.283 16.756 1.00 11.12 268 ARG D C 1
ATOM 10167 O O . ARG D 1 268 ? 33.789 18.477 17.532 1.00 12.16 268 ARG D O 1
ATOM 10175 N N . LEU D 1 269 ? 35.070 18.922 15.694 1.00 11.24 269 LEU D N 1
ATOM 10176 C CA . LEU D 1 269 ? 35.233 17.489 15.417 1.00 11.84 269 LEU D CA 1
ATOM 10177 C C . LEU D 1 269 ? 35.953 16.793 16.549 1.00 12.31 269 LEU D C 1
ATOM 10178 O O . LEU D 1 269 ? 35.547 15.714 17.007 1.00 11.51 269 LEU D O 1
ATOM 10183 N N . ALA D 1 270 ? 37.041 17.411 17.051 1.00 11.24 270 ALA D N 1
ATOM 10184 C CA . ALA D 1 270 ? 37.785 16.852 18.161 1.00 10.12 270 ALA D CA 1
ATOM 10185 C C . ALA D 1 270 ? 36.914 16.768 19.403 1.00 11.85 270 ALA D C 1
ATOM 10186 O O . ALA D 1 270 ? 37.021 15.806 20.188 1.00 13.42 270 ALA D O 1
ATOM 10188 N N . ARG D 1 271 ? 35.988 17.695 19.618 1.00 11.27 271 ARG D N 1
ATOM 10189 C CA . ARG D 1 271 ? 35.129 17.642 20.787 1.00 12.81 271 ARG D CA 1
ATOM 10190 C C . ARG D 1 271 ? 34.178 16.448 20.733 1.00 12.59 271 ARG D C 1
ATOM 10191 O O . ARG D 1 271 ? 33.746 15.960 21.776 1.00 12.30 271 ARG D O 1
ATOM 10199 N N . ARG D 1 272 ? 33.857 15.902 19.565 1.00 12.92 272 ARG D N 1
ATOM 10200 C CA . ARG D 1 272 ? 33.008 14.718 19.437 1.00 12.08 272 ARG D CA 1
ATOM 10201 C C . ARG D 1 272 ? 33.665 13.481 20.044 1.00 12.42 272 ARG D C 1
ATOM 10202 O O . ARG D 1 272 ? 32.964 12.530 20.424 1.00 11.73 272 ARG D O 1
ATOM 10210 N N . ALA D 1 273 ? 34.996 13.446 20.192 1.00 11.27 273 ALA D N 1
ATOM 10211 C CA . ALA D 1 273 ? 35.648 12.293 20.814 1.00 11.27 273 ALA D CA 1
ATOM 10212 C C . ALA D 1 273 ? 35.223 12.175 22.267 1.00 12.60 273 ALA D C 1
ATOM 10213 O O . ALA D 1 273 ? 35.372 11.087 22.843 1.00 12.62 273 ALA D O 1
ATOM 10215 N N . SER D 1 274 ? 34.675 13.216 22.915 1.00 11.18 274 SER D N 1
ATOM 10216 C CA . SER D 1 274 ? 34.127 13.091 24.259 1.00 12.16 274 SER D CA 1
ATOM 10217 C C . SER D 1 274 ? 32.991 12.052 24.299 1.00 11.51 274 SER D C 1
ATOM 10218 O O . SER D 1 274 ? 32.991 11.172 25.161 1.00 11.75 274 SER D O 1
ATOM 10221 N N . ILE D 1 275 ? 32.099 12.150 23.326 1.00 11.27 275 ILE D N 1
ATOM 10222 C CA . ILE D 1 275 ? 31.013 11.154 23.240 1.00 12.11 275 ILE D CA 1
ATOM 10223 C C . ILE D 1 275 ? 31.594 9.798 22.840 1.00 14.48 275 ILE D C 1
ATOM 10224 O O . ILE D 1 275 ? 31.129 8.763 23.358 1.00 13.93 275 ILE D O 1
ATOM 10229 N N . GLY D 1 276 ? 32.591 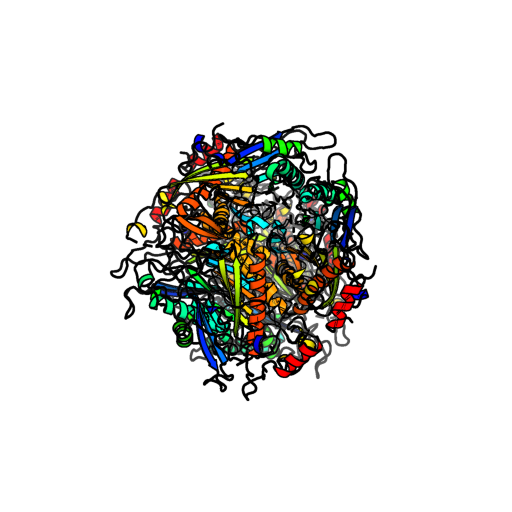9.833 21.965 1.00 13.78 276 GLY D N 1
ATOM 10230 C CA . GLY D 1 276 ? 33.277 8.598 21.536 1.00 14.41 276 GLY D CA 1
ATOM 10231 C C . GLY D 1 276 ? 33.847 7.851 22.738 1.00 15.28 276 GLY D C 1
ATOM 10232 O O . GLY D 1 276 ? 33.662 6.626 22.802 1.00 16.08 276 GLY D O 1
ATOM 10233 N N . ILE D 1 277 ? 34.511 8.543 23.675 1.00 14.32 277 ILE D N 1
ATOM 10234 C CA . ILE D 1 277 ? 35.039 7.775 24.827 1.00 13.51 277 ILE D CA 1
ATOM 10235 C C . ILE D 1 277 ? 33.930 7.422 25.809 1.00 14.26 277 ILE D C 1
ATOM 10236 O O . ILE D 1 277 ? 33.975 6.407 26.498 1.00 15.07 277 ILE D O 1
ATOM 10241 N N . GLY D 1 278 ? 32.866 8.213 25.820 1.00 12.47 278 GLY D N 1
ATOM 10242 C CA . GLY D 1 278 ? 31.705 7.918 26.676 1.00 13.88 278 GLY D CA 1
ATOM 10243 C C . GLY D 1 278 ? 31.039 6.604 26.274 1.00 14.55 278 GLY D C 1
ATOM 10244 O O . GLY D 1 278 ? 30.414 5.934 27.106 1.00 13.89 278 GLY D O 1
ATOM 10245 N N . ARG D 1 279 ? 31.168 6.174 25.023 1.00 13.75 279 ARG D N 1
ATOM 10246 C CA . ARG D 1 279 ? 30.489 4.973 24.529 1.00 14.91 279 ARG D CA 1
ATOM 10247 C C . ARG D 1 279 ? 30.868 3.724 25.322 1.00 16.14 279 ARG D C 1
ATOM 10248 O O . ARG D 1 279 ? 30.004 2.821 25.440 1.00 17.21 279 ARG D O 1
ATOM 10256 N N . ASN D 1 280 ? 32.098 3.634 25.785 1.00 13.98 280 ASN D N 1
ATOM 10257 C CA . ASN D 1 280 ? 32.500 2.410 26.491 1.00 14.80 280 ASN D CA 1
ATOM 10258 C C . ASN D 1 280 ? 32.347 2.503 28.009 1.00 14.73 280 ASN D C 1
ATOM 10259 O O . ASN D 1 280 ? 32.851 1.604 28.720 1.00 14.36 280 ASN D O 1
ATOM 10264 N N . GLY D 1 281 ? 31.758 3.575 28.494 1.00 12.61 281 GLY D N 1
ATOM 10265 C CA . GLY D 1 281 ? 31.328 3.667 29.872 1.00 14.17 281 GLY D CA 1
ATOM 10266 C C . GLY D 1 281 ? 31.874 4.694 30.817 1.00 13.94 281 GLY D C 1
ATOM 10267 O O . GLY D 1 281 ? 31.263 5.013 31.847 1.00 16.11 281 GLY D O 1
ATOM 10268 N N . THR D 1 282 ? 33.066 5.196 30.535 1.00 14.28 282 THR D N 1
ATOM 10269 C CA . THR D 1 282 ? 33.646 6.174 31.437 1.00 14.81 282 THR D CA 1
ATOM 10270 C C . THR D 1 282 ? 32.822 7.434 31.557 1.00 14.08 282 THR D C 1
ATOM 10271 O O . THR D 1 282 ? 32.264 7.953 30.581 1.00 15.39 282 THR D O 1
ATOM 10275 N N . PRO D 1 283 ? 32.791 8.044 32.736 1.00 15.10 283 PRO D N 1
ATOM 10276 C CA . PRO D 1 283 ? 32.166 9.342 32.952 1.00 15.02 283 PRO D CA 1
ATOM 10277 C C . PRO D 1 283 ? 33.268 10.400 32.858 1.00 14.46 283 PRO D C 1
ATOM 10278 O O . PRO D 1 283 ? 32.970 11.586 32.956 1.00 16.56 283 PRO D O 1
ATOM 10282 N N . GLY D 1 284 ? 34.506 10.012 32.591 1.00 15.38 284 GLY D N 1
ATOM 10283 C CA . GLY D 1 284 ? 35.657 10.905 32.489 1.00 14.43 284 GLY D CA 1
ATOM 10284 C C . GLY D 1 284 ? 36.284 11.051 33.872 1.00 14.94 284 GLY D C 1
ATOM 10285 O O . GLY D 1 284 ? 35.924 11.973 34.610 1.00 14.83 284 GLY D O 1
ATOM 10286 N N . GLY D 1 285 ? 37.275 10.199 34.196 1.00 13.10 285 GLY D N 1
ATOM 10287 C CA . GLY D 1 285 ? 37.828 10.225 35.555 1.00 14.28 285 GLY D CA 1
ATOM 10288 C C . GLY D 1 285 ? 38.669 11.474 35.800 1.00 15.06 285 GLY D C 1
ATOM 10289 O O . GLY D 1 285 ? 39.273 12.053 34.893 1.00 14.32 285 GLY D O 1
ATOM 10290 N N . ASN D 1 286 ? 38.771 11.868 37.071 1.00 14.30 286 ASN D N 1
ATOM 10291 C CA . ASN D 1 286 ? 39.569 13.048 37.415 1.00 14.75 286 ASN D CA 1
ATOM 10292 C C . ASN D 1 286 ? 41.028 12.873 37.040 1.00 14.33 286 ASN D C 1
ATOM 10293 O O . ASN D 1 286 ? 41.705 13.818 36.619 1.00 14.12 286 ASN D O 1
ATOM 10298 N N . ASN D 1 287 ? 41.575 11.693 37.293 1.00 14.67 287 ASN D N 1
ATOM 10299 C CA . ASN D 1 287 ? 42.995 11.450 37.003 1.00 15.72 287 ASN D CA 1
ATOM 10300 C C . ASN D 1 287 ? 43.259 11.126 35.554 1.00 17.42 287 ASN D C 1
ATOM 10301 O O . ASN D 1 287 ? 44.422 10.896 35.204 1.00 19.28 287 ASN D O 1
ATOM 10306 N N . SER D 1 288 ? 42.245 11.094 34.692 1.00 16.40 288 SER D N 1
ATOM 10307 C CA . SER D 1 288 ? 42.427 10.715 33.289 1.00 15.83 288 SER D CA 1
ATOM 10308 C C . SER D 1 288 ? 42.798 11.905 32.420 1.00 14.07 288 SER D C 1
ATOM 10309 O O . SER D 1 288 ? 41.976 12.801 32.320 1.00 15.04 288 SER D O 1
ATOM 10312 N N . GLY D 1 289 ? 43.959 11.933 31.791 1.00 13.31 289 GLY D N 1
ATOM 10313 C CA . GLY D 1 289 ? 44.354 13.012 30.881 1.00 12.75 289 GLY D CA 1
ATOM 10314 C C . GLY D 1 289 ? 43.712 12.703 29.527 1.00 12.57 289 GLY D C 1
ATOM 10315 O O . GLY D 1 289 ? 44.299 11.950 28.757 1.00 13.51 289 GLY D O 1
ATOM 10316 N N . ASP D 1 290 ? 42.520 13.227 29.298 1.00 11.65 290 ASP D N 1
ATOM 10317 C CA . ASP D 1 290 ? 41.746 12.936 28.079 1.00 10.92 290 ASP D CA 1
ATOM 10318 C C . ASP D 1 290 ? 41.838 14.121 27.133 1.00 11.82 290 ASP D C 1
ATOM 10319 O O . ASP D 1 290 ? 41.209 15.162 27.392 1.00 11.73 290 ASP D O 1
ATOM 10324 N N . ILE D 1 291 ? 42.735 14.008 26.141 1.00 10.54 291 ILE D N 1
ATOM 10325 C CA . ILE D 1 291 ? 42.976 15.157 25.244 1.00 11.59 291 ILE D CA 1
ATOM 10326 C C . ILE D 1 291 ? 42.944 14.647 23.807 1.00 11.35 291 ILE D C 1
ATOM 10327 O O . ILE D 1 291 ? 43.478 13.576 23.510 1.00 12.13 291 ILE D O 1
ATOM 10332 N N . PHE D 1 292 ? 42.153 15.300 22.958 1.00 8.46 292 PHE D N 1
ATOM 10333 C CA . PHE D 1 292 ? 41.862 14.834 21.611 1.00 10.48 292 PHE D CA 1
ATOM 10334 C C . PHE D 1 292 ? 42.317 15.846 20.558 1.00 10.55 292 PHE D C 1
ATOM 10335 O O . PHE D 1 292 ? 42.145 17.042 20.775 1.00 12.21 292 PHE D O 1
ATOM 10343 N N . ILE D 1 293 ? 42.883 15.323 19.470 1.00 10.97 293 ILE D N 1
ATOM 10344 C CA . ILE D 1 293 ? 43.327 16.227 18.398 1.00 11.36 293 ILE D CA 1
ATOM 10345 C C . ILE D 1 293 ? 42.725 15.742 17.101 1.00 10.11 293 ILE D C 1
ATOM 10346 O O . ILE D 1 293 ? 42.698 14.524 16.906 1.00 11.60 293 ILE D O 1
ATOM 10351 N N . ALA D 1 294 ? 42.239 16.653 16.235 1.00 11.00 294 ALA D N 1
ATOM 10352 C CA . ALA D 1 294 ? 41.716 16.219 14.943 1.00 11.66 294 ALA D CA 1
ATOM 10353 C C . ALA D 1 294 ? 42.435 17.039 13.879 1.00 12.04 294 ALA D C 1
ATOM 10354 O O . ALA D 1 294 ? 42.665 18.236 14.120 1.00 11.97 294 ALA D O 1
ATOM 10356 N N . PHE D 1 295 ? 42.804 16.422 12.758 1.00 10.46 295 PHE D N 1
ATOM 10357 C CA . PHE D 1 295 ? 43.477 17.216 11.736 1.00 10.63 295 PHE D CA 1
ATOM 10358 C C . PHE D 1 295 ? 42.972 16.770 10.361 1.00 11.06 295 PHE D C 1
ATOM 10359 O O . PHE D 1 295 ? 42.452 15.661 10.232 1.00 11.06 295 PHE D O 1
ATOM 10367 N N . SER D 1 296 ? 43.053 17.698 9.430 1.00 11.59 296 SER D N 1
ATOM 10368 C CA . SER D 1 296 ? 42.690 17.363 8.027 1.00 12.04 296 SER D CA 1
ATOM 10369 C C . SER D 1 296 ? 43.939 17.377 7.179 1.00 13.80 296 SER D C 1
ATOM 10370 O O . SER D 1 296 ? 44.862 18.165 7.388 1.00 12.86 296 SER D O 1
ATOM 10373 N N . THR D 1 297 ? 43.928 16.561 6.121 1.00 10.92 297 THR D N 1
ATOM 10374 C CA . THR D 1 297 ? 45.067 16.452 5.184 1.00 13.41 297 THR D CA 1
ATOM 10375 C C . THR D 1 297 ? 44.685 17.243 3.949 1.00 12.77 297 THR D C 1
ATOM 10376 O O . THR D 1 297 ? 45.469 17.246 2.986 1.00 12.46 297 THR D O 1
ATOM 10380 N N . ALA D 1 298 ? 43.524 17.901 3.940 1.00 12.19 298 ALA D N 1
ATOM 10381 C CA . ALA D 1 298 ? 43.117 18.642 2.730 1.00 13.61 298 ALA D CA 1
ATOM 10382 C C . ALA D 1 298 ? 43.837 20.000 2.716 1.00 14.57 298 ALA D C 1
ATOM 10383 O O . ALA D 1 298 ? 44.500 20.343 3.676 1.00 14.24 298 ALA D O 1
ATOM 10385 N N . ASN D 1 299 ? 43.709 20.782 1.643 1.00 13.09 299 ASN D N 1
ATOM 10386 C CA . ASN D 1 299 ? 44.173 22.150 1.610 1.00 14.77 299 ASN D CA 1
ATOM 10387 C C . ASN D 1 299 ? 45.676 22.250 1.807 1.00 14.64 299 ASN D C 1
ATOM 10388 O O . ASN D 1 299 ? 46.146 23.073 2.617 1.00 15.44 299 ASN D O 1
ATOM 10393 N N . GLN D 1 300 ? 46.435 21.431 1.106 1.00 14.66 300 GLN D N 1
ATOM 10394 C CA . GLN D 1 300 ? 47.888 21.438 1.194 1.00 17.65 300 GLN D CA 1
ATOM 10395 C C . GLN D 1 300 ? 48.348 22.849 0.799 1.00 17.91 300 GLN D C 1
ATOM 10396 O O . GLN D 1 300 ? 47.817 23.488 -0.098 1.00 14.88 300 GLN D O 1
ATOM 10402 N N . ARG D 1 301 ? 49.325 23.335 1.532 1.00 16.61 301 ARG D N 1
ATOM 10403 C CA . ARG D 1 301 ? 49.892 24.655 1.259 1.00 17.36 301 ARG D CA 1
ATOM 10404 C C . ARG D 1 301 ? 51.330 24.700 1.725 1.00 18.12 301 ARG D C 1
ATOM 10405 O O . ARG D 1 301 ? 51.846 23.839 2.445 1.00 16.38 301 ARG D O 1
ATOM 10413 N N . PRO D 1 302 ? 52.074 25.716 1.297 1.00 18.58 302 PRO D N 1
ATOM 10414 C CA . PRO D 1 302 ? 53.458 25.825 1.748 1.00 18.15 302 PRO D CA 1
ATOM 10415 C C . PRO D 1 302 ? 53.467 26.342 3.177 1.00 17.05 302 PRO D C 1
ATOM 10416 O O . PRO D 1 302 ? 52.486 26.892 3.718 1.00 16.03 302 PRO D O 1
ATOM 10420 N N . MET D 1 303 ? 54.626 26.249 3.835 1.00 15.34 303 MET D N 1
ATOM 10421 C CA . MET D 1 303 ? 54.823 26.836 5.152 1.00 15.90 303 MET D CA 1
ATOM 10422 C C . MET D 1 303 ? 54.649 28.355 5.070 1.00 15.75 303 MET D C 1
ATOM 10423 O O . MET D 1 303 ? 54.739 28.969 3.996 1.00 16.95 303 MET D O 1
ATOM 10428 N N . GLN D 1 304 ? 54.453 29.010 6.195 1.00 14.94 304 GLN D N 1
ATOM 10429 C CA . GLN D 1 304 ? 54.162 30.440 6.268 1.00 15.22 304 GLN D CA 1
ATOM 10430 C C . GLN D 1 304 ? 55.189 31.320 5.548 1.00 15.40 304 GLN D C 1
ATOM 10431 O O . GLN D 1 304 ? 54.898 32.246 4.796 1.00 16.83 304 GLN D O 1
ATOM 10437 N N . HIS D 1 305 ? 56.458 31.027 5.789 1.00 13.04 305 HIS D N 1
ATOM 10438 C CA . HIS D 1 305 ? 57.528 31.784 5.116 1.00 17.31 305 HIS D CA 1
ATOM 10439 C C . HIS D 1 305 ? 57.635 31.574 3.617 1.00 18.46 305 HIS D C 1
ATOM 10440 O O . HIS D 1 305 ? 58.342 32.420 3.031 1.00 21.09 305 HIS D O 1
ATOM 10447 N N . ARG D 1 306 ? 57.043 30.585 2.972 1.00 17.91 306 ARG D N 1
ATOM 10448 C CA . ARG D 1 306 ? 57.072 30.362 1.553 1.00 18.19 306 ARG D CA 1
ATOM 10449 C C . ARG D 1 306 ? 55.709 30.557 0.899 1.00 19.61 306 ARG D C 1
ATOM 10450 O O . ARG D 1 306 ? 55.520 30.227 -0.288 1.00 20.59 306 ARG D O 1
ATOM 10458 N N . SER D 1 307 ? 54.701 30.965 1.666 1.00 18.07 307 SER D N 1
ATOM 10459 C CA . SER D 1 307 ? 53.361 31.115 1.108 1.00 18.16 307 SER D CA 1
ATOM 10460 C C . SER D 1 307 ? 53.143 32.462 0.395 1.00 18.39 307 SER D C 1
ATOM 10461 O O . SER D 1 307 ? 53.763 33.437 0.815 1.00 19.90 307 SER D O 1
ATOM 10464 N N . ALA D 1 308 ? 52.227 32.496 -0.551 1.00 17.82 308 ALA D N 1
ATOM 10465 C CA . ALA D 1 308 ? 51.839 33.779 -1.166 1.00 18.24 308 ALA D CA 1
ATOM 10466 C C . ALA D 1 308 ? 50.982 34.448 -0.092 1.00 18.38 308 ALA D C 1
ATOM 10467 O O . ALA D 1 308 ? 50.495 33.855 0.875 1.00 16.90 308 ALA D O 1
ATOM 10469 N N . PRO D 1 309 ? 50.717 35.745 -0.235 1.00 17.68 309 PRO D N 1
ATOM 10470 C CA . PRO D 1 309 ? 49.949 36.490 0.744 1.00 17.57 309 PRO D CA 1
ATOM 10471 C C . PRO D 1 309 ? 48.490 36.072 0.820 1.00 16.06 309 PRO D C 1
ATOM 10472 O O . PRO D 1 309 ? 47.898 36.349 1.868 1.00 16.66 309 PRO D O 1
ATOM 10476 N N . PHE D 1 310 ? 47.894 35.543 -0.257 1.00 15.97 310 PHE D N 1
ATOM 10477 C CA . PHE D 1 310 ? 46.524 35.070 -0.239 1.00 16.25 310 PHE D CA 1
ATOM 10478 C C . PHE D 1 310 ? 46.471 33.597 -0.623 1.00 18.55 310 PHE D C 1
ATOM 10479 O O . PHE D 1 310 ? 47.206 33.244 -1.561 1.00 18.57 310 PHE D O 1
ATOM 10487 N N . LEU D 1 311 ? 45.730 32.806 0.139 1.00 17.35 311 LEU D N 1
ATOM 10488 C CA . LEU D 1 311 ? 45.568 31.381 -0.197 1.00 18.67 311 LEU D CA 1
ATOM 10489 C C . LEU D 1 311 ? 44.131 31.059 -0.553 1.00 18.61 311 LEU D C 1
ATOM 10490 O O . LEU D 1 311 ? 43.255 31.686 0.038 1.00 17.77 311 LEU D O 1
ATOM 10495 N N . ASP D 1 312 ? 43.902 30.133 -1.467 1.00 17.81 312 ASP D N 1
ATOM 10496 C CA . ASP D 1 312 ? 42.546 29.716 -1.809 1.00 19.48 312 ASP D CA 1
ATOM 10497 C C . ASP D 1 312 ? 42.346 28.400 -1.048 1.00 18.86 312 ASP D C 1
ATOM 10498 O O . ASP D 1 312 ? 43.226 27.544 -1.129 1.00 17.16 312 ASP D O 1
ATOM 10503 N N . VAL D 1 313 ? 41.292 28.311 -0.276 1.00 18.10 313 VAL D N 1
ATOM 10504 C CA . VAL D 1 313 ? 41.017 27.089 0.485 1.00 18.70 313 VAL D CA 1
ATOM 10505 C C . VAL D 1 313 ? 39.593 26.601 0.237 1.00 16.79 313 VAL D C 1
ATOM 10506 O O . VAL D 1 313 ? 38.735 27.422 -0.073 1.00 16.46 313 VAL D O 1
ATOM 10510 N N . GLU D 1 314 ? 39.391 25.307 0.399 1.00 15.45 314 GLU D N 1
ATOM 10511 C CA . GLU D 1 314 ? 38.045 24.742 0.242 1.00 15.40 314 GLU D CA 1
ATOM 10512 C C . GLU D 1 314 ? 37.625 24.411 1.678 1.00 14.05 314 GLU D C 1
ATOM 10513 O O . GLU D 1 314 ? 38.440 23.971 2.499 1.00 14.46 314 GLU D O 1
ATOM 10519 N N . MET D 1 315 ? 36.376 24.699 1.980 1.00 14.63 315 MET D N 1
ATOM 10520 C CA . MET D 1 315 ? 35.802 24.390 3.300 1.00 15.05 315 MET D CA 1
ATOM 10521 C C . MET D 1 315 ? 34.395 23.858 3.131 1.00 14.79 315 MET D C 1
ATOM 10522 O O . MET D 1 315 ? 33.614 24.347 2.291 1.00 16.78 315 MET D O 1
ATOM 10527 N N . VAL D 1 316 ? 34.084 22.847 3.923 1.00 14.43 316 VAL D N 1
ATOM 10528 C CA . VAL D 1 316 ? 32.729 22.251 3.844 1.00 15.30 316 VAL D CA 1
ATOM 10529 C C . VAL D 1 316 ? 31.701 23.178 4.423 1.00 15.17 316 VAL D C 1
ATOM 10530 O O . VAL D 1 316 ? 31.939 23.979 5.360 1.00 13.47 316 VAL D O 1
ATOM 10534 N N . ASN D 1 317 ? 30.461 23.086 3.929 1.00 12.48 317 ASN D N 1
ATOM 10535 C CA . ASN D 1 317 ? 29.316 23.714 4.575 1.00 14.30 317 ASN D CA 1
ATOM 10536 C C . ASN D 1 317 ? 29.019 22.885 5.830 1.00 15.09 317 ASN D C 1
ATOM 10537 O O . ASN D 1 317 ? 29.296 21.690 5.871 1.00 15.21 317 ASN D O 1
ATOM 10542 N N . ASP D 1 318 ? 28.431 23.474 6.871 1.00 14.44 318 ASP D N 1
ATOM 10543 C CA . ASP D 1 318 ? 28.209 22.748 8.118 1.00 16.00 318 ASP D CA 1
ATOM 10544 C C . ASP D 1 318 ? 26.953 21.893 8.194 1.00 18.02 318 ASP D C 1
ATOM 10545 O O . ASP D 1 318 ? 26.962 20.927 8.971 1.00 16.87 318 ASP D O 1
ATOM 10550 N N . GLU D 1 319 ? 25.985 22.157 7.325 1.00 19.20 319 GLU D N 1
ATOM 10551 C CA . GLU D 1 319 ? 24.719 21.427 7.358 1.00 22.31 319 GLU D CA 1
ATOM 10552 C C . GLU D 1 319 ? 24.799 19.927 7.297 1.00 20.56 319 GLU D C 1
ATOM 10553 O O . GLU D 1 319 ? 24.139 19.296 8.134 1.00 20.19 319 GLU D O 1
ATOM 10559 N N . PRO D 1 320 ? 25.532 19.304 6.384 1.00 20.15 320 PRO D N 1
ATOM 10560 C CA . PRO D 1 320 ? 25.601 17.872 6.263 1.00 20.87 320 PRO D CA 1
ATOM 10561 C C . PRO D 1 320 ? 26.572 17.161 7.191 1.00 19.90 320 PRO D C 1
ATOM 10562 O O . PRO D 1 320 ? 26.831 15.972 6.995 1.00 20.27 320 PRO D O 1
ATOM 10566 N N . LEU D 1 321 ? 27.142 17.852 8.179 1.00 15.29 321 LEU D N 1
ATOM 10567 C CA . LEU D 1 321 ? 28.157 17.231 9.029 1.00 15.39 321 LEU D CA 1
ATOM 10568 C C . LEU D 1 321 ? 27.678 16.183 10.025 1.00 13.92 321 LEU D C 1
ATOM 10569 O O . LEU D 1 321 ? 28.556 15.457 10.515 1.00 14.28 321 LEU D O 1
ATOM 10574 N N . ASP D 1 322 ? 26.392 16.007 10.273 1.00 12.74 322 ASP D N 1
ATOM 10575 C CA . ASP D 1 322 ? 26.037 14.983 11.281 1.00 14.33 322 ASP D CA 1
ATOM 10576 C C . ASP D 1 322 ? 26.579 13.618 10.937 1.00 15.32 322 ASP D C 1
ATOM 10577 O O . ASP D 1 322 ? 26.950 12.852 11.849 1.00 15.84 322 ASP D O 1
ATOM 10582 N N . THR D 1 323 ? 26.593 13.244 9.643 1.00 16.49 323 THR D N 1
ATOM 10583 C CA . THR D 1 323 ? 27.106 11.907 9.304 1.00 19.61 323 THR D CA 1
ATOM 10584 C C . THR D 1 323 ? 28.592 11.770 9.569 1.00 17.90 323 THR D C 1
ATOM 10585 O O . THR D 1 323 ? 29.082 10.688 9.898 1.00 16.27 323 THR D O 1
ATOM 10589 N N . VAL D 1 324 ? 29.337 12.882 9.475 1.00 14.70 324 VAL D N 1
ATOM 10590 C CA . VAL D 1 324 ? 30.757 12.931 9.786 1.00 14.04 324 VAL D CA 1
ATOM 10591 C C . VAL D 1 324 ? 30.964 12.826 11.300 1.00 14.24 324 VAL D C 1
ATOM 10592 O O . VAL D 1 324 ? 31.817 12.102 11.809 1.00 14.02 324 VAL D O 1
ATOM 10596 N N . TYR D 1 325 ? 30.127 13.596 12.022 1.00 12.96 325 TYR D N 1
ATOM 10597 C CA . TYR D 1 325 ? 30.217 13.479 13.495 1.00 13.20 325 TYR D CA 1
ATOM 10598 C C . TYR D 1 325 ? 29.936 12.056 13.970 1.00 13.27 325 TYR D C 1
ATOM 10599 O O . TYR D 1 325 ? 30.667 11.573 14.822 1.00 11.84 325 TYR D O 1
ATOM 10608 N N . LEU D 1 326 ? 28.894 11.407 13.451 1.00 13.24 326 LEU D N 1
ATOM 10609 C CA . LEU D 1 326 ? 28.609 10.022 13.862 1.00 14.92 326 LEU D CA 1
ATOM 10610 C C . LEU D 1 326 ? 29.775 9.116 13.498 1.00 14.98 326 LEU D C 1
ATOM 10611 O O . LEU D 1 326 ? 30.172 8.278 14.329 1.00 14.87 326 LEU D O 1
ATOM 10616 N N . ALA D 1 327 ? 30.343 9.283 12.282 1.00 13.31 327 ALA D N 1
ATOM 10617 C CA . ALA D 1 327 ? 31.488 8.419 11.938 1.00 13.82 327 ALA D CA 1
ATOM 10618 C C . ALA D 1 327 ? 32.653 8.647 12.890 1.00 13.56 327 ALA D C 1
ATOM 10619 O O . ALA D 1 327 ? 33.405 7.715 13.237 1.00 13.02 327 ALA D O 1
ATOM 10621 N N . ALA D 1 328 ? 32.883 9.918 13.300 1.00 13.46 328 ALA D N 1
ATOM 10622 C CA . ALA D 1 328 ? 33.996 10.147 14.231 1.00 13.94 328 ALA D CA 1
ATOM 10623 C C . ALA D 1 328 ? 33.786 9.419 15.552 1.00 13.22 328 ALA D C 1
ATOM 10624 O O . ALA D 1 328 ? 34.690 8.762 16.107 1.00 13.71 328 ALA D O 1
ATOM 10626 N N . VAL D 1 329 ? 32.624 9.592 16.138 1.00 12.72 329 VAL D N 1
ATOM 10627 C CA . VAL D 1 329 ? 32.248 8.944 17.405 1.00 12.78 329 VAL D CA 1
ATOM 10628 C C . VAL D 1 329 ? 32.383 7.432 17.268 1.00 14.01 329 VAL D C 1
ATOM 10629 O O . VAL D 1 329 ? 33.010 6.787 18.093 1.00 11.99 329 VAL D O 1
ATOM 10633 N N . ASP D 1 330 ? 31.801 6.877 16.184 1.00 12.80 330 ASP D N 1
ATOM 10634 C CA . ASP D 1 330 ? 31.877 5.409 16.048 1.00 13.93 330 ASP D CA 1
ATOM 10635 C C . ASP D 1 330 ? 33.297 4.915 15.915 1.00 14.08 330 ASP D C 1
ATOM 10636 O O . ASP D 1 330 ? 33.655 3.810 16.393 1.00 13.03 330 ASP D O 1
ATOM 10641 N N . SER D 1 331 ? 34.153 5.649 15.186 1.00 12.64 331 SER D N 1
ATOM 10642 C CA . SER D 1 331 ? 35.525 5.201 14.966 1.00 13.57 331 SER D CA 1
ATOM 10643 C C . SER D 1 331 ? 36.303 5.250 16.280 1.00 13.90 331 SER D C 1
ATOM 10644 O O . SER D 1 331 ? 37.150 4.411 16.507 1.00 12.47 331 SER D O 1
ATOM 10647 N N . VAL D 1 332 ? 36.043 6.236 17.150 1.00 11.75 332 VAL D N 1
ATOM 10648 C CA . VAL D 1 332 ? 36.722 6.268 18.446 1.00 10.33 332 VAL D CA 1
ATOM 10649 C C . VAL D 1 332 ? 36.292 5.073 19.304 1.00 10.95 332 VAL D C 1
ATOM 10650 O O . VAL D 1 332 ? 37.157 4.389 19.869 1.00 13.11 332 VAL D O 1
ATOM 10654 N N . GLU D 1 333 ? 34.971 4.790 19.312 1.00 11.86 333 GLU D N 1
ATOM 10655 C CA . GLU D 1 333 ? 34.561 3.623 20.111 1.00 13.51 333 GLU D CA 1
ATOM 10656 C C . GLU D 1 333 ? 35.213 2.345 19.575 1.00 13.54 333 GLU D C 1
ATOM 10657 O O . GLU D 1 333 ? 35.742 1.496 20.345 1.00 13.45 333 GLU D O 1
ATOM 10663 N N . GLU D 1 334 ? 35.181 2.142 18.261 1.00 12.41 334 GLU D N 1
ATOM 10664 C CA . GLU D 1 334 ? 35.782 0.907 17.682 1.00 13.95 334 GLU D CA 1
ATOM 10665 C C . GLU D 1 334 ? 37.261 0.812 17.955 1.00 13.74 334 GLU D C 1
ATOM 10666 O O . GLU D 1 334 ? 37.841 -0.262 18.205 1.00 13.61 334 GLU D O 1
ATOM 10672 N N . ALA D 1 335 ? 37.999 1.957 17.922 1.00 13.10 335 ALA D N 1
ATOM 10673 C CA . ALA D 1 335 ? 39.426 1.976 18.153 1.00 12.88 335 ALA D CA 1
ATOM 10674 C C . ALA D 1 335 ? 39.702 1.535 19.590 1.00 13.07 335 ALA D C 1
ATOM 10675 O O . ALA D 1 335 ? 40.648 0.786 19.854 1.00 11.83 335 ALA D O 1
ATOM 10677 N N . VAL D 1 336 ? 38.952 2.047 20.544 1.00 12.38 336 VAL D N 1
ATOM 10678 C CA . VAL D 1 336 ? 39.144 1.620 21.957 1.00 12.79 336 VAL D CA 1
ATOM 10679 C C . VAL D 1 336 ? 38.900 0.112 22.111 1.00 13.82 336 VAL D C 1
ATOM 10680 O O . VAL D 1 336 ? 39.720 -0.568 22.732 1.00 12.92 336 VAL D O 1
ATOM 10684 N N . VAL D 1 337 ? 37.774 -0.372 21.571 1.00 12.40 337 VAL D N 1
ATOM 10685 C CA . VAL D 1 337 ? 37.524 -1.825 21.692 1.00 14.55 337 VAL D CA 1
ATOM 10686 C C . VAL D 1 337 ? 38.604 -2.599 20.986 1.00 14.47 337 VAL D C 1
ATOM 10687 O O . VAL D 1 337 ? 39.071 -3.608 21.520 1.00 14.64 337 VAL D O 1
ATOM 10691 N N . ASN D 1 338 ? 39.072 -2.197 19.792 1.00 15.00 338 ASN D N 1
ATOM 10692 C CA . ASN D 1 338 ? 40.119 -2.878 19.064 1.00 14.48 338 ASN D CA 1
ATOM 10693 C C . ASN D 1 338 ? 41.388 -2.975 19.908 1.00 15.53 338 ASN D C 1
ATOM 10694 O O . ASN D 1 338 ? 42.116 -3.967 19.894 1.00 14.77 338 ASN D O 1
ATOM 10699 N N . ALA D 1 339 ? 41.687 -1.889 20.667 1.00 13.31 339 ALA D N 1
ATOM 10700 C CA . ALA D 1 339 ? 42.879 -1.961 21.514 1.00 13.60 339 ALA D CA 1
ATOM 10701 C C . ALA D 1 339 ? 42.748 -3.087 22.555 1.00 13.85 339 ALA D C 1
ATOM 10702 O O . ALA D 1 339 ? 43.761 -3.736 22.814 1.00 16.63 339 ALA D O 1
ATOM 10704 N N . MET D 1 340 ? 41.574 -3.225 23.140 1.00 14.96 340 MET D N 1
ATOM 10705 C CA . MET D 1 340 ? 41.394 -4.252 24.180 1.00 15.18 340 MET D CA 1
ATOM 10706 C C . MET D 1 340 ? 41.481 -5.648 23.561 1.00 16.17 340 MET D C 1
ATOM 10707 O O . MET D 1 340 ? 42.026 -6.540 24.220 1.00 15.68 340 MET D O 1
ATOM 10712 N N . ILE D 1 341 ? 40.934 -5.797 22.358 1.00 15.95 341 ILE D N 1
ATOM 10713 C CA . ILE D 1 341 ? 40.949 -7.120 21.706 1.00 17.01 341 ILE D CA 1
ATOM 10714 C C . ILE D 1 341 ? 42.338 -7.529 21.273 1.00 17.99 341 ILE D C 1
ATOM 10715 O O . ILE D 1 341 ? 42.740 -8.715 21.339 1.00 17.62 341 ILE D O 1
ATOM 10720 N N . ALA D 1 342 ? 43.152 -6.577 20.822 1.00 15.24 342 ALA D N 1
ATOM 10721 C CA . ALA D 1 342 ? 44.509 -6.858 20.383 1.00 16.65 342 ALA D CA 1
ATOM 10722 C C . ALA D 1 342 ? 45.512 -7.041 21.508 1.00 16.41 342 ALA D C 1
ATOM 10723 O O . ALA D 1 342 ? 46.650 -7.516 21.364 1.00 17.88 342 ALA D O 1
ATOM 10725 N N . ALA D 1 343 ? 45.192 -6.537 22.687 1.00 17.08 343 ALA D N 1
ATOM 10726 C CA . ALA D 1 343 ? 46.108 -6.520 23.826 1.00 18.03 343 ALA D CA 1
ATOM 10727 C C . ALA D 1 343 ? 46.389 -7.940 24.319 1.00 19.77 343 ALA D C 1
ATOM 10728 O O . ALA D 1 343 ? 45.574 -8.850 24.120 1.00 20.82 343 ALA D O 1
ATOM 10730 N N . GLU D 1 344 ? 47.533 -8.111 24.959 1.00 21.66 344 GLU D N 1
ATOM 10731 C CA . GLU D 1 344 ? 47.946 -9.377 25.559 1.00 23.28 344 GLU D CA 1
ATOM 10732 C C . GLU D 1 344 ? 48.295 -9.163 27.024 1.00 22.68 344 GLU D C 1
ATOM 10733 O O . GLU D 1 344 ? 48.712 -8.097 27.511 1.00 20.01 344 GLU D O 1
ATOM 10739 N N . ASP D 1 345 ? 48.168 -10.242 27.823 1.00 21.97 345 ASP D N 1
ATOM 10740 C CA . ASP D 1 345 ? 48.482 -10.157 29.239 1.00 21.80 345 ASP D CA 1
ATOM 10741 C C . ASP D 1 345 ? 49.903 -9.646 29.424 1.00 20.18 345 ASP D C 1
ATOM 10742 O O . ASP D 1 345 ? 50.862 -9.920 28.683 1.00 21.15 345 ASP D O 1
ATOM 10747 N N . MET D 1 346 ? 50.100 -8.896 30.504 1.00 19.36 346 MET D N 1
ATOM 10748 C CA . MET D 1 346 ? 51.399 -8.318 30.809 1.00 20.75 346 MET D CA 1
ATOM 10749 C C . MET D 1 346 ? 51.648 -8.222 32.314 1.00 20.54 346 MET D C 1
ATOM 10750 O O . MET D 1 346 ? 50.731 -7.862 33.057 1.00 20.06 346 MET D O 1
ATOM 10755 N N . GLY D 1 347 ? 52.876 -8.488 32.737 1.00 21.06 347 GLY D N 1
ATOM 10756 C CA . GLY D 1 347 ? 53.188 -8.397 34.172 1.00 23.00 347 GLY D CA 1
ATOM 10757 C C . GLY D 1 347 ? 53.246 -9.771 34.849 1.00 25.13 347 GLY D C 1
ATOM 10758 O O . GLY D 1 347 ? 53.544 -10.779 34.190 1.00 24.98 347 GLY D O 1
ATOM 10759 N N . GLY D 1 348 ? 53.040 -9.798 36.167 1.00 24.18 348 GLY D N 1
ATOM 10760 C CA . GLY D 1 348 ? 52.998 -11.085 36.883 1.00 27.73 348 GLY D CA 1
ATOM 10761 C C . GLY D 1 348 ? 54.365 -11.707 37.108 1.00 29.74 348 GLY D C 1
ATOM 10762 O O . GLY D 1 348 ? 54.493 -12.847 37.569 1.00 31.30 348 GLY D O 1
ATOM 10763 N N . THR D 1 349 ? 55.434 -10.951 36.842 1.00 29.98 349 THR D N 1
ATOM 10764 C CA . THR D 1 349 ? 56.777 -11.460 37.107 1.00 30.85 349 THR D CA 1
ATOM 10765 C C . THR D 1 349 ? 57.107 -11.175 38.563 1.00 31.43 349 THR D C 1
ATOM 10766 O O . THR D 1 349 ? 56.422 -10.424 39.274 1.00 29.97 349 THR D O 1
ATOM 10770 N N . PRO D 1 350 ? 58.278 -11.635 39.004 1.00 33.01 350 PRO D N 1
ATOM 10771 C CA . PRO D 1 350 ? 58.724 -11.427 40.375 1.00 33.92 350 PRO D CA 1
ATOM 10772 C C . PRO D 1 350 ? 58.969 -9.962 40.675 1.00 34.53 350 PRO D C 1
ATOM 10773 O O . PRO D 1 350 ? 59.060 -9.518 41.822 1.00 35.90 350 PRO D O 1
ATOM 10777 N N . PHE D 1 351 ? 59.125 -9.167 39.620 1.00 33.80 351 PHE D N 1
ATOM 10778 C CA . PHE D 1 351 ? 59.352 -7.741 39.741 1.00 34.11 351 PHE D CA 1
ATOM 10779 C C . PHE D 1 351 ? 58.077 -6.921 39.608 1.00 33.93 351 PHE D C 1
ATOM 10780 O O . PHE D 1 351 ? 58.171 -5.701 39.819 1.00 34.70 351 PHE D O 1
ATOM 10788 N N . ASP D 1 352 ? 56.937 -7.539 39.354 1.00 32.93 352 ASP D N 1
ATOM 10789 C CA . ASP D 1 352 ? 55.707 -6.762 39.188 1.00 31.91 352 ASP D CA 1
ATOM 10790 C C . ASP D 1 352 ? 54.888 -6.666 40.455 1.00 32.72 352 ASP D C 1
ATOM 10791 O O . ASP D 1 352 ? 55.051 -7.494 41.349 1.00 31.97 352 ASP D O 1
ATOM 10796 N N . ARG D 1 353 ? 53.986 -5.686 40.542 1.00 34.60 353 ARG D N 1
ATOM 10797 C CA . ARG D 1 353 ? 53.019 -5.648 41.622 1.00 34.68 353 ARG D CA 1
ATOM 10798 C C . ARG D 1 353 ? 51.715 -6.252 41.098 1.00 33.59 353 ARG D C 1
ATOM 10799 O O . ARG D 1 353 ? 50.896 -6.630 41.924 1.00 32.96 353 ARG D O 1
ATOM 10807 N N . LEU D 1 354 ? 51.542 -6.235 39.770 1.00 32.11 354 LEU D N 1
ATOM 10808 C CA . LEU D 1 354 ? 50.300 -6.722 39.198 1.00 31.56 354 LEU D CA 1
ATOM 10809 C C . LEU D 1 354 ? 50.544 -7.634 37.994 1.00 28.80 354 LEU D C 1
ATOM 10810 O O . LEU D 1 354 ? 51.605 -7.581 37.395 1.00 27.62 354 LEU D O 1
ATOM 10815 N N . LEU D 1 355 ? 49.479 -8.293 37.607 1.00 27.83 355 LEU D N 1
ATOM 10816 C CA . LEU D 1 355 ? 49.382 -9.082 36.389 1.00 27.43 355 LEU D CA 1
ATOM 10817 C C . LEU D 1 355 ? 48.111 -8.447 35.772 1.00 24.98 355 LEU D C 1
ATOM 10818 O O . LEU D 1 355 ? 47.088 -8.409 36.453 1.00 25.59 355 LEU D O 1
ATOM 10823 N N . VAL D 1 356 ? 48.270 -7.874 34.607 1.00 23.82 356 VAL D N 1
ATOM 10824 C CA . VAL D 1 356 ? 47.094 -7.253 33.958 1.00 21.42 356 VAL D CA 1
ATOM 10825 C C . VAL D 1 356 ? 46.690 -8.177 32.812 1.00 20.42 356 VAL D C 1
ATOM 10826 O O . VAL D 1 356 ? 47.539 -8.435 31.958 1.00 21.34 356 VAL D O 1
ATOM 10830 N N . GLN D 1 357 ? 45.460 -8.637 32.814 1.00 21.69 357 GLN D N 1
ATOM 10831 C CA . GLN D 1 357 ? 45.013 -9.574 31.799 1.00 24.03 357 GLN D CA 1
ATOM 10832 C C . GLN D 1 357 ? 44.273 -8.850 30.674 1.00 21.60 357 GLN D C 1
ATOM 10833 O O . GLN D 1 357 ? 43.582 -7.865 30.945 1.00 20.81 357 GLN D O 1
ATOM 10839 N N . ALA D 1 358 ? 44.435 -9.373 29.478 1.00 21.41 358 ALA D N 1
ATOM 10840 C CA . ALA D 1 358 ? 43.664 -8.949 28.320 1.00 20.64 358 ALA D CA 1
ATOM 10841 C C . ALA D 1 358 ? 42.255 -9.515 28.484 1.00 21.15 358 ALA D C 1
ATOM 10842 O O . ALA D 1 358 ? 42.114 -10.564 29.132 1.00 20.82 358 ALA D O 1
ATOM 10844 N N . ILE D 1 359 ? 41.239 -8.779 28.042 1.00 20.04 359 ILE D N 1
ATOM 10845 C CA . ILE D 1 359 ? 39.874 -9.297 28.150 1.00 19.38 359 ILE D CA 1
ATOM 10846 C C . ILE D 1 359 ? 39.779 -10.612 27.380 1.00 21.06 359 ILE D C 1
ATOM 10847 O O . ILE D 1 359 ? 40.404 -10.749 26.321 1.00 21.87 359 ILE D O 1
ATOM 10852 N N . ASP D 1 360 ? 39.071 -11.565 27.985 1.00 20.79 360 ASP D N 1
ATOM 10853 C CA . ASP D 1 360 ? 38.941 -12.885 27.373 1.00 22.97 360 ASP D CA 1
ATOM 10854 C C . ASP D 1 360 ? 37.903 -12.843 26.262 1.00 21.61 360 ASP D C 1
ATOM 10855 O O . ASP D 1 360 ? 36.778 -12.438 26.530 1.00 21.55 360 ASP D O 1
ATOM 10860 N N . HIS D 1 361 ? 38.269 -13.222 25.042 1.00 22.31 361 HIS D N 1
ATOM 10861 C CA . HIS D 1 361 ? 37.349 -13.177 23.927 1.00 24.38 361 HIS D CA 1
ATOM 10862 C C . HIS D 1 361 ? 36.115 -14.041 24.096 1.00 25.26 361 HIS D C 1
ATOM 10863 O O . HIS D 1 361 ? 35.032 -13.555 23.754 1.00 25.39 361 HIS D O 1
ATOM 10870 N N . GLU D 1 362 ? 36.290 -15.279 24.572 1.00 27.38 362 GLU D N 1
ATOM 10871 C CA . GLU D 1 362 ? 35.109 -16.161 24.672 1.00 28.30 362 GLU D CA 1
ATOM 10872 C C . GLU D 1 362 ? 34.150 -15.696 25.746 1.00 27.62 362 GLU D C 1
ATOM 10873 O O . GLU D 1 362 ? 32.926 -15.653 25.544 1.00 26.40 362 GLU D O 1
ATOM 10879 N N . ARG D 1 363 ? 34.690 -15.207 26.862 1.00 27.11 363 ARG D N 1
ATOM 10880 C CA . ARG D 1 363 ? 33.810 -14.726 27.938 1.00 28.34 363 ARG D CA 1
ATOM 10881 C C . ARG D 1 363 ? 33.038 -13.493 27.492 1.00 26.31 363 ARG D C 1
ATOM 10882 O O . ARG D 1 363 ? 31.836 -13.295 27.733 1.00 24.61 363 ARG D O 1
ATOM 10890 N N . LEU D 1 364 ? 33.737 -12.600 26.781 1.00 24.46 364 LEU D N 1
ATOM 10891 C CA . LEU D 1 364 ? 33.083 -11.416 26.223 1.00 24.00 364 LEU D CA 1
ATOM 10892 C C . LEU D 1 364 ? 31.952 -11.806 25.278 1.00 24.13 364 LEU D C 1
ATOM 10893 O O . LEU D 1 364 ? 30.837 -11.296 25.388 1.00 24.19 364 LEU D O 1
ATOM 10898 N N . ARG D 1 365 ? 32.233 -12.681 24.310 1.00 23.97 365 ARG D N 1
ATOM 10899 C CA . ARG D 1 365 ? 31.219 -13.134 23.348 1.00 26.03 365 ARG D CA 1
ATOM 10900 C C . ARG D 1 365 ? 30.021 -13.721 24.077 1.00 25.65 365 ARG D C 1
ATOM 10901 O O . ARG D 1 365 ? 28.858 -13.367 23.824 1.00 24.81 365 ARG D O 1
ATOM 10909 N N . ALA D 1 366 ? 30.287 -14.502 25.131 1.00 24.80 366 ALA D N 1
ATOM 10910 C CA . ALA D 1 366 ? 29.173 -15.097 25.892 1.00 26.87 366 ALA D CA 1
ATOM 10911 C C . ALA D 1 366 ? 28.279 -14.074 26.566 1.00 26.66 366 ALA D C 1
ATOM 10912 O O . ALA D 1 366 ? 27.047 -14.206 26.560 1.00 26.31 366 ALA D O 1
ATOM 10914 N N . VAL D 1 367 ? 28.883 -13.032 27.166 1.00 25.12 367 VAL D N 1
ATOM 10915 C CA . VAL D 1 367 ? 28.091 -11.974 27.777 1.00 25.34 367 VAL D CA 1
ATOM 10916 C C . VAL D 1 367 ? 27.274 -11.213 26.738 1.00 25.27 367 VAL D C 1
ATOM 10917 O O . VAL D 1 367 ? 26.114 -10.923 26.993 1.00 26.59 367 VAL D O 1
ATOM 10921 N N . LEU D 1 368 ? 27.851 -10.907 25.581 1.00 24.41 368 LEU D N 1
ATOM 10922 C CA . LEU D 1 368 ? 27.119 -10.211 24.519 1.00 24.48 368 LEU D CA 1
ATOM 10923 C C . LEU D 1 368 ? 25.943 -11.042 24.001 1.00 26.45 368 LEU D C 1
ATOM 10924 O O . LEU D 1 368 ? 24.849 -10.511 23.807 1.00 26.01 368 LEU D O 1
ATOM 10929 N N . ARG D 1 369 ? 26.149 -12.332 23.830 1.00 29.31 369 ARG D N 1
ATOM 10930 C CA . ARG D 1 369 ? 25.126 -13.260 23.376 1.00 32.20 369 ARG D CA 1
ATOM 10931 C C . ARG D 1 369 ? 23.926 -13.256 24.312 1.00 33.58 369 ARG D C 1
ATOM 10932 O O . ARG D 1 369 ? 22.787 -13.304 23.851 1.00 34.35 369 ARG D O 1
ATOM 10940 N N . GLN D 1 370 ? 24.135 -13.169 25.624 1.00 34.25 370 GLN D N 1
ATOM 10941 C CA . GLN D 1 370 ? 23.071 -13.189 26.608 1.00 35.89 370 GLN D CA 1
ATOM 10942 C C . GLN D 1 370 ? 22.137 -11.988 26.536 1.00 34.32 370 GLN D C 1
ATOM 10943 O O . GLN D 1 370 ? 20.993 -12.056 26.960 1.00 33.78 370 GLN D O 1
ATOM 10949 N N . TYR D 1 371 ? 22.702 -10.882 26.060 1.00 30.89 371 TYR D N 1
ATOM 10950 C CA . TYR D 1 371 ? 21.895 -9.698 25.859 1.00 29.82 371 TYR D CA 1
ATOM 10951 C C . TYR D 1 371 ? 21.536 -9.495 24.396 1.00 30.39 371 TYR D C 1
ATOM 10952 O O . TYR D 1 371 ? 21.292 -8.319 24.106 1.00 30.33 371 TYR D O 1
ATOM 10961 N N . GLY D 1 372 ? 21.576 -10.487 23.523 1.00 31.00 372 GLY D N 1
ATOM 10962 C CA . GLY D 1 372 ? 21.220 -10.270 22.124 1.00 33.21 372 GLY D CA 1
ATOM 10963 C C . GLY D 1 372 ? 22.100 -9.308 21.355 1.00 34.72 372 GLY D C 1
ATOM 10964 O O . GLY D 1 372 ? 21.573 -8.671 20.436 1.00 35.18 372 GLY D O 1
ATOM 10965 N N . ARG D 1 373 ? 23.399 -9.233 21.647 1.00 35.74 373 ARG D N 1
ATOM 10966 C CA . ARG D 1 373 ? 24.251 -8.290 20.915 1.00 38.85 373 ARG D CA 1
ATOM 10967 C C . ARG D 1 373 ? 25.460 -8.933 20.265 1.00 40.00 373 ARG D C 1
ATOM 10968 O O . ARG D 1 373 ? 26.487 -8.283 20.025 1.00 40.04 373 ARG D O 1
ATOM 10976 N N . LEU D 1 374 ? 25.349 -10.248 20.100 1.00 40.45 374 LEU D N 1
ATOM 10977 C CA . LEU D 1 374 ? 26.445 -10.966 19.447 1.00 42.52 374 LEU D CA 1
ATOM 10978 C C . LEU D 1 374 ? 25.953 -11.129 18.008 1.00 44.60 374 LEU D C 1
ATOM 10979 O O . LEU D 1 374 ? 24.881 -11.672 17.740 1.00 44.79 374 LEU D O 1
ATOM 10984 N N . ALA D 1 375 ? 26.710 -10.553 17.078 1.00 45.82 375 ALA D N 1
ATOM 10985 C CA . ALA D 1 375 ? 26.330 -10.623 15.672 1.00 47.12 375 ALA D CA 1
ATOM 10986 C C . ALA D 1 375 ? 27.055 -11.738 14.926 1.00 47.87 375 ALA D C 1
ATOM 10987 O O . ALA D 1 375 ? 27.804 -12.523 15.542 1.00 48.41 375 ALA D O 1
ATOM 10989 N N . LYS E 1 9 ? 49.937 78.792 88.843 1.00 40.84 9 LYS E N 1
ATOM 10990 C CA . LYS E 1 9 ? 49.988 77.824 87.718 1.00 39.51 9 LYS E CA 1
ATOM 10991 C C . LYS E 1 9 ? 49.566 76.445 88.226 1.00 35.66 9 LYS E C 1
ATOM 10992 O O . LYS E 1 9 ? 50.230 75.859 89.085 1.00 36.16 9 LYS E O 1
ATOM 10998 N N . PRO E 1 10 ? 48.488 75.931 87.677 1.00 31.57 10 PRO E N 1
ATOM 10999 C CA . PRO E 1 10 ? 48.087 74.567 87.974 1.00 29.08 10 PRO E CA 1
ATOM 11000 C C . PRO E 1 10 ? 49.175 73.654 87.388 1.00 25.08 10 PRO E C 1
ATOM 11001 O O . PRO E 1 10 ? 49.788 74.036 86.397 1.00 22.49 10 PRO E O 1
ATOM 11005 N N . ARG E 1 11 ? 49.375 72.498 87.990 1.00 24.00 11 ARG E N 1
ATOM 11006 C CA . ARG E 1 11 ? 50.307 71.505 87.410 1.00 21.08 11 ARG E CA 1
ATOM 11007 C C . ARG E 1 11 ? 49.431 70.374 86.890 1.00 21.91 11 ARG E C 1
ATOM 11008 O O . ARG E 1 11 ? 48.204 70.525 87.006 1.00 23.20 11 ARG E O 1
ATOM 11016 N N . ALA E 1 12 ? 49.944 69.281 86.327 1.00 19.00 12 ALA E N 1
ATOM 11017 C CA . ALA E 1 12 ? 49.068 68.285 85.713 1.00 20.68 12 ALA E CA 1
ATOM 11018 C C . ALA E 1 12 ? 47.998 67.714 86.615 1.00 21.52 12 ALA E C 1
ATOM 11019 O O . ALA E 1 12 ? 46.829 67.542 86.206 1.00 21.29 12 ALA E O 1
ATOM 11021 N N . ARG E 1 13 ? 48.349 67.379 87.858 1.00 20.24 13 ARG E N 1
ATOM 11022 C CA . ARG E 1 13 ? 47.341 66.857 88.779 1.00 21.42 13 ARG E CA 1
ATOM 11023 C C . ARG E 1 13 ? 46.212 67.843 89.075 1.00 24.18 13 ARG E C 1
ATOM 11024 O O . ARG E 1 13 ? 45.091 67.367 89.351 1.00 24.88 13 ARG E O 1
ATOM 11032 N N . ASP E 1 14 ? 46.476 69.136 89.095 1.00 24.80 14 ASP E N 1
ATOM 11033 C CA . ASP E 1 14 ? 45.473 70.165 89.306 1.00 27.07 14 ASP E CA 1
ATOM 11034 C C . ASP E 1 14 ? 44.427 70.206 88.198 1.00 27.78 14 ASP E C 1
ATOM 11035 O O . ASP E 1 14 ? 43.299 70.685 88.414 1.00 27.12 14 ASP E O 1
ATOM 11040 N N . LEU E 1 15 ? 44.743 69.729 86.992 1.00 26.27 15 LEU E N 1
ATOM 11041 C CA . LEU E 1 15 ? 43.787 69.713 85.887 1.00 26.65 15 LEU E CA 1
ATOM 11042 C C . LEU E 1 15 ? 42.962 68.442 85.875 1.00 26.24 15 LEU E C 1
ATOM 11043 O O . LEU E 1 15 ? 42.167 68.214 84.949 1.00 27.18 15 LEU E O 1
ATOM 11048 N N . GLY E 1 16 ? 43.169 67.555 86.841 1.00 24.70 16 GLY E N 1
ATOM 11049 C CA . GLY E 1 16 ? 42.429 66.299 86.880 1.00 24.83 16 GLY E CA 1
ATOM 11050 C C . GLY E 1 16 ? 43.035 65.145 86.111 1.00 26.05 16 GLY E C 1
ATOM 11051 O O . GLY E 1 16 ? 42.393 64.094 85.918 1.00 26.15 16 GLY E O 1
ATOM 11052 N N . LEU E 1 17 ? 44.279 65.295 85.635 1.00 24.90 17 LEU E N 1
ATOM 11053 C CA . LEU E 1 17 ? 44.888 64.148 84.934 1.00 25.95 17 LEU E CA 1
ATOM 11054 C C . LEU E 1 17 ? 45.112 63.063 85.974 1.00 26.00 17 LEU E C 1
ATOM 11055 O O . LEU E 1 17 ? 45.454 63.323 87.136 1.00 26.23 17 LEU E O 1
ATOM 11060 N N . PRO E 1 18 ? 44.860 61.826 85.602 1.00 25.82 18 PRO E N 1
ATOM 11061 C CA . PRO E 1 18 ? 44.818 60.709 86.503 1.00 26.38 18 PRO E CA 1
ATOM 11062 C C . PRO E 1 18 ? 46.161 60.120 86.902 1.00 27.76 18 PRO E C 1
ATOM 11063 O O . PRO E 1 18 ? 46.380 58.909 86.740 1.00 27.95 18 PRO E O 1
ATOM 11067 N N . PHE E 1 19 ? 46.960 60.949 87.551 1.00 26.51 19 PHE E N 1
ATOM 11068 C CA . PHE E 1 19 ? 48.233 60.474 88.029 1.00 28.65 19 PHE E CA 1
ATOM 11069 C C . PHE E 1 19 ? 48.149 59.709 89.333 1.00 33.20 19 PHE E C 1
ATOM 11070 O O . PHE E 1 19 ? 47.571 59.792 90.381 1.00 34.67 19 PHE E O 1
ATOM 11078 N N . THR E 1 20 ? 48.907 58.664 89.326 1.00 35.51 20 THR E N 1
ATOM 11079 C CA . THR E 1 20 ? 49.801 57.746 89.852 1.00 38.42 20 THR E CA 1
ATOM 11080 C C . THR E 1 20 ? 50.354 58.125 91.225 1.00 35.87 20 THR E C 1
ATOM 11081 O O . THR E 1 20 ? 50.940 59.202 91.321 1.00 40.30 20 THR E O 1
ATOM 11085 N N . GLY E 1 21 ? 50.183 57.309 92.227 1.00 33.08 21 GLY E N 1
ATOM 11086 C CA . GLY E 1 21 ? 50.783 57.415 93.515 1.00 29.59 21 GLY E CA 1
ATOM 11087 C C . GLY E 1 21 ? 51.011 58.674 94.302 1.00 27.67 21 GLY E C 1
ATOM 11088 O O . GLY E 1 21 ? 50.853 59.823 93.858 1.00 29.26 21 GLY E O 1
ATOM 11089 N N . VAL E 1 22 ? 51.571 58.400 95.498 1.00 21.98 22 VAL E N 1
ATOM 11090 C CA . VAL E 1 22 ? 51.832 59.461 96.471 1.00 20.48 22 VAL E CA 1
ATOM 11091 C C . VAL E 1 22 ? 53.097 60.200 96.105 1.00 19.16 22 VAL E C 1
ATOM 11092 O O . VAL E 1 22 ? 54.115 59.506 95.919 1.00 18.76 22 VAL E O 1
ATOM 11096 N N . THR E 1 23 ? 53.078 61.512 96.005 1.00 16.52 23 THR E N 1
ATOM 11097 C CA . THR E 1 23 ? 54.261 62.309 95.735 1.00 15.85 23 THR E CA 1
ATOM 11098 C C . THR E 1 23 ? 54.910 62.802 97.039 1.00 16.37 23 THR E C 1
ATOM 11099 O O . THR E 1 23 ? 54.231 62.681 98.080 1.00 16.32 23 THR E O 1
ATOM 11103 N N . GLY E 1 24 ? 56.095 63.385 96.904 1.00 15.14 24 GLY E N 1
ATOM 11104 C CA . GLY E 1 24 ? 56.708 64.010 98.112 1.00 16.68 24 GLY E CA 1
ATOM 11105 C C . GLY E 1 24 ? 55.983 65.352 98.289 1.00 17.65 24 GLY E C 1
ATOM 11106 O O . GLY E 1 24 ? 55.178 65.703 97.409 1.00 17.50 24 GLY E O 1
ATOM 11107 N N . PRO E 1 25 ? 56.366 66.121 99.291 1.00 18.50 25 PRO E N 1
ATOM 11108 C CA . PRO E 1 25 ? 55.718 67.420 99.525 1.00 19.31 25 PRO E CA 1
ATOM 11109 C C . PRO E 1 25 ? 55.640 68.365 98.352 1.00 19.07 25 PRO E C 1
ATOM 11110 O O . PRO E 1 25 ? 54.570 69.010 98.099 1.00 17.26 25 PRO E O 1
ATOM 11114 N N . TYR E 1 26 ? 56.703 68.572 97.573 1.00 16.60 26 TYR E N 1
ATOM 11115 C CA . TYR E 1 26 ? 56.695 69.501 96.452 1.00 18.41 26 TYR E CA 1
ATOM 11116 C C . TYR E 1 26 ? 56.405 68.836 95.107 1.00 18.39 26 TYR E C 1
ATOM 11117 O O . TYR E 1 26 ? 56.389 69.551 94.095 1.00 17.18 26 TYR E O 1
ATOM 11126 N N . ASN E 1 27 ? 56.298 67.518 95.101 1.00 16.15 27 ASN E N 1
ATOM 11127 C CA . ASN E 1 27 ? 56.157 66.729 93.876 1.00 16.78 27 ASN E CA 1
ATOM 11128 C C . ASN E 1 27 ? 57.235 67.168 92.886 1.00 13.09 27 ASN E C 1
ATOM 11129 O O . ASN E 1 27 ? 57.016 67.564 91.724 1.00 15.64 27 ASN E O 1
ATOM 11134 N N . ALA E 1 28 ? 58.486 67.055 93.361 1.00 12.68 28 ALA E N 1
ATOM 11135 C CA . ALA E 1 28 ? 59.614 67.563 92.590 1.00 13.21 28 ALA E CA 1
ATOM 11136 C C . ALA E 1 28 ? 60.888 66.811 92.975 1.00 12.38 28 ALA E C 1
ATOM 11137 O O . ALA E 1 28 ? 60.935 66.223 94.058 1.00 13.44 28 ALA E O 1
ATOM 11139 N N . ILE E 1 29 ? 61.951 67.015 92.205 1.00 14.26 29 ILE E N 1
ATOM 11140 C CA . ILE E 1 29 ? 63.216 66.359 92.522 1.00 12.97 29 ILE E CA 1
ATOM 11141 C C . ILE E 1 29 ? 63.829 66.876 93.824 1.00 13.11 29 ILE E C 1
ATOM 11142 O O . ILE E 1 29 ? 64.498 66.128 94.542 1.00 13.19 29 ILE E O 1
ATOM 11147 N N . THR E 1 30 ? 63.444 68.070 94.299 1.00 13.91 30 THR E N 1
ATOM 11148 C CA . THR E 1 30 ? 63.907 68.620 95.557 1.00 14.09 30 THR E CA 1
ATOM 11149 C C . THR E 1 30 ? 63.272 67.921 96.747 1.00 13.76 30 THR E C 1
ATOM 11150 O O . THR E 1 30 ? 63.610 68.235 97.895 1.00 14.87 30 THR E O 1
ATOM 11154 N N . ASP E 1 31 ? 62.331 67.003 96.560 1.00 12.22 31 ASP E N 1
ATOM 11155 C CA . ASP E 1 31 ? 61.773 66.191 97.629 1.00 13.38 31 ASP E CA 1
ATOM 11156 C C . ASP E 1 31 ? 62.867 65.208 98.109 1.00 14.81 31 ASP E C 1
ATOM 11157 O O . ASP E 1 31 ? 62.731 64.671 99.207 1.00 13.71 31 ASP E O 1
ATOM 11162 N N . VAL E 1 32 ? 63.889 64.936 97.312 1.00 14.27 32 VAL E N 1
ATOM 11163 C CA . VAL E 1 32 ? 65.032 64.143 97.812 1.00 13.95 32 VAL E CA 1
ATOM 11164 C C . VAL E 1 32 ? 65.902 65.084 98.644 1.00 15.44 32 VAL E C 1
ATOM 11165 O O . VAL E 1 32 ? 66.463 66.083 98.147 1.00 14.79 32 VAL E O 1
ATOM 11169 N N . ASP E 1 33 ? 65.988 64.845 99.969 1.00 13.51 33 ASP E N 1
ATOM 11170 C CA . ASP E 1 33 ? 66.711 65.750 100.852 1.00 18.14 33 ASP E CA 1
ATOM 11171 C C . ASP E 1 33 ? 68.129 66.095 100.331 1.00 16.68 33 ASP E C 1
ATOM 11172 O O . ASP E 1 33 ? 68.913 65.247 99.949 1.00 17.10 33 ASP E O 1
ATOM 11177 N N . GLY E 1 34 ? 68.393 67.383 100.458 1.00 14.55 34 GLY E N 1
ATOM 11178 C CA . GLY E 1 34 ? 69.696 67.953 100.116 1.00 17.56 34 GLY E CA 1
ATOM 11179 C C . GLY E 1 34 ? 69.903 68.259 98.649 1.00 17.02 34 GLY E C 1
ATOM 11180 O O . GLY E 1 34 ? 70.905 68.866 98.260 1.00 17.52 34 GLY E O 1
ATOM 11181 N N . VAL E 1 35 ? 68.952 67.903 97.776 1.00 15.27 35 VAL E N 1
ATOM 11182 C CA . VAL E 1 35 ? 69.103 68.145 96.347 1.00 16.39 35 VAL E CA 1
ATOM 11183 C C . VAL E 1 35 ? 68.555 69.536 96.015 1.00 16.89 35 VAL E C 1
ATOM 11184 O O . VAL E 1 35 ? 67.382 69.829 96.308 1.00 16.48 35 VAL E O 1
ATOM 11188 N N . GLY E 1 36 ? 69.381 70.376 95.424 1.00 15.71 36 GLY E N 1
ATOM 11189 C CA . GLY E 1 36 ? 68.923 71.719 95.067 1.00 16.92 36 GLY E CA 1
ATOM 11190 C C . GLY E 1 36 ? 68.823 71.915 93.567 1.00 18.31 36 GLY E C 1
ATOM 11191 O O . GLY E 1 36 ? 69.500 71.246 92.760 1.00 16.06 36 GLY E O 1
ATOM 11192 N N . VAL E 1 37 ? 67.920 72.812 93.140 1.00 14.44 37 VAL E N 1
ATOM 11193 C CA . VAL E 1 37 ? 67.821 73.046 91.683 1.00 15.51 37 VAL E CA 1
ATOM 11194 C C . VAL E 1 37 ? 67.960 74.540 91.429 1.00 17.31 37 VAL E C 1
ATOM 11195 O O . VAL E 1 37 ? 67.383 75.349 92.190 1.00 17.34 37 VAL E O 1
ATOM 11199 N N . GLY E 1 38 ? 68.734 74.964 90.439 1.00 13.26 38 GLY E N 1
ATOM 11200 C CA . GLY E 1 38 ? 68.882 76.390 90.140 1.00 16.42 38 GLY E CA 1
ATOM 11201 C C . GLY E 1 38 ? 68.740 76.613 88.640 1.00 18.72 38 GLY E C 1
ATOM 11202 O O . GLY E 1 38 ? 69.107 75.745 87.825 1.00 15.96 38 GLY E O 1
ATOM 11203 N N . PHE E 1 39 ? 68.222 77.789 88.259 1.00 17.75 39 PHE E N 1
ATOM 11204 C CA . PHE E 1 39 ? 68.010 78.058 86.838 1.00 17.68 39 PHE E CA 1
ATOM 11205 C C . PHE E 1 39 ? 68.521 79.437 86.453 1.00 20.05 39 PHE E C 1
ATOM 11206 O O . PHE E 1 39 ? 68.550 80.368 87.262 1.00 19.78 39 PHE E O 1
ATOM 11214 N N . GLN E 1 40 ? 68.969 79.528 85.198 1.00 18.60 40 GLN E N 1
ATOM 11215 C CA . GLN E 1 40 ? 69.259 80.827 84.583 1.00 18.97 40 GLN E CA 1
ATOM 11216 C C . GLN E 1 40 ? 68.425 80.810 83.281 1.00 19.97 40 GLN E C 1
ATOM 11217 O O . GLN E 1 40 ? 68.536 79.832 82.540 1.00 20.12 40 GLN E O 1
ATOM 11223 N N . THR E 1 41 ? 67.535 81.778 83.104 1.00 18.99 41 THR E N 1
ATOM 11224 C CA . THR E 1 41 ? 66.606 81.741 81.969 1.00 20.15 41 THR E CA 1
ATOM 11225 C C . THR E 1 41 ? 66.784 82.978 81.092 1.00 22.27 41 THR E C 1
ATOM 11226 O O . THR E 1 41 ? 66.683 84.086 81.631 1.00 21.91 41 THR E O 1
ATOM 11230 N N . ILE E 1 42 ? 67.064 82.799 79.815 1.00 21.37 42 ILE E N 1
ATOM 11231 C CA . ILE E 1 42 ? 67.304 83.908 78.892 1.00 22.77 42 ILE E CA 1
ATOM 11232 C C . ILE E 1 42 ? 66.183 83.926 77.862 1.00 23.68 42 ILE E C 1
ATOM 11233 O O . ILE E 1 42 ? 66.109 83.006 77.048 1.00 22.93 42 ILE E O 1
ATOM 11238 N N . ILE E 1 43 ? 65.260 84.883 77.908 1.00 24.03 43 ILE E N 1
ATOM 11239 C CA . ILE E 1 43 ? 64.177 84.942 76.937 1.00 24.47 43 ILE E CA 1
ATOM 11240 C C . ILE E 1 43 ? 64.246 86.335 76.299 1.00 27.39 43 ILE E C 1
ATOM 11241 O O . ILE E 1 43 ? 63.959 87.317 76.986 1.00 27.02 43 ILE E O 1
ATOM 11246 N N . GLU E 1 44 ? 64.708 86.397 75.063 1.00 27.12 44 GLU E N 1
ATOM 11247 C CA . GLU E 1 44 ? 64.796 87.682 74.349 1.00 28.10 44 GLU E CA 1
ATOM 11248 C C . GLU E 1 44 ? 63.915 87.570 73.113 1.00 29.45 44 GLU E C 1
ATOM 11249 O O . GLU E 1 44 ? 63.656 86.454 72.651 1.00 29.45 44 GLU E O 1
ATOM 11255 N N . ASN E 1 45 ? 63.356 88.703 72.635 1.00 31.28 45 ASN E N 1
ATOM 11256 C CA . ASN E 1 45 ? 62.469 88.569 71.464 1.00 32.15 45 ASN E CA 1
ATOM 11257 C C . ASN E 1 45 ? 62.932 89.421 70.289 1.00 33.57 45 ASN E C 1
ATOM 11258 O O . ASN E 1 45 ? 62.220 89.531 69.284 1.00 34.01 45 ASN E O 1
ATOM 11263 N N . GLU E 1 46 ? 64.139 89.931 70.392 1.00 34.66 46 GLU E N 1
ATOM 11264 C CA . GLU E 1 46 ? 64.796 90.664 69.321 1.00 37.56 46 GLU E CA 1
ATOM 11265 C C . GLU E 1 46 ? 66.257 90.222 69.299 1.00 36.73 46 GLU E C 1
ATOM 11266 O O . GLU E 1 46 ? 66.831 89.859 70.328 1.00 37.08 46 GLU E O 1
ATOM 11272 N N . PRO E 1 47 ? 66.831 90.159 68.108 1.00 36.40 47 PRO E N 1
ATOM 11273 C CA . PRO E 1 47 ? 68.176 89.641 67.947 1.00 36.81 47 PRO E CA 1
ATOM 11274 C C . PRO E 1 47 ? 69.231 90.505 68.603 1.00 36.58 47 PRO E C 1
ATOM 11275 O O . PRO E 1 47 ? 69.047 91.720 68.753 1.00 36.11 47 PRO E O 1
ATOM 11279 N N . ARG E 1 48 ? 70.310 89.859 69.043 1.00 35.58 48 ARG E N 1
ATOM 11280 C CA . ARG E 1 48 ? 71.424 90.623 69.611 1.00 35.53 48 ARG E CA 1
ATOM 11281 C C . ARG E 1 48 ? 72.160 91.201 68.396 1.00 37.58 48 ARG E C 1
ATOM 11282 O O . ARG E 1 48 ? 71.937 90.777 67.259 1.00 36.27 48 ARG E O 1
ATOM 11290 N N . PRO E 1 49 ? 73.007 92.198 68.613 1.00 39.34 49 PRO E N 1
ATOM 11291 C CA . PRO E 1 49 ? 73.717 92.864 67.544 1.00 40.54 49 PRO E CA 1
ATOM 11292 C C . PRO E 1 49 ? 74.550 91.914 66.704 1.00 40.78 49 PRO E C 1
ATOM 11293 O O . PRO E 1 49 ? 75.394 91.187 67.252 1.00 41.54 49 PRO E O 1
ATOM 11297 N N . GLY E 1 50 ? 74.298 91.874 65.399 1.00 39.99 50 GLY E N 1
ATOM 11298 C CA . GLY E 1 50 ? 75.041 90.994 64.514 1.00 40.27 50 GLY E CA 1
ATOM 11299 C C . GLY E 1 50 ? 74.413 89.618 64.346 1.00 40.12 50 GLY E C 1
ATOM 11300 O O . GLY E 1 50 ? 74.996 88.764 63.671 1.00 41.90 50 GLY E O 1
ATOM 11301 N N . ARG E 1 51 ? 73.280 89.361 64.975 1.00 38.28 51 ARG E N 1
ATOM 11302 C CA . ARG E 1 51 ? 72.555 88.114 64.877 1.00 38.52 51 ARG E CA 1
ATOM 11303 C C . ARG E 1 51 ? 71.231 88.398 64.175 1.00 38.67 51 ARG E C 1
ATOM 11304 O O . ARG E 1 51 ? 70.771 89.541 64.151 1.00 40.26 51 ARG E O 1
ATOM 11312 N N . LYS E 1 52 ? 70.610 87.371 63.622 1.00 38.85 52 LYS E N 1
ATOM 11313 C CA . LYS E 1 52 ? 69.346 87.512 62.927 1.00 38.49 52 LYS E CA 1
ATOM 11314 C C . LYS E 1 52 ? 68.193 86.905 63.717 1.00 37.57 52 LYS E C 1
ATOM 11315 O O . LYS E 1 52 ? 67.042 87.103 63.337 1.00 36.11 52 LYS E O 1
ATOM 11321 N N . ARG E 1 53 ? 68.510 86.068 64.708 1.00 35.61 53 ARG E N 1
ATOM 11322 C CA . ARG E 1 53 ? 67.477 85.367 65.478 1.00 34.78 53 ARG E CA 1
ATOM 11323 C C . ARG E 1 53 ? 67.652 85.642 66.967 1.00 31.24 53 ARG E C 1
ATOM 11324 O O . ARG E 1 53 ? 68.771 85.883 67.418 1.00 30.51 53 ARG E O 1
ATOM 11332 N N . PRO E 1 54 ? 66.561 85.627 67.721 1.00 28.78 54 PRO E N 1
ATOM 11333 C CA . PRO E 1 54 ? 66.611 85.885 69.145 1.00 27.62 54 PRO E CA 1
ATOM 11334 C C . PRO E 1 54 ? 67.200 84.717 69.953 1.00 26.09 54 PRO E C 1
ATOM 11335 O O . PRO E 1 54 ? 67.121 83.561 69.547 1.00 23.50 54 PRO E O 1
ATOM 11339 N N . ALA E 1 55 ? 67.716 85.066 71.124 1.00 24.63 55 ALA E N 1
ATOM 11340 C CA . ALA E 1 55 ? 68.180 84.073 72.089 1.00 25.35 55 ALA E CA 1
ATOM 11341 C C . ALA E 1 55 ? 67.101 83.683 73.101 1.00 25.51 55 ALA E C 1
ATOM 11342 O O . ALA E 1 55 ? 66.594 84.543 73.844 1.00 25.04 55 ALA E O 1
ATOM 11344 N N . ARG E 1 56 ? 66.767 82.399 73.143 1.00 24.45 56 ARG E N 1
ATOM 11345 C CA . ARG E 1 56 ? 65.807 81.866 74.101 1.00 22.54 56 ARG E CA 1
ATOM 11346 C C . ARG E 1 56 ? 66.459 80.550 74.617 1.00 21.29 56 ARG E C 1
ATOM 11347 O O . ARG E 1 56 ? 66.314 79.543 73.951 1.00 20.97 56 ARG E O 1
ATOM 11355 N N . SER E 1 57 ? 67.198 80.650 75.701 1.00 19.69 57 SER E N 1
ATOM 11356 C CA . SER E 1 57 ? 67.871 79.418 76.167 1.00 18.04 57 SER E CA 1
ATOM 11357 C C . SER E 1 57 ? 68.135 79.571 77.656 1.00 18.12 57 SER E C 1
ATOM 11358 O O . SER E 1 57 ? 67.539 80.443 78.313 1.00 19.30 57 SER E O 1
ATOM 11361 N N . GLY E 1 58 ? 69.072 78.768 78.161 1.00 16.91 58 GLY E N 1
ATOM 11362 C CA . GLY E 1 58 ? 69.332 78.898 79.601 1.00 16.55 58 GLY E CA 1
ATOM 11363 C C . GLY E 1 58 ? 70.105 77.678 80.095 1.00 16.38 58 GLY E C 1
ATOM 11364 O O . GLY E 1 58 ? 70.591 76.849 79.346 1.00 16.07 58 GLY E O 1
ATOM 11365 N N . VAL E 1 59 ? 70.185 77.618 81.417 1.00 14.93 59 VAL E N 1
ATOM 11366 C CA . VAL E 1 59 ? 70.951 76.617 82.139 1.00 15.11 59 VAL E CA 1
ATOM 11367 C C . VAL E 1 59 ? 70.153 76.074 83.323 1.00 17.03 59 VAL E C 1
ATOM 11368 O O . VAL E 1 59 ? 69.503 76.840 84.066 1.00 18.50 59 VAL E O 1
ATOM 11372 N N . THR E 1 60 ? 70.212 74.752 83.481 1.00 14.63 60 THR E N 1
ATOM 11373 C CA . THR E 1 60 ? 69.565 74.160 84.659 1.00 15.80 60 THR E CA 1
ATOM 11374 C C . THR E 1 60 ? 70.682 73.532 85.480 1.00 16.15 60 THR E C 1
ATOM 11375 O O . THR E 1 60 ? 71.497 72.861 84.870 1.00 13.26 60 THR E O 1
ATOM 11379 N N . ALA E 1 61 ? 70.716 73.702 86.803 1.00 15.26 61 ALA E N 1
ATOM 11380 C CA . ALA E 1 61 ? 71.713 73.063 87.638 1.00 14.72 61 ALA E CA 1
ATOM 11381 C C . ALA E 1 61 ? 71.027 72.250 88.737 1.00 15.17 61 ALA E C 1
ATOM 11382 O O . ALA E 1 61 ? 70.050 72.722 89.335 1.00 15.69 61 ALA E O 1
ATOM 11384 N N . ILE E 1 62 ? 71.483 71.011 88.951 1.00 14.18 62 ILE E N 1
ATOM 11385 C CA . ILE E 1 62 ? 70.923 70.125 89.963 1.00 13.97 62 ILE E CA 1
ATOM 11386 C C . ILE E 1 62 ? 72.117 69.745 90.847 1.00 16.60 62 ILE E C 1
ATOM 11387 O O . ILE E 1 62 ? 73.063 69.139 90.333 1.00 16.01 62 ILE E O 1
ATOM 11392 N N . LEU E 1 63 ? 72.111 70.126 92.124 1.00 15.95 63 LEU E N 1
ATOM 11393 C CA . LEU E 1 63 ? 73.259 69.860 92.980 1.00 15.12 63 LEU E CA 1
ATOM 11394 C C . LEU E 1 63 ? 72.878 68.985 94.151 1.00 13.87 63 LEU E C 1
ATOM 11395 O O . LEU E 1 63 ? 72.163 69.469 95.024 1.00 13.79 63 LEU E O 1
ATOM 11400 N N . PRO E 1 64 ? 73.358 67.756 94.232 1.00 15.04 64 PRO E N 1
ATOM 11401 C CA . PRO E 1 64 ? 73.140 66.910 95.400 1.00 15.19 64 PRO E CA 1
ATOM 11402 C C . PRO E 1 64 ? 73.958 67.423 96.595 1.00 16.70 64 PRO E C 1
ATOM 11403 O O . PRO E 1 64 ? 74.955 68.144 96.393 1.00 16.18 64 PRO E O 1
ATOM 11407 N N . HIS E 1 65 ? 73.540 67.124 97.820 1.00 16.16 65 HIS E N 1
ATOM 11408 C CA . HIS E 1 65 ? 74.238 67.503 99.043 1.00 16.93 65 HIS E CA 1
ATOM 11409 C C . HIS E 1 65 ? 74.664 68.961 98.984 1.00 17.70 65 HIS E C 1
ATOM 11410 O O . HIS E 1 65 ? 75.814 69.375 99.221 1.00 17.11 65 HIS E O 1
ATOM 11417 N N . MET E 1 66 ? 73.680 69.827 98.719 1.00 17.42 66 MET E N 1
ATOM 11418 C CA . MET E 1 66 ? 73.993 71.219 98.460 1.00 20.23 66 MET E CA 1
ATOM 11419 C C . MET E 1 66 ? 74.531 71.990 99.652 1.00 22.81 66 MET E C 1
ATOM 11420 O O . MET E 1 66 ? 75.209 72.973 99.344 1.00 24.95 66 MET E O 1
ATOM 11425 N N . GLN E 1 67 ? 74.394 71.527 100.866 1.00 23.83 67 GLN E N 1
ATOM 11426 C CA . GLN E 1 67 ? 74.933 72.081 102.083 1.00 27.56 67 GLN E CA 1
ATOM 11427 C C . GLN E 1 67 ? 76.407 71.748 102.334 1.00 27.35 67 GLN E C 1
ATOM 11428 O O . GLN E 1 67 ? 77.042 72.444 103.145 1.00 25.15 67 GLN E O 1
ATOM 11434 N N . SER E 1 68 ? 76.894 70.651 101.750 1.00 25.05 68 SER E N 1
ATOM 11435 C CA . SER E 1 68 ? 78.234 70.192 102.093 1.00 23.38 68 SER E CA 1
ATOM 11436 C C . SER E 1 68 ? 79.308 71.200 101.765 1.00 22.68 68 SER E C 1
ATOM 11437 O O . SER E 1 68 ? 79.273 71.889 100.734 1.00 20.41 68 SER E O 1
ATOM 11440 N N . GLU E 1 69 ? 80.308 71.311 102.629 1.00 24.08 69 GLU E N 1
ATOM 11441 C CA . GLU E 1 69 ? 81.454 72.175 102.386 1.00 26.61 69 GLU E CA 1
ATOM 11442 C C . GLU E 1 69 ? 82.452 71.539 101.428 1.00 25.41 69 GLU E C 1
ATOM 11443 O O . GLU E 1 69 ? 83.275 72.289 100.908 1.00 24.25 69 GLU E O 1
ATOM 11449 N N . THR E 1 70 ? 82.381 70.221 101.237 1.00 23.48 70 THR E N 1
ATOM 11450 C CA . THR E 1 70 ? 83.236 69.508 100.303 1.00 21.65 70 THR E CA 1
ATOM 11451 C C . THR E 1 70 ? 82.351 68.715 99.330 1.00 20.28 70 THR E C 1
ATOM 11452 O O . THR E 1 70 ? 81.174 68.461 99.601 1.00 19.49 70 THR E O 1
ATOM 11456 N N . PRO E 1 71 ? 82.847 68.438 98.142 1.00 20.72 71 PRO E N 1
ATOM 11457 C CA . PRO E 1 71 ? 82.106 67.631 97.170 1.00 20.70 71 PRO E CA 1
ATOM 11458 C C . PRO E 1 71 ? 81.866 66.234 97.728 1.00 20.56 71 PRO E C 1
ATOM 11459 O O . PRO E 1 71 ? 82.819 65.678 98.278 1.00 19.96 71 PRO E O 1
ATOM 11463 N N . VAL E 1 72 ? 80.669 65.694 97.561 1.00 19.80 72 VAL E N 1
ATOM 11464 C CA . VAL E 1 72 ? 80.374 64.373 98.097 1.00 18.83 72 VAL E CA 1
ATOM 11465 C C . VAL E 1 72 ? 80.060 63.449 96.908 1.00 17.77 72 VAL E C 1
ATOM 11466 O O . VAL E 1 72 ? 79.098 63.804 96.243 1.00 18.23 72 VAL E O 1
ATOM 11470 N N . PRO E 1 73 ? 80.785 62.380 96.768 1.00 17.68 73 PRO E N 1
ATOM 11471 C CA . PRO E 1 73 ? 80.489 61.398 95.745 1.00 17.68 73 PRO E CA 1
ATOM 11472 C C . PRO E 1 73 ? 79.052 60.927 95.848 1.00 17.25 73 PRO E C 1
ATOM 11473 O O . PRO E 1 73 ? 78.565 60.602 96.948 1.00 19.00 73 PRO E O 1
ATOM 11477 N N . VAL E 1 74 ? 78.392 60.821 94.692 1.00 13.80 74 VAL E N 1
ATOM 11478 C CA . VAL E 1 74 ? 77.027 60.226 94.703 1.00 15.32 74 VAL E CA 1
ATOM 11479 C C . VAL E 1 74 ? 77.128 59.039 93.743 1.00 12.65 74 VAL E C 1
ATOM 11480 O O . VAL E 1 74 ? 77.498 59.286 92.586 1.00 13.74 74 VAL E O 1
ATOM 11484 N N . TYR E 1 75 ? 76.818 57.822 94.169 1.00 12.40 75 TYR E N 1
ATOM 11485 C CA . TYR E 1 75 ? 76.856 56.684 93.245 1.00 12.16 75 TYR E CA 1
ATOM 11486 C C . TYR E 1 75 ? 75.795 56.950 92.164 1.00 12.85 75 TYR E C 1
ATOM 11487 O O . TYR E 1 75 ? 74.739 57.510 92.440 1.00 12.82 75 TYR E O 1
ATOM 11496 N N . ALA E 1 76 ? 76.014 56.468 90.963 1.00 11.29 76 ALA E N 1
ATOM 11497 C CA . ALA E 1 76 ? 75.131 56.816 89.846 1.00 10.98 76 ALA E CA 1
ATOM 11498 C C . ALA E 1 76 ? 75.261 55.782 88.732 1.00 11.00 76 ALA E C 1
ATOM 11499 O O . ALA E 1 76 ? 76.180 54.982 88.713 1.00 10.74 76 ALA E O 1
ATOM 11501 N N . GLY E 1 77 ? 74.317 55.888 87.800 1.00 11.06 77 GLY E N 1
ATOM 11502 C CA . GLY E 1 77 ? 74.358 54.971 86.651 1.00 10.48 77 GLY E CA 1
ATOM 11503 C C . GLY E 1 77 ? 73.699 55.716 85.498 1.00 12.54 77 GLY E C 1
ATOM 11504 O O . GLY E 1 77 ? 72.799 56.552 85.696 1.00 11.93 77 GLY E O 1
ATOM 11505 N N . VAL E 1 78 ? 74.177 55.399 84.281 1.00 10.14 78 VAL E N 1
ATOM 11506 C CA . VAL E 1 78 ? 73.613 56.074 83.107 1.00 12.59 78 VAL E CA 1
ATOM 11507 C C . VAL E 1 78 ? 72.994 55.052 82.172 1.00 12.74 78 VAL E C 1
ATOM 11508 O O . VAL E 1 78 ? 73.474 53.928 82.097 1.00 13.71 78 VAL E O 1
ATOM 11512 N N . HIS E 1 79 ? 72.002 55.466 81.383 1.00 10.34 79 HIS E N 1
ATOM 11513 C CA . HIS E 1 79 ? 71.502 54.619 80.312 1.00 11.26 79 HIS E CA 1
ATOM 11514 C C . HIS E 1 79 ? 71.454 55.476 79.057 1.00 11.58 79 HIS E C 1
ATOM 11515 O O . HIS E 1 79 ? 70.733 56.490 79.038 1.00 11.88 79 HIS E O 1
ATOM 11522 N N . ARG E 1 80 ? 72.231 55.106 78.043 1.00 10.20 80 ARG E N 1
ATOM 11523 C CA . ARG E 1 80 ? 72.153 55.836 76.764 1.00 10.74 80 ARG E CA 1
ATOM 11524 C C . ARG E 1 80 ? 71.099 55.148 75.906 1.00 12.33 80 ARG E C 1
ATOM 11525 O O . ARG E 1 80 ? 71.372 54.084 75.335 1.00 12.52 80 ARG E O 1
ATOM 11533 N N . PHE E 1 81 ? 69.848 55.626 75.910 1.00 11.93 81 PHE E N 1
ATOM 11534 C CA . PHE E 1 81 ? 68.832 54.966 75.081 1.00 12.38 81 PHE E CA 1
ATOM 11535 C C . PHE E 1 81 ? 69.060 55.255 73.587 1.00 12.42 81 PHE E C 1
ATOM 11536 O O . PHE E 1 81 ? 69.015 54.302 72.792 1.00 10.83 81 PHE E O 1
ATOM 11544 N N . ASN E 1 82 ? 69.346 56.491 73.216 1.00 11.32 82 ASN E N 1
ATOM 11545 C CA . ASN E 1 82 ? 69.698 56.825 71.816 1.00 10.95 82 ASN E CA 1
ATOM 11546 C C . ASN E 1 82 ? 70.727 57.947 71.895 1.00 11.90 82 ASN E C 1
ATOM 11547 O O . ASN E 1 82 ? 70.399 59.058 72.301 1.00 11.86 82 ASN E O 1
ATOM 11552 N N . GLY E 1 83 ? 71.989 57.648 71.630 1.00 12.16 83 GLY E N 1
ATOM 11553 C CA . GLY E 1 83 ? 73.052 58.618 71.887 1.00 11.61 83 GLY E CA 1
ATOM 11554 C C . GLY E 1 83 ? 73.185 59.792 70.958 1.00 11.32 83 GLY E C 1
ATOM 11555 O O . GLY E 1 83 ? 74.305 60.301 70.867 1.00 11.61 83 GLY E O 1
ATOM 11556 N N . ASN E 1 84 ? 72.153 60.377 70.369 1.00 12.01 84 ASN E N 1
ATOM 11557 C CA . ASN E 1 84 ? 72.344 61.532 69.479 1.00 11.81 84 ASN E CA 1
ATOM 11558 C C . ASN E 1 84 ? 72.274 62.803 70.312 1.00 12.71 84 ASN E C 1
ATOM 11559 O O . ASN E 1 84 ? 71.466 63.709 70.112 1.00 13.53 84 ASN E O 1
ATOM 11564 N N . GLY E 1 85 ? 73.181 62.963 71.270 1.00 12.95 85 GLY E N 1
ATOM 11565 C CA . GLY E 1 85 ? 73.242 64.108 72.165 1.00 11.36 85 GLY E CA 1
ATOM 11566 C C . GLY E 1 85 ? 74.451 63.914 73.090 1.00 12.00 85 GLY E C 1
ATOM 11567 O O . GLY E 1 85 ? 75.172 62.920 73.037 1.00 13.16 85 GLY E O 1
ATOM 11568 N N . GLU E 1 86 ? 74.659 64.910 73.937 1.00 11.20 86 GLU E N 1
ATOM 11569 C CA . GLU E 1 86 ? 75.858 64.850 74.779 1.00 10.55 86 GLU E CA 1
ATOM 11570 C C . GLU E 1 86 ? 75.495 64.915 76.247 1.00 11.33 86 GLU E C 1
ATOM 11571 O O . GLU E 1 86 ? 74.535 65.572 76.657 1.00 11.71 86 GLU E O 1
ATOM 11577 N N . MET E 1 87 ? 76.233 64.098 77.006 1.00 11.94 87 MET E N 1
ATOM 11578 C CA . MET E 1 87 ? 76.194 64.085 78.454 1.00 11.48 87 MET E CA 1
ATOM 11579 C C . MET E 1 87 ? 77.665 63.821 78.880 1.00 12.44 87 MET E C 1
ATOM 11580 O O . MET E 1 87 ? 78.109 62.705 78.652 1.00 12.24 87 MET E O 1
ATOM 11585 N N . THR E 1 88 ? 78.366 64.854 79.355 1.00 10.58 88 THR E N 1
ATOM 11586 C CA . THR E 1 88 ? 79.767 64.600 79.764 1.00 11.50 88 THR E CA 1
ATOM 11587 C C . THR E 1 88 ? 79.843 63.914 81.116 1.00 12.72 88 THR E C 1
ATOM 11588 O O . THR E 1 88 ? 78.851 63.749 81.849 1.00 14.04 88 THR E O 1
ATOM 11592 N N . GLY E 1 89 ? 81.063 63.560 81.504 1.00 12.38 89 GLY E N 1
ATOM 11593 C CA . GLY E 1 89 ? 81.370 62.938 82.807 1.00 11.94 89 GLY E CA 1
ATOM 11594 C C . GLY E 1 89 ? 80.938 61.486 82.982 1.00 14.14 89 GLY E C 1
ATOM 11595 O O . GLY E 1 89 ? 81.075 60.943 84.102 1.00 14.99 89 GLY E O 1
ATOM 11596 N N . THR E 1 90 ? 80.529 60.787 81.900 1.00 11.28 90 THR E N 1
ATOM 11597 C CA . THR E 1 90 ? 80.018 59.438 82.121 1.00 11.56 90 THR E CA 1
ATOM 11598 C C . THR E 1 90 ? 81.038 58.319 82.176 1.00 10.57 90 THR E C 1
ATOM 11599 O O . THR E 1 90 ? 80.727 57.235 82.667 1.00 10.71 90 THR E O 1
ATOM 11603 N N . HIS E 1 91 ? 82.269 58.564 81.741 1.00 13.18 91 HIS E N 1
ATOM 11604 C CA . HIS E 1 91 ? 83.260 57.473 81.715 1.00 12.25 91 HIS E CA 1
ATOM 11605 C C . HIS E 1 91 ? 83.623 57.058 83.140 1.00 11.25 91 HIS E C 1
ATOM 11606 O O . HIS E 1 91 ? 83.695 55.846 83.423 1.00 10.73 91 HIS E O 1
ATOM 11613 N N . TRP E 1 92 ? 83.771 58.058 84.025 1.00 11.27 92 TRP E N 1
ATOM 11614 C CA . TRP E 1 92 ? 84.097 57.687 85.422 1.00 12.06 92 TRP E CA 1
ATOM 11615 C C . TRP E 1 92 ? 82.836 57.291 86.168 1.00 12.53 92 TRP E C 1
ATOM 11616 O O . TRP E 1 92 ? 82.861 56.475 87.126 1.00 12.62 92 TRP E O 1
ATOM 11627 N N . ILE E 1 93 ? 81.654 57.725 85.693 1.00 10.74 93 ILE E N 1
ATOM 11628 C CA . ILE E 1 93 ? 80.432 57.159 86.301 1.00 10.56 93 ILE E CA 1
ATOM 11629 C C . ILE E 1 93 ? 80.359 55.667 85.975 1.00 11.70 93 ILE E C 1
ATOM 11630 O O . ILE E 1 93 ? 80.061 54.810 86.809 1.00 11.65 93 ILE E O 1
ATOM 11635 N N . GLU E 1 94 ? 80.711 55.267 84.741 1.00 11.40 94 GLU E N 1
ATOM 11636 C CA . GLU E 1 94 ? 80.648 53.850 84.400 1.00 14.00 94 GLU E CA 1
ATOM 11637 C C . GLU E 1 94 ? 81.679 53.024 85.163 1.00 13.55 94 GLU E C 1
ATOM 11638 O O . GLU E 1 94 ? 81.337 51.962 85.720 1.00 13.21 94 GLU E O 1
ATOM 11644 N N . ASP E 1 95 ? 82.911 53.508 85.235 1.00 12.53 95 ASP E N 1
ATOM 11645 C CA . ASP E 1 95 ? 83.928 52.652 85.842 1.00 12.84 95 ASP E CA 1
ATOM 11646 C C . ASP E 1 95 ? 83.974 52.827 87.324 1.00 13.98 95 ASP E C 1
ATOM 11647 O O . ASP E 1 95 ? 84.344 51.971 88.110 1.00 14.72 95 ASP E O 1
ATOM 11652 N N . GLY E 1 96 ? 83.945 54.108 87.717 1.00 13.41 96 GLY E N 1
ATOM 11653 C CA . GLY E 1 96 ? 84.019 54.528 89.101 1.00 13.71 96 GLY E CA 1
ATOM 11654 C C . GLY E 1 96 ? 82.848 54.381 89.991 1.00 14.67 96 GLY E C 1
ATOM 11655 O O . GLY E 1 96 ? 83.011 54.148 91.172 1.00 13.58 96 GLY E O 1
ATOM 11656 N N . GLY E 1 97 ? 81.755 54.569 89.280 1.00 12.73 97 GLY E N 1
ATOM 11657 C CA . GLY E 1 97 ? 80.466 54.343 89.905 1.00 12.83 97 GLY E CA 1
ATOM 11658 C C . GLY E 1 97 ? 79.874 55.644 90.421 1.00 12.75 97 GLY E C 1
ATOM 11659 O O . GLY E 1 97 ? 78.798 55.495 91.004 1.00 13.63 97 GLY E O 1
ATOM 11660 N N . TYR E 1 98 ? 80.511 56.795 90.286 1.00 11.19 98 TYR E N 1
ATOM 11661 C CA . TYR E 1 98 ? 79.922 57.976 90.924 1.00 13.31 98 TYR E CA 1
ATOM 11662 C C . TYR E 1 98 ? 80.349 59.248 90.215 1.00 13.43 98 TYR E C 1
ATOM 11663 O O . TYR E 1 98 ? 81.243 59.214 89.367 1.00 14.16 98 TYR E O 1
ATOM 11672 N N . PHE E 1 99 ? 79.735 60.373 90.614 1.00 12.62 99 PHE E N 1
ATOM 11673 C CA . PHE E 1 99 ? 80.154 61.658 90.095 1.00 12.81 99 PHE E CA 1
ATOM 11674 C C . PHE E 1 99 ? 80.157 62.664 91.268 1.00 14.37 99 PHE E C 1
ATOM 11675 O O . PHE E 1 99 ? 79.647 62.355 92.348 1.00 16.14 99 PHE E O 1
ATOM 11683 N N . LEU E 1 100 ? 80.779 63.799 91.032 1.00 14.45 100 LEU E N 1
ATOM 11684 C CA . LEU E 1 100 ? 80.881 64.839 92.036 1.00 16.74 100 LEU E CA 1
ATOM 11685 C C . LEU E 1 100 ? 80.297 66.123 91.479 1.00 15.80 100 LEU E C 1
ATOM 11686 O O . LEU E 1 100 ? 80.495 66.348 90.285 1.00 16.30 100 LEU E O 1
ATOM 11691 N N . GLY E 1 101 ? 79.720 67.000 92.305 1.00 14.89 101 GLY E N 1
ATOM 11692 C CA . GLY E 1 101 ? 79.282 68.261 91.714 1.00 14.80 101 GLY E CA 1
ATOM 11693 C C . GLY E 1 101 ? 77.903 68.175 91.093 1.00 14.78 101 GLY E C 1
ATOM 11694 O O . GLY E 1 101 ? 77.132 67.227 91.261 1.00 15.32 101 GLY E O 1
ATOM 11695 N N . PRO E 1 102 ? 77.529 69.196 90.335 1.00 15.79 102 PRO E N 1
ATOM 11696 C CA . PRO E 1 102 ? 76.177 69.272 89.830 1.00 15.96 102 PRO E CA 1
ATOM 11697 C C . PRO E 1 102 ? 75.966 68.597 88.495 1.00 16.96 102 PRO E C 1
ATOM 11698 O O . PRO E 1 102 ? 76.927 68.404 87.741 1.00 19.21 102 PRO E O 1
ATOM 11702 N N . VAL E 1 103 ? 74.714 68.327 88.177 1.00 14.55 103 VAL E N 1
ATOM 11703 C CA . VAL E 1 103 ? 74.336 67.919 86.848 1.00 13.97 103 VAL E CA 1
ATOM 11704 C C . VAL E 1 103 ? 73.888 69.245 86.203 1.00 15.25 103 VAL E C 1
ATOM 11705 O O . VAL E 1 103 ? 73.066 69.969 86.796 1.00 17.00 103 VAL E O 1
ATOM 11709 N N . VAL E 1 104 ? 74.500 69.611 85.085 1.00 14.95 104 VAL E N 1
ATOM 11710 C CA . VAL E 1 104 ? 74.133 70.894 84.457 1.00 15.58 104 VAL E CA 1
ATOM 11711 C C . VAL E 1 104 ? 73.513 70.609 83.103 1.00 16.17 104 VAL E C 1
ATOM 11712 O O . VAL E 1 104 ? 74.030 69.786 82.366 1.00 17.13 104 VAL E O 1
ATOM 11716 N N . ILE E 1 105 ? 72.388 71.230 82.719 1.00 14.65 105 ILE E N 1
ATOM 11717 C CA . ILE E 1 105 ? 71.736 70.931 81.466 1.00 14.54 105 ILE E CA 1
ATOM 11718 C C . ILE E 1 105 ? 71.543 72.251 80.694 1.00 14.05 105 ILE E C 1
ATOM 11719 O O . ILE E 1 105 ? 71.043 73.197 81.306 1.00 12.79 105 ILE E O 1
ATOM 11724 N N . THR E 1 106 ? 71.922 72.273 79.423 1.00 13.30 106 THR E N 1
ATOM 11725 C CA . THR E 1 106 ? 71.763 73.515 78.658 1.00 13.60 106 THR E CA 1
ATOM 11726 C C . THR E 1 106 ? 71.456 73.132 77.212 1.00 14.78 106 THR E C 1
ATOM 11727 O O . THR E 1 106 ? 70.847 72.089 76.986 1.00 12.56 106 THR E O 1
ATOM 11731 N N . ASN E 1 107 ? 71.808 74.013 76.273 1.00 13.65 107 ASN E N 1
ATOM 11732 C CA . ASN E 1 107 ? 71.568 73.688 74.870 1.00 13.34 107 ASN E CA 1
ATOM 11733 C C . ASN E 1 107 ? 72.812 73.026 74.294 1.00 12.61 107 ASN E C 1
ATOM 11734 O O . ASN E 1 107 ? 73.928 73.148 74.792 1.00 14.26 107 ASN E O 1
ATOM 11739 N N . THR E 1 108 ? 72.638 72.354 73.132 1.00 12.82 108 THR E N 1
ATOM 11740 C CA . THR E 1 108 ? 73.704 71.582 72.539 1.00 13.68 108 THR E CA 1
ATOM 11741 C C . THR E 1 108 ? 75.029 72.292 72.377 1.00 13.81 108 THR E C 1
ATOM 11742 O O . THR E 1 108 ? 76.077 71.726 72.672 1.00 13.42 108 THR E O 1
ATOM 11746 N N . HIS E 1 109 ? 74.993 73.525 71.868 1.00 14.43 109 HIS E N 1
ATOM 11747 C CA . HIS E 1 109 ? 76.262 74.205 71.626 1.00 14.78 109 HIS E CA 1
ATOM 11748 C C . HIS E 1 109 ? 76.709 75.018 72.836 1.00 14.90 109 HIS E C 1
ATOM 11749 O O . HIS E 1 109 ? 77.741 75.658 72.700 1.00 17.67 109 HIS E O 1
ATOM 11756 N N . GLY E 1 110 ? 76.041 74.875 73.970 1.00 14.53 110 GLY E N 1
ATOM 11757 C CA . GLY E 1 110 ? 76.397 75.509 75.215 1.00 14.99 110 GLY E CA 1
ATOM 11758 C C . GLY E 1 110 ? 77.083 74.541 76.172 1.00 16.92 110 GLY E C 1
ATOM 11759 O O . GLY E 1 110 ? 77.563 74.919 77.244 1.00 15.55 110 GLY E O 1
ATOM 11760 N N . ILE E 1 111 ? 77.367 73.307 75.674 1.00 16.21 111 ILE E N 1
ATOM 11761 C CA . ILE E 1 111 ? 78.085 72.326 76.514 1.00 14.90 111 ILE E CA 1
ATOM 11762 C C . ILE E 1 111 ? 79.429 72.784 77.037 1.00 14.31 111 ILE E C 1
ATOM 11763 O O . ILE E 1 111 ? 79.814 72.605 78.176 1.00 14.77 111 ILE E O 1
ATOM 11768 N N . GLY E 1 112 ? 80.253 73.346 76.138 1.00 14.48 112 GLY E N 1
ATOM 11769 C CA . GLY E 1 112 ? 81.641 73.710 76.449 1.00 16.71 112 GLY E CA 1
ATOM 11770 C C . GLY E 1 112 ? 81.713 74.887 77.422 1.00 14.69 112 GLY E C 1
ATOM 11771 O O . GLY E 1 112 ? 82.469 74.814 78.371 1.00 14.84 112 GLY E O 1
ATOM 11772 N N . MET E 1 113 ? 80.932 75.946 77.197 1.00 16.07 113 MET E N 1
ATOM 11773 C CA . MET E 1 113 ? 80.973 77.071 78.129 1.00 18.46 113 MET E CA 1
ATOM 11774 C C . MET E 1 113 ? 80.416 76.619 79.472 1.00 17.41 113 MET E C 1
ATOM 11775 O O . MET E 1 113 ? 80.922 77.005 80.536 1.00 19.34 113 MET E O 1
ATOM 11780 N N . ALA E 1 114 ? 79.389 75.779 79.465 1.00 15.62 114 ALA E N 1
ATOM 11781 C CA . ALA E 1 114 ? 78.848 75.237 80.705 1.00 16.22 114 ALA E CA 1
ATOM 11782 C C . ALA E 1 114 ? 79.853 74.349 81.423 1.00 15.14 114 ALA E C 1
ATOM 11783 O O . ALA E 1 114 ? 79.969 74.357 82.662 1.00 16.03 114 ALA E O 1
ATOM 11785 N N . HIS E 1 115 ? 80.603 73.527 80.679 1.00 14.87 115 HIS E N 1
ATOM 11786 C CA . HIS E 1 115 ? 81.615 72.670 81.309 1.00 14.81 115 HIS E CA 1
ATOM 11787 C C . HIS E 1 115 ? 82.699 73.542 81.923 1.00 15.71 115 HIS E C 1
ATOM 11788 O O . HIS E 1 115 ? 83.082 73.375 83.080 1.00 14.67 115 HIS E O 1
ATOM 11795 N N . HIS E 1 116 ? 83.249 74.456 81.127 1.00 13.17 116 HIS E N 1
ATOM 11796 C CA . HIS E 1 116 ? 84.290 75.395 81.588 1.00 15.22 116 HIS E CA 1
ATOM 11797 C C . HIS E 1 116 ? 83.829 76.124 82.856 1.00 15.90 116 HIS E C 1
ATOM 11798 O O . HIS E 1 116 ? 84.556 76.224 83.845 1.00 17.97 116 HIS E O 1
ATOM 11805 N N . ALA E 1 117 ? 82.637 76.709 82.815 1.00 16.00 117 ALA E N 1
ATOM 11806 C CA . ALA E 1 117 ? 82.107 77.481 83.941 1.00 15.86 117 ALA E CA 1
ATOM 11807 C C . ALA E 1 117 ? 81.872 76.615 85.165 1.00 16.71 117 ALA E C 1
ATOM 11808 O O . ALA E 1 117 ? 82.128 77.086 86.285 1.00 17.01 117 ALA E O 1
ATOM 11810 N N . THR E 1 118 ? 81.361 75.401 85.027 1.00 14.38 118 THR E N 1
ATOM 11811 C CA . THR E 1 118 ? 81.201 74.491 86.168 1.00 14.91 118 THR E CA 1
ATOM 11812 C C . THR E 1 118 ? 82.518 74.093 86.798 1.00 16.04 118 THR E C 1
ATOM 11813 O O . THR E 1 118 ? 82.603 74.024 88.052 1.00 16.24 118 THR E O 1
ATOM 11817 N N . VAL E 1 119 ? 83.580 73.805 86.029 1.00 14.56 119 VAL E N 1
ATOM 11818 C CA . VAL E 1 119 ? 84.864 73.492 86.609 1.00 14.75 119 VAL E CA 1
ATOM 11819 C C . VAL E 1 119 ? 85.350 74.718 87.399 1.00 17.76 119 VAL E C 1
ATOM 11820 O O . VAL E 1 119 ? 85.777 74.557 88.538 1.00 17.70 119 VAL E O 1
ATOM 11824 N N . ARG E 1 120 ? 85.252 75.893 86.779 1.00 17.88 120 ARG E N 1
ATOM 11825 C CA . ARG E 1 120 ? 85.738 77.100 87.481 1.00 22.72 120 ARG E CA 1
ATOM 11826 C C . ARG E 1 120 ? 84.951 77.369 88.756 1.00 21.96 120 ARG E C 1
ATOM 11827 O O . ARG E 1 120 ? 85.525 77.705 89.812 1.00 22.31 120 ARG E O 1
ATOM 11835 N N . TRP E 1 121 ? 83.635 77.188 88.720 1.00 19.69 121 TRP E N 1
ATOM 11836 C CA . TRP E 1 121 ? 82.792 77.377 89.912 1.00 18.91 121 TRP E CA 1
ATOM 11837 C C . TRP E 1 121 ? 83.112 76.353 90.997 1.00 20.20 121 TRP E C 1
ATOM 11838 O O . TRP E 1 121 ? 83.128 76.741 92.171 1.00 19.59 121 TRP E O 1
ATOM 11849 N N . MET E 1 122 ? 83.441 75.104 90.621 1.00 16.78 122 MET E N 1
ATOM 11850 C CA . MET E 1 122 ? 83.794 74.103 91.635 1.00 18.20 122 MET E CA 1
ATOM 11851 C C . MET E 1 122 ? 85.081 74.462 92.346 1.00 18.09 122 MET E C 1
ATOM 11852 O O . MET E 1 122 ? 85.152 74.326 93.581 1.00 18.65 122 MET E O 1
ATOM 11857 N N . VAL E 1 123 ? 86.079 74.900 91.601 1.00 18.62 123 VAL E N 1
ATOM 11858 C CA . VAL E 1 123 ? 87.375 75.290 92.176 1.00 21.34 123 VAL E CA 1
ATOM 11859 C C . VAL E 1 123 ? 87.192 76.469 93.146 1.00 22.78 123 VAL E C 1
ATOM 11860 O O . VAL E 1 123 ? 87.861 76.568 94.185 1.00 22.30 123 VAL E O 1
ATOM 11864 N N . ASP E 1 124 ? 86.311 77.400 92.834 1.00 22.91 124 ASP E N 1
ATOM 11865 C CA . ASP E 1 124 ? 86.018 78.515 93.731 1.00 25.83 124 ASP E CA 1
ATOM 11866 C C . ASP E 1 124 ? 85.190 78.079 94.937 1.00 26.32 124 ASP E C 1
ATOM 11867 O O . ASP E 1 124 ? 85.539 78.379 96.087 1.00 26.56 124 ASP E O 1
ATOM 11872 N N . ARG E 1 125 ? 84.107 77.362 94.700 1.00 23.13 125 ARG E N 1
ATOM 11873 C CA . ARG E 1 125 ? 83.172 76.985 95.756 1.00 25.49 125 ARG E CA 1
ATOM 11874 C C . ARG E 1 125 ? 83.725 75.960 96.727 1.00 25.83 125 ARG E C 1
ATOM 11875 O O . ARG E 1 125 ? 83.385 76.023 97.910 1.00 25.47 125 ARG E O 1
ATOM 11883 N N . TYR E 1 126 ? 84.542 75.031 96.247 1.00 23.43 126 TYR E N 1
ATOM 11884 C CA . TYR E 1 126 ? 85.157 73.995 97.053 1.00 22.66 126 TYR E CA 1
ATOM 11885 C C . TYR E 1 126 ? 86.655 74.290 97.113 1.00 23.33 126 TYR E C 1
ATOM 11886 O O . TYR E 1 126 ? 87.507 73.437 96.921 1.00 23.03 126 TYR E O 1
ATOM 11895 N N . ALA E 1 127 ? 86.993 75.546 97.467 1.00 24.54 127 ALA E N 1
ATOM 11896 C CA . ALA E 1 127 ? 88.393 75.970 97.514 1.00 24.65 127 ALA E CA 1
ATOM 11897 C C . ALA E 1 127 ? 89.241 75.160 98.475 1.00 24.92 127 ALA E C 1
ATOM 11898 O O . ALA E 1 127 ? 90.407 74.846 98.164 1.00 24.91 127 ALA E O 1
ATOM 11900 N N . SER E 1 128 ? 88.702 74.775 99.632 1.00 24.06 128 SER E N 1
ATOM 11901 C CA . SER E 1 128 ? 89.471 73.950 100.573 1.00 23.82 128 SER E CA 1
ATOM 11902 C C . SER E 1 128 ? 89.776 72.546 100.062 1.00 24.12 128 SER E C 1
ATOM 11903 O O . SER E 1 128 ? 90.602 71.829 100.655 1.00 22.63 128 SER E O 1
ATOM 11906 N N . THR E 1 129 ? 89.116 72.104 98.996 1.00 20.41 129 THR E N 1
ATOM 11907 C CA . THR E 1 129 ? 89.414 70.827 98.380 1.00 20.13 129 THR E CA 1
ATOM 11908 C C . THR E 1 129 ? 90.371 71.038 97.212 1.00 19.60 129 THR E C 1
ATOM 11909 O O . THR E 1 129 ? 91.345 70.302 97.047 1.00 18.59 129 THR E O 1
ATOM 11913 N N . TYR E 1 130 ? 90.015 71.961 96.306 1.00 18.24 130 TYR E N 1
ATOM 11914 C CA . TYR E 1 130 ? 90.772 72.073 95.059 1.00 19.88 130 TYR E CA 1
ATOM 11915 C C . TYR E 1 130 ? 91.895 73.098 95.021 1.00 23.03 130 TYR E C 1
ATOM 11916 O O . TYR E 1 130 ? 92.837 72.966 94.235 1.00 23.00 130 TYR E O 1
ATOM 11925 N N . GLN E 1 131 ? 91.883 74.069 95.933 1.00 25.28 131 GLN E N 1
ATOM 11926 C CA . GLN E 1 131 ? 93.011 75.044 95.876 1.00 29.85 131 GLN E CA 1
ATOM 11927 C C . GLN E 1 131 ? 94.071 74.641 96.880 1.00 31.80 131 GLN E C 1
ATOM 11928 O O . GLN E 1 131 ? 94.351 75.364 97.853 1.00 33.83 131 GLN E O 1
ATOM 11934 N N . THR E 1 132 ? 94.610 73.447 96.758 1.00 32.43 132 THR E N 1
ATOM 11935 C CA . THR E 1 132 ? 95.525 72.782 97.658 1.00 32.73 132 THR E CA 1
ATOM 11936 C C . THR E 1 132 ? 96.675 72.184 96.850 1.00 33.91 132 THR E C 1
ATOM 11937 O O . THR E 1 132 ? 96.633 72.362 95.637 1.00 34.34 132 THR E O 1
ATOM 11941 N N . ASP E 1 133 ? 97.528 71.398 97.489 1.00 34.63 133 ASP E N 1
ATOM 11942 C CA . ASP E 1 133 ? 98.626 70.752 96.776 1.00 36.82 133 ASP E CA 1
ATOM 11943 C C . ASP E 1 133 ? 98.277 69.350 96.281 1.00 35.69 133 ASP E C 1
ATOM 11944 O O . ASP E 1 133 ? 99.106 68.673 95.654 1.00 35.85 133 ASP E O 1
ATOM 11949 N N . ASP E 1 134 ? 97.033 68.932 96.530 1.00 32.99 134 ASP E N 1
ATOM 11950 C CA . ASP E 1 134 ? 96.594 67.625 96.037 1.00 30.35 134 ASP E CA 1
ATOM 11951 C C . ASP E 1 134 ? 96.428 67.682 94.521 1.00 28.52 134 ASP E C 1
ATOM 11952 O O . ASP E 1 134 ? 96.022 68.684 93.950 1.00 27.97 134 ASP E O 1
ATOM 11957 N N . PHE E 1 135 ? 96.740 66.582 93.859 1.00 26.79 135 PHE E N 1
ATOM 11958 C CA . PHE E 1 135 ? 96.549 66.471 92.413 1.00 27.75 135 PHE E CA 1
ATOM 11959 C C . PHE E 1 135 ? 95.140 65.923 92.187 1.00 24.49 135 PHE E C 1
ATOM 11960 O O . PHE E 1 135 ? 94.896 64.737 92.364 1.00 25.05 135 PHE E O 1
ATOM 11968 N N . LEU E 1 136 ? 94.233 66.843 91.901 1.00 22.16 136 LEU E N 1
ATOM 11969 C CA . LEU E 1 136 ? 92.827 66.488 91.759 1.00 20.90 136 LEU E CA 1
ATOM 11970 C C . LEU E 1 136 ? 92.299 67.004 90.426 1.00 19.63 136 LEU E C 1
ATOM 11971 O O . LEU E 1 136 ? 92.744 68.062 89.956 1.00 19.61 136 LEU E O 1
ATOM 11976 N N . TRP E 1 137 ? 91.412 66.277 89.796 1.00 16.71 137 TRP E N 1
ATOM 11977 C CA . TRP E 1 137 ? 90.823 66.802 88.537 1.00 16.29 137 TRP E CA 1
ATOM 11978 C C . TRP E 1 137 ? 89.318 66.675 88.676 1.00 16.50 137 TRP E C 1
ATOM 11979 O O . TRP E 1 137 ? 88.799 65.907 89.486 1.00 16.81 137 TRP E O 1
ATOM 11990 N N . ILE E 1 138 ? 88.632 67.533 87.908 1.00 14.81 138 ILE E N 1
ATOM 11991 C CA . ILE E 1 138 ? 87.171 67.608 87.959 1.00 15.46 138 ILE E CA 1
ATOM 11992 C C . ILE E 1 138 ? 86.591 67.263 86.598 1.00 13.87 138 ILE E C 1
ATOM 11993 O O . ILE E 1 138 ? 87.066 67.792 85.579 1.00 13.74 138 ILE E O 1
ATOM 11998 N N . MET E 1 139 ? 85.641 66.344 86.540 1.00 14.14 139 MET E N 1
ATOM 11999 C CA . MET E 1 139 ? 84.968 65.927 85.323 1.00 14.82 139 MET E CA 1
ATOM 12000 C C . MET E 1 139 ? 83.459 66.049 85.537 1.00 15.11 139 MET E C 1
ATOM 12001 O O . MET E 1 139 ? 82.784 65.090 85.917 1.00 14.80 139 MET E O 1
ATOM 12006 N N . PRO E 1 140 ? 82.924 67.234 85.288 1.00 14.60 140 PRO E N 1
ATOM 12007 C CA . PRO E 1 140 ? 81.510 67.470 85.546 1.00 15.04 140 PRO E CA 1
ATOM 12008 C C . PRO E 1 140 ? 80.570 66.816 84.565 1.00 12.94 140 PRO E C 1
ATOM 12009 O O . PRO E 1 140 ? 80.954 66.443 83.444 1.00 12.91 140 PRO E O 1
ATOM 12013 N N . VAL E 1 141 ? 79.322 66.681 85.016 1.00 11.73 141 VAL E N 1
ATOM 12014 C CA . VAL E 1 141 ? 78.277 66.098 84.179 1.00 10.88 141 VAL E CA 1
ATOM 12015 C C . VAL E 1 141 ? 77.481 67.233 83.550 1.00 11.91 141 VAL E C 1
ATOM 12016 O O . VAL E 1 141 ? 76.692 67.903 84.220 1.00 13.66 141 VAL E O 1
ATOM 12020 N N . VAL E 1 142 ? 77.670 67.439 82.244 1.00 11.63 142 VAL E N 1
ATOM 12021 C CA . VAL E 1 142 ? 76.979 68.534 81.562 1.00 13.44 142 VAL E CA 1
ATOM 12022 C C . VAL E 1 142 ? 76.218 67.950 80.369 1.00 13.04 142 VAL E C 1
ATOM 12023 O O . VAL E 1 142 ? 76.825 67.192 79.591 1.00 12.58 142 VAL E O 1
ATOM 12027 N N . ALA E 1 143 ? 74.930 68.246 80.256 1.00 12.92 143 ALA E N 1
ATOM 12028 C CA . ALA E 1 143 ? 74.135 67.594 79.219 1.00 12.54 143 ALA E CA 1
ATOM 12029 C C . ALA E 1 143 ? 73.344 68.647 78.436 1.00 13.04 143 ALA E C 1
ATOM 12030 O O . ALA E 1 143 ? 73.384 69.822 78.772 1.00 12.46 143 ALA E O 1
ATOM 12032 N N . GLU E 1 144 ? 72.677 68.198 77.386 1.00 13.38 144 GLU E N 1
ATOM 12033 C CA . GLU E 1 144 ? 71.973 69.186 76.551 1.00 12.57 144 GLU E CA 1
ATOM 12034 C C . GLU E 1 144 ? 70.798 68.559 75.823 1.00 12.88 144 GLU E C 1
ATOM 12035 O O . GLU E 1 144 ? 70.711 67.344 75.681 1.00 11.91 144 GLU E O 1
ATOM 12041 N N . THR E 1 145 ? 69.924 69.438 75.343 1.00 13.10 145 THR E N 1
ATOM 12042 C CA . THR E 1 145 ? 68.955 69.138 74.296 1.00 13.80 145 THR E CA 1
ATOM 12043 C C . THR E 1 145 ? 69.106 70.282 73.270 1.00 14.26 145 THR E C 1
ATOM 12044 O O . THR E 1 145 ? 69.677 71.319 73.585 1.00 14.16 145 THR E O 1
ATOM 12048 N N . TYR E 1 146 ? 68.564 70.167 72.063 1.00 13.42 146 TYR E N 1
ATOM 12049 C CA . TYR E 1 146 ? 68.729 71.125 71.003 1.00 13.95 146 TYR E CA 1
ATOM 12050 C C . TYR E 1 146 ? 67.577 72.126 70.830 1.00 14.80 146 TYR E C 1
ATOM 12051 O O . TYR E 1 146 ? 66.478 71.714 70.496 1.00 14.93 146 TYR E O 1
ATOM 12060 N N . ASP E 1 147 ? 67.882 73.395 71.093 1.00 15.05 147 ASP E N 1
ATOM 12061 C CA . ASP E 1 147 ? 66.808 74.411 70.936 1.00 17.33 147 ASP E CA 1
ATOM 12062 C C . ASP E 1 147 ? 67.023 75.284 69.692 1.00 19.20 147 ASP E C 1
ATOM 12063 O O . ASP E 1 147 ? 66.559 76.442 69.656 1.00 18.91 147 ASP E O 1
ATOM 12068 N N . GLY E 1 148 ? 67.624 74.758 68.619 1.00 19.72 148 GLY E N 1
ATOM 12069 C CA . GLY E 1 148 ? 67.823 75.543 67.409 1.00 18.91 148 GLY E CA 1
ATOM 12070 C C . GLY E 1 148 ? 66.563 76.089 66.751 1.00 19.83 148 GLY E C 1
ATOM 12071 O O . GLY E 1 148 ? 66.731 77.049 65.970 1.00 20.19 148 GLY E O 1
ATOM 12072 N N . ALA E 1 149 ? 65.376 75.540 66.916 1.00 20.00 149 ALA E N 1
ATOM 12073 C CA . ALA E 1 149 ? 64.194 76.057 66.224 1.00 21.55 149 ALA E CA 1
ATOM 12074 C C . ALA E 1 149 ? 63.752 77.388 66.819 1.00 23.42 149 ALA E C 1
ATOM 12075 O O . ALA E 1 149 ? 63.323 78.313 66.095 1.00 23.01 149 ALA E O 1
ATOM 12077 N N . LEU E 1 150 ? 63.893 77.541 68.129 1.00 21.94 150 LEU E N 1
ATOM 12078 C CA . LEU E 1 150 ? 63.452 78.773 68.801 1.00 21.77 150 LEU E CA 1
ATOM 12079 C C . LEU E 1 150 ? 64.573 79.658 69.285 1.00 22.24 150 LEU E C 1
ATOM 12080 O O . LEU E 1 150 ? 64.422 80.846 69.615 1.00 22.70 150 LEU E O 1
ATOM 12085 N N . ASN E 1 151 ? 65.788 79.129 69.379 1.00 19.74 151 ASN E N 1
ATOM 12086 C CA . ASN E 1 151 ? 66.952 79.878 69.857 1.00 19.85 151 ASN E CA 1
ATOM 12087 C C . ASN E 1 151 ? 68.008 80.079 68.797 1.00 20.52 151 ASN E C 1
ATOM 12088 O O . ASN E 1 151 ? 68.228 79.237 67.913 1.00 20.32 151 ASN E O 1
ATOM 12093 N N . ASP E 1 152 ? 68.779 81.164 68.908 1.00 20.77 152 ASP E N 1
ATOM 12094 C CA . ASP E 1 152 ? 69.918 81.437 68.055 1.00 20.16 152 ASP E CA 1
ATOM 12095 C C . ASP E 1 152 ? 71.093 80.606 68.592 1.00 20.59 152 ASP E C 1
ATOM 12096 O O . ASP E 1 152 ? 72.016 81.116 69.233 1.00 19.79 152 ASP E O 1
ATOM 12101 N N . ILE E 1 153 ? 71.049 79.292 68.358 1.00 19.41 153 ILE E N 1
ATOM 12102 C CA . ILE E 1 153 ? 72.013 78.370 68.945 1.00 18.60 153 ILE E CA 1
ATOM 12103 C C . ILE E 1 153 ? 73.428 78.588 68.464 1.00 18.85 153 ILE E C 1
ATOM 12104 O O . ILE E 1 153 ? 74.384 78.486 69.230 1.00 19.49 153 ILE E O 1
ATOM 12109 N N . ASN E 1 154 ? 73.620 79.010 67.198 1.00 19.88 154 ASN E N 1
ATOM 12110 C CA . ASN E 1 154 ? 74.975 79.291 66.703 1.00 20.29 154 ASN E CA 1
ATOM 12111 C C . ASN E 1 154 ? 75.451 80.689 67.045 1.00 20.77 154 ASN E C 1
ATOM 12112 O O . ASN E 1 154 ? 76.587 81.097 66.715 1.00 19.54 154 ASN E O 1
ATOM 12117 N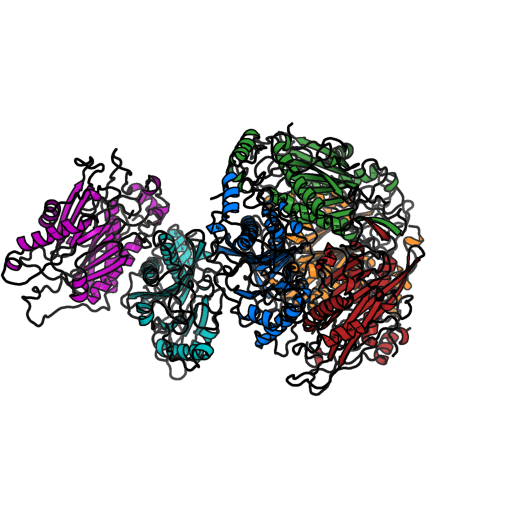 N . GLY E 1 155 ? 74.683 81.439 67.841 1.00 22.31 155 GLY E N 1
ATOM 12118 C CA . GLY E 1 155 ? 75.151 82.707 68.385 1.00 22.88 155 GLY E CA 1
ATOM 12119 C C . GLY E 1 155 ? 75.768 82.494 69.756 1.00 23.98 155 GLY E C 1
ATOM 12120 O O . GLY E 1 155 ? 76.266 83.445 70.369 1.00 25.34 155 GLY E O 1
ATOM 12121 N N . PHE E 1 156 ? 75.708 81.275 70.317 1.00 23.56 156 PHE E N 1
ATOM 12122 C CA . PHE E 1 156 ? 76.261 80.961 71.627 1.00 22.21 156 PHE E CA 1
ATOM 12123 C C . PHE E 1 156 ? 75.876 81.967 72.706 1.00 21.51 156 PHE E C 1
ATOM 12124 O O . PHE E 1 156 ? 76.737 82.574 73.354 1.00 22.45 156 PHE E O 1
ATOM 12132 N N . PRO E 1 157 ? 74.592 82.074 73.010 1.00 21.53 157 PRO E N 1
ATOM 12133 C CA . PRO E 1 157 ? 74.101 83.064 73.947 1.00 22.35 157 PRO E CA 1
ATOM 12134 C C . PRO E 1 157 ? 74.456 82.792 75.402 1.00 22.67 157 PRO E C 1
ATOM 12135 O O . PRO E 1 157 ? 74.546 83.746 76.178 1.00 23.71 157 PRO E O 1
ATOM 12139 N N . VAL E 1 158 ? 74.612 81.539 75.793 1.00 21.40 158 VAL E N 1
ATOM 12140 C CA . VAL E 1 158 ? 74.930 81.195 77.173 1.00 21.71 158 VAL E CA 1
ATOM 12141 C C . VAL E 1 158 ? 76.383 81.499 77.507 1.00 22.09 158 VAL E C 1
ATOM 12142 O O . VAL E 1 158 ? 77.339 80.949 76.932 1.00 20.62 158 VAL E O 1
ATOM 12146 N N . THR E 1 159 ? 76.613 82.458 78.433 1.00 20.98 159 THR E N 1
ATOM 12147 C CA . THR E 1 159 ? 77.939 82.835 78.849 1.00 21.31 159 THR E CA 1
ATOM 12148 C C . THR E 1 159 ? 78.341 82.189 80.177 1.00 21.04 159 THR E C 1
ATOM 12149 O O . THR E 1 159 ? 77.557 81.550 80.857 1.00 19.92 159 THR E O 1
ATOM 12153 N N . GLU E 1 160 ? 79.623 82.319 80.546 1.00 21.63 160 GLU E N 1
ATOM 12154 C CA . GLU E 1 160 ? 80.081 81.789 81.831 1.00 21.94 160 GLU E CA 1
ATOM 12155 C C . GLU E 1 160 ? 79.281 82.361 83.001 1.00 21.74 160 GLU E C 1
ATOM 12156 O O . GLU E 1 160 ? 78.875 81.668 83.945 1.00 21.97 160 GLU E O 1
ATOM 12162 N N . ALA E 1 161 ? 78.977 83.672 82.953 1.00 22.02 161 ALA E N 1
ATOM 12163 C CA . ALA E 1 161 ? 78.166 84.246 84.027 1.00 22.52 161 ALA E CA 1
ATOM 12164 C C . ALA E 1 161 ? 76.779 83.613 84.067 1.00 22.05 161 ALA E C 1
ATOM 12165 O O . ALA E 1 161 ? 76.264 83.473 85.183 1.00 22.82 161 ALA E O 1
ATOM 12167 N N . ASP E 1 162 ? 76.163 83.272 82.945 1.00 20.09 162 ASP E N 1
ATOM 12168 C CA . ASP E 1 162 ? 74.833 82.653 82.995 1.00 20.78 162 ASP E CA 1
ATOM 12169 C C . ASP E 1 162 ? 74.908 81.300 83.719 1.00 20.17 162 ASP E C 1
ATOM 12170 O O . ASP E 1 162 ? 73.960 80.921 84.407 1.00 18.73 162 ASP E O 1
ATOM 12175 N N . VAL E 1 163 ? 75.973 80.517 83.414 1.00 18.80 163 VAL E N 1
ATOM 12176 C CA . VAL E 1 163 ? 75.983 79.205 84.103 1.00 19.09 163 VAL E CA 1
ATOM 12177 C C . VAL E 1 163 ? 76.315 79.366 85.565 1.00 19.83 163 VAL E C 1
ATOM 12178 O O . VAL E 1 163 ? 75.639 78.768 86.430 1.00 19.21 163 VAL E O 1
ATOM 12182 N N . ARG E 1 164 ? 77.192 80.302 85.943 1.00 20.64 164 ARG E N 1
ATOM 12183 C CA . ARG E 1 164 ? 77.416 80.549 87.375 1.00 22.41 164 ARG E CA 1
ATOM 12184 C C . ARG E 1 164 ? 76.163 81.004 88.118 1.00 22.20 164 ARG E C 1
ATOM 12185 O O . ARG E 1 164 ? 76.027 80.719 89.321 1.00 21.18 164 ARG E O 1
ATOM 12193 N N . LYS E 1 165 ? 75.323 81.791 87.449 1.00 23.07 165 LYS E N 1
ATOM 12194 C CA . LYS E 1 165 ? 74.097 82.275 88.099 1.00 23.30 165 LYS E CA 1
ATOM 12195 C C . LYS E 1 165 ? 73.182 81.099 88.394 1.00 23.47 165 LYS E C 1
ATOM 12196 O O . LYS E 1 165 ? 72.599 81.043 89.486 1.00 23.18 165 LYS E O 1
ATOM 12202 N N . ALA E 1 166 ? 73.072 80.123 87.458 1.00 20.33 166 ALA E N 1
ATOM 12203 C CA . ALA E 1 166 ? 72.250 78.946 87.728 1.00 20.68 166 ALA E CA 1
ATOM 12204 C C . ALA E 1 166 ? 72.811 78.171 88.922 1.00 20.28 166 ALA E C 1
ATOM 12205 O O . ALA E 1 166 ? 72.012 77.787 89.781 1.00 20.10 166 ALA E O 1
ATOM 12207 N N . LEU E 1 167 ? 74.110 77.943 88.992 1.00 18.61 167 LEU E N 1
ATOM 12208 C CA . LEU E 1 167 ? 74.747 77.223 90.083 1.00 21.21 167 LEU E CA 1
ATOM 12209 C C . LEU E 1 167 ? 74.587 77.971 91.412 1.00 22.85 167 LEU E C 1
ATOM 12210 O O . LEU E 1 167 ? 74.348 77.375 92.461 1.00 21.08 167 LEU E O 1
ATOM 12215 N N . ASP E 1 168 ? 74.714 79.310 91.342 1.00 23.53 168 ASP E N 1
ATOM 12216 C CA . ASP E 1 168 ? 74.575 80.079 92.594 1.00 25.78 168 ASP E CA 1
ATOM 12217 C C . ASP E 1 168 ? 73.131 80.147 93.066 1.00 25.91 168 ASP E C 1
ATOM 12218 O O . ASP E 1 168 ? 72.877 80.445 94.247 1.00 26.68 168 ASP E O 1
ATOM 12223 N N . ASN E 1 169 ? 72.158 79.942 92.193 1.00 26.57 169 ASN E N 1
ATOM 12224 C CA . ASN E 1 169 ? 70.750 79.979 92.551 1.00 26.03 169 ASN E CA 1
ATOM 12225 C C . ASN E 1 169 ? 70.203 78.653 93.051 1.00 24.44 169 ASN E C 1
ATOM 12226 O O . ASN E 1 169 ? 68.996 78.586 93.311 1.00 23.46 169 ASN E O 1
ATOM 12231 N N . VAL E 1 170 ? 70.991 77.571 93.095 1.00 22.41 170 VAL E N 1
ATOM 12232 C CA . VAL E 1 170 ? 70.375 76.309 93.521 1.00 21.31 170 VAL E CA 1
ATOM 12233 C C . VAL E 1 170 ? 69.676 76.460 94.873 1.00 19.93 170 VAL E C 1
ATOM 12234 O O . VAL E 1 170 ? 70.218 77.066 95.801 1.00 21.27 170 VAL E O 1
ATOM 12238 N N . ALA E 1 171 ? 68.511 75.862 94.994 1.00 20.37 171 ALA E N 1
ATOM 12239 C CA . ALA E 1 171 ? 67.730 75.919 96.221 1.00 19.93 171 ALA E CA 1
ATOM 12240 C C . ALA E 1 171 ? 66.815 74.714 96.346 1.00 21.75 171 ALA E C 1
ATOM 12241 O O . ALA E 1 171 ? 66.479 74.096 95.324 1.00 19.46 171 ALA E O 1
ATOM 12243 N N . SER E 1 172 ? 66.365 74.426 97.568 1.00 22.47 172 SER E N 1
ATOM 12244 C CA . SER E 1 172 ? 65.396 73.392 97.851 1.00 24.16 172 SER E CA 1
ATOM 12245 C C . SER E 1 172 ? 64.006 73.990 97.631 1.00 23.88 172 SER E C 1
ATOM 12246 O O . SER E 1 172 ? 63.875 75.097 97.081 1.00 25.05 172 SER E O 1
ATOM 12249 N N . GLY E 1 173 ? 62.945 73.258 97.937 1.00 22.22 173 GLY E N 1
ATOM 12250 C CA . GLY E 1 173 ? 61.598 73.815 97.806 1.00 22.40 173 GLY E CA 1
ATOM 12251 C C . GLY E 1 173 ? 61.027 73.593 96.412 1.00 23.31 173 GLY E C 1
ATOM 12252 O O . GLY E 1 173 ? 61.527 72.830 95.569 1.00 22.25 173 GLY E O 1
ATOM 12253 N N . PRO E 1 174 ? 59.923 74.279 96.130 1.00 21.83 174 PRO E N 1
ATOM 12254 C CA . PRO E 1 174 ? 59.234 74.183 94.849 1.00 21.74 174 PRO E CA 1
ATOM 12255 C C . PRO E 1 174 ? 60.165 74.480 93.681 1.00 20.19 174 PRO E C 1
ATOM 12256 O O . PRO E 1 174 ? 61.031 75.336 93.799 1.00 21.09 174 PRO E O 1
ATOM 12260 N N . VAL E 1 175 ? 59.937 73.774 92.573 1.00 19.53 175 VAL E N 1
ATOM 12261 C CA . VAL E 1 175 ? 60.814 73.957 91.405 1.00 18.72 175 VAL E CA 1
ATOM 12262 C C . VAL E 1 175 ? 60.018 74.540 90.243 1.00 19.33 175 VAL E C 1
ATOM 12263 O O . VAL E 1 175 ? 58.957 74.009 89.922 1.00 19.97 175 VAL E O 1
ATOM 12267 N N . GLN E 1 176 ? 60.578 75.552 89.595 1.00 19.71 176 GLN E N 1
ATOM 12268 C CA . GLN E 1 176 ? 59.890 76.162 88.449 1.00 21.04 176 GLN E CA 1
ATOM 12269 C C . GLN E 1 176 ? 59.867 75.202 87.271 1.00 20.29 176 GLN E C 1
ATOM 12270 O O . GLN E 1 176 ? 60.806 74.405 87.135 1.00 18.24 176 GLN E O 1
ATOM 12276 N N . GLU E 1 177 ? 58.788 75.202 86.485 1.00 17.49 177 GLU E N 1
ATOM 12277 C CA . GLU E 1 177 ? 58.711 74.293 85.338 1.00 16.91 177 GLU E CA 1
ATOM 12278 C C . GLU E 1 177 ? 58.382 75.099 84.083 1.00 16.96 177 GLU E C 1
ATOM 12279 O O . GLU E 1 177 ? 57.983 76.271 84.169 1.00 17.76 177 GLU E O 1
ATOM 12285 N N . GLY E 1 178 ? 58.408 74.408 82.963 1.00 15.81 178 GLY E N 1
ATOM 12286 C CA . GLY E 1 178 ? 58.041 75.009 81.679 1.00 17.08 178 GLY E CA 1
ATOM 12287 C C . GLY E 1 178 ? 59.222 75.682 81.036 1.00 18.41 178 GLY E C 1
ATOM 12288 O O . GLY E 1 178 ? 60.290 75.080 80.855 1.00 17.47 178 GLY E O 1
ATOM 12289 N N . ASN E 1 179 ? 59.079 76.951 80.636 1.00 18.78 179 ASN E N 1
ATOM 12290 C CA . ASN E 1 179 ? 60.085 77.695 79.925 1.00 18.41 179 ASN E CA 1
ATOM 12291 C C . ASN E 1 179 ? 61.171 78.276 80.808 1.00 20.14 179 ASN E C 1
ATOM 12292 O O . ASN E 1 179 ? 61.292 79.492 81.058 1.00 20.55 179 ASN E O 1
ATOM 12297 N N . CYS E 1 180 ? 62.005 77.375 81.386 1.00 16.46 180 CYS E N 1
ATOM 12298 C CA . CYS E 1 180 ? 62.991 77.880 82.329 1.00 17.56 180 CYS E CA 1
ATOM 12299 C C . CYS E 1 180 ? 64.260 77.017 82.265 1.00 16.97 180 CYS E C 1
ATOM 12300 O O . CYS E 1 180 ? 64.186 75.861 81.884 1.00 16.86 180 CYS E O 1
ATOM 12303 N N . GLY E 1 181 ? 65.354 77.674 82.554 1.00 16.71 181 GLY E N 1
ATOM 12304 C CA . GLY E 1 181 ? 66.651 77.000 82.566 1.00 15.75 181 GLY E CA 1
ATOM 12305 C C . GLY E 1 181 ? 66.923 76.431 81.188 1.00 17.60 181 GLY E C 1
ATOM 12306 O O . GLY E 1 181 ? 66.672 77.030 80.122 1.00 17.03 181 GLY E O 1
ATOM 12307 N N . GLY E 1 182 ? 67.578 75.241 81.197 1.00 16.30 182 GLY E N 1
ATOM 12308 C CA . GLY E 1 182 ? 67.908 74.628 79.887 1.00 15.30 182 GLY E CA 1
ATOM 12309 C C . GLY E 1 182 ? 66.656 74.348 79.090 1.00 16.92 182 GLY E C 1
ATOM 12310 O O . GLY E 1 182 ? 66.723 74.173 77.863 1.00 15.97 182 GLY E O 1
ATOM 12311 N N . GLY E 1 183 ? 65.480 74.210 79.703 1.00 14.11 183 GLY E N 1
ATOM 12312 C CA . GLY E 1 183 ? 64.252 73.922 78.993 1.00 14.25 183 GLY E CA 1
ATOM 12313 C C . GLY E 1 183 ? 63.628 75.082 78.215 1.00 15.57 183 GLY E C 1
ATOM 12314 O O . GLY E 1 183 ? 62.613 74.886 77.538 1.00 16.86 183 GLY E O 1
ATOM 12315 N N . THR E 1 184 ? 64.130 76.278 78.419 1.00 15.80 184 THR E N 1
ATOM 12316 C CA . THR E 1 184 ? 63.543 77.507 77.941 1.00 17.06 184 THR E CA 1
ATOM 12317 C C . THR E 1 184 ? 63.025 77.463 76.510 1.00 15.73 184 THR E C 1
ATOM 12318 O O . THR E 1 184 ? 61.847 77.741 76.267 1.00 18.39 184 THR E O 1
ATOM 12322 N N . GLY E 1 185 ? 63.881 77.023 75.579 1.00 15.76 185 GLY E N 1
ATOM 12323 C CA . GLY E 1 185 ? 63.504 76.993 74.179 1.00 14.76 185 GLY E CA 1
ATOM 12324 C C . GLY E 1 185 ? 63.100 75.651 73.613 1.00 16.26 185 GLY E C 1
ATOM 12325 O O . GLY E 1 185 ? 63.087 75.472 72.394 1.00 18.06 185 GLY E O 1
ATOM 12326 N N . MET E 1 186 ? 62.758 74.678 74.429 1.00 15.21 186 MET E N 1
ATOM 12327 C CA . MET E 1 186 ? 62.441 73.326 73.966 1.00 14.95 186 MET E CA 1
ATOM 12328 C C . MET E 1 186 ? 61.010 73.097 73.560 1.00 16.25 186 MET E C 1
ATOM 12329 O O . MET E 1 186 ? 60.057 73.791 73.919 1.00 17.27 186 MET E O 1
ATOM 12334 N N . ILE E 1 187 ? 60.836 72.100 72.690 1.00 17.13 187 ILE E N 1
ATOM 12335 C CA . ILE E 1 187 ? 59.589 71.716 72.030 1.00 16.31 187 ILE E CA 1
ATOM 12336 C C . ILE E 1 187 ? 59.350 70.222 72.247 1.00 17.16 187 ILE E C 1
ATOM 12337 O O . ILE E 1 187 ? 60.294 69.471 71.943 1.00 14.89 187 ILE E O 1
ATOM 12342 N N . THR E 1 188 ? 58.192 69.778 72.672 1.00 15.80 188 THR E N 1
ATOM 12343 C CA . THR E 1 188 ? 57.966 68.343 72.898 1.00 15.47 188 THR E CA 1
ATOM 12344 C C . THR E 1 188 ? 56.636 67.957 72.263 1.00 17.34 188 THR E C 1
ATOM 12345 O O . THR E 1 188 ? 55.611 68.639 72.451 1.00 16.93 188 THR E O 1
ATOM 12349 N N . TYR E 1 189 ? 56.646 66.921 71.414 1.00 15.35 189 TYR E N 1
ATOM 12350 C CA . TYR E 1 189 ? 55.467 66.435 70.726 1.00 15.96 189 TYR E CA 1
ATOM 12351 C C . TYR E 1 189 ? 54.752 67.555 69.947 1.00 17.04 189 TYR E C 1
ATOM 12352 O O . TYR E 1 189 ? 53.503 67.549 69.897 1.00 17.94 189 TYR E O 1
ATOM 12361 N N . GLY E 1 190 ? 55.518 68.421 69.327 1.00 17.46 190 GLY E N 1
ATOM 12362 C CA . GLY E 1 190 ? 54.943 69.512 68.524 1.00 19.63 190 GLY E CA 1
ATOM 12363 C C . GLY E 1 190 ? 54.324 70.641 69.332 1.00 21.05 190 GLY E C 1
ATOM 12364 O O . GLY E 1 190 ? 53.761 71.578 68.734 1.00 20.35 190 GLY E O 1
ATOM 12365 N N . PHE E 1 191 ? 54.379 70.596 70.658 1.00 19.22 191 PHE E N 1
ATOM 12366 C CA . PHE E 1 191 ? 53.848 71.615 71.556 1.00 19.75 191 PHE E CA 1
ATOM 12367 C C . PHE E 1 191 ? 55.044 72.243 72.272 1.00 19.73 191 PHE E C 1
ATOM 12368 O O . PHE E 1 191 ? 56.165 71.729 72.147 1.00 20.42 191 PHE E O 1
ATOM 12376 N N . LYS E 1 192 ? 54.839 73.323 73.029 1.00 17.45 192 LYS E N 1
ATOM 12377 C CA . LYS E 1 192 ? 55.980 73.888 73.744 1.00 16.82 192 LYS E CA 1
ATOM 12378 C C . LYS E 1 192 ? 56.398 72.888 74.844 1.00 16.37 192 LYS E C 1
ATOM 12379 O O . LYS E 1 192 ? 55.596 72.395 75.622 1.00 16.92 192 LYS E O 1
ATOM 12385 N N . GLY E 1 193 ? 57.704 72.680 74.928 1.00 17.46 193 GLY E N 1
ATOM 12386 C CA . GLY E 1 193 ? 58.217 71.748 75.947 1.00 18.04 193 GLY E CA 1
ATOM 12387 C C . GLY E 1 193 ? 59.006 72.539 76.973 1.00 19.01 193 GLY E C 1
ATOM 12388 O O . GLY E 1 193 ? 58.834 73.758 77.155 1.00 18.56 193 GLY E O 1
ATOM 12389 N N . GLY E 1 194 ? 59.921 71.807 77.658 1.00 15.68 194 GLY E N 1
ATOM 12390 C CA . GLY E 1 194 ? 60.731 72.505 78.658 1.00 14.78 194 GLY E CA 1
ATOM 12391 C C . GLY E 1 194 ? 61.071 71.652 79.857 1.00 15.54 194 GLY E C 1
ATOM 12392 O O . GLY E 1 194 ? 61.170 70.433 79.744 1.00 14.80 194 GLY E O 1
ATOM 12393 N N . THR E 1 195 ? 61.128 72.279 81.035 1.00 15.23 195 THR E N 1
ATOM 12394 C CA . THR E 1 195 ? 61.507 71.629 82.273 1.00 14.15 195 THR E CA 1
ATOM 12395 C C . THR E 1 195 ? 60.343 71.061 83.035 1.00 14.09 195 THR E C 1
ATOM 12396 O O . THR E 1 195 ? 59.326 71.748 83.223 1.00 16.21 195 THR E O 1
ATOM 12400 N N . GLY E 1 196 ? 60.426 69.793 83.464 1.00 12.43 196 GLY E N 1
ATOM 12401 C CA . GLY E 1 196 ? 59.341 69.201 84.212 1.00 12.05 196 GLY E CA 1
ATOM 12402 C C . GLY E 1 196 ? 59.909 68.405 85.397 1.00 14.14 196 GLY E C 1
ATOM 12403 O O . GLY E 1 196 ? 61.020 67.865 85.309 1.00 14.51 196 GLY E O 1
ATOM 12404 N N . THR E 1 197 ? 59.122 68.225 86.449 1.00 13.12 197 THR E N 1
ATOM 12405 C CA . THR E 1 197 ? 59.628 67.473 87.602 1.00 12.50 197 THR E CA 1
ATOM 12406 C C . THR E 1 197 ? 58.469 66.818 88.342 1.00 14.45 197 THR E C 1
ATOM 12407 O O . THR E 1 197 ? 57.295 67.221 88.213 1.00 14.64 197 THR E O 1
ATOM 12411 N N . ALA E 1 198 ? 58.770 65.744 89.067 1.00 13.24 198 ALA E N 1
ATOM 12412 C CA . ALA E 1 198 ? 57.785 64.986 89.819 1.00 13.31 198 ALA E CA 1
ATOM 12413 C C . ALA E 1 198 ? 58.526 64.110 90.849 1.00 14.99 198 ALA E C 1
ATOM 12414 O O . ALA E 1 198 ? 59.731 63.904 90.736 1.00 14.95 198 ALA E O 1
ATOM 12416 N N . SER E 1 199 ? 57.773 63.645 91.831 1.00 14.51 199 SER E N 1
ATOM 12417 C CA . SER E 1 199 ? 58.399 62.707 92.794 1.00 15.06 199 SER E CA 1
ATOM 12418 C C . SER E 1 199 ? 57.383 61.682 93.234 1.00 14.18 199 SER E C 1
ATOM 12419 O O . SER E 1 199 ? 56.146 61.760 93.063 1.00 13.98 199 SER E O 1
ATOM 12422 N N . ARG E 1 200 ? 57.868 60.643 93.899 1.00 14.47 200 ARG E N 1
ATOM 12423 C CA . ARG E 1 200 ? 57.083 59.561 94.462 1.00 14.31 200 ARG E CA 1
ATOM 12424 C C . ARG E 1 200 ? 57.718 59.177 95.801 1.00 16.21 200 ARG E C 1
ATOM 12425 O O . ARG E 1 200 ? 58.934 59.090 95.923 1.00 15.66 200 ARG E O 1
ATOM 12433 N N . VAL E 1 201 ? 56.930 58.904 96.834 1.00 15.05 201 VAL E N 1
ATOM 12434 C CA . VAL E 1 201 ? 57.418 58.338 98.091 1.00 16.85 201 VAL E CA 1
ATOM 12435 C C . VAL E 1 201 ? 57.067 56.866 98.162 1.00 17.39 201 VAL E C 1
ATOM 12436 O O . VAL E 1 201 ? 55.901 56.575 97.807 1.00 18.26 201 VAL E O 1
ATOM 12440 N N . VAL E 1 202 ? 57.959 55.950 98.477 1.00 16.79 202 VAL E N 1
ATOM 12441 C CA . VAL E 1 202 ? 57.673 54.525 98.492 1.00 19.74 202 VAL E CA 1
ATOM 12442 C C . VAL E 1 202 ? 58.134 53.990 99.854 1.00 19.85 202 VAL E C 1
ATOM 12443 O O . VAL E 1 202 ? 59.015 54.593 100.461 1.00 19.71 202 VAL E O 1
ATOM 12447 N N . GLU E 1 203 ? 57.527 52.909 100.309 1.00 20.35 203 GLU E N 1
ATOM 12448 C CA . GLU E 1 203 ? 58.066 52.295 101.548 1.00 25.23 203 GLU E CA 1
ATOM 12449 C C . GLU E 1 203 ? 58.898 51.087 101.104 1.00 24.49 203 GLU E C 1
ATOM 12450 O O . GLU E 1 203 ? 58.484 50.441 100.140 1.00 25.00 203 GLU E O 1
ATOM 12456 N N . PHE E 1 204 ? 60.042 50.852 101.713 1.00 22.83 204 PHE E N 1
ATOM 12457 C CA . PHE E 1 204 ? 60.933 49.748 101.354 1.00 22.83 204 PHE E CA 1
ATOM 12458 C C . PHE E 1 204 ? 61.560 49.205 102.641 1.00 20.38 204 PHE E C 1
ATOM 12459 O O . PHE E 1 204 ? 62.264 49.970 103.300 1.00 22.10 204 PHE E O 1
ATOM 12467 N N . GLY E 1 205 ? 61.254 47.957 102.986 1.00 23.20 205 GLY E N 1
ATOM 12468 C CA . GLY E 1 205 ? 61.782 47.371 104.229 1.00 23.52 205 GLY E CA 1
ATOM 12469 C C . GLY E 1 205 ? 61.524 48.133 105.515 1.00 24.43 205 GLY E C 1
ATOM 12470 O O . GLY E 1 205 ? 62.438 48.192 106.360 1.00 25.01 205 GLY E O 1
ATOM 12471 N N . GLY E 1 206 ? 60.360 48.771 105.670 1.00 22.76 206 GLY E N 1
ATOM 12472 C CA . GLY E 1 206 ? 60.077 49.505 106.908 1.00 24.16 206 GLY E CA 1
ATOM 12473 C C . GLY E 1 206 ? 60.611 50.909 106.964 1.00 22.38 206 GLY E C 1
ATOM 12474 O O . GLY E 1 206 ? 60.578 51.557 108.023 1.00 23.89 206 GLY E O 1
ATOM 12475 N N . ARG E 1 207 ? 61.180 51.388 105.842 1.00 19.22 207 ARG E N 1
ATOM 12476 C CA . ARG E 1 207 ? 61.702 52.733 105.725 1.00 19.41 207 ARG E CA 1
ATOM 12477 C C . ARG E 1 207 ? 61.046 53.495 104.567 1.00 16.81 207 ARG E C 1
ATOM 12478 O O . ARG E 1 207 ? 60.526 52.790 103.703 1.00 18.58 207 ARG E O 1
ATOM 12486 N N . SER E 1 208 ? 61.037 54.793 104.589 1.00 17.94 208 SER E N 1
ATOM 12487 C CA . SER E 1 208 ? 60.359 55.586 103.556 1.00 17.91 208 SER E CA 1
ATOM 12488 C C . SER E 1 208 ? 61.435 56.237 102.704 1.00 16.96 208 SER E C 1
ATOM 12489 O O . SER E 1 208 ? 62.391 56.785 103.262 1.00 17.09 208 SER E O 1
ATOM 12492 N N . PHE E 1 209 ? 61.316 56.198 101.394 1.00 15.66 209 PHE E N 1
ATOM 12493 C CA . PHE E 1 209 ? 62.329 56.791 100.539 1.00 13.76 209 PHE E CA 1
ATOM 12494 C C . PHE E 1 209 ? 61.621 57.648 99.507 1.00 13.82 209 PHE E C 1
ATOM 12495 O O . PHE E 1 209 ? 60.404 57.424 99.343 1.00 14.90 209 PHE E O 1
ATOM 12503 N N . THR E 1 210 ? 62.355 58.502 98.810 1.00 12.31 210 THR E N 1
ATOM 12504 C CA . THR E 1 210 ? 61.764 59.292 97.730 1.00 12.64 210 THR E CA 1
ATOM 12505 C C . THR E 1 210 ? 62.538 59.047 96.430 1.00 13.80 210 THR E C 1
ATOM 12506 O O . THR E 1 210 ? 63.755 58.780 96.479 1.00 13.79 210 THR E O 1
ATOM 12510 N N . ILE E 1 211 ? 61.793 58.963 95.333 1.00 13.23 211 ILE E N 1
ATOM 12511 C CA . ILE E 1 211 ? 62.410 58.929 93.993 1.00 15.45 211 ILE E CA 1
ATOM 12512 C C . ILE E 1 211 ? 61.929 60.233 93.337 1.00 14.42 211 ILE E C 1
ATOM 12513 O O . ILE E 1 211 ? 60.690 60.418 93.338 1.00 14.82 211 ILE E O 1
ATOM 12518 N N . GLY E 1 212 ? 62.800 61.068 92.840 1.00 14.68 212 GLY E N 1
ATOM 12519 C CA . GLY E 1 212 ? 62.397 62.286 92.160 1.00 14.32 212 GLY E CA 1
ATOM 12520 C C . GLY E 1 212 ? 62.948 62.291 90.729 1.00 15.91 212 GLY E C 1
ATOM 12521 O O . GLY E 1 212 ? 64.012 61.705 90.491 1.00 13.28 212 GLY E O 1
ATOM 12522 N N . ALA E 1 213 ? 62.246 62.974 89.840 1.00 13.30 213 ALA E N 1
ATOM 12523 C CA . ALA E 1 213 ? 62.717 63.069 88.450 1.00 15.31 213 ALA E CA 1
ATOM 12524 C C . ALA E 1 213 ? 62.656 64.506 87.978 1.00 13.86 213 ALA E C 1
ATOM 12525 O O . ALA E 1 213 ? 61.757 65.255 88.374 1.00 14.29 213 ALA E O 1
ATOM 12527 N N . LEU E 1 214 ? 63.638 64.902 87.157 1.00 14.42 214 LEU E N 1
ATOM 12528 C CA . LEU E 1 214 ? 63.621 66.188 86.467 1.00 12.17 214 LEU E CA 1
ATOM 12529 C C . LEU E 1 214 ? 63.915 65.853 85.003 1.00 14.52 214 LEU E C 1
ATOM 12530 O O . LEU E 1 214 ? 64.843 65.079 84.761 1.00 13.09 214 LEU E O 1
ATOM 12535 N N . VAL E 1 215 ? 63.150 66.455 84.094 1.00 11.62 215 VAL E N 1
ATOM 12536 C CA . VAL E 1 215 ? 63.373 66.133 82.662 1.00 14.27 215 VAL E CA 1
ATOM 12537 C C . VAL E 1 215 ? 63.517 67.442 81.910 1.00 16.04 215 VAL E C 1
ATOM 12538 O O . VAL E 1 215 ? 62.965 68.460 82.345 1.00 13.33 215 VAL E O 1
ATOM 12542 N N . GLN E 1 216 ? 64.273 67.424 80.822 1.00 12.71 216 GLN E N 1
ATOM 12543 C CA . GLN E 1 216 ? 64.336 68.588 79.921 1.00 13.07 216 GLN E CA 1
ATOM 12544 C C . GLN E 1 216 ? 63.735 67.984 78.644 1.00 15.34 216 GLN E C 1
ATOM 12545 O O . GLN E 1 216 ? 64.467 67.210 78.018 1.00 13.92 216 GLN E O 1
ATOM 12551 N N . ALA E 1 217 ? 62.460 68.226 78.412 1.00 14.56 217 ALA E N 1
ATOM 12552 C CA . ALA E 1 217 ? 61.711 67.552 77.363 1.00 13.80 217 ALA E CA 1
ATOM 12553 C C . ALA E 1 217 ? 61.755 68.321 76.037 1.00 15.97 217 ALA E C 1
ATOM 12554 O O . ALA E 1 217 ? 61.218 69.430 75.922 1.00 13.93 217 ALA E O 1
ATOM 12556 N N . ASN E 1 218 ? 62.392 67.701 75.033 1.00 13.38 218 ASN E N 1
ATOM 12557 C CA . ASN E 1 218 ? 62.483 68.329 73.701 1.00 13.05 218 ASN E CA 1
ATOM 12558 C C . ASN E 1 218 ? 62.237 67.285 72.602 1.00 13.18 218 ASN E C 1
ATOM 12559 O O . ASN E 1 218 ? 62.778 67.415 71.496 1.00 14.18 218 ASN E O 1
ATOM 12564 N N . HIS E 1 219 ? 61.479 66.249 72.915 1.00 14.23 219 HIS E N 1
ATOM 12565 C CA . HIS E 1 219 ? 61.337 65.086 72.035 1.00 13.39 219 HIS E CA 1
ATOM 12566 C C . HIS E 1 219 ? 59.918 64.797 71.559 1.00 15.83 219 HIS E C 1
ATOM 12567 O O . HIS E 1 219 ? 58.971 65.405 72.030 1.00 15.46 219 HIS E O 1
ATOM 12574 N N . GLY E 1 220 ? 59.817 63.855 70.615 1.00 14.28 220 GLY E N 1
ATOM 12575 C CA . GLY E 1 220 ? 58.501 63.408 70.157 1.00 16.41 220 GLY E CA 1
ATOM 12576 C C . GLY E 1 220 ? 57.924 64.267 69.030 1.00 15.93 220 GLY E C 1
ATOM 12577 O O . GLY E 1 220 ? 58.402 65.358 68.740 1.00 18.46 220 GLY E O 1
ATOM 12578 N N . GLN E 1 221 ? 56.949 63.700 68.374 1.00 19.57 221 GLN E N 1
ATOM 12579 C CA . GLN E 1 221 ? 56.194 64.301 67.276 1.00 21.55 221 GLN E CA 1
ATOM 12580 C C . GLN E 1 221 ? 54.728 64.287 67.713 1.00 18.90 221 GLN E C 1
ATOM 12581 O O . GLN E 1 221 ? 54.306 63.377 68.419 1.00 15.94 221 GLN E O 1
ATOM 12587 N N . ARG E 1 222 ? 53.959 65.264 67.258 1.00 19.03 222 ARG E N 1
ATOM 12588 C CA . ARG E 1 222 ? 52.562 65.406 67.622 1.00 19.27 222 ARG E CA 1
ATOM 12589 C C . ARG E 1 222 ? 51.736 64.152 67.434 1.00 18.78 222 ARG E C 1
ATOM 12590 O O . ARG E 1 222 ? 50.967 63.785 68.322 1.00 18.60 222 ARG E O 1
ATOM 12598 N N . ASP E 1 223 ? 51.829 63.462 66.300 1.00 18.99 223 ASP E N 1
ATOM 12599 C CA . ASP E 1 223 ? 51.044 62.283 66.007 1.00 21.69 223 ASP E CA 1
ATOM 12600 C C . ASP E 1 223 ? 51.167 61.185 67.066 1.00 21.32 223 ASP E C 1
ATOM 12601 O O . ASP E 1 223 ? 50.218 60.424 67.276 1.00 21.80 223 ASP E O 1
ATOM 12606 N N . TRP E 1 224 ? 52.333 61.080 67.697 1.00 19.66 224 TRP E N 1
ATOM 12607 C CA . TRP E 1 224 ? 52.575 60.053 68.700 1.00 18.80 224 TRP E CA 1
ATOM 12608 C C . TRP E 1 224 ? 52.012 60.347 70.076 1.00 16.30 224 TRP E C 1
ATOM 12609 O O . TRP E 1 224 ? 51.908 59.417 70.850 1.00 15.33 224 TRP E O 1
ATOM 12620 N N . LEU E 1 225 ? 51.709 61.608 70.378 1.00 17.64 225 LEU E N 1
ATOM 12621 C CA . LEU E 1 225 ? 51.368 61.998 71.743 1.00 17.07 225 LEU E CA 1
ATOM 12622 C C . LEU E 1 225 ? 50.204 61.267 72.365 1.00 18.28 225 LEU E C 1
ATOM 12623 O O . LEU E 1 225 ? 49.076 61.214 71.863 1.00 18.67 225 LEU E O 1
ATOM 12628 N N . THR E 1 226 ? 50.480 60.655 73.518 1.00 16.99 226 THR E N 1
ATOM 12629 C CA . THR E 1 226 ? 49.544 59.851 74.297 1.00 18.62 226 THR E CA 1
ATOM 12630 C C . THR E 1 226 ? 49.594 60.397 75.730 1.00 18.94 226 THR E C 1
ATOM 12631 O O . THR E 1 226 ? 50.695 60.680 76.219 1.00 17.31 226 THR E O 1
ATOM 12635 N N . ILE E 1 227 ? 48.462 60.708 76.329 1.00 18.79 227 ILE E N 1
ATOM 12636 C CA . ILE E 1 227 ? 48.408 61.249 77.708 1.00 18.93 227 ILE E CA 1
ATOM 12637 C C . ILE E 1 227 ? 47.376 60.390 78.420 1.00 19.76 227 ILE E C 1
ATOM 12638 O O . ILE E 1 227 ? 46.301 60.110 77.874 1.00 17.05 227 ILE E O 1
ATOM 12643 N N . ALA E 1 228 ? 47.729 59.769 79.556 1.00 18.72 228 ALA E N 1
ATOM 12644 C CA . ALA E 1 228 ? 46.848 58.887 80.294 1.00 21.49 228 ALA E CA 1
ATOM 12645 C C . ALA E 1 228 ? 46.310 57.739 79.455 1.00 21.42 228 ALA E C 1
ATOM 12646 O O . ALA E 1 228 ? 45.193 57.248 79.634 1.00 22.31 228 ALA E O 1
ATOM 12648 N N . GLY E 1 229 ? 47.100 57.293 78.477 1.00 18.87 229 GLY E N 1
ATOM 12649 C CA . GLY E 1 229 ? 46.766 56.218 77.567 1.00 18.81 229 GLY E CA 1
ATOM 12650 C C . GLY E 1 229 ? 45.837 56.652 76.430 1.00 19.30 229 GLY E C 1
ATOM 12651 O O . GLY E 1 229 ? 45.471 55.789 75.624 1.00 20.70 229 GLY E O 1
ATOM 12652 N N . VAL E 1 230 ? 45.527 57.939 76.318 1.00 19.24 230 VAL E N 1
ATOM 12653 C CA . VAL E 1 230 ? 44.640 58.393 75.240 1.00 21.38 230 VAL E CA 1
ATOM 12654 C C . VAL E 1 230 ? 45.495 58.970 74.130 1.00 21.03 230 VAL E C 1
ATOM 12655 O O . VAL E 1 230 ? 46.376 59.809 74.337 1.00 20.42 230 VAL E O 1
ATOM 12659 N N . PRO E 1 231 ? 45.182 58.620 72.892 1.00 22.84 231 PRO E N 1
ATOM 12660 C CA . PRO E 1 231 ? 45.904 59.175 71.750 1.00 22.37 231 PRO E CA 1
ATOM 12661 C C . PRO E 1 231 ? 45.525 60.614 71.486 1.00 23.06 231 PRO E C 1
ATOM 12662 O O . PRO E 1 231 ? 44.988 60.953 70.412 1.00 21.68 231 PRO E O 1
ATOM 12666 N N . VAL E 1 232 ? 45.905 61.523 72.354 1.00 20.10 232 VAL E N 1
ATOM 12667 C CA . VAL E 1 232 ? 45.642 62.950 72.256 1.00 23.15 232 VAL E CA 1
ATOM 12668 C C . VAL E 1 232 ? 46.183 63.573 70.992 1.00 25.11 232 VAL E C 1
ATOM 12669 O O . VAL E 1 232 ? 45.571 64.491 70.443 1.00 24.31 232 VAL E O 1
ATOM 12673 N N . GLY E 1 233 ? 47.338 63.073 70.518 1.00 24.05 233 GLY E N 1
ATOM 12674 C CA . GLY E 1 233 ? 47.944 63.592 69.318 1.00 26.34 233 GLY E CA 1
ATOM 12675 C C . GLY E 1 233 ? 47.063 63.382 68.094 1.00 27.95 233 GLY E C 1
ATOM 12676 O O . GLY E 1 233 ? 47.174 64.231 67.203 1.00 29.37 233 GLY E O 1
ATOM 12677 N N . GLN E 1 234 ? 46.248 62.348 68.052 1.00 28.70 234 GLN E N 1
ATOM 12678 C CA . GLN E 1 234 ? 45.362 62.143 66.909 1.00 32.24 234 GLN E CA 1
ATOM 12679 C C . GLN E 1 234 ? 44.232 63.164 66.905 1.00 32.66 234 GLN E C 1
ATOM 12680 O O . GLN E 1 234 ? 43.681 63.471 65.839 1.00 33.95 234 GLN E O 1
ATOM 12686 N N . HIS E 1 235 ? 43.860 63.751 68.033 1.00 32.52 235 HIS E N 1
ATOM 12687 C CA . HIS E 1 235 ? 42.810 64.730 68.152 1.00 34.03 235 HIS E CA 1
ATOM 12688 C C . HIS E 1 235 ? 43.253 66.181 68.150 1.00 34.40 235 HIS E C 1
ATOM 12689 O O . HIS E 1 235 ? 42.423 67.065 67.906 1.00 33.35 235 HIS E O 1
ATOM 12696 N N . MET E 1 236 ? 44.472 66.505 68.549 1.00 33.39 236 MET E N 1
ATOM 12697 C CA . MET E 1 236 ? 44.956 67.882 68.567 1.00 35.88 236 MET E CA 1
ATOM 12698 C C . MET E 1 236 ? 46.077 68.033 67.534 1.00 38.03 236 MET E C 1
ATOM 12699 O O . MET E 1 236 ? 47.271 67.988 67.823 1.00 36.48 236 MET E O 1
ATOM 12704 N N . ARG E 1 237 ? 45.686 68.217 66.279 1.00 40.32 237 ARG E N 1
ATOM 12705 C CA . ARG E 1 237 ? 46.554 68.221 65.125 1.00 43.43 237 ARG E CA 1
ATOM 12706 C C . ARG E 1 237 ? 47.121 69.539 64.638 1.00 43.89 237 ARG E C 1
ATOM 12707 O O . ARG E 1 237 ? 48.074 69.528 63.844 1.00 43.96 237 ARG E O 1
ATOM 12715 N N . ASP E 1 238 ? 46.561 70.652 65.074 1.00 43.96 238 ASP E N 1
ATOM 12716 C CA . ASP E 1 238 ? 46.954 71.962 64.597 1.00 44.14 238 ASP E CA 1
ATOM 12717 C C . ASP E 1 238 ? 48.188 72.556 65.249 1.00 41.98 238 ASP E C 1
ATOM 12718 O O . ASP E 1 238 ? 48.592 72.214 66.358 1.00 39.83 238 ASP E O 1
ATOM 12723 N N . GLY E 1 239 ? 48.814 73.490 64.524 1.00 39.20 239 GLY E N 1
ATOM 12724 C CA . GLY E 1 239 ? 49.943 74.249 64.995 1.00 37.70 239 GLY E CA 1
ATOM 12725 C C . GLY E 1 239 ? 51.273 73.530 65.047 1.00 36.04 239 GLY E C 1
ATOM 12726 O O . GLY E 1 239 ? 52.219 74.093 65.608 1.00 35.98 239 GLY E O 1
ATOM 12727 N N . THR E 1 240 ? 51.424 72.360 64.445 1.00 35.34 240 THR E N 1
ATOM 12728 C CA . THR E 1 240 ? 52.708 71.678 64.525 1.00 35.41 240 THR E CA 1
ATOM 12729 C C . THR E 1 240 ? 53.801 72.476 63.835 1.00 35.37 240 THR E C 1
ATOM 12730 O O . THR E 1 240 ? 53.639 73.121 62.797 1.00 35.41 240 THR E O 1
ATOM 12734 N N . PRO E 1 241 ? 55.017 72.386 64.369 1.00 35.13 241 PRO E N 1
ATOM 12735 C CA . PRO E 1 241 ? 56.196 72.948 63.767 1.00 36.37 241 PRO E CA 1
ATOM 12736 C C . PRO E 1 241 ? 56.336 72.594 62.289 1.00 38.36 241 PRO E C 1
ATOM 12737 O O . PRO E 1 241 ? 56.615 73.437 61.435 1.00 37.00 241 PRO E O 1
ATOM 12741 N N . GLN E 1 242 ? 56.111 71.327 61.955 1.00 41.67 242 GLN E N 1
ATOM 12742 C CA . GLN E 1 242 ? 56.216 70.802 60.603 1.00 45.83 242 GLN E CA 1
ATOM 12743 C C . GLN E 1 242 ? 55.295 71.494 59.611 1.00 46.48 242 GLN E C 1
ATOM 12744 O O . GLN E 1 242 ? 55.705 71.870 58.506 1.00 46.51 242 GLN E O 1
ATOM 12750 N N . SER E 1 243 ? 54.047 71.746 59.998 1.00 46.11 243 SER E N 1
ATOM 12751 C CA . SER E 1 243 ? 53.095 72.419 59.126 1.00 47.25 243 SER E CA 1
ATOM 12752 C C . SER E 1 243 ? 53.476 73.875 58.876 1.00 47.60 243 SER E C 1
ATOM 12753 O O . SER E 1 243 ? 53.004 74.476 57.904 1.00 47.97 243 SER E O 1
ATOM 12756 N N . GLN E 1 244 ? 54.297 74.483 59.731 1.00 47.09 244 GLN E N 1
ATOM 12757 C CA . GLN E 1 244 ? 54.714 75.859 59.543 1.00 47.59 244 GLN E CA 1
ATOM 12758 C C . GLN E 1 244 ? 55.991 75.974 58.716 1.00 49.42 244 GLN E C 1
ATOM 12759 O O . GLN E 1 244 ? 56.249 77.047 58.165 1.00 49.43 244 GLN E O 1
ATOM 12765 N N . LEU E 1 245 ? 56.776 74.908 58.648 1.00 51.05 245 LEU E N 1
ATOM 12766 C CA . LEU E 1 245 ? 58.022 74.933 57.873 1.00 52.67 245 LEU E CA 1
ATOM 12767 C C . LEU E 1 245 ? 57.810 74.240 56.525 1.00 52.98 245 LEU E C 1
ATOM 12768 O O . LEU E 1 245 ? 56.647 74.037 56.125 1.00 53.97 245 LEU E O 1
ATOM 12773 N N . SER E 1 250 ? 65.000 65.205 71.570 1.00 15.19 250 SER E N 1
ATOM 12774 C CA . SER E 1 250 ? 65.863 64.753 72.671 1.00 15.18 250 SER E CA 1
ATOM 12775 C C . SER E 1 250 ? 65.231 64.957 74.047 1.00 14.96 250 SER E C 1
ATOM 12776 O O . SER E 1 250 ? 64.411 65.825 74.262 1.00 13.52 250 SER E O 1
ATOM 12779 N N . ILE E 1 251 ? 65.610 64.100 75.002 1.00 11.22 251 ILE E N 1
ATOM 12780 C CA . ILE E 1 251 ? 65.131 64.284 76.378 1.00 11.41 251 ILE E CA 1
ATOM 12781 C C . ILE E 1 251 ? 66.244 63.830 77.325 1.00 13.47 251 ILE E C 1
ATOM 12782 O O . ILE E 1 251 ? 66.730 62.730 77.121 1.00 13.07 251 ILE E O 1
ATOM 12787 N N . ILE E 1 252 ? 66.576 64.716 78.266 1.00 11.97 252 ILE E N 1
ATOM 12788 C CA . ILE E 1 252 ? 67.518 64.314 79.329 1.00 12.20 252 ILE E CA 1
ATOM 12789 C C . ILE E 1 252 ? 66.646 64.020 80.560 1.00 13.01 252 ILE E C 1
ATOM 12790 O O . ILE E 1 252 ? 65.776 64.812 80.864 1.00 12.65 252 ILE E O 1
ATOM 12795 N N . VAL E 1 253 ? 66.858 62.872 81.178 1.00 12.24 253 VAL E N 1
ATOM 12796 C CA . VAL E 1 253 ? 66.051 62.505 82.361 1.00 12.40 253 VAL E CA 1
ATOM 12797 C C . VAL E 1 253 ? 67.045 62.357 83.513 1.00 12.99 253 VAL E C 1
ATOM 12798 O O . VAL E 1 253 ? 68.081 61.678 83.398 1.00 10.14 253 VAL E O 1
ATOM 12802 N N . VAL E 1 254 ? 66.768 63.041 84.632 1.00 11.94 254 VAL E N 1
ATOM 12803 C CA . VAL E 1 254 ? 67.610 62.901 85.805 1.00 12.53 254 VAL E CA 1
ATOM 12804 C C . VAL E 1 254 ? 66.779 62.276 86.934 1.00 12.51 254 VAL E C 1
ATOM 12805 O O . VAL E 1 254 ? 65.731 62.829 87.228 1.00 13.72 254 VAL E O 1
ATOM 12809 N N . LEU E 1 255 ? 67.184 61.126 87.456 1.00 11.91 255 LEU E N 1
ATOM 12810 C CA . LEU E 1 255 ? 66.446 60.481 88.541 1.00 12.90 255 LEU E CA 1
ATOM 12811 C C . LEU E 1 255 ? 67.325 60.586 89.781 1.00 14.04 255 LEU E C 1
ATOM 12812 O O . LEU E 1 255 ? 68.539 60.379 89.704 1.00 12.08 255 LEU E O 1
ATOM 12817 N N . ALA E 1 256 ? 66.752 60.992 90.911 1.00 12.45 256 ALA E N 1
ATOM 12818 C CA . ALA E 1 256 ? 67.467 61.082 92.172 1.00 14.11 256 ALA E CA 1
ATOM 12819 C C . ALA E 1 256 ? 66.691 60.285 93.199 1.00 12.76 256 ALA E C 1
ATOM 12820 O O . ALA E 1 256 ? 65.444 60.247 93.220 1.00 13.19 256 ALA E O 1
ATOM 12822 N N . THR E 1 257 ? 67.391 59.603 94.111 1.00 12.86 257 THR E N 1
ATOM 12823 C CA . THR E 1 257 ? 66.705 58.902 95.178 1.00 11.90 257 THR E CA 1
ATOM 12824 C C . THR E 1 257 ? 67.604 58.871 96.418 1.00 13.36 257 THR E C 1
ATOM 12825 O O . THR E 1 257 ? 68.813 58.858 96.281 1.00 12.73 257 THR E O 1
ATOM 12829 N N . ASP E 1 258 ? 66.984 58.699 97.578 1.00 12.31 258 ASP E N 1
ATOM 12830 C CA . ASP E 1 258 ? 67.786 58.432 98.794 1.00 13.77 258 ASP E CA 1
ATOM 12831 C C . ASP E 1 258 ? 67.820 56.945 99.120 1.00 13.94 258 ASP E C 1
ATOM 12832 O O . ASP E 1 258 ? 68.378 56.534 100.175 1.00 11.72 258 ASP E O 1
ATOM 12837 N N . LEU E 1 259 ? 67.293 56.077 98.255 1.00 14.48 259 LEU E N 1
ATOM 12838 C CA . LEU E 1 259 ? 67.421 54.615 98.496 1.00 12.58 259 LEU E CA 1
ATOM 12839 C C . LEU E 1 259 ? 68.910 54.258 98.350 1.00 13.95 259 LEU E C 1
ATOM 12840 O O . LEU E 1 259 ? 69.581 54.707 97.430 1.00 12.73 259 LEU E O 1
ATOM 12845 N N . PRO E 1 260 ? 69.427 53.377 99.193 1.00 13.58 260 PRO E N 1
ATOM 12846 C CA . PRO E 1 260 ? 70.847 52.995 99.140 1.00 13.37 260 PRO E CA 1
ATOM 12847 C C . PRO E 1 260 ? 71.062 51.937 98.067 1.00 13.47 260 PRO E C 1
ATOM 12848 O O . PRO E 1 260 ? 70.787 50.755 98.157 1.00 14.11 260 PRO E O 1
ATOM 12852 N N . LEU E 1 261 ? 71.512 52.410 96.911 1.00 14.20 261 LEU E N 1
ATOM 12853 C CA . LEU E 1 261 ? 71.758 51.608 95.720 1.00 15.19 261 LEU E CA 1
ATOM 12854 C C . LEU E 1 261 ? 73.236 51.685 95.323 1.00 15.21 261 LEU E C 1
ATOM 12855 O O . LEU E 1 261 ? 73.852 52.757 95.389 1.00 15.43 261 LEU E O 1
ATOM 12860 N N . MET E 1 262 ? 73.740 50.615 94.719 1.00 14.19 262 MET E N 1
ATOM 12861 C CA . MET E 1 262 ? 75.118 50.633 94.193 1.00 13.72 262 MET E CA 1
ATOM 12862 C C . MET E 1 262 ? 75.042 50.876 92.687 1.00 12.73 262 MET E C 1
ATOM 12863 O O . MET E 1 262 ? 73.985 50.798 92.020 1.00 11.86 262 MET E O 1
ATOM 12868 N N . PRO E 1 263 ? 76.179 51.184 92.077 1.00 13.33 263 PRO E N 1
ATOM 12869 C CA . PRO E 1 263 ? 76.212 51.562 90.648 1.00 12.91 263 PRO E CA 1
ATOM 12870 C C . PRO E 1 263 ? 75.513 50.588 89.745 1.00 13.37 263 PRO E C 1
ATOM 12871 O O . PRO E 1 263 ? 74.778 50.997 88.835 1.00 13.08 263 PRO E O 1
ATOM 12875 N N . HIS E 1 264 ? 75.699 49.272 89.949 1.00 11.40 264 HIS E N 1
ATOM 12876 C CA . HIS E 1 264 ? 75.102 48.298 89.020 1.00 13.78 264 HIS E CA 1
ATOM 12877 C C . HIS E 1 264 ? 73.577 48.301 89.128 1.00 13.83 264 HIS E C 1
ATOM 12878 O O . HIS E 1 264 ? 72.884 48.064 88.154 1.00 12.86 264 HIS E O 1
ATOM 12885 N N . GLN E 1 265 ? 73.043 48.666 90.319 1.00 12.18 265 GLN E N 1
ATOM 12886 C CA . GLN E 1 265 ? 71.589 48.772 90.482 1.00 12.05 265 GLN E CA 1
ATOM 12887 C C . GLN E 1 265 ? 71.080 50.077 89.903 1.00 10.51 265 GLN E C 1
ATOM 12888 O O . GLN E 1 265 ? 69.966 50.197 89.385 1.00 11.85 265 GLN E O 1
ATOM 12894 N N . LEU E 1 266 ? 71.883 51.157 90.006 1.00 9.47 266 LEU E N 1
ATOM 12895 C CA . LEU E 1 266 ? 71.451 52.444 89.462 1.00 9.61 266 LEU E CA 1
ATOM 12896 C C . LEU E 1 266 ? 71.447 52.485 87.946 1.00 11.59 266 LEU E C 1
ATOM 12897 O O . LEU E 1 266 ? 70.597 53.176 87.348 1.00 11.44 266 LEU E O 1
ATOM 12902 N N . LYS E 1 267 ? 72.313 51.663 87.320 1.00 12.51 267 LYS E N 1
ATOM 12903 C CA . LYS E 1 267 ? 72.236 51.554 85.866 1.00 13.76 267 LYS E CA 1
ATOM 12904 C C . LYS E 1 267 ? 70.893 50.909 85.491 1.00 13.86 267 LYS E C 1
ATOM 12905 O O . LYS E 1 267 ? 70.294 51.355 84.519 1.00 11.79 267 LYS E O 1
ATOM 12911 N N . ARG E 1 268 ? 70.463 49.931 86.294 1.00 10.40 268 ARG E N 1
ATOM 12912 C CA . ARG E 1 268 ? 69.144 49.364 85.968 1.00 11.59 268 ARG E CA 1
ATOM 12913 C C . ARG E 1 268 ? 68.022 50.375 86.139 1.00 11.91 268 ARG E C 1
ATOM 12914 O O . ARG E 1 268 ? 67.099 50.482 85.323 1.00 13.60 268 ARG E O 1
ATOM 12922 N N . LEU E 1 269 ? 68.094 51.149 87.242 1.00 11.59 269 LEU E N 1
ATOM 12923 C CA . LEU E 1 269 ? 67.077 52.169 87.487 1.00 11.35 269 LEU E CA 1
ATOM 12924 C C . LEU E 1 269 ? 67.026 53.178 86.364 1.00 11.94 269 LEU E C 1
ATOM 12925 O O . LEU E 1 269 ? 65.949 53.570 85.886 1.00 12.32 269 LEU E O 1
ATOM 12930 N N . ALA E 1 270 ? 68.187 53.679 85.913 1.00 13.00 270 ALA E N 1
ATOM 12931 C CA . ALA E 1 270 ? 68.201 54.635 84.809 1.00 11.59 270 ALA E CA 1
ATOM 12932 C C . ALA E 1 270 ? 67.572 54.045 83.552 1.00 12.10 270 ALA E C 1
ATOM 12933 O O . ALA E 1 270 ? 66.856 54.770 82.814 1.00 11.51 270 ALA E O 1
ATOM 12935 N N . ARG E 1 271 ? 67.771 52.751 83.309 1.00 11.81 271 ARG E N 1
ATOM 12936 C CA . ARG E 1 271 ? 67.211 52.104 82.135 1.00 12.84 271 ARG E CA 1
ATOM 12937 C C . ARG E 1 271 ? 65.695 52.109 82.182 1.00 14.21 271 ARG E C 1
ATOM 12938 O O . ARG E 1 271 ? 65.045 52.106 81.134 1.00 13.87 271 ARG E O 1
ATOM 12946 N N . ARG E 1 272 ? 65.076 52.175 83.369 1.00 12.54 272 ARG E N 1
ATOM 12947 C CA . ARG E 1 272 ? 63.615 52.217 83.432 1.00 13.33 272 ARG E CA 1
ATOM 12948 C C . ARG E 1 272 ? 63.069 53.498 82.847 1.00 14.76 272 ARG E C 1
ATOM 12949 O O . ARG E 1 272 ? 61.877 53.569 82.493 1.00 16.24 272 ARG E O 1
ATOM 12957 N N . ALA E 1 273 ? 63.849 54.584 82.710 1.00 12.70 273 ALA E N 1
ATOM 12958 C CA . ALA E 1 273 ? 63.324 55.803 82.085 1.00 11.92 273 ALA E CA 1
ATOM 12959 C C . ALA E 1 273 ? 63.014 55.557 80.617 1.00 12.92 273 ALA E C 1
ATOM 12960 O O . ALA E 1 273 ? 62.294 56.392 80.035 1.00 12.48 273 ALA E O 1
ATOM 12962 N N . SER E 1 274 ? 63.492 54.490 79.986 1.00 11.68 274 SER E N 1
ATOM 12963 C CA . SER E 1 274 ? 63.098 54.134 78.627 1.00 12.23 274 SER E CA 1
ATOM 12964 C C . SER E 1 274 ? 61.585 53.923 78.571 1.00 11.94 274 SER E C 1
ATOM 12965 O O . SER E 1 274 ? 60.857 54.407 77.704 1.00 12.74 274 SER E O 1
ATOM 12968 N N . ILE E 1 275 ? 61.116 53.163 79.560 1.00 11.15 275 ILE E N 1
ATOM 12969 C CA . ILE E 1 275 ? 59.669 52.899 79.647 1.00 12.22 275 ILE E CA 1
ATOM 12970 C C . ILE E 1 275 ? 58.928 54.168 80.032 1.00 13.98 275 ILE E C 1
ATOM 12971 O O . ILE E 1 275 ? 57.869 54.481 79.464 1.00 13.76 275 ILE E O 1
ATOM 12976 N N . GLY E 1 276 ? 59.517 54.977 80.898 1.00 13.95 276 GLY E N 1
ATOM 12977 C CA . GLY E 1 276 ? 58.946 56.253 81.310 1.00 13.28 276 GLY E CA 1
ATOM 12978 C C . GLY E 1 276 ? 58.771 57.191 80.116 1.00 16.00 276 GLY E C 1
ATOM 12979 O O . GLY E 1 276 ? 57.675 57.757 79.988 1.00 13.83 276 GLY E O 1
ATOM 12980 N N . ILE E 1 277 ? 59.773 57.320 79.221 1.00 13.58 277 ILE E N 1
ATOM 12981 C CA . ILE E 1 277 ? 59.508 58.166 78.040 1.00 15.55 277 ILE E CA 1
ATOM 12982 C C . ILE E 1 277 ? 58.576 57.495 77.042 1.00 15.24 277 ILE E C 1
ATOM 12983 O O . ILE E 1 277 ? 57.816 58.174 76.315 1.00 14.66 277 ILE E O 1
ATOM 12988 N N . GLY E 1 278 ? 58.518 56.174 77.035 1.00 13.74 278 GLY E N 1
ATOM 12989 C CA . GLY E 1 278 ? 57.590 55.476 76.132 1.00 13.05 278 GLY E CA 1
ATOM 12990 C C . GLY E 1 278 ? 56.133 55.732 76.541 1.00 14.66 278 GLY E C 1
ATOM 12991 O O . GLY E 1 278 ? 55.258 55.726 75.654 1.00 13.04 278 GLY E O 1
ATOM 12992 N N . ARG E 1 279 ? 55.865 56.068 77.805 1.00 13.28 279 ARG E N 1
ATOM 12993 C CA . ARG E 1 279 ? 54.487 56.276 78.259 1.00 14.66 279 ARG E CA 1
ATOM 12994 C C . ARG E 1 279 ? 53.718 57.353 77.507 1.00 16.89 279 ARG E C 1
ATOM 12995 O O . ARG E 1 279 ? 52.480 57.201 77.401 1.00 19.14 279 ARG E O 1
ATOM 13003 N N . ASN E 1 280 ? 54.361 58.397 76.981 1.00 14.74 280 ASN E N 1
ATOM 13004 C CA . ASN E 1 280 ? 53.657 59.470 76.314 1.00 16.83 280 ASN E CA 1
ATOM 13005 C C . ASN E 1 280 ? 53.671 59.311 74.791 1.00 17.69 280 ASN E C 1
ATOM 13006 O O . ASN E 1 280 ? 53.222 60.211 74.085 1.00 16.64 280 ASN E O 1
ATOM 13011 N N . GLY E 1 281 ? 54.184 58.170 74.310 1.00 15.10 281 GLY E N 1
ATOM 13012 C CA . GLY E 1 281 ? 53.990 57.893 72.896 1.00 16.23 281 GLY E CA 1
ATOM 13013 C C . GLY E 1 281 ? 55.196 57.726 72.020 1.00 14.76 281 GLY E C 1
ATOM 13014 O O . GLY E 1 281 ? 55.099 56.993 71.012 1.00 16.39 281 GLY E O 1
ATOM 13015 N N . THR E 1 282 ? 56.324 58.313 72.375 1.00 12.97 282 THR E N 1
ATOM 13016 C CA . THR E 1 282 ? 57.468 58.184 71.456 1.00 13.94 282 THR E CA 1
ATOM 13017 C C . THR E 1 282 ? 57.925 56.745 71.327 1.00 14.31 282 THR E C 1
ATOM 13018 O O . THR E 1 282 ? 57.969 56.002 72.313 1.00 13.74 282 THR E O 1
ATOM 13022 N N . PRO E 1 283 ? 58.404 56.350 70.155 1.00 16.42 283 PRO E N 1
ATOM 13023 C CA . PRO E 1 283 ? 59.074 55.081 69.944 1.00 15.89 283 PRO E CA 1
ATOM 13024 C C . PRO E 1 283 ? 60.587 55.272 70.070 1.00 16.05 283 PRO E C 1
ATOM 13025 O O . PRO E 1 283 ? 61.380 54.340 69.898 1.00 17.21 283 PRO E O 1
ATOM 13029 N N . GLY E 1 284 ? 61.020 56.497 70.355 1.00 15.16 284 GLY E N 1
ATOM 13030 C CA . GLY E 1 284 ? 62.424 56.866 70.475 1.00 15.49 284 GLY E CA 1
ATOM 13031 C C . GLY E 1 284 ? 62.912 57.293 69.076 1.00 14.82 284 GLY E C 1
ATOM 13032 O O . GLY E 1 284 ? 63.425 56.427 68.366 1.00 15.81 284 GLY E O 1
ATOM 13033 N N . GLY E 1 285 ? 62.861 58.594 68.759 1.00 15.28 285 GLY E N 1
ATOM 13034 C CA . GLY E 1 285 ? 63.224 58.963 67.371 1.00 13.87 285 GLY E CA 1
ATOM 13035 C C . GLY E 1 285 ? 64.721 58.896 67.117 1.00 15.33 285 GLY E C 1
ATOM 13036 O O . GLY E 1 285 ? 65.536 58.984 68.043 1.00 13.95 285 GLY E O 1
ATOM 13037 N N . ASN E 1 286 ? 65.134 58.761 65.848 1.00 12.77 286 ASN E N 1
ATOM 13038 C CA . ASN E 1 286 ? 66.566 58.696 65.556 1.00 14.01 286 ASN E CA 1
ATOM 13039 C C . ASN E 1 286 ? 67.332 59.946 65.965 1.00 13.84 286 ASN E C 1
ATOM 13040 O O . ASN E 1 286 ? 68.472 59.895 66.448 1.00 12.63 286 ASN E O 1
ATOM 13045 N N . ASN E 1 287 ? 66.736 61.124 65.729 1.00 13.47 287 ASN E N 1
ATOM 13046 C CA . ASN E 1 287 ? 67.473 62.365 66.048 1.00 15.26 287 ASN E CA 1
ATOM 13047 C C . ASN E 1 287 ? 67.353 62.750 67.512 1.00 15.71 287 ASN E C 1
ATOM 13048 O O . ASN E 1 287 ? 67.754 63.863 67.895 1.00 16.44 287 ASN E O 1
ATOM 13053 N N . SER E 1 288 ? 66.701 61.978 68.341 1.00 13.99 288 SER E N 1
ATOM 13054 C CA . SER E 1 288 ? 66.487 62.319 69.742 1.00 15.62 288 SER E CA 1
ATOM 13055 C C . SER E 1 288 ? 67.609 61.819 70.648 1.00 15.68 288 SER E C 1
ATOM 13056 O O . SER E 1 288 ? 67.745 60.614 70.805 1.00 16.08 288 SER E O 1
ATOM 13059 N N . GLY E 1 289 ? 68.341 62.744 71.273 1.00 14.03 289 GLY E N 1
ATOM 13060 C CA . GLY E 1 289 ? 69.419 62.328 72.205 1.00 13.68 289 GLY E CA 1
ATOM 13061 C C . GLY E 1 289 ? 68.762 62.012 73.550 1.00 13.82 289 GLY E C 1
ATOM 13062 O O . GLY E 1 289 ? 68.451 62.959 74.245 1.00 13.71 289 GLY E O 1
ATOM 13063 N N . ASP E 1 290 ? 68.450 60.768 73.822 1.00 10.86 290 ASP E N 1
ATOM 13064 C CA . ASP E 1 290 ? 67.684 60.341 74.970 1.00 10.78 290 ASP E CA 1
ATOM 13065 C C . ASP E 1 290 ? 68.663 59.645 75.903 1.00 11.91 290 ASP E C 1
ATOM 13066 O O . ASP E 1 290 ? 69.085 58.510 75.657 1.00 10.90 290 ASP E O 1
ATOM 13071 N N . ILE E 1 291 ? 69.135 60.407 76.885 1.00 10.67 291 ILE E N 1
ATOM 13072 C CA . ILE E 1 291 ? 70.185 59.912 77.798 1.00 10.24 291 ILE E CA 1
ATOM 13073 C C . ILE E 1 291 ? 69.752 60.168 79.227 1.00 11.83 291 ILE E C 1
ATOM 13074 O O . ILE E 1 291 ? 69.246 61.238 79.550 1.00 11.72 291 ILE E O 1
ATOM 13079 N N . PHE E 1 292 ? 69.802 59.135 80.064 1.00 10.88 292 PHE E N 1
ATOM 13080 C CA . PHE E 1 292 ? 69.190 59.162 81.389 1.00 11.78 292 PHE E CA 1
ATOM 13081 C C . PHE E 1 292 ? 70.246 58.913 82.455 1.00 12.00 292 PHE E C 1
ATOM 13082 O O . PHE E 1 292 ? 71.077 58.008 82.265 1.00 11.71 292 PHE E O 1
ATOM 13090 N N . ILE E 1 293 ? 70.145 59.670 83.550 1.00 11.99 293 ILE E N 1
ATOM 13091 C CA . ILE E 1 293 ? 71.131 59.412 84.639 1.00 11.94 293 ILE E CA 1
ATOM 13092 C C . ILE E 1 293 ? 70.379 59.217 85.947 1.00 13.44 293 ILE E C 1
ATOM 13093 O O . ILE E 1 293 ? 69.419 59.938 86.188 1.00 14.12 293 ILE E O 1
ATOM 13098 N N . ALA E 1 294 ? 70.792 58.273 86.787 1.00 12.06 294 ALA E N 1
ATOM 13099 C CA . ALA E 1 294 ? 70.113 58.058 88.061 1.00 12.41 294 ALA E CA 1
ATOM 13100 C C . ALA E 1 294 ? 71.199 58.147 89.148 1.00 12.41 294 ALA E C 1
ATOM 13101 O O . ALA E 1 294 ? 72.300 57.636 88.896 1.00 13.48 294 ALA E O 1
ATOM 13103 N N . PHE E 1 295 ? 70.907 58.804 90.275 1.00 11.81 295 PHE E N 1
ATOM 13104 C CA . PHE E 1 295 ? 71.922 58.813 91.317 1.00 9.95 295 PHE E CA 1
ATOM 13105 C C . PHE E 1 295 ? 71.232 58.639 92.684 1.00 11.79 295 PHE E C 1
ATOM 13106 O O . PHE E 1 295 ? 70.040 58.871 92.816 1.00 10.21 295 PHE E O 1
ATOM 13114 N N . SER E 1 296 ? 72.033 58.224 93.649 1.00 9.76 296 SER E N 1
ATOM 13115 C CA . SER E 1 296 ? 71.486 58.057 94.991 1.00 12.57 296 SER E CA 1
ATOM 13116 C C . SER E 1 296 ? 72.270 58.986 95.909 1.00 12.53 296 SER E C 1
ATOM 13117 O O . SER E 1 296 ? 73.461 59.255 95.752 1.00 12.87 296 SER E O 1
ATOM 13120 N N . THR E 1 297 ? 71.564 59.501 96.899 1.00 11.88 297 THR E N 1
ATOM 13121 C CA . THR E 1 297 ? 72.198 60.450 97.868 1.00 14.45 297 THR E CA 1
ATOM 13122 C C . THR E 1 297 ? 72.548 59.693 99.136 1.00 15.57 297 THR E C 1
ATOM 13123 O O . THR E 1 297 ? 72.979 60.284 100.146 1.00 15.80 297 THR E O 1
ATOM 13127 N N . ALA E 1 298 ? 72.382 58.397 99.179 1.00 12.82 298 ALA E N 1
ATOM 13128 C CA . ALA E 1 298 ? 72.715 57.573 100.347 1.00 13.86 298 ALA E CA 1
ATOM 13129 C C . ALA E 1 298 ? 74.222 57.264 100.312 1.00 13.35 298 ALA E C 1
ATOM 13130 O O . ALA E 1 298 ? 74.946 57.672 99.415 1.00 12.27 298 ALA E O 1
ATOM 13132 N N . ASN E 1 299 ? 74.705 56.698 101.430 1.00 13.13 299 ASN E N 1
ATOM 13133 C CA . ASN E 1 299 ? 76.065 56.216 101.529 1.00 15.02 299 ASN E CA 1
ATOM 13134 C C . ASN E 1 299 ? 77.077 57.334 101.337 1.00 16.28 299 ASN E C 1
ATOM 13135 O O . ASN E 1 299 ? 78.040 57.161 100.570 1.00 16.84 299 ASN E O 1
ATOM 13140 N N . GLN E 1 300 ? 76.892 58.451 102.024 1.00 16.72 300 GLN E N 1
ATOM 13141 C CA . GLN E 1 300 ? 77.813 59.575 101.900 1.00 19.91 300 GLN E CA 1
ATOM 13142 C C . GLN E 1 300 ? 79.200 59.084 102.294 1.00 19.44 300 GLN E C 1
ATOM 13143 O O . GLN E 1 300 ? 79.325 58.344 103.262 1.00 20.79 300 GLN E O 1
ATOM 13149 N N . ARG E 1 301 ? 80.224 59.544 101.604 1.00 19.81 301 ARG E N 1
ATOM 13150 C CA . ARG E 1 301 ? 81.599 59.167 101.933 1.00 19.40 301 ARG E CA 1
ATOM 13151 C C . ARG E 1 301 ? 82.509 60.298 101.508 1.00 19.55 301 ARG E C 1
ATOM 13152 O O . ARG E 1 301 ? 82.093 61.197 100.783 1.00 18.17 301 ARG E O 1
ATOM 13160 N N . PRO E 1 302 ? 83.764 60.288 101.932 1.00 19.65 302 PRO E N 1
ATOM 13161 C CA . PRO E 1 302 ? 84.732 61.263 101.476 1.00 18.57 302 PRO E CA 1
ATOM 13162 C C . PRO E 1 302 ? 85.134 60.998 100.031 1.00 17.24 302 PRO E C 1
ATOM 13163 O O . PRO E 1 302 ? 84.925 59.901 99.513 1.00 17.75 302 PRO E O 1
ATOM 13167 N N . MET E 1 303 ? 85.814 61.966 99.395 1.00 16.76 303 MET E N 1
ATOM 13168 C CA . MET E 1 303 ? 86.352 61.749 98.064 1.00 17.73 303 MET E CA 1
ATOM 13169 C C . MET E 1 303 ? 87.448 60.688 98.167 1.00 16.95 303 MET E C 1
ATOM 13170 O O . MET E 1 303 ? 87.916 60.397 99.273 1.00 17.03 303 MET E O 1
ATOM 13175 N N . GLN E 1 304 ? 87.865 60.138 97.033 1.00 16.92 304 GLN E N 1
ATOM 13176 C CA . GLN E 1 304 ? 88.835 59.043 96.992 1.00 17.54 304 GLN E CA 1
ATOM 13177 C C . GLN E 1 304 ? 90.110 59.298 97.765 1.00 18.08 304 GLN E C 1
ATOM 13178 O O . GLN E 1 304 ? 90.617 58.449 98.504 1.00 16.08 304 GLN E O 1
ATOM 13184 N N . HIS E 1 305 ? 90.669 60.504 97.610 1.00 17.45 305 HIS E N 1
ATOM 13185 C CA . HIS E 1 305 ? 91.947 60.817 98.235 1.00 20.39 305 HIS E CA 1
ATOM 13186 C C . HIS E 1 305 ? 91.850 61.036 99.741 1.00 21.10 305 HIS E C 1
ATOM 13187 O O . HIS E 1 305 ? 92.904 61.147 100.359 1.00 20.72 305 HIS E O 1
ATOM 13194 N N . ARG E 1 306 ? 90.669 61.138 100.324 1.00 20.16 306 ARG E N 1
ATOM 13195 C CA . ARG E 1 306 ? 90.456 61.308 101.738 1.00 22.06 306 ARG E CA 1
ATOM 13196 C C . ARG E 1 306 ? 89.727 60.129 102.362 1.00 22.69 306 ARG E C 1
ATOM 13197 O O . ARG E 1 306 ? 89.264 60.252 103.509 1.00 23.61 306 ARG E O 1
ATOM 13205 N N . SER E 1 307 ? 89.556 59.022 101.636 1.00 19.50 307 SER E N 1
ATOM 13206 C CA . SER E 1 307 ? 88.826 57.889 102.191 1.00 19.17 307 SER E CA 1
ATOM 13207 C C . SER E 1 307 ? 89.741 56.885 102.888 1.00 18.42 307 SER E C 1
ATOM 13208 O O . SER E 1 307 ? 90.892 56.768 102.480 1.00 19.36 307 SER E O 1
ATOM 13211 N N . ALA E 1 308 ? 89.214 56.142 103.834 1.00 17.25 308 ALA E N 1
ATOM 13212 C CA . ALA E 1 308 ? 89.946 55.023 104.430 1.00 18.10 308 ALA E CA 1
ATOM 13213 C C . ALA E 1 308 ? 89.933 53.937 103.349 1.00 18.06 308 ALA E C 1
ATOM 13214 O O . ALA E 1 308 ? 89.142 54.003 102.407 1.00 16.60 308 ALA E O 1
ATOM 13216 N N . PRO E 1 309 ? 90.819 52.955 103.447 1.00 18.24 309 PRO E N 1
ATOM 13217 C CA . PRO E 1 309 ? 90.940 51.896 102.478 1.00 18.41 309 PRO E CA 1
ATOM 13218 C C . PRO E 1 309 ? 89.719 51.008 102.387 1.00 16.33 309 PRO E C 1
ATOM 13219 O O . PRO E 1 309 ? 89.550 50.364 101.352 1.00 17.12 309 PRO E O 1
ATOM 13223 N N . PHE E 1 310 ? 88.911 50.900 103.447 1.00 15.80 310 PHE E N 1
ATOM 13224 C CA . PHE E 1 310 ? 87.714 50.060 103.426 1.00 15.05 310 PHE E CA 1
ATOM 13225 C C . PHE E 1 310 ? 86.502 50.934 103.788 1.00 17.76 310 PHE E C 1
ATOM 13226 O O . PHE E 1 310 ? 86.653 51.726 104.723 1.00 18.91 310 PHE E O 1
ATOM 13234 N N . LEU E 1 311 ? 85.432 50.819 103.034 1.00 16.45 311 LEU E N 1
ATOM 13235 C CA . LEU E 1 311 ? 84.218 51.585 103.319 1.00 17.30 311 LEU E CA 1
ATOM 13236 C C . LEU E 1 311 ? 83.086 50.635 103.655 1.00 17.96 311 LEU E C 1
ATOM 13237 O O . LEU E 1 311 ? 82.951 49.596 102.984 1.00 17.88 311 LEU E O 1
ATOM 13242 N N . ASP E 1 312 ? 82.195 51.039 104.569 1.00 15.34 312 ASP E N 1
ATOM 13243 C CA . ASP E 1 312 ? 81.015 50.239 104.872 1.00 17.39 312 ASP E CA 1
ATOM 13244 C C . ASP E 1 312 ? 79.825 50.880 104.149 1.00 17.92 312 ASP E C 1
ATOM 13245 O O . ASP E 1 312 ? 79.668 52.097 104.240 1.00 17.41 312 ASP E O 1
ATOM 13250 N N . VAL E 1 313 ? 79.144 50.103 103.357 1.00 16.04 313 VAL E N 1
ATOM 13251 C CA . VAL E 1 313 ? 78.061 50.656 102.520 1.00 17.61 313 VAL E CA 1
ATOM 13252 C C . VAL E 1 313 ? 76.791 49.889 102.775 1.00 16.32 313 VAL E C 1
ATOM 13253 O O . VAL E 1 313 ? 76.863 48.721 103.173 1.00 16.14 313 VAL E O 1
ATOM 13257 N N . GLU E 1 314 ? 75.634 50.549 102.596 1.00 14.78 314 GLU E N 1
ATOM 13258 C CA . GLU E 1 314 ? 74.363 49.825 102.753 1.00 14.68 314 GLU E CA 1
ATOM 13259 C C . GLU E 1 314 ? 73.856 49.642 101.322 1.00 13.13 314 GLU E C 1
ATOM 13260 O O . GLU E 1 314 ? 74.009 50.574 100.510 1.00 12.40 314 GLU E O 1
ATOM 13266 N N . MET E 1 315 ? 73.267 48.494 101.025 1.00 13.99 315 MET E N 1
ATOM 13267 C CA . MET E 1 315 ? 72.729 48.251 99.689 1.00 16.09 315 MET E CA 1
ATOM 13268 C C . MET E 1 315 ? 71.438 47.456 99.832 1.00 15.24 315 MET E C 1
ATOM 13269 O O . MET E 1 315 ? 71.287 46.579 100.671 1.00 16.75 315 MET E O 1
ATOM 13274 N N . VAL E 1 316 ? 70.459 47.769 99.005 1.00 14.26 316 VAL E N 1
ATOM 13275 C CA . VAL E 1 316 ? 69.146 47.111 99.049 1.00 13.47 316 VAL E CA 1
ATOM 13276 C C . VAL E 1 316 ? 69.165 45.754 98.428 1.00 15.49 316 VAL E C 1
ATOM 13277 O O . VAL E 1 316 ? 70.012 45.540 97.536 1.00 13.12 316 VAL E O 1
ATOM 13281 N N . ASN E 1 317 ? 68.304 44.743 98.729 1.00 15.49 317 ASN E N 1
ATOM 13282 C CA . ASN E 1 317 ? 68.111 43.641 97.781 1.00 16.77 317 ASN E CA 1
ATOM 13283 C C . ASN E 1 317 ? 67.396 44.193 96.573 1.00 17.88 317 ASN E C 1
ATOM 13284 O O . ASN E 1 317 ? 66.578 44.973 96.912 1.00 16.46 317 ASN E O 1
ATOM 13289 N N . ASP E 1 318 ? 67.552 43.153 95.722 1.00 15.93 318 ASP E N 1
ATOM 13290 C CA . ASP E 1 318 ? 66.769 43.395 94.523 1.00 16.86 318 ASP E CA 1
ATOM 13291 C C . ASP E 1 318 ? 65.352 42.890 94.611 1.00 18.53 318 ASP E C 1
ATOM 13292 O O . ASP E 1 318 ? 64.551 43.431 93.855 1.00 16.92 318 ASP E O 1
ATOM 13297 N N . GLU E 1 319 ? 64.977 41.917 95.431 1.00 19.50 319 GLU E N 1
ATOM 13298 C CA . GLU E 1 319 ? 63.638 41.367 95.430 1.00 22.05 319 GLU E CA 1
ATOM 13299 C C . GLU E 1 319 ? 62.481 42.337 95.446 1.00 20.21 319 GLU E C 1
ATOM 13300 O O . GLU E 1 319 ? 61.576 42.234 94.616 1.00 21.77 319 GLU E O 1
ATOM 13306 N N . PRO E 1 320 ? 62.451 43.315 96.339 1.00 20.07 320 PRO E N 1
ATOM 13307 C CA . PRO E 1 320 ? 61.337 44.252 96.440 1.00 20.64 320 PRO E CA 1
ATOM 13308 C C . PRO E 1 320 ? 61.441 45.470 95.561 1.00 19.60 320 PRO E C 1
ATOM 13309 O O . PRO E 1 320 ? 60.731 46.445 95.853 1.00 19.88 320 PRO E O 1
ATOM 13313 N N . LEU E 1 321 ? 62.304 45.504 94.538 1.00 16.16 321 LEU E N 1
ATOM 13314 C CA . LEU E 1 321 ? 62.472 46.735 93.783 1.00 15.95 321 LEU E CA 1
ATOM 13315 C C . LEU E 1 321 ? 61.378 47.040 92.790 1.00 14.82 321 LEU E C 1
ATOM 13316 O O . LEU E 1 321 ? 61.411 48.188 92.288 1.00 14.46 321 LEU E O 1
ATOM 13321 N N . ASP E 1 322 ? 60.439 46.150 92.526 1.00 15.98 322 ASP E N 1
ATOM 13322 C CA . ASP E 1 322 ? 59.420 46.448 91.512 1.00 15.61 322 ASP E CA 1
ATOM 13323 C C . ASP E 1 322 ? 58.652 47.709 91.829 1.00 17.47 322 ASP E C 1
ATOM 13324 O O . ASP E 1 322 ? 58.329 48.498 90.949 1.00 17.04 322 ASP E O 1
ATOM 13329 N N . THR E 1 323 ? 58.418 47.965 93.128 1.00 18.49 323 THR E N 1
ATOM 13330 C CA . THR E 1 323 ? 57.673 49.185 93.477 1.00 19.16 323 THR E CA 1
ATOM 13331 C C . THR E 1 323 ? 58.502 50.418 93.238 1.00 17.82 323 THR E C 1
ATOM 13332 O O . THR E 1 323 ? 57.932 51.475 92.987 1.00 15.37 323 THR E O 1
ATOM 13336 N N . VAL E 1 324 ? 59.834 50.298 93.303 1.00 14.80 324 VAL E N 1
ATOM 13337 C CA . VAL E 1 324 ? 60.712 51.437 93.015 1.00 16.13 324 VAL E CA 1
ATOM 13338 C C . VAL E 1 324 ? 60.756 51.674 91.508 1.00 13.74 324 VAL E C 1
ATOM 13339 O O . VAL E 1 324 ? 60.788 52.790 91.040 1.00 13.50 324 VAL E O 1
ATOM 13343 N N . TYR E 1 325 ? 60.819 50.584 90.751 1.00 14.07 325 TYR E N 1
ATOM 13344 C CA . TYR E 1 325 ? 60.871 50.762 89.278 1.00 13.03 325 TYR E CA 1
ATOM 13345 C C . TYR E 1 325 ? 59.558 51.388 88.791 1.00 14.55 325 TYR E C 1
ATOM 13346 O O . TYR E 1 325 ? 59.577 52.288 87.972 1.00 13.96 325 TYR E O 1
ATOM 13355 N N . LEU E 1 326 ? 58.438 50.923 89.342 1.00 13.54 326 LEU E N 1
ATOM 13356 C CA . LEU E 1 326 ? 57.156 51.541 88.947 1.00 16.03 326 LEU E CA 1
ATOM 13357 C C . LEU E 1 326 ? 57.149 53.023 89.289 1.00 16.38 326 LEU E C 1
ATOM 13358 O O . LEU E 1 326 ? 56.713 53.848 88.495 1.00 16.28 326 LEU E O 1
ATOM 13363 N N . ALA E 1 327 ? 57.614 53.376 90.499 1.00 15.46 327 ALA E N 1
ATOM 13364 C CA . ALA E 1 327 ? 57.648 54.795 90.865 1.00 15.45 327 ALA E CA 1
ATOM 13365 C C . ALA E 1 327 ? 58.512 55.620 89.949 1.00 15.07 327 ALA E C 1
ATOM 13366 O O . ALA E 1 327 ? 58.211 56.773 89.574 1.00 13.87 327 ALA E O 1
ATOM 13368 N N . ALA E 1 328 ? 59.660 55.038 89.518 1.00 14.44 328 ALA E N 1
ATOM 13369 C CA . ALA E 1 328 ? 60.557 55.753 88.616 1.00 13.37 328 ALA E CA 1
ATOM 13370 C C . ALA E 1 328 ? 59.890 56.016 87.275 1.00 13.41 328 ALA E C 1
ATOM 13371 O O . ALA E 1 328 ? 59.897 57.147 86.777 1.00 13.54 328 ALA E O 1
ATOM 13373 N N . VAL E 1 329 ? 59.241 54.993 86.732 1.00 13.08 329 VAL E N 1
ATOM 13374 C CA . VAL E 1 329 ? 58.568 55.154 85.421 1.00 12.48 329 VAL E CA 1
ATOM 13375 C C . VAL E 1 329 ? 57.477 56.226 85.523 1.00 14.26 329 VAL E C 1
ATOM 13376 O O . VAL E 1 329 ? 57.346 57.157 84.724 1.00 12.84 329 VAL E O 1
ATOM 13380 N N . ASP E 1 330 ? 56.656 56.055 86.565 1.00 13.17 330 ASP E N 1
ATOM 13381 C CA . ASP E 1 330 ? 55.561 57.022 86.740 1.00 14.53 330 ASP E CA 1
ATOM 13382 C C . ASP E 1 330 ? 56.094 58.417 86.944 1.00 13.94 330 ASP E C 1
ATOM 13383 O O . ASP E 1 330 ? 55.434 59.355 86.504 1.00 13.34 330 ASP E O 1
ATOM 13388 N N . SER E 1 331 ? 57.172 58.633 87.729 1.00 13.64 331 SER E N 1
ATOM 13389 C CA . SER E 1 331 ? 57.656 59.991 87.920 1.00 14.61 331 SER E CA 1
ATOM 13390 C C . SER E 1 331 ? 58.172 60.601 86.627 1.00 14.04 331 SER E C 1
ATOM 13391 O O . SER E 1 331 ? 58.054 61.819 86.410 1.00 12.93 331 SER E O 1
ATOM 13394 N N . VAL E 1 332 ? 58.749 59.799 85.725 1.00 12.66 332 VAL E N 1
ATOM 13395 C CA . VAL E 1 332 ? 59.215 60.343 84.460 1.00 11.97 332 VAL E CA 1
ATOM 13396 C C . VAL E 1 332 ? 58.013 60.769 83.621 1.00 12.12 332 VAL E C 1
ATOM 13397 O O . VAL E 1 332 ? 58.031 61.852 83.037 1.00 12.56 332 VAL E O 1
ATOM 13401 N N . GLU E 1 333 ? 56.981 59.906 83.600 1.00 12.33 333 GLU E N 1
ATOM 13402 C CA . GLU E 1 333 ? 55.817 60.310 82.785 1.00 13.19 333 GLU E CA 1
ATOM 13403 C C . GLU E 1 333 ? 55.197 61.622 83.315 1.00 13.67 333 GLU E C 1
ATOM 13404 O O . GLU E 1 333 ? 54.936 62.542 82.558 1.00 12.29 333 GLU E O 1
ATOM 13410 N N . GLU E 1 334 ? 55.036 61.695 84.643 1.00 13.69 334 GLU E N 1
ATOM 13411 C CA . GLU E 1 334 ? 54.414 62.905 85.211 1.00 13.89 334 GLU E CA 1
ATOM 13412 C C . GLU E 1 334 ? 55.273 64.133 84.999 1.00 15.46 334 GLU E C 1
ATOM 13413 O O . GLU E 1 334 ? 54.772 65.223 84.730 1.00 14.38 334 GLU E O 1
ATOM 13419 N N . ALA E 1 335 ? 56.609 64.000 85.031 1.00 14.41 335 ALA E N 1
ATOM 13420 C CA . ALA E 1 335 ? 57.491 65.121 84.776 1.00 14.42 335 ALA E CA 1
ATOM 13421 C C . ALA E 1 335 ? 57.353 65.626 83.351 1.00 14.21 335 ALA E C 1
ATOM 13422 O O . ALA E 1 335 ? 57.415 66.848 83.116 1.00 15.67 335 ALA E O 1
ATOM 13424 N N . VAL E 1 336 ? 57.278 64.718 82.374 1.00 12.54 336 VAL E N 1
ATOM 13425 C CA . VAL E 1 336 ? 57.096 65.171 80.992 1.00 12.38 336 VAL E CA 1
ATOM 13426 C C . VAL E 1 336 ? 55.765 65.912 80.814 1.00 13.20 336 VAL E C 1
ATOM 13427 O O . VAL E 1 336 ? 55.729 66.973 80.200 1.00 14.03 336 VAL E O 1
ATOM 13431 N N . VAL E 1 337 ? 54.701 65.353 81.344 1.00 13.94 337 VAL E N 1
ATOM 13432 C CA . VAL E 1 337 ? 53.379 66.007 81.252 1.00 15.59 337 VAL E CA 1
ATOM 13433 C C . VAL E 1 337 ? 53.388 67.319 82.041 1.00 16.60 337 VAL E C 1
ATOM 13434 O O . VAL E 1 337 ? 52.878 68.309 81.517 1.00 16.66 337 VAL E O 1
ATOM 13438 N N . ASN E 1 338 ? 53.994 67.389 83.223 1.00 16.09 338 ASN E N 1
ATOM 13439 C CA . ASN E 1 338 ? 54.117 68.665 83.935 1.00 15.89 338 ASN E CA 1
ATOM 13440 C C . ASN E 1 338 ? 54.832 69.716 83.119 1.00 16.75 338 ASN E C 1
ATOM 13441 O O . ASN E 1 338 ? 54.497 70.904 83.125 1.00 15.62 338 ASN E O 1
ATOM 13446 N N . ALA E 1 339 ? 55.901 69.325 82.362 1.00 14.80 339 ALA E N 1
ATOM 13447 C CA . ALA E 1 339 ? 56.581 70.309 81.536 1.00 16.48 339 ALA E CA 1
ATOM 13448 C C . ALA E 1 339 ? 55.654 70.926 80.481 1.00 16.67 339 ALA E C 1
ATOM 13449 O O . ALA E 1 339 ? 55.719 72.159 80.283 1.00 18.18 339 ALA E O 1
ATOM 13451 N N . MET E 1 340 ? 54.827 70.115 79.837 1.00 16.11 340 MET E N 1
ATOM 13452 C CA . MET E 1 340 ? 53.915 70.597 78.797 1.00 17.68 340 MET E CA 1
ATOM 13453 C C . MET E 1 340 ? 52.856 71.507 79.434 1.00 18.43 340 MET E C 1
ATOM 13454 O O . MET E 1 340 ? 52.478 72.512 78.831 1.00 19.04 340 MET E O 1
ATOM 13459 N N . ILE E 1 341 ? 52.368 71.096 80.594 1.00 18.15 341 ILE E N 1
ATOM 13460 C CA . ILE E 1 341 ? 51.345 71.935 81.288 1.00 18.30 341 ILE E CA 1
ATOM 13461 C C . ILE E 1 341 ? 51.877 73.274 81.751 1.00 19.60 341 ILE E C 1
ATOM 13462 O O . ILE E 1 341 ? 51.148 74.302 81.830 1.00 19.54 341 ILE E O 1
ATOM 13467 N N . ALA E 1 342 ? 53.145 73.315 82.167 1.00 18.19 342 ALA E N 1
ATOM 13468 C CA . ALA E 1 342 ? 53.739 74.537 82.674 1.00 18.43 342 ALA E CA 1
ATOM 13469 C C . ALA E 1 342 ? 54.237 75.454 81.581 1.00 18.11 342 ALA E C 1
ATOM 13470 O O . ALA E 1 342 ? 54.427 76.638 81.821 1.00 17.78 342 ALA E O 1
ATOM 13472 N N . ALA E 1 343 ? 54.488 74.949 80.364 1.00 17.72 343 ALA E N 1
ATOM 13473 C CA . ALA E 1 343 ? 55.041 75.737 79.295 1.00 18.09 343 ALA E CA 1
ATOM 13474 C C . ALA E 1 343 ? 54.059 76.816 78.821 1.00 19.65 343 ALA E C 1
ATOM 13475 O O . ALA E 1 343 ? 52.844 76.653 79.000 1.00 20.59 343 ALA E O 1
ATOM 13477 N N . GLU E 1 344 ? 54.617 77.796 78.152 1.00 20.08 344 GLU E N 1
ATOM 13478 C CA . GLU E 1 344 ? 53.870 78.896 77.531 1.00 24.54 344 GLU E CA 1
ATOM 13479 C C . GLU E 1 344 ? 54.295 79.147 76.093 1.00 23.88 344 GLU E C 1
ATOM 13480 O O . GLU E 1 344 ? 55.441 78.964 75.693 1.00 21.65 344 GLU E O 1
ATOM 13486 N N . ASP E 1 345 ? 53.332 79.633 75.278 1.00 22.92 345 ASP E N 1
ATOM 13487 C CA . ASP E 1 345 ? 53.645 79.900 73.884 1.00 23.35 345 ASP E CA 1
ATOM 13488 C C . ASP E 1 345 ? 54.942 80.659 73.708 1.00 22.61 345 ASP E C 1
ATOM 13489 O O . ASP E 1 345 ? 55.289 81.523 74.525 1.00 22.60 345 ASP E O 1
ATOM 13494 N N . MET E 1 346 ? 55.672 80.423 72.629 1.00 22.31 346 MET E N 1
ATOM 13495 C CA . MET E 1 346 ? 56.935 81.111 72.355 1.00 23.03 346 MET E CA 1
ATOM 13496 C C . MET E 1 346 ? 57.195 81.234 70.855 1.00 24.03 346 MET E C 1
ATOM 13497 O O . MET E 1 346 ? 56.894 80.294 70.135 1.00 24.28 346 MET E O 1
ATOM 13502 N N . GLY E 1 347 ? 57.799 82.331 70.415 1.00 25.01 347 GLY E N 1
ATOM 13503 C CA . GLY E 1 347 ? 58.084 82.520 68.987 1.00 26.46 347 GLY E CA 1
ATOM 13504 C C . GLY E 1 347 ? 57.042 83.434 68.346 1.00 28.76 347 GLY E C 1
ATOM 13505 O O . GLY E 1 347 ? 56.519 84.290 69.063 1.00 28.15 347 GLY E O 1
ATOM 13506 N N . GLY E 1 348 ? 56.800 83.274 67.044 1.00 29.51 348 GLY E N 1
ATOM 13507 C CA . GLY E 1 348 ? 55.776 84.071 66.372 1.00 32.79 348 GLY E CA 1
ATOM 13508 C C . GLY E 1 348 ? 56.168 85.513 66.085 1.00 33.94 348 GLY E C 1
ATOM 13509 O O . GLY E 1 348 ? 55.326 86.284 65.594 1.00 34.71 348 GLY E O 1
ATOM 13510 N N . THR E 1 349 ? 57.413 85.888 66.348 1.00 33.40 349 THR E N 1
ATOM 13511 C CA . THR E 1 349 ? 57.843 87.262 66.094 1.00 34.68 349 THR E CA 1
ATOM 13512 C C . THR E 1 349 ? 58.325 87.381 64.657 1.00 35.33 349 THR E C 1
ATOM 13513 O O . THR E 1 349 ? 58.532 86.389 63.949 1.00 36.03 349 THR E O 1
ATOM 13517 N N . PRO E 1 350 ? 58.640 88.593 64.220 1.00 37.21 350 PRO E N 1
ATOM 13518 C CA . PRO E 1 350 ? 59.118 88.842 62.869 1.00 37.28 350 PRO E CA 1
ATOM 13519 C C . PRO E 1 350 ? 60.400 88.103 62.561 1.00 36.98 350 PRO E C 1
ATOM 13520 O O . PRO E 1 350 ? 60.692 87.771 61.415 1.00 37.92 350 PRO E O 1
ATOM 13524 N N . PHE E 1 351 ? 61.205 87.837 63.582 1.00 37.07 351 PHE E N 1
ATOM 13525 C CA . PHE E 1 351 ? 62.431 87.081 63.483 1.00 35.74 351 PHE E CA 1
ATOM 13526 C C . PHE E 1 351 ? 62.263 85.573 63.605 1.00 35.00 351 PHE E C 1
ATOM 13527 O O . PHE E 1 351 ? 63.290 84.886 63.470 1.00 34.75 351 PHE E O 1
ATOM 13535 N N . ASP E 1 352 ? 61.080 85.027 63.826 1.00 33.62 352 ASP E N 1
ATOM 13536 C CA . ASP E 1 352 ? 60.914 83.589 64.005 1.00 33.35 352 ASP E CA 1
ATOM 13537 C C . ASP E 1 352 ? 60.490 82.867 62.739 1.00 34.61 352 ASP E C 1
ATOM 13538 O O . ASP E 1 352 ? 59.930 83.475 61.819 1.00 33.94 352 ASP E O 1
ATOM 13543 N N . ARG E 1 353 ? 60.718 81.549 62.709 1.00 35.04 353 ARG E N 1
ATOM 13544 C CA . ARG E 1 353 ? 60.207 80.739 61.605 1.00 35.90 353 ARG E CA 1
ATOM 13545 C C . ARG E 1 353 ? 58.927 80.040 62.050 1.00 35.45 353 ARG E C 1
ATOM 13546 O O . ARG E 1 353 ? 58.170 79.523 61.244 1.00 34.83 353 ARG E O 1
ATOM 13554 N N . LEU E 1 354 ? 58.769 79.973 63.391 1.00 34.29 354 LEU E N 1
ATOM 13555 C CA . LEU E 1 354 ? 57.611 79.296 63.949 1.00 33.46 354 LEU E CA 1
ATOM 13556 C C . LEU E 1 354 ? 57.067 79.994 65.195 1.00 31.78 354 LEU E C 1
ATOM 13557 O O . LEU E 1 354 ? 57.719 80.805 65.832 1.00 31.61 354 LEU E O 1
ATOM 13562 N N . LEU E 1 355 ? 55.865 79.630 65.535 1.00 29.99 355 LEU E N 1
ATOM 13563 C CA . LEU E 1 355 ? 55.160 79.987 66.738 1.00 29.69 355 LEU E CA 1
ATOM 13564 C C . LEU E 1 355 ? 54.838 78.617 67.345 1.00 28.32 355 LEU E C 1
ATOM 13565 O O . LEU E 1 355 ? 54.172 77.812 66.698 1.00 29.86 355 LEU E O 1
ATOM 13570 N N . VAL E 1 356 ? 55.409 78.357 68.510 1.00 25.68 356 VAL E N 1
ATOM 13571 C CA . VAL E 1 356 ? 55.145 77.077 69.171 1.00 23.73 356 VAL E CA 1
ATOM 13572 C C . VAL E 1 356 ? 54.165 77.318 70.312 1.00 23.73 356 VAL E C 1
ATOM 13573 O O . VAL E 1 356 ? 54.430 78.077 71.247 1.00 24.54 356 VAL E O 1
ATOM 13577 N N . GLN E 1 357 ? 53.022 76.669 70.218 1.00 22.69 357 GLN E N 1
ATOM 13578 C CA . GLN E 1 357 ? 51.993 76.830 71.224 1.00 24.34 357 GLN E CA 1
ATOM 13579 C C . GLN E 1 357 ? 52.138 75.807 72.348 1.00 22.73 357 GLN E C 1
ATOM 13580 O O . GLN E 1 357 ? 52.407 74.631 72.075 1.00 21.22 357 GLN E O 1
ATOM 13586 N N . ALA E 1 358 ? 51.775 76.244 73.544 1.00 21.33 358 ALA E N 1
ATOM 13587 C CA . ALA E 1 358 ? 51.676 75.277 74.645 1.00 21.77 358 ALA E CA 1
ATOM 13588 C C . ALA E 1 358 ? 50.364 74.531 74.497 1.00 22.43 358 ALA E C 1
ATOM 13589 O O . ALA E 1 358 ? 49.418 75.140 73.951 1.00 22.02 358 ALA E O 1
ATOM 13591 N N . ILE E 1 359 ? 50.277 73.299 74.986 1.00 19.94 359 ILE E N 1
ATOM 13592 C CA . ILE E 1 359 ? 49.036 72.539 74.880 1.00 20.88 359 ILE E CA 1
ATOM 13593 C C . ILE E 1 359 ? 47.929 73.282 75.652 1.00 22.14 359 ILE E C 1
ATOM 13594 O O . ILE E 1 359 ? 48.209 73.852 76.707 1.00 20.47 359 ILE E O 1
ATOM 13599 N N . ASP E 1 360 ? 46.749 73.266 75.058 1.00 21.92 360 ASP E N 1
ATOM 13600 C CA . ASP E 1 360 ? 45.597 73.968 75.623 1.00 24.92 360 ASP E CA 1
ATOM 13601 C C . ASP E 1 360 ? 44.993 73.109 76.714 1.00 22.43 360 ASP E C 1
ATOM 13602 O O . ASP E 1 360 ? 44.603 71.966 76.493 1.00 24.27 360 ASP E O 1
ATOM 13607 N N . HIS E 1 361 ? 44.898 73.646 77.935 1.00 23.04 361 HIS E N 1
ATOM 13608 C CA . HIS E 1 361 ? 44.385 72.864 79.044 1.00 23.56 361 HIS E CA 1
ATOM 13609 C C . HIS E 1 361 ? 42.947 72.421 78.875 1.00 24.63 361 HIS E C 1
ATOM 13610 O O . HIS E 1 361 ? 42.666 71.282 79.244 1.00 22.75 361 HIS E O 1
ATOM 13617 N N . GLU E 1 362 ? 42.073 73.320 78.412 1.00 26.58 362 GLU E N 1
ATOM 13618 C CA . GLU E 1 362 ? 40.672 72.905 78.279 1.00 28.67 362 GLU E CA 1
ATOM 13619 C C . GLU E 1 362 ? 40.503 71.885 77.180 1.00 26.78 362 GLU E C 1
ATOM 13620 O O . GLU E 1 362 ? 39.828 70.898 77.405 1.00 26.67 362 GLU E O 1
ATOM 13626 N N . ARG E 1 363 ? 41.141 72.051 76.033 1.00 27.37 363 ARG E N 1
ATOM 13627 C CA . ARG E 1 363 ? 41.032 71.083 74.938 1.00 27.99 363 ARG E CA 1
ATOM 13628 C C . ARG E 1 363 ? 41.513 69.722 75.432 1.00 26.12 363 ARG E C 1
ATOM 13629 O O . ARG E 1 363 ? 40.904 68.687 75.195 1.00 24.79 363 ARG E O 1
ATOM 13637 N N . LEU E 1 364 ? 42.609 69.735 76.195 1.00 24.86 364 LEU E N 1
ATOM 13638 C CA . LEU E 1 364 ? 43.171 68.497 76.736 1.00 25.34 364 LEU E CA 1
ATOM 13639 C C . LEU E 1 364 ? 42.175 67.795 77.644 1.00 24.22 364 LEU E C 1
ATOM 13640 O O . LEU E 1 364 ? 41.909 66.610 77.499 1.00 24.05 364 LEU E O 1
ATOM 13645 N N . ARG E 1 365 ? 41.645 68.552 78.612 1.00 24.72 365 ARG E N 1
ATOM 13646 C CA . ARG E 1 365 ? 40.631 67.962 79.506 1.00 24.51 365 ARG E CA 1
ATOM 13647 C C . ARG E 1 365 ? 39.429 67.437 78.732 1.00 23.43 365 ARG E C 1
ATOM 13648 O O . ARG E 1 365 ? 38.954 66.344 79.024 1.00 22.10 365 ARG E O 1
ATOM 13656 N N . ALA E 1 366 ? 38.958 68.139 77.702 1.00 23.88 366 ALA E N 1
ATOM 13657 C CA . ALA E 1 366 ? 37.816 67.631 76.907 1.00 24.60 366 ALA E CA 1
ATOM 13658 C C . ALA E 1 366 ? 38.154 66.325 76.199 1.00 24.69 366 ALA E C 1
ATOM 13659 O O . ALA E 1 366 ? 37.330 65.416 76.212 1.00 25.71 366 ALA E O 1
ATOM 13661 N N . VAL E 1 367 ? 39.369 66.205 75.623 1.00 23.76 367 VAL E N 1
ATOM 13662 C CA . VAL E 1 367 ? 39.710 64.936 74.983 1.00 22.77 367 VAL E CA 1
ATOM 13663 C C . VAL E 1 367 ? 39.758 63.824 76.021 1.00 22.34 367 VAL E C 1
ATOM 13664 O O . VAL E 1 367 ? 39.205 62.740 75.803 1.00 23.48 367 VAL E O 1
ATOM 13668 N N . LEU E 1 368 ? 40.418 64.061 77.171 1.00 22.40 368 LEU E N 1
ATOM 13669 C CA . LEU E 1 368 ? 40.450 62.988 78.177 1.00 22.25 368 LEU E CA 1
ATOM 13670 C C . LEU E 1 368 ? 39.063 62.580 78.649 1.00 24.13 368 LEU E C 1
ATOM 13671 O O . LEU E 1 368 ? 38.761 61.404 78.821 1.00 22.37 368 LEU E O 1
ATOM 13676 N N . ARG E 1 369 ? 38.176 63.548 78.860 1.00 28.31 369 ARG E N 1
ATOM 13677 C CA . ARG E 1 369 ? 36.807 63.268 79.320 1.00 31.19 369 ARG E CA 1
ATOM 13678 C C . ARG E 1 369 ? 36.082 62.366 78.341 1.00 31.96 369 ARG E C 1
ATOM 13679 O O . ARG E 1 369 ? 35.452 61.396 78.765 1.00 31.41 369 ARG E O 1
ATOM 13687 N N . GLN E 1 370 ? 36.234 62.530 77.032 1.00 33.48 370 GLN E N 1
ATOM 13688 C CA . GLN E 1 370 ? 35.588 61.663 76.053 1.00 35.43 370 GLN E CA 1
ATOM 13689 C C . GLN E 1 370 ? 36.002 60.205 76.133 1.00 34.24 370 GLN E C 1
ATOM 13690 O O . GLN E 1 370 ? 35.264 59.303 75.716 1.00 32.85 370 GLN E O 1
ATOM 13696 N N . TYR E 1 371 ? 37.214 59.961 76.644 1.00 31.81 371 TYR E N 1
ATOM 13697 C CA . TYR E 1 371 ? 37.672 58.582 76.777 1.00 32.14 371 TYR E CA 1
ATOM 13698 C C . TYR E 1 371 ? 37.611 58.074 78.211 1.00 33.17 371 TYR E C 1
ATOM 13699 O O . TYR E 1 371 ? 38.223 57.031 78.483 1.00 33.15 371 TYR E O 1
ATOM 13708 N N . GLY E 1 372 ? 36.914 58.793 79.078 1.00 32.29 372 GLY E N 1
ATOM 13709 C CA . GLY E 1 372 ? 36.739 58.390 80.461 1.00 33.80 372 GLY E CA 1
ATOM 13710 C C . GLY E 1 372 ? 38.005 58.437 81.297 1.00 34.47 372 GLY E C 1
ATOM 13711 O O . GLY E 1 372 ? 38.177 57.563 82.156 1.00 34.34 372 GLY E O 1
ATOM 13712 N N . ARG E 1 373 ? 38.879 59.405 81.064 1.00 35.18 373 ARG E N 1
ATOM 13713 C CA . ARG E 1 373 ? 40.130 59.463 81.808 1.00 38.50 373 ARG E CA 1
ATOM 13714 C C . ARG E 1 373 ? 40.339 60.790 82.498 1.00 39.66 373 ARG E C 1
ATOM 13715 O O . ARG E 1 373 ? 41.466 61.103 82.861 1.00 40.30 373 ARG E O 1
ATOM 13723 N N . LEU E 1 374 ? 39.258 61.569 82.564 1.00 41.91 374 LEU E N 1
ATOM 13724 C CA . LEU E 1 374 ? 39.381 62.878 83.211 1.00 43.81 374 LEU E CA 1
ATOM 13725 C C . LEU E 1 374 ? 38.920 62.644 84.641 1.00 45.99 374 LEU E C 1
ATOM 13726 O O . LEU E 1 374 ? 37.780 62.236 84.859 1.00 47.94 374 LEU E O 1
ATOM 13731 N N . ALA E 1 375 ? 39.830 62.791 85.596 1.00 47.28 375 ALA E N 1
ATOM 13732 C CA . ALA E 1 375 ? 39.484 62.506 86.988 1.00 48.22 375 ALA E CA 1
ATOM 13733 C C . ALA E 1 375 ? 39.160 63.726 87.828 1.00 48.98 375 ALA E C 1
ATOM 13734 O O . ALA E 1 375 ? 38.950 64.856 87.343 1.00 49.93 375 ALA E O 1
ATOM 13736 N N . LYS F 1 9 ? 40.245 30.441 65.486 1.00 43.21 9 LYS F N 1
ATOM 13737 C CA . LYS F 1 9 ? 40.761 31.262 66.616 1.00 41.09 9 LYS F CA 1
ATOM 13738 C C . LYS F 1 9 ? 40.936 32.706 66.166 1.00 36.64 9 LYS F C 1
ATOM 13739 O O . LYS F 1 9 ? 41.760 32.990 65.299 1.00 37.54 9 LYS F O 1
ATOM 13745 N N . PRO F 1 10 ? 40.134 33.597 66.723 1.00 33.50 10 PRO F N 1
ATOM 13746 C CA . PRO F 1 10 ? 40.262 35.013 66.449 1.00 29.54 10 PRO F CA 1
ATOM 13747 C C . PRO F 1 10 ? 41.579 35.488 67.086 1.00 26.03 10 PRO F C 1
ATOM 13748 O O . PRO F 1 10 ? 41.994 34.958 68.129 1.00 24.58 10 PRO F O 1
ATOM 13752 N N . ARG F 1 11 ? 42.240 36.427 66.458 1.00 21.90 11 ARG F N 1
ATOM 13753 C CA . ARG F 1 11 ? 43.466 37.008 67.017 1.00 20.27 11 ARG F CA 1
ATOM 13754 C C . ARG F 1 11 ? 43.060 38.339 67.588 1.00 20.97 11 ARG F C 1
ATOM 13755 O O . ARG F 1 11 ? 41.848 38.656 67.567 1.00 21.06 11 ARG F O 1
ATOM 13763 N N . ALA F 1 12 ? 43.995 39.148 68.119 1.00 18.75 12 ALA F N 1
ATOM 13764 C CA . ALA F 1 12 ? 43.535 40.394 68.732 1.00 20.45 12 ALA F CA 1
ATOM 13765 C C . ALA F 1 12 ? 42.773 41.314 67.807 1.00 21.43 12 ALA F C 1
ATOM 13766 O O . ALA F 1 12 ? 41.767 41.892 68.240 1.00 22.30 12 ALA F O 1
ATOM 13768 N N . ARG F 1 13 ? 43.179 41.500 66.541 1.00 20.80 13 ARG F N 1
ATOM 13769 C CA . ARG F 1 13 ? 42.485 42.369 65.623 1.00 19.87 13 ARG F CA 1
ATOM 13770 C C . ARG F 1 13 ? 41.055 41.907 65.360 1.00 22.22 13 ARG F C 1
ATOM 13771 O O . ARG F 1 13 ? 40.222 42.767 65.111 1.00 21.44 13 ARG F O 1
ATOM 13779 N N . ASP F 1 14 ? 40.832 40.614 65.370 1.00 24.11 14 ASP F N 1
ATOM 13780 C CA . ASP F 1 14 ? 39.519 40.015 65.149 1.00 26.05 14 ASP F CA 1
ATOM 13781 C C . ASP F 1 14 ? 38.532 40.330 66.257 1.00 27.15 14 ASP F C 1
ATOM 13782 O O . ASP F 1 14 ? 37.308 40.200 66.088 1.00 27.73 14 ASP F O 1
ATOM 13787 N N . LEU F 1 15 ? 39.010 40.704 67.442 1.00 25.86 15 LEU F N 1
ATOM 13788 C CA . LEU F 1 15 ? 38.163 41.077 68.551 1.00 27.12 15 LEU F CA 1
ATOM 13789 C C . LEU F 1 15 ? 37.863 42.560 68.609 1.00 25.84 15 LEU F C 1
ATOM 13790 O O . LEU F 1 15 ? 37.219 42.960 69.602 1.00 25.57 15 LEU F O 1
ATOM 13795 N N . GLY F 1 16 ? 38.333 43.351 67.662 1.00 24.94 16 GLY F N 1
ATOM 13796 C CA . GLY F 1 16 ? 38.060 44.779 67.658 1.00 24.97 16 GLY F CA 1
ATOM 13797 C C . GLY F 1 16 ? 39.090 45.604 68.407 1.00 27.27 16 GLY F C 1
ATOM 13798 O O . GLY F 1 16 ? 38.903 46.803 68.658 1.00 27.27 16 GLY F O 1
ATOM 13799 N N . LEU F 1 17 ? 40.213 44.981 68.806 1.00 25.88 17 LEU F N 1
ATOM 13800 C CA . LEU F 1 17 ? 41.262 45.788 69.462 1.00 26.07 17 LEU F CA 1
ATOM 13801 C C . LEU F 1 17 ? 41.838 46.743 68.433 1.00 25.81 17 LEU F C 1
ATOM 13802 O O . LEU F 1 17 ? 42.060 46.389 67.273 1.00 25.16 17 LEU F O 1
ATOM 13807 N N . PRO F 1 18 ? 42.067 47.985 68.800 1.00 25.23 18 PRO F N 1
ATOM 13808 C CA . PRO F 1 18 ? 42.458 49.027 67.879 1.00 26.23 18 PRO F CA 1
ATOM 13809 C C . PRO F 1 18 ? 43.923 49.042 67.463 1.00 26.02 18 PRO F C 1
ATOM 13810 O O . PRO F 1 18 ? 44.584 50.077 67.613 1.00 28.63 18 PRO F O 1
ATOM 13814 N N . PHE F 1 19 ? 44.353 47.988 66.826 1.00 25.65 19 PHE F N 1
ATOM 13815 C CA . PHE F 1 19 ? 45.712 47.940 66.334 1.00 26.95 19 PHE F CA 1
ATOM 13816 C C . PHE F 1 19 ? 45.917 48.722 65.049 1.00 31.89 19 PHE F C 1
ATOM 13817 O O . PHE F 1 19 ? 45.250 48.877 64.071 1.00 33.75 19 PHE F O 1
ATOM 13825 N N . THR F 1 20 ? 47.049 49.324 65.067 1.00 34.15 20 THR F N 1
ATOM 13826 C CA . THR F 1 20 ? 48.176 49.885 64.462 1.00 37.17 20 THR F CA 1
ATOM 13827 C C . THR F 1 20 ? 48.473 49.282 63.082 1.00 34.07 20 THR F C 1
ATOM 13828 O O . THR F 1 20 ? 48.555 48.073 62.931 1.00 36.76 20 THR F O 1
ATOM 13832 N N . GLY F 1 21 ? 48.560 50.046 62.026 1.00 30.92 21 GLY F N 1
ATOM 13833 C CA . GLY F 1 21 ? 49.023 49.786 60.726 1.00 26.52 21 GLY F CA 1
ATOM 13834 C C . GLY F 1 21 ? 48.890 48.512 59.923 1.00 23.80 21 GLY F C 1
ATOM 13835 O O . GLY F 1 21 ? 48.394 47.464 60.351 1.00 25.51 21 GLY F O 1
ATOM 13836 N N . VAL F 1 22 ? 49.557 48.548 58.768 1.00 18.54 22 VAL F N 1
ATOM 13837 C CA . VAL F 1 22 ? 49.459 47.488 57.772 1.00 16.55 22 VAL F CA 1
ATOM 13838 C C . VAL F 1 22 ? 50.363 46.334 58.146 1.00 16.75 22 VAL F C 1
ATOM 13839 O O . VAL F 1 22 ? 51.537 46.623 58.432 1.00 16.52 22 VAL F O 1
ATOM 13843 N N . THR F 1 23 ? 49.859 45.120 58.165 1.00 14.43 23 THR F N 1
ATOM 13844 C CA . THR F 1 23 ? 50.694 43.955 58.488 1.00 14.73 23 THR F CA 1
ATOM 13845 C C . THR F 1 23 ? 51.136 43.250 57.183 1.00 15.70 23 THR F C 1
ATOM 13846 O O . THR F 1 23 ? 50.628 43.624 56.127 1.00 13.94 23 THR F O 1
ATOM 13850 N N . GLY F 1 24 ? 52.027 42.263 57.324 1.00 13.22 24 GLY F N 1
ATOM 13851 C CA . GLY F 1 24 ? 52.363 41.436 56.140 1.00 13.94 24 GLY F CA 1
ATOM 13852 C C . GLY F 1 24 ? 51.146 40.491 55.984 1.00 13.16 24 GLY F C 1
ATOM 13853 O O . GLY F 1 24 ? 50.223 40.491 56.784 1.00 13.09 24 GLY F O 1
ATOM 13854 N N . PRO F 1 25 ? 51.212 39.599 55.017 1.00 14.11 25 PRO F N 1
ATOM 13855 C CA . PRO F 1 25 ? 50.120 38.666 54.743 1.00 14.49 25 PRO F CA 1
ATOM 13856 C C . PRO F 1 25 ? 49.623 37.848 55.903 1.00 15.48 25 PRO F C 1
ATOM 13857 O O . PRO F 1 25 ? 48.385 37.733 56.020 1.00 15.97 25 PRO F O 1
ATOM 13861 N N . TYR F 1 26 ? 50.507 37.291 56.754 1.00 14.29 26 TYR F N 1
ATOM 13862 C CA . TYR F 1 26 ? 50.062 36.464 57.856 1.00 14.37 26 TYR F CA 1
ATOM 13863 C C . TYR F 1 26 ? 50.065 37.201 59.211 1.00 14.02 26 TYR F C 1
ATOM 13864 O O . TYR F 1 26 ? 49.712 36.565 60.193 1.00 14.99 26 TYR F O 1
ATOM 13873 N N . ASN F 1 27 ? 50.507 38.452 59.240 1.00 11.27 27 ASN F N 1
ATOM 13874 C CA . ASN F 1 27 ? 50.665 39.172 60.506 1.00 12.35 27 ASN F CA 1
ATOM 13875 C C . ASN F 1 27 ? 51.478 38.300 61.481 1.00 13.00 27 ASN F C 1
ATOM 13876 O O . ASN F 1 27 ? 51.076 38.002 62.602 1.00 13.98 27 ASN F O 1
ATOM 13881 N N . ALA F 1 28 ? 52.670 37.943 61.048 1.00 12.99 28 ALA F N 1
ATOM 13882 C CA . ALA F 1 28 ? 53.546 37.038 61.821 1.00 12.48 28 ALA F CA 1
ATOM 13883 C C . ALA F 1 28 ? 54.996 37.242 61.391 1.00 12.81 28 ALA F C 1
ATOM 13884 O O . ALA F 1 28 ? 55.258 37.841 60.346 1.00 12.40 28 ALA F O 1
ATOM 13886 N N . ILE F 1 29 ? 55.905 36.699 62.187 1.00 10.92 29 ILE F N 1
ATOM 13887 C CA . ILE F 1 29 ? 57.337 36.847 61.868 1.00 11.69 29 ILE F CA 1
ATOM 13888 C C . ILE F 1 29 ? 57.714 36.157 60.580 1.00 11.60 29 ILE F C 1
ATOM 13889 O O . ILE F 1 29 ? 58.674 36.572 59.913 1.00 11.59 29 ILE F O 1
ATOM 13894 N N . THR F 1 30 ? 56.921 35.151 60.132 1.00 12.84 30 THR F N 1
ATOM 13895 C CA . THR F 1 30 ? 57.185 34.512 58.833 1.00 11.98 30 THR F CA 1
ATOM 13896 C C . THR F 1 30 ? 56.885 35.418 57.650 1.00 12.17 30 THR F C 1
ATOM 13897 O O . THR F 1 30 ? 57.199 35.026 56.517 1.00 12.92 30 THR F O 1
ATOM 13901 N N . ASP F 1 31 ? 56.311 36.601 57.831 1.00 10.19 31 ASP F N 1
ATOM 13902 C CA . ASP F 1 31 ? 56.146 37.562 56.755 1.00 11.27 31 ASP F CA 1
ATOM 13903 C C . ASP F 1 31 ? 57.511 38.113 56.303 1.00 11.69 31 ASP F C 1
ATOM 13904 O O . ASP F 1 31 ? 57.666 38.719 55.231 1.00 11.70 31 ASP F O 1
ATOM 13909 N N . VAL F 1 32 ? 58.551 37.888 57.117 1.00 11.14 32 VAL F N 1
ATOM 13910 C CA . VAL F 1 32 ? 59.916 38.286 56.691 1.00 11.86 32 VAL F CA 1
ATOM 13911 C C . VAL F 1 32 ? 60.399 37.118 55.817 1.00 13.72 32 VAL F C 1
ATOM 13912 O O . VAL F 1 32 ? 60.400 35.971 56.262 1.00 12.33 32 VAL F O 1
ATOM 13916 N N . ASP F 1 33 ? 60.808 37.399 54.596 1.00 18.58 33 ASP F N 1
ATOM 13917 C CA . ASP F 1 33 ? 61.044 36.294 53.667 1.00 20.69 33 ASP F CA 1
ATOM 13918 C C . ASP F 1 33 ? 62.160 35.354 54.096 1.00 18.10 33 ASP F C 1
ATOM 13919 O O . ASP F 1 33 ? 63.163 35.765 54.661 1.00 16.51 33 ASP F O 1
ATOM 13924 N N . GLY F 1 34 ? 61.855 34.064 53.974 1.00 16.12 34 GLY F N 1
ATOM 13925 C CA . GLY F 1 34 ? 62.836 33.035 54.313 1.00 17.18 34 GLY F CA 1
ATOM 13926 C C . GLY F 1 34 ? 62.838 32.670 55.793 1.00 14.80 34 GLY F C 1
ATOM 13927 O O . GLY F 1 34 ? 63.532 31.714 56.113 1.00 15.89 34 GLY F O 1
ATOM 13928 N N . VAL F 1 35 ? 62.156 33.419 56.650 1.00 12.82 35 VAL F N 1
ATOM 13929 C CA . VAL F 1 35 ? 62.189 33.045 58.077 1.00 11.93 35 VAL F CA 1
ATOM 13930 C C . VAL F 1 35 ? 61.128 32.005 58.390 1.00 14.05 35 VAL F C 1
ATOM 13931 O O . VAL F 1 35 ? 59.953 32.211 58.057 1.00 15.26 35 VAL F O 1
ATOM 13935 N N . GLY F 1 36 ? 61.511 30.906 59.012 1.00 14.30 36 GLY F N 1
ATOM 13936 C CA . GLY F 1 36 ? 60.523 29.855 59.300 1.00 13.50 36 GLY F CA 1
ATOM 13937 C C . GLY F 1 36 ? 60.395 29.694 60.802 1.00 16.16 36 GLY F C 1
ATOM 13938 O O . GLY F 1 36 ? 61.324 30.000 61.582 1.00 17.47 36 GLY F O 1
ATOM 13939 N N . VAL F 1 37 ? 59.262 29.175 61.274 1.00 14.71 37 VAL F N 1
ATOM 13940 C CA . VAL F 1 37 ? 59.076 28.957 62.709 1.00 14.21 37 VAL F CA 1
ATOM 13941 C C . VAL F 1 37 ? 58.594 27.525 62.928 1.00 15.63 37 VAL F C 1
ATOM 13942 O O . VAL F 1 37 ? 57.780 27.036 62.116 1.00 15.11 37 VAL F O 1
ATOM 13946 N N . GLY F 1 38 ? 59.125 26.845 63.927 1.00 14.96 38 GLY F N 1
ATOM 13947 C CA . GLY F 1 38 ? 58.727 25.471 64.219 1.00 16.76 38 GLY F CA 1
ATOM 13948 C C . GLY F 1 38 ? 58.559 25.329 65.736 1.00 17.67 38 GLY F C 1
ATOM 13949 O O . GLY F 1 38 ? 59.183 26.039 66.537 1.00 16.15 38 GLY F O 1
ATOM 13950 N N . PHE F 1 39 ? 57.664 24.399 66.110 1.00 17.59 39 PHE F N 1
ATOM 13951 C CA . PHE F 1 39 ? 57.351 24.232 67.513 1.00 17.58 39 PHE F CA 1
ATOM 13952 C C . PHE F 1 39 ? 57.275 22.761 67.899 1.00 19.09 39 PHE F C 1
ATOM 13953 O O . PHE F 1 39 ? 56.916 21.911 67.094 1.00 18.23 39 PHE F O 1
ATOM 13961 N N . GLN F 1 40 ? 57.604 22.550 69.169 1.00 18.71 40 GLN F N 1
ATOM 13962 C CA . GLN F 1 40 ? 57.382 21.209 69.750 1.00 19.47 40 GLN F CA 1
ATOM 13963 C C . GLN F 1 40 ? 56.666 21.586 71.044 1.00 20.10 40 GLN F C 1
ATOM 13964 O O . GLN F 1 40 ? 57.154 22.401 71.838 1.00 17.35 40 GLN F O 1
ATOM 13970 N N . THR F 1 41 ? 55.513 20.980 71.275 1.00 19.41 41 THR F N 1
ATOM 13971 C CA . THR F 1 41 ? 54.697 21.359 72.426 1.00 19.74 41 THR F CA 1
ATOM 13972 C C . THR F 1 41 ? 54.396 20.111 73.259 1.00 22.18 41 THR F C 1
ATOM 13973 O O . THR F 1 41 ? 53.976 19.091 72.706 1.00 23.81 41 THR F O 1
ATOM 13977 N N . ILE F 1 42 ? 54.658 20.209 74.548 1.00 19.63 42 ILE F N 1
ATOM 13978 C CA . ILE F 1 42 ? 54.464 19.085 75.466 1.00 22.19 42 ILE F CA 1
ATOM 13979 C C . ILE F 1 42 ? 53.420 19.463 76.486 1.00 22.72 42 ILE F C 1
ATOM 13980 O O . ILE F 1 42 ? 53.662 20.365 77.292 1.00 21.35 42 ILE F O 1
ATOM 13985 N N . ILE F 1 43 ? 52.212 18.892 76.450 1.00 23.25 43 ILE F N 1
ATOM 13986 C CA . ILE F 1 43 ? 51.211 19.283 77.440 1.00 23.62 43 ILE F CA 1
ATOM 13987 C C . ILE F 1 43 ? 50.690 17.971 78.065 1.00 25.71 43 ILE F C 1
ATOM 13988 O O . ILE F 1 43 ? 49.984 17.201 77.426 1.00 23.31 43 ILE F O 1
ATOM 13993 N N . GLU F 1 44 ? 51.164 17.705 79.272 1.00 26.73 44 GLU F N 1
ATOM 13994 C CA . GLU F 1 44 ? 50.762 16.511 80.014 1.00 28.26 44 GLU F CA 1
ATOM 13995 C C . GLU F 1 44 ? 50.013 16.939 81.267 1.00 29.44 44 GLU F C 1
ATOM 13996 O O . GLU F 1 44 ? 50.285 18.021 81.793 1.00 30.44 44 GLU F O 1
ATOM 14002 N N . ASN F 1 45 ? 49.024 16.165 81.718 1.00 29.53 45 ASN F N 1
ATOM 14003 C CA . ASN F 1 45 ? 48.255 16.577 82.892 1.00 30.35 45 ASN F CA 1
ATOM 14004 C C . ASN F 1 45 ? 48.358 15.604 84.057 1.00 31.97 45 ASN F C 1
ATOM 14005 O O . ASN F 1 45 ? 47.694 15.782 85.085 1.00 32.40 45 ASN F O 1
ATOM 14010 N N . GLU F 1 46 ? 49.281 14.663 83.955 1.00 32.52 46 GLU F N 1
ATOM 14011 C CA . GLU F 1 46 ? 49.631 13.727 85.008 1.00 34.22 46 GLU F CA 1
ATOM 14012 C C . GLU F 1 46 ? 51.160 13.613 85.015 1.00 33.96 46 GLU F C 1
ATOM 14013 O O . GLU F 1 46 ? 51.831 13.677 83.992 1.00 31.86 46 GLU F O 1
ATOM 14019 N N . PRO F 1 47 ? 51.722 13.463 86.207 1.00 33.73 47 PRO F N 1
ATOM 14020 C CA . PRO F 1 47 ? 53.151 13.408 86.391 1.00 34.32 47 PRO F CA 1
ATOM 14021 C C . PRO F 1 47 ? 53.793 12.187 85.756 1.00 34.72 47 PRO F C 1
ATOM 14022 O O . PRO F 1 47 ? 53.186 11.118 85.682 1.00 35.30 47 PRO F O 1
ATOM 14026 N N . ARG F 1 48 ? 55.024 12.375 85.310 1.00 35.15 48 ARG F N 1
ATOM 14027 C CA . ARG F 1 48 ? 55.788 11.281 84.714 1.00 35.55 48 ARG F CA 1
ATOM 14028 C C . ARG F 1 48 ? 56.252 10.437 85.896 1.00 37.84 48 ARG F C 1
ATOM 14029 O O . ARG F 1 48 ? 56.242 10.895 87.048 1.00 37.17 48 ARG F O 1
ATOM 14037 N N . PRO F 1 49 ? 56.599 9.188 85.655 1.00 39.27 49 PRO F N 1
ATOM 14038 C CA . PRO F 1 49 ? 56.976 8.297 86.744 1.00 40.00 49 PRO F CA 1
ATOM 14039 C C . PRO F 1 49 ? 58.131 8.862 87.541 1.00 40.05 49 PRO F C 1
ATOM 14040 O O . PRO F 1 49 ? 59.171 9.225 86.978 1.00 41.57 49 PRO F O 1
ATOM 14044 N N . GLY F 1 50 ? 57.956 9.006 88.854 1.00 39.01 50 GLY F N 1
ATOM 14045 C CA . GLY F 1 50 ? 59.027 9.526 89.686 1.00 38.91 50 GLY F CA 1
ATOM 14046 C C . GLY F 1 50 ? 58.913 11.020 89.934 1.00 37.88 50 GLY F C 1
ATOM 14047 O O . GLY F 1 50 ? 59.671 11.518 90.777 1.00 38.16 50 GLY F O 1
ATOM 14048 N N . ARG F 1 51 ? 57.995 11.686 89.244 1.00 36.84 51 ARG F N 1
ATOM 14049 C CA . ARG F 1 51 ? 57.784 13.114 89.444 1.00 36.37 51 ARG F CA 1
ATOM 14050 C C . ARG F 1 51 ? 56.477 13.366 90.185 1.00 35.38 51 ARG F C 1
ATOM 14051 O O . ARG F 1 51 ? 55.631 12.483 90.306 1.00 35.93 51 ARG F O 1
ATOM 14059 N N . LYS F 1 52 ? 56.300 14.588 90.667 1.00 34.89 52 LYS F N 1
ATOM 14060 C CA . LYS F 1 52 ? 55.071 14.928 91.376 1.00 35.80 52 LYS F CA 1
ATOM 14061 C C . LYS F 1 52 ? 54.191 15.900 90.598 1.00 34.52 52 LYS F C 1
ATOM 14062 O O . LYS F 1 52 ? 53.040 16.060 90.991 1.00 32.60 52 LYS F O 1
ATOM 14068 N N . ARG F 1 53 ? 54.776 16.599 89.623 1.00 33.03 53 ARG F N 1
ATOM 14069 C CA . ARG F 1 53 ? 54.035 17.608 88.870 1.00 33.54 53 ARG F CA 1
ATOM 14070 C C . ARG F 1 53 ? 54.129 17.314 87.374 1.00 29.55 53 ARG F C 1
ATOM 14071 O O . ARG F 1 53 ? 55.100 16.678 86.983 1.00 29.88 53 ARG F O 1
ATOM 14079 N N . PRO F 1 54 ? 53.131 17.721 86.611 1.00 26.67 54 PRO F N 1
ATOM 14080 C CA . PRO F 1 54 ? 53.075 17.431 85.192 1.00 26.15 54 PRO F CA 1
ATOM 14081 C C . PRO F 1 54 ? 54.071 18.299 84.398 1.00 24.61 54 PRO F C 1
ATOM 14082 O O . PRO F 1 54 ? 54.529 19.322 84.899 1.00 23.73 54 PRO F O 1
ATOM 14086 N N . ALA F 1 55 ? 54.379 17.839 83.209 1.00 22.24 55 ALA F N 1
ATOM 14087 C CA . ALA F 1 55 ? 55.233 18.576 82.288 1.00 22.93 55 ALA F CA 1
ATOM 14088 C C . ALA F 1 55 ? 54.328 19.322 81.309 1.00 22.57 55 ALA F C 1
ATOM 14089 O O . ALA F 1 55 ? 53.448 18.746 80.653 1.00 22.38 55 ALA F O 1
ATOM 14091 N N . ARG F 1 56 ? 54.558 20.635 81.224 1.00 20.80 56 ARG F N 1
ATOM 14092 C CA . ARG F 1 56 ? 53.870 21.516 80.293 1.00 19.66 56 ARG F CA 1
ATOM 14093 C C . ARG F 1 56 ? 55.001 22.463 79.785 1.00 17.96 56 ARG F C 1
ATOM 14094 O O . ARG F 1 56 ? 55.260 23.420 80.495 1.00 16.91 56 ARG F O 1
ATOM 14102 N N . SER F 1 57 ? 55.612 22.122 78.674 1.00 17.29 57 SER F N 1
ATOM 14103 C CA . SER F 1 57 ? 56.725 22.945 78.201 1.00 16.65 57 SER F CA 1
ATOM 14104 C C . SER F 1 57 ? 56.889 22.718 76.698 1.00 17.03 57 SER F C 1
ATOM 14105 O O . SER F 1 57 ? 56.018 22.147 76.034 1.00 17.48 57 SER F O 1
ATOM 14108 N N . GLY F 1 58 ? 58.042 23.184 76.191 1.00 18.00 58 GLY F N 1
ATOM 14109 C CA . GLY F 1 58 ? 58.216 22.983 74.751 1.00 14.82 58 GLY F CA 1
ATOM 14110 C C . GLY F 1 58 ? 59.419 23.754 74.238 1.00 16.24 58 GLY F C 1
ATOM 14111 O O . GLY F 1 58 ? 60.192 24.274 75.041 1.00 14.55 58 GLY F O 1
ATOM 14112 N N . VAL F 1 59 ? 59.451 23.844 72.910 1.00 15.12 59 VAL F N 1
ATOM 14113 C CA . VAL F 1 59 ? 60.592 24.495 72.242 1.00 15.18 59 VAL F CA 1
ATOM 14114 C C . VAL F 1 59 ? 60.070 25.265 71.037 1.00 15.25 59 VAL F C 1
ATOM 14115 O O . VAL F 1 59 ? 59.199 24.811 70.290 1.00 15.45 59 VAL F O 1
ATOM 14119 N N . THR F 1 60 ? 60.602 26.474 70.878 1.00 14.85 60 THR F N 1
ATOM 14120 C CA . THR F 1 60 ? 60.289 27.294 69.704 1.00 14.51 60 THR F CA 1
ATOM 14121 C C . THR F 1 60 ? 61.569 27.430 68.895 1.00 14.80 60 THR F C 1
ATOM 14122 O O . THR F 1 60 ? 62.605 27.684 69.532 1.00 13.89 60 THR F O 1
ATOM 14126 N N . ALA F 1 61 ? 61.530 27.342 67.578 1.00 13.39 61 ALA F N 1
ATOM 14127 C CA . ALA F 1 61 ? 62.718 27.480 66.756 1.00 13.41 61 ALA F CA 1
ATOM 14128 C C . ALA F 1 61 ? 62.398 28.471 65.644 1.00 13.71 61 ALA F C 1
ATOM 14129 O O . ALA F 1 61 ? 61.322 28.375 65.018 1.00 14.63 61 ALA F O 1
ATOM 14131 N N . ILE F 1 62 ? 63.277 29.455 65.496 1.00 12.70 62 ILE F N 1
ATOM 14132 C CA . ILE F 1 62 ? 63.086 30.438 64.415 1.00 12.52 62 ILE F CA 1
ATOM 14133 C C . ILE F 1 62 ? 64.307 30.312 63.506 1.00 14.46 62 ILE F C 1
ATOM 14134 O O . ILE F 1 62 ? 65.409 30.598 64.007 1.00 13.77 62 ILE F O 1
ATOM 14139 N N . LEU F 1 63 ? 64.140 29.979 62.223 1.00 12.69 63 LEU F N 1
ATOM 14140 C CA . LEU F 1 63 ? 65.339 29.794 61.391 1.00 13.91 63 LEU F CA 1
ATOM 14141 C C . LEU F 1 63 ? 65.326 30.771 60.223 1.00 12.90 63 LEU F C 1
ATOM 14142 O O . LEU F 1 63 ? 64.479 30.629 59.366 1.00 12.07 63 LEU F O 1
ATOM 14147 N N . PRO F 1 64 ? 66.277 31.671 60.148 1.00 13.91 64 PRO F N 1
ATOM 14148 C CA . PRO F 1 64 ? 66.392 32.579 58.997 1.00 13.54 64 PRO F CA 1
ATOM 14149 C C . PRO F 1 64 ? 66.907 31.775 57.789 1.00 14.93 64 PRO F C 1
ATOM 14150 O O . PRO F 1 64 ? 67.616 30.766 57.985 1.00 15.11 64 PRO F O 1
ATOM 14154 N N . HIS F 1 65 ? 66.619 32.212 56.576 1.00 13.68 65 HIS F N 1
ATOM 14155 C CA . HIS F 1 65 ? 67.112 31.648 55.332 1.00 14.07 65 HIS F CA 1
ATOM 14156 C C . HIS F 1 65 ? 66.923 30.140 55.372 1.00 14.07 65 HIS F C 1
ATOM 14157 O O . HIS F 1 65 ? 67.850 29.392 55.072 1.00 13.44 65 HIS F O 1
ATOM 14164 N N . MET F 1 66 ? 65.671 29.726 55.657 1.00 13.99 66 MET F N 1
ATOM 14165 C CA . MET F 1 66 ? 65.480 28.282 55.848 1.00 19.70 66 MET F CA 1
ATOM 14166 C C . MET F 1 66 ? 65.774 27.434 54.625 1.00 23.15 66 MET F C 1
ATOM 14167 O O . MET F 1 66 ? 66.121 26.256 54.864 1.00 25.44 66 MET F O 1
ATOM 14172 N N . GLN F 1 67 ? 65.718 27.979 53.430 1.00 23.47 67 GLN F N 1
ATOM 14173 C CA . GLN F 1 67 ? 66.012 27.248 52.209 1.00 27.73 67 GLN F CA 1
ATOM 14174 C C . GLN F 1 67 ? 67.504 27.006 51.958 1.00 26.47 67 GLN F C 1
ATOM 14175 O O . GLN F 1 67 ? 67.836 26.133 51.142 1.00 28.50 67 GLN F O 1
ATOM 14181 N N . SER F 1 68 ? 68.390 27.786 52.589 1.00 22.98 68 SER F N 1
ATOM 14182 C CA . SER F 1 68 ? 69.815 27.674 52.242 1.00 21.48 68 SER F CA 1
ATOM 14183 C C . SER F 1 68 ? 70.410 26.324 52.592 1.00 21.65 68 SER F C 1
ATOM 14184 O O . SER F 1 68 ? 70.160 25.822 53.692 1.00 19.22 68 SER F O 1
ATOM 14187 N N . GLU F 1 69 ? 71.308 25.807 51.743 1.00 20.70 69 GLU F N 1
ATOM 14188 C CA . GLU F 1 69 ? 71.975 24.549 52.029 1.00 23.02 69 GLU F CA 1
ATOM 14189 C C . GLU F 1 69 ? 73.139 24.776 52.995 1.00 20.99 69 GLU F C 1
ATOM 14190 O O . GLU F 1 69 ? 73.612 23.802 53.594 1.00 19.77 69 GLU F O 1
ATOM 14196 N N . THR F 1 70 ? 73.559 26.020 53.149 1.00 17.55 70 THR F N 1
ATOM 14197 C CA . THR F 1 70 ? 74.638 26.402 54.048 1.00 18.16 70 THR F CA 1
ATOM 14198 C C . THR F 1 70 ? 74.108 27.424 55.050 1.00 17.97 70 THR F C 1
ATOM 14199 O O . THR F 1 70 ? 73.199 28.183 54.757 1.00 18.00 70 THR F O 1
ATOM 14203 N N . PRO F 1 71 ? 74.660 27.496 56.254 1.00 17.50 71 PRO F N 1
ATOM 14204 C CA . PRO F 1 71 ? 74.252 28.509 57.219 1.00 17.71 71 PRO F CA 1
ATOM 14205 C C . PRO F 1 71 ? 74.571 29.895 56.673 1.00 16.57 71 PRO F C 1
ATOM 14206 O O . PRO F 1 71 ? 75.623 30.037 56.076 1.00 17.51 71 PRO F O 1
ATOM 14210 N N . VAL F 1 72 ? 73.668 30.866 56.735 1.00 18.04 72 VAL F N 1
ATOM 14211 C CA . VAL F 1 72 ? 73.923 32.204 56.236 1.00 17.07 72 VAL F CA 1
ATOM 14212 C C . VAL F 1 72 ? 73.984 33.189 57.417 1.00 18.77 72 VAL F C 1
ATOM 14213 O O . VAL F 1 72 ? 73.022 33.279 58.184 1.00 20.86 72 VAL F O 1
ATOM 14217 N N . PRO F 1 73 ? 75.075 33.905 57.604 1.00 16.48 73 PRO F N 1
ATOM 14218 C CA . PRO F 1 73 ? 75.189 34.887 58.685 1.00 14.92 73 PRO F CA 1
ATOM 14219 C C . PRO F 1 73 ? 74.101 35.948 58.540 1.00 16.14 73 PRO F C 1
ATOM 14220 O O . PRO F 1 73 ? 73.792 36.424 57.439 1.00 14.88 73 PRO F O 1
ATOM 14224 N N . VAL F 1 74 ? 73.479 36.251 59.693 1.00 11.39 74 VAL F N 1
ATOM 14225 C CA . VAL F 1 74 ? 72.462 37.340 59.649 1.00 13.92 74 VAL F CA 1
ATOM 14226 C C . VAL F 1 74 ? 72.963 38.390 60.638 1.00 14.11 74 VAL F C 1
ATOM 14227 O O . VAL F 1 74 ? 73.331 38.054 61.762 1.00 11.83 74 VAL F O 1
ATOM 14231 N N . TYR F 1 75 ? 73.180 39.638 60.206 1.00 11.67 75 TYR F N 1
ATOM 14232 C CA . TYR F 1 75 ? 73.636 40.668 61.150 1.00 11.13 75 TYR F CA 1
ATOM 14233 C C . TYR F 1 75 ? 72.559 40.763 62.235 1.00 11.25 75 TYR F C 1
ATOM 14234 O O . TYR F 1 75 ? 71.347 40.652 62.004 1.00 9.84 75 TYR F O 1
ATOM 14243 N N . ALA F 1 76 ? 73.020 41.087 63.450 1.00 11.46 76 ALA F N 1
ATOM 14244 C CA . ALA F 1 76 ? 72.084 41.116 64.568 1.00 11.09 76 ALA F CA 1
ATOM 14245 C C . ALA F 1 76 ? 72.563 42.034 65.693 1.00 10.64 76 ALA F C 1
ATOM 14246 O O . ALA F 1 76 ? 73.703 42.480 65.749 1.00 10.17 76 ALA F O 1
ATOM 14248 N N . GLY F 1 77 ? 71.635 42.327 66.581 1.00 9.94 77 GLY F N 1
ATOM 14249 C CA . GLY F 1 77 ? 71.983 43.125 67.760 1.00 10.00 77 GLY F CA 1
ATOM 14250 C C . GLY F 1 77 ? 71.090 42.699 68.924 1.00 11.56 77 GLY F C 1
ATOM 14251 O O . GLY F 1 77 ? 69.979 42.221 68.750 1.00 11.01 77 GLY F O 1
ATOM 14252 N N . VAL F 1 78 ? 71.673 42.812 70.122 1.00 10.45 78 VAL F N 1
ATOM 14253 C CA . VAL F 1 78 ? 70.953 42.393 71.331 1.00 11.42 78 VAL F CA 1
ATOM 14254 C C . VAL F 1 78 ? 70.828 43.551 72.301 1.00 9.92 78 VAL F C 1
ATOM 14255 O O . VAL F 1 78 ? 71.614 44.472 72.408 1.00 11.31 78 VAL F O 1
ATOM 14259 N N . HIS F 1 79 ? 69.712 43.600 73.034 1.00 9.57 79 HIS F N 1
ATOM 14260 C CA . HIS F 1 79 ? 69.505 44.515 74.139 1.00 10.95 79 HIS F CA 1
ATOM 14261 C C . HIS F 1 79 ? 69.098 43.705 75.387 1.00 11.03 79 HIS F C 1
ATOM 14262 O O . HIS F 1 79 ? 68.079 43.023 75.433 1.00 12.30 79 HIS F O 1
ATOM 14269 N N . ARG F 1 80 ? 69.940 43.833 76.404 1.00 10.63 80 ARG F N 1
ATOM 14270 C CA . ARG F 1 80 ? 69.626 43.173 77.694 1.00 10.73 80 ARG F CA 1
ATOM 14271 C C . ARG F 1 80 ? 68.952 44.199 78.595 1.00 12.67 80 ARG F C 1
ATOM 14272 O O . ARG F 1 80 ? 69.590 45.059 79.248 1.00 12.28 80 ARG F O 1
ATOM 14280 N N . PHE F 1 81 ? 67.632 44.252 78.572 1.00 11.67 81 PHE F N 1
ATOM 14281 C CA . PHE F 1 81 ? 66.891 45.233 79.354 1.00 12.04 81 PHE F CA 1
ATOM 14282 C C . PHE F 1 81 ? 67.015 44.887 80.835 1.00 11.79 81 PHE F C 1
ATOM 14283 O O . PHE F 1 81 ? 67.331 45.732 81.664 1.00 11.66 81 PHE F O 1
ATOM 14291 N N . ASN F 1 82 ? 66.833 43.626 81.171 1.00 11.26 82 ASN F N 1
ATOM 14292 C CA . ASN F 1 82 ? 67.045 43.194 82.591 1.00 11.01 82 ASN F CA 1
ATOM 14293 C C . ASN F 1 82 ? 67.500 41.768 82.494 1.00 12.10 82 ASN F C 1
ATOM 14294 O O . ASN F 1 82 ? 66.751 40.884 82.020 1.00 11.42 82 ASN F O 1
ATOM 14299 N N . GLY F 1 83 ? 68.781 41.499 82.801 1.00 12.09 83 GLY F N 1
ATOM 14300 C CA . GLY F 1 83 ? 69.412 40.231 82.530 1.00 11.23 83 GLY F CA 1
ATOM 14301 C C . GLY F 1 83 ? 69.143 39.087 83.476 1.00 12.23 83 GLY F C 1
ATOM 14302 O O . GLY F 1 83 ? 69.971 38.178 83.579 1.00 12.50 83 GLY F O 1
ATOM 14303 N N . ASN F 1 84 ? 67.929 38.980 84.023 1.00 12.71 84 ASN F N 1
ATOM 14304 C CA . ASN F 1 84 ? 67.661 37.875 84.931 1.00 12.87 84 ASN F CA 1
ATOM 14305 C C . ASN F 1 84 ? 67.135 36.686 84.136 1.00 13.09 84 ASN F C 1
ATOM 14306 O O . ASN F 1 84 ? 66.013 36.250 84.365 1.00 12.69 84 ASN F O 1
ATOM 14311 N N . GLY F 1 85 ? 67.936 36.218 83.174 1.00 13.88 85 GLY F N 1
ATOM 14312 C CA . GLY F 1 85 ? 67.518 35.174 82.245 1.00 12.24 85 GLY F CA 1
ATOM 14313 C C . GLY F 1 85 ? 68.716 34.866 81.337 1.00 12.53 85 GLY F C 1
ATOM 14314 O O . GLY F 1 85 ? 69.787 35.489 81.525 1.00 12.06 85 GLY F O 1
ATOM 14315 N N . GLU F 1 86 ? 68.559 33.829 80.516 1.00 12.89 86 GLU F N 1
ATOM 14316 C CA . GLU F 1 86 ? 69.671 33.428 79.655 1.00 12.07 86 GLU F CA 1
ATOM 14317 C C . GLU F 1 86 ? 69.313 33.538 78.170 1.00 11.38 86 GLU F C 1
ATOM 14318 O O . GLU F 1 86 ? 68.190 33.278 77.764 1.00 12.95 86 GLU F O 1
ATOM 14324 N N . MET F 1 87 ? 70.292 33.976 77.394 1.00 11.80 87 MET F N 1
ATOM 14325 C CA . MET F 1 87 ? 70.256 33.986 75.950 1.00 11.64 87 MET F CA 1
ATOM 14326 C C . MET F 1 87 ? 71.710 33.685 75.569 1.00 12.64 87 MET F C 1
ATOM 14327 O O . MET F 1 87 ? 72.533 34.596 75.814 1.00 13.03 87 MET F O 1
ATOM 14332 N N . THR F 1 88 ? 72.011 32.526 75.061 1.00 12.72 88 THR F N 1
ATOM 14333 C CA . THR F 1 88 ? 73.366 32.177 74.645 1.00 12.54 88 THR F CA 1
ATOM 14334 C C . THR F 1 88 ? 73.689 32.745 73.251 1.00 13.19 88 THR F C 1
ATOM 14335 O O . THR F 1 88 ? 72.831 33.289 72.600 1.00 12.03 88 THR F O 1
ATOM 14339 N N . GLY F 1 89 ? 74.974 32.652 72.888 1.00 13.65 89 GLY F N 1
ATOM 14340 C CA . GLY F 1 89 ? 75.475 33.102 71.581 1.00 12.95 89 GLY F CA 1
ATOM 14341 C C . GLY F 1 89 ? 75.618 34.632 71.471 1.00 13.73 89 GLY F C 1
ATOM 14342 O O . GLY F 1 89 ? 75.909 35.076 70.356 1.00 13.91 89 GLY F O 1
ATOM 14343 N N . THR F 1 90 ? 75.489 35.401 72.566 1.00 10.62 90 THR F N 1
ATOM 14344 C CA . THR F 1 90 ? 75.511 36.844 72.353 1.00 10.92 90 THR F CA 1
ATOM 14345 C C . THR F 1 90 ? 76.891 37.457 72.254 1.00 10.81 90 THR F C 1
ATOM 14346 O O . THR F 1 90 ? 76.980 38.615 71.779 1.00 10.61 90 THR F O 1
ATOM 14350 N N . HIS F 1 91 ? 77.942 36.772 72.766 1.00 11.38 91 HIS F N 1
ATOM 14351 C CA . HIS F 1 91 ? 79.252 37.412 72.694 1.00 11.99 91 HIS F CA 1
ATOM 14352 C C . HIS F 1 91 ? 79.711 37.682 71.266 1.00 10.88 91 HIS F C 1
ATOM 14353 O O . HIS F 1 91 ? 80.288 38.741 71.028 1.00 9.38 91 HIS F O 1
ATOM 14360 N N . TRP F 1 92 ? 79.496 36.733 70.338 1.00 9.30 92 TRP F N 1
ATOM 14361 C CA . TRP F 1 92 ? 79.949 36.978 68.963 1.00 12.57 92 TRP F CA 1
ATOM 14362 C C . TRP F 1 92 ? 78.944 37.837 68.208 1.00 12.02 92 TRP F C 1
ATOM 14363 O O . TRP F 1 92 ? 79.279 38.493 67.223 1.00 13.11 92 TRP F O 1
ATOM 14374 N N . ILE F 1 93 ? 77.677 37.870 68.656 1.00 10.05 93 ILE F N 1
ATOM 14375 C CA . ILE F 1 93 ? 76.758 38.861 68.073 1.00 9.00 93 ILE F CA 1
ATOM 14376 C C . ILE F 1 93 ? 77.299 40.250 68.399 1.00 9.91 93 ILE F C 1
ATOM 14377 O O . ILE F 1 93 ? 77.318 41.154 67.581 1.00 9.89 93 ILE F O 1
ATOM 14382 N N . GLU F 1 94 ? 77.786 40.458 69.630 1.00 10.96 94 GLU F N 1
ATOM 14383 C CA . GLU F 1 94 ? 78.265 41.788 70.003 1.00 13.15 94 GLU F CA 1
ATOM 14384 C C . GLU F 1 94 ? 79.520 42.202 69.250 1.00 14.58 94 GLU F C 1
ATOM 14385 O O . GLU F 1 94 ? 79.611 43.355 68.783 1.00 13.28 94 GLU F O 1
ATOM 14391 N N . ASP F 1 95 ? 80.482 41.284 69.181 1.00 13.46 95 ASP F N 1
ATOM 14392 C CA . ASP F 1 95 ? 81.764 41.645 68.537 1.00 12.26 95 ASP F CA 1
ATOM 14393 C C . ASP F 1 95 ? 81.804 41.323 67.051 1.00 13.00 95 ASP F C 1
ATOM 14394 O O . ASP F 1 95 ? 82.350 42.133 66.309 1.00 14.34 95 ASP F O 1
ATOM 14399 N N . GLY F 1 96 ? 81.255 40.156 66.674 1.00 10.99 96 GLY F N 1
ATOM 14400 C CA . GLY F 1 96 ? 81.288 39.765 65.238 1.00 11.83 96 GLY F CA 1
ATOM 14401 C C . GLY F 1 96 ? 80.135 40.428 64.463 1.00 12.48 96 GLY F C 1
ATOM 14402 O O . GLY F 1 96 ? 80.281 40.671 63.265 1.00 11.60 96 GLY F O 1
ATOM 14403 N N . GLY F 1 97 ? 79.043 40.709 65.154 1.00 9.10 97 GLY F N 1
ATOM 14404 C CA . GLY F 1 97 ? 77.908 41.375 64.506 1.00 10.12 97 GLY F CA 1
ATOM 14405 C C . GLY F 1 97 ? 76.862 40.427 63.949 1.00 10.79 97 GLY F C 1
ATOM 14406 O O . GLY F 1 97 ? 75.890 40.945 63.417 1.00 10.98 97 GLY F O 1
ATOM 14407 N N . TYR F 1 98 ? 77.001 39.115 64.071 1.00 10.37 98 TYR F N 1
ATOM 14408 C CA . TYR F 1 98 ? 75.971 38.271 63.445 1.00 12.83 98 TYR F CA 1
ATOM 14409 C C . TYR F 1 98 ? 75.857 36.965 64.197 1.00 12.48 98 TYR F C 1
ATOM 14410 O O . TYR F 1 98 ? 76.714 36.643 65.019 1.00 10.98 98 TYR F O 1
ATOM 14419 N N . PHE F 1 99 ? 74.901 36.126 63.833 1.00 11.66 99 PHE F N 1
ATOM 14420 C CA . PHE F 1 99 ? 74.842 34.773 64.328 1.00 12.41 99 PHE F CA 1
ATOM 14421 C C . PHE F 1 99 ? 74.446 33.864 63.141 1.00 12.45 99 PHE F C 1
ATOM 14422 O O . PHE F 1 99 ? 74.070 34.375 62.085 1.00 14.53 99 PHE F O 1
ATOM 14430 N N . LEU F 1 100 ? 74.590 32.565 63.352 1.00 12.56 100 LEU F N 1
ATOM 14431 C CA . LEU F 1 100 ? 74.260 31.592 62.312 1.00 15.30 100 LEU F CA 1
ATOM 14432 C C . LEU F 1 100 ? 73.240 30.594 62.887 1.00 15.75 100 LEU F C 1
ATOM 14433 O O . LEU F 1 100 ? 73.304 30.384 64.111 1.00 15.09 100 LEU F O 1
ATOM 14438 N N . GLY F 1 101 ? 72.434 29.966 62.032 1.00 13.75 101 GLY F N 1
ATOM 14439 C CA . GLY F 1 101 ? 71.516 28.986 62.624 1.00 13.18 101 GLY F CA 1
ATOM 14440 C C . GLY F 1 101 ? 70.292 29.633 63.260 1.00 13.48 101 GLY F C 1
ATOM 14441 O O . GLY F 1 101 ? 69.994 30.793 63.077 1.00 14.26 101 GLY F O 1
ATOM 14442 N N . PRO F 1 102 ? 69.536 28.827 64.015 1.00 14.98 102 PRO F N 1
ATOM 14443 C CA . PRO F 1 102 ? 68.262 29.238 64.523 1.00 14.87 102 PRO F CA 1
ATOM 14444 C C . PRO F 1 102 ? 68.289 29.952 65.857 1.00 13.99 102 PRO F C 1
ATOM 14445 O O . PRO F 1 102 ? 69.241 29.775 66.626 1.00 16.64 102 PRO F O 1
ATOM 14449 N N . VAL F 1 103 ? 67.224 30.651 66.168 1.00 13.69 103 VAL F N 1
ATOM 14450 C CA . VAL F 1 103 ? 67.035 31.172 67.532 1.00 13.96 103 VAL F CA 1
ATOM 14451 C C . VAL F 1 103 ? 66.123 30.110 68.170 1.00 14.70 103 VAL F C 1
ATOM 14452 O O . VAL F 1 103 ? 65.059 29.805 67.591 1.00 14.71 103 VAL F O 1
ATOM 14456 N N . VAL F 1 104 ? 66.583 29.536 69.281 1.00 13.50 104 VAL F N 1
ATOM 14457 C CA . VAL F 1 104 ? 65.737 28.489 69.928 1.00 13.65 104 VAL F CA 1
ATOM 14458 C C . VAL F 1 104 ? 65.299 29.022 71.284 1.00 13.96 104 VAL F C 1
ATOM 14459 O O . VAL F 1 104 ? 66.099 29.600 72.047 1.00 14.12 104 VAL F O 1
ATOM 14463 N N . ILE F 1 105 ? 64.033 28.884 71.637 1.00 13.78 105 ILE F N 1
ATOM 14464 C CA . ILE F 1 105 ? 63.511 29.401 72.920 1.00 13.11 105 ILE F CA 1
ATOM 14465 C C . ILE F 1 105 ? 62.834 28.244 73.663 1.00 14.84 105 ILE F C 1
ATOM 14466 O O . ILE F 1 105 ? 62.037 27.494 73.096 1.00 13.59 105 ILE F O 1
ATOM 14471 N N . THR F 1 106 ? 63.189 28.122 74.951 1.00 13.85 106 THR F N 1
ATOM 14472 C CA . THR F 1 106 ? 62.581 27.001 75.716 1.00 14.28 106 THR F CA 1
ATOM 14473 C C . THR F 1 106 ? 62.449 27.436 77.162 1.00 14.40 106 THR F C 1
ATOM 14474 O O . THR F 1 106 ? 62.335 28.653 77.367 1.00 13.35 106 THR F O 1
ATOM 14478 N N . ASN F 1 107 ? 62.405 26.502 78.105 1.00 13.51 107 ASN F N 1
ATOM 14479 C CA . ASN F 1 107 ? 62.310 26.893 79.514 1.00 14.44 107 ASN F CA 1
ATOM 14480 C C . ASN F 1 107 ? 63.694 27.023 80.127 1.00 14.24 107 ASN F C 1
ATOM 14481 O O . ASN F 1 107 ? 64.691 26.544 79.601 1.00 13.05 107 ASN F O 1
ATOM 14486 N N . THR F 1 108 ? 63.806 27.657 81.300 1.00 12.60 108 THR F N 1
ATOM 14487 C CA . THR F 1 108 ? 65.099 28.024 81.884 1.00 13.86 108 THR F CA 1
ATOM 14488 C C . THR F 1 108 ? 66.092 26.881 82.048 1.00 15.05 108 THR F C 1
ATOM 14489 O O . THR F 1 108 ? 67.304 27.028 81.812 1.00 14.28 108 THR F O 1
ATOM 14493 N N . HIS F 1 109 ? 65.576 25.725 82.533 1.00 15.02 109 HIS F N 1
ATOM 14494 C CA . HIS F 1 109 ? 66.492 24.601 82.744 1.00 15.75 109 HIS F CA 1
ATOM 14495 C C . HIS F 1 109 ? 66.606 23.705 81.521 1.00 16.93 109 HIS F C 1
ATOM 14496 O O . HIS F 1 109 ? 67.372 22.747 81.613 1.00 18.12 109 HIS F O 1
ATOM 14503 N N . GLY F 1 110 ? 66.010 24.034 80.386 1.00 15.40 110 GLY F N 1
ATOM 14504 C CA . GLY F 1 110 ? 66.203 23.246 79.174 1.00 16.02 110 GLY F CA 1
ATOM 14505 C C . GLY F 1 110 ? 67.248 23.900 78.263 1.00 16.10 110 GLY F C 1
ATOM 14506 O O . GLY F 1 110 ? 67.466 23.418 77.150 1.00 18.90 110 GLY F O 1
ATOM 14507 N N . ILE F 1 111 ? 67.833 25.019 78.710 1.00 15.08 111 ILE F N 1
ATOM 14508 C CA . ILE F 1 111 ? 68.869 25.678 77.876 1.00 15.06 111 ILE F CA 1
ATOM 14509 C C . ILE F 1 111 ? 69.928 24.698 77.411 1.00 14.24 111 ILE F C 1
ATOM 14510 O O . ILE F 1 111 ? 70.390 24.668 76.273 1.00 13.91 111 ILE F O 1
ATOM 14515 N N . GLY F 1 112 ? 70.452 23.904 78.368 1.00 14.05 112 GLY F N 1
ATOM 14516 C CA . GLY F 1 112 ? 71.529 22.979 78.086 1.00 12.90 112 GLY F CA 1
ATOM 14517 C C . GLY F 1 112 ? 71.207 21.940 77.017 1.00 14.71 112 GLY F C 1
ATOM 14518 O O . GLY F 1 112 ? 71.984 21.728 76.074 1.00 14.40 112 GLY F O 1
ATOM 14519 N N . MET F 1 113 ? 70.108 21.209 77.209 1.00 15.53 113 MET F N 1
ATOM 14520 C CA . MET F 1 113 ? 69.725 20.187 76.218 1.00 16.61 113 MET F CA 1
ATOM 14521 C C . MET F 1 113 ? 69.371 20.863 74.893 1.00 16.91 113 MET F C 1
ATOM 14522 O O . MET F 1 113 ? 69.698 20.296 73.845 1.00 17.11 113 MET F O 1
ATOM 14527 N N . ALA F 1 114 ? 68.750 22.041 74.927 1.00 14.61 114 ALA F N 1
ATOM 14528 C CA . ALA F 1 114 ? 68.452 22.716 73.654 1.00 14.20 114 ALA F CA 1
ATOM 14529 C C . ALA F 1 114 ? 69.711 23.129 72.917 1.00 15.38 114 ALA F C 1
ATOM 14530 O O . ALA F 1 114 ? 69.833 23.028 71.683 1.00 15.55 114 ALA F O 1
ATOM 14532 N N . HIS F 1 115 ? 70.733 23.622 73.641 1.00 14.13 115 HIS F N 1
ATOM 14533 C CA . HIS F 1 115 ? 71.990 24.012 73.046 1.00 12.55 115 HIS F CA 1
ATOM 14534 C C . HIS F 1 115 ? 72.722 22.812 72.454 1.00 13.22 115 HIS F C 1
ATOM 14535 O O . HIS F 1 115 ? 73.092 22.786 71.304 1.00 13.54 115 HIS F O 1
ATOM 14542 N N . HIS F 1 116 ? 72.838 21.743 73.255 1.00 12.49 116 HIS F N 1
ATOM 14543 C CA . HIS F 1 116 ? 73.438 20.497 72.814 1.00 15.63 116 HIS F CA 1
ATOM 14544 C C . HIS F 1 116 ? 72.710 20.007 71.560 1.00 15.42 116 HIS F C 1
ATOM 14545 O O . HIS F 1 116 ? 73.370 19.697 70.568 1.00 17.42 116 HIS F O 1
ATOM 14552 N N . ALA F 1 117 ? 71.381 19.920 71.610 1.00 16.96 117 ALA F N 1
ATOM 14553 C CA . ALA F 1 117 ? 70.634 19.398 70.454 1.00 17.12 117 ALA F CA 1
ATOM 14554 C C . ALA F 1 117 ? 70.746 20.286 69.211 1.00 17.36 117 ALA F C 1
ATOM 14555 O O . ALA F 1 117 ? 70.790 19.728 68.100 1.00 16.97 117 ALA F O 1
ATOM 14557 N N . THR F 1 118 ? 70.822 21.598 69.394 1.00 15.28 118 THR F N 1
ATOM 14558 C CA . THR F 1 118 ? 70.962 22.517 68.263 1.00 16.81 118 THR F CA 1
ATOM 14559 C C . THR F 1 118 ? 72.310 22.359 67.573 1.00 16.38 118 THR F C 1
ATOM 14560 O O . THR F 1 118 ? 72.374 22.284 66.349 1.00 17.26 118 THR F O 1
ATOM 14564 N N . VAL F 1 119 ? 73.376 22.245 68.360 1.00 15.74 119 VAL F N 1
ATOM 14565 C CA . VAL F 1 119 ? 74.703 22.003 67.753 1.00 15.61 119 VAL F CA 1
ATOM 14566 C C . VAL F 1 119 ? 74.689 20.696 66.982 1.00 18.14 119 VAL F C 1
ATOM 14567 O O . VAL F 1 119 ? 75.109 20.623 65.837 1.00 16.34 119 VAL F O 1
ATOM 14571 N N . ARG F 1 120 ? 74.156 19.627 67.607 1.00 18.72 120 ARG F N 1
ATOM 14572 C CA . ARG F 1 120 ? 74.102 18.352 66.869 1.00 21.62 120 ARG F CA 1
ATOM 14573 C C . ARG F 1 120 ? 73.250 18.442 65.615 1.00 20.76 120 ARG F C 1
ATOM 14574 O O . ARG F 1 120 ? 73.633 17.915 64.563 1.00 20.25 120 ARG F O 1
ATOM 14582 N N . TRP F 1 121 ? 72.120 19.140 65.657 1.00 18.84 121 TRP F N 1
ATOM 14583 C CA . TRP F 1 121 ? 71.247 19.293 64.498 1.00 17.95 121 TRP F CA 1
ATOM 14584 C C . TRP F 1 121 ? 71.969 20.057 63.390 1.00 17.17 121 TRP F C 1
ATOM 14585 O O . TRP F 1 121 ? 71.799 19.714 62.227 1.00 18.23 121 TRP F O 1
ATOM 14596 N N . MET F 1 122 ? 72.730 21.090 63.752 1.00 16.64 122 MET F N 1
ATOM 14597 C CA . MET F 1 122 ? 73.439 21.890 62.774 1.00 16.56 122 MET F CA 1
ATOM 14598 C C . MET F 1 122 ? 74.526 21.081 62.072 1.00 16.33 122 MET F C 1
ATOM 14599 O O . MET F 1 122 ? 74.670 21.188 60.873 1.00 15.70 122 MET F O 1
ATOM 14604 N N . VAL F 1 123 ? 75.244 20.258 62.841 1.00 16.59 123 VAL F N 1
ATOM 14605 C CA . VAL F 1 123 ? 76.276 19.416 62.212 1.00 18.27 123 VAL F CA 1
ATOM 14606 C C . VAL F 1 123 ? 75.661 18.421 61.241 1.00 21.17 123 VAL F C 1
ATOM 14607 O O . VAL F 1 123 ? 76.283 18.172 60.200 1.00 21.92 123 VAL F O 1
ATOM 14611 N N . ASP F 1 124 ? 74.483 17.889 61.542 1.00 22.74 124 ASP F N 1
ATOM 14612 C CA . ASP F 1 124 ? 73.816 16.979 60.616 1.00 25.00 124 ASP F CA 1
ATOM 14613 C C . ASP F 1 124 ? 73.163 17.642 59.416 1.00 25.55 124 ASP F C 1
ATOM 14614 O O . ASP F 1 124 ? 73.384 17.154 58.314 1.00 25.71 124 ASP F O 1
ATOM 14619 N N . ARG F 1 125 ? 72.423 18.729 59.643 1.00 22.86 125 ARG F N 1
ATOM 14620 C CA . ARG F 1 125 ? 71.728 19.432 58.589 1.00 23.99 125 ARG F CA 1
ATOM 14621 C C . ARG F 1 125 ? 72.674 20.155 57.643 1.00 23.07 125 ARG F C 1
ATOM 14622 O O . ARG F 1 125 ? 72.344 20.251 56.465 1.00 22.29 125 ARG F O 1
ATOM 14630 N N . TYR F 1 126 ? 73.774 20.665 58.197 1.00 20.07 126 TYR F N 1
ATOM 14631 C CA . TYR F 1 126 ? 74.708 21.402 57.326 1.00 20.52 126 TYR F CA 1
ATOM 14632 C C . TYR F 1 126 ? 75.989 20.597 57.262 1.00 20.52 126 TYR F C 1
ATOM 14633 O O . TYR F 1 126 ? 77.107 21.092 57.428 1.00 20.13 126 TYR F O 1
ATOM 14642 N N . ALA F 1 127 ? 75.820 19.299 56.951 1.00 21.54 127 ALA F N 1
ATOM 14643 C CA . ALA F 1 127 ? 76.979 18.415 56.872 1.00 22.22 127 ALA F CA 1
ATOM 14644 C C . ALA F 1 127 ? 78.011 18.881 55.878 1.00 20.86 127 ALA F C 1
ATOM 14645 O O . ALA F 1 127 ? 79.185 18.771 56.237 1.00 21.15 127 ALA F O 1
ATOM 14647 N N . SER F 1 128 ? 77.687 19.428 54.701 1.00 23.25 128 SER F N 1
ATOM 14648 C CA . SER F 1 128 ? 78.711 19.876 53.763 1.00 23.32 128 SER F CA 1
ATOM 14649 C C . SER F 1 128 ? 79.543 21.038 54.294 1.00 24.39 128 SER F C 1
ATOM 14650 O O . SER F 1 128 ? 80.600 21.367 53.709 1.00 24.42 128 SER F O 1
ATOM 14653 N N . THR F 1 129 ? 79.081 21.696 55.364 1.00 22.12 129 THR F N 1
ATOM 14654 C CA . THR F 1 129 ? 79.852 22.778 55.972 1.00 19.88 129 THR F CA 1
ATOM 14655 C C . THR F 1 129 ? 80.667 22.264 57.146 1.00 18.95 129 THR F C 1
ATOM 14656 O O . THR F 1 129 ? 81.855 22.519 57.350 1.00 18.40 129 THR F O 1
ATOM 14660 N N . TYR F 1 130 ? 80.015 21.508 58.050 1.00 18.18 130 TYR F N 1
ATOM 14661 C CA . TYR F 1 130 ? 80.665 21.121 59.297 1.00 21.19 130 TYR F CA 1
ATOM 14662 C C . TYR F 1 130 ? 81.338 19.767 59.327 1.00 23.15 130 TYR F C 1
ATOM 14663 O O . TYR F 1 130 ? 82.195 19.562 60.210 1.00 24.31 130 TYR F O 1
ATOM 14672 N N . GLN F 1 131 ? 80.960 18.832 58.485 1.00 26.01 131 GLN F N 1
ATOM 14673 C CA . GLN F 1 131 ? 81.610 17.506 58.477 1.00 29.15 131 GLN F CA 1
ATOM 14674 C C . GLN F 1 131 ? 82.706 17.489 57.424 1.00 29.68 131 GLN F C 1
ATOM 14675 O O . GLN F 1 131 ? 82.603 16.800 56.403 1.00 30.93 131 GLN F O 1
ATOM 14681 N N . THR F 1 132 ? 83.683 18.366 57.590 1.00 29.08 132 THR F N 1
ATOM 14682 C CA . THR F 1 132 ? 84.765 18.599 56.659 1.00 30.13 132 THR F CA 1
ATOM 14683 C C . THR F 1 132 ? 86.071 18.687 57.439 1.00 32.16 132 THR F C 1
ATOM 14684 O O . THR F 1 132 ? 85.989 18.531 58.675 1.00 33.18 132 THR F O 1
ATOM 14688 N N . ASP F 1 133 ? 87.148 19.134 56.806 1.00 33.97 133 ASP F N 1
ATOM 14689 C CA . ASP F 1 133 ? 88.396 19.303 57.537 1.00 36.10 133 ASP F CA 1
ATOM 14690 C C . ASP F 1 133 ? 88.582 20.712 58.074 1.00 34.56 133 ASP F C 1
ATOM 14691 O O . ASP F 1 133 ? 89.574 21.001 58.756 1.00 34.75 133 ASP F O 1
ATOM 14696 N N . ASP F 1 134 ? 87.597 21.574 57.820 1.00 32.55 134 ASP F N 1
ATOM 14697 C CA . ASP F 1 134 ? 87.695 22.957 58.291 1.00 29.52 134 ASP F CA 1
ATOM 14698 C C . ASP F 1 134 ? 87.557 22.979 59.805 1.00 28.61 134 ASP F C 1
ATOM 14699 O O . ASP F 1 134 ? 86.782 22.216 60.388 1.00 27.58 134 ASP F O 1
ATOM 14704 N N . PHE F 1 135 ? 88.250 23.887 60.467 1.00 25.67 135 PHE F N 1
ATOM 14705 C CA . PHE F 1 135 ? 88.137 24.063 61.906 1.00 26.21 135 PHE F CA 1
ATOM 14706 C C . PHE F 1 135 ? 87.016 25.074 62.170 1.00 24.40 135 PHE F C 1
ATOM 14707 O O . PHE F 1 135 ? 87.256 26.269 62.051 1.00 25.12 135 PHE F O 1
ATOM 14715 N N . LEU F 1 136 ? 85.833 24.561 62.465 1.00 22.31 136 LEU F N 1
ATOM 14716 C CA . LEU F 1 136 ? 84.677 25.453 62.614 1.00 21.02 136 LEU F CA 1
ATOM 14717 C C . LEU F 1 136 ? 83.977 25.172 63.930 1.00 20.55 136 LEU F C 1
ATOM 14718 O O . LEU F 1 136 ? 84.012 24.039 64.409 1.00 20.77 136 LEU F O 1
ATOM 14723 N N . TRP F 1 137 ? 83.427 26.191 64.581 1.00 18.48 137 TRP F N 1
ATOM 14724 C CA . TRP F 1 137 ? 82.704 25.964 65.834 1.00 18.62 137 TRP F CA 1
ATOM 14725 C C . TRP F 1 137 ? 81.332 26.630 65.718 1.00 17.93 137 TRP F C 1
ATOM 14726 O O . TRP F 1 137 ? 81.141 27.541 64.924 1.00 16.93 137 TRP F O 1
ATOM 14737 N N . ILE F 1 138 ? 80.394 26.097 66.502 1.00 16.29 138 ILE F N 1
ATOM 14738 C CA . ILE F 1 138 ? 79.011 26.572 66.409 1.00 16.43 138 ILE F CA 1
ATOM 14739 C C . ILE F 1 138 ? 78.597 27.130 67.764 1.00 15.69 138 ILE F C 1
ATOM 14740 O O . ILE F 1 138 ? 78.847 26.456 68.772 1.00 15.57 138 ILE F O 1
ATOM 14745 N N . MET F 1 139 ? 78.036 28.329 67.795 1.00 14.00 139 MET F N 1
ATOM 14746 C CA . MET F 1 139 ? 77.608 28.974 69.037 1.00 13.33 139 MET F CA 1
ATOM 14747 C C . MET F 1 139 ? 76.171 29.433 68.820 1.00 12.93 139 MET F C 1
ATOM 14748 O O . MET F 1 139 ? 75.910 30.590 68.491 1.00 14.30 139 MET F O 1
ATOM 14753 N N . PRO F 1 140 ? 75.231 28.547 69.092 1.00 12.18 140 PRO F N 1
ATOM 14754 C CA . PRO F 1 140 ? 73.829 28.843 68.806 1.00 13.40 140 PRO F CA 1
ATOM 14755 C C . PRO F 1 140 ? 73.210 29.804 69.798 1.00 12.38 140 PRO F C 1
ATOM 14756 O O . PRO F 1 140 ? 73.749 29.959 70.915 1.00 12.23 140 PRO F O 1
ATOM 14760 N N . VAL F 1 141 ? 72.122 30.420 69.398 1.00 10.53 141 VAL F N 1
ATOM 14761 C CA . VAL F 1 141 ? 71.380 31.378 70.194 1.00 11.73 141 VAL F CA 1
ATOM 14762 C C . VAL F 1 141 ? 70.171 30.656 70.827 1.00 13.83 141 VAL F C 1
ATOM 14763 O O . VAL F 1 141 ? 69.241 30.321 70.128 1.00 13.75 141 VAL F O 1
ATOM 14767 N N . VAL F 1 142 ? 70.295 30.396 72.126 1.00 12.84 142 VAL F N 1
ATOM 14768 C CA . VAL F 1 142 ? 69.265 29.639 72.838 1.00 13.24 142 VAL F CA 1
ATOM 14769 C C . VAL F 1 142 ? 68.808 30.502 74.019 1.00 13.35 142 VAL F C 1
ATOM 14770 O O . VAL F 1 142 ? 69.676 30.922 74.804 1.00 14.27 142 VAL F O 1
ATOM 14774 N N . ALA F 1 143 ? 67.515 30.703 74.176 1.00 11.88 143 ALA F N 1
ATOM 14775 C CA . ALA F 1 143 ? 66.996 31.583 75.206 1.00 10.99 143 ALA F CA 1
ATOM 14776 C C . ALA F 1 143 ? 65.860 30.908 75.978 1.00 10.65 143 ALA F C 1
ATOM 14777 O O . ALA F 1 143 ? 65.385 29.838 75.579 1.00 12.99 143 ALA F O 1
ATOM 14779 N N . GLU F 1 144 ? 65.403 31.599 77.007 1.00 9.93 144 GLU F N 1
ATOM 14780 C CA . GLU F 1 144 ? 64.367 30.942 77.822 1.00 11.89 144 GLU F CA 1
ATOM 14781 C C . GLU F 1 144 ? 63.530 31.936 78.580 1.00 11.99 144 GLU F C 1
ATOM 14782 O O . GLU F 1 144 ? 63.884 33.109 78.742 1.00 13.34 144 GLU F O 1
ATOM 14788 N N . THR F 1 145 ? 62.396 31.432 79.099 1.00 11.68 145 THR F N 1
ATOM 14789 C CA . THR F 1 145 ? 61.647 32.130 80.138 1.00 13.12 145 THR F CA 1
ATOM 14790 C C . THR F 1 145 ? 61.299 30.974 81.132 1.00 12.91 145 THR F C 1
ATOM 14791 O O . THR F 1 145 ? 61.502 29.813 80.801 1.00 13.15 145 THR F O 1
ATOM 14795 N N . TYR F 1 146 ? 60.919 31.330 82.340 1.00 14.84 146 TYR F N 1
ATOM 14796 C CA . TYR F 1 146 ? 60.682 30.315 83.385 1.00 15.09 146 TYR F CA 1
ATOM 14797 C C . TYR F 1 146 ? 59.234 29.856 83.538 1.00 15.35 146 TYR F C 1
ATOM 14798 O O . TYR F 1 146 ? 58.384 30.651 83.930 1.00 14.44 146 TYR F O 1
ATOM 14807 N N . ASP F 1 147 ? 59.012 28.560 83.363 1.00 14.84 147 ASP F N 1
ATOM 14808 C CA . ASP F 1 147 ? 57.640 28.034 83.474 1.00 16.43 147 ASP F CA 1
ATOM 14809 C C . ASP F 1 147 ? 57.471 27.167 84.709 1.00 16.60 147 ASP F C 1
ATOM 14810 O O . ASP F 1 147 ? 56.593 26.287 84.793 1.00 18.08 147 ASP F O 1
ATOM 14815 N N . GLY F 1 148 ? 58.247 27.417 85.748 1.00 17.43 148 GLY F N 1
ATOM 14816 C CA . GLY F 1 148 ? 58.199 26.661 86.998 1.00 17.88 148 GLY F CA 1
ATOM 14817 C C . GLY F 1 148 ? 56.847 26.603 87.700 1.00 19.48 148 GLY F C 1
ATOM 14818 O O . GLY F 1 148 ? 56.620 25.626 88.450 1.00 19.45 148 GLY F O 1
ATOM 14819 N N . ALA F 1 149 ? 55.962 27.549 87.542 1.00 19.59 149 ALA F N 1
ATOM 14820 C CA . ALA F 1 149 ? 54.644 27.465 88.180 1.00 20.77 149 ALA F CA 1
ATOM 14821 C C . ALA F 1 149 ? 53.767 26.410 87.544 1.00 22.52 149 ALA F C 1
ATOM 14822 O O . ALA F 1 149 ? 53.085 25.655 88.278 1.00 23.25 149 ALA F O 1
ATOM 14824 N N . LEU F 1 150 ? 53.818 26.205 86.238 1.00 19.66 150 LEU F N 1
ATOM 14825 C CA . LEU F 1 150 ? 52.915 25.250 85.585 1.00 20.64 150 LEU F CA 1
ATOM 14826 C C . LEU F 1 150 ? 53.626 23.988 85.138 1.00 20.22 150 LEU F C 1
ATOM 14827 O O . LEU F 1 150 ? 53.015 22.994 84.777 1.00 20.15 150 LEU F O 1
ATOM 14832 N N . ASN F 1 151 ? 54.964 24.034 85.098 1.00 18.42 151 ASN F N 1
ATOM 14833 C CA . ASN F 1 151 ? 55.729 22.914 84.568 1.00 18.82 151 ASN F CA 1
ATOM 14834 C C . ASN F 1 151 ? 56.621 22.308 85.619 1.00 19.59 151 ASN F C 1
ATOM 14835 O O . ASN F 1 151 ? 57.206 23.002 86.478 1.00 19.44 151 ASN F O 1
ATOM 14840 N N . ASP F 1 152 ? 56.930 21.036 85.501 1.00 20.40 152 ASP F N 1
ATOM 14841 C CA . ASP F 1 152 ? 57.873 20.330 86.368 1.00 21.66 152 ASP F CA 1
ATOM 14842 C C . ASP F 1 152 ? 59.275 20.667 85.874 1.00 21.23 152 ASP F C 1
ATOM 14843 O O . ASP F 1 152 ? 59.981 19.868 85.264 1.00 20.25 152 ASP F O 1
ATOM 14848 N N . ILE F 1 153 ? 59.703 21.914 86.120 1.00 19.68 153 ILE F N 1
ATOM 14849 C CA . ILE F 1 153 ? 60.936 22.382 85.459 1.00 19.99 153 ILE F CA 1
ATOM 14850 C C . ILE F 1 153 ? 62.166 21.653 85.903 1.00 20.33 153 ILE F C 1
ATOM 14851 O O . ILE F 1 153 ? 63.116 21.433 85.143 1.00 20.78 153 ILE F O 1
ATOM 14856 N N . ASN F 1 154 ? 62.166 21.139 87.150 1.00 19.38 154 ASN F N 1
ATOM 14857 C CA . ASN F 1 154 ? 63.296 20.382 87.644 1.00 21.82 154 ASN F CA 1
ATOM 14858 C C . ASN F 1 154 ? 63.191 18.899 87.319 1.00 23.06 154 ASN F C 1
ATOM 14859 O O . ASN F 1 154 ? 64.063 18.134 87.765 1.00 24.09 154 ASN F O 1
ATOM 14864 N N . GLY F 1 155 ? 62.275 18.508 86.442 1.00 23.02 155 GLY F N 1
ATOM 14865 C CA . GLY F 1 155 ? 62.196 17.155 85.913 1.00 23.38 155 GLY F CA 1
ATOM 14866 C C . GLY F 1 155 ? 62.831 17.098 84.527 1.00 23.79 155 GLY F C 1
ATOM 14867 O O . GLY F 1 155 ? 62.879 16.046 83.879 1.00 22.44 155 GLY F O 1
ATOM 14868 N N . PHE F 1 156 ? 63.316 18.260 84.032 1.00 21.71 156 PHE F N 1
ATOM 14869 C CA . PHE F 1 156 ? 63.921 18.309 82.702 1.00 22.44 156 PHE F CA 1
ATOM 14870 C C . PHE F 1 156 ? 63.146 17.536 81.639 1.00 20.28 156 PHE F C 1
ATOM 14871 O O . PHE F 1 156 ? 63.728 16.691 80.986 1.00 21.19 156 PHE F O 1
ATOM 14879 N N . PRO F 1 157 ? 61.910 17.910 81.367 1.00 21.08 157 PRO F N 1
ATOM 14880 C CA . PRO F 1 157 ? 61.069 17.196 80.429 1.00 21.95 157 PRO F CA 1
ATOM 14881 C C . PRO F 1 157 ? 61.508 17.339 78.983 1.00 23.27 157 PRO F C 1
ATOM 14882 O O . PRO F 1 157 ? 61.259 16.387 78.241 1.00 23.91 157 PRO F O 1
ATOM 14886 N N . VAL F 1 158 ? 62.120 18.466 78.616 1.00 22.12 158 VAL F N 1
ATOM 14887 C CA . VAL F 1 158 ? 62.501 18.610 77.205 1.00 20.95 158 VAL F CA 1
ATOM 14888 C C . VAL F 1 158 ? 63.709 17.773 76.864 1.00 20.00 158 VAL F C 1
ATOM 14889 O O . VAL F 1 158 ? 64.773 17.984 77.471 1.00 21.25 158 VAL F O 1
ATOM 14893 N N . THR F 1 159 ? 63.603 16.866 75.893 1.00 19.48 159 THR F N 1
ATOM 14894 C CA . THR F 1 159 ? 64.731 16.046 75.491 1.00 20.21 159 THR F CA 1
ATOM 14895 C C . THR F 1 159 ? 65.389 16.506 74.195 1.00 21.00 159 THR F C 1
ATOM 14896 O O . THR F 1 159 ? 64.865 17.376 73.513 1.00 19.41 159 THR F O 1
ATOM 14900 N N . GLU F 1 160 ? 66.459 15.823 73.790 1.00 21.85 160 GLU F N 1
ATOM 14901 C CA . GLU F 1 160 ? 67.090 16.152 72.513 1.00 22.91 160 GLU F CA 1
ATOM 14902 C C . GLU F 1 160 ? 66.112 15.987 71.356 1.00 21.61 160 GLU F C 1
ATOM 14903 O O . GLU F 1 160 ? 66.033 16.814 70.445 1.00 21.62 160 GLU F O 1
ATOM 14909 N N . ALA F 1 161 ? 65.314 14.903 71.402 1.00 22.38 161 ALA F N 1
ATOM 14910 C CA . ALA F 1 161 ? 64.335 14.639 70.353 1.00 22.45 161 ALA F CA 1
ATOM 14911 C C . ALA F 1 161 ? 63.293 15.750 70.265 1.00 20.52 161 ALA F C 1
ATOM 14912 O O . ALA F 1 161 ? 62.806 16.090 69.180 1.00 21.30 161 ALA F O 1
ATOM 14914 N N . ASP F 1 162 ? 62.864 16.290 71.402 1.00 19.57 162 ASP F N 1
ATOM 14915 C CA . ASP F 1 162 ? 61.917 17.386 71.411 1.00 19.92 162 ASP F CA 1
ATOM 14916 C C . ASP F 1 162 ? 62.490 18.620 70.684 1.00 20.31 162 ASP F C 1
ATOM 14917 O O . ASP F 1 162 ? 61.745 19.275 69.950 1.00 18.90 162 ASP F O 1
ATOM 14922 N N . VAL F 1 163 ? 63.768 18.938 70.958 1.00 18.69 163 VAL F N 1
ATOM 14923 C CA . VAL F 1 163 ? 64.270 20.131 70.236 1.00 19.02 163 VAL F CA 1
ATOM 14924 C C . VAL F 1 163 ? 64.545 19.810 68.788 1.00 18.04 163 VAL F C 1
ATOM 14925 O O . VAL F 1 163 ? 64.180 20.672 67.961 1.00 18.45 163 VAL F O 1
ATOM 14929 N N . ARG F 1 164 ? 65.000 18.620 68.372 1.00 19.70 164 ARG F N 1
ATOM 14930 C CA . ARG F 1 164 ? 65.102 18.347 66.935 1.00 20.31 164 ARG F CA 1
ATOM 14931 C C . ARG F 1 164 ? 63.737 18.436 66.257 1.00 20.27 164 ARG F C 1
ATOM 14932 O O . ARG F 1 164 ? 63.607 18.837 65.089 1.00 20.33 164 ARG F O 1
ATOM 14940 N N . LYS F 1 165 ? 62.666 18.020 66.933 1.00 21.56 165 LYS F N 1
ATOM 14941 C CA . LYS F 1 165 ? 61.343 18.044 66.308 1.00 22.17 165 LYS F CA 1
ATOM 14942 C C . LYS F 1 165 ? 60.958 19.470 65.961 1.00 21.22 165 LYS F C 1
ATOM 14943 O O . LYS F 1 165 ? 60.454 19.763 64.875 1.00 21.01 165 LYS F O 1
ATOM 14949 N N . ALA F 1 166 ? 61.240 20.404 66.896 1.00 19.76 166 ALA F N 1
ATOM 14950 C CA . ALA F 1 166 ? 60.930 21.800 66.632 1.00 18.19 166 ALA F CA 1
ATOM 14951 C C . ALA F 1 166 ? 61.753 22.298 65.441 1.00 18.59 166 ALA F C 1
ATOM 14952 O O . ALA F 1 166 ? 61.217 23.020 64.605 1.00 17.34 166 ALA F O 1
ATOM 14954 N N . LEU F 1 167 ? 63.042 21.937 65.375 1.00 18.04 167 LEU F N 1
ATOM 14955 C CA . LEU F 1 167 ? 63.894 22.375 64.287 1.00 18.96 167 LEU F CA 1
ATOM 14956 C C . LEU F 1 167 ? 63.463 21.790 62.940 1.00 21.33 167 LEU F C 1
ATOM 14957 O O . LEU F 1 167 ? 63.463 22.503 61.936 1.00 20.30 167 LEU F O 1
ATOM 14962 N N . ASP F 1 168 ? 63.106 20.497 62.963 1.00 21.47 168 ASP F N 1
ATOM 14963 C CA . ASP F 1 168 ? 62.620 19.870 61.733 1.00 22.76 168 ASP F CA 1
ATOM 14964 C C . ASP F 1 168 ? 61.249 20.359 61.288 1.00 22.18 168 ASP F C 1
ATOM 14965 O O . ASP F 1 168 ? 60.895 20.175 60.124 1.00 22.69 168 ASP F O 1
ATOM 14970 N N . ASN F 1 169 ? 60.459 20.981 62.150 1.00 19.89 169 ASN F N 1
ATOM 14971 C CA . ASN F 1 169 ? 59.146 21.481 61.849 1.00 20.83 169 ASN F CA 1
ATOM 14972 C C . ASN F 1 169 ? 59.141 22.911 61.338 1.00 20.13 169 ASN F C 1
ATOM 14973 O O . ASN F 1 169 ? 58.062 23.453 61.050 1.00 19.86 169 ASN F O 1
ATOM 14978 N N . VAL F 1 170 ? 60.304 23.576 61.217 1.00 17.34 170 VAL F N 1
ATOM 14979 C CA . VAL F 1 170 ? 60.206 24.971 60.770 1.00 17.26 170 VAL F CA 1
ATOM 14980 C C . VAL F 1 170 ? 59.494 25.108 59.430 1.00 16.63 170 VAL F C 1
ATOM 14981 O O . VAL F 1 170 ? 59.712 24.309 58.491 1.00 18.07 170 VAL F O 1
ATOM 14985 N N . ALA F 1 171 ? 58.667 26.131 59.297 1.00 16.03 171 ALA F N 1
ATOM 14986 C CA . ALA F 1 171 ? 57.898 26.363 58.080 1.00 17.80 171 ALA F CA 1
ATOM 14987 C C . ALA F 1 171 ? 57.511 27.819 57.892 1.00 16.84 171 ALA F C 1
ATOM 14988 O O . ALA F 1 171 ? 57.504 28.536 58.903 1.00 17.22 171 ALA F O 1
ATOM 14990 N N . SER F 1 172 ? 57.160 28.219 56.696 1.00 15.03 172 SER F N 1
ATOM 14991 C CA . SER F 1 172 ? 56.673 29.558 56.390 1.00 17.83 172 SER F CA 1
ATOM 14992 C C . SER F 1 172 ? 55.150 29.518 56.668 1.00 18.68 172 SER F C 1
ATOM 14993 O O . SER F 1 172 ? 54.629 28.482 57.108 1.00 18.80 172 SER F O 1
ATOM 14996 N N . GLY F 1 173 ? 54.476 30.610 56.386 1.00 17.94 173 GLY F N 1
ATOM 14997 C CA . GLY F 1 173 ? 53.011 30.604 56.554 1.00 19.86 173 GLY F CA 1
ATOM 14998 C C . GLY F 1 173 ? 52.569 30.993 57.950 1.00 19.41 173 GLY F C 1
ATOM 14999 O O . GLY F 1 173 ? 53.324 31.484 58.790 1.00 17.97 173 GLY F O 1
ATOM 15000 N N . PRO F 1 174 ? 51.296 30.733 58.258 1.00 19.07 174 PRO F N 1
ATOM 15001 C CA . PRO F 1 174 ? 50.716 31.093 59.528 1.00 19.57 174 PRO F CA 1
ATOM 15002 C C . PRO F 1 174 ? 51.439 30.452 60.699 1.00 18.35 174 PRO F C 1
ATOM 15003 O O . PRO F 1 174 ? 51.944 29.331 60.693 1.00 20.31 174 PRO F O 1
ATOM 15007 N N . VAL F 1 175 ? 51.494 31.217 61.794 1.00 17.63 175 VAL F N 1
ATOM 15008 C CA . VAL F 1 175 ? 52.232 30.763 62.980 1.00 17.28 175 VAL F CA 1
ATOM 15009 C C . VAL F 1 175 ? 51.251 30.546 64.140 1.00 17.33 175 VAL F C 1
ATOM 15010 O O . VAL F 1 175 ? 50.450 31.424 64.449 1.00 17.01 175 VAL F O 1
ATOM 15014 N N . GLN F 1 176 ? 51.384 29.373 64.733 1.00 17.59 176 GLN F N 1
ATOM 15015 C CA . GLN F 1 176 ? 50.535 29.059 65.889 1.00 19.73 176 GLN F CA 1
ATOM 15016 C C . GLN F 1 176 ? 50.907 29.957 67.071 1.00 17.89 176 GLN F C 1
ATOM 15017 O O . GLN F 1 176 ? 52.081 30.241 67.321 1.00 17.42 176 GLN F O 1
ATOM 15023 N N . GLU F 1 177 ? 49.919 30.337 67.879 1.00 15.39 177 GLU F N 1
ATOM 15024 C CA . GLU F 1 177 ? 50.181 31.200 69.035 1.00 15.17 177 GLU F CA 1
ATOM 15025 C C . GLU F 1 177 ? 49.556 30.622 70.302 1.00 17.12 177 GLU F C 1
ATOM 15026 O O . GLU F 1 177 ? 48.765 29.670 70.319 1.00 15.75 177 GLU F O 1
ATOM 15032 N N . GLY F 1 178 ? 49.883 31.260 71.426 1.00 16.38 178 GLY F N 1
ATOM 15033 C CA . GLY F 1 178 ? 49.369 30.861 72.728 1.00 16.08 178 GLY F CA 1
ATOM 15034 C C . GLY F 1 178 ? 50.167 29.750 73.393 1.00 16.69 178 GLY F C 1
ATOM 15035 O O . GLY F 1 178 ? 51.370 29.884 73.670 1.00 15.89 178 GLY F O 1
ATOM 15036 N N . ASN F 1 179 ? 49.506 28.638 73.778 1.00 14.49 179 ASN F N 1
ATOM 15037 C CA . ASN F 1 179 ? 50.191 27.575 74.520 1.00 16.74 179 ASN F CA 1
ATOM 15038 C C . ASN F 1 179 ? 50.930 26.604 73.628 1.00 18.14 179 ASN F C 1
ATOM 15039 O O . ASN F 1 179 ? 50.571 25.424 73.475 1.00 18.39 179 ASN F O 1
ATOM 15044 N N . CYS F 1 180 ? 52.043 27.053 73.031 1.00 18.10 180 CYS F N 1
ATOM 15045 C CA . CYS F 1 180 ? 52.745 26.218 72.068 1.00 18.09 180 CYS F CA 1
ATOM 15046 C C . CYS F 1 180 ? 54.235 26.551 72.134 1.00 17.06 180 CYS F C 1
ATOM 15047 O O . CYS F 1 180 ? 54.618 27.655 72.523 1.00 17.40 180 CYS F O 1
ATOM 15050 N N . GLY F 1 181 ? 55.031 25.571 71.833 1.00 16.02 181 GLY F N 1
ATOM 15051 C CA . GLY F 1 181 ? 56.477 25.669 71.830 1.00 16.76 181 GLY F CA 1
ATOM 15052 C C . GLY F 1 181 ? 56.965 26.119 73.202 1.00 17.44 181 GLY F C 1
ATOM 15053 O O . GLY F 1 181 ? 56.539 25.611 74.256 1.00 14.91 181 GLY F O 1
ATOM 15054 N N . GLY F 1 182 ? 57.993 26.981 73.202 1.00 15.46 182 GLY F N 1
ATOM 15055 C CA . GLY F 1 182 ? 58.530 27.459 74.484 1.00 16.14 182 GLY F CA 1
ATOM 15056 C C . GLY F 1 182 ? 57.493 28.183 75.320 1.00 15.36 182 GLY F C 1
ATOM 15057 O O . GLY F 1 182 ? 57.673 28.302 76.544 1.00 16.75 182 GLY F O 1
ATOM 15058 N N . GLY F 1 183 ? 56.443 28.761 74.785 1.00 14.44 183 GLY F N 1
ATOM 15059 C CA . GLY F 1 183 ? 55.450 29.534 75.489 1.00 15.37 183 GLY F CA 1
ATOM 15060 C C . GLY F 1 183 ? 54.441 28.644 76.232 1.00 15.56 183 GLY F C 1
ATOM 15061 O O . GLY F 1 183 ? 53.672 29.201 77.012 1.00 15.82 183 GLY F O 1
ATOM 15062 N N . THR F 1 184 ? 54.447 27.362 75.991 1.00 16.18 184 THR F N 1
ATOM 15063 C CA . THR F 1 184 ? 53.425 26.438 76.471 1.00 17.03 184 THR F CA 1
ATOM 15064 C C . THR F 1 184 ? 52.964 26.666 77.898 1.00 16.57 184 THR F C 1
ATOM 15065 O O . THR F 1 184 ? 51.780 26.801 78.181 1.00 18.32 184 THR F O 1
ATOM 15069 N N . GLY F 1 185 ? 53.923 26.698 78.814 1.00 18.15 185 GLY F N 1
ATOM 15070 C CA . GLY F 1 185 ? 53.665 26.873 80.226 1.00 17.06 185 GLY F CA 1
ATOM 15071 C C . GLY F 1 185 ? 53.726 28.262 80.800 1.00 18.29 185 GLY F C 1
ATOM 15072 O O . GLY F 1 185 ? 53.807 28.416 82.036 1.00 16.28 185 GLY F O 1
ATOM 15073 N N . MET F 1 186 ? 53.806 29.327 80.007 1.00 17.17 186 MET F N 1
ATOM 15074 C CA . MET F 1 186 ? 54.016 30.672 80.498 1.00 15.31 186 MET F CA 1
ATOM 15075 C C . MET F 1 186 ? 52.759 31.425 80.888 1.00 16.60 186 MET F C 1
ATOM 15076 O O . MET F 1 186 ? 51.606 31.142 80.573 1.00 17.87 186 MET F O 1
ATOM 15081 N N . ILE F 1 187 ? 53.056 32.411 81.742 1.00 14.78 187 ILE F N 1
ATOM 15082 C CA . ILE F 1 187 ? 52.079 33.279 82.399 1.00 15.21 187 ILE F CA 1
ATOM 15083 C C . ILE F 1 187 ? 52.406 34.753 82.197 1.00 17.12 187 ILE F C 1
ATOM 15084 O O . ILE F 1 187 ? 53.528 35.151 82.564 1.00 16.20 187 ILE F O 1
ATOM 15089 N N . THR F 1 188 ? 51.487 35.599 81.771 1.00 16.18 188 THR F N 1
ATOM 15090 C CA . THR F 1 188 ? 51.808 37.017 81.579 1.00 15.27 188 THR F CA 1
ATOM 15091 C C . THR F 1 188 ? 50.698 37.849 82.190 1.00 16.35 188 THR F C 1
ATOM 15092 O O . THR F 1 188 ? 49.482 37.612 82.067 1.00 15.69 188 THR F O 1
ATOM 15096 N N . TYR F 1 189 ? 51.097 38.813 83.033 1.00 12.87 189 TYR F N 1
ATOM 15097 C CA . TYR F 1 189 ? 50.212 39.737 83.733 1.00 13.41 189 TYR F CA 1
ATOM 15098 C C . TYR F 1 189 ? 49.126 38.998 84.524 1.00 14.43 189 TYR F C 1
ATOM 15099 O O . TYR F 1 189 ? 47.979 39.453 84.598 1.00 15.63 189 TYR F O 1
ATOM 15108 N N . GLY F 1 190 ? 49.500 37.852 85.066 1.00 15.79 190 GLY F N 1
ATOM 15109 C CA . GLY F 1 190 ? 48.567 37.086 85.883 1.00 18.47 190 GLY F CA 1
ATOM 15110 C C . GLY F 1 190 ? 47.546 36.275 85.090 1.00 19.09 190 GLY F C 1
ATOM 15111 O O . GLY F 1 190 ? 46.735 35.609 85.757 1.00 19.42 190 GLY F O 1
ATOM 15112 N N . PHE F 1 191 ? 47.559 36.322 83.784 1.00 17.65 191 PHE F N 1
ATOM 15113 C CA . PHE F 1 191 ? 46.729 35.494 82.932 1.00 17.71 191 PHE F CA 1
ATOM 15114 C C . PHE F 1 191 ? 47.622 34.488 82.220 1.00 18.31 191 PHE F C 1
ATOM 15115 O O . PHE F 1 191 ? 48.854 34.589 82.246 1.00 16.92 191 PHE F O 1
ATOM 15123 N N . LYS F 1 192 ? 47.065 33.513 81.501 1.00 16.92 192 LYS F N 1
ATOM 15124 C CA . LYS F 1 192 ? 47.879 32.600 80.727 1.00 16.82 192 LYS F CA 1
ATOM 15125 C C . LYS F 1 192 ? 48.610 33.396 79.623 1.00 16.95 192 LYS F C 1
ATOM 15126 O O . LYS F 1 192 ? 48.040 34.231 78.926 1.00 17.69 192 LYS F O 1
ATOM 15132 N N . GLY F 1 193 ? 49.907 33.061 79.522 1.00 16.65 193 GLY F N 1
ATOM 15133 C CA . GLY F 1 193 ? 50.739 33.721 78.502 1.00 16.21 193 GLY F CA 1
ATOM 15134 C C . GLY F 1 193 ? 51.153 32.727 77.438 1.00 17.94 193 GLY F C 1
ATOM 15135 O O . GLY F 1 193 ? 50.487 31.709 77.186 1.00 18.58 193 GLY F O 1
ATOM 15136 N N . GLY F 1 194 ? 52.316 33.018 76.795 1.00 15.61 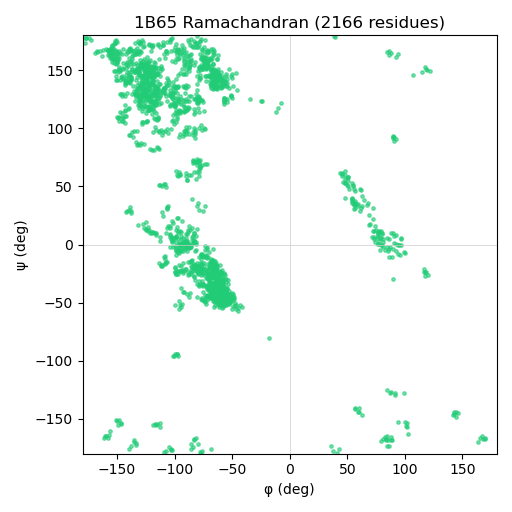194 GLY F N 1
ATOM 15137 C CA . GLY F 1 194 ? 52.788 32.036 75.796 1.00 14.79 194 GLY F CA 1
ATOM 15138 C C . GLY F 1 194 ? 53.405 32.744 74.583 1.00 15.12 194 GLY F C 1
ATOM 15139 O O . GLY F 1 194 ? 53.969 33.839 74.738 1.00 12.89 194 GLY F O 1
ATOM 15140 N N . THR F 1 195 ? 53.241 32.145 73.433 1.00 14.82 195 THR F N 1
ATOM 15141 C CA . THR F 1 195 ? 53.826 32.690 72.180 1.00 12.92 195 THR F CA 1
ATOM 15142 C C . THR F 1 195 ? 52.906 33.607 71.416 1.00 14.25 195 THR F C 1
ATOM 15143 O O . THR F 1 195 ? 51.705 33.319 71.247 1.00 14.81 195 THR F O 1
ATOM 15147 N N . GLY F 1 196 ? 53.424 34.735 70.929 1.00 12.32 196 GLY F N 1
ATOM 15148 C CA . GLY F 1 196 ? 52.620 35.669 70.145 1.00 13.34 196 GLY F CA 1
ATOM 15149 C C . GLY F 1 196 ? 53.484 36.222 69.014 1.00 13.81 196 GLY F C 1
ATOM 15150 O O . GLY F 1 196 ? 54.710 36.247 69.158 1.00 11.95 196 GLY F O 1
ATOM 15151 N N . THR F 1 197 ? 52.839 36.686 67.955 1.00 13.34 197 THR F N 1
ATOM 15152 C CA . THR F 1 197 ? 53.638 37.185 66.810 1.00 13.49 197 THR F CA 1
ATOM 15153 C C . THR F 1 197 ? 52.836 38.242 66.100 1.00 13.23 197 THR F C 1
ATOM 15154 O O . THR F 1 197 ? 51.587 38.282 66.230 1.00 13.80 197 THR F O 1
ATOM 15158 N N . ALA F 1 198 ? 53.468 39.105 65.316 1.00 11.96 198 ALA F N 1
ATOM 15159 C CA . ALA F 1 198 ? 52.833 40.150 64.559 1.00 12.17 198 ALA F CA 1
ATOM 15160 C C . ALA F 1 198 ? 53.858 40.722 63.555 1.00 11.34 198 ALA F C 1
ATOM 15161 O O . ALA F 1 198 ? 55.064 40.472 63.694 1.00 13.26 198 ALA F O 1
ATOM 15163 N N . SER F 1 199 ? 53.407 41.475 62.575 1.00 11.33 199 SER F N 1
ATOM 15164 C CA . SER F 1 199 ? 54.347 42.090 61.629 1.00 11.55 199 SER F CA 1
ATOM 15165 C C . SER F 1 199 ? 53.787 43.434 61.215 1.00 12.12 199 SER F C 1
ATOM 15166 O O . SER F 1 199 ? 52.605 43.783 61.398 1.00 11.63 199 SER F O 1
ATOM 15169 N N . ARG F 1 200 ? 54.659 44.251 60.631 1.00 13.06 200 ARG F N 1
ATOM 15170 C CA . ARG F 1 200 ? 54.306 45.521 60.043 1.00 14.01 200 ARG F CA 1
ATOM 15171 C C . ARG F 1 200 ? 55.108 45.660 58.741 1.00 14.86 200 ARG F C 1
ATOM 15172 O O . ARG F 1 200 ? 56.269 45.247 58.683 1.00 14.73 200 ARG F O 1
ATOM 15180 N N . VAL F 1 201 ? 54.533 46.343 57.758 1.00 13.59 201 VAL F N 1
ATOM 15181 C CA . VAL F 1 201 ? 55.270 46.656 56.527 1.00 14.09 201 VAL F CA 1
ATOM 15182 C C . VAL F 1 201 ? 55.469 48.149 56.489 1.00 16.49 201 VAL F C 1
ATOM 15183 O O . VAL F 1 201 ? 54.531 48.892 56.848 1.00 17.92 201 VAL F O 1
ATOM 15187 N N . VAL F 1 202 ? 56.648 48.634 56.108 1.00 14.92 202 VAL F N 1
ATOM 15188 C CA . VAL F 1 202 ? 56.907 50.073 56.045 1.00 17.66 202 VAL F CA 1
ATOM 15189 C C . VAL F 1 202 ? 57.610 50.427 54.729 1.00 17.49 202 VAL F C 1
ATOM 15190 O O . VAL F 1 202 ? 58.371 49.622 54.225 1.00 18.02 202 VAL F O 1
ATOM 15194 N N . GLU F 1 203 ? 57.314 51.630 54.259 1.00 17.52 203 GLU F N 1
ATOM 15195 C CA . GLU F 1 203 ? 57.958 52.101 53.029 1.00 18.38 203 GLU F CA 1
ATOM 15196 C C . GLU F 1 203 ? 59.241 52.821 53.461 1.00 18.23 203 GLU F C 1
ATOM 15197 O O . GLU F 1 203 ? 59.214 53.547 54.478 1.00 17.93 203 GLU F O 1
ATOM 15203 N N . PHE F 1 204 ? 60.342 52.606 52.772 1.00 15.04 204 PHE F N 1
ATOM 15204 C CA . PHE F 1 204 ? 61.614 53.223 53.116 1.00 16.69 204 PHE F CA 1
ATOM 15205 C C . PHE F 1 204 ? 62.380 53.457 51.823 1.00 15.40 204 PHE F C 1
ATOM 15206 O O . PHE F 1 204 ? 62.708 52.451 51.178 1.00 15.90 204 PHE F O 1
ATOM 15214 N N . GLY F 1 205 ? 62.602 54.716 51.465 1.00 15.83 205 GLY F N 1
ATOM 15215 C CA . GLY F 1 205 ? 63.316 54.944 50.195 1.00 18.27 205 GLY F CA 1
ATOM 15216 C C . GLY F 1 205 ? 62.667 54.429 48.926 1.00 19.26 205 GLY F C 1
ATOM 15217 O O . GLY F 1 205 ? 63.479 54.105 48.056 1.00 19.94 205 GLY F O 1
ATOM 15218 N N . GLY F 1 206 ? 61.356 54.317 48.780 1.00 18.77 206 GLY F N 1
ATOM 15219 C CA . GLY F 1 206 ? 60.814 53.775 47.513 1.00 16.50 206 GLY F CA 1
ATOM 15220 C C . GLY F 1 206 ? 60.660 52.265 47.531 1.00 15.25 206 GLY F C 1
ATOM 15221 O O . GLY F 1 206 ? 60.136 51.728 46.541 1.00 13.47 206 GLY F O 1
ATOM 15222 N N . ARG F 1 207 ? 61.077 51.597 48.609 1.00 13.88 207 ARG F N 1
ATOM 15223 C CA . ARG F 1 207 ? 61.015 50.134 48.673 1.00 15.37 207 ARG F CA 1
ATOM 15224 C C . ARG F 1 207 ? 60.213 49.714 49.905 1.00 16.34 207 ARG F C 1
ATOM 15225 O O . ARG F 1 207 ? 60.130 50.546 50.805 1.00 18.06 207 ARG F O 1
ATOM 15233 N N . SER F 1 208 ? 59.659 48.514 49.954 1.00 14.25 208 SER F N 1
ATOM 15234 C CA . SER F 1 208 ? 58.796 48.161 51.091 1.00 13.63 208 SER F CA 1
ATOM 15235 C C . SER F 1 208 ? 59.454 47.025 51.853 1.00 14.25 208 SER F C 1
ATOM 15236 O O . SER F 1 208 ? 59.974 46.069 51.279 1.00 14.80 208 SER F O 1
ATOM 15239 N N . PHE F 1 209 ? 59.579 47.231 53.181 1.00 13.08 209 PHE F N 1
ATOM 15240 C CA . PHE F 1 209 ? 60.246 46.265 54.024 1.00 13.63 209 PHE F CA 1
ATOM 15241 C C . PHE F 1 209 ? 59.342 45.746 55.133 1.00 12.47 209 PHE F C 1
ATOM 15242 O O . PHE F 1 209 ? 58.367 46.400 55.477 1.00 15.52 209 PHE F O 1
ATOM 15250 N N . THR F 1 210 ? 59.673 44.588 55.683 1.00 13.23 210 THR F N 1
ATOM 15251 C CA . THR F 1 210 ? 58.824 43.988 56.712 1.00 11.43 210 THR F CA 1
ATOM 15252 C C . THR F 1 210 ? 59.569 43.935 58.039 1.00 13.91 210 THR F C 1
ATOM 15253 O O . THR F 1 210 ? 60.771 43.735 58.081 1.00 13.21 210 THR F O 1
ATOM 15257 N N . ILE F 1 211 ? 58.829 44.204 59.110 1.00 11.94 211 ILE F N 1
ATOM 15258 C CA . ILE F 1 211 ? 59.362 44.018 60.467 1.00 12.80 211 ILE F CA 1
ATOM 15259 C C . ILE F 1 211 ? 58.440 42.989 61.125 1.00 14.06 211 ILE F C 1
ATOM 15260 O O . ILE F 1 211 ? 57.218 43.190 61.160 1.00 14.40 211 ILE F O 1
ATOM 15265 N N . GLY F 1 212 ? 59.015 41.879 61.581 1.00 14.57 212 GLY F N 1
ATOM 15266 C CA . GLY F 1 212 ? 58.176 40.861 62.251 1.00 14.75 212 GLY F CA 1
ATOM 15267 C C . GLY F 1 212 ? 58.659 40.636 63.679 1.00 15.77 212 GLY F C 1
ATOM 15268 O O . GLY F 1 212 ? 59.855 40.719 64.006 1.00 12.68 212 GLY F O 1
ATOM 15269 N N . ALA F 1 213 ? 57.723 40.362 64.578 1.00 13.77 213 ALA F N 1
ATOM 15270 C CA . ALA F 1 213 ? 58.101 40.070 65.955 1.00 14.31 213 ALA F CA 1
ATOM 15271 C C . ALA F 1 213 ? 57.530 38.737 66.400 1.00 13.76 213 ALA F C 1
ATOM 15272 O O . ALA F 1 213 ? 56.433 38.300 66.028 1.00 13.52 213 ALA F O 1
ATOM 15274 N N . LEU F 1 214 ? 58.346 38.081 67.241 1.00 11.88 214 LEU F N 1
ATOM 15275 C CA . LEU F 1 214 ? 57.817 36.879 67.935 1.00 12.52 214 LEU F CA 1
ATOM 15276 C C . LEU F 1 214 ? 58.208 37.070 69.412 1.00 12.24 214 LEU F C 1
ATOM 15277 O O . LEU F 1 214 ? 59.341 37.456 69.691 1.00 13.44 214 LEU F O 1
ATOM 15282 N N . VAL F 1 215 ? 57.286 36.779 70.326 1.00 11.58 215 VAL F N 1
ATOM 15283 C CA . VAL F 1 215 ? 57.575 37.000 71.750 1.00 11.76 215 VAL F CA 1
ATOM 15284 C C . VAL F 1 215 ? 57.212 35.741 72.519 1.00 14.01 215 VAL F C 1
ATOM 15285 O O . VAL F 1 215 ? 56.303 35.027 72.096 1.00 15.01 215 VAL F O 1
ATOM 15289 N N . GLN F 1 216 ? 57.974 35.475 73.566 1.00 12.73 216 GLN F N 1
ATOM 15290 C CA . GLN F 1 216 ? 57.612 34.406 74.501 1.00 12.98 216 GLN F CA 1
ATOM 15291 C C . GLN F 1 216 ? 57.219 35.196 75.760 1.00 14.53 216 GLN F C 1
ATOM 15292 O O . GLN F 1 216 ? 58.130 35.638 76.471 1.00 13.73 216 GLN F O 1
ATOM 15298 N N . ALA F 1 217 ? 55.936 35.453 75.981 1.00 13.96 217 ALA F N 1
ATOM 15299 C CA . ALA F 1 217 ? 55.518 36.344 77.068 1.00 13.03 217 ALA F CA 1
ATOM 15300 C C . ALA F 1 217 ? 55.316 35.620 78.398 1.00 14.45 217 ALA F C 1
ATOM 15301 O O . ALA F 1 217 ? 54.421 34.773 78.526 1.00 13.04 217 ALA F O 1
ATOM 15303 N N . ASN F 1 218 ? 56.120 36.021 79.426 1.00 11.56 218 ASN F N 1
ATOM 15304 C CA . ASN F 1 218 ? 56.013 35.376 80.726 1.00 13.49 218 ASN F CA 1
ATOM 15305 C C . ASN F 1 218 ? 56.185 36.399 81.835 1.00 13.70 218 ASN F C 1
ATOM 15306 O O . ASN F 1 218 ? 56.615 36.101 82.946 1.00 13.88 218 ASN F O 1
ATOM 15311 N N . HIS F 1 219 ? 55.821 37.635 81.522 1.00 12.60 219 HIS F N 1
ATOM 15312 C CA . HIS F 1 219 ? 56.109 38.761 82.394 1.00 13.70 219 HIS F CA 1
ATOM 15313 C C . HIS F 1 219 ? 54.885 39.520 82.877 1.00 14.43 219 HIS F C 1
ATOM 15314 O O . HIS F 1 219 ? 53.767 39.339 82.409 1.00 15.94 219 HIS F O 1
ATOM 15321 N N . GLY F 1 220 ? 55.189 40.420 83.807 1.00 16.99 220 GLY F N 1
ATOM 15322 C CA . GLY F 1 220 ? 54.183 41.366 84.268 1.00 17.70 220 GLY F CA 1
ATOM 15323 C C . GLY F 1 220 ? 53.317 40.812 85.407 1.00 19.32 220 GLY F C 1
ATOM 15324 O O . GLY F 1 220 ? 53.379 39.676 85.807 1.00 19.44 220 GLY F O 1
ATOM 15325 N N . GLN F 1 221 ? 52.604 41.769 86.000 1.00 19.42 221 GLN F N 1
ATOM 15326 C CA . GLN F 1 221 ? 51.689 41.457 87.113 1.00 21.74 221 GLN F CA 1
ATOM 15327 C C . GLN F 1 221 ? 50.319 41.998 86.737 1.00 19.03 221 GLN F C 1
ATOM 15328 O O . GLN F 1 221 ? 50.273 43.063 86.129 1.00 16.82 221 GLN F O 1
ATOM 15334 N N . ARG F 1 222 ? 49.262 41.341 87.219 1.00 19.21 222 ARG F N 1
ATOM 15335 C CA . ARG F 1 222 ? 47.921 41.767 86.805 1.00 19.35 222 ARG F CA 1
ATOM 15336 C C . ARG F 1 222 ? 47.646 43.224 87.004 1.00 18.92 222 ARG F C 1
ATOM 15337 O O . ARG F 1 222 ? 47.074 43.869 86.132 1.00 18.45 222 ARG F O 1
ATOM 15345 N N . ASP F 1 223 ? 48.017 43.832 88.138 1.00 20.59 223 ASP F N 1
ATOM 15346 C CA . ASP F 1 223 ? 47.710 45.234 88.389 1.00 24.72 223 ASP F CA 1
ATOM 15347 C C . ASP F 1 223 ? 48.254 46.201 87.334 1.00 23.22 223 ASP F C 1
ATOM 15348 O O . ASP F 1 223 ? 47.672 47.268 87.151 1.00 24.56 223 ASP F O 1
ATOM 15353 N N . TRP F 1 224 ? 49.397 45.889 86.726 1.00 19.24 224 TRP F N 1
ATOM 15354 C CA . TRP F 1 224 ? 49.955 46.773 85.705 1.00 18.77 224 TRP F CA 1
ATOM 15355 C C . TRP F 1 224 ? 49.287 46.664 84.328 1.00 18.24 224 TRP F C 1
ATOM 15356 O O . TRP F 1 224 ? 49.613 47.542 83.522 1.00 17.63 224 TRP F O 1
ATOM 15367 N N . LEU F 1 225 ? 48.524 45.621 84.062 1.00 17.76 225 LEU F N 1
ATOM 15368 C CA . LEU F 1 225 ? 48.064 45.369 82.699 1.00 18.37 225 LEU F CA 1
ATOM 15369 C C . LEU F 1 225 ? 47.276 46.516 82.081 1.00 19.69 225 LEU F C 1
ATOM 15370 O O . LEU F 1 225 ? 46.294 46.992 82.652 1.00 19.56 225 LEU F O 1
ATOM 15375 N N . THR F 1 226 ? 47.739 46.931 80.903 1.00 17.92 226 THR F N 1
ATOM 15376 C CA . THR F 1 226 ? 47.167 48.010 80.119 1.00 19.02 226 THR F CA 1
ATOM 15377 C C . THR F 1 226 ? 47.009 47.502 78.686 1.00 18.60 226 THR F C 1
ATOM 15378 O O . THR F 1 226 ? 47.962 46.930 78.138 1.00 16.30 226 THR F O 1
ATOM 15382 N N . ILE F 1 227 ? 45.820 47.625 78.108 1.00 17.16 227 ILE F N 1
ATOM 15383 C CA . ILE F 1 227 ? 45.600 47.150 76.731 1.00 19.56 227 ILE F CA 1
ATOM 15384 C C . ILE F 1 227 ? 44.941 48.324 76.022 1.00 20.59 227 ILE F C 1
ATOM 15385 O O . ILE F 1 227 ? 44.023 48.933 76.607 1.00 18.68 227 ILE F O 1
ATOM 15390 N N . ALA F 1 228 ? 45.555 48.774 74.931 1.00 19.90 228 ALA F N 1
ATOM 15391 C CA . ALA F 1 228 ? 45.018 49.896 74.159 1.00 20.98 228 ALA F CA 1
ATOM 15392 C C . ALA F 1 228 ? 44.961 51.164 74.989 1.00 22.37 228 ALA F C 1
ATOM 15393 O O . ALA F 1 228 ? 44.088 52.026 74.852 1.00 23.91 228 ALA F O 1
ATOM 15395 N N . GLY F 1 229 ? 45.907 51.282 75.926 1.00 20.44 229 GLY F N 1
ATOM 15396 C CA . GLY F 1 229 ? 46.020 52.399 76.832 1.00 20.09 229 GLY F CA 1
ATOM 15397 C C . GLY F 1 229 ? 45.019 52.361 77.990 1.00 20.40 229 GLY F C 1
ATOM 15398 O O . GLY F 1 229 ? 44.980 53.322 78.759 1.00 21.66 229 GLY F O 1
ATOM 15399 N N . VAL F 1 230 ? 44.226 51.316 78.087 1.00 21.02 230 VAL F N 1
ATOM 15400 C CA . VAL F 1 230 ? 43.213 51.220 79.142 1.00 22.96 230 VAL F CA 1
ATOM 15401 C C . VAL F 1 230 ? 43.780 50.345 80.239 1.00 22.23 230 VAL F C 1
ATOM 15402 O O . VAL F 1 230 ? 44.336 49.252 80.052 1.00 19.30 230 VAL F O 1
ATOM 15406 N N . PRO F 1 231 ? 43.619 50.770 81.492 1.00 25.02 231 PRO F N 1
ATOM 15407 C CA . PRO F 1 231 ? 44.143 50.007 82.631 1.00 24.50 231 PRO F CA 1
ATOM 15408 C C . PRO F 1 231 ? 43.249 48.835 82.933 1.00 25.07 231 PRO F C 1
ATOM 15409 O O . PRO F 1 231 ? 42.554 48.780 83.957 1.00 26.48 231 PRO F O 1
ATOM 15413 N N . VAL F 1 232 ? 43.261 47.803 82.103 1.00 22.66 232 VAL F N 1
ATOM 15414 C CA . VAL F 1 232 ? 42.438 46.617 82.180 1.00 23.81 232 VAL F CA 1
ATOM 15415 C C . VAL F 1 232 ? 42.665 45.853 83.463 1.00 24.21 232 VAL F C 1
ATOM 15416 O O . VAL F 1 232 ? 41.770 45.273 84.099 1.00 23.55 232 VAL F O 1
ATOM 15420 N N . GLY F 1 233 ? 43.920 45.856 83.923 1.00 22.47 233 GLY F N 1
ATOM 15421 C CA . GLY F 1 233 ? 44.318 45.144 85.121 1.00 25.33 233 GLY F CA 1
ATOM 15422 C C . GLY F 1 233 ? 43.612 45.670 86.364 1.00 27.39 233 GLY F C 1
ATOM 15423 O O . GLY F 1 233 ? 43.461 44.888 87.311 1.00 27.79 233 GLY F O 1
ATOM 15424 N N . GLN F 1 234 ? 43.191 46.915 86.417 1.00 27.67 234 GLN F N 1
ATOM 15425 C CA . GLN F 1 234 ? 42.464 47.443 87.558 1.00 32.56 234 GLN F CA 1
ATOM 15426 C C . GLN F 1 234 ? 41.013 46.953 87.536 1.00 33.29 234 GLN F C 1
ATOM 15427 O O . GLN F 1 234 ? 40.354 46.969 88.590 1.00 34.18 234 GLN F O 1
ATOM 15433 N N . HIS F 1 235 ? 40.492 46.528 86.402 1.00 32.12 235 HIS F N 1
ATOM 15434 C CA . HIS F 1 235 ? 39.123 46.072 86.278 1.00 34.13 235 HIS F CA 1
ATOM 15435 C C . HIS F 1 235 ? 38.962 44.564 86.297 1.00 34.69 235 HIS F C 1
ATOM 15436 O O . HIS F 1 235 ? 37.844 44.088 86.491 1.00 34.37 235 HIS F O 1
ATOM 15443 N N . MET F 1 236 ? 39.997 43.812 85.946 1.00 33.02 236 MET F N 1
ATOM 15444 C CA . MET F 1 236 ? 39.908 42.353 85.864 1.00 35.34 236 MET F CA 1
ATOM 15445 C C . MET F 1 236 ? 40.918 41.785 86.857 1.00 36.91 236 MET F C 1
ATOM 15446 O O . MET F 1 236 ? 42.064 41.472 86.562 1.00 37.59 236 MET F O 1
ATOM 15451 N N . ARG F 1 237 ? 40.506 41.748 88.106 1.00 39.23 237 ARG F N 1
ATOM 15452 C CA . ARG F 1 237 ? 41.325 41.400 89.247 1.00 41.94 237 ARG F CA 1
ATOM 15453 C C . ARG F 1 237 ? 41.242 39.976 89.747 1.00 41.61 237 ARG F C 1
ATOM 15454 O O . ARG F 1 237 ? 41.948 39.621 90.695 1.00 41.29 237 ARG F O 1
ATOM 15462 N N . ASP F 1 238 ? 40.364 39.163 89.193 1.00 41.58 238 ASP F N 1
ATOM 15463 C CA . ASP F 1 238 ? 40.186 37.813 89.724 1.00 42.04 238 ASP F CA 1
ATOM 15464 C C . ASP F 1 238 ? 41.109 36.756 89.148 1.00 39.07 238 ASP F C 1
ATOM 15465 O O . ASP F 1 238 ? 41.633 36.821 88.041 1.00 37.95 238 ASP F O 1
ATOM 15470 N N . GLY F 1 239 ? 41.359 35.722 89.961 1.00 36.52 239 GLY F N 1
ATOM 15471 C CA . GLY F 1 239 ? 42.129 34.566 89.583 1.00 34.34 239 GLY F CA 1
ATOM 15472 C C . GLY F 1 239 ? 43.636 34.712 89.465 1.00 32.80 239 GLY F C 1
ATOM 15473 O O . GLY F 1 239 ? 44.332 33.828 88.961 1.00 30.41 239 GLY F O 1
ATOM 15474 N N . THR F 1 240 ? 44.208 35.779 90.008 1.00 32.25 240 THR F N 1
ATOM 15475 C CA . THR F 1 240 ? 45.659 35.939 89.908 1.00 33.02 240 THR F CA 1
ATOM 15476 C C . THR F 1 240 ? 46.396 34.816 90.617 1.00 34.29 240 THR F C 1
ATOM 15477 O O . THR F 1 240 ? 45.995 34.269 91.664 1.00 32.09 240 THR F O 1
ATOM 15481 N N . PRO F 1 241 ? 47.559 34.458 90.065 1.00 34.35 241 PRO F N 1
ATOM 15482 C CA . PRO F 1 241 ? 48.383 33.386 90.620 1.00 36.41 241 PRO F CA 1
ATOM 15483 C C . PRO F 1 241 ? 48.702 33.669 92.076 1.00 38.87 241 PRO F C 1
ATOM 15484 O O . PRO F 1 241 ? 48.656 32.794 92.950 1.00 38.93 241 PRO F O 1
ATOM 15488 N N . GLN F 1 242 ? 48.984 34.926 92.406 1.00 41.76 242 GLN F N 1
ATOM 15489 C CA . GLN F 1 242 ? 49.250 35.368 93.757 1.00 45.49 242 GLN F CA 1
ATOM 15490 C C . GLN F 1 242 ? 48.125 35.041 94.734 1.00 45.57 242 GLN F C 1
ATOM 15491 O O . GLN F 1 242 ? 48.386 34.519 95.820 1.00 45.66 242 GLN F O 1
ATOM 15497 N N . SER F 1 243 ? 46.878 35.311 94.358 1.00 45.43 243 SER F N 1
ATOM 15498 C CA . SER F 1 243 ? 45.736 35.036 95.224 1.00 45.56 243 SER F CA 1
ATOM 15499 C C . SER F 1 243 ? 45.565 33.551 95.495 1.00 45.97 243 SER F C 1
ATOM 15500 O O . SER F 1 243 ? 44.979 33.170 96.518 1.00 46.19 243 SER F O 1
ATOM 15503 N N . GLN F 1 244 ? 46.057 32.676 94.626 1.00 45.64 244 GLN F N 1
ATOM 15504 C CA . GLN F 1 244 ? 45.922 31.245 94.816 1.00 45.51 244 GLN F CA 1
ATOM 15505 C C . GLN F 1 244 ? 47.021 30.659 95.683 1.00 47.50 244 GLN F C 1
ATOM 15506 O O . GLN F 1 244 ? 46.816 29.608 96.299 1.00 47.70 244 GLN F O 1
ATOM 15512 N N . LEU F 1 245 ? 48.176 31.304 95.729 1.00 48.97 245 LEU F N 1
ATOM 15513 C CA . LEU F 1 245 ? 49.322 30.789 96.499 1.00 51.19 245 LEU F CA 1
ATOM 15514 C C . LEU F 1 245 ? 49.494 31.512 97.841 1.00 51.22 245 LEU F C 1
ATOM 15515 O O . LEU F 1 245 ? 48.589 32.098 98.437 1.00 51.47 245 LEU F O 1
ATOM 15520 N N . SER F 1 250 ? 59.596 37.292 82.833 1.00 15.53 250 SER F N 1
ATOM 15521 C CA . SER F 1 250 ? 60.500 37.321 81.696 1.00 15.20 250 SER F CA 1
ATOM 15522 C C . SER F 1 250 ? 59.820 37.380 80.336 1.00 14.95 250 SER F C 1
ATOM 15523 O O . SER F 1 250 ? 58.733 36.834 80.139 1.00 13.98 250 SER F O 1
ATOM 15526 N N . ILE F 1 251 ? 60.464 38.079 79.402 1.00 12.08 251 ILE F N 1
ATOM 15527 C CA . ILE F 1 251 ? 59.962 38.056 78.035 1.00 12.80 251 ILE F CA 1
ATOM 15528 C C . ILE F 1 251 ? 61.167 38.015 77.091 1.00 10.75 251 ILE F C 1
ATOM 15529 O O . ILE F 1 251 ? 62.120 38.779 77.230 1.00 13.55 251 ILE F O 1
ATOM 15534 N N . ILE F 1 252 ? 61.163 37.099 76.137 1.00 11.80 252 ILE F N 1
ATOM 15535 C CA . ILE F 1 252 ? 62.166 37.104 75.055 1.00 11.13 252 ILE F CA 1
ATOM 15536 C C . ILE F 1 252 ? 61.448 37.705 73.850 1.00 11.31 252 ILE F C 1
ATOM 15537 O O . ILE F 1 252 ? 60.324 37.300 73.542 1.00 11.40 252 ILE F O 1
ATOM 15542 N N . VAL F 1 253 ? 62.089 38.707 73.211 1.00 10.21 253 VAL F N 1
ATOM 15543 C CA . VAL F 1 253 ? 61.446 39.326 72.061 1.00 10.76 253 VAL F CA 1
ATOM 15544 C C . VAL F 1 253 ? 62.416 39.101 70.893 1.00 12.05 253 VAL F C 1
ATOM 15545 O O . VAL F 1 253 ? 63.572 39.448 71.094 1.00 13.53 253 VAL F O 1
ATOM 15549 N N . VAL F 1 254 ? 61.940 38.561 69.778 1.00 12.39 254 VAL F N 1
ATOM 15550 C CA . VAL F 1 254 ? 62.780 38.369 68.620 1.00 11.41 254 VAL F CA 1
ATOM 15551 C C . VAL F 1 254 ? 62.227 39.312 67.554 1.00 12.84 254 VAL F C 1
ATOM 15552 O O . VAL F 1 254 ? 61.023 39.195 67.277 1.00 14.62 254 VAL F O 1
ATOM 15556 N N . LEU F 1 255 ? 63.075 40.180 66.982 1.00 11.91 255 LEU F N 1
ATOM 15557 C CA . LEU F 1 255 ? 62.593 41.058 65.917 1.00 12.88 255 LEU F CA 1
ATOM 15558 C C . LEU F 1 255 ? 63.356 40.683 64.642 1.00 14.03 255 LEU F C 1
ATOM 15559 O O . LEU F 1 255 ? 64.568 40.383 64.745 1.00 14.10 255 LEU F O 1
ATOM 15564 N N . ALA F 1 256 ? 62.689 40.502 63.529 1.00 12.27 256 ALA F N 1
ATOM 15565 C CA . ALA F 1 256 ? 63.349 40.163 62.270 1.00 11.03 256 ALA F CA 1
ATOM 15566 C C . ALA F 1 256 ? 62.918 41.210 61.255 1.00 12.51 256 ALA F C 1
ATOM 15567 O O . ALA F 1 256 ? 61.791 41.706 61.293 1.00 12.59 256 ALA F O 1
ATOM 15569 N N . THR F 1 257 ? 63.810 41.571 60.346 1.00 10.60 257 THR F N 1
ATOM 15570 C CA . THR F 1 257 ? 63.443 42.497 59.289 1.00 10.65 257 THR F CA 1
ATOM 15571 C C . THR F 1 257 ? 64.310 42.186 58.068 1.00 11.66 257 THR F C 1
ATOM 15572 O O . THR F 1 257 ? 65.395 41.598 58.223 1.00 12.85 257 THR F O 1
ATOM 15576 N N . ASP F 1 258 ? 63.804 42.645 56.911 1.00 11.36 258 ASP F N 1
ATOM 15577 C CA . ASP F 1 258 ? 64.614 42.538 55.690 1.00 12.27 258 ASP F CA 1
ATOM 15578 C C . ASP F 1 258 ? 65.198 43.895 55.335 1.00 12.48 258 ASP F C 1
ATOM 15579 O O . ASP F 1 258 ? 65.871 44.082 54.312 1.00 11.62 258 ASP F O 1
ATOM 15584 N N . LEU F 1 259 ? 65.072 44.895 56.223 1.00 10.17 259 LEU F N 1
ATOM 15585 C CA . LEU F 1 259 ? 65.733 46.190 55.967 1.00 12.08 259 LEU F CA 1
ATOM 15586 C C . LEU F 1 259 ? 67.241 46.021 56.089 1.00 10.86 259 LEU F C 1
ATOM 15587 O O . LEU F 1 259 ? 67.673 45.374 57.057 1.00 12.01 259 LEU F O 1
ATOM 15592 N N . PRO F 1 260 ? 68.054 46.599 55.216 1.00 11.51 260 PRO F N 1
ATOM 15593 C CA . PRO F 1 260 ? 69.502 46.424 55.259 1.00 11.99 260 PRO F CA 1
ATOM 15594 C C . PRO F 1 260 ? 70.135 47.255 56.377 1.00 13.05 260 PRO F C 1
ATOM 15595 O O . PRO F 1 260 ? 70.312 48.463 56.299 1.00 12.59 260 PRO F O 1
ATOM 15599 N N . LEU F 1 261 ? 70.405 46.606 57.505 1.00 12.25 261 LEU F N 1
ATOM 15600 C CA . LEU F 1 261 ? 70.915 47.259 58.696 1.00 13.51 261 LEU F CA 1
ATOM 15601 C C . LEU F 1 261 ? 72.247 46.622 59.141 1.00 13.94 261 LEU F C 1
ATOM 15602 O O . LEU F 1 261 ? 72.373 45.402 59.070 1.00 15.24 261 LEU F O 1
ATOM 15607 N N . MET F 1 262 ? 73.125 47.451 59.719 1.00 11.12 262 MET F N 1
ATOM 15608 C CA . MET F 1 262 ? 74.391 46.917 60.228 1.00 10.74 262 MET F CA 1
ATOM 15609 C C . MET F 1 262 ? 74.225 46.696 61.729 1.00 10.69 262 MET F C 1
ATOM 15610 O O . MET F 1 262 ? 73.305 47.202 62.384 1.00 10.77 262 MET F O 1
ATOM 15615 N N . PRO F 1 263 ? 75.137 45.960 62.376 1.00 12.19 263 PRO F N 1
ATOM 15616 C CA . PRO F 1 263 ? 74.996 45.601 63.774 1.00 12.06 263 PRO F CA 1
ATOM 15617 C C . PRO F 1 263 ? 74.759 46.777 64.684 1.00 12.11 263 PRO F C 1
ATOM 15618 O O . PRO F 1 263 ? 73.944 46.664 65.604 1.00 12.08 263 PRO F O 1
ATOM 15622 N N . HIS F 1 264 ? 75.460 47.919 64.517 1.00 11.11 264 HIS F N 1
ATOM 15623 C CA . HIS F 1 264 ? 75.253 49.053 65.397 1.00 11.98 264 HIS F CA 1
ATOM 15624 C C . HIS F 1 264 ? 73.832 49.614 65.263 1.00 11.89 264 HIS F C 1
ATOM 15625 O O . HIS F 1 264 ? 73.281 50.054 66.267 1.00 12.79 264 HIS F O 1
ATOM 15632 N N . GLN F 1 265 ? 73.205 49.516 64.081 1.00 10.36 265 GLN F N 1
ATOM 15633 C CA . GLN F 1 265 ? 71.827 49.964 63.909 1.00 10.81 265 GLN F CA 1
ATOM 15634 C C . GLN F 1 265 ? 70.834 48.921 64.480 1.00 11.16 265 GLN F C 1
ATOM 15635 O O . GLN F 1 265 ? 69.856 49.298 65.124 1.00 12.05 265 GLN F O 1
ATOM 15641 N N . LEU F 1 266 ? 71.159 47.641 64.387 1.00 10.37 266 LEU F N 1
ATOM 15642 C CA . LEU F 1 266 ? 70.303 46.599 64.955 1.00 11.86 266 LEU F CA 1
ATOM 15643 C C . LEU F 1 266 ? 70.300 46.589 66.476 1.00 11.04 266 LEU F C 1
ATOM 15644 O O . LEU F 1 266 ? 69.268 46.279 67.091 1.00 12.23 266 LEU F O 1
ATOM 15649 N N . LYS F 1 267 ? 71.426 47.007 67.119 1.00 9.56 267 LYS F N 1
ATOM 15650 C CA . LYS F 1 267 ? 71.361 47.121 68.587 1.00 11.77 267 LYS F CA 1
ATOM 15651 C C . LYS F 1 267 ? 70.334 48.170 68.970 1.00 12.18 267 LYS F C 1
ATOM 15652 O O . LYS F 1 267 ? 69.629 48.033 69.966 1.00 13.69 267 LYS F O 1
ATOM 15658 N N . ARG F 1 268 ? 70.264 49.284 68.221 1.00 11.82 268 ARG F N 1
ATOM 15659 C CA . ARG F 1 268 ? 69.272 50.318 68.495 1.00 11.22 268 ARG F CA 1
ATOM 15660 C C . ARG F 1 268 ? 67.864 49.780 68.282 1.00 12.56 268 ARG F C 1
ATOM 15661 O O . ARG F 1 268 ? 66.966 50.136 69.053 1.00 11.54 268 ARG F O 1
ATOM 15669 N N . LEU F 1 269 ? 67.663 49.020 67.205 1.00 10.53 269 LEU F N 1
ATOM 15670 C CA . LEU F 1 269 ? 66.314 48.476 66.928 1.00 12.02 269 LEU F CA 1
ATOM 15671 C C . LEU F 1 269 ? 65.886 47.548 68.044 1.00 13.13 269 LEU F C 1
ATOM 15672 O O . LEU F 1 269 ? 64.738 47.617 68.519 1.00 12.79 269 LEU F O 1
ATOM 15677 N N . ALA F 1 270 ? 66.817 46.680 68.518 1.00 11.78 270 ALA F N 1
ATOM 15678 C CA . ALA F 1 270 ? 66.436 45.787 69.611 1.00 10.86 270 ALA F CA 1
ATOM 15679 C C . ALA F 1 270 ? 66.088 46.587 70.865 1.00 11.69 270 ALA F C 1
ATOM 15680 O O . ALA F 1 270 ? 65.185 46.190 71.619 1.00 12.38 270 ALA F O 1
ATOM 15682 N N . ARG F 1 271 ? 66.749 47.712 71.117 1.00 10.48 271 ARG F N 1
ATOM 15683 C CA . ARG F 1 271 ? 66.460 48.536 72.284 1.00 11.88 271 ARG F CA 1
ATOM 15684 C C . ARG F 1 271 ? 65.043 49.097 72.253 1.00 14.14 271 ARG F C 1
ATOM 15685 O O . ARG F 1 271 ? 64.432 49.352 73.292 1.00 13.40 271 ARG F O 1
ATOM 15693 N N . ARG F 1 272 ? 64.484 49.299 71.059 1.00 11.53 272 ARG F N 1
ATOM 15694 C CA . ARG F 1 272 ? 63.090 49.780 70.964 1.00 13.02 272 ARG F CA 1
ATOM 15695 C C . ARG F 1 272 ? 62.101 48.782 71.541 1.00 12.69 272 ARG F C 1
ATOM 15696 O O . ARG F 1 272 ? 60.972 49.190 71.942 1.00 12.83 272 ARG F O 1
ATOM 15704 N N . ALA F 1 273 ? 62.443 47.514 71.725 1.00 11.41 273 ALA F N 1
ATOM 15705 C CA . ALA F 1 273 ? 61.512 46.540 72.316 1.00 12.39 273 ALA F CA 1
ATOM 15706 C C . ALA F 1 273 ? 61.304 46.901 73.781 1.00 13.56 273 ALA F C 1
ATOM 15707 O O . ALA F 1 273 ? 60.315 46.424 74.367 1.00 14.18 273 ALA F O 1
ATOM 15709 N N . SER F 1 274 ? 62.189 47.675 74.410 1.00 11.61 274 SER F N 1
ATOM 15710 C CA . SER F 1 274 ? 61.927 48.162 75.773 1.00 11.78 274 SER F CA 1
ATOM 15711 C C . SER F 1 274 ? 60.616 48.972 75.821 1.00 13.55 274 SER F C 1
ATOM 15712 O O . SER F 1 274 ? 59.824 48.748 76.732 1.00 14.19 274 SER F O 1
ATOM 15715 N N . ILE F 1 275 ? 60.487 49.896 74.861 1.00 11.91 275 ILE F N 1
ATOM 15716 C CA . ILE F 1 275 ? 59.219 50.656 74.805 1.00 13.78 275 ILE F CA 1
ATOM 15717 C C . ILE F 1 275 ? 58.092 49.711 74.399 1.00 14.38 275 ILE F C 1
ATOM 15718 O O . ILE F 1 275 ? 56.986 49.844 74.941 1.00 13.10 275 ILE F O 1
ATOM 15723 N N . GLY F 1 276 ? 58.354 48.766 73.511 1.00 14.45 276 GLY F N 1
ATOM 15724 C CA . GLY F 1 276 ? 57.303 47.810 73.134 1.00 13.87 276 GLY F CA 1
ATOM 15725 C C . GLY F 1 276 ? 56.735 47.028 74.304 1.00 12.92 276 GLY F C 1
ATOM 15726 O O . GLY F 1 276 ? 55.503 46.844 74.379 1.00 13.84 276 GLY F O 1
ATOM 15727 N N . ILE F 1 277 ? 57.559 46.554 75.250 1.00 11.36 277 ILE F N 1
ATOM 15728 C CA . ILE F 1 277 ? 57.020 45.797 76.375 1.00 13.22 277 ILE F CA 1
ATOM 15729 C C . ILE F 1 277 ? 56.404 46.761 77.388 1.00 14.39 277 ILE F C 1
ATOM 15730 O O . ILE F 1 277 ? 55.460 46.345 78.085 1.00 15.20 277 ILE F O 1
ATOM 15735 N N . GLY F 1 278 ? 56.828 48.017 77.380 1.00 11.95 278 GLY F N 1
ATOM 15736 C CA . GLY F 1 278 ? 56.234 49.002 78.291 1.00 13.05 278 GLY F CA 1
ATOM 15737 C C . GLY F 1 278 ? 54.800 49.334 77.872 1.00 13.12 278 GLY F C 1
ATOM 15738 O O . GLY F 1 278 ? 54.017 49.712 78.758 1.00 12.79 278 GLY F O 1
ATOM 15739 N N . ARG F 1 279 ? 54.421 49.170 76.613 1.00 13.57 279 ARG F N 1
ATOM 15740 C CA . ARG F 1 279 ? 53.081 49.503 76.126 1.00 12.71 279 ARG F CA 1
ATOM 15741 C C . ARG F 1 279 ? 51.979 48.754 76.871 1.00 14.47 279 ARG F C 1
ATOM 15742 O O . ARG F 1 279 ? 50.896 49.341 77.047 1.00 15.97 279 ARG F O 1
ATOM 15750 N N . ASN F 1 280 ? 52.227 47.519 77.340 1.00 13.60 280 ASN F N 1
ATOM 15751 C CA . ASN F 1 280 ? 51.168 46.819 78.075 1.00 15.31 280 ASN F CA 1
ATOM 15752 C C . ASN F 1 280 ? 51.216 46.929 79.587 1.00 17.13 280 ASN F C 1
ATOM 15753 O O . ASN F 1 280 ? 50.510 46.213 80.325 1.00 16.00 280 ASN F O 1
ATOM 15758 N N . GLY F 1 281 ? 52.049 47.817 80.124 1.00 15.76 281 GLY F N 1
ATOM 15759 C CA . GLY F 1 281 ? 52.040 48.236 81.503 1.00 16.06 281 GLY F CA 1
ATOM 15760 C C . GLY F 1 281 ? 53.229 47.943 82.382 1.00 15.89 281 GLY F C 1
ATOM 15761 O O . GLY F 1 281 ? 53.384 48.554 83.449 1.00 15.95 281 GLY F O 1
ATOM 15762 N N . THR F 1 282 ? 54.064 46.976 82.031 1.00 15.07 282 THR F N 1
ATOM 15763 C CA . THR F 1 282 ? 55.170 46.646 82.943 1.00 15.61 282 THR F CA 1
ATOM 15764 C C . THR F 1 282 ? 56.143 47.797 83.071 1.00 15.48 282 THR F C 1
ATOM 15765 O O . THR F 1 282 ? 56.447 48.464 82.092 1.00 15.96 282 THR F O 1
ATOM 15769 N N . PRO F 1 283 ? 56.704 48.019 84.264 1.00 13.93 283 PRO F N 1
ATOM 15770 C CA . PRO F 1 283 ? 57.827 48.918 84.466 1.00 14.49 283 PRO F CA 1
ATOM 15771 C C . PRO F 1 283 ? 59.140 48.130 84.346 1.00 16.44 283 PRO F C 1
ATOM 15772 O O . PRO F 1 283 ? 60.216 48.697 84.566 1.00 17.89 283 PRO F O 1
ATOM 15776 N N . GLY F 1 284 ? 59.116 46.831 84.081 1.00 14.69 284 GLY F N 1
ATOM 15777 C CA . GLY F 1 284 ? 60.328 46.005 83.994 1.00 15.88 284 GLY F CA 1
ATOM 15778 C C . GLY F 1 284 ? 60.567 45.408 85.389 1.00 15.55 284 GLY F C 1
ATOM 15779 O O . GLY F 1 284 ? 61.321 46.006 86.168 1.00 15.86 284 GLY F O 1
ATOM 15780 N N . GLY F 1 285 ? 60.018 44.218 85.653 1.00 14.88 285 GLY F N 1
ATOM 15781 C CA . GLY F 1 285 ? 60.187 43.669 87.014 1.00 13.23 285 GLY F CA 1
ATOM 15782 C C . GLY F 1 285 ? 61.605 43.193 87.240 1.00 13.40 285 GLY F C 1
ATOM 15783 O O . GLY F 1 285 ? 62.343 42.777 86.322 1.00 12.16 285 GLY F O 1
ATOM 15784 N N . ASN F 1 286 ? 61.999 43.112 88.522 1.00 12.45 286 ASN F N 1
ATOM 15785 C CA . ASN F 1 286 ? 63.390 42.681 88.806 1.00 14.03 286 ASN F CA 1
ATOM 15786 C C . ASN F 1 286 ? 63.630 41.224 88.462 1.00 14.56 286 ASN F C 1
ATOM 15787 O O . ASN F 1 286 ? 64.714 40.826 87.989 1.00 14.90 286 ASN F O 1
ATOM 15792 N N . ASN F 1 287 ? 62.628 40.382 88.676 1.00 15.27 287 ASN F N 1
ATOM 15793 C CA . ASN F 1 287 ? 62.819 38.951 88.361 1.00 17.35 287 ASN F CA 1
ATOM 15794 C C . ASN F 1 287 ? 62.544 38.618 86.905 1.00 18.64 287 ASN F C 1
ATOM 15795 O O . ASN F 1 287 ? 62.637 37.452 86.504 1.00 19.95 287 ASN F O 1
ATOM 15800 N N . SER F 1 288 ? 62.256 39.611 86.069 1.00 16.93 288 SER F N 1
ATOM 15801 C CA . SER F 1 288 ? 61.923 39.377 84.666 1.00 16.83 288 SER F CA 1
ATOM 15802 C C . SER F 1 288 ? 63.168 39.370 83.775 1.00 16.01 288 SER F C 1
ATOM 15803 O O . SER F 1 288 ? 63.805 40.422 83.702 1.00 16.13 288 SER F O 1
ATOM 15806 N N . GLY F 1 289 ? 63.507 38.258 83.131 1.00 12.22 289 GLY F N 1
ATOM 15807 C CA . GLY F 1 289 ? 64.657 38.251 82.194 1.00 11.51 289 GLY F CA 1
ATOM 15808 C C . GLY F 1 289 ? 64.146 38.805 80.851 1.00 13.20 289 GLY F C 1
ATOM 15809 O O . GLY F 1 289 ? 63.513 38.041 80.094 1.00 14.71 289 GLY F O 1
ATOM 15810 N N . ASP F 1 290 ? 64.364 40.091 80.644 1.00 12.19 290 ASP F N 1
ATOM 15811 C CA . ASP F 1 290 ? 63.817 40.771 79.461 1.00 12.98 290 ASP F CA 1
ATOM 15812 C C . ASP F 1 290 ? 64.974 41.016 78.496 1.00 12.99 290 ASP F C 1
ATOM 15813 O O . ASP F 1 290 ? 65.796 41.906 78.768 1.00 12.58 290 ASP F O 1
ATOM 15818 N N . ILE F 1 291 ? 65.156 40.126 77.518 1.00 11.90 291 ILE F N 1
ATOM 15819 C CA . ILE F 1 291 ? 66.308 40.189 76.621 1.00 12.94 291 ILE F CA 1
ATOM 15820 C C . ILE F 1 291 ? 65.776 40.079 75.186 1.00 11.06 291 ILE F C 1
ATOM 15821 O O . ILE F 1 291 ? 64.823 39.355 74.962 1.00 9.99 291 ILE F O 1
ATOM 15826 N N . PHE F 1 292 ? 66.196 41.043 74.353 1.00 11.34 292 PHE F N 1
ATOM 15827 C CA . PHE F 1 292 ? 65.619 41.236 73.025 1.00 11.50 292 PHE F CA 1
ATOM 15828 C C . PHE F 1 292 ? 66.722 41.065 71.967 1.00 12.62 292 PHE F C 1
ATOM 15829 O O . PHE F 1 292 ? 67.841 41.536 72.225 1.00 11.81 292 PHE F O 1
ATOM 15837 N N . ILE F 1 293 ? 66.359 40.472 70.826 1.00 9.43 293 ILE F N 1
ATOM 15838 C CA . ILE F 1 293 ? 67.372 40.297 69.779 1.00 10.95 293 ILE F CA 1
ATOM 15839 C C . ILE F 1 293 ? 66.683 40.750 68.482 1.00 12.57 293 ILE F C 1
ATOM 15840 O O . ILE F 1 293 ? 65.474 40.484 68.314 1.00 12.70 293 ILE F O 1
ATOM 15845 N N . ALA F 1 294 ? 67.402 41.421 67.608 1.00 9.97 294 ALA F N 1
ATOM 15846 C CA . ALA F 1 294 ? 66.880 41.865 66.323 1.00 10.46 294 ALA F CA 1
ATOM 15847 C C . ALA F 1 294 ? 67.845 41.405 65.238 1.00 12.98 294 ALA F C 1
ATOM 15848 O O . ALA F 1 294 ? 69.061 41.521 65.477 1.00 12.25 294 ALA F O 1
ATOM 15850 N N . PHE F 1 295 ? 67.339 40.898 64.109 1.00 10.65 295 PHE F N 1
ATOM 15851 C CA . PHE F 1 295 ? 68.327 40.472 63.089 1.00 10.01 295 PHE F CA 1
ATOM 15852 C C . PHE F 1 295 ? 67.772 40.897 61.734 1.00 11.79 295 PHE F C 1
ATOM 15853 O O . PHE F 1 295 ? 66.542 41.138 61.652 1.00 10.73 295 PHE F O 1
ATOM 15861 N N . SER F 1 296 ? 68.682 41.039 60.778 1.00 10.48 296 SER F N 1
ATOM 15862 C CA . SER F 1 296 ? 68.235 41.432 59.413 1.00 10.76 296 SER F CA 1
ATOM 15863 C C . SER F 1 296 ? 68.553 40.274 58.502 1.00 12.73 296 SER F C 1
ATOM 15864 O O . SER F 1 296 ? 69.571 39.588 58.679 1.00 10.99 296 SER F O 1
ATOM 15867 N N . THR F 1 297 ? 67.698 40.097 57.483 1.00 11.99 297 THR F N 1
ATOM 15868 C CA . THR F 1 297 ? 67.923 38.978 56.534 1.00 12.84 297 THR F CA 1
ATOM 15869 C C . THR F 1 297 ? 68.493 39.548 55.243 1.00 13.11 297 THR F C 1
ATOM 15870 O O . THR F 1 297 ? 68.653 38.866 54.243 1.00 11.22 297 THR F O 1
ATOM 15874 N N . ALA F 1 298 ? 68.807 40.865 55.235 1.00 11.46 298 ALA F N 1
ATOM 15875 C CA . ALA F 1 298 ? 69.452 41.461 54.064 1.00 10.01 298 ALA F CA 1
ATOM 15876 C C . ALA F 1 298 ? 70.937 41.125 54.040 1.00 10.99 298 ALA F C 1
ATOM 15877 O O . ALA F 1 298 ? 71.444 40.498 54.972 1.00 9.67 298 ALA F O 1
ATOM 15879 N N . ASN F 1 299 ? 71.635 41.538 52.951 1.00 10.92 299 ASN F N 1
ATOM 15880 C CA . ASN F 1 299 ? 73.091 41.332 52.870 1.00 13.74 299 ASN F CA 1
ATOM 15881 C C . ASN F 1 299 ? 73.572 39.926 53.022 1.00 14.37 299 ASN F C 1
ATOM 15882 O O . ASN F 1 299 ? 74.515 39.579 53.781 1.00 13.45 299 ASN F O 1
ATOM 15887 N N . GLN F 1 300 ? 72.943 38.987 52.303 1.00 14.47 300 GLN F N 1
ATOM 15888 C CA . GLN F 1 300 ? 73.407 37.589 52.350 1.00 16.09 300 GLN F CA 1
ATOM 15889 C C . GLN F 1 300 ? 74.870 37.516 51.943 1.00 15.56 300 GLN F C 1
ATOM 15890 O O . GLN F 1 300 ? 75.292 38.197 51.032 1.00 16.50 300 GLN F O 1
ATOM 15896 N N . ARG F 1 301 ? 75.644 36.713 52.640 1.00 17.30 301 ARG F N 1
ATOM 15897 C CA . ARG F 1 301 ? 77.068 36.531 52.420 1.00 17.00 301 ARG F CA 1
ATOM 15898 C C . ARG F 1 301 ? 77.475 35.142 52.880 1.00 17.63 301 ARG F C 1
ATOM 15899 O O . ARG F 1 301 ? 76.751 34.487 53.660 1.00 17.40 301 ARG F O 1
ATOM 15907 N N . PRO F 1 302 ? 78.630 34.683 52.429 1.00 16.84 302 PRO F N 1
ATOM 15908 C CA . PRO F 1 302 ? 79.157 33.416 52.910 1.00 15.59 302 PRO F CA 1
ATOM 15909 C C . PRO F 1 302 ? 79.613 33.506 54.354 1.00 17.15 302 PRO F C 1
ATOM 15910 O O . PRO F 1 302 ? 79.868 34.579 54.924 1.00 14.76 302 PRO F O 1
ATOM 15914 N N . MET F 1 303 ? 79.859 32.342 54.985 1.00 14.78 303 MET F N 1
ATOM 15915 C CA . MET F 1 303 ? 80.486 32.282 56.287 1.00 15.65 303 MET F CA 1
ATOM 15916 C C . MET F 1 303 ? 81.902 32.855 56.184 1.00 14.61 303 MET F C 1
ATOM 15917 O O . MET F 1 303 ? 82.492 32.878 55.104 1.00 17.03 303 MET F O 1
ATOM 15922 N N . GLN F 1 304 ? 82.459 33.263 57.326 1.00 14.26 304 GLN F N 1
ATOM 15923 C CA . GLN F 1 304 ? 83.786 33.881 57.352 1.00 15.48 304 GLN F CA 1
ATOM 15924 C C . GLN F 1 304 ? 84.857 33.114 56.595 1.00 14.89 304 GLN F C 1
ATOM 15925 O O . GLN F 1 304 ? 85.684 33.716 55.939 1.00 15.30 304 GLN F O 1
ATOM 15931 N N . HIS F 1 305 ? 84.863 31.779 56.749 1.00 16.77 305 HIS F N 1
ATOM 15932 C CA . HIS F 1 305 ? 85.932 31.010 56.120 1.00 17.68 305 HIS F CA 1
ATOM 15933 C C . HIS F 1 305 ? 85.756 30.843 54.624 1.00 18.47 305 HIS F C 1
ATOM 15934 O O . HIS F 1 305 ? 86.747 30.349 54.067 1.00 18.59 305 HIS F O 1
ATOM 15941 N N . ARG F 1 306 ? 84.634 31.212 54.034 1.00 16.54 306 ARG F N 1
ATOM 15942 C CA . ARG F 1 306 ? 84.468 31.111 52.591 1.00 20.67 306 ARG F CA 1
ATOM 15943 C C . ARG F 1 306 ? 84.273 32.487 51.947 1.00 19.59 306 ARG F C 1
ATOM 15944 O O . ARG F 1 306 ? 83.826 32.551 50.805 1.00 20.95 306 ARG F O 1
ATOM 15952 N N . SER F 1 307 ? 84.449 33.559 52.711 1.00 18.87 307 SER F N 1
ATOM 15953 C CA . SER F 1 307 ? 84.191 34.895 52.194 1.00 19.04 307 SER F CA 1
ATOM 15954 C C . SER F 1 307 ? 85.402 35.504 51.495 1.00 17.98 307 SER F C 1
ATOM 15955 O O . SER F 1 307 ? 86.501 35.193 51.976 1.00 18.40 307 SER F O 1
ATOM 15958 N N . ALA F 1 308 ? 85.201 36.346 50.493 1.00 18.51 308 ALA F N 1
ATOM 15959 C CA . ALA F 1 308 ? 86.350 37.079 49.935 1.00 17.22 308 ALA F CA 1
ATOM 15960 C C . ALA F 1 308 ? 86.800 38.011 51.063 1.00 17.31 308 ALA F C 1
ATOM 15961 O O . ALA F 1 308 ? 86.042 38.337 52.009 1.00 15.62 308 ALA F O 1
ATOM 15963 N N . PRO F 1 309 ? 87.974 38.625 50.938 1.00 16.18 309 PRO F N 1
ATOM 15964 C CA . PRO F 1 309 ? 88.457 39.577 51.917 1.00 16.64 309 PRO F CA 1
ATOM 15965 C C . PRO F 1 309 ? 87.660 40.856 51.994 1.00 14.33 309 PRO F C 1
ATOM 15966 O O . PRO F 1 309 ? 87.709 41.438 53.089 1.00 14.70 309 PRO F O 1
ATOM 15970 N N . PHE F 1 310 ? 86.957 41.306 50.955 1.00 15.65 310 PHE F N 1
ATOM 15971 C CA . PHE F 1 310 ? 86.183 42.546 51.027 1.00 15.35 310 PHE F CA 1
ATOM 15972 C C . PHE F 1 310 ? 84.730 42.183 50.669 1.00 16.43 310 PHE F C 1
ATOM 15973 O O . PHE F 1 310 ? 84.560 41.297 49.818 1.00 16.78 310 PHE F O 1
ATOM 15981 N N . LEU F 1 311 ? 83.769 42.756 51.388 1.00 15.50 311 LEU F N 1
ATOM 15982 C CA . LEU F 1 311 ? 82.362 42.465 51.026 1.00 16.51 311 LEU F CA 1
ATOM 15983 C C . LEU F 1 311 ? 81.663 43.774 50.687 1.00 16.38 311 LEU F C 1
ATOM 15984 O O . LEU F 1 311 ? 82.004 44.718 51.394 1.00 16.64 311 LEU F O 1
ATOM 15989 N N . ASP F 1 312 ? 80.691 43.794 49.802 1.00 14.72 312 ASP F N 1
ATOM 15990 C CA . ASP F 1 312 ? 79.950 45.012 49.510 1.00 17.22 312 ASP F CA 1
ATOM 15991 C C . ASP F 1 312 ? 78.610 44.845 50.240 1.00 17.35 312 ASP F C 1
ATOM 15992 O O . ASP F 1 312 ? 78.032 43.748 50.165 1.00 18.14 312 ASP F O 1
ATOM 15997 N N . VAL F 1 313 ? 78.247 45.837 51.035 1.00 14.83 313 VAL F N 1
ATOM 15998 C CA . VAL F 1 313 ? 77.001 45.727 51.818 1.00 16.17 313 VAL F CA 1
ATOM 15999 C C . VAL F 1 313 ? 76.140 46.953 51.579 1.00 15.20 313 VAL F C 1
ATOM 16000 O O . VAL F 1 313 ? 76.699 47.981 51.203 1.00 14.54 313 VAL F O 1
ATOM 16004 N N . GLU F 1 314 ? 74.824 46.821 51.722 1.00 13.09 314 GLU F N 1
ATOM 16005 C CA . GLU F 1 314 ? 73.951 47.989 51.603 1.00 13.08 314 GLU F CA 1
ATOM 16006 C C . GLU F 1 314 ? 73.539 48.331 53.051 1.00 12.61 314 GLU F C 1
ATOM 16007 O O . GLU F 1 314 ? 73.360 47.421 53.872 1.00 12.36 314 GLU F O 1
ATOM 16013 N N . MET F 1 315 ? 73.489 49.609 53.373 1.00 12.07 315 MET F N 1
ATOM 16014 C CA . MET F 1 315 ? 73.052 49.997 54.722 1.00 13.63 315 MET F CA 1
ATOM 16015 C C . MET F 1 315 ? 72.170 51.221 54.628 1.00 15.92 315 MET F C 1
ATOM 16016 O O . MET F 1 315 ? 72.400 52.070 53.777 1.00 15.98 315 MET F O 1
ATOM 16021 N N . VAL F 1 316 ? 71.160 51.285 55.489 1.00 13.30 316 VAL F N 1
ATOM 16022 C CA . VAL F 1 316 ? 70.218 52.428 55.391 1.00 15.37 316 VAL F CA 1
ATOM 16023 C C . VAL F 1 316 ? 70.835 53.650 55.994 1.00 14.39 316 VAL F C 1
ATOM 16024 O O . VAL F 1 316 ? 71.681 53.601 56.918 1.00 13.16 316 VAL F O 1
ATOM 16028 N N . ASN F 1 317 ? 70.439 54.824 55.531 1.00 12.35 317 ASN F N 1
ATOM 16029 C CA . ASN F 1 317 ? 70.742 56.092 56.180 1.00 12.41 317 ASN F CA 1
ATOM 16030 C C . ASN F 1 317 ? 69.835 56.113 57.428 1.00 13.89 317 ASN F C 1
ATOM 16031 O O . ASN F 1 317 ? 68.740 55.563 57.408 1.00 14.54 317 ASN F O 1
ATOM 16036 N N . ASP F 1 318 ? 70.250 56.779 58.493 1.00 12.72 318 ASP F N 1
ATOM 16037 C CA . ASP F 1 318 ? 69.476 56.774 59.733 1.00 14.85 318 ASP F CA 1
ATOM 16038 C C . ASP F 1 318 ? 68.337 57.772 59.785 1.00 15.65 318 ASP F C 1
ATOM 16039 O O . ASP F 1 318 ? 67.440 57.552 60.602 1.00 15.05 318 ASP F O 1
ATOM 16044 N N . GLU F 1 319 ? 68.333 58.772 58.924 1.00 17.58 319 GLU F N 1
ATOM 16045 C CA . GLU F 1 319 ? 67.268 59.789 58.997 1.00 21.10 319 GLU F CA 1
ATOM 16046 C C . GLU F 1 319 ? 65.852 59.283 58.987 1.00 19.57 319 GLU F C 1
ATOM 16047 O O . GLU F 1 319 ? 65.053 59.717 59.824 1.00 18.73 319 GLU F O 1
ATOM 16053 N N . PRO F 1 320 ? 65.455 58.418 58.064 1.00 18.03 320 PRO F N 1
ATOM 16054 C CA . PRO F 1 320 ? 64.077 57.987 57.932 1.00 17.78 320 PRO F CA 1
ATOM 16055 C C . PRO F 1 320 ? 63.685 56.848 58.833 1.00 17.47 320 PRO F C 1
ATOM 16056 O O . PRO F 1 320 ? 62.636 56.258 58.614 1.00 17.80 320 PRO F O 1
ATOM 16060 N N . LEU F 1 321 ? 64.491 56.503 59.859 1.00 14.41 321 LEU F N 1
ATOM 16061 C CA . LEU F 1 321 ? 64.150 55.322 60.656 1.00 14.95 321 LEU F CA 1
ATOM 16062 C C . LEU F 1 321 ? 63.023 55.502 61.653 1.00 13.95 321 LEU F C 1
ATOM 16063 O O . LEU F 1 321 ? 62.615 54.471 62.231 1.00 14.78 321 LEU F O 1
ATOM 16068 N N . ASP F 1 322 ? 62.491 56.690 61.902 1.00 14.30 322 ASP F N 1
ATOM 16069 C CA . ASP F 1 322 ? 61.431 56.764 62.931 1.00 14.86 322 ASP F CA 1
ATOM 16070 C C . ASP F 1 322 ? 60.256 55.848 62.628 1.00 15.40 322 ASP F C 1
ATOM 16071 O O . ASP F 1 322 ? 59.676 55.227 63.534 1.00 15.19 322 ASP F O 1
ATOM 16076 N N . THR F 1 323 ? 59.868 55.763 61.342 1.00 15.58 323 THR F N 1
ATOM 16077 C CA . THR F 1 323 ? 58.734 54.872 61.028 1.00 17.74 323 THR F CA 1
ATOM 16078 C C . THR F 1 323 ? 59.032 53.405 61.247 1.00 16.03 323 THR F C 1
ATOM 16079 O O . THR F 1 323 ? 58.137 52.612 61.586 1.00 15.08 323 THR F O 1
ATOM 16083 N N . VAL F 1 324 ? 60.299 53.001 61.119 1.00 13.76 324 VAL F N 1
ATOM 16084 C CA . VAL F 1 324 ? 60.732 51.648 61.386 1.00 14.94 324 VAL F CA 1
ATOM 16085 C C . VAL F 1 324 ? 60.695 51.374 62.894 1.00 13.50 324 VAL F C 1
ATOM 16086 O O . VAL F 1 324 ? 60.206 50.359 63.388 1.00 12.71 324 VAL F O 1
ATOM 16090 N N . TYR F 1 325 ? 61.197 52.365 63.661 1.00 13.83 325 TYR F N 1
ATOM 16091 C CA . TYR F 1 325 ? 61.117 52.218 65.127 1.00 13.49 325 TYR F CA 1
ATOM 16092 C C . TYR F 1 325 ? 59.683 52.097 65.644 1.00 14.11 325 TYR F C 1
ATOM 16093 O O . TYR F 1 325 ? 59.405 51.284 66.532 1.00 13.72 325 TYR F O 1
ATOM 16102 N N . LEU F 1 326 ? 58.793 52.931 65.125 1.00 13.19 326 LEU F N 1
ATOM 16103 C CA . LEU F 1 326 ? 57.395 52.870 65.506 1.00 15.53 326 LEU F CA 1
ATOM 16104 C C . LEU F 1 326 ? 56.788 51.527 65.114 1.00 15.10 326 LEU F C 1
ATOM 16105 O O . LEU F 1 326 ? 56.101 50.938 65.950 1.00 13.19 326 LEU F O 1
ATOM 16110 N N . ALA F 1 327 ? 57.109 51.013 63.912 1.00 13.82 327 ALA F N 1
ATOM 16111 C CA . ALA F 1 327 ? 56.591 49.700 63.530 1.00 13.84 327 ALA F CA 1
ATOM 16112 C C . ALA F 1 327 ? 57.101 48.607 64.452 1.00 14.05 327 ALA F C 1
ATOM 16113 O O . ALA F 1 327 ? 56.363 47.654 64.751 1.00 15.05 327 ALA F O 1
ATOM 16115 N N . ALA F 1 328 ? 58.374 48.712 64.902 1.00 12.31 328 ALA F N 1
ATOM 16116 C CA . ALA F 1 328 ? 58.902 47.672 65.782 1.00 11.16 328 ALA F CA 1
ATOM 16117 C C . ALA F 1 328 ? 58.184 47.699 67.130 1.00 11.53 328 ALA F C 1
ATOM 16118 O O . ALA F 1 328 ? 57.850 46.621 67.64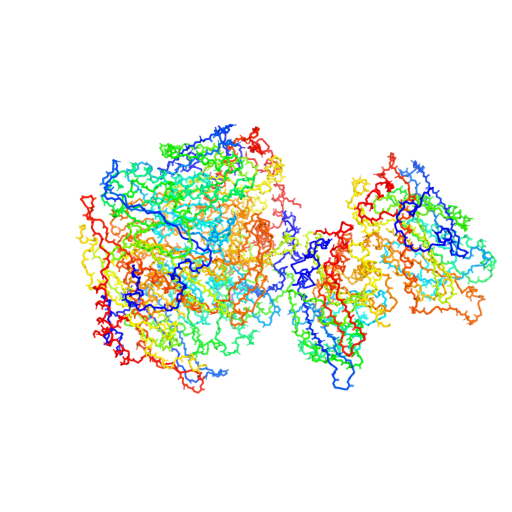3 1.00 12.99 328 ALA F O 1
ATOM 16120 N N . VAL F 1 329 ? 57.999 48.879 67.704 1.00 10.27 329 VAL F N 1
ATOM 16121 C CA . VAL F 1 329 ? 57.292 48.989 69.008 1.00 10.29 329 VAL F CA 1
ATOM 16122 C C . VAL F 1 329 ? 55.873 48.430 68.856 1.00 13.16 329 VAL F C 1
ATOM 16123 O O . VAL F 1 329 ? 55.449 47.630 69.689 1.00 12.00 329 VAL F O 1
ATOM 16127 N N . ASP F 1 330 ? 55.162 48.851 67.808 1.00 12.21 330 ASP F N 1
ATOM 16128 C CA . ASP F 1 330 ? 53.781 48.397 67.618 1.00 14.26 330 ASP F CA 1
ATOM 16129 C C . ASP F 1 330 ? 53.706 46.884 67.422 1.00 13.07 330 ASP F C 1
ATOM 16130 O O . ASP F 1 330 ? 52.791 46.238 67.960 1.00 12.74 330 ASP F O 1
ATOM 16135 N N . SER F 1 331 ? 54.653 46.324 66.681 1.00 11.62 331 SER F N 1
ATOM 16136 C CA . SER F 1 331 ? 54.624 44.864 66.451 1.00 12.92 331 SER F CA 1
ATOM 16137 C C . SER F 1 331 ? 54.848 44.109 67.733 1.00 13.08 331 SER F C 1
ATOM 16138 O O . SER F 1 331 ? 54.218 43.082 67.960 1.00 14.85 331 SER F O 1
ATOM 16141 N N . VAL F 1 332 ? 55.689 44.635 68.658 1.00 12.14 332 VAL F N 1
ATOM 16142 C CA . VAL F 1 332 ? 55.930 43.941 69.921 1.00 11.91 332 VAL F CA 1
ATOM 16143 C C . VAL F 1 332 ? 54.659 43.957 70.780 1.00 12.56 332 VAL F C 1
ATOM 16144 O O . VAL F 1 332 ? 54.296 42.900 71.329 1.00 12.18 332 VAL F O 1
ATOM 16148 N N . GLU F 1 333 ? 54.029 45.112 70.831 1.00 11.78 333 GLU F N 1
ATOM 16149 C CA . GLU F 1 333 ? 52.795 45.202 71.645 1.00 12.10 333 GLU F CA 1
ATOM 16150 C C . GLU F 1 333 ? 51.716 44.298 71.080 1.00 12.60 333 GLU F C 1
ATOM 16151 O O . GLU F 1 333 ? 51.109 43.555 71.869 1.00 14.20 333 GLU F O 1
ATOM 16157 N N . GLU F 1 334 ? 51.539 44.277 69.758 1.00 13.88 334 GLU F N 1
ATOM 16158 C CA . GLU F 1 334 ? 50.501 43.365 69.225 1.00 12.64 334 GLU F CA 1
ATOM 16159 C C . GLU F 1 334 ? 50.873 41.918 69.443 1.00 13.24 334 GLU F C 1
ATOM 16160 O O . GLU F 1 334 ? 49.987 41.078 69.719 1.00 14.45 334 GLU F O 1
ATOM 16166 N N . ALA F 1 335 ? 52.148 41.516 69.325 1.00 11.84 335 ALA F N 1
ATOM 16167 C CA . ALA F 1 335 ? 52.531 40.131 69.556 1.00 12.03 335 ALA F CA 1
ATOM 16168 C C . ALA F 1 335 ? 52.253 39.693 70.995 1.00 12.75 335 ALA F C 1
ATOM 16169 O O . ALA F 1 335 ? 51.743 38.601 71.272 1.00 14.54 335 ALA F O 1
ATOM 16171 N N . VAL F 1 336 ? 52.524 40.585 71.956 1.00 11.90 336 VAL F N 1
ATOM 16172 C CA . VAL F 1 336 ? 52.211 40.274 73.363 1.00 13.00 336 VAL F CA 1
ATOM 16173 C C . VAL F 1 336 ? 50.687 40.088 73.566 1.00 14.75 336 VAL F C 1
ATOM 16174 O O . VAL F 1 336 ? 50.268 39.116 74.173 1.00 13.78 336 VAL F O 1
ATOM 16178 N N . VAL F 1 337 ? 49.883 41.023 73.060 1.00 14.41 337 VAL F N 1
ATOM 16179 C CA . VAL F 1 337 ? 48.408 40.866 73.214 1.00 14.52 337 VAL F CA 1
ATOM 16180 C C . VAL F 1 337 ? 47.968 39.639 72.467 1.00 14.74 337 VAL F C 1
ATOM 16181 O O . VAL F 1 337 ? 47.115 38.898 72.989 1.00 16.08 337 VAL F O 1
ATOM 16185 N N . ASN F 1 338 ? 48.465 39.351 71.259 1.00 14.56 338 ASN F N 1
ATOM 16186 C CA . ASN F 1 338 ? 48.094 38.145 70.525 1.00 15.12 338 ASN F CA 1
ATOM 16187 C C . ASN F 1 338 ? 48.349 36.877 71.333 1.00 16.23 338 ASN F C 1
ATOM 16188 O O . ASN F 1 338 ? 47.551 35.903 71.325 1.00 17.16 338 ASN F O 1
ATOM 16193 N N . ALA F 1 339 ? 49.453 36.837 72.090 1.00 13.86 339 ALA F N 1
ATOM 16194 C CA . ALA F 1 339 ? 49.786 35.707 72.938 1.00 13.83 339 ALA F CA 1
ATOM 16195 C C . ALA F 1 339 ? 48.698 35.502 74.021 1.00 14.08 339 ALA F C 1
ATOM 16196 O O . ALA F 1 339 ? 48.298 34.367 74.225 1.00 16.62 339 ALA F O 1
ATOM 16198 N N . MET F 1 340 ? 48.262 36.589 74.621 1.00 13.86 340 MET F N 1
ATOM 16199 C CA . MET F 1 340 ? 47.195 36.463 75.627 1.00 15.66 340 MET F CA 1
ATOM 16200 C C . MET F 1 340 ? 45.866 36.014 75.024 1.00 16.96 340 MET F C 1
ATOM 16201 O O . MET F 1 340 ? 45.139 35.239 75.680 1.00 17.50 340 MET F O 1
ATOM 16206 N N . ILE F 1 341 ? 45.516 36.523 73.864 1.00 16.62 341 ILE F N 1
ATOM 16207 C CA . ILE F 1 341 ? 44.223 36.176 73.203 1.00 16.64 341 ILE F CA 1
ATOM 16208 C C . ILE F 1 341 ? 44.237 34.739 72.740 1.00 18.39 341 ILE F C 1
ATOM 16209 O O . ILE F 1 341 ? 43.204 34.033 72.826 1.00 17.20 341 ILE F O 1
ATOM 16214 N N . ALA F 1 342 ? 45.380 34.198 72.324 1.00 15.71 342 ALA F N 1
ATOM 16215 C CA . ALA F 1 342 ? 45.442 32.845 71.809 1.00 17.06 342 ALA F CA 1
ATOM 16216 C C . ALA F 1 342 ? 45.544 31.789 72.888 1.00 18.35 342 ALA F C 1
ATOM 16217 O O . ALA F 1 342 ? 45.325 30.592 72.681 1.00 17.55 342 ALA F O 1
ATOM 16219 N N . ALA F 1 343 ? 45.978 32.218 74.090 1.00 16.84 343 ALA F N 1
ATOM 16220 C CA . ALA F 1 343 ? 46.229 31.260 75.136 1.00 18.21 343 ALA F CA 1
ATOM 16221 C C . ALA F 1 343 ? 44.921 30.644 75.683 1.00 18.79 343 ALA F C 1
ATOM 16222 O O . ALA F 1 343 ? 43.848 31.224 75.620 1.00 21.66 343 ALA F O 1
ATOM 16224 N N . GLU F 1 344 ? 45.133 29.491 76.289 1.00 19.97 344 GLU F N 1
ATOM 16225 C CA . GLU F 1 344 ? 43.991 28.771 76.893 1.00 22.44 344 GLU F CA 1
ATOM 16226 C C . GLU F 1 344 ? 44.295 28.467 78.351 1.00 21.52 344 GLU F C 1
ATOM 16227 O O . GLU F 1 344 ? 45.446 28.301 78.797 1.00 19.72 344 GLU F O 1
ATOM 16233 N N . ASP F 1 345 ? 43.225 28.331 79.169 1.00 19.87 345 ASP F N 1
ATOM 16234 C CA . ASP F 1 345 ? 43.422 27.959 80.560 1.00 20.98 345 ASP F CA 1
ATOM 16235 C C . ASP F 1 345 ? 44.302 26.732 80.708 1.00 20.78 345 ASP F C 1
ATOM 16236 O O . ASP F 1 345 ? 44.310 25.712 80.001 1.00 20.01 345 ASP F O 1
ATOM 16241 N N . MET F 1 346 ? 45.102 26.768 81.798 1.00 20.82 346 MET F N 1
ATOM 16242 C CA . MET F 1 346 ? 46.010 25.661 82.081 1.00 19.98 346 MET F CA 1
ATOM 16243 C C . MET F 1 346 ? 46.173 25.414 83.576 1.00 22.35 346 MET F C 1
ATOM 16244 O O . MET F 1 346 ? 46.208 26.372 84.347 1.00 22.88 346 MET F O 1
ATOM 16249 N N . GLY F 1 347 ? 46.329 24.166 83.994 1.00 22.90 347 GLY F N 1
ATOM 16250 C CA . GLY F 1 347 ? 46.472 23.792 85.383 1.00 24.48 347 GLY F CA 1
ATOM 16251 C C . GLY F 1 347 ? 45.134 23.393 86.049 1.00 26.47 347 GLY F C 1
ATOM 16252 O O . GLY F 1 347 ? 44.257 22.864 85.395 1.00 24.74 347 GLY F O 1
ATOM 16253 N N . GLY F 1 348 ? 45.055 23.592 87.370 1.00 26.26 348 GLY F N 1
ATOM 16254 C CA . GLY F 1 348 ? 43.826 23.273 88.099 1.00 29.44 348 GLY F CA 1
ATOM 16255 C C . GLY F 1 348 ? 43.637 21.797 88.391 1.00 31.40 348 GLY F C 1
ATOM 16256 O O . GLY F 1 348 ? 42.607 21.387 88.945 1.00 32.43 348 GLY F O 1
ATOM 16257 N N . THR F 1 349 ? 44.620 20.961 88.085 1.00 30.65 349 THR F N 1
ATOM 16258 C CA . THR F 1 349 ? 44.503 19.523 88.280 1.00 32.12 349 THR F CA 1
ATOM 16259 C C . THR F 1 349 ? 44.877 19.203 89.712 1.00 32.43 349 THR F C 1
ATOM 16260 O O . THR F 1 349 ? 45.521 19.986 90.406 1.00 31.84 349 THR F O 1
ATOM 16264 N N . PRO F 1 350 ? 44.661 17.970 90.156 1.00 35.00 350 PRO F N 1
ATOM 16265 C CA . PRO F 1 350 ? 45.048 17.544 91.492 1.00 35.38 350 PRO F CA 1
ATOM 16266 C C . PRO F 1 350 ? 46.525 17.759 91.768 1.00 36.02 350 PRO F C 1
ATOM 16267 O O . PRO F 1 350 ? 46.948 17.964 92.917 1.00 35.55 350 PRO F O 1
ATOM 16271 N N . PHE F 1 351 ? 47.355 17.700 90.720 1.00 34.32 351 PHE F N 1
ATOM 16272 C CA . PHE F 1 351 ? 48.774 17.922 90.830 1.00 34.90 351 PHE F CA 1
ATOM 16273 C C . PHE F 1 351 ? 49.222 19.374 90.750 1.00 34.85 351 PHE F C 1
ATOM 16274 O O . PHE F 1 351 ? 50.435 19.564 90.870 1.00 35.49 351 PHE F O 1
ATOM 16282 N N . ASP F 1 352 ? 48.363 20.350 90.552 1.00 34.27 352 ASP F N 1
ATOM 16283 C CA . ASP F 1 352 ? 48.777 21.736 90.389 1.00 34.45 352 ASP F CA 1
ATOM 16284 C C . ASP F 1 352 ? 48.628 22.541 91.671 1.00 35.30 352 ASP F C 1
ATOM 16285 O O . ASP F 1 352 ? 47.837 22.194 92.550 1.00 34.70 352 ASP F O 1
ATOM 16290 N N . ARG F 1 353 ? 49.341 23.654 91.745 1.00 35.33 353 ARG F N 1
ATOM 16291 C CA . ARG F 1 353 ? 49.140 24.630 92.802 1.00 36.21 353 ARG F CA 1
ATOM 16292 C C . ARG F 1 353 ? 48.203 25.743 92.352 1.00 35.40 353 ARG F C 1
ATOM 16293 O O . ARG F 1 353 ? 47.652 26.432 93.219 1.00 36.55 353 ARG F O 1
ATOM 16301 N N . LEU F 1 354 ? 48.087 25.950 91.041 1.00 33.73 354 LEU F N 1
ATOM 16302 C CA . LEU F 1 354 ? 47.271 27.033 90.531 1.00 32.73 354 LEU F CA 1
ATOM 16303 C C . LEU F 1 354 ? 46.453 26.581 89.315 1.00 29.24 354 LEU F C 1
ATOM 16304 O O . LEU F 1 354 ? 46.809 25.576 88.715 1.00 29.29 354 LEU F O 1
ATOM 16309 N N . LEU F 1 355 ? 45.521 27.431 88.982 1.00 27.49 355 LEU F N 1
ATOM 16310 C CA . LEU F 1 355 ? 44.766 27.295 87.735 1.00 26.50 355 LEU F CA 1
ATOM 16311 C C . LEU F 1 355 ? 45.036 28.675 87.124 1.00 24.75 355 LEU F C 1
ATOM 16312 O O . LEU F 1 355 ? 44.759 29.677 87.805 1.00 25.16 355 LEU F O 1
ATOM 16317 N N . VAL F 1 356 ? 45.665 28.732 85.969 1.00 22.53 356 VAL F N 1
ATOM 16318 C CA . VAL F 1 356 ? 45.914 30.014 85.334 1.00 20.42 356 VAL F CA 1
ATOM 16319 C C . VAL F 1 356 ? 44.918 30.175 84.171 1.00 20.75 356 VAL F C 1
ATOM 16320 O O . VAL F 1 356 ? 44.967 29.328 83.296 1.00 23.28 356 VAL F O 1
ATOM 16324 N N . GLN F 1 357 ? 44.110 31.216 84.252 1.00 20.65 357 GLN F N 1
ATOM 16325 C CA . GLN F 1 357 ? 43.088 31.385 83.223 1.00 22.98 357 GLN F CA 1
ATOM 16326 C C . GLN F 1 357 ? 43.575 32.321 82.118 1.00 20.88 357 GLN F C 1
ATOM 16327 O O . GLN F 1 357 ? 44.283 33.263 82.473 1.00 19.27 357 GLN F O 1
ATOM 16333 N N . ALA F 1 358 ? 43.133 32.080 80.897 1.00 19.06 358 ALA F N 1
ATOM 16334 C CA . ALA F 1 358 ? 43.401 32.995 79.801 1.00 19.67 358 ALA F CA 1
ATOM 16335 C C . ALA F 1 358 ? 42.449 34.169 79.947 1.00 20.45 358 ALA F C 1
ATOM 16336 O O . ALA F 1 358 ? 41.336 33.960 80.468 1.00 19.67 358 ALA F O 1
ATOM 16338 N N . ILE F 1 359 ? 42.826 35.352 79.518 1.00 17.82 359 ILE F N 1
ATOM 16339 C CA . ILE F 1 359 ? 41.939 36.511 79.620 1.00 19.29 359 ILE F CA 1
ATOM 16340 C C . ILE F 1 359 ? 40.638 36.274 78.839 1.00 20.74 359 ILE F C 1
ATOM 16341 O O . ILE F 1 359 ? 40.623 35.649 77.780 1.00 19.54 359 ILE F O 1
ATOM 16346 N N . ASP F 1 360 ? 39.533 36.676 79.491 1.00 21.13 360 ASP F N 1
ATOM 16347 C CA . ASP F 1 360 ? 38.208 36.439 78.861 1.00 22.09 360 ASP F CA 1
ATOM 16348 C C . ASP F 1 360 ? 37.951 37.444 77.763 1.00 19.71 360 ASP F C 1
ATOM 16349 O O . ASP F 1 360 ? 38.025 38.637 78.043 1.00 20.96 360 ASP F O 1
ATOM 16354 N N . HIS F 1 361 ? 37.657 37.022 76.536 1.00 21.67 361 HIS F N 1
ATOM 16355 C CA . HIS F 1 361 ? 37.487 37.962 75.440 1.00 22.97 361 HIS F CA 1
ATOM 16356 C C . HIS F 1 361 ? 36.324 38.918 75.646 1.00 23.81 361 HIS F C 1
ATOM 16357 O O . HIS F 1 361 ? 36.455 40.104 75.359 1.00 21.42 361 HIS F O 1
ATOM 16364 N N . GLU F 1 362 ? 35.175 38.352 76.071 1.00 25.95 362 GLU F N 1
ATOM 16365 C CA . GLU F 1 362 ? 34.005 39.233 76.198 1.00 28.43 362 GLU F CA 1
ATOM 16366 C C . GLU F 1 362 ? 34.205 40.290 77.271 1.00 26.83 362 GLU F C 1
ATOM 16367 O O . GLU F 1 362 ? 33.852 41.449 77.038 1.00 27.43 362 GLU F O 1
ATOM 16373 N N . ARG F 1 363 ? 34.815 39.932 78.391 1.00 27.03 363 ARG F N 1
ATOM 16374 C CA . ARG F 1 363 ? 35.069 40.851 79.498 1.00 28.15 363 ARG F CA 1
ATOM 16375 C C . ARG F 1 363 ? 36.049 41.946 79.093 1.00 26.07 363 ARG F C 1
ATOM 16376 O O . ARG F 1 363 ? 35.869 43.130 79.379 1.00 24.56 363 ARG F O 1
ATOM 16384 N N . LEU F 1 364 ? 37.085 41.523 78.367 1.00 24.48 364 LEU F N 1
ATOM 16385 C CA . LEU F 1 364 ? 38.048 42.467 77.795 1.00 24.05 364 LEU F CA 1
ATOM 16386 C C . LEU F 1 364 ? 37.344 43.457 76.874 1.00 23.18 364 LEU F C 1
ATOM 16387 O O . LEU F 1 364 ? 37.517 44.657 77.042 1.00 21.41 364 LEU F O 1
ATOM 16392 N N . ARG F 1 365 ? 36.520 42.983 75.929 1.00 25.04 365 ARG F N 1
ATOM 16393 C CA . ARG F 1 365 ? 35.816 43.881 75.000 1.00 26.54 365 ARG F CA 1
ATOM 16394 C C . ARG F 1 365 ? 34.958 44.901 75.741 1.00 26.32 365 ARG F C 1
ATOM 16395 O O . ARG F 1 365 ? 34.880 46.110 75.467 1.00 26.08 365 ARG F O 1
ATOM 16403 N N . ALA F 1 366 ? 34.270 44.406 76.777 1.00 26.25 366 ALA F N 1
ATOM 16404 C CA . ALA F 1 366 ? 33.388 45.253 77.590 1.00 26.42 366 ALA F CA 1
ATOM 16405 C C . ALA F 1 366 ? 34.152 46.388 78.242 1.00 27.45 366 ALA F C 1
ATOM 16406 O O . ALA F 1 366 ? 33.733 47.552 78.201 1.00 27.07 366 ALA F O 1
ATOM 16408 N N . VAL F 1 367 ? 35.321 46.052 78.834 1.00 25.21 367 VAL F N 1
ATOM 16409 C CA . VAL F 1 367 ? 36.130 47.101 79.452 1.00 26.49 367 VAL F CA 1
ATOM 16410 C C . VAL F 1 367 ? 36.628 48.113 78.427 1.00 26.74 367 VAL F C 1
ATOM 16411 O O . VAL F 1 367 ? 36.508 49.322 78.689 1.00 27.92 367 VAL F O 1
ATOM 16415 N N . LEU F 1 368 ? 37.130 47.656 77.272 1.00 26.37 368 LEU F N 1
ATOM 16416 C CA . LEU F 1 368 ? 37.567 48.596 76.240 1.00 27.60 368 LEU F CA 1
ATOM 16417 C C . LEU F 1 368 ? 36.410 49.469 75.751 1.00 28.49 368 LEU F C 1
ATOM 16418 O O . LEU F 1 368 ? 36.565 50.683 75.599 1.00 26.64 368 LEU F O 1
ATOM 16423 N N . ARG F 1 369 ? 35.243 48.862 75.567 1.00 30.79 369 ARG F N 1
ATOM 16424 C CA . ARG F 1 369 ? 34.057 49.605 75.145 1.00 33.42 369 ARG F CA 1
ATOM 16425 C C . ARG F 1 369 ? 33.765 50.778 76.060 1.00 33.44 369 ARG F C 1
ATOM 16426 O O . ARG F 1 369 ? 33.543 51.883 75.579 1.00 34.50 369 ARG F O 1
ATOM 16434 N N . GLN F 1 370 ? 33.828 50.582 77.374 1.00 35.20 370 GLN F N 1
ATOM 16435 C CA . GLN F 1 370 ? 33.602 51.635 78.347 1.00 36.06 370 GLN F CA 1
ATOM 16436 C C . GLN F 1 370 ? 34.534 52.830 78.282 1.00 36.02 370 GLN F C 1
ATOM 16437 O O . GLN F 1 370 ? 34.216 53.897 78.822 1.00 35.33 370 GLN F O 1
ATOM 16443 N N . TYR F 1 371 ? 35.735 52.637 77.741 1.00 33.79 371 TYR F N 1
ATOM 16444 C CA . TYR F 1 371 ? 36.688 53.719 77.609 1.00 33.06 371 TYR F CA 1
ATOM 16445 C C . TYR F 1 371 ? 36.806 54.197 76.167 1.00 33.97 371 TYR F C 1
ATOM 16446 O O . TYR F 1 371 ? 37.805 54.847 75.857 1.00 33.93 371 TYR F O 1
ATOM 16455 N N . GLY F 1 372 ? 35.850 53.835 75.324 1.00 34.73 372 GLY F N 1
ATOM 16456 C CA . GLY F 1 372 ? 35.828 54.243 73.928 1.00 36.79 372 GLY F CA 1
ATOM 16457 C C . GLY F 1 372 ? 37.006 53.748 73.105 1.00 38.13 372 GLY F C 1
ATOM 16458 O O . GLY F 1 372 ? 37.541 54.545 72.334 1.00 38.95 372 GLY F O 1
ATOM 16459 N N . ARG F 1 373 ? 37.394 52.493 73.304 1.00 38.82 373 ARG F N 1
ATOM 16460 C CA . ARG F 1 373 ? 38.561 51.951 72.620 1.00 41.14 373 ARG F CA 1
ATOM 16461 C C . ARG F 1 373 ? 38.313 50.607 71.972 1.00 41.81 373 ARG F C 1
ATOM 16462 O O . ARG F 1 373 ? 39.235 49.837 71.699 1.00 42.80 373 ARG F O 1
ATOM 16470 N N . LEU F 1 374 ? 37.028 50.327 71.826 1.00 43.00 374 LEU F N 1
ATOM 16471 C CA . LEU F 1 374 ? 36.645 49.073 71.177 1.00 45.38 374 LEU F CA 1
ATOM 16472 C C . LEU F 1 374 ? 36.257 49.453 69.749 1.00 47.53 374 LEU F C 1
ATOM 16473 O O . LEU F 1 374 ? 35.280 50.175 69.544 1.00 48.86 374 LEU F O 1
ATOM 16478 N N . ALA F 1 375 ? 37.082 49.018 68.808 1.00 48.65 375 ALA F N 1
ATOM 16479 C CA . ALA F 1 375 ? 36.850 49.332 67.399 1.00 49.99 375 ALA F CA 1
ATOM 16480 C C . ALA F 1 375 ? 35.672 48.540 66.840 1.00 50.46 375 ALA F C 1
ATOM 16481 O O . ALA F 1 375 ? 35.705 47.288 66.793 1.00 49.62 375 ALA F O 1
#

Foldseek 3Di:
DQFVVSLQFDDDADFQPQQFPLSADQKWKFWFWDADQQPDPPDLAAAGWIKMKIAHNNVDLAWWWWFKAKDFPAALWDWWDCVCCVVVRTATGIAMEIARLLQVQLQVLRQVLCCVSNVVVNVDPDDDDHIYIYTYYHLVQRRPSVVNPQHSVRNVNRVVGIDHDHDAAALIHRLNRADAQQFRFAKFKGKHWDDAPNDIKMKIKIKNHRYHHLQFFAGSNRRVSVVPPPFGPVVLQAMEMEIEMQAFATSVVNNVLQVLCQLLVCNGGDPQDNNYRYMYMYTHSYQTAHPPVPGDPDGDGDHGDCPPCPVVSVRSSSRSNSRRSSNLVSHAWHAPDPSHSGIHGRDDSVVVLVSCVVVPRRD/DQFVVSLQFDADADFQPQQFQLSADQKWKFWFWDDDQQPDPPALAAAGWIKMKIWHNNVDLAWWWWFKEKDFPAALWDWWDCVCSVVVRTATTIAMEIARLLQVQLQVLRQVLNCVSNVVVNVDPDDDDHIYIYTYDHLVQRRPSVVNPDHSVRNVNRVVGIDRHHDAAALIHRLNRADAQQARFAKFKGKHWDADPNRIKMKIKIKSHRYHHLQFFAGSNRRVSVVPPPFGPVVLQAMEMEIEMQAFATHVVNNVLQVLVQLLVCNGGDPADNNYRYMYMYTHSYQTADDPVPGDPDGDGDHDDCVPCPVVSVRSSSGSNSRRSSRLVNHAWHDPHPSHSGIHGRDDSVSVLVSCVVVPRRD/DQFVVSLQFDDDADFQPQQFQLSADQKWKFFQWDDDQQPDPPALAAAGWIKMKIWHNNVDLAWWWWFKEKDFPAALWDWWDVPCCVVVRTATTIAMEIARLLQVQLQVLRQVVNCVSNVVVNVDPDDDDHIYTYTYYHLVQRRPSVVNPDHSVRNVNRRVGIDRHHDAAALIHRLNRADAQQARFAKFKGKHWDADPNRIKMKMKIKSHRYHHLQFFDGSNRRVSVVPPPFGPVVLQAMEMEMEMQAFATRVRNNVLQVLVQLLVCNGGDPDDNNYRYMYMYTHSYQTADDPVPGDPDGDGDHGDCPPCPVVSVRSSSRSNSRRSRNLVSHAWHDPRPSHSGIHGRDDSVSVLVSCVVVPRRD/DDFVVSLQFDDDADFAPLQFQLSADQKWKFFQWDDDQQDDPPDLAAATWIKMKIAHNNVDLAWWWWFKAKDFPAALWDWWDCVCSVVVRTATTIAMEIARLLQVQLQVLRQVVNCVSNVVPNVDPDDDDHIYIYTYYHLVQRRPVVVNPQHSVRNVNRVVGIDRHHDAAALIHRLNRADAQQFRFAKFKGKHWDADPNHIKMKMKIKSHRYHHLQFFAGSNFRVSVVPPPFGPVVLPAMEMEIEMQAFATHVVNNVLQVLVQLLVCNGGDPQDNNYRYMYMYTHSYQTADPPVPGDPDGDGDHDDPVPCPVVSVRSSSRSNSRRSSNLVSHAWHDPHPSHSGIHGRDDSVSVLVSCVVVVRRD/DQFVVSLQFDDDADFAPQQFQLSADQKWKFWQWDADQQPDPPALAAAGWIKIKIWHNNVDLAWWWWFKEKDFPAALWDWWDVVCCVVVRTATTIAMEIARLLQVQLQVLRQVVNCVSNVVVNVDPDDDDHIYIYTYYHLVQRRPSVVNPDHSVRNVNRVVGIDHDHDAAALIHRLNRADAQQFRFAKFKGKHWDADPNRIKMKIKIKSHRYHHLQFFAGSNRRVSVVPPPFGPVVLQAMEMEIEMQAFATSVVNNVLQVLVQLLVPNGGDPQDNNYRYMYMYTHSYQIADPPVPGDPDGDGDHGDDPPCPVVSVRSSSRSNSRRSSNLVNHAWHAPDPSHSGIHGRDDSVSVLVSCVVVPRRD/DQFVVSLQFDADADFQPQQFQLSADQKWKFWFWDADQQPDPPDQAAAGWIKMKIWHNNVDQAWWWWFKAKDFPAALWDWWPVVCCVVVRTATTIAMEIARLLQVQLQVLRQVLNCVSNVVVNVDPDDDDHIYIYTYYHLVQRRPVVVNPQHSVRNVNRVVGIDRDHDAAALIHRLNRADAQQFRFAKFKGKHWDDDPNRIKMKIKIKSHRYHHLQQFAGLNRRVSVVPPPFGPVVLQAMEMEIEMQAFATSVVNNVLQVLVQLLVPNGGDPDDNNYRYMYMYTHSYDTADDPVPGDPDGDGDHGDPPPCPVVSVRSSSRSNSRRSSNLVNHAWGDPHPSHSGIHGRDDSVSVLVSCVVVVRRD